Protein 6VGA (pdb70)

Structure (mmCIF, N/CA/C/O backbone):
data_6VGA
#
_entry.id   6VGA
#
_cell.length_a   1.000
_cell.length_b   1.000
_cell.length_c   1.000
_cell.angle_alpha   90.00
_cell.angle_beta   90.00
_cell.angle_gamma   90.00
#
_symmetry.space_group_name_H-M   'P 1'
#
loop_
_atom_site.group_PDB
_atom_site.id
_atom_site.type_symbol
_atom_site.label_atom_id
_atom_site.label_alt_id
_atom_site.label_comp_id
_atom_site.label_asym_id
_atom_site.label_entity_id
_atom_site.label_seq_id
_atom_site.pdbx_PDB_ins_code
_atom_site.Cartn_x
_atom_site.Cartn_y
_atom_site.Cartn_z
_atom_site.occupancy
_atom_site.B_iso_or_equiv
_atom_site.auth_seq_id
_atom_site.auth_comp_id
_atom_site.auth_asym_id
_atom_site.auth_atom_id
_atom_site.pdbx_PDB_model_num
ATOM 1 N N . MET A 1 21 ? 4.587 -17.026 0.306 1.00 1.82 21 MET A N 1
ATOM 2 C CA . MET A 1 21 ? 4.271 -15.794 1.062 1.00 1.48 21 MET A CA 1
ATOM 3 C C . MET A 1 21 ? 4.696 -14.566 0.268 1.00 1.22 21 MET A C 1
ATOM 4 O O . MET A 1 21 ? 5.845 -14.128 0.342 1.00 1.47 21 MET A O 1
ATOM 17 N N . ARG A 1 22 ? 3.772 -14.022 -0.504 1.00 0.88 22 ARG A N 1
ATOM 18 C CA . ARG A 1 22 ? 4.049 -12.841 -1.297 1.00 0.73 22 ARG A CA 1
ATOM 19 C C . ARG A 1 22 ? 3.498 -11.608 -0.593 1.00 0.55 22 ARG A C 1
ATOM 20 O O . ARG A 1 22 ? 2.349 -11.595 -0.153 1.00 0.56 22 ARG A O 1
ATOM 41 N N . LEU A 1 23 ? 4.322 -10.589 -0.462 1.00 0.51 23 LEU A N 1
ATOM 42 C CA . LEU A 1 23 ? 3.892 -9.350 0.156 1.00 0.43 23 LEU A CA 1
ATOM 43 C C . LEU A 1 23 ? 3.742 -8.267 -0.900 1.00 0.37 23 LEU A C 1
ATOM 44 O O . LEU A 1 23 ? 4.570 -8.148 -1.805 1.00 0.40 23 LEU A O 1
ATOM 60 N N . VAL A 1 24 ? 2.678 -7.494 -0.779 1.00 0.35 24 VAL A N 1
ATOM 61 C CA . VAL A 1 24 ? 2.333 -6.488 -1.767 1.00 0.37 24 VAL A CA 1
ATOM 62 C C . VAL A 1 24 ? 2.254 -5.112 -1.117 1.00 0.38 24 VAL A C 1
ATOM 63 O O . VAL A 1 24 ? 1.707 -4.965 -0.028 1.00 0.42 24 VAL A O 1
ATOM 76 N N . VAL A 1 25 ? 2.811 -4.114 -1.782 1.00 0.39 25 VAL A N 1
ATOM 77 C CA . VAL A 1 25 ? 2.745 -2.742 -1.312 1.00 0.41 25 VAL A CA 1
ATOM 78 C C . VAL A 1 25 ? 2.137 -1.859 -2.395 1.00 0.39 25 VAL A C 1
ATOM 79 O O . VAL A 1 25 ? 2.677 -1.742 -3.494 1.00 0.42 25 VAL A O 1
ATOM 92 N N . LEU A 1 26 ? 1.005 -1.261 -2.089 1.00 0.40 26 LEU A N 1
ATOM 93 C CA . LEU A 1 26 ? 0.313 -0.403 -3.034 1.00 0.38 26 LEU A CA 1
ATOM 94 C C . LEU A 1 26 ? 0.354 1.039 -2.554 1.00 0.37 26 LEU A C 1
ATOM 95 O O . LEU A 1 26 ? -0.192 1.373 -1.502 1.00 0.48 26 LEU A O 1
ATOM 111 N N . ILE A 1 27 ? 1.012 1.889 -3.325 1.00 0.33 27 ILE A N 1
ATOM 112 C CA . ILE A 1 27 ? 1.250 3.263 -2.907 1.00 0.36 27 ILE A CA 1
ATOM 113 C C . ILE A 1 27 ? 0.350 4.230 -3.668 1.00 0.39 27 ILE A C 1
ATOM 114 O O . ILE A 1 27 ? 0.304 4.218 -4.898 1.00 0.40 27 ILE A O 1
ATOM 130 N N . VAL A 1 28 ? -0.376 5.052 -2.925 1.00 0.48 28 VAL A N 1
ATOM 131 C CA . VAL A 1 28 ? -1.287 6.017 -3.516 1.00 0.56 28 VAL A CA 1
ATOM 132 C C . VAL A 1 28 ? -0.669 7.410 -3.493 1.00 0.86 28 VAL A C 1
ATOM 133 O O . VAL A 1 28 ? -0.736 8.115 -2.479 1.00 1.37 28 VAL A O 1
ATOM 146 N N . SER A 1 29 ? -0.055 7.788 -4.607 1.00 0.85 29 SER A N 1
ATOM 147 C CA . SER A 1 29 ? 0.533 9.111 -4.764 1.00 1.25 29 SER A CA 1
ATOM 148 C C . SER A 1 29 ? 1.034 9.301 -6.189 1.00 0.83 29 SER A C 1
ATOM 149 O O . SER A 1 29 ? 1.017 8.368 -6.993 1.00 1.53 29 SER A O 1
ATOM 157 N N . ASN A 1 30 ? 1.477 10.507 -6.499 1.00 1.19 30 ASN A N 1
ATOM 158 C CA . ASN A 1 30 ? 2.216 10.743 -7.727 1.00 1.67 30 ASN A CA 1
ATOM 159 C C . ASN A 1 30 ? 3.404 11.635 -7.401 1.00 1.19 30 ASN A C 1
ATOM 160 O O . ASN A 1 30 ? 3.351 12.859 -7.548 1.00 1.38 30 ASN A O 1
ATOM 171 N N . ASP A 1 31 ? 4.469 11.009 -6.929 1.00 1.45 31 ASP A N 1
ATOM 172 C CA . ASP A 1 31 ? 5.685 11.717 -6.563 1.00 1.18 31 ASP A CA 1
ATOM 173 C C . ASP A 1 31 ? 6.887 11.110 -7.277 1.00 0.94 31 ASP A C 1
ATOM 174 O O . ASP A 1 31 ? 6.779 10.038 -7.868 1.00 1.28 31 ASP A O 1
ATOM 183 N N . LYS A 1 32 ? 8.026 11.781 -7.230 1.00 0.79 32 LYS A N 1
ATOM 184 C CA . LYS A 1 32 ? 9.260 11.191 -7.732 1.00 0.82 32 LYS A CA 1
ATOM 185 C C . LYS A 1 32 ? 9.998 10.464 -6.611 1.00 0.66 32 LYS A C 1
ATOM 186 O O . LYS A 1 32 ? 10.050 9.232 -6.586 1.00 0.68 32 LYS A O 1
ATOM 205 N N . LYS A 1 33 ? 10.524 11.240 -5.668 1.00 0.71 33 LYS A N 1
ATOM 206 C CA . LYS A 1 33 ? 11.374 10.720 -4.599 1.00 0.75 33 LYS A CA 1
ATOM 207 C C . LYS A 1 33 ? 10.655 9.686 -3.738 1.00 0.68 33 LYS A C 1
ATOM 208 O O . LYS A 1 33 ? 11.226 8.645 -3.407 1.00 0.78 33 LYS A O 1
ATOM 227 N N . LEU A 1 34 ? 9.412 9.975 -3.369 1.00 0.61 34 LEU A N 1
ATOM 228 C CA . LEU A 1 34 ? 8.641 9.069 -2.526 1.00 0.64 34 LEU A CA 1
ATOM 229 C C . LEU A 1 34 ? 8.492 7.710 -3.192 1.00 0.53 34 LEU A C 1
ATOM 230 O O . LEU A 1 34 ? 8.755 6.676 -2.580 1.00 0.62 34 LEU A O 1
ATOM 246 N N . ILE A 1 35 ? 8.084 7.723 -4.454 1.00 0.43 35 ILE A N 1
ATOM 247 C CA . ILE A 1 35 ? 7.897 6.491 -5.204 1.00 0.43 35 ILE A CA 1
ATOM 248 C C . ILE A 1 35 ? 9.226 5.756 -5.368 1.00 0.46 35 ILE A C 1
ATOM 249 O O . ILE A 1 35 ? 9.266 4.523 -5.351 1.00 0.52 35 ILE A O 1
ATOM 265 N N . GLU A 1 36 ? 10.313 6.515 -5.499 1.00 0.51 36 GLU A N 1
ATOM 266 C CA . GLU A 1 36 ? 11.647 5.928 -5.526 1.00 0.62 36 GLU A CA 1
ATOM 267 C C . GLU A 1 36 ? 11.902 5.150 -4.245 1.00 0.63 36 GLU A C 1
ATOM 268 O O . GLU A 1 36 ? 12.074 3.934 -4.273 1.00 0.64 36 GLU A O 1
ATOM 280 N N . GLU A 1 37 ? 11.892 5.859 -3.119 1.00 0.68 37 GLU A N 1
ATOM 281 C CA . GLU A 1 37 ? 12.208 5.266 -1.822 1.00 0.77 37 GLU A CA 1
ATOM 282 C C . GLU A 1 37 ? 11.289 4.093 -1.505 1.00 0.71 37 GLU A C 1
ATOM 283 O O . GLU A 1 37 ? 11.717 3.107 -0.907 1.00 0.79 37 GLU A O 1
ATOM 295 N N . ALA A 1 38 ? 10.037 4.200 -1.920 1.00 0.61 38 ALA A N 1
ATOM 296 C CA . ALA A 1 38 ? 9.067 3.151 -1.672 1.00 0.60 38 ALA A CA 1
ATOM 297 C C . ALA A 1 38 ? 9.421 1.894 -2.459 1.00 0.54 38 ALA A C 1
ATOM 298 O O . ALA A 1 38 ? 9.488 0.796 -1.901 1.00 0.59 38 ALA A O 1
ATOM 305 N N . ARG A 1 39 ? 9.677 2.061 -3.750 1.00 0.49 39 ARG A N 1
ATOM 306 C CA . ARG A 1 39 ? 9.955 0.926 -4.616 1.00 0.53 39 ARG A CA 1
ATOM 307 C C . ARG A 1 39 ? 11.345 0.359 -4.352 1.00 0.56 39 ARG A C 1
ATOM 308 O O . ARG A 1 39 ? 11.537 -0.852 -4.396 1.00 0.59 39 ARG A O 1
ATOM 329 N N . LYS A 1 40 ? 12.307 1.232 -4.072 1.00 0.59 40 LYS A N 1
ATOM 330 C CA . LYS A 1 40 ? 13.669 0.802 -3.754 1.00 0.67 40 LYS A CA 1
ATOM 331 C C . LYS A 1 40 ? 13.665 -0.166 -2.580 1.00 0.65 40 LYS A C 1
ATOM 332 O O . LYS A 1 40 ? 14.451 -1.115 -2.536 1.00 0.71 40 LYS A O 1
ATOM 351 N N . MET A 1 41 ? 12.772 0.077 -1.633 1.00 0.64 41 MET A N 1
ATOM 352 C CA . MET A 1 41 ? 12.603 -0.821 -0.506 1.00 0.68 41 MET A CA 1
ATOM 353 C C . MET A 1 41 ? 12.038 -2.152 -0.976 1.00 0.63 41 MET A C 1
ATOM 354 O O . MET A 1 41 ? 12.536 -3.215 -0.614 1.00 0.67 41 MET A O 1
ATOM 368 N N . ALA A 1 42 ? 11.006 -2.078 -1.806 1.00 0.60 42 ALA A N 1
ATOM 369 C CA . ALA A 1 42 ? 10.327 -3.264 -2.305 1.00 0.64 42 ALA A CA 1
ATOM 370 C C . ALA A 1 42 ? 11.245 -4.122 -3.169 1.00 0.61 42 ALA A C 1
ATOM 371 O O . ALA A 1 42 ? 11.274 -5.342 -3.025 1.00 0.66 42 ALA A O 1
ATOM 378 N N . GLU A 1 43 ? 11.994 -3.482 -4.059 1.00 0.62 43 GLU A N 1
ATOM 379 C CA . GLU A 1 43 ? 12.896 -4.190 -4.964 1.00 0.75 43 GLU A CA 1
ATOM 380 C C . GLU A 1 43 ? 13.928 -5.003 -4.188 1.00 0.71 43 GLU A C 1
ATOM 381 O O . GLU A 1 43 ? 14.182 -6.165 -4.502 1.00 0.79 43 GLU A O 1
ATOM 393 N N . LYS A 1 44 ? 14.507 -4.392 -3.161 1.00 0.68 44 LYS A N 1
ATOM 394 C CA . LYS A 1 44 ? 15.566 -5.034 -2.385 1.00 0.77 44 LYS A CA 1
ATOM 395 C C . LYS A 1 44 ? 15.002 -5.994 -1.341 1.00 0.69 44 LYS A C 1
ATOM 396 O O . LYS A 1 44 ? 15.745 -6.771 -0.739 1.00 0.80 44 LYS A O 1
ATOM 415 N N . ALA A 1 45 ? 13.697 -5.944 -1.131 1.00 0.61 45 ALA A N 1
ATOM 416 C CA . ALA A 1 45 ? 13.047 -6.810 -0.158 1.00 0.64 45 ALA A CA 1
ATOM 417 C C . ALA A 1 45 ? 12.019 -7.709 -0.831 1.00 0.60 45 ALA A C 1
ATOM 418 O O . ALA A 1 45 ? 11.087 -8.179 -0.188 1.00 0.71 45 ALA A O 1
ATOM 425 N N . ASN A 1 46 ? 12.211 -7.906 -2.141 1.00 0.56 46 ASN A N 1
ATOM 426 C CA . ASN A 1 46 ? 11.341 -8.724 -3.013 1.00 0.65 46 ASN A CA 1
ATOM 427 C C . ASN A 1 46 ? 9.848 -8.576 -2.688 1.00 0.62 46 ASN A C 1
ATOM 428 O O . ASN A 1 46 ? 9.105 -9.552 -2.585 1.00 0.80 46 ASN A O 1
ATOM 439 N N . LEU A 1 47 ? 9.412 -7.332 -2.558 1.00 0.48 47 LEU A N 1
ATOM 440 C CA . LEU A 1 47 ? 8.010 -7.028 -2.311 1.00 0.48 47 LEU A CA 1
ATOM 441 C C . LEU A 1 47 ? 7.349 -6.576 -3.607 1.00 0.45 47 LEU A C 1
ATOM 442 O O . LEU A 1 47 ? 7.984 -5.922 -4.437 1.00 0.53 47 LEU A O 1
ATOM 458 N N . GLU A 1 48 ? 6.086 -6.930 -3.786 1.00 0.43 48 GLU A N 1
ATOM 459 C CA . GLU A 1 48 ? 5.343 -6.520 -4.966 1.00 0.47 48 GLU A CA 1
ATOM 460 C C . GLU A 1 48 ? 4.757 -5.134 -4.746 1.00 0.45 48 GLU A C 1
ATOM 461 O O . GLU A 1 48 ? 3.719 -4.989 -4.113 1.00 0.49 48 GLU A O 1
ATOM 473 N N . LEU A 1 49 ? 5.424 -4.118 -5.260 1.00 0.46 49 LEU A N 1
ATOM 474 C CA . LEU A 1 49 ? 4.961 -2.755 -5.076 1.00 0.50 49 LEU A CA 1
ATOM 475 C C . LEU A 1 49 ? 4.452 -2.185 -6.388 1.00 0.45 49 LEU A C 1
ATOM 476 O O . LEU A 1 49 ? 5.165 -2.170 -7.394 1.00 0.54 49 LEU A O 1
ATOM 492 N N . ILE A 1 50 ? 3.216 -1.719 -6.364 1.00 0.39 50 ILE A N 1
ATOM 493 C CA . ILE A 1 50 ? 2.587 -1.146 -7.540 1.00 0.43 50 ILE A CA 1
ATOM 494 C C . ILE A 1 50 ? 2.177 0.298 -7.269 1.00 0.40 50 ILE A C 1
ATOM 495 O O . ILE A 1 50 ? 1.627 0.613 -6.210 1.00 0.37 50 ILE A O 1
ATOM 511 N N . THR A 1 51 ? 2.472 1.171 -8.220 1.00 0.48 51 THR A N 1
ATOM 512 C CA . THR A 1 51 ? 2.149 2.578 -8.101 1.00 0.52 51 THR A CA 1
ATOM 513 C C . THR A 1 51 ? 0.691 2.847 -8.470 1.00 0.56 51 THR A C 1
ATOM 514 O O . THR A 1 51 ? 0.246 2.529 -9.575 1.00 0.66 51 THR A O 1
ATOM 525 N N . VAL A 1 52 ? -0.047 3.419 -7.534 1.00 0.68 52 VAL A N 1
ATOM 526 C CA . VAL A 1 52 ? -1.449 3.743 -7.743 1.00 0.78 52 VAL A CA 1
ATOM 527 C C . VAL A 1 52 ? -1.634 5.252 -7.848 1.00 0.85 52 VAL A C 1
ATOM 528 O O . VAL A 1 52 ? -0.944 6.011 -7.166 1.00 1.66 52 VAL A O 1
ATOM 541 N N . PRO A 1 53 ? -2.536 5.709 -8.737 1.00 0.73 53 PRO A N 1
ATOM 542 C CA . PRO A 1 53 ? -2.970 7.106 -8.778 1.00 0.90 53 PRO A CA 1
ATOM 543 C C . PRO A 1 53 ? -3.494 7.571 -7.419 1.00 0.88 53 PRO A C 1
ATOM 544 O O . PRO A 1 53 ? -3.856 6.760 -6.571 1.00 1.64 53 PRO A O 1
ATOM 555 N N . GLY A 1 54 ? -3.539 8.879 -7.244 1.00 1.49 54 GLY A N 1
ATOM 556 C CA . GLY A 1 54 ? -3.838 9.499 -5.956 1.00 2.14 54 GLY A CA 1
ATOM 557 C C . GLY A 1 54 ? -5.238 9.235 -5.408 1.00 1.80 54 GLY A C 1
ATOM 558 O O . GLY A 1 54 ? -5.670 9.915 -4.476 1.00 2.08 54 GLY A O 1
ATOM 562 N N . SER A 1 55 ? -5.953 8.276 -5.972 1.00 1.36 55 SER A N 1
ATOM 563 C CA . SER A 1 55 ? -7.256 7.900 -5.456 1.00 0.97 55 SER A CA 1
ATOM 564 C C . SER A 1 55 ? -7.159 6.632 -4.618 1.00 0.64 55 SER A C 1
ATOM 565 O O . SER A 1 55 ? -6.613 5.618 -5.061 1.00 0.50 55 SER A O 1
ATOM 573 N N . PRO A 1 56 ? -7.719 6.674 -3.406 1.00 0.66 56 PRO A N 1
ATOM 574 C CA . PRO A 1 56 ? -7.621 5.580 -2.434 1.00 0.58 56 PRO A CA 1
ATOM 575 C C . PRO A 1 56 ? -8.425 4.336 -2.817 1.00 0.53 56 PRO A C 1
ATOM 576 O O . PRO A 1 56 ? -8.004 3.212 -2.536 1.00 0.62 56 PRO A O 1
ATOM 587 N N . GLU A 1 57 ? -9.575 4.534 -3.456 1.00 0.62 57 GLU A N 1
ATOM 588 C CA . GLU A 1 57 ? -10.445 3.420 -3.823 1.00 0.80 57 GLU A CA 1
ATOM 589 C C . GLU A 1 57 ? -9.763 2.527 -4.858 1.00 0.67 57 GLU A C 1
ATOM 590 O O . GLU A 1 57 ? -9.864 1.299 -4.800 1.00 0.67 57 GLU A O 1
ATOM 602 N N . GLU A 1 58 ? -9.052 3.162 -5.786 1.00 0.61 58 GLU A N 1
ATOM 603 C CA . GLU A 1 58 ? -8.345 2.458 -6.852 1.00 0.56 58 GLU A CA 1
ATOM 604 C C . GLU A 1 58 ? -7.394 1.413 -6.271 1.00 0.50 58 GLU A C 1
ATOM 605 O O . GLU A 1 58 ? -7.355 0.266 -6.726 1.00 0.54 58 GLU A O 1
ATOM 617 N N . ALA A 1 59 ? -6.644 1.819 -5.250 1.00 0.52 59 ALA A N 1
ATOM 618 C CA . ALA A 1 59 ? -5.650 0.957 -4.626 1.00 0.59 59 ALA A CA 1
ATOM 619 C C . ALA A 1 59 ? -6.290 -0.251 -3.960 1.00 0.50 59 ALA A C 1
ATOM 620 O O . ALA A 1 59 ? -5.879 -1.384 -4.194 1.00 0.50 59 ALA A O 1
ATOM 627 N N . ILE A 1 60 ? -7.302 -0.007 -3.138 1.00 0.51 60 ILE A N 1
ATOM 628 C CA . ILE A 1 60 ? -7.923 -1.078 -2.369 1.00 0.52 60 ILE A CA 1
ATOM 629 C C . ILE A 1 60 ? -8.618 -2.079 -3.282 1.00 0.50 60 ILE A C 1
ATOM 630 O O . ILE A 1 60 ? -8.536 -3.288 -3.066 1.00 0.52 60 ILE A O 1
ATOM 646 N N . ARG A 1 61 ? -9.286 -1.580 -4.311 1.00 0.51 61 ARG A N 1
ATOM 647 C CA . ARG A 1 61 ? -9.977 -2.450 -5.250 1.00 0.57 61 ARG A CA 1
ATOM 648 C C . ARG A 1 61 ? -8.980 -3.299 -6.028 1.00 0.55 61 ARG A C 1
ATOM 649 O O . ARG A 1 61 ? -9.273 -4.437 -6.387 1.00 0.67 61 ARG A O 1
ATOM 670 N N . LEU A 1 62 ? -7.789 -2.753 -6.263 1.00 0.47 62 LEU A N 1
ATOM 671 C CA . LEU A 1 62 ? -6.726 -3.518 -6.897 1.00 0.50 62 LEU A CA 1
ATOM 672 C C . LEU A 1 62 ? -6.140 -4.511 -5.901 1.00 0.43 62 LEU A C 1
ATOM 673 O O . LEU A 1 62 ? -5.805 -5.638 -6.259 1.00 0.45 62 LEU A O 1
ATOM 689 N N . ALA A 1 63 ? -6.031 -4.085 -4.645 1.00 0.41 63 ALA A N 1
ATOM 690 C CA . ALA A 1 63 ? -5.556 -4.952 -3.571 1.00 0.42 63 ALA A CA 1
ATOM 691 C C . ALA A 1 63 ? -6.443 -6.182 -3.451 1.00 0.46 63 ALA A C 1
ATOM 692 O O . ALA A 1 63 ? -5.952 -7.297 -3.280 1.00 0.49 63 ALA A O 1
ATOM 699 N N . GLN A 1 64 ? -7.751 -5.964 -3.553 1.00 0.52 64 GLN A N 1
ATOM 700 C CA . GLN A 1 64 ? -8.719 -7.051 -3.530 1.00 0.64 64 GLN A CA 1
ATOM 701 C C . GLN A 1 64 ? -8.445 -8.034 -4.665 1.00 0.62 64 GLN A C 1
ATOM 702 O O . GLN A 1 64 ? -8.491 -9.245 -4.468 1.00 0.69 64 GLN A O 1
ATOM 716 N N . GLU A 1 65 ? -8.133 -7.503 -5.844 1.00 0.58 65 GLU A N 1
ATOM 717 C CA . GLU A 1 65 ? -7.801 -8.336 -6.995 1.00 0.63 65 GLU A CA 1
ATOM 718 C C . GLU A 1 65 ? -6.490 -9.080 -6.769 1.00 0.55 65 GLU A C 1
ATOM 719 O O . GLU A 1 65 ? -6.427 -10.295 -6.939 1.00 0.62 65 GLU A O 1
ATOM 731 N N . ILE A 1 66 ? -5.448 -8.350 -6.377 1.00 0.46 66 ILE A N 1
ATOM 732 C CA . ILE A 1 66 ? -4.136 -8.950 -6.156 1.00 0.46 66 ILE A CA 1
ATOM 733 C C . ILE A 1 66 ? -4.205 -10.058 -5.108 1.00 0.43 66 ILE A C 1
ATOM 734 O O . ILE A 1 66 ? -3.638 -11.135 -5.298 1.00 0.48 66 ILE A O 1
ATOM 750 N N . ALA A 1 67 ? -4.913 -9.799 -4.014 1.00 0.44 67 ALA A N 1
ATOM 751 C CA . ALA A 1 67 ? -5.071 -10.785 -2.952 1.00 0.51 67 ALA A CA 1
ATOM 752 C C . ALA A 1 67 ? -5.902 -11.971 -3.429 1.00 0.55 67 ALA A C 1
ATOM 753 O O . ALA A 1 67 ? -5.582 -13.125 -3.134 1.00 0.63 67 ALA A O 1
ATOM 760 N N . GLU A 1 68 ? -6.964 -11.672 -4.169 1.00 0.60 68 GLU A N 1
ATOM 761 C CA . GLU A 1 68 ? -7.848 -12.694 -4.718 1.00 0.73 68 GLU A CA 1
ATOM 762 C C . GLU A 1 68 ? -7.080 -13.667 -5.603 1.00 0.73 68 GLU A C 1
ATOM 763 O O . GLU A 1 68 ? -7.128 -14.880 -5.406 1.00 0.87 68 GLU A O 1
ATOM 775 N N . LYS A 1 69 ? -6.355 -13.117 -6.565 1.00 0.65 69 LYS A N 1
ATOM 776 C CA . LYS A 1 69 ? -5.720 -13.917 -7.604 1.00 0.71 69 LYS A CA 1
ATOM 777 C C . LYS A 1 69 ? -4.358 -14.427 -7.152 1.00 0.73 69 LYS A C 1
ATOM 778 O O . LYS A 1 69 ? -3.571 -14.923 -7.962 1.00 0.92 69 LYS A O 1
ATOM 797 N N . ALA A 1 70 ? -4.087 -14.309 -5.862 1.00 0.67 70 ALA A N 1
ATOM 798 C CA . ALA A 1 70 ? -2.816 -14.734 -5.307 1.00 0.71 70 ALA A CA 1
ATOM 799 C C . ALA A 1 70 ? -2.878 -16.179 -4.845 1.00 0.69 70 ALA A C 1
ATOM 800 O O . ALA A 1 70 ? -3.756 -16.547 -4.064 1.00 0.68 70 ALA A O 1
ATOM 807 N N . PRO A 1 71 ? -1.954 -17.019 -5.322 1.00 0.84 71 PRO A N 1
ATOM 808 C CA . PRO A 1 71 ? -1.850 -18.394 -4.858 1.00 0.90 71 PRO A CA 1
ATOM 809 C C . PRO A 1 71 ? -1.239 -18.456 -3.463 1.00 0.81 71 PRO A C 1
ATOM 810 O O . PRO A 1 71 ? -0.045 -18.199 -3.280 1.00 0.93 71 PRO A O 1
ATOM 821 N N . GLY A 1 72 ? -2.065 -18.769 -2.483 1.00 0.75 72 GLY A N 1
ATOM 822 C CA . GLY A 1 72 ? -1.588 -18.885 -1.124 1.00 0.77 72 GLY A CA 1
ATOM 823 C C . GLY A 1 72 ? -1.791 -17.608 -0.332 1.00 0.63 72 GLY A C 1
ATOM 824 O O . GLY A 1 72 ? -2.526 -16.718 -0.765 1.00 0.62 72 GLY A O 1
ATOM 828 N N . PRO A 1 73 ? -1.143 -17.488 0.834 1.00 0.61 73 PRO A N 1
ATOM 829 C CA . PRO A 1 73 ? -1.287 -16.331 1.711 1.00 0.58 73 PRO A CA 1
ATOM 830 C C . PRO A 1 73 ? -0.454 -15.141 1.247 1.00 0.48 73 PRO A C 1
ATOM 831 O O . PRO A 1 73 ? 0.706 -15.293 0.854 1.00 0.54 73 PRO A O 1
ATOM 842 N N . VAL A 1 74 ? -1.054 -13.961 1.281 1.00 0.48 74 VAL A N 1
ATOM 843 C CA . VAL A 1 74 ? -0.352 -12.734 0.936 1.00 0.46 74 VAL A CA 1
ATOM 844 C C . VAL A 1 74 ? -0.563 -11.674 2.003 1.00 0.44 74 VAL A C 1
ATOM 845 O O . VAL A 1 74 ? -1.462 -11.786 2.835 1.00 0.56 74 VAL A O 1
ATOM 858 N N . LYS A 1 75 ? 0.283 -10.662 1.981 1.00 0.44 75 LYS A N 1
ATOM 859 C CA . LYS A 1 75 ? 0.158 -9.532 2.886 1.00 0.52 75 LYS A CA 1
ATOM 860 C C . LYS A 1 75 ? 0.211 -8.247 2.081 1.00 0.42 75 LYS A C 1
ATOM 861 O O . LYS A 1 75 ? 1.205 -7.981 1.412 1.00 0.45 75 LYS A O 1
ATOM 880 N N . VAL A 1 76 ? -0.852 -7.459 2.121 1.00 0.42 76 VAL A N 1
ATOM 881 C CA . VAL A 1 76 ? -0.909 -6.249 1.319 1.00 0.39 76 VAL A CA 1
ATOM 882 C C . VAL A 1 76 ? -0.876 -4.998 2.197 1.00 0.38 76 VAL A C 1
ATOM 883 O O . VAL A 1 76 ? -1.644 -4.869 3.152 1.00 0.50 76 VAL A O 1
ATOM 896 N N . LEU A 1 77 ? 0.031 -4.093 1.870 1.00 0.35 77 LEU A N 1
ATOM 897 C CA . LEU A 1 77 ? 0.144 -2.815 2.554 1.00 0.41 77 LEU A CA 1
ATOM 898 C C . LEU A 1 77 ? -0.189 -1.683 1.593 1.00 0.39 77 LEU A C 1
ATOM 899 O O . LEU A 1 77 ? 0.371 -1.604 0.504 1.00 0.43 77 LEU A O 1
ATOM 915 N N . VAL A 1 78 ? -1.109 -0.822 1.988 1.00 0.37 78 VAL A N 1
ATOM 916 C CA . VAL A 1 78 ? -1.482 0.318 1.167 1.00 0.36 78 VAL A CA 1
ATOM 917 C C . VAL A 1 78 ? -1.042 1.610 1.839 1.00 0.36 78 VAL A C 1
ATOM 918 O O . VAL A 1 78 ? -1.303 1.820 3.023 1.00 0.38 78 VAL A O 1
ATOM 931 N N . LEU A 1 79 ? -0.360 2.464 1.091 1.00 0.38 79 LEU A N 1
ATOM 932 C CA . LEU A 1 79 ? 0.165 3.708 1.638 1.00 0.40 79 LEU A CA 1
ATOM 933 C C . LEU A 1 79 ? -0.458 4.916 0.951 1.00 0.37 79 LEU A C 1
ATOM 934 O O . LEU A 1 79 ? -0.199 5.174 -0.222 1.00 0.41 79 LEU A O 1
ATOM 950 N N . ILE A 1 80 ? -1.283 5.648 1.684 1.00 0.41 80 ILE A N 1
ATOM 951 C CA . ILE A 1 80 ? -1.896 6.864 1.162 1.00 0.43 80 ILE A CA 1
ATOM 952 C C . ILE A 1 80 ? -1.045 8.069 1.539 1.00 0.41 80 ILE A C 1
ATOM 953 O O . ILE A 1 80 ? -0.713 8.256 2.707 1.00 0.42 80 ILE A O 1
ATOM 969 N N . THR A 1 81 ? -0.682 8.874 0.552 1.00 0.60 81 THR A N 1
ATOM 970 C CA . THR A 1 81 ? 0.222 9.990 0.782 1.00 0.69 81 THR A CA 1
ATOM 971 C C . THR A 1 81 ? -0.527 11.307 0.964 1.00 0.79 81 THR A C 1
ATOM 972 O O . THR A 1 81 ? -1.430 11.634 0.192 1.00 1.20 81 THR A O 1
ATOM 983 N N . GLY A 1 82 ? -0.146 12.048 1.995 1.00 0.73 82 GLY A N 1
ATOM 984 C CA . GLY A 1 82 ? -0.661 13.388 2.185 1.00 1.09 82 GLY A CA 1
ATOM 985 C C . GLY A 1 82 ? -1.991 13.415 2.907 1.00 0.92 82 GLY A C 1
ATOM 986 O O . GLY A 1 82 ? -2.290 12.536 3.716 1.00 1.03 82 GLY A O 1
ATOM 990 N N . SER A 1 83 ? -2.781 14.431 2.611 1.00 1.03 83 SER A N 1
ATOM 991 C CA . SER A 1 83 ? -4.076 14.602 3.237 1.00 1.19 83 SER A CA 1
ATOM 992 C C . SER A 1 83 ? -5.170 14.033 2.338 1.00 1.10 83 SER A C 1
ATOM 993 O O . SER A 1 83 ? -5.131 14.194 1.116 1.00 1.22 83 SER A O 1
ATOM 1001 N N . ALA A 1 84 ? -6.123 13.346 2.942 1.00 1.02 84 ALA A N 1
ATOM 1002 C CA . ALA A 1 84 ? -7.238 12.773 2.207 1.00 0.95 84 ALA A CA 1
ATOM 1003 C C . ALA A 1 84 ? -8.474 13.648 2.353 1.00 0.97 84 ALA A C 1
ATOM 1004 O O . ALA A 1 84 ? -8.834 14.038 3.467 1.00 1.13 84 ALA A O 1
ATOM 1011 N N . ASP A 1 85 ? -9.113 13.966 1.233 1.00 0.89 85 ASP A N 1
ATOM 1012 C CA . ASP A 1 85 ? -10.356 14.732 1.255 1.00 0.93 85 ASP A CA 1
ATOM 1013 C C . ASP A 1 85 ? -11.454 13.921 1.930 1.00 0.81 85 ASP A C 1
ATOM 1014 O O . ASP A 1 85 ? -11.351 12.698 1.994 1.00 0.71 85 ASP A O 1
ATOM 1023 N N . PRO A 1 86 ? -12.511 14.575 2.444 1.00 0.92 86 PRO A N 1
ATOM 1024 C CA . PRO A 1 86 ? -13.620 13.893 3.115 1.00 0.95 86 PRO A CA 1
ATOM 1025 C C . PRO A 1 86 ? -14.096 12.671 2.335 1.00 0.85 86 PRO A C 1
ATOM 1026 O O . PRO A 1 86 ? -14.229 11.580 2.891 1.00 0.88 86 PRO A O 1
ATOM 1037 N N . ASP A 1 87 ? -14.313 12.859 1.039 1.00 0.82 87 ASP A N 1
ATOM 1038 C CA . ASP A 1 87 ? -14.755 11.783 0.159 1.00 0.86 87 ASP A CA 1
ATOM 1039 C C . ASP A 1 87 ? -13.726 10.662 0.109 1.00 0.74 87 ASP A C 1
ATOM 1040 O O . ASP A 1 87 ? -14.061 9.491 0.281 1.00 0.79 87 ASP A O 1
ATOM 1049 N N . GLU A 1 88 ? -12.469 11.037 -0.109 1.00 0.68 88 GLU A N 1
ATOM 1050 C CA . GLU A 1 88 ? -11.376 10.076 -0.208 1.00 0.67 88 GLU A CA 1
ATOM 1051 C C . GLU A 1 88 ? -11.220 9.311 1.099 1.00 0.55 88 GLU A C 1
ATOM 1052 O O . GLU A 1 88 ? -11.025 8.097 1.103 1.00 0.54 88 GLU A O 1
ATOM 1064 N N . LYS A 1 89 ? -11.319 10.036 2.203 1.00 0.57 89 LYS A N 1
ATOM 1065 C CA . LYS A 1 89 ? -11.196 9.451 3.529 1.00 0.62 89 LYS A CA 1
ATOM 1066 C C . LYS A 1 89 ? -12.358 8.501 3.803 1.00 0.59 89 LYS A C 1
ATOM 1067 O O . LYS A 1 89 ? -12.175 7.442 4.399 1.00 0.64 89 LYS A O 1
ATOM 1086 N N . THR A 1 90 ? -13.547 8.878 3.344 1.00 0.62 90 THR A N 1
ATOM 1087 C CA . THR A 1 90 ? -14.723 8.030 3.484 1.00 0.69 90 THR A CA 1
ATOM 1088 C C . THR A 1 90 ? -14.533 6.734 2.695 1.00 0.62 90 THR A C 1
ATOM 1089 O O . THR A 1 90 ? -14.849 5.645 3.182 1.00 0.69 90 THR A O 1
ATOM 1100 N N . LYS A 1 91 ? -13.996 6.858 1.485 1.00 0.57 91 LYS A N 1
ATOM 1101 C CA . LYS A 1 91 ? -13.698 5.695 0.660 1.00 0.64 91 LYS A CA 1
ATOM 1102 C C . LYS A 1 91 ? -12.652 4.816 1.330 1.00 0.63 91 LYS A C 1
ATOM 1103 O O . LYS A 1 91 ? -12.822 3.605 1.419 1.00 0.73 91 LYS A O 1
ATOM 1122 N N . ALA A 1 92 ? -11.590 5.438 1.828 1.00 0.58 92 ALA A N 1
ATOM 1123 C CA . ALA A 1 92 ? -10.491 4.708 2.442 1.00 0.67 92 ALA A CA 1
ATOM 1124 C C . ALA A 1 92 ? -10.949 4.024 3.719 1.00 0.68 92 ALA A C 1
ATOM 1125 O O . ALA A 1 92 ? -10.435 2.970 4.086 1.00 0.78 92 ALA A O 1
ATOM 1132 N N . LYS A 1 93 ? -11.917 4.632 4.389 1.00 0.64 93 LYS A N 1
ATOM 1133 C CA . LYS A 1 93 ? -12.464 4.074 5.612 1.00 0.71 93 LYS A CA 1
ATOM 1134 C C . LYS A 1 93 ? -13.220 2.781 5.322 1.00 0.70 93 LYS A C 1
ATOM 1135 O O . LYS A 1 93 ? -12.938 1.738 5.914 1.00 0.79 93 LYS A O 1
ATOM 1154 N N . LYS A 1 94 ? -14.167 2.852 4.393 1.00 0.66 94 LYS A N 1
ATOM 1155 C CA . LYS A 1 94 ? -14.977 1.689 4.040 1.00 0.71 94 LYS A CA 1
ATOM 1156 C C . LYS A 1 94 ? -14.131 0.632 3.345 1.00 0.67 94 LYS A C 1
ATOM 1157 O O . LYS A 1 94 ? -14.292 -0.568 3.587 1.00 0.74 94 LYS A O 1
ATOM 1176 N N . ALA A 1 95 ? -13.228 1.085 2.487 1.00 0.60 95 ALA A N 1
ATOM 1177 C CA . ALA A 1 95 ? -12.369 0.190 1.731 1.00 0.60 95 ALA A CA 1
ATOM 1178 C C . ALA A 1 95 ? -11.448 -0.602 2.651 1.00 0.57 95 ALA A C 1
ATOM 1179 O O . ALA A 1 95 ? -11.298 -1.808 2.492 1.00 0.57 95 ALA A O 1
ATOM 1186 N N . ALA A 1 96 ? -10.848 0.075 3.628 1.00 0.57 96 ALA A N 1
ATOM 1187 C CA . ALA A 1 96 ? -9.954 -0.584 4.579 1.00 0.58 96 ALA A CA 1
ATOM 1188 C C . ALA A 1 96 ? -10.719 -1.572 5.452 1.00 0.56 96 ALA A C 1
ATOM 1189 O O . ALA A 1 96 ? -10.196 -2.622 5.821 1.00 0.59 96 ALA A O 1
ATOM 1196 N N . GLU A 1 97 ? -11.963 -1.227 5.766 1.00 0.57 97 GLU A N 1
ATOM 1197 C CA . GLU A 1 97 ? -12.828 -2.091 6.558 1.00 0.63 97 GLU A CA 1
ATOM 1198 C C . GLU A 1 97 ? -13.005 -3.427 5.838 1.00 0.55 97 GLU A C 1
ATOM 1199 O O . GLU A 1 97 ? -12.889 -4.494 6.437 1.00 0.58 97 GLU A O 1
ATOM 1211 N N . GLU A 1 98 ? -13.249 -3.352 4.537 1.00 0.55 98 GLU A N 1
ATOM 1212 C CA . GLU A 1 98 ? -13.373 -4.540 3.703 1.00 0.57 98 GLU A CA 1
ATOM 1213 C C . GLU A 1 98 ? -12.012 -5.213 3.525 1.00 0.52 98 GLU A C 1
ATOM 1214 O O . GLU A 1 98 ? -11.875 -6.422 3.719 1.00 0.60 98 GLU A O 1
ATOM 1226 N N . ALA A 1 99 ? -11.008 -4.406 3.196 1.00 0.46 99 ALA A N 1
ATOM 1227 C CA . ALA A 1 99 ? -9.666 -4.897 2.894 1.00 0.49 99 ALA A CA 1
ATOM 1228 C C . ALA A 1 99 ? -9.044 -5.655 4.065 1.00 0.46 99 ALA A C 1
ATOM 1229 O O . ALA A 1 99 ? -8.158 -6.486 3.871 1.00 0.50 99 ALA A O 1
ATOM 1236 N N . ARG A 1 100 ? -9.510 -5.373 5.277 1.00 0.47 100 ARG A N 1
ATOM 1237 C CA . ARG A 1 100 ? -9.043 -6.082 6.465 1.00 0.53 100 ARG A CA 1
ATOM 1238 C C . ARG A 1 100 ? -9.235 -7.592 6.303 1.00 0.51 100 ARG A C 1
ATOM 1239 O O . ARG A 1 100 ? -8.403 -8.386 6.742 1.00 0.56 100 ARG A O 1
ATOM 1260 N N . LYS A 1 101 ? -10.319 -7.974 5.640 1.00 0.51 101 LYS A N 1
ATOM 1261 C CA . LYS A 1 101 ? -10.650 -9.383 5.446 1.00 0.58 101 LYS A CA 1
ATOM 1262 C C . LYS A 1 101 ? -9.838 -9.982 4.303 1.00 0.63 101 LYS A C 1
ATOM 1263 O O . LYS A 1 101 ? -9.811 -11.198 4.115 1.00 0.81 101 LYS A O 1
ATOM 1282 N N . TRP A 1 102 ? -9.176 -9.119 3.546 1.00 0.57 102 TRP A N 1
ATOM 1283 C CA . TRP A 1 102 ? -8.329 -9.550 2.443 1.00 0.71 102 TRP A CA 1
ATOM 1284 C C . TRP A 1 102 ? -6.866 -9.521 2.869 1.00 0.64 102 TRP A C 1
ATOM 1285 O O . TRP A 1 102 ? -5.961 -9.635 2.041 1.00 0.73 102 TRP A O 1
ATOM 1306 N N . ASN A 1 103 ? -6.658 -9.362 4.178 1.00 0.56 103 ASN A N 1
ATOM 1307 C CA . ASN A 1 103 ? -5.323 -9.295 4.776 1.00 0.64 103 ASN A CA 1
ATOM 1308 C C . ASN A 1 103 ? -4.567 -8.073 4.251 1.00 0.56 103 ASN A C 1
ATOM 1309 O O . ASN A 1 103 ? -3.381 -8.141 3.915 1.00 0.70 103 ASN A O 1
ATOM 1320 N N . VAL A 1 104 ? -5.276 -6.957 4.175 1.00 0.46 104 VAL A N 1
ATOM 1321 C CA . VAL A 1 104 ? -4.706 -5.704 3.706 1.00 0.45 104 VAL A CA 1
ATOM 1322 C C . VAL A 1 104 ? -4.762 -4.661 4.815 1.00 0.48 104 VAL A C 1
ATOM 1323 O O . VAL A 1 104 ? -5.773 -4.547 5.508 1.00 0.63 104 VAL A O 1
ATOM 1336 N N . ARG A 1 105 ? -3.683 -3.908 4.992 1.00 0.45 105 ARG A N 1
ATOM 1337 C CA . ARG A 1 105 ? -3.684 -2.821 5.960 1.00 0.48 105 ARG A CA 1
ATOM 1338 C C . ARG A 1 105 ? -3.279 -1.512 5.286 1.00 0.44 105 ARG A C 1
ATOM 1339 O O . ARG A 1 105 ? -2.345 -1.476 4.480 1.00 0.51 105 ARG A O 1
ATOM 1360 N N . VAL A 1 106 ? -3.997 -0.446 5.606 1.00 0.47 106 VAL A N 1
ATOM 1361 C CA . VAL A 1 106 ? -3.773 0.850 4.981 1.00 0.48 106 VAL A CA 1
ATOM 1362 C C . VAL A 1 106 ? -3.131 1.818 5.965 1.00 0.50 106 VAL A C 1
ATOM 1363 O O . VAL A 1 106 ? -3.616 1.989 7.085 1.00 0.64 106 VAL A O 1
ATOM 1376 N N . ARG A 1 107 ? -2.041 2.447 5.551 1.00 0.46 107 ARG A N 1
ATOM 1377 C CA . ARG A 1 107 ? -1.358 3.420 6.389 1.00 0.58 107 ARG A CA 1
ATOM 1378 C C . ARG A 1 107 ? -1.144 4.721 5.626 1.00 0.49 107 ARG A C 1
ATOM 1379 O O . ARG A 1 107 ? -1.038 4.721 4.399 1.00 0.48 107 ARG A O 1
ATOM 1400 N N . THR A 1 108 ? -1.098 5.823 6.356 1.00 0.56 108 THR A N 1
ATOM 1401 C CA . THR A 1 108 ? -0.905 7.131 5.757 1.00 0.51 108 THR A CA 1
ATOM 1402 C C . THR A 1 108 ? 0.564 7.548 5.833 1.00 0.52 108 THR A C 1
ATOM 1403 O O . THR A 1 108 ? 1.225 7.349 6.854 1.00 0.66 108 THR A O 1
ATOM 1414 N N . VAL A 1 109 ? 1.071 8.102 4.741 1.00 0.47 109 VAL A N 1
ATOM 1415 C CA . VAL A 1 109 ? 2.449 8.569 4.679 1.00 0.55 109 VAL A CA 1
ATOM 1416 C C . VAL A 1 109 ? 2.496 10.023 4.233 1.00 0.57 109 VAL A C 1
ATOM 1417 O O . VAL A 1 109 ? 1.636 10.482 3.482 1.00 0.62 109 VAL A O 1
ATOM 1430 N N . THR A 1 110 ? 3.484 10.750 4.719 1.00 0.70 110 THR A N 1
ATOM 1431 C CA . THR A 1 110 ? 3.666 12.138 4.333 1.00 0.84 110 THR A CA 1
ATOM 1432 C C . THR A 1 110 ? 5.032 12.345 3.690 1.00 0.84 110 THR A C 1
ATOM 1433 O O . THR A 1 110 ? 5.164 13.045 2.685 1.00 0.97 110 THR A O 1
ATOM 1444 N N . SER A 1 111 ? 6.039 11.707 4.262 1.00 0.79 111 SER A N 1
ATOM 1445 C CA . SER A 1 111 ? 7.384 11.762 3.725 1.00 0.85 111 SER A CA 1
ATOM 1446 C C . SER A 1 111 ? 7.860 10.353 3.379 1.00 0.76 111 SER A C 1
ATOM 1447 O O . SER A 1 111 ? 7.329 9.368 3.902 1.00 0.69 111 SER A O 1
ATOM 1455 N N . PRO A 1 112 ? 8.857 10.235 2.481 1.00 0.82 112 PRO A N 1
ATOM 1456 C CA . PRO A 1 112 ? 9.412 8.937 2.081 1.00 0.80 112 PRO A CA 1
ATOM 1457 C C . PRO A 1 112 ? 10.035 8.188 3.253 1.00 0.70 112 PRO A C 1
ATOM 1458 O O . PRO A 1 112 ? 10.207 6.972 3.198 1.00 0.74 112 PRO A O 1
ATOM 1469 N N . ASP A 1 113 ? 10.361 8.922 4.310 1.00 0.67 113 ASP A N 1
ATOM 1470 C CA . ASP A 1 113 ? 10.910 8.328 5.523 1.00 0.66 113 ASP A CA 1
ATOM 1471 C C . ASP A 1 113 ? 9.876 7.435 6.193 1.00 0.59 113 ASP A C 1
ATOM 1472 O O . ASP A 1 113 ? 10.188 6.325 6.629 1.00 0.63 113 ASP A O 1
ATOM 1481 N N . GLU A 1 114 ? 8.643 7.926 6.263 1.00 0.57 114 GLU A N 1
ATOM 1482 C CA . GLU A 1 114 ? 7.537 7.158 6.822 1.00 0.60 114 GLU A CA 1
ATOM 1483 C C . GLU A 1 114 ? 7.227 5.954 5.946 1.00 0.52 114 GLU A C 1
ATOM 1484 O O . GLU A 1 114 ? 7.090 4.838 6.441 1.00 0.52 114 GLU A O 1
ATOM 1496 N N . ALA A 1 115 ? 7.136 6.189 4.641 1.00 0.55 115 ALA A N 1
ATOM 1497 C CA . ALA A 1 115 ? 6.846 5.124 3.688 1.00 0.58 115 ALA A CA 1
ATOM 1498 C C . ALA A 1 115 ? 7.878 4.010 3.794 1.00 0.51 115 ALA A C 1
ATOM 1499 O O . ALA A 1 115 ? 7.528 2.839 3.935 1.00 0.51 115 ALA A O 1
ATOM 1506 N N . LYS A 1 116 ? 9.150 4.391 3.751 1.00 0.51 116 LYS A N 1
ATOM 1507 C CA . LYS A 1 116 ? 10.248 3.442 3.878 1.00 0.51 116 LYS A CA 1
ATOM 1508 C C . LYS A 1 116 ? 10.133 2.659 5.182 1.00 0.44 116 LYS A C 1
ATOM 1509 O O . LYS A 1 116 ? 10.361 1.452 5.218 1.00 0.49 116 LYS A O 1
ATOM 1528 N N . ARG A 1 117 ? 9.756 3.361 6.242 1.00 0.42 117 ARG A N 1
ATOM 1529 C CA . ARG A 1 117 ? 9.625 2.758 7.560 1.00 0.44 117 ARG A CA 1
ATOM 1530 C C . ARG A 1 117 ? 8.511 1.718 7.584 1.00 0.43 117 ARG A C 1
ATOM 1531 O O . ARG A 1 117 ? 8.714 0.590 8.042 1.00 0.50 117 ARG A O 1
ATOM 1552 N N . TRP A 1 118 ? 7.335 2.097 7.086 1.00 0.43 118 TRP A N 1
ATOM 1553 C CA . TRP A 1 118 ? 6.178 1.209 7.110 1.00 0.51 118 TRP A CA 1
ATOM 1554 C C . TRP A 1 118 ? 6.436 -0.028 6.258 1.00 0.51 118 TRP A C 1
ATOM 1555 O O . TRP A 1 118 ? 5.975 -1.122 6.580 1.00 0.60 118 TRP A O 1
ATOM 1576 N N . ILE A 1 119 ? 7.167 0.155 5.166 1.00 0.48 119 ILE A N 1
ATOM 1577 C CA . ILE A 1 119 ? 7.525 -0.954 4.294 1.00 0.54 119 ILE A CA 1
ATOM 1578 C C . ILE A 1 119 ? 8.573 -1.838 4.963 1.00 0.53 119 ILE A C 1
ATOM 1579 O O . ILE A 1 119 ? 8.554 -3.057 4.813 1.00 0.58 119 ILE A O 1
ATOM 1595 N N . LYS A 1 120 ? 9.468 -1.218 5.721 1.00 0.52 120 LYS A N 1
ATOM 1596 C CA . LYS A 1 120 ? 10.524 -1.945 6.416 1.00 0.57 120 LYS A CA 1
ATOM 1597 C C . LYS A 1 120 ? 9.932 -2.914 7.440 1.00 0.56 120 LYS A C 1
ATOM 1598 O O . LYS A 1 120 ? 10.232 -4.110 7.420 1.00 0.61 120 LYS A O 1
ATOM 1617 N N . GLU A 1 121 ? 9.070 -2.400 8.314 1.00 0.56 121 GLU A N 1
ATOM 1618 C CA . GLU A 1 121 ? 8.434 -3.231 9.336 1.00 0.63 121 GLU A CA 1
ATOM 1619 C C . GLU A 1 121 ? 7.534 -4.284 8.697 1.00 0.67 121 GLU A C 1
ATOM 1620 O O . GLU A 1 121 ? 7.436 -5.412 9.177 1.00 0.79 121 GLU A O 1
ATOM 1632 N N . PHE A 1 122 ? 6.895 -3.913 7.598 1.00 0.65 122 PHE A N 1
ATOM 1633 C CA . PHE A 1 122 ? 5.971 -4.798 6.909 1.00 0.76 122 PHE A CA 1
ATOM 1634 C C . PHE A 1 122 ? 6.721 -5.875 6.133 1.00 0.78 122 PHE A C 1
ATOM 1635 O O . PHE A 1 122 ? 6.190 -6.956 5.891 1.00 0.89 122 PHE A O 1
ATOM 1652 N N . SER A 1 123 ? 7.962 -5.577 5.767 1.00 0.72 123 SER A N 1
ATOM 1653 C CA . SER A 1 123 ? 8.754 -6.454 4.917 1.00 0.79 123 SER A CA 1
ATOM 1654 C C . SER A 1 123 ? 8.945 -7.835 5.546 1.00 0.81 123 SER A C 1
ATOM 1655 O O . SER A 1 123 ? 8.358 -8.815 5.084 1.00 1.02 123 SER A O 1
ATOM 1663 N N . GLU A 1 124 ? 9.756 -7.917 6.594 1.00 0.80 124 GLU A N 1
ATOM 1664 C CA . GLU A 1 124 ? 10.046 -9.202 7.228 1.00 1.00 124 GLU A CA 1
ATOM 1665 C C . GLU A 1 124 ? 10.292 -9.034 8.723 1.00 1.48 124 GLU A C 1
ATOM 1666 O O . GLU A 1 124 ? 10.772 -9.951 9.388 1.00 2.09 124 GLU A O 1
ATOM 1678 N N . GLU A 1 125 ? 9.954 -7.868 9.251 1.00 2.33 125 GLU A N 1
ATOM 1679 C CA . GLU A 1 125 ? 10.222 -7.572 10.649 1.00 3.47 125 GLU A CA 1
ATOM 1680 C C . GLU A 1 125 ? 8.915 -7.389 11.414 1.00 4.34 125 GLU A C 1
ATOM 1681 O O . GLU A 1 125 ? 8.596 -6.249 11.805 1.00 4.92 125 GLU A O 1
ATOM 1694 N N . MET A 1 21 ? 7.449 -15.458 1.122 1.00 1.82 21 MET A N 2
ATOM 1695 C CA . MET A 1 21 ? 6.436 -14.450 1.508 1.00 1.48 21 MET A CA 2
ATOM 1696 C C . MET A 1 21 ? 6.225 -13.453 0.381 1.00 1.22 21 MET A C 2
ATOM 1697 O O . MET A 1 21 ? 7.163 -12.778 -0.040 1.00 1.47 21 MET A O 2
ATOM 1710 N N . ARG A 1 22 ? 5.000 -13.364 -0.109 1.00 0.88 22 ARG A N 2
ATOM 1711 C CA . ARG A 1 22 ? 4.665 -12.386 -1.124 1.00 0.73 22 ARG A CA 2
ATOM 1712 C C . ARG A 1 22 ? 3.959 -11.197 -0.490 1.00 0.55 22 ARG A C 2
ATOM 1713 O O . ARG A 1 22 ? 2.815 -11.303 -0.038 1.00 0.56 22 ARG A O 2
ATOM 1734 N N . LEU A 1 23 ? 4.655 -10.076 -0.432 1.00 0.51 23 LEU A N 2
ATOM 1735 C CA . LEU A 1 23 ? 4.077 -8.852 0.085 1.00 0.43 23 LEU A CA 2
ATOM 1736 C C . LEU A 1 23 ? 3.766 -7.926 -1.079 1.00 0.37 23 LEU A C 2
ATOM 1737 O O . LEU A 1 23 ? 4.622 -7.663 -1.928 1.00 0.40 23 LEU A O 2
ATOM 1753 N N . VAL A 1 24 ? 2.537 -7.450 -1.120 1.00 0.35 24 VAL A N 2
ATOM 1754 C CA . VAL A 1 24 ? 2.083 -6.590 -2.193 1.00 0.37 24 VAL A CA 2
ATOM 1755 C C . VAL A 1 24 ? 1.954 -5.157 -1.698 1.00 0.38 24 VAL A C 2
ATOM 1756 O O . VAL A 1 24 ? 1.306 -4.902 -0.686 1.00 0.42 24 VAL A O 2
ATOM 1769 N N . VAL A 1 25 ? 2.578 -4.229 -2.398 1.00 0.39 25 VAL A N 2
ATOM 1770 C CA . VAL A 1 25 ? 2.545 -2.836 -2.003 1.00 0.41 25 VAL A CA 2
ATOM 1771 C C . VAL A 1 25 ? 1.810 -1.994 -3.041 1.00 0.39 25 VAL A C 2
ATOM 1772 O O . VAL A 1 25 ? 2.216 -1.927 -4.201 1.00 0.42 25 VAL A O 2
ATOM 1785 N N . LEU A 1 26 ? 0.727 -1.361 -2.619 1.00 0.40 26 LEU A N 2
ATOM 1786 C CA . LEU A 1 26 ? 0.009 -0.424 -3.468 1.00 0.38 26 LEU A CA 2
ATOM 1787 C C . LEU A 1 26 ? 0.294 0.993 -3.000 1.00 0.37 26 LEU A C 2
ATOM 1788 O O . LEU A 1 26 ? -0.149 1.405 -1.928 1.00 0.48 26 LEU A O 2
ATOM 1804 N N . ILE A 1 27 ? 1.042 1.728 -3.795 1.00 0.33 27 ILE A N 2
ATOM 1805 C CA . ILE A 1 27 ? 1.440 3.073 -3.422 1.00 0.36 27 ILE A CA 2
ATOM 1806 C C . ILE A 1 27 ? 0.713 4.088 -4.303 1.00 0.39 27 ILE A C 2
ATOM 1807 O O . ILE A 1 27 ? 0.555 3.881 -5.507 1.00 0.40 27 ILE A O 2
ATOM 1823 N N . VAL A 1 28 ? 0.251 5.168 -3.692 1.00 0.48 28 VAL A N 2
ATOM 1824 C CA . VAL A 1 28 ? -0.503 6.184 -4.407 1.00 0.56 28 VAL A CA 2
ATOM 1825 C C . VAL A 1 28 ? 0.447 7.207 -5.009 1.00 0.86 28 VAL A C 2
ATOM 1826 O O . VAL A 1 28 ? 1.321 7.738 -4.325 1.00 1.37 28 VAL A O 2
ATOM 1839 N N . SER A 1 29 ? 0.269 7.475 -6.292 1.00 0.85 29 SER A N 2
ATOM 1840 C CA . SER A 1 29 ? 1.184 8.324 -7.037 1.00 1.25 29 SER A CA 2
ATOM 1841 C C . SER A 1 29 ? 1.294 9.722 -6.437 1.00 0.83 29 SER A C 2
ATOM 1842 O O . SER A 1 29 ? 0.350 10.237 -5.832 1.00 1.53 29 SER A O 2
ATOM 1850 N N . ASN A 1 30 ? 2.460 10.325 -6.630 1.00 1.19 30 ASN A N 2
ATOM 1851 C CA . ASN A 1 30 ? 2.830 11.580 -5.992 1.00 1.67 30 ASN A CA 2
ATOM 1852 C C . ASN A 1 30 ? 4.225 11.959 -6.474 1.00 1.19 30 ASN A C 2
ATOM 1853 O O . ASN A 1 30 ? 4.723 11.345 -7.422 1.00 1.38 30 ASN A O 2
ATOM 1864 N N . ASP A 1 31 ? 4.828 12.977 -5.866 1.00 1.45 31 ASP A N 2
ATOM 1865 C CA . ASP A 1 31 ? 6.202 13.374 -6.189 1.00 1.18 31 ASP A CA 2
ATOM 1866 C C . ASP A 1 31 ? 7.117 12.151 -6.314 1.00 0.94 31 ASP A C 2
ATOM 1867 O O . ASP A 1 31 ? 7.098 11.244 -5.477 1.00 1.28 31 ASP A O 2
ATOM 1876 N N . LYS A 1 32 ? 7.906 12.152 -7.382 1.00 0.79 32 LYS A N 2
ATOM 1877 C CA . LYS A 1 32 ? 8.741 11.014 -7.770 1.00 0.82 32 LYS A CA 2
ATOM 1878 C C . LYS A 1 32 ? 9.653 10.511 -6.646 1.00 0.66 32 LYS A C 2
ATOM 1879 O O . LYS A 1 32 ? 10.000 9.330 -6.625 1.00 0.68 32 LYS A O 2
ATOM 1898 N N . LYS A 1 33 ? 10.030 11.384 -5.714 1.00 0.71 33 LYS A N 2
ATOM 1899 C CA . LYS A 1 33 ? 10.951 11.001 -4.644 1.00 0.75 33 LYS A CA 2
ATOM 1900 C C . LYS A 1 33 ? 10.360 9.891 -3.781 1.00 0.68 33 LYS A C 2
ATOM 1901 O O . LYS A 1 33 ? 11.028 8.900 -3.477 1.00 0.78 33 LYS A O 2
ATOM 1920 N N . LEU A 1 34 ? 9.101 10.061 -3.409 1.00 0.61 34 LEU A N 2
ATOM 1921 C CA . LEU A 1 34 ? 8.432 9.131 -2.512 1.00 0.64 34 LEU A CA 2
ATOM 1922 C C . LEU A 1 34 ? 8.224 7.787 -3.202 1.00 0.53 34 LEU A C 2
ATOM 1923 O O . LEU A 1 34 ? 8.445 6.731 -2.606 1.00 0.62 34 LEU A O 2
ATOM 1939 N N . ILE A 1 35 ? 7.821 7.836 -4.466 1.00 0.43 35 ILE A N 2
ATOM 1940 C CA . ILE A 1 35 ? 7.550 6.622 -5.227 1.00 0.43 35 ILE A CA 2
ATOM 1941 C C . ILE A 1 35 ? 8.808 5.774 -5.363 1.00 0.46 35 ILE A C 2
ATOM 1942 O O . ILE A 1 35 ? 8.788 4.574 -5.090 1.00 0.52 35 ILE A O 2
ATOM 1958 N N . GLU A 1 36 ? 9.903 6.409 -5.766 1.00 0.51 36 GLU A N 2
ATOM 1959 C CA . GLU A 1 36 ? 11.167 5.710 -5.958 1.00 0.62 36 GLU A CA 2
ATOM 1960 C C . GLU A 1 36 ? 11.668 5.103 -4.660 1.00 0.63 36 GLU A C 2
ATOM 1961 O O . GLU A 1 36 ? 12.116 3.963 -4.642 1.00 0.64 36 GLU A O 2
ATOM 1973 N N . GLU A 1 37 ? 11.579 5.859 -3.571 1.00 0.68 37 GLU A N 2
ATOM 1974 C CA . GLU A 1 37 ? 12.073 5.388 -2.284 1.00 0.77 37 GLU A CA 2
ATOM 1975 C C . GLU A 1 37 ? 11.295 4.150 -1.838 1.00 0.71 37 GLU A C 2
ATOM 1976 O O . GLU A 1 37 ? 11.878 3.170 -1.368 1.00 0.79 37 GLU A O 2
ATOM 1988 N N . ALA A 1 38 ? 9.977 4.194 -2.008 1.00 0.61 38 ALA A N 2
ATOM 1989 C CA . ALA A 1 38 ? 9.122 3.061 -1.676 1.00 0.60 38 ALA A CA 2
ATOM 1990 C C . ALA A 1 38 ? 9.411 1.887 -2.607 1.00 0.54 38 ALA A C 2
ATOM 1991 O O . ALA A 1 38 ? 9.472 0.735 -2.176 1.00 0.59 38 ALA A O 2
ATOM 1998 N N . ARG A 1 39 ? 9.597 2.200 -3.883 1.00 0.49 39 ARG A N 2
ATOM 1999 C CA . ARG A 1 39 ? 9.933 1.204 -4.893 1.00 0.53 39 ARG A CA 2
ATOM 2000 C C . ARG A 1 39 ? 11.259 0.522 -4.561 1.00 0.56 39 ARG A C 2
ATOM 2001 O O . ARG A 1 39 ? 11.394 -0.696 -4.700 1.00 0.59 39 ARG A O 2
ATOM 2022 N N . LYS A 1 40 ? 12.224 1.318 -4.112 1.00 0.59 40 LYS A N 2
ATOM 2023 C CA . LYS A 1 40 ? 13.523 0.807 -3.690 1.00 0.67 40 LYS A CA 2
ATOM 2024 C C . LYS A 1 40 ? 13.372 -0.175 -2.539 1.00 0.65 40 LYS A C 2
ATOM 2025 O O . LYS A 1 40 ? 13.951 -1.258 -2.557 1.00 0.71 40 LYS A O 2
ATOM 2044 N N . MET A 1 41 ? 12.584 0.206 -1.541 1.00 0.64 41 MET A N 2
ATOM 2045 C CA . MET A 1 41 ? 12.357 -0.646 -0.379 1.00 0.68 41 MET A CA 2
ATOM 2046 C C . MET A 1 41 ? 11.654 -1.934 -0.776 1.00 0.63 41 MET A C 2
ATOM 2047 O O . MET A 1 41 ? 11.948 -3.005 -0.242 1.00 0.67 41 MET A O 2
ATOM 2061 N N . ALA A 1 42 ? 10.733 -1.825 -1.722 1.00 0.60 42 ALA A N 2
ATOM 2062 C CA . ALA A 1 42 ? 10.004 -2.982 -2.210 1.00 0.64 42 ALA A CA 2
ATOM 2063 C C . ALA A 1 42 ? 10.953 -3.995 -2.841 1.00 0.61 42 ALA A C 2
ATOM 2064 O O . ALA A 1 42 ? 10.970 -5.157 -2.453 1.00 0.66 42 ALA A O 2
ATOM 2071 N N . GLU A 1 43 ? 11.765 -3.550 -3.792 1.00 0.62 43 GLU A N 2
ATOM 2072 C CA . GLU A 1 43 ? 12.685 -4.452 -4.480 1.00 0.75 43 GLU A CA 2
ATOM 2073 C C . GLU A 1 43 ? 13.841 -4.865 -3.569 1.00 0.71 43 GLU A C 2
ATOM 2074 O O . GLU A 1 43 ? 14.516 -5.863 -3.821 1.00 0.79 43 GLU A O 2
ATOM 2086 N N . LYS A 1 44 ? 14.062 -4.091 -2.513 1.00 0.68 44 LYS A N 2
ATOM 2087 C CA . LYS A 1 44 ? 15.078 -4.414 -1.518 1.00 0.77 44 LYS A CA 2
ATOM 2088 C C . LYS A 1 44 ? 14.696 -5.681 -0.762 1.00 0.69 44 LYS A C 2
ATOM 2089 O O . LYS A 1 44 ? 15.537 -6.537 -0.490 1.00 0.80 44 LYS A O 2
ATOM 2108 N N . ALA A 1 45 ? 13.419 -5.792 -0.428 1.00 0.61 45 ALA A N 2
ATOM 2109 C CA . ALA A 1 45 ? 12.922 -6.945 0.309 1.00 0.64 45 ALA A CA 2
ATOM 2110 C C . ALA A 1 45 ? 12.233 -7.938 -0.625 1.00 0.60 45 ALA A C 2
ATOM 2111 O O . ALA A 1 45 ? 11.613 -8.902 -0.175 1.00 0.71 45 ALA A O 2
ATOM 2118 N N . ASN A 1 46 ? 12.364 -7.685 -1.928 1.00 0.56 46 ASN A N 2
ATOM 2119 C CA . ASN A 1 46 ? 11.784 -8.537 -2.970 1.00 0.65 46 ASN A CA 2
ATOM 2120 C C . ASN A 1 46 ? 10.262 -8.589 -2.866 1.00 0.62 46 ASN A C 2
ATOM 2121 O O . ASN A 1 46 ? 9.656 -9.662 -2.883 1.00 0.80 46 ASN A O 2
ATOM 2132 N N . LEU A 1 47 ? 9.653 -7.416 -2.759 1.00 0.48 47 LEU A N 2
ATOM 2133 C CA . LEU A 1 47 ? 8.206 -7.294 -2.654 1.00 0.48 47 LEU A CA 2
ATOM 2134 C C . LEU A 1 47 ? 7.631 -6.790 -3.974 1.00 0.45 47 LEU A C 2
ATOM 2135 O O . LEU A 1 47 ? 8.346 -6.189 -4.779 1.00 0.53 47 LEU A O 2
ATOM 2151 N N . GLU A 1 48 ? 6.347 -7.025 -4.193 1.00 0.43 48 GLU A N 2
ATOM 2152 C CA . GLU A 1 48 ? 5.690 -6.608 -5.426 1.00 0.47 48 GLU A CA 2
ATOM 2153 C C . GLU A 1 48 ? 4.954 -5.289 -5.214 1.00 0.45 48 GLU A C 2
ATOM 2154 O O . GLU A 1 48 ? 3.981 -5.229 -4.466 1.00 0.49 48 GLU A O 2
ATOM 2166 N N . LEU A 1 49 ? 5.424 -4.237 -5.866 1.00 0.46 49 LEU A N 2
ATOM 2167 C CA . LEU A 1 49 ? 4.861 -2.910 -5.678 1.00 0.50 49 LEU A CA 2
ATOM 2168 C C . LEU A 1 49 ? 4.222 -2.398 -6.964 1.00 0.45 49 LEU A C 2
ATOM 2169 O O . LEU A 1 49 ? 4.738 -2.619 -8.063 1.00 0.54 49 LEU A O 2
ATOM 2185 N N . ILE A 1 50 ? 3.088 -1.729 -6.812 1.00 0.39 50 ILE A N 2
ATOM 2186 C CA . ILE A 1 50 ? 2.384 -1.113 -7.926 1.00 0.43 50 ILE A CA 2
ATOM 2187 C C . ILE A 1 50 ? 2.033 0.332 -7.581 1.00 0.40 50 ILE A C 2
ATOM 2188 O O . ILE A 1 50 ? 1.515 0.610 -6.497 1.00 0.37 50 ILE A O 2
ATOM 2204 N N . THR A 1 51 ? 2.328 1.245 -8.491 1.00 0.48 51 THR A N 2
ATOM 2205 C CA . THR A 1 51 ? 1.989 2.644 -8.301 1.00 0.52 51 THR A CA 2
ATOM 2206 C C . THR A 1 51 ? 0.631 2.943 -8.932 1.00 0.56 51 THR A C 2
ATOM 2207 O O . THR A 1 51 ? 0.487 2.947 -10.156 1.00 0.66 51 THR A O 2
ATOM 2218 N N . VAL A 1 52 ? -0.361 3.186 -8.089 1.00 0.68 52 VAL A N 2
ATOM 2219 C CA . VAL A 1 52 ? -1.736 3.360 -8.540 1.00 0.78 52 VAL A CA 2
ATOM 2220 C C . VAL A 1 52 ? -2.029 4.822 -8.876 1.00 0.85 52 VAL A C 2
ATOM 2221 O O . VAL A 1 52 ? -1.218 5.706 -8.581 1.00 1.66 52 VAL A O 2
ATOM 2234 N N . PRO A 1 53 ? -3.181 5.096 -9.517 1.00 0.73 53 PRO A N 2
ATOM 2235 C CA . PRO A 1 53 ? -3.699 6.457 -9.661 1.00 0.90 53 PRO A CA 2
ATOM 2236 C C . PRO A 1 53 ? -3.831 7.156 -8.307 1.00 0.88 53 PRO A C 2
ATOM 2237 O O . PRO A 1 53 ? -3.911 6.515 -7.264 1.00 1.64 53 PRO A O 2
ATOM 2248 N N . GLY A 1 54 ? -3.877 8.473 -8.343 1.00 1.49 54 GLY A N 2
ATOM 2249 C CA . GLY A 1 54 ? -3.859 9.277 -7.132 1.00 2.14 54 GLY A CA 2
ATOM 2250 C C . GLY A 1 54 ? -5.144 9.215 -6.321 1.00 1.80 54 GLY A C 2
ATOM 2251 O O . GLY A 1 54 ? -5.321 9.995 -5.382 1.00 2.08 54 GLY A O 2
ATOM 2255 N N . SER A 1 55 ? -6.039 8.305 -6.667 1.00 1.36 55 SER A N 2
ATOM 2256 C CA . SER A 1 55 ? -7.272 8.140 -5.919 1.00 0.97 55 SER A CA 2
ATOM 2257 C C . SER A 1 55 ? -7.168 6.959 -4.962 1.00 0.64 55 SER A C 2
ATOM 2258 O O . SER A 1 55 ? -6.664 5.893 -5.318 1.00 0.50 55 SER A O 2
ATOM 2266 N N . PRO A 1 56 ? -7.666 7.145 -3.733 1.00 0.66 56 PRO A N 2
ATOM 2267 C CA . PRO A 1 56 ? -7.600 6.130 -2.677 1.00 0.58 56 PRO A CA 2
ATOM 2268 C C . PRO A 1 56 ? -8.522 4.950 -2.949 1.00 0.53 56 PRO A C 2
ATOM 2269 O O . PRO A 1 56 ? -8.268 3.832 -2.505 1.00 0.62 56 PRO A O 2
ATOM 2280 N N . GLU A 1 57 ? -9.593 5.218 -3.688 1.00 0.62 57 GLU A N 2
ATOM 2281 C CA . GLU A 1 57 ? -10.559 4.195 -4.057 1.00 0.80 57 GLU A CA 2
ATOM 2282 C C . GLU A 1 57 ? -9.875 3.091 -4.858 1.00 0.67 57 GLU A C 2
ATOM 2283 O O . GLU A 1 57 ? -9.884 1.922 -4.471 1.00 0.67 57 GLU A O 2
ATOM 2295 N N . GLU A 1 58 ? -9.243 3.490 -5.953 1.00 0.61 58 GLU A N 2
ATOM 2296 C CA . GLU A 1 58 ? -8.591 2.556 -6.861 1.00 0.56 58 GLU A CA 2
ATOM 2297 C C . GLU A 1 58 ? -7.430 1.837 -6.184 1.00 0.50 58 GLU A C 2
ATOM 2298 O O . GLU A 1 58 ? -7.110 0.699 -6.529 1.00 0.54 58 GLU A O 2
ATOM 2310 N N . ALA A 1 59 ? -6.811 2.506 -5.221 1.00 0.52 59 ALA A N 2
ATOM 2311 C CA . ALA A 1 59 ? -5.691 1.938 -4.488 1.00 0.59 59 ALA A CA 2
ATOM 2312 C C . ALA A 1 59 ? -6.119 0.700 -3.710 1.00 0.50 59 ALA A C 2
ATOM 2313 O O . ALA A 1 59 ? -5.477 -0.348 -3.785 1.00 0.50 59 ALA A O 2
ATOM 2320 N N . ILE A 1 60 ? -7.219 0.819 -2.980 1.00 0.51 60 ILE A N 2
ATOM 2321 C CA . ILE A 1 60 ? -7.696 -0.285 -2.162 1.00 0.52 60 ILE A CA 2
ATOM 2322 C C . ILE A 1 60 ? -8.336 -1.362 -3.030 1.00 0.50 60 ILE A C 2
ATOM 2323 O O . ILE A 1 60 ? -8.221 -2.548 -2.736 1.00 0.52 60 ILE A O 2
ATOM 2339 N N . ARG A 1 61 ? -9.005 -0.946 -4.100 1.00 0.51 61 ARG A N 2
ATOM 2340 C CA . ARG A 1 61 ? -9.625 -1.891 -5.026 1.00 0.57 61 ARG A CA 2
ATOM 2341 C C . ARG A 1 61 ? -8.566 -2.778 -5.673 1.00 0.55 61 ARG A C 2
ATOM 2342 O O . ARG A 1 61 ? -8.776 -3.977 -5.860 1.00 0.67 61 ARG A O 2
ATOM 2363 N N . LEU A 1 62 ? -7.425 -2.177 -5.998 1.00 0.47 62 LEU A N 2
ATOM 2364 C CA . LEU A 1 62 ? -6.288 -2.914 -6.540 1.00 0.50 62 LEU A CA 2
ATOM 2365 C C . LEU A 1 62 ? -5.834 -3.959 -5.522 1.00 0.43 62 LEU A C 2
ATOM 2366 O O . LEU A 1 62 ? -5.718 -5.147 -5.831 1.00 0.45 62 LEU A O 2
ATOM 2382 N N . ALA A 1 63 ? -5.602 -3.495 -4.299 1.00 0.41 63 ALA A N 2
ATOM 2383 C CA . ALA A 1 63 ? -5.153 -4.350 -3.209 1.00 0.42 63 ALA A CA 2
ATOM 2384 C C . ALA A 1 63 ? -6.153 -5.465 -2.923 1.00 0.46 63 ALA A C 2
ATOM 2385 O O . ALA A 1 63 ? -5.774 -6.620 -2.733 1.00 0.49 63 ALA A O 2
ATOM 2392 N N . GLN A 1 64 ? -7.427 -5.099 -2.903 1.00 0.52 64 GLN A N 2
ATOM 2393 C CA . GLN A 1 64 ? -8.508 -6.033 -2.614 1.00 0.64 64 GLN A CA 2
ATOM 2394 C C . GLN A 1 64 ? -8.548 -7.151 -3.655 1.00 0.62 64 GLN A C 2
ATOM 2395 O O . GLN A 1 64 ? -8.820 -8.311 -3.332 1.00 0.69 64 GLN A O 2
ATOM 2409 N N . GLU A 1 65 ? -8.267 -6.790 -4.901 1.00 0.58 65 GLU A N 2
ATOM 2410 C CA . GLU A 1 65 ? -8.218 -7.752 -5.992 1.00 0.63 65 GLU A CA 2
ATOM 2411 C C . GLU A 1 65 ? -7.021 -8.681 -5.834 1.00 0.55 65 GLU A C 2
ATOM 2412 O O . GLU A 1 65 ? -7.170 -9.903 -5.856 1.00 0.62 65 GLU A O 2
ATOM 2424 N N . ILE A 1 66 ? -5.839 -8.099 -5.649 1.00 0.46 66 ILE A N 2
ATOM 2425 C CA . ILE A 1 66 ? -4.615 -8.882 -5.538 1.00 0.46 66 ILE A CA 2
ATOM 2426 C C . ILE A 1 66 ? -4.663 -9.825 -4.339 1.00 0.43 66 ILE A C 2
ATOM 2427 O O . ILE A 1 66 ? -4.262 -10.985 -4.442 1.00 0.48 66 ILE A O 2
ATOM 2443 N N . ALA A 1 67 ? -5.166 -9.326 -3.215 1.00 0.44 67 ALA A N 2
ATOM 2444 C CA . ALA A 1 67 ? -5.253 -10.115 -1.991 1.00 0.51 67 ALA A CA 2
ATOM 2445 C C . ALA A 1 67 ? -6.125 -11.350 -2.192 1.00 0.55 67 ALA A C 2
ATOM 2446 O O . ALA A 1 67 ? -5.761 -12.456 -1.788 1.00 0.63 67 ALA A O 2
ATOM 2453 N N . GLU A 1 68 ? -7.271 -11.154 -2.832 1.00 0.60 68 GLU A N 2
ATOM 2454 C CA . GLU A 1 68 ? -8.195 -12.246 -3.101 1.00 0.73 68 GLU A CA 2
ATOM 2455 C C . GLU A 1 68 ? -7.594 -13.223 -4.106 1.00 0.73 68 GLU A C 2
ATOM 2456 O O . GLU A 1 68 ? -7.640 -14.441 -3.920 1.00 0.87 68 GLU A O 2
ATOM 2468 N N . LYS A 1 69 ? -7.015 -12.675 -5.164 1.00 0.65 69 LYS A N 2
ATOM 2469 C CA . LYS A 1 69 ? -6.502 -13.476 -6.267 1.00 0.71 69 LYS A CA 2
ATOM 2470 C C . LYS A 1 69 ? -5.078 -13.956 -5.997 1.00 0.73 69 LYS A C 2
ATOM 2471 O O . LYS A 1 69 ? -4.357 -14.335 -6.919 1.00 0.92 69 LYS A O 2
ATOM 2490 N N . ALA A 1 70 ? -4.674 -13.937 -4.735 1.00 0.67 70 ALA A N 2
ATOM 2491 C CA . ALA A 1 70 ? -3.359 -14.421 -4.348 1.00 0.71 70 ALA A CA 2
ATOM 2492 C C . ALA A 1 70 ? -3.437 -15.865 -3.883 1.00 0.69 70 ALA A C 2
ATOM 2493 O O . ALA A 1 70 ? -4.110 -16.162 -2.894 1.00 0.68 70 ALA A O 2
ATOM 2500 N N . PRO A 1 71 ? -2.774 -16.784 -4.592 1.00 0.84 71 PRO A N 2
ATOM 2501 C CA . PRO A 1 71 ? -2.715 -18.186 -4.187 1.00 0.90 71 PRO A CA 2
ATOM 2502 C C . PRO A 1 71 ? -1.897 -18.372 -2.915 1.00 0.81 71 PRO A C 2
ATOM 2503 O O . PRO A 1 71 ? -0.670 -18.249 -2.925 1.00 0.93 71 PRO A O 2
ATOM 2514 N N . GLY A 1 72 ? -2.584 -18.657 -1.825 1.00 0.75 72 GLY A N 2
ATOM 2515 C CA . GLY A 1 72 ? -1.913 -18.939 -0.572 1.00 0.77 72 GLY A CA 2
ATOM 2516 C C . GLY A 1 72 ? -1.910 -17.746 0.362 1.00 0.63 72 GLY A C 2
ATOM 2517 O O . GLY A 1 72 ? -2.846 -16.944 0.349 1.00 0.62 72 GLY A O 2
ATOM 2521 N N . PRO A 1 73 ? -0.874 -17.611 1.204 1.00 0.61 73 PRO A N 2
ATOM 2522 C CA . PRO A 1 73 ? -0.742 -16.476 2.117 1.00 0.58 73 PRO A CA 2
ATOM 2523 C C . PRO A 1 73 ? -0.263 -15.218 1.398 1.00 0.48 73 PRO A C 2
ATOM 2524 O O . PRO A 1 73 ? 0.567 -15.288 0.488 1.00 0.54 73 PRO A O 2
ATOM 2535 N N . VAL A 1 74 ? -0.786 -14.072 1.806 1.00 0.48 74 VAL A N 2
ATOM 2536 C CA . VAL A 1 74 ? -0.438 -12.811 1.173 1.00 0.46 74 VAL A CA 2
ATOM 2537 C C . VAL A 1 74 ? -0.613 -11.653 2.153 1.00 0.44 74 VAL A C 2
ATOM 2538 O O . VAL A 1 74 ? -1.508 -11.673 3.001 1.00 0.56 74 VAL A O 2
ATOM 2551 N N . LYS A 1 75 ? 0.265 -10.667 2.052 1.00 0.44 75 LYS A N 2
ATOM 2552 C CA . LYS A 1 75 ? 0.168 -9.461 2.858 1.00 0.52 75 LYS A CA 2
ATOM 2553 C C . LYS A 1 75 ? 0.241 -8.241 1.956 1.00 0.42 75 LYS A C 2
ATOM 2554 O O . LYS A 1 75 ? 1.187 -8.096 1.182 1.00 0.45 75 LYS A O 2
ATOM 2573 N N . VAL A 1 76 ? -0.763 -7.383 2.032 1.00 0.42 76 VAL A N 2
ATOM 2574 C CA . VAL A 1 76 ? -0.815 -6.208 1.179 1.00 0.39 76 VAL A CA 2
ATOM 2575 C C . VAL A 1 76 ? -0.728 -4.928 2.006 1.00 0.38 76 VAL A C 2
ATOM 2576 O O . VAL A 1 76 ? -1.402 -4.789 3.027 1.00 0.50 76 VAL A O 2
ATOM 2589 N N . LEU A 1 77 ? 0.110 -4.007 1.559 1.00 0.35 77 LEU A N 2
ATOM 2590 C CA . LEU A 1 77 ? 0.268 -2.715 2.207 1.00 0.41 77 LEU A CA 2
ATOM 2591 C C . LEU A 1 77 ? -0.100 -1.602 1.232 1.00 0.39 77 LEU A C 2
ATOM 2592 O O . LEU A 1 77 ? 0.364 -1.594 0.091 1.00 0.43 77 LEU A O 2
ATOM 2608 N N . VAL A 1 78 ? -0.945 -0.680 1.669 1.00 0.37 78 VAL A N 2
ATOM 2609 C CA . VAL A 1 78 ? -1.357 0.435 0.824 1.00 0.36 78 VAL A CA 2
ATOM 2610 C C . VAL A 1 78 ? -0.879 1.755 1.417 1.00 0.36 78 VAL A C 2
ATOM 2611 O O . VAL A 1 78 ? -1.128 2.045 2.590 1.00 0.38 78 VAL A O 2
ATOM 2624 N N . LEU A 1 79 ? -0.194 2.547 0.604 1.00 0.38 79 LEU A N 2
ATOM 2625 C CA . LEU A 1 79 ? 0.378 3.808 1.055 1.00 0.40 79 LEU A CA 2
ATOM 2626 C C . LEU A 1 79 ? -0.321 4.990 0.394 1.00 0.37 79 LEU A C 2
ATOM 2627 O O . LEU A 1 79 ? -0.035 5.328 -0.757 1.00 0.41 79 LEU A O 2
ATOM 2643 N N . ILE A 1 80 ? -1.240 5.612 1.123 1.00 0.41 80 ILE A N 2
ATOM 2644 C CA . ILE A 1 80 ? -1.912 6.814 0.643 1.00 0.43 80 ILE A CA 2
ATOM 2645 C C . ILE A 1 80 ? -1.013 8.019 0.873 1.00 0.41 80 ILE A C 2
ATOM 2646 O O . ILE A 1 80 ? -0.583 8.261 1.993 1.00 0.42 80 ILE A O 2
ATOM 2662 N N . THR A 1 81 ? -0.726 8.766 -0.175 1.00 0.60 81 THR A N 2
ATOM 2663 C CA . THR A 1 81 ? 0.236 9.850 -0.084 1.00 0.69 81 THR A CA 2
ATOM 2664 C C . THR A 1 81 ? -0.405 11.160 0.362 1.00 0.79 81 THR A C 2
ATOM 2665 O O . THR A 1 81 ? -1.550 11.464 0.013 1.00 1.20 81 THR A O 2
ATOM 2676 N N . GLY A 1 82 ? 0.339 11.921 1.155 1.00 0.73 82 GLY A N 2
ATOM 2677 C CA . GLY A 1 82 ? -0.125 13.213 1.609 1.00 1.09 82 GLY A CA 2
ATOM 2678 C C . GLY A 1 82 ? -1.018 13.099 2.822 1.00 0.92 82 GLY A C 2
ATOM 2679 O O . GLY A 1 82 ? -0.708 12.365 3.760 1.00 1.03 82 GLY A O 2
ATOM 2683 N N . SER A 1 83 ? -2.105 13.849 2.817 1.00 1.03 83 SER A N 2
ATOM 2684 C CA . SER A 1 83 ? -3.114 13.742 3.854 1.00 1.19 83 SER A CA 2
ATOM 2685 C C . SER A 1 83 ? -4.392 13.159 3.264 1.00 1.10 83 SER A C 2
ATOM 2686 O O . SER A 1 83 ? -4.751 13.473 2.128 1.00 1.22 83 SER A O 2
ATOM 2694 N N . ALA A 1 84 ? -5.068 12.306 4.014 1.00 1.02 84 ALA A N 2
ATOM 2695 C CA . ALA A 1 84 ? -6.319 11.729 3.552 1.00 0.95 84 ALA A CA 2
ATOM 2696 C C . ALA A 1 84 ? -7.500 12.566 4.025 1.00 0.97 84 ALA A C 2
ATOM 2697 O O . ALA A 1 84 ? -7.814 12.602 5.217 1.00 1.13 84 ALA A O 2
ATOM 2704 N N . ASP A 1 85 ? -8.140 13.246 3.082 1.00 0.89 85 ASP A N 2
ATOM 2705 C CA . ASP A 1 85 ? -9.293 14.089 3.379 1.00 0.93 85 ASP A CA 2
ATOM 2706 C C . ASP A 1 85 ? -10.508 13.226 3.707 1.00 0.81 85 ASP A C 2
ATOM 2707 O O . ASP A 1 85 ? -10.514 12.042 3.386 1.00 0.71 85 ASP A O 2
ATOM 2716 N N . PRO A 1 86 ? -11.540 13.800 4.362 1.00 0.92 86 PRO A N 2
ATOM 2717 C CA . PRO A 1 86 ? -12.733 13.060 4.806 1.00 0.95 86 PRO A CA 2
ATOM 2718 C C . PRO A 1 86 ? -13.271 12.057 3.782 1.00 0.85 86 PRO A C 2
ATOM 2719 O O . PRO A 1 86 ? -13.479 10.891 4.111 1.00 0.88 86 PRO A O 2
ATOM 2730 N N . ASP A 1 87 ? -13.476 12.495 2.543 1.00 0.82 87 ASP A N 2
ATOM 2731 C CA . ASP A 1 87 ? -14.027 11.610 1.515 1.00 0.86 87 ASP A CA 2
ATOM 2732 C C . ASP A 1 87 ? -13.019 10.546 1.122 1.00 0.74 87 ASP A C 2
ATOM 2733 O O . ASP A 1 87 ? -13.343 9.362 1.062 1.00 0.79 87 ASP A O 2
ATOM 2742 N N . GLU A 1 88 ? -11.795 10.980 0.862 1.00 0.68 88 GLU A N 2
ATOM 2743 C CA . GLU A 1 88 ? -10.710 10.078 0.494 1.00 0.67 88 GLU A CA 2
ATOM 2744 C C . GLU A 1 88 ? -10.508 9.013 1.567 1.00 0.55 88 GLU A C 2
ATOM 2745 O O . GLU A 1 88 ? -10.343 7.830 1.267 1.00 0.54 88 GLU A O 2
ATOM 2757 N N . LYS A 1 89 ? -10.543 9.449 2.818 1.00 0.57 89 LYS A N 2
ATOM 2758 C CA . LYS A 1 89 ? -10.380 8.563 3.961 1.00 0.62 89 LYS A CA 2
ATOM 2759 C C . LYS A 1 89 ? -11.548 7.585 4.055 1.00 0.59 89 LYS A C 2
ATOM 2760 O O . LYS A 1 89 ? -11.357 6.409 4.345 1.00 0.64 89 LYS A O 2
ATOM 2779 N N . THR A 1 90 ? -12.752 8.078 3.794 1.00 0.62 90 THR A N 2
ATOM 2780 C CA . THR A 1 90 ? -13.947 7.249 3.863 1.00 0.69 90 THR A CA 2
ATOM 2781 C C . THR A 1 90 ? -13.969 6.225 2.728 1.00 0.62 90 THR A C 2
ATOM 2782 O O . THR A 1 90 ? -14.295 5.055 2.945 1.00 0.69 90 THR A O 2
ATOM 2793 N N . LYS A 1 91 ? -13.602 6.663 1.526 1.00 0.57 91 LYS A N 2
ATOM 2794 C CA . LYS A 1 91 ? -13.538 5.769 0.375 1.00 0.64 91 LYS A CA 2
ATOM 2795 C C . LYS A 1 91 ? -12.510 4.673 0.602 1.00 0.63 91 LYS A C 2
ATOM 2796 O O . LYS A 1 91 ? -12.743 3.509 0.268 1.00 0.73 91 LYS A O 2
ATOM 2815 N N . ALA A 1 92 ? -11.382 5.049 1.185 1.00 0.58 92 ALA A N 2
ATOM 2816 C CA . ALA A 1 92 ? -10.338 4.096 1.495 1.00 0.67 92 ALA A CA 2
ATOM 2817 C C . ALA A 1 92 ? -10.795 3.172 2.607 1.00 0.68 92 ALA A C 2
ATOM 2818 O O . ALA A 1 92 ? -10.585 1.966 2.544 1.00 0.78 92 ALA A O 2
ATOM 2825 N N . LYS A 1 93 ? -11.452 3.746 3.609 1.00 0.64 93 LYS A N 2
ATOM 2826 C CA . LYS A 1 93 ? -11.901 2.990 4.768 1.00 0.71 93 LYS A CA 2
ATOM 2827 C C . LYS A 1 93 ? -12.888 1.900 4.371 1.00 0.70 93 LYS A C 2
ATOM 2828 O O . LYS A 1 93 ? -12.677 0.733 4.681 1.00 0.79 93 LYS A O 2
ATOM 2847 N N . LYS A 1 94 ? -13.950 2.280 3.661 1.00 0.66 94 LYS A N 2
ATOM 2848 C CA . LYS A 1 94 ? -15.014 1.339 3.311 1.00 0.71 94 LYS A CA 2
ATOM 2849 C C . LYS A 1 94 ? -14.465 0.152 2.522 1.00 0.67 94 LYS A C 2
ATOM 2850 O O . LYS A 1 94 ? -14.910 -0.984 2.696 1.00 0.74 94 LYS A O 2
ATOM 2869 N N . ALA A 1 95 ? -13.485 0.417 1.673 1.00 0.60 95 ALA A N 2
ATOM 2870 C CA . ALA A 1 95 ? -12.885 -0.623 0.860 1.00 0.60 95 ALA A CA 2
ATOM 2871 C C . ALA A 1 95 ? -11.850 -1.408 1.663 1.00 0.57 95 ALA A C 2
ATOM 2872 O O . ALA A 1 95 ? -11.694 -2.615 1.484 1.00 0.57 95 ALA A O 2
ATOM 2879 N N . ALA A 1 96 ? -11.153 -0.716 2.558 1.00 0.57 96 ALA A N 2
ATOM 2880 C CA . ALA A 1 96 ? -10.142 -1.342 3.400 1.00 0.58 96 ALA A CA 2
ATOM 2881 C C . ALA A 1 96 ? -10.779 -2.297 4.395 1.00 0.56 96 ALA A C 2
ATOM 2882 O O . ALA A 1 96 ? -10.227 -3.347 4.696 1.00 0.59 96 ALA A O 2
ATOM 2889 N N . GLU A 1 97 ? -11.945 -1.924 4.900 1.00 0.57 97 GLU A N 2
ATOM 2890 C CA . GLU A 1 97 ? -12.677 -2.767 5.834 1.00 0.63 97 GLU A CA 2
ATOM 2891 C C . GLU A 1 97 ? -13.145 -4.044 5.143 1.00 0.55 97 GLU A C 2
ATOM 2892 O O . GLU A 1 97 ? -13.264 -5.097 5.769 1.00 0.58 97 GLU A O 2
ATOM 2904 N N . GLU A 1 98 ? -13.393 -3.943 3.844 1.00 0.55 98 GLU A N 2
ATOM 2905 C CA . GLU A 1 98 ? -13.749 -5.099 3.036 1.00 0.57 98 GLU A CA 2
ATOM 2906 C C . GLU A 1 98 ? -12.499 -5.930 2.743 1.00 0.52 98 GLU A C 2
ATOM 2907 O O . GLU A 1 98 ? -12.520 -7.162 2.792 1.00 0.60 98 GLU A O 2
ATOM 2919 N N . ALA A 1 99 ? -11.401 -5.240 2.466 1.00 0.46 99 ALA A N 2
ATOM 2920 C CA . ALA A 1 99 ? -10.135 -5.890 2.153 1.00 0.49 99 ALA A CA 2
ATOM 2921 C C . ALA A 1 99 ? -9.457 -6.431 3.410 1.00 0.46 99 ALA A C 2
ATOM 2922 O O . ALA A 1 99 ? -8.530 -7.237 3.328 1.00 0.50 99 ALA A O 2
ATOM 2929 N N . ARG A 1 100 ? -9.934 -5.992 4.571 1.00 0.47 100 ARG A N 2
ATOM 2930 C CA . ARG A 1 100 ? -9.398 -6.436 5.857 1.00 0.53 100 ARG A CA 2
ATOM 2931 C C . ARG A 1 100 ? -9.526 -7.948 6.002 1.00 0.51 100 ARG A C 2
ATOM 2932 O O . ARG A 1 100 ? -8.771 -8.581 6.740 1.00 0.56 100 ARG A O 2
ATOM 2953 N N . LYS A 1 101 ? -10.471 -8.523 5.268 1.00 0.51 101 LYS A N 2
ATOM 2954 C CA . LYS A 1 101 ? -10.705 -9.959 5.302 1.00 0.58 101 LYS A CA 2
ATOM 2955 C C . LYS A 1 101 ? -9.494 -10.731 4.775 1.00 0.63 101 LYS A C 2
ATOM 2956 O O . LYS A 1 101 ? -9.375 -11.932 5.002 1.00 0.81 101 LYS A O 2
ATOM 2975 N N . TRP A 1 102 ? -8.597 -10.039 4.075 1.00 0.57 102 TRP A N 2
ATOM 2976 C CA . TRP A 1 102 ? -7.365 -10.653 3.590 1.00 0.71 102 TRP A CA 2
ATOM 2977 C C . TRP A 1 102 ? -6.144 -9.953 4.178 1.00 0.64 102 TRP A C 2
ATOM 2978 O O . TRP A 1 102 ? -5.015 -10.171 3.741 1.00 0.73 102 TRP A O 2
ATOM 2999 N N . ASN A 1 103 ? -6.405 -9.119 5.183 1.00 0.56 103 ASN A N 2
ATOM 3000 C CA . ASN A 1 103 ? -5.374 -8.342 5.875 1.00 0.64 103 ASN A CA 2
ATOM 3001 C C . ASN A 1 103 ? -4.645 -7.406 4.912 1.00 0.56 103 ASN A C 2
ATOM 3002 O O . ASN A 1 103 ? -3.490 -7.631 4.538 1.00 0.70 103 ASN A O 2
ATOM 3013 N N . VAL A 1 104 ? -5.341 -6.356 4.504 1.00 0.46 104 VAL A N 2
ATOM 3014 C CA . VAL A 1 104 ? -4.754 -5.328 3.662 1.00 0.45 104 VAL A CA 2
ATOM 3015 C C . VAL A 1 104 ? -4.528 -4.063 4.481 1.00 0.48 104 VAL A C 2
ATOM 3016 O O . VAL A 1 104 ? -5.470 -3.336 4.800 1.00 0.63 104 VAL A O 2
ATOM 3029 N N . ARG A 1 105 ? -3.275 -3.805 4.810 1.00 0.45 105 ARG A N 2
ATOM 3030 C CA . ARG A 1 105 ? -2.925 -2.713 5.702 1.00 0.48 105 ARG A CA 2
ATOM 3031 C C . ARG A 1 105 ? -2.755 -1.413 4.927 1.00 0.44 105 ARG A C 2
ATOM 3032 O O . ARG A 1 105 ? -1.727 -1.174 4.302 1.00 0.51 105 ARG A O 2
ATOM 3053 N N . VAL A 1 106 ? -3.780 -0.583 4.960 1.00 0.47 106 VAL A N 2
ATOM 3054 C CA . VAL A 1 106 ? -3.710 0.734 4.352 1.00 0.48 106 VAL A CA 2
ATOM 3055 C C . VAL A 1 106 ? -3.316 1.774 5.394 1.00 0.50 106 VAL A C 2
ATOM 3056 O O . VAL A 1 106 ? -3.804 1.747 6.527 1.00 0.64 106 VAL A O 2
ATOM 3069 N N . ARG A 1 107 ? -2.403 2.657 5.028 1.00 0.46 107 ARG A N 2
ATOM 3070 C CA . ARG A 1 107 ? -2.011 3.747 5.904 1.00 0.58 107 ARG A CA 2
ATOM 3071 C C . ARG A 1 107 ? -1.581 4.955 5.084 1.00 0.49 107 ARG A C 2
ATOM 3072 O O . ARG A 1 107 ? -1.327 4.844 3.884 1.00 0.48 107 ARG A O 2
ATOM 3093 N N . THR A 1 108 ? -1.519 6.107 5.730 1.00 0.56 108 THR A N 2
ATOM 3094 C CA . THR A 1 108 ? -1.215 7.348 5.043 1.00 0.51 108 THR A CA 2
ATOM 3095 C C . THR A 1 108 ? 0.237 7.764 5.267 1.00 0.52 108 THR A C 2
ATOM 3096 O O . THR A 1 108 ? 0.734 7.754 6.394 1.00 0.66 108 THR A O 2
ATOM 3107 N N . VAL A 1 109 ? 0.905 8.112 4.178 1.00 0.47 109 VAL A N 2
ATOM 3108 C CA . VAL A 1 109 ? 2.292 8.540 4.209 1.00 0.55 109 VAL A CA 2
ATOM 3109 C C . VAL A 1 109 ? 2.402 10.005 3.805 1.00 0.57 109 VAL A C 2
ATOM 3110 O O . VAL A 1 109 ? 2.131 10.364 2.658 1.00 0.62 109 VAL A O 2
ATOM 3123 N N . THR A 1 110 ? 2.793 10.844 4.743 1.00 0.70 110 THR A N 2
ATOM 3124 C CA . THR A 1 110 ? 2.955 12.257 4.465 1.00 0.84 110 THR A CA 2
ATOM 3125 C C . THR A 1 110 ? 4.435 12.582 4.280 1.00 0.84 110 THR A C 2
ATOM 3126 O O . THR A 1 110 ? 4.802 13.529 3.582 1.00 0.97 110 THR A O 2
ATOM 3137 N N . SER A 1 111 ? 5.280 11.770 4.896 1.00 0.79 111 SER A N 2
ATOM 3138 C CA . SER A 1 111 ? 6.722 11.932 4.806 1.00 0.85 111 SER A CA 2
ATOM 3139 C C . SER A 1 111 ? 7.373 10.613 4.393 1.00 0.76 111 SER A C 2
ATOM 3140 O O . SER A 1 111 ? 6.989 9.547 4.871 1.00 0.69 111 SER A O 2
ATOM 3148 N N . PRO A 1 112 ? 8.363 10.682 3.476 1.00 0.82 112 PRO A N 2
ATOM 3149 C CA . PRO A 1 112 ? 9.057 9.500 2.933 1.00 0.80 112 PRO A CA 2
ATOM 3150 C C . PRO A 1 112 ? 9.618 8.571 4.005 1.00 0.70 112 PRO A C 2
ATOM 3151 O O . PRO A 1 112 ? 9.753 7.368 3.776 1.00 0.74 112 PRO A O 2
ATOM 3162 N N . ASP A 1 113 ? 9.944 9.129 5.166 1.00 0.67 113 ASP A N 2
ATOM 3163 C CA . ASP A 1 113 ? 10.463 8.342 6.277 1.00 0.66 113 ASP A CA 2
ATOM 3164 C C . ASP A 1 113 ? 9.445 7.296 6.723 1.00 0.59 113 ASP A C 2
ATOM 3165 O O . ASP A 1 113 ? 9.809 6.179 7.102 1.00 0.63 113 ASP A O 2
ATOM 3174 N N . GLU A 1 114 ? 8.170 7.664 6.657 1.00 0.57 114 GLU A N 2
ATOM 3175 C CA . GLU A 1 114 ? 7.091 6.770 7.046 1.00 0.60 114 GLU A CA 2
ATOM 3176 C C . GLU A 1 114 ? 7.039 5.562 6.124 1.00 0.52 114 GLU A C 2
ATOM 3177 O O . GLU A 1 114 ? 7.143 4.427 6.575 1.00 0.52 114 GLU A O 2
ATOM 3189 N N . ALA A 1 115 ? 6.899 5.813 4.827 1.00 0.55 115 ALA A N 2
ATOM 3190 C CA . ALA A 1 115 ? 6.804 4.738 3.845 1.00 0.58 115 ALA A CA 2
ATOM 3191 C C . ALA A 1 115 ? 7.971 3.772 3.980 1.00 0.51 115 ALA A C 2
ATOM 3192 O O . ALA A 1 115 ? 7.783 2.557 4.003 1.00 0.51 115 ALA A O 2
ATOM 3199 N N . LYS A 1 116 ? 9.169 4.325 4.107 1.00 0.51 116 LYS A N 2
ATOM 3200 C CA . LYS A 1 116 ? 10.379 3.522 4.166 1.00 0.51 116 LYS A CA 2
ATOM 3201 C C . LYS A 1 116 ? 10.399 2.631 5.410 1.00 0.44 116 LYS A C 2
ATOM 3202 O O . LYS A 1 116 ? 10.844 1.483 5.353 1.00 0.49 116 LYS A O 2
ATOM 3221 N N . ARG A 1 117 ? 9.891 3.142 6.528 1.00 0.42 117 ARG A N 2
ATOM 3222 C CA . ARG A 1 117 ? 9.885 2.366 7.761 1.00 0.44 117 ARG A CA 2
ATOM 3223 C C . ARG A 1 117 ? 8.718 1.378 7.785 1.00 0.43 117 ARG A C 2
ATOM 3224 O O . ARG A 1 117 ? 8.876 0.241 8.226 1.00 0.50 117 ARG A O 2
ATOM 3245 N N . TRP A 1 118 ? 7.554 1.801 7.289 1.00 0.43 118 TRP A N 2
ATOM 3246 C CA . TRP A 1 118 ? 6.351 0.977 7.361 1.00 0.51 118 TRP A CA 2
ATOM 3247 C C . TRP A 1 118 ? 6.434 -0.219 6.423 1.00 0.51 118 TRP A C 2
ATOM 3248 O O . TRP A 1 118 ? 5.971 -1.308 6.764 1.00 0.60 118 TRP A O 2
ATOM 3269 N N . ILE A 1 119 ? 7.019 -0.021 5.245 1.00 0.48 119 ILE A N 2
ATOM 3270 C CA . ILE A 1 119 ? 7.234 -1.126 4.318 1.00 0.54 119 ILE A CA 2
ATOM 3271 C C . ILE A 1 119 ? 8.156 -2.159 4.952 1.00 0.53 119 ILE A C 2
ATOM 3272 O O . ILE A 1 119 ? 7.936 -3.364 4.835 1.00 0.58 119 ILE A O 2
ATOM 3288 N N . LYS A 1 120 ? 9.166 -1.672 5.661 1.00 0.52 120 LYS A N 2
ATOM 3289 C CA . LYS A 1 120 ? 10.122 -2.542 6.326 1.00 0.57 120 LYS A CA 2
ATOM 3290 C C . LYS A 1 120 ? 9.468 -3.273 7.499 1.00 0.56 120 LYS A C 2
ATOM 3291 O O . LYS A 1 120 ? 9.693 -4.462 7.698 1.00 0.61 120 LYS A O 2
ATOM 3310 N N . GLU A 1 121 ? 8.638 -2.561 8.257 1.00 0.56 121 GLU A N 2
ATOM 3311 C CA . GLU A 1 121 ? 7.977 -3.141 9.424 1.00 0.63 121 GLU A CA 2
ATOM 3312 C C . GLU A 1 121 ? 6.958 -4.199 9.011 1.00 0.67 121 GLU A C 2
ATOM 3313 O O . GLU A 1 121 ? 6.860 -5.255 9.635 1.00 0.79 121 GLU A O 2
ATOM 3325 N N . PHE A 1 122 ? 6.213 -3.920 7.951 1.00 0.65 122 PHE A N 2
ATOM 3326 C CA . PHE A 1 122 ? 5.183 -4.839 7.483 1.00 0.76 122 PHE A CA 2
ATOM 3327 C C . PHE A 1 122 ? 5.821 -6.049 6.802 1.00 0.78 122 PHE A C 2
ATOM 3328 O O . PHE A 1 122 ? 5.211 -7.113 6.691 1.00 0.89 122 PHE A O 2
ATOM 3345 N N . SER A 1 123 ? 7.057 -5.878 6.353 1.00 0.72 123 SER A N 2
ATOM 3346 C CA . SER A 1 123 ? 7.799 -6.955 5.716 1.00 0.79 123 SER A CA 2
ATOM 3347 C C . SER A 1 123 ? 8.540 -7.796 6.751 1.00 0.81 123 SER A C 2
ATOM 3348 O O . SER A 1 123 ? 8.459 -9.027 6.734 1.00 1.02 123 SER A O 2
ATOM 3356 N N . GLU A 1 124 ? 9.234 -7.106 7.660 1.00 0.80 124 GLU A N 2
ATOM 3357 C CA . GLU A 1 124 ? 10.111 -7.731 8.649 1.00 1.00 124 GLU A CA 2
ATOM 3358 C C . GLU A 1 124 ? 11.324 -8.341 7.958 1.00 1.48 124 GLU A C 2
ATOM 3359 O O . GLU A 1 124 ? 12.419 -7.778 8.008 1.00 2.09 124 GLU A O 2
ATOM 3371 N N . GLU A 1 125 ? 11.113 -9.473 7.297 1.00 2.33 125 GLU A N 2
ATOM 3372 C CA . GLU A 1 125 ? 12.155 -10.142 6.532 1.00 3.47 125 GLU A CA 2
ATOM 3373 C C . GLU A 1 125 ? 11.571 -11.362 5.832 1.00 4.34 125 GLU A C 2
ATOM 3374 O O . GLU A 1 125 ? 11.445 -12.416 6.479 1.00 4.92 125 GLU A O 2
ATOM 3387 N N . MET A 1 21 ? 4.452 -17.451 0.455 1.00 1.82 21 MET A N 3
ATOM 3388 C CA . MET A 1 21 ? 3.887 -16.227 1.070 1.00 1.48 21 MET A CA 3
ATOM 3389 C C . MET A 1 21 ? 4.250 -15.010 0.232 1.00 1.22 21 MET A C 3
ATOM 3390 O O . MET A 1 21 ? 5.422 -14.776 -0.062 1.00 1.47 21 MET A O 3
ATOM 3403 N N . ARG A 1 22 ? 3.247 -14.242 -0.158 1.00 0.88 22 ARG A N 3
ATOM 3404 C CA . ARG A 1 22 ? 3.466 -13.101 -1.030 1.00 0.73 22 ARG A CA 3
ATOM 3405 C C . ARG A 1 22 ? 3.183 -11.795 -0.296 1.00 0.55 22 ARG A C 3
ATOM 3406 O O . ARG A 1 22 ? 2.107 -11.610 0.274 1.00 0.56 22 ARG A O 3
ATOM 3427 N N . LEU A 1 23 ? 4.162 -10.905 -0.296 1.00 0.51 23 LEU A N 3
ATOM 3428 C CA . LEU A 1 23 ? 3.993 -9.587 0.291 1.00 0.43 23 LEU A CA 3
ATOM 3429 C C . LEU A 1 23 ? 3.955 -8.539 -0.816 1.00 0.37 23 LEU A C 3
ATOM 3430 O O . LEU A 1 23 ? 4.872 -8.449 -1.638 1.00 0.40 23 LEU A O 3
ATOM 3446 N N . VAL A 1 24 ? 2.885 -7.762 -0.840 1.00 0.35 24 VAL A N 3
ATOM 3447 C CA . VAL A 1 24 ? 2.654 -6.803 -1.907 1.00 0.37 24 VAL A CA 3
ATOM 3448 C C . VAL A 1 24 ? 2.544 -5.388 -1.345 1.00 0.38 24 VAL A C 3
ATOM 3449 O O . VAL A 1 24 ? 2.079 -5.191 -0.223 1.00 0.42 24 VAL A O 3
ATOM 3462 N N . VAL A 1 25 ? 2.993 -4.409 -2.117 1.00 0.39 25 VAL A N 3
ATOM 3463 C CA . VAL A 1 25 ? 2.920 -3.017 -1.712 1.00 0.41 25 VAL A CA 3
ATOM 3464 C C . VAL A 1 25 ? 2.207 -2.201 -2.781 1.00 0.39 25 VAL A C 3
ATOM 3465 O O . VAL A 1 25 ? 2.571 -2.244 -3.952 1.00 0.42 25 VAL A O 3
ATOM 3478 N N . LEU A 1 26 ? 1.182 -1.474 -2.383 1.00 0.40 26 LEU A N 3
ATOM 3479 C CA . LEU A 1 26 ? 0.492 -0.581 -3.291 1.00 0.38 26 LEU A CA 3
ATOM 3480 C C . LEU A 1 26 ? 0.650 0.854 -2.822 1.00 0.37 26 LEU A C 3
ATOM 3481 O O . LEU A 1 26 ? 0.302 1.191 -1.692 1.00 0.48 26 LEU A O 3
ATOM 3497 N N . ILE A 1 27 ? 1.182 1.693 -3.688 1.00 0.33 27 ILE A N 3
ATOM 3498 C CA . ILE A 1 27 ? 1.454 3.072 -3.332 1.00 0.36 27 ILE A CA 3
ATOM 3499 C C . ILE A 1 27 ? 0.688 4.020 -4.250 1.00 0.39 27 ILE A C 3
ATOM 3500 O O . ILE A 1 27 ? 0.457 3.720 -5.427 1.00 0.40 27 ILE A O 3
ATOM 3516 N N . VAL A 1 28 ? 0.289 5.157 -3.704 1.00 0.48 28 VAL A N 3
ATOM 3517 C CA . VAL A 1 28 ? -0.385 6.180 -4.478 1.00 0.56 28 VAL A CA 3
ATOM 3518 C C . VAL A 1 28 ? 0.655 7.108 -5.099 1.00 0.86 28 VAL A C 3
ATOM 3519 O O . VAL A 1 28 ? 1.610 7.512 -4.435 1.00 1.37 28 VAL A O 3
ATOM 3532 N N . SER A 1 29 ? 0.484 7.406 -6.380 1.00 0.85 29 SER A N 3
ATOM 3533 C CA . SER A 1 29 ? 1.447 8.212 -7.117 1.00 1.25 29 SER A CA 3
ATOM 3534 C C . SER A 1 29 ? 1.610 9.602 -6.503 1.00 0.83 29 SER A C 3
ATOM 3535 O O . SER A 1 29 ? 0.673 10.403 -6.482 1.00 1.53 29 SER A O 3
ATOM 3543 N N . ASN A 1 30 ? 2.804 9.862 -5.997 1.00 1.19 30 ASN A N 3
ATOM 3544 C CA . ASN A 1 30 ? 3.142 11.142 -5.391 1.00 1.67 30 ASN A CA 3
ATOM 3545 C C . ASN A 1 30 ? 4.502 11.583 -5.916 1.00 1.19 30 ASN A C 3
ATOM 3546 O O . ASN A 1 30 ? 5.012 10.976 -6.858 1.00 1.38 30 ASN A O 3
ATOM 3557 N N . ASP A 1 31 ? 5.063 12.645 -5.344 1.00 1.45 31 ASP A N 3
ATOM 3558 C CA . ASP A 1 31 ? 6.343 13.195 -5.799 1.00 1.18 31 ASP A CA 3
ATOM 3559 C C . ASP A 1 31 ? 7.406 12.110 -6.010 1.00 0.94 31 ASP A C 3
ATOM 3560 O O . ASP A 1 31 ? 7.462 11.112 -5.288 1.00 1.28 31 ASP A O 3
ATOM 3569 N N . LYS A 1 32 ? 8.232 12.353 -7.023 1.00 0.79 32 LYS A N 3
ATOM 3570 C CA . LYS A 1 32 ? 9.261 11.433 -7.512 1.00 0.82 32 LYS A CA 3
ATOM 3571 C C . LYS A 1 32 ? 9.968 10.622 -6.417 1.00 0.66 32 LYS A C 3
ATOM 3572 O O . LYS A 1 32 ? 10.028 9.393 -6.505 1.00 0.68 32 LYS A O 3
ATOM 3591 N N . LYS A 1 33 ? 10.481 11.296 -5.390 1.00 0.71 33 LYS A N 3
ATOM 3592 C CA . LYS A 1 33 ? 11.344 10.645 -4.405 1.00 0.75 33 LYS A CA 3
ATOM 3593 C C . LYS A 1 33 ? 10.604 9.576 -3.605 1.00 0.68 33 LYS A C 3
ATOM 3594 O O . LYS A 1 33 ? 11.189 8.553 -3.245 1.00 0.78 33 LYS A O 3
ATOM 3613 N N . LEU A 1 34 ? 9.325 9.804 -3.337 1.00 0.61 34 LEU A N 3
ATOM 3614 C CA . LEU A 1 34 ? 8.524 8.838 -2.595 1.00 0.64 34 LEU A CA 3
ATOM 3615 C C . LEU A 1 34 ? 8.385 7.545 -3.385 1.00 0.53 34 LEU A C 3
ATOM 3616 O O . LEU A 1 34 ? 8.580 6.454 -2.849 1.00 0.62 34 LEU A O 3
ATOM 3632 N N . ILE A 1 35 ? 8.062 7.681 -4.665 1.00 0.43 35 ILE A N 3
ATOM 3633 C CA . ILE A 1 35 ? 7.905 6.529 -5.544 1.00 0.43 35 ILE A CA 3
ATOM 3634 C C . ILE A 1 35 ? 9.222 5.763 -5.658 1.00 0.46 35 ILE A C 3
ATOM 3635 O O . ILE A 1 35 ? 9.236 4.538 -5.796 1.00 0.52 35 ILE A O 3
ATOM 3651 N N . GLU A 1 36 ? 10.329 6.490 -5.579 1.00 0.51 36 GLU A N 3
ATOM 3652 C CA . GLU A 1 36 ? 11.645 5.877 -5.648 1.00 0.62 36 GLU A CA 3
ATOM 3653 C C . GLU A 1 36 ? 11.938 5.076 -4.387 1.00 0.63 36 GLU A C 3
ATOM 3654 O O . GLU A 1 36 ? 12.073 3.855 -4.446 1.00 0.64 36 GLU A O 3
ATOM 3666 N N . GLU A 1 37 ? 12.003 5.759 -3.246 1.00 0.68 37 GLU A N 3
ATOM 3667 C CA . GLU A 1 37 ? 12.372 5.120 -1.984 1.00 0.77 37 GLU A CA 3
ATOM 3668 C C . GLU A 1 37 ? 11.465 3.939 -1.655 1.00 0.71 37 GLU A C 3
ATOM 3669 O O . GLU A 1 37 ? 11.938 2.894 -1.206 1.00 0.79 37 GLU A O 3
ATOM 3681 N N . ALA A 1 38 ? 10.168 4.101 -1.890 1.00 0.61 38 ALA A N 3
ATOM 3682 C CA . ALA A 1 38 ? 9.209 3.042 -1.603 1.00 0.60 38 ALA A CA 3
ATOM 3683 C C . ALA A 1 38 ? 9.486 1.808 -2.456 1.00 0.54 38 ALA A C 3
ATOM 3684 O O . ALA A 1 38 ? 9.422 0.677 -1.971 1.00 0.59 38 ALA A O 3
ATOM 3691 N N . ARG A 1 39 ? 9.819 2.028 -3.722 1.00 0.49 39 ARG A N 3
ATOM 3692 C CA . ARG A 1 39 ? 10.055 0.926 -4.643 1.00 0.53 39 ARG A CA 3
ATOM 3693 C C . ARG A 1 39 ? 11.428 0.309 -4.404 1.00 0.56 39 ARG A C 3
ATOM 3694 O O . ARG A 1 39 ? 11.614 -0.893 -4.585 1.00 0.59 39 ARG A O 3
ATOM 3715 N N . LYS A 1 40 ? 12.384 1.129 -3.985 1.00 0.59 40 LYS A N 3
ATOM 3716 C CA . LYS A 1 40 ? 13.724 0.638 -3.684 1.00 0.67 40 LYS A CA 3
ATOM 3717 C C . LYS A 1 40 ? 13.687 -0.309 -2.494 1.00 0.65 40 LYS A C 3
ATOM 3718 O O . LYS A 1 40 ? 14.452 -1.271 -2.429 1.00 0.71 40 LYS A O 3
ATOM 3737 N N . MET A 1 41 ? 12.792 -0.031 -1.556 1.00 0.64 41 MET A N 3
ATOM 3738 C CA . MET A 1 41 ? 12.593 -0.911 -0.415 1.00 0.68 41 MET A CA 3
ATOM 3739 C C . MET A 1 41 ? 11.931 -2.205 -0.862 1.00 0.63 41 MET A C 3
ATOM 3740 O O . MET A 1 41 ? 12.275 -3.290 -0.389 1.00 0.67 41 MET A O 3
ATOM 3754 N N . ALA A 1 42 ? 10.992 -2.079 -1.795 1.00 0.60 42 ALA A N 3
ATOM 3755 C CA . ALA A 1 42 ? 10.311 -3.232 -2.361 1.00 0.64 42 ALA A CA 3
ATOM 3756 C C . ALA A 1 42 ? 11.295 -4.122 -3.109 1.00 0.61 42 ALA A C 3
ATOM 3757 O O . ALA A 1 42 ? 11.280 -5.344 -2.965 1.00 0.66 42 ALA A O 3
ATOM 3764 N N . GLU A 1 43 ? 12.159 -3.498 -3.893 1.00 0.62 43 GLU A N 3
ATOM 3765 C CA . GLU A 1 43 ? 13.191 -4.211 -4.631 1.00 0.75 43 GLU A CA 3
ATOM 3766 C C . GLU A 1 43 ? 14.191 -4.856 -3.669 1.00 0.71 43 GLU A C 3
ATOM 3767 O O . GLU A 1 43 ? 14.809 -5.876 -3.979 1.00 0.79 43 GLU A O 3
ATOM 3779 N N . LYS A 1 44 ? 14.329 -4.258 -2.492 1.00 0.68 44 LYS A N 3
ATOM 3780 C CA . LYS A 1 44 ? 15.299 -4.713 -1.508 1.00 0.77 44 LYS A CA 3
ATOM 3781 C C . LYS A 1 44 ? 14.824 -5.996 -0.827 1.00 0.69 44 LYS A C 3
ATOM 3782 O O . LYS A 1 44 ? 15.483 -7.031 -0.912 1.00 0.80 44 LYS A O 3
ATOM 3801 N N . ALA A 1 45 ? 13.673 -5.934 -0.169 1.00 0.61 45 ALA A N 3
ATOM 3802 C CA . ALA A 1 45 ? 13.208 -7.053 0.647 1.00 0.64 45 ALA A CA 3
ATOM 3803 C C . ALA A 1 45 ? 12.203 -7.934 -0.095 1.00 0.60 45 ALA A C 3
ATOM 3804 O O . ALA A 1 45 ? 11.440 -8.675 0.525 1.00 0.71 45 ALA A O 3
ATOM 3811 N N . ASN A 1 46 ? 12.215 -7.837 -1.422 1.00 0.56 46 ASN A N 3
ATOM 3812 C CA . ASN A 1 46 ? 11.384 -8.677 -2.289 1.00 0.65 46 ASN A CA 3
ATOM 3813 C C . ASN A 1 46 ? 9.895 -8.423 -2.050 1.00 0.62 46 ASN A C 3
ATOM 3814 O O . ASN A 1 46 ? 9.175 -9.274 -1.526 1.00 0.80 46 ASN A O 3
ATOM 3825 N N . LEU A 1 47 ? 9.443 -7.235 -2.417 1.00 0.48 47 LEU A N 3
ATOM 3826 C CA . LEU A 1 47 ? 8.031 -6.895 -2.344 1.00 0.48 47 LEU A CA 3
ATOM 3827 C C . LEU A 1 47 ? 7.509 -6.563 -3.733 1.00 0.45 47 LEU A C 3
ATOM 3828 O O . LEU A 1 47 ? 8.212 -5.946 -4.537 1.00 0.53 47 LEU A O 3
ATOM 3844 N N . GLU A 1 48 ? 6.285 -6.972 -4.012 1.00 0.43 48 GLU A N 3
ATOM 3845 C CA . GLU A 1 48 ? 5.646 -6.657 -5.274 1.00 0.47 48 GLU A CA 3
ATOM 3846 C C . GLU A 1 48 ? 4.921 -5.325 -5.147 1.00 0.45 48 GLU A C 3
ATOM 3847 O O . GLU A 1 48 ? 3.868 -5.247 -4.530 1.00 0.49 48 GLU A O 3
ATOM 3859 N N . LEU A 1 49 ? 5.496 -4.273 -5.699 1.00 0.46 49 LEU A N 3
ATOM 3860 C CA . LEU A 1 49 ? 4.935 -2.945 -5.534 1.00 0.50 49 LEU A CA 3
ATOM 3861 C C . LEU A 1 49 ? 4.257 -2.472 -6.815 1.00 0.45 49 LEU A C 3
ATOM 3862 O O . LEU A 1 49 ? 4.788 -2.651 -7.912 1.00 0.54 49 LEU A O 3
ATOM 3878 N N . ILE A 1 50 ? 3.071 -1.892 -6.658 1.00 0.39 50 ILE A N 3
ATOM 3879 C CA . ILE A 1 50 ? 2.305 -1.357 -7.777 1.00 0.43 50 ILE A CA 3
ATOM 3880 C C . ILE A 1 50 ? 1.952 0.111 -7.522 1.00 0.40 50 ILE A C 3
ATOM 3881 O O . ILE A 1 50 ? 1.523 0.473 -6.422 1.00 0.37 50 ILE A O 3
ATOM 3897 N N . THR A 1 51 ? 2.146 0.954 -8.532 1.00 0.48 51 THR A N 3
ATOM 3898 C CA . THR A 1 51 ? 1.786 2.363 -8.440 1.00 0.52 51 THR A CA 3
ATOM 3899 C C . THR A 1 51 ? 0.369 2.596 -8.963 1.00 0.56 51 THR A C 3
ATOM 3900 O O . THR A 1 51 ? 0.031 2.173 -10.072 1.00 0.66 51 THR A O 3
ATOM 3911 N N . VAL A 1 52 ? -0.459 3.258 -8.168 1.00 0.68 52 VAL A N 3
ATOM 3912 C CA . VAL A 1 52 ? -1.854 3.478 -8.532 1.00 0.78 52 VAL A CA 3
ATOM 3913 C C . VAL A 1 52 ? -2.134 4.955 -8.800 1.00 0.85 52 VAL A C 3
ATOM 3914 O O . VAL A 1 52 ? -1.301 5.815 -8.498 1.00 1.66 52 VAL A O 3
ATOM 3927 N N . PRO A 1 53 ? -3.303 5.263 -9.390 1.00 0.73 53 PRO A N 3
ATOM 3928 C CA . PRO A 1 53 ? -3.814 6.632 -9.481 1.00 0.90 53 PRO A CA 3
ATOM 3929 C C . PRO A 1 53 ? -3.915 7.305 -8.109 1.00 0.88 53 PRO A C 3
ATOM 3930 O O . PRO A 1 53 ? -3.953 6.647 -7.072 1.00 1.64 53 PRO A O 3
ATOM 3941 N N . GLY A 1 54 ? -3.974 8.623 -8.135 1.00 1.49 54 GLY A N 3
ATOM 3942 C CA . GLY A 1 54 ? -3.914 9.436 -6.929 1.00 2.14 54 GLY A CA 3
ATOM 3943 C C . GLY A 1 54 ? -5.087 9.255 -5.978 1.00 1.80 54 GLY A C 3
ATOM 3944 O O . GLY A 1 54 ? -5.064 9.790 -4.867 1.00 2.08 54 GLY A O 3
ATOM 3948 N N . SER A 1 55 ? -6.109 8.522 -6.395 1.00 1.36 55 SER A N 3
ATOM 3949 C CA . SER A 1 55 ? -7.249 8.270 -5.526 1.00 0.97 55 SER A CA 3
ATOM 3950 C C . SER A 1 55 ? -7.059 6.985 -4.732 1.00 0.64 55 SER A C 3
ATOM 3951 O O . SER A 1 55 ? -6.715 5.938 -5.284 1.00 0.50 55 SER A O 3
ATOM 3959 N N . PRO A 1 56 ? -7.307 7.058 -3.419 1.00 0.66 56 PRO A N 3
ATOM 3960 C CA . PRO A 1 56 ? -7.127 5.926 -2.508 1.00 0.58 56 PRO A CA 3
ATOM 3961 C C . PRO A 1 56 ? -8.150 4.815 -2.724 1.00 0.53 56 PRO A C 3
ATOM 3962 O O . PRO A 1 56 ? -7.888 3.657 -2.397 1.00 0.62 56 PRO A O 3
ATOM 3973 N N . GLU A 1 57 ? -9.308 5.164 -3.277 1.00 0.62 57 GLU A N 3
ATOM 3974 C CA . GLU A 1 57 ? -10.358 4.181 -3.525 1.00 0.80 57 GLU A CA 3
ATOM 3975 C C . GLU A 1 57 ? -9.879 3.119 -4.513 1.00 0.67 57 GLU A C 3
ATOM 3976 O O . GLU A 1 57 ? -10.188 1.934 -4.369 1.00 0.67 57 GLU A O 3
ATOM 3988 N N . GLU A 1 58 ? -9.103 3.552 -5.502 1.00 0.61 58 GLU A N 3
ATOM 3989 C CA . GLU A 1 58 ? -8.561 2.646 -6.502 1.00 0.56 58 GLU A CA 3
ATOM 3990 C C . GLU A 1 58 ? -7.505 1.752 -5.873 1.00 0.50 58 GLU A C 3
ATOM 3991 O O . GLU A 1 58 ? -7.434 0.559 -6.161 1.00 0.54 58 GLU A O 3
ATOM 4003 N N . ALA A 1 59 ? -6.706 2.343 -4.991 1.00 0.52 59 ALA A N 3
ATOM 4004 C CA . ALA A 1 59 ? -5.636 1.627 -4.312 1.00 0.59 59 ALA A CA 3
ATOM 4005 C C . ALA A 1 59 ? -6.182 0.453 -3.509 1.00 0.50 59 ALA A C 3
ATOM 4006 O O . ALA A 1 59 ? -5.658 -0.657 -3.582 1.00 0.50 59 ALA A O 3
ATOM 4013 N N . ILE A 1 60 ? -7.249 0.699 -2.760 1.00 0.51 60 ILE A N 3
ATOM 4014 C CA . ILE A 1 60 ? -7.830 -0.332 -1.911 1.00 0.52 60 ILE A CA 3
ATOM 4015 C C . ILE A 1 60 ? -8.411 -1.464 -2.750 1.00 0.50 60 ILE A C 3
ATOM 4016 O O . ILE A 1 60 ? -8.142 -2.636 -2.496 1.00 0.52 60 ILE A O 3
ATOM 4032 N N . ARG A 1 61 ? -9.199 -1.101 -3.758 1.00 0.51 61 ARG A N 3
ATOM 4033 C CA . ARG A 1 61 ? -9.836 -2.086 -4.624 1.00 0.57 61 ARG A CA 3
ATOM 4034 C C . ARG A 1 61 ? -8.800 -2.920 -5.364 1.00 0.55 61 ARG A C 3
ATOM 4035 O O . ARG A 1 61 ? -8.958 -4.133 -5.511 1.00 0.67 61 ARG A O 3
ATOM 4056 N N . LEU A 1 62 ? -7.744 -2.262 -5.825 1.00 0.47 62 LEU A N 3
ATOM 4057 C CA . LEU A 1 62 ? -6.656 -2.940 -6.513 1.00 0.50 62 LEU A CA 3
ATOM 4058 C C . LEU A 1 62 ? -5.998 -3.941 -5.564 1.00 0.43 62 LEU A C 3
ATOM 4059 O O . LEU A 1 62 ? -5.828 -5.109 -5.904 1.00 0.45 62 LEU A O 3
ATOM 4075 N N . ALA A 1 63 ? -5.656 -3.480 -4.364 1.00 0.41 63 ALA A N 3
ATOM 4076 C CA . ALA A 1 63 ? -4.992 -4.327 -3.379 1.00 0.42 63 ALA A CA 3
ATOM 4077 C C . ALA A 1 63 ? -5.890 -5.473 -2.927 1.00 0.46 63 ALA A C 3
ATOM 4078 O O . ALA A 1 63 ? -5.412 -6.565 -2.620 1.00 0.49 63 ALA A O 3
ATOM 4085 N N . GLN A 1 64 ? -7.190 -5.218 -2.888 1.00 0.52 64 GLN A N 3
ATOM 4086 C CA . GLN A 1 64 ? -8.161 -6.260 -2.589 1.00 0.64 64 GLN A CA 3
ATOM 4087 C C . GLN A 1 64 ? -8.098 -7.346 -3.660 1.00 0.62 64 GLN A C 3
ATOM 4088 O O . GLN A 1 64 ? -8.158 -8.538 -3.362 1.00 0.69 64 GLN A O 3
ATOM 4102 N N . GLU A 1 65 ? -7.945 -6.918 -4.910 1.00 0.58 65 GLU A N 3
ATOM 4103 C CA . GLU A 1 65 ? -7.785 -7.845 -6.020 1.00 0.63 65 GLU A CA 3
ATOM 4104 C C . GLU A 1 65 ? -6.419 -8.517 -5.973 1.00 0.55 65 GLU A C 3
ATOM 4105 O O . GLU A 1 65 ? -6.285 -9.675 -6.368 1.00 0.62 65 GLU A O 3
ATOM 4117 N N . ILE A 1 66 ? -5.409 -7.786 -5.501 1.00 0.46 66 ILE A N 3
ATOM 4118 C CA . ILE A 1 66 ? -4.080 -8.349 -5.293 1.00 0.46 66 ILE A CA 3
ATOM 4119 C C . ILE A 1 66 ? -4.169 -9.649 -4.507 1.00 0.43 66 ILE A C 3
ATOM 4120 O O . ILE A 1 66 ? -3.750 -10.704 -4.982 1.00 0.48 66 ILE A O 3
ATOM 4136 N N . ALA A 1 67 ? -4.741 -9.560 -3.316 1.00 0.44 67 ALA A N 3
ATOM 4137 C CA . ALA A 1 67 ? -4.862 -10.707 -2.433 1.00 0.51 67 ALA A CA 3
ATOM 4138 C C . ALA A 1 67 ? -5.809 -11.751 -3.013 1.00 0.55 67 ALA A C 3
ATOM 4139 O O . ALA A 1 67 ? -5.567 -12.954 -2.901 1.00 0.63 67 ALA A O 3
ATOM 4146 N N . GLU A 1 68 ? -6.873 -11.281 -3.650 1.00 0.60 68 GLU A N 3
ATOM 4147 C CA . GLU A 1 68 ? -7.883 -12.163 -4.218 1.00 0.73 68 GLU A CA 3
ATOM 4148 C C . GLU A 1 68 ? -7.296 -13.033 -5.332 1.00 0.73 68 GLU A C 3
ATOM 4149 O O . GLU A 1 68 ? -7.697 -14.186 -5.505 1.00 0.87 68 GLU A O 3
ATOM 4161 N N . LYS A 1 69 ? -6.342 -12.492 -6.081 1.00 0.65 69 LYS A N 3
ATOM 4162 C CA . LYS A 1 69 ? -5.733 -13.237 -7.177 1.00 0.71 69 LYS A CA 3
ATOM 4163 C C . LYS A 1 69 ? -4.376 -13.806 -6.770 1.00 0.73 69 LYS A C 3
ATOM 4164 O O . LYS A 1 69 ? -3.658 -14.372 -7.595 1.00 0.92 69 LYS A O 3
ATOM 4183 N N . ALA A 1 70 ? -4.026 -13.659 -5.500 1.00 0.67 70 ALA A N 3
ATOM 4184 C CA . ALA A 1 70 ? -2.739 -14.134 -5.007 1.00 0.71 70 ALA A CA 3
ATOM 4185 C C . ALA A 1 70 ? -2.823 -15.589 -4.575 1.00 0.69 70 ALA A C 3
ATOM 4186 O O . ALA A 1 70 ? -3.740 -15.975 -3.849 1.00 0.68 70 ALA A O 3
ATOM 4193 N N . PRO A 1 71 ? -1.879 -16.420 -5.025 1.00 0.84 71 PRO A N 3
ATOM 4194 C CA . PRO A 1 71 ? -1.819 -17.820 -4.631 1.00 0.90 71 PRO A CA 3
ATOM 4195 C C . PRO A 1 71 ? -1.115 -18.016 -3.288 1.00 0.81 71 PRO A C 3
ATOM 4196 O O . PRO A 1 71 ? 0.102 -17.850 -3.176 1.00 0.93 71 PRO A O 3
ATOM 4207 N N . GLY A 1 72 ? -1.890 -18.353 -2.269 1.00 0.75 72 GLY A N 3
ATOM 4208 C CA . GLY A 1 72 ? -1.318 -18.673 -0.976 1.00 0.77 72 GLY A CA 3
ATOM 4209 C C . GLY A 1 72 ? -1.447 -17.537 0.015 1.00 0.63 72 GLY A C 3
ATOM 4210 O O . GLY A 1 72 ? -2.251 -16.625 -0.192 1.00 0.62 72 GLY A O 3
ATOM 4214 N N . PRO A 1 73 ? -0.677 -17.577 1.113 1.00 0.61 73 PRO A N 3
ATOM 4215 C CA . PRO A 1 73 ? -0.689 -16.527 2.133 1.00 0.58 73 PRO A CA 3
ATOM 4216 C C . PRO A 1 73 ? -0.177 -15.203 1.583 1.00 0.48 73 PRO A C 3
ATOM 4217 O O . PRO A 1 73 ? 0.963 -15.108 1.122 1.00 0.54 73 PRO A O 3
ATOM 4228 N N . VAL A 1 74 ? -1.015 -14.184 1.639 1.00 0.48 74 VAL A N 3
ATOM 4229 C CA . VAL A 1 74 ? -0.698 -12.909 1.024 1.00 0.46 74 VAL A CA 3
ATOM 4230 C C . VAL A 1 74 ? -1.063 -11.745 1.938 1.00 0.44 74 VAL A C 3
ATOM 4231 O O . VAL A 1 74 ? -2.061 -11.794 2.661 1.00 0.56 74 VAL A O 3
ATOM 4244 N N . LYS A 1 75 ? -0.230 -10.716 1.918 1.00 0.44 75 LYS A N 3
ATOM 4245 C CA . LYS A 1 75 ? -0.504 -9.481 2.632 1.00 0.52 75 LYS A CA 3
ATOM 4246 C C . LYS A 1 75 ? -0.049 -8.297 1.791 1.00 0.42 75 LYS A C 3
ATOM 4247 O O . LYS A 1 75 ? 1.026 -8.331 1.185 1.00 0.45 75 LYS A O 3
ATOM 4266 N N . VAL A 1 76 ? -0.867 -7.260 1.740 1.00 0.42 76 VAL A N 3
ATOM 4267 C CA . VAL A 1 76 ? -0.566 -6.104 0.916 1.00 0.39 76 VAL A CA 3
ATOM 4268 C C . VAL A 1 76 ? -0.672 -4.812 1.721 1.00 0.38 76 VAL A C 3
ATOM 4269 O O . VAL A 1 76 ? -1.626 -4.605 2.476 1.00 0.50 76 VAL A O 3
ATOM 4282 N N . LEU A 1 77 ? 0.332 -3.963 1.574 1.00 0.35 77 LEU A N 3
ATOM 4283 C CA . LEU A 1 77 ? 0.369 -2.686 2.263 1.00 0.41 77 LEU A CA 3
ATOM 4284 C C . LEU A 1 77 ? 0.024 -1.555 1.301 1.00 0.39 77 LEU A C 3
ATOM 4285 O O . LEU A 1 77 ? 0.659 -1.403 0.260 1.00 0.43 77 LEU A O 3
ATOM 4301 N N . VAL A 1 78 ? -0.988 -0.779 1.650 1.00 0.37 78 VAL A N 3
ATOM 4302 C CA . VAL A 1 78 ? -1.396 0.361 0.849 1.00 0.36 78 VAL A CA 3
ATOM 4303 C C . VAL A 1 78 ? -0.922 1.655 1.495 1.00 0.36 78 VAL A C 3
ATOM 4304 O O . VAL A 1 78 ? -1.275 1.956 2.638 1.00 0.38 78 VAL A O 3
ATOM 4317 N N . LEU A 1 79 ? -0.115 2.406 0.768 1.00 0.38 79 LEU A N 3
ATOM 4318 C CA . LEU A 1 79 ? 0.411 3.667 1.262 1.00 0.40 79 LEU A CA 3
ATOM 4319 C C . LEU A 1 79 ? -0.389 4.829 0.693 1.00 0.37 79 LEU A C 3
ATOM 4320 O O . LEU A 1 79 ? -0.234 5.193 -0.475 1.00 0.41 79 LEU A O 3
ATOM 4336 N N . ILE A 1 80 ? -1.252 5.396 1.520 1.00 0.41 80 ILE A N 3
ATOM 4337 C CA . ILE A 1 80 ? -2.067 6.529 1.118 1.00 0.43 80 ILE A CA 3
ATOM 4338 C C . ILE A 1 80 ? -1.274 7.816 1.290 1.00 0.41 80 ILE A C 3
ATOM 4339 O O . ILE A 1 80 ? -0.866 8.163 2.398 1.00 0.42 80 ILE A O 3
ATOM 4355 N N . THR A 1 81 ? -1.044 8.507 0.191 1.00 0.60 81 THR A N 3
ATOM 4356 C CA . THR A 1 81 ? -0.209 9.690 0.198 1.00 0.69 81 THR A CA 3
ATOM 4357 C C . THR A 1 81 ? -0.991 10.928 0.617 1.00 0.79 81 THR A C 3
ATOM 4358 O O . THR A 1 81 ? -1.960 11.318 -0.039 1.00 1.20 81 THR A O 3
ATOM 4369 N N . GLY A 1 82 ? -0.564 11.540 1.707 1.00 0.73 82 GLY A N 3
ATOM 4370 C CA . GLY A 1 82 ? -1.208 12.742 2.183 1.00 1.09 82 GLY A CA 3
ATOM 4371 C C . GLY A 1 82 ? -2.378 12.442 3.094 1.00 0.92 82 GLY A C 3
ATOM 4372 O O . GLY A 1 82 ? -2.659 11.285 3.399 1.00 1.03 82 GLY A O 3
ATOM 4376 N N . SER A 1 83 ? -3.057 13.485 3.528 1.00 1.03 83 SER A N 3
ATOM 4377 C CA . SER A 1 83 ? -4.211 13.335 4.391 1.00 1.19 83 SER A CA 3
ATOM 4378 C C . SER A 1 83 ? -5.465 13.104 3.553 1.00 1.10 83 SER A C 3
ATOM 4379 O O . SER A 1 83 ? -5.727 13.837 2.598 1.00 1.22 83 SER A O 3
ATOM 4387 N N . ALA A 1 84 ? -6.225 12.077 3.903 1.00 1.02 84 ALA A N 3
ATOM 4388 C CA . ALA A 1 84 ? -7.446 11.753 3.182 1.00 0.95 84 ALA A CA 3
ATOM 4389 C C . ALA A 1 84 ? -8.577 12.690 3.585 1.00 0.97 84 ALA A C 3
ATOM 4390 O O . ALA A 1 84 ? -9.007 12.702 4.740 1.00 1.13 84 ALA A O 3
ATOM 4397 N N . ASP A 1 85 ? -9.044 13.483 2.628 1.00 0.89 85 ASP A N 3
ATOM 4398 C CA . ASP A 1 85 ? -10.156 14.400 2.860 1.00 0.93 85 ASP A CA 3
ATOM 4399 C C . ASP A 1 85 ? -11.455 13.625 3.075 1.00 0.81 85 ASP A C 3
ATOM 4400 O O . ASP A 1 85 ? -11.539 12.457 2.702 1.00 0.71 85 ASP A O 3
ATOM 4409 N N . PRO A 1 86 ? -12.477 14.267 3.687 1.00 0.92 86 PRO A N 3
ATOM 4410 C CA . PRO A 1 86 ? -13.741 13.622 4.078 1.00 0.95 86 PRO A CA 3
ATOM 4411 C C . PRO A 1 86 ? -14.271 12.571 3.096 1.00 0.85 86 PRO A C 3
ATOM 4412 O O . PRO A 1 86 ? -14.578 11.448 3.497 1.00 0.88 86 PRO A O 3
ATOM 4423 N N . ASP A 1 87 ? -14.365 12.921 1.817 1.00 0.82 87 ASP A N 3
ATOM 4424 C CA . ASP A 1 87 ? -14.930 12.004 0.825 1.00 0.86 87 ASP A CA 3
ATOM 4425 C C . ASP A 1 87 ? -14.010 10.809 0.607 1.00 0.74 87 ASP A C 3
ATOM 4426 O O . ASP A 1 87 ? -14.454 9.660 0.634 1.00 0.79 87 ASP A O 3
ATOM 4435 N N . GLU A 1 88 ? -12.723 11.090 0.419 1.00 0.68 88 GLU A N 3
ATOM 4436 C CA . GLU A 1 88 ? -11.721 10.043 0.234 1.00 0.67 88 GLU A CA 3
ATOM 4437 C C . GLU A 1 88 ? -11.695 9.131 1.454 1.00 0.55 88 GLU A C 3
ATOM 4438 O O . GLU A 1 88 ? -11.618 7.908 1.337 1.00 0.54 88 GLU A O 3
ATOM 4450 N N . LYS A 1 89 ? -11.766 9.754 2.624 1.00 0.57 89 LYS A N 3
ATOM 4451 C CA . LYS A 1 89 ? -11.761 9.044 3.892 1.00 0.62 89 LYS A CA 3
ATOM 4452 C C . LYS A 1 89 ? -12.975 8.125 3.980 1.00 0.59 89 LYS A C 3
ATOM 4453 O O . LYS A 1 89 ? -12.876 6.997 4.456 1.00 0.64 89 LYS A O 3
ATOM 4472 N N . THR A 1 90 ? -14.113 8.607 3.494 1.00 0.62 90 THR A N 3
ATOM 4473 C CA . THR A 1 90 ? -15.339 7.820 3.487 1.00 0.69 90 THR A CA 3
ATOM 4474 C C . THR A 1 90 ? -15.194 6.596 2.582 1.00 0.62 90 THR A C 3
ATOM 4475 O O . THR A 1 90 ? -15.653 5.501 2.918 1.00 0.69 90 THR A O 3
ATOM 4486 N N . LYS A 1 91 ? -14.540 6.784 1.443 1.00 0.57 91 LYS A N 3
ATOM 4487 C CA . LYS A 1 91 ? -14.291 5.686 0.519 1.00 0.64 91 LYS A CA 3
ATOM 4488 C C . LYS A 1 91 ? -13.303 4.696 1.122 1.00 0.63 91 LYS A C 3
ATOM 4489 O O . LYS A 1 91 ? -13.487 3.480 1.029 1.00 0.73 91 LYS A O 3
ATOM 4508 N N . ALA A 1 92 ? -12.274 5.228 1.765 1.00 0.58 92 ALA A N 3
ATOM 4509 C CA . ALA A 1 92 ? -11.192 4.419 2.290 1.00 0.67 92 ALA A CA 3
ATOM 4510 C C . ALA A 1 92 ? -11.631 3.629 3.513 1.00 0.68 92 ALA A C 3
ATOM 4511 O O . ALA A 1 92 ? -11.358 2.439 3.608 1.00 0.78 92 ALA A O 3
ATOM 4518 N N . LYS A 1 93 ? -12.336 4.283 4.431 1.00 0.64 93 LYS A N 3
ATOM 4519 C CA . LYS A 1 93 ? -12.687 3.657 5.701 1.00 0.71 93 LYS A CA 3
ATOM 4520 C C . LYS A 1 93 ? -13.573 2.427 5.496 1.00 0.70 93 LYS A C 3
ATOM 4521 O O . LYS A 1 93 ? -13.467 1.446 6.235 1.00 0.79 93 LYS A O 3
ATOM 4540 N N . LYS A 1 94 ? -14.432 2.481 4.484 1.00 0.66 94 LYS A N 3
ATOM 4541 C CA . LYS A 1 94 ? -15.320 1.369 4.174 1.00 0.71 94 LYS A CA 3
ATOM 4542 C C . LYS A 1 94 ? -14.573 0.288 3.399 1.00 0.67 94 LYS A C 3
ATOM 4543 O O . LYS A 1 94 ? -14.589 -0.883 3.775 1.00 0.74 94 LYS A O 3
ATOM 4562 N N . ALA A 1 95 ? -13.902 0.696 2.328 1.00 0.60 95 ALA A N 3
ATOM 4563 C CA . ALA A 1 95 ? -13.209 -0.243 1.457 1.00 0.60 95 ALA A CA 3
ATOM 4564 C C . ALA A 1 95 ? -12.084 -0.956 2.196 1.00 0.57 95 ALA A C 3
ATOM 4565 O O . ALA A 1 95 ? -11.914 -2.165 2.061 1.00 0.57 95 ALA A O 3
ATOM 4572 N N . ALA A 1 96 ? -11.329 -0.204 2.992 1.00 0.57 96 ALA A N 3
ATOM 4573 C CA . ALA A 1 96 ? -10.214 -0.769 3.742 1.00 0.58 96 ALA A CA 3
ATOM 4574 C C . ALA A 1 96 ? -10.707 -1.748 4.793 1.00 0.56 96 ALA A C 3
ATOM 4575 O O . ALA A 1 96 ? -10.008 -2.689 5.140 1.00 0.59 96 ALA A O 3
ATOM 4582 N N . GLU A 1 97 ? -11.915 -1.521 5.296 1.00 0.57 97 GLU A N 3
ATOM 4583 C CA . GLU A 1 97 ? -12.506 -2.418 6.275 1.00 0.63 97 GLU A CA 3
ATOM 4584 C C . GLU A 1 97 ? -12.868 -3.745 5.615 1.00 0.55 97 GLU A C 3
ATOM 4585 O O . GLU A 1 97 ? -12.585 -4.818 6.151 1.00 0.58 97 GLU A O 3
ATOM 4597 N N . GLU A 1 98 ? -13.481 -3.663 4.441 1.00 0.55 98 GLU A N 3
ATOM 4598 C CA . GLU A 1 98 ? -13.857 -4.854 3.693 1.00 0.57 98 GLU A CA 3
ATOM 4599 C C . GLU A 1 98 ? -12.613 -5.610 3.238 1.00 0.52 98 GLU A C 3
ATOM 4600 O O . GLU A 1 98 ? -12.489 -6.816 3.456 1.00 0.60 98 GLU A O 3
ATOM 4612 N N . ALA A 1 99 ? -11.680 -4.879 2.641 1.00 0.46 99 ALA A N 3
ATOM 4613 C CA . ALA A 1 99 ? -10.466 -5.468 2.092 1.00 0.49 99 ALA A CA 3
ATOM 4614 C C . ALA A 1 99 ? -9.506 -5.925 3.188 1.00 0.46 99 ALA A C 3
ATOM 4615 O O . ALA A 1 99 ? -8.600 -6.717 2.937 1.00 0.50 99 ALA A O 3
ATOM 4622 N N . ARG A 1 100 ? -9.714 -5.434 4.406 1.00 0.47 100 ARG A N 3
ATOM 4623 C CA . ARG A 1 100 ? -8.843 -5.764 5.535 1.00 0.53 100 ARG A CA 3
ATOM 4624 C C . ARG A 1 100 ? -8.813 -7.270 5.792 1.00 0.51 100 ARG A C 3
ATOM 4625 O O . ARG A 1 100 ? -7.820 -7.803 6.288 1.00 0.56 100 ARG A O 3
ATOM 4646 N N . LYS A 1 101 ? -9.892 -7.958 5.424 1.00 0.51 101 LYS A N 3
ATOM 4647 C CA . LYS A 1 101 ? -9.959 -9.410 5.567 1.00 0.58 101 LYS A CA 3
ATOM 4648 C C . LYS A 1 101 ? -8.883 -10.079 4.714 1.00 0.63 101 LYS A C 3
ATOM 4649 O O . LYS A 1 101 ? -8.370 -11.144 5.055 1.00 0.81 101 LYS A O 3
ATOM 4668 N N . TRP A 1 102 ? -8.529 -9.422 3.617 1.00 0.57 102 TRP A N 3
ATOM 4669 C CA . TRP A 1 102 ? -7.554 -9.953 2.675 1.00 0.71 102 TRP A CA 3
ATOM 4670 C C . TRP A 1 102 ? -6.145 -9.499 3.049 1.00 0.64 102 TRP A C 3
ATOM 4671 O O . TRP A 1 102 ? -5.235 -9.527 2.222 1.00 0.73 102 TRP A O 3
ATOM 4692 N N . ASN A 1 103 ? -5.986 -9.072 4.302 1.00 0.56 103 ASN A N 3
ATOM 4693 C CA . ASN A 1 103 ? -4.701 -8.606 4.828 1.00 0.64 103 ASN A CA 3
ATOM 4694 C C . ASN A 1 103 ? -4.261 -7.314 4.149 1.00 0.56 103 ASN A C 3
ATOM 4695 O O . ASN A 1 103 ? -3.066 -7.046 4.011 1.00 0.70 103 ASN A O 3
ATOM 4706 N N . VAL A 1 104 ? -5.234 -6.518 3.723 1.00 0.46 104 VAL A N 3
ATOM 4707 C CA . VAL A 1 104 ? -4.952 -5.211 3.152 1.00 0.45 104 VAL A CA 3
ATOM 4708 C C . VAL A 1 104 ? -4.764 -4.192 4.270 1.00 0.48 104 VAL A C 3
ATOM 4709 O O . VAL A 1 104 ? -5.701 -3.875 5.004 1.00 0.63 104 VAL A O 3
ATOM 4722 N N . ARG A 1 105 ? -3.540 -3.709 4.415 1.00 0.45 105 ARG A N 3
ATOM 4723 C CA . ARG A 1 105 ? -3.212 -2.764 5.471 1.00 0.48 105 ARG A CA 3
ATOM 4724 C C . ARG A 1 105 ? -3.067 -1.367 4.890 1.00 0.44 105 ARG A C 3
ATOM 4725 O O . ARG A 1 105 ? -2.375 -1.178 3.895 1.00 0.51 105 ARG A O 3
ATOM 4746 N N . VAL A 1 106 ? -3.719 -0.393 5.504 1.00 0.47 106 VAL A N 3
ATOM 4747 C CA . VAL A 1 106 ? -3.676 0.977 5.007 1.00 0.48 106 VAL A CA 3
ATOM 4748 C C . VAL A 1 106 ? -2.872 1.877 5.938 1.00 0.50 106 VAL A C 3
ATOM 4749 O O . VAL A 1 106 ? -3.122 1.929 7.142 1.00 0.64 106 VAL A O 3
ATOM 4762 N N . ARG A 1 107 ? -1.884 2.563 5.380 1.00 0.46 107 ARG A N 3
ATOM 4763 C CA . ARG A 1 107 ? -1.056 3.484 6.148 1.00 0.58 107 ARG A CA 3
ATOM 4764 C C . ARG A 1 107 ? -0.982 4.835 5.444 1.00 0.49 107 ARG A C 3
ATOM 4765 O O . ARG A 1 107 ? -0.935 4.897 4.216 1.00 0.48 107 ARG A O 3
ATOM 4786 N N . THR A 1 108 ? -0.985 5.908 6.222 1.00 0.56 108 THR A N 3
ATOM 4787 C CA . THR A 1 108 ? -0.883 7.250 5.671 1.00 0.51 108 THR A CA 3
ATOM 4788 C C . THR A 1 108 ? 0.578 7.678 5.579 1.00 0.52 108 THR A C 3
ATOM 4789 O O . THR A 1 108 ? 1.332 7.565 6.547 1.00 0.66 108 THR A O 3
ATOM 4800 N N . VAL A 1 109 ? 0.974 8.155 4.409 1.00 0.47 109 VAL A N 3
ATOM 4801 C CA . VAL A 1 109 ? 2.341 8.592 4.179 1.00 0.55 109 VAL A CA 3
ATOM 4802 C C . VAL A 1 109 ? 2.369 10.022 3.651 1.00 0.57 109 VAL A C 3
ATOM 4803 O O . VAL A 1 109 ? 1.703 10.342 2.669 1.00 0.62 109 VAL A O 3
ATOM 4816 N N . THR A 1 110 ? 3.132 10.877 4.310 1.00 0.70 110 THR A N 3
ATOM 4817 C CA . THR A 1 110 ? 3.306 12.245 3.850 1.00 0.84 110 THR A CA 3
ATOM 4818 C C . THR A 1 110 ? 4.746 12.486 3.406 1.00 0.84 110 THR A C 3
ATOM 4819 O O . THR A 1 110 ? 5.013 13.335 2.557 1.00 0.97 110 THR A O 3
ATOM 4830 N N . SER A 1 111 ? 5.672 11.725 3.980 1.00 0.79 111 SER A N 3
ATOM 4831 C CA . SER A 1 111 ? 7.079 11.840 3.639 1.00 0.85 111 SER A CA 3
ATOM 4832 C C . SER A 1 111 ? 7.670 10.461 3.335 1.00 0.76 111 SER A C 3
ATOM 4833 O O . SER A 1 111 ? 7.260 9.452 3.911 1.00 0.69 111 SER A O 3
ATOM 4841 N N . PRO A 1 112 ? 8.637 10.416 2.395 1.00 0.82 112 PRO A N 3
ATOM 4842 C CA . PRO A 1 112 ? 9.252 9.169 1.908 1.00 0.80 112 PRO A CA 3
ATOM 4843 C C . PRO A 1 112 ? 9.871 8.312 3.006 1.00 0.70 112 PRO A C 3
ATOM 4844 O O . PRO A 1 112 ? 9.968 7.091 2.860 1.00 0.74 112 PRO A O 3
ATOM 4855 N N . ASP A 1 113 ? 10.285 8.944 4.099 1.00 0.67 113 ASP A N 3
ATOM 4856 C CA . ASP A 1 113 ? 10.871 8.215 5.222 1.00 0.66 113 ASP A CA 3
ATOM 4857 C C . ASP A 1 113 ? 9.831 7.314 5.873 1.00 0.59 113 ASP A C 3
ATOM 4858 O O . ASP A 1 113 ? 10.148 6.217 6.330 1.00 0.63 113 ASP A O 3
ATOM 4867 N N . GLU A 1 114 ? 8.586 7.774 5.886 1.00 0.57 114 GLU A N 3
ATOM 4868 C CA . GLU A 1 114 ? 7.494 7.016 6.481 1.00 0.60 114 GLU A CA 3
ATOM 4869 C C . GLU A 1 114 ? 7.221 5.754 5.676 1.00 0.52 114 GLU A C 3
ATOM 4870 O O . GLU A 1 114 ? 7.118 4.666 6.235 1.00 0.52 114 GLU A O 3
ATOM 4882 N N . ALA A 1 115 ? 7.125 5.909 4.360 1.00 0.55 115 ALA A N 3
ATOM 4883 C CA . ALA A 1 115 ? 6.840 4.789 3.472 1.00 0.58 115 ALA A CA 3
ATOM 4884 C C . ALA A 1 115 ? 7.855 3.672 3.654 1.00 0.51 115 ALA A C 3
ATOM 4885 O O . ALA A 1 115 ? 7.490 2.521 3.884 1.00 0.51 115 ALA A O 3
ATOM 4892 N N . LYS A 1 116 ? 9.134 4.021 3.580 1.00 0.51 116 LYS A N 3
ATOM 4893 C CA . LYS A 1 116 ? 10.195 3.033 3.710 1.00 0.51 116 LYS A CA 3
ATOM 4894 C C . LYS A 1 116 ? 10.265 2.491 5.138 1.00 0.44 116 LYS A C 3
ATOM 4895 O O . LYS A 1 116 ? 10.774 1.396 5.366 1.00 0.49 116 LYS A O 3
ATOM 4914 N N . ARG A 1 117 ? 9.733 3.253 6.089 1.00 0.42 117 ARG A N 3
ATOM 4915 C CA . ARG A 1 117 ? 9.691 2.818 7.477 1.00 0.44 117 ARG A CA 3
ATOM 4916 C C . ARG A 1 117 ? 8.606 1.757 7.647 1.00 0.43 117 ARG A C 3
ATOM 4917 O O . ARG A 1 117 ? 8.857 0.687 8.203 1.00 0.50 117 ARG A O 3
ATOM 4938 N N . TRP A 1 118 ? 7.412 2.051 7.136 1.00 0.43 118 TRP A N 3
ATOM 4939 C CA . TRP A 1 118 ? 6.301 1.103 7.179 1.00 0.51 118 TRP A CA 3
ATOM 4940 C C . TRP A 1 118 ? 6.662 -0.185 6.446 1.00 0.51 118 TRP A C 3
ATOM 4941 O O . TRP A 1 118 ? 6.583 -1.275 7.013 1.00 0.60 118 TRP A O 3
ATOM 4962 N N . ILE A 1 119 ? 7.078 -0.044 5.189 1.00 0.48 119 ILE A N 3
ATOM 4963 C CA . ILE A 1 119 ? 7.405 -1.192 4.347 1.00 0.54 119 ILE A CA 3
ATOM 4964 C C . ILE A 1 119 ? 8.457 -2.081 5.008 1.00 0.53 119 ILE A C 3
ATOM 4965 O O . ILE A 1 119 ? 8.362 -3.306 4.956 1.00 0.58 119 ILE A O 3
ATOM 4981 N N . LYS A 1 120 ? 9.434 -1.459 5.659 1.00 0.52 120 LYS A N 3
ATOM 4982 C CA . LYS A 1 120 ? 10.517 -2.193 6.303 1.00 0.57 120 LYS A CA 3
ATOM 4983 C C . LYS A 1 120 ? 9.977 -3.151 7.367 1.00 0.56 120 LYS A C 3
ATOM 4984 O O . LYS A 1 120 ? 10.416 -4.300 7.460 1.00 0.61 120 LYS A O 3
ATOM 5003 N N . GLU A 1 121 ? 9.006 -2.686 8.146 1.00 0.56 121 GLU A N 3
ATOM 5004 C CA . GLU A 1 121 ? 8.439 -3.494 9.219 1.00 0.63 121 GLU A CA 3
ATOM 5005 C C . GLU A 1 121 ? 7.421 -4.496 8.688 1.00 0.67 121 GLU A C 3
ATOM 5006 O O . GLU A 1 121 ? 7.360 -5.629 9.159 1.00 0.79 121 GLU A O 3
ATOM 5018 N N . PHE A 1 122 ? 6.631 -4.084 7.704 1.00 0.65 122 PHE A N 3
ATOM 5019 C CA . PHE A 1 122 ? 5.629 -4.972 7.119 1.00 0.76 122 PHE A CA 3
ATOM 5020 C C . PHE A 1 122 ? 6.281 -6.093 6.315 1.00 0.78 122 PHE A C 3
ATOM 5021 O O . PHE A 1 122 ? 5.668 -7.134 6.081 1.00 0.89 122 PHE A O 3
ATOM 5038 N N . SER A 1 123 ? 7.521 -5.878 5.892 1.00 0.72 123 SER A N 3
ATOM 5039 C CA . SER A 1 123 ? 8.292 -6.926 5.238 1.00 0.79 123 SER A CA 3
ATOM 5040 C C . SER A 1 123 ? 8.910 -7.847 6.286 1.00 0.81 123 SER A C 3
ATOM 5041 O O . SER A 1 123 ? 9.006 -9.059 6.086 1.00 1.02 123 SER A O 3
ATOM 5049 N N . GLU A 1 124 ? 9.315 -7.258 7.408 1.00 0.80 124 GLU A N 3
ATOM 5050 C CA . GLU A 1 124 ? 9.881 -8.013 8.520 1.00 1.00 124 GLU A CA 3
ATOM 5051 C C . GLU A 1 124 ? 8.814 -8.917 9.128 1.00 1.48 124 GLU A C 3
ATOM 5052 O O . GLU A 1 124 ? 9.067 -10.077 9.455 1.00 2.09 124 GLU A O 3
ATOM 5064 N N . GLU A 1 125 ? 7.620 -8.364 9.267 1.00 2.33 125 GLU A N 3
ATOM 5065 C CA . GLU A 1 125 ? 6.482 -9.088 9.797 1.00 3.47 125 GLU A CA 3
ATOM 5066 C C . GLU A 1 125 ? 5.260 -8.808 8.933 1.00 4.34 125 GLU A C 3
ATOM 5067 O O . GLU A 1 125 ? 4.589 -7.781 9.164 1.00 4.92 125 GLU A O 3
ATOM 5080 N N . MET A 1 21 ? 4.406 -16.499 0.745 1.00 1.82 21 MET A N 4
ATOM 5081 C CA . MET A 1 21 ? 3.626 -15.328 1.197 1.00 1.48 21 MET A CA 4
ATOM 5082 C C . MET A 1 21 ? 4.024 -14.100 0.395 1.00 1.22 21 MET A C 4
ATOM 5083 O O . MET A 1 21 ? 5.198 -13.741 0.344 1.00 1.47 21 MET A O 4
ATOM 5096 N N . ARG A 1 22 ? 3.049 -13.464 -0.237 1.00 0.88 22 ARG A N 4
ATOM 5097 C CA . ARG A 1 22 ? 3.316 -12.282 -1.043 1.00 0.73 22 ARG A CA 4
ATOM 5098 C C . ARG A 1 22 ? 3.239 -11.019 -0.197 1.00 0.55 22 ARG A C 4
ATOM 5099 O O . ARG A 1 22 ? 2.335 -10.864 0.629 1.00 0.56 22 ARG A O 4
ATOM 5120 N N . LEU A 1 23 ? 4.206 -10.133 -0.395 1.00 0.51 23 LEU A N 4
ATOM 5121 C CA . LEU A 1 23 ? 4.222 -8.845 0.280 1.00 0.43 23 LEU A CA 4
ATOM 5122 C C . LEU A 1 23 ? 3.874 -7.752 -0.716 1.00 0.37 23 LEU A C 4
ATOM 5123 O O . LEU A 1 23 ? 4.723 -7.318 -1.499 1.00 0.40 23 LEU A O 4
ATOM 5139 N N . VAL A 1 24 ? 2.628 -7.316 -0.692 1.00 0.35 24 VAL A N 4
ATOM 5140 C CA . VAL A 1 24 ? 2.149 -6.341 -1.655 1.00 0.37 24 VAL A CA 4
ATOM 5141 C C . VAL A 1 24 ? 2.150 -4.941 -1.060 1.00 0.38 24 VAL A C 4
ATOM 5142 O O . VAL A 1 24 ? 1.434 -4.664 -0.094 1.00 0.42 24 VAL A O 4
ATOM 5155 N N . VAL A 1 25 ? 2.960 -4.063 -1.629 1.00 0.39 25 VAL A N 4
ATOM 5156 C CA . VAL A 1 25 ? 3.001 -2.680 -1.195 1.00 0.41 25 VAL A CA 4
ATOM 5157 C C . VAL A 1 25 ? 2.396 -1.791 -2.270 1.00 0.39 25 VAL A C 4
ATOM 5158 O O . VAL A 1 25 ? 2.913 -1.701 -3.382 1.00 0.42 25 VAL A O 4
ATOM 5171 N N . LEU A 1 26 ? 1.290 -1.157 -1.946 1.00 0.40 26 LEU A N 4
ATOM 5172 C CA . LEU A 1 26 ? 0.613 -0.284 -2.887 1.00 0.38 26 LEU A CA 4
ATOM 5173 C C . LEU A 1 26 ? 0.681 1.150 -2.397 1.00 0.37 26 LEU A C 4
ATOM 5174 O O . LEU A 1 26 ? 0.306 1.445 -1.267 1.00 0.48 26 LEU A O 4
ATOM 5190 N N . ILE A 1 27 ? 1.179 2.038 -3.236 1.00 0.33 27 ILE A N 4
ATOM 5191 C CA . ILE A 1 27 ? 1.402 3.414 -2.822 1.00 0.36 27 ILE A CA 4
ATOM 5192 C C . ILE A 1 27 ? 0.519 4.377 -3.609 1.00 0.39 27 ILE A C 4
ATOM 5193 O O . ILE A 1 27 ? 0.445 4.306 -4.835 1.00 0.40 27 ILE A O 4
ATOM 5209 N N . VAL A 1 28 ? -0.165 5.256 -2.891 1.00 0.48 28 VAL A N 4
ATOM 5210 C CA . VAL A 1 28 ? -1.007 6.264 -3.513 1.00 0.56 28 VAL A CA 4
ATOM 5211 C C . VAL A 1 28 ? -0.368 7.633 -3.358 1.00 0.86 28 VAL A C 4
ATOM 5212 O O . VAL A 1 28 ? -0.490 8.273 -2.308 1.00 1.37 28 VAL A O 4
ATOM 5225 N N . SER A 1 29 ? 0.325 8.066 -4.396 1.00 0.85 29 SER A N 4
ATOM 5226 C CA . SER A 1 29 ? 1.008 9.343 -4.381 1.00 1.25 29 SER A CA 4
ATOM 5227 C C . SER A 1 29 ? 1.547 9.649 -5.763 1.00 0.83 29 SER A C 4
ATOM 5228 O O . SER A 1 29 ? 1.889 8.733 -6.511 1.00 1.53 29 SER A O 4
ATOM 5236 N N . ASN A 1 30 ? 1.624 10.919 -6.114 1.00 1.19 30 ASN A N 4
ATOM 5237 C CA . ASN A 1 30 ? 2.388 11.293 -7.284 1.00 1.67 30 ASN A CA 4
ATOM 5238 C C . ASN A 1 30 ? 3.563 12.160 -6.856 1.00 1.19 30 ASN A C 4
ATOM 5239 O O . ASN A 1 30 ? 3.562 13.383 -6.993 1.00 1.38 30 ASN A O 4
ATOM 5250 N N . ASP A 1 31 ? 4.571 11.486 -6.328 1.00 1.45 31 ASP A N 4
ATOM 5251 C CA . ASP A 1 31 ? 5.859 12.084 -6.029 1.00 1.18 31 ASP A CA 4
ATOM 5252 C C . ASP A 1 31 ? 6.937 11.228 -6.665 1.00 0.94 31 ASP A C 4
ATOM 5253 O O . ASP A 1 31 ? 7.169 10.101 -6.226 1.00 1.28 31 ASP A O 4
ATOM 5262 N N . LYS A 1 32 ? 7.583 11.752 -7.696 1.00 0.79 32 LYS A N 4
ATOM 5263 C CA . LYS A 1 32 ? 8.507 10.962 -8.501 1.00 0.82 32 LYS A CA 4
ATOM 5264 C C . LYS A 1 32 ? 9.623 10.331 -7.675 1.00 0.66 32 LYS A C 4
ATOM 5265 O O . LYS A 1 32 ? 10.086 9.242 -8.003 1.00 0.68 32 LYS A O 4
ATOM 5284 N N . LYS A 1 33 ? 10.048 10.997 -6.609 1.00 0.71 33 LYS A N 4
ATOM 5285 C CA . LYS A 1 33 ? 11.111 10.460 -5.772 1.00 0.75 33 LYS A CA 4
ATOM 5286 C C . LYS A 1 33 ? 10.574 9.400 -4.820 1.00 0.68 33 LYS A C 4
ATOM 5287 O O . LYS A 1 33 ? 11.115 8.301 -4.748 1.00 0.78 33 LYS A O 4
ATOM 5306 N N . LEU A 1 34 ? 9.502 9.727 -4.104 1.00 0.61 34 LEU A N 4
ATOM 5307 C CA . LEU A 1 34 ? 8.894 8.792 -3.158 1.00 0.64 34 LEU A CA 4
ATOM 5308 C C . LEU A 1 34 ? 8.530 7.483 -3.848 1.00 0.53 34 LEU A C 4
ATOM 5309 O O . LEU A 1 34 ? 8.780 6.401 -3.316 1.00 0.62 34 LEU A O 4
ATOM 5325 N N . ILE A 1 35 ? 7.952 7.596 -5.038 1.00 0.43 35 ILE A N 4
ATOM 5326 C CA . ILE A 1 35 ? 7.525 6.433 -5.802 1.00 0.43 35 ILE A CA 4
ATOM 5327 C C . ILE A 1 35 ? 8.690 5.480 -6.061 1.00 0.46 35 ILE A C 4
ATOM 5328 O O . ILE A 1 35 ? 8.603 4.288 -5.757 1.00 0.52 35 ILE A O 4
ATOM 5344 N N . GLU A 1 36 ? 9.788 6.001 -6.600 1.00 0.51 36 GLU A N 4
ATOM 5345 C CA . GLU A 1 36 ? 10.926 5.150 -6.913 1.00 0.62 36 GLU A CA 4
ATOM 5346 C C . GLU A 1 36 ? 11.671 4.727 -5.659 1.00 0.63 36 GLU A C 4
ATOM 5347 O O . GLU A 1 36 ? 12.087 3.584 -5.561 1.00 0.64 36 GLU A O 4
ATOM 5359 N N . GLU A 1 37 ? 11.833 5.635 -4.701 1.00 0.68 37 GLU A N 4
ATOM 5360 C CA . GLU A 1 37 ? 12.559 5.318 -3.476 1.00 0.77 37 GLU A CA 4
ATOM 5361 C C . GLU A 1 37 ? 11.908 4.153 -2.744 1.00 0.71 37 GLU A C 4
ATOM 5362 O O . GLU A 1 37 ? 12.592 3.229 -2.298 1.00 0.79 37 GLU A O 4
ATOM 5374 N N . ALA A 1 38 ? 10.587 4.193 -2.639 1.00 0.61 38 ALA A N 4
ATOM 5375 C CA . ALA A 1 38 ? 9.846 3.133 -1.975 1.00 0.60 38 ALA A CA 4
ATOM 5376 C C . ALA A 1 38 ? 9.895 1.845 -2.788 1.00 0.54 38 ALA A C 4
ATOM 5377 O O . ALA A 1 38 ? 9.939 0.753 -2.223 1.00 0.59 38 ALA A O 4
ATOM 5384 N N . ARG A 1 39 ? 9.901 1.960 -4.111 1.00 0.49 39 ARG A N 4
ATOM 5385 C CA . ARG A 1 39 ? 10.029 0.778 -4.950 1.00 0.53 39 ARG A CA 4
ATOM 5386 C C . ARG A 1 39 ? 11.423 0.182 -4.813 1.00 0.56 39 ARG A C 4
ATOM 5387 O O . ARG A 1 39 ? 11.566 -1.025 -4.652 1.00 0.59 39 ARG A O 4
ATOM 5408 N N . LYS A 1 40 ? 12.441 1.037 -4.879 1.00 0.59 40 LYS A N 4
ATOM 5409 C CA . LYS A 1 40 ? 13.833 0.608 -4.729 1.00 0.67 40 LYS A CA 4
ATOM 5410 C C . LYS A 1 40 ? 14.008 -0.277 -3.504 1.00 0.65 40 LYS A C 4
ATOM 5411 O O . LYS A 1 40 ? 14.562 -1.368 -3.592 1.00 0.71 40 LYS A O 4
ATOM 5430 N N . MET A 1 41 ? 13.514 0.194 -2.370 1.00 0.64 41 MET A N 4
ATOM 5431 C CA . MET A 1 41 ? 13.661 -0.533 -1.117 1.00 0.68 41 MET A CA 4
ATOM 5432 C C . MET A 1 41 ? 12.788 -1.791 -1.084 1.00 0.63 41 MET A C 4
ATOM 5433 O O . MET A 1 41 ? 13.234 -2.849 -0.638 1.00 0.67 41 MET A O 4
ATOM 5447 N N . ALA A 1 42 ? 11.558 -1.685 -1.578 1.00 0.60 42 ALA A N 4
ATOM 5448 C CA . ALA A 1 42 ? 10.623 -2.805 -1.541 1.00 0.64 42 ALA A CA 4
ATOM 5449 C C . ALA A 1 42 ? 11.036 -3.907 -2.510 1.00 0.61 42 ALA A C 4
ATOM 5450 O O . ALA A 1 42 ? 11.091 -5.080 -2.146 1.00 0.66 42 ALA A O 4
ATOM 5457 N N . GLU A 1 43 ? 11.343 -3.521 -3.739 1.00 0.62 43 GLU A N 4
ATOM 5458 C CA . GLU A 1 43 ? 11.701 -4.474 -4.778 1.00 0.75 43 GLU A CA 4
ATOM 5459 C C . GLU A 1 43 ? 13.061 -5.101 -4.477 1.00 0.71 43 GLU A C 4
ATOM 5460 O O . GLU A 1 43 ? 13.345 -6.227 -4.888 1.00 0.79 43 GLU A O 4
ATOM 5472 N N . LYS A 1 44 ? 13.893 -4.373 -3.739 1.00 0.68 44 LYS A N 4
ATOM 5473 C CA . LYS A 1 44 ? 15.178 -4.898 -3.294 1.00 0.77 44 LYS A CA 4
ATOM 5474 C C . LYS A 1 44 ? 14.957 -5.987 -2.249 1.00 0.69 44 LYS A C 4
ATOM 5475 O O . LYS A 1 44 ? 15.697 -6.969 -2.193 1.00 0.80 44 LYS A O 4
ATOM 5494 N N . ALA A 1 45 ? 13.915 -5.817 -1.442 1.00 0.61 45 ALA A N 4
ATOM 5495 C CA . ALA A 1 45 ? 13.553 -6.798 -0.426 1.00 0.64 45 ALA A CA 4
ATOM 5496 C C . ALA A 1 45 ? 12.650 -7.882 -1.015 1.00 0.60 45 ALA A C 4
ATOM 5497 O O . ALA A 1 45 ? 12.087 -8.698 -0.286 1.00 0.71 45 ALA A O 4
ATOM 5504 N N . ASN A 1 46 ? 12.520 -7.864 -2.343 1.00 0.56 46 ASN A N 4
ATOM 5505 C CA . ASN A 1 46 ? 11.749 -8.865 -3.086 1.00 0.65 46 ASN A CA 4
ATOM 5506 C C . ASN A 1 46 ? 10.251 -8.745 -2.789 1.00 0.62 46 ASN A C 4
ATOM 5507 O O . ASN A 1 46 ? 9.517 -9.735 -2.777 1.00 0.80 46 ASN A O 4
ATOM 5518 N N . LEU A 1 47 ? 9.796 -7.526 -2.547 1.00 0.48 47 LEU A N 4
ATOM 5519 C CA . LEU A 1 47 ? 8.373 -7.269 -2.381 1.00 0.48 47 LEU A CA 4
ATOM 5520 C C . LEU A 1 47 ? 7.799 -6.804 -3.711 1.00 0.45 47 LEU A C 4
ATOM 5521 O O . LEU A 1 47 ? 8.552 -6.456 -4.625 1.00 0.53 47 LEU A O 4
ATOM 5537 N N . GLU A 1 48 ? 6.482 -6.793 -3.832 1.00 0.43 48 GLU A N 4
ATOM 5538 C CA . GLU A 1 48 ? 5.857 -6.275 -5.034 1.00 0.47 48 GLU A CA 4
ATOM 5539 C C . GLU A 1 48 ? 5.181 -4.945 -4.738 1.00 0.45 48 GLU A C 4
ATOM 5540 O O . GLU A 1 48 ? 4.126 -4.883 -4.104 1.00 0.49 48 GLU A O 4
ATOM 5552 N N . LEU A 1 49 ? 5.824 -3.870 -5.160 1.00 0.46 49 LEU A N 4
ATOM 5553 C CA . LEU A 1 49 ? 5.290 -2.543 -4.936 1.00 0.50 49 LEU A CA 4
ATOM 5554 C C . LEU A 1 49 ? 4.731 -1.986 -6.231 1.00 0.45 49 LEU A C 4
ATOM 5555 O O . LEU A 1 49 ? 5.437 -1.873 -7.232 1.00 0.54 49 LEU A O 4
ATOM 5571 N N . ILE A 1 50 ? 3.459 -1.652 -6.204 1.00 0.39 50 ILE A N 4
ATOM 5572 C CA . ILE A 1 50 ? 2.792 -1.094 -7.363 1.00 0.43 50 ILE A CA 4
ATOM 5573 C C . ILE A 1 50 ? 2.307 0.312 -7.051 1.00 0.40 50 ILE A C 4
ATOM 5574 O O . ILE A 1 50 ? 1.713 0.558 -5.998 1.00 0.37 50 ILE A O 4
ATOM 5590 N N . THR A 1 51 ? 2.586 1.235 -7.952 1.00 0.48 51 THR A N 4
ATOM 5591 C CA . THR A 1 51 ? 2.173 2.609 -7.775 1.00 0.52 51 THR A CA 4
ATOM 5592 C C . THR A 1 51 ? 0.740 2.803 -8.255 1.00 0.56 51 THR A C 4
ATOM 5593 O O . THR A 1 51 ? 0.406 2.487 -9.398 1.00 0.66 51 THR A O 4
ATOM 5604 N N . VAL A 1 52 ? -0.101 3.302 -7.370 1.00 0.68 52 VAL A N 4
ATOM 5605 C CA . VAL A 1 52 ? -1.497 3.536 -7.683 1.00 0.78 52 VAL A CA 4
ATOM 5606 C C . VAL A 1 52 ? -1.722 5.006 -8.007 1.00 0.85 52 VAL A C 4
ATOM 5607 O O . VAL A 1 52 ? -1.053 5.875 -7.443 1.00 1.66 52 VAL A O 4
ATOM 5620 N N . PRO A 1 53 ? -2.637 5.303 -8.950 1.00 0.73 53 PRO A N 4
ATOM 5621 C CA . PRO A 1 53 ? -3.144 6.655 -9.155 1.00 0.90 53 PRO A CA 4
ATOM 5622 C C . PRO A 1 53 ? -3.596 7.280 -7.835 1.00 0.88 53 PRO A C 4
ATOM 5623 O O . PRO A 1 53 ? -3.872 6.579 -6.862 1.00 1.64 53 PRO A O 4
ATOM 5634 N N . GLY A 1 54 ? -3.692 8.593 -7.826 1.00 1.49 54 GLY A N 4
ATOM 5635 C CA . GLY A 1 54 ? -3.898 9.338 -6.596 1.00 2.14 54 GLY A CA 4
ATOM 5636 C C . GLY A 1 54 ? -5.267 9.148 -5.965 1.00 1.80 54 GLY A C 4
ATOM 5637 O O . GLY A 1 54 ? -5.633 9.886 -5.052 1.00 2.08 54 GLY A O 4
ATOM 5641 N N . SER A 1 55 ? -6.029 8.177 -6.441 1.00 1.36 55 SER A N 4
ATOM 5642 C CA . SER A 1 55 ? -7.303 7.865 -5.828 1.00 0.97 55 SER A CA 4
ATOM 5643 C C . SER A 1 55 ? -7.128 6.708 -4.846 1.00 0.64 55 SER A C 4
ATOM 5644 O O . SER A 1 55 ? -6.823 5.581 -5.246 1.00 0.50 55 SER A O 4
ATOM 5652 N N . PRO A 1 56 ? -7.334 6.969 -3.545 1.00 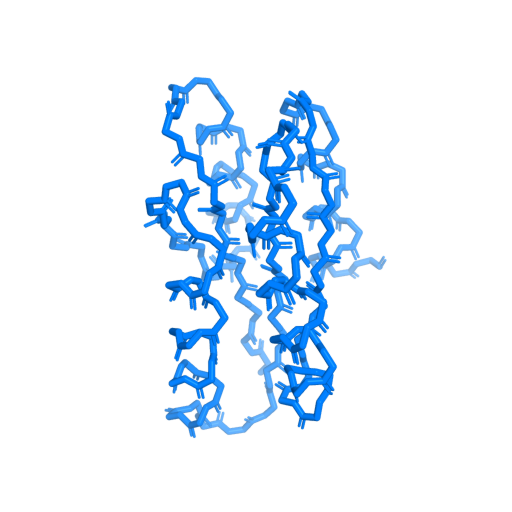0.66 56 PRO A N 4
ATOM 5653 C CA . PRO A 1 56 ? -7.242 5.942 -2.495 1.00 0.58 56 PRO A CA 4
ATOM 5654 C C . PRO A 1 56 ? -8.251 4.817 -2.684 1.00 0.53 56 PRO A C 4
ATOM 5655 O O . PRO A 1 56 ? -7.996 3.672 -2.312 1.00 0.62 56 PRO A O 4
ATOM 5666 N N . GLU A 1 57 ? -9.393 5.146 -3.273 1.00 0.62 57 GLU A N 4
ATOM 5667 C CA . GLU A 1 57 ? -10.435 4.158 -3.527 1.00 0.80 57 GLU A CA 4
ATOM 5668 C C . GLU A 1 57 ? -9.962 3.110 -4.533 1.00 0.67 57 GLU A C 4
ATOM 5669 O O . GLU A 1 57 ? -10.262 1.925 -4.394 1.00 0.67 57 GLU A O 4
ATOM 5681 N N . GLU A 1 58 ? -9.197 3.549 -5.526 1.00 0.61 58 GLU A N 4
ATOM 5682 C CA . GLU A 1 58 ? -8.687 2.651 -6.555 1.00 0.56 58 GLU A CA 4
ATOM 5683 C C . GLU A 1 58 ? -7.649 1.704 -5.956 1.00 0.50 58 GLU A C 4
ATOM 5684 O O . GLU A 1 58 ? -7.585 0.527 -6.308 1.00 0.54 58 GLU A O 4
ATOM 5696 N N . ALA A 1 59 ? -6.856 2.231 -5.029 1.00 0.52 59 ALA A N 4
ATOM 5697 C CA . ALA A 1 59 ? -5.794 1.468 -4.387 1.00 0.59 59 ALA A CA 4
ATOM 5698 C C . ALA A 1 59 ? -6.329 0.258 -3.634 1.00 0.50 59 ALA A C 4
ATOM 5699 O O . ALA A 1 59 ? -5.813 -0.850 -3.779 1.00 0.50 59 ALA A O 4
ATOM 5706 N N . ILE A 1 60 ? -7.361 0.472 -2.828 1.00 0.51 60 ILE A N 4
ATOM 5707 C CA . ILE A 1 60 ? -7.915 -0.601 -2.011 1.00 0.52 60 ILE A CA 4
ATOM 5708 C C . ILE A 1 60 ? -8.511 -1.683 -2.901 1.00 0.50 60 ILE A C 4
ATOM 5709 O O . ILE A 1 60 ? -8.385 -2.876 -2.626 1.00 0.52 60 ILE A O 4
ATOM 5725 N N . ARG A 1 61 ? -9.143 -1.251 -3.980 1.00 0.51 61 ARG A N 4
ATOM 5726 C CA . ARG A 1 61 ? -9.727 -2.169 -4.943 1.00 0.57 61 ARG A CA 4
ATOM 5727 C C . ARG A 1 61 ? -8.629 -2.922 -5.691 1.00 0.55 61 ARG A C 4
ATOM 5728 O O . ARG A 1 61 ? -8.797 -4.083 -6.055 1.00 0.67 61 ARG A O 4
ATOM 5749 N N . LEU A 1 62 ? -7.498 -2.254 -5.898 1.00 0.47 62 LEU A N 4
ATOM 5750 C CA . LEU A 1 62 ? -6.341 -2.866 -6.541 1.00 0.50 62 LEU A CA 4
ATOM 5751 C C . LEU A 1 62 ? -5.785 -3.963 -5.633 1.00 0.43 62 LEU A C 4
ATOM 5752 O O . LEU A 1 62 ? -5.430 -5.051 -6.087 1.00 0.45 62 LEU A O 4
ATOM 5768 N N . ALA A 1 63 ? -5.732 -3.663 -4.340 1.00 0.41 63 ALA A N 4
ATOM 5769 C CA . ALA A 1 63 ? -5.301 -4.629 -3.338 1.00 0.42 63 ALA A CA 4
ATOM 5770 C C . ALA A 1 63 ? -6.218 -5.842 -3.337 1.00 0.46 63 ALA A C 4
ATOM 5771 O O . ALA A 1 63 ? -5.761 -6.984 -3.256 1.00 0.49 63 ALA A O 4
ATOM 5778 N N . GLN A 1 64 ? -7.515 -5.577 -3.435 1.00 0.52 64 GLN A N 4
ATOM 5779 C CA . GLN A 1 64 ? -8.523 -6.627 -3.495 1.00 0.64 64 GLN A CA 4
ATOM 5780 C C . GLN A 1 64 ? -8.269 -7.551 -4.686 1.00 0.62 64 GLN A C 4
ATOM 5781 O O . GLN A 1 64 ? -8.432 -8.768 -4.590 1.00 0.69 64 GLN A O 4
ATOM 5795 N N . GLU A 1 65 ? -7.867 -6.962 -5.806 1.00 0.58 65 GLU A N 4
ATOM 5796 C CA . GLU A 1 65 ? -7.553 -7.727 -7.004 1.00 0.63 65 GLU A CA 4
ATOM 5797 C C . GLU A 1 65 ? -6.369 -8.656 -6.760 1.00 0.55 65 GLU A C 4
ATOM 5798 O O . GLU A 1 65 ? -6.483 -9.872 -6.907 1.00 0.62 65 GLU A O 4
ATOM 5810 N N . ILE A 1 66 ? -5.245 -8.078 -6.355 1.00 0.46 66 ILE A N 4
ATOM 5811 C CA . ILE A 1 66 ? -4.014 -8.836 -6.167 1.00 0.46 66 ILE A CA 4
ATOM 5812 C C . ILE A 1 66 ? -4.184 -9.944 -5.130 1.00 0.43 66 ILE A C 4
ATOM 5813 O O . ILE A 1 66 ? -3.815 -11.095 -5.370 1.00 0.48 66 ILE A O 4
ATOM 5829 N N . ALA A 1 67 ? -4.765 -9.599 -3.991 1.00 0.44 67 ALA A N 4
ATOM 5830 C CA . ALA A 1 67 ? -4.834 -10.515 -2.861 1.00 0.51 67 ALA A CA 4
ATOM 5831 C C . ALA A 1 67 ? -5.821 -11.660 -3.092 1.00 0.55 67 ALA A C 4
ATOM 5832 O O . ALA A 1 67 ? -5.549 -12.802 -2.710 1.00 0.63 67 ALA A O 4
ATOM 5839 N N . GLU A 1 68 ? -6.958 -11.371 -3.723 1.00 0.60 68 GLU A N 4
ATOM 5840 C CA . GLU A 1 68 ? -7.987 -12.391 -3.924 1.00 0.73 68 GLU A CA 4
ATOM 5841 C C . GLU A 1 68 ? -7.557 -13.400 -4.987 1.00 0.73 68 GLU A C 4
ATOM 5842 O O . GLU A 1 68 ? -7.891 -14.583 -4.904 1.00 0.87 68 GLU A O 4
ATOM 5854 N N . LYS A 1 69 ? -6.816 -12.937 -5.985 1.00 0.65 69 LYS A N 4
ATOM 5855 C CA . LYS A 1 69 ? -6.403 -13.811 -7.076 1.00 0.71 69 LYS A CA 4
ATOM 5856 C C . LYS A 1 69 ? -5.137 -14.573 -6.707 1.00 0.73 69 LYS A C 4
ATOM 5857 O O . LYS A 1 69 ? -4.770 -15.542 -7.370 1.00 0.92 69 LYS A O 4
ATOM 5876 N N . ALA A 1 70 ? -4.482 -14.143 -5.639 1.00 0.67 70 ALA A N 4
ATOM 5877 C CA . ALA A 1 70 ? -3.243 -14.764 -5.201 1.00 0.71 70 ALA A CA 4
ATOM 5878 C C . ALA A 1 70 ? -3.515 -16.032 -4.407 1.00 0.69 70 ALA A C 4
ATOM 5879 O O . ALA A 1 70 ? -4.202 -15.997 -3.386 1.00 0.68 70 ALA A O 4
ATOM 5886 N N . PRO A 1 71 ? -2.983 -17.169 -4.867 1.00 0.84 71 PRO A N 4
ATOM 5887 C CA . PRO A 1 71 ? -3.120 -18.434 -4.155 1.00 0.90 71 PRO A CA 4
ATOM 5888 C C . PRO A 1 71 ? -2.150 -18.533 -2.980 1.00 0.81 71 PRO A C 4
ATOM 5889 O O . PRO A 1 71 ? -0.938 -18.667 -3.161 1.00 0.93 71 PRO A O 4
ATOM 5900 N N . GLY A 1 72 ? -2.687 -18.439 -1.776 1.00 0.75 72 GLY A N 4
ATOM 5901 C CA . GLY A 1 72 ? -1.873 -18.589 -0.588 1.00 0.77 72 GLY A CA 4
ATOM 5902 C C . GLY A 1 72 ? -1.980 -17.391 0.333 1.00 0.63 72 GLY A C 4
ATOM 5903 O O . GLY A 1 72 ? -2.754 -16.470 0.063 1.00 0.62 72 GLY A O 4
ATOM 5907 N N . PRO A 1 73 ? -1.210 -17.377 1.433 1.00 0.61 73 PRO A N 4
ATOM 5908 C CA . PRO A 1 73 ? -1.227 -16.281 2.401 1.00 0.58 73 PRO A CA 4
ATOM 5909 C C . PRO A 1 73 ? -0.604 -15.014 1.833 1.00 0.48 73 PRO A C 4
ATOM 5910 O O . PRO A 1 73 ? 0.572 -14.993 1.460 1.00 0.54 73 PRO A O 4
ATOM 5921 N N . VAL A 1 74 ? -1.397 -13.960 1.768 1.00 0.48 74 VAL A N 4
ATOM 5922 C CA . VAL A 1 74 ? -0.940 -12.689 1.236 1.00 0.46 74 VAL A CA 4
ATOM 5923 C C . VAL A 1 74 ? -1.327 -11.565 2.184 1.00 0.44 74 VAL A C 4
ATOM 5924 O O . VAL A 1 74 ? -2.347 -11.648 2.866 1.00 0.56 74 VAL A O 4
ATOM 5937 N N . LYS A 1 75 ? -0.493 -10.543 2.255 1.00 0.44 75 LYS A N 4
ATOM 5938 C CA . LYS A 1 75 ? -0.806 -9.358 3.029 1.00 0.52 75 LYS A CA 4
ATOM 5939 C C . LYS A 1 75 ? -0.476 -8.121 2.210 1.00 0.42 75 LYS A C 4
ATOM 5940 O O . LYS A 1 75 ? 0.529 -8.089 1.495 1.00 0.45 75 LYS A O 4
ATOM 5959 N N . VAL A 1 76 ? -1.333 -7.119 2.289 1.00 0.42 76 VAL A N 4
ATOM 5960 C CA . VAL A 1 76 ? -1.167 -5.917 1.492 1.00 0.39 76 VAL A CA 4
ATOM 5961 C C . VAL A 1 76 ? -1.074 -4.690 2.386 1.00 0.38 76 VAL A C 4
ATOM 5962 O O . VAL A 1 76 ? -1.835 -4.550 3.343 1.00 0.50 76 VAL A O 4
ATOM 5975 N N . LEU A 1 77 ? -0.148 -3.805 2.060 1.00 0.35 77 LEU A N 4
ATOM 5976 C CA . LEU A 1 77 ? 0.034 -2.573 2.800 1.00 0.41 77 LEU A CA 4
ATOM 5977 C C . LEU A 1 77 ? -0.075 -1.415 1.838 1.00 0.39 77 LEU A C 4
ATOM 5978 O O . LEU A 1 77 ? 0.792 -1.220 0.983 1.00 0.43 77 LEU A O 4
ATOM 5994 N N . VAL A 1 78 ? -1.150 -0.670 1.946 1.00 0.37 78 VAL A N 4
ATOM 5995 C CA . VAL A 1 78 ? -1.362 0.437 1.052 1.00 0.36 78 VAL A CA 4
ATOM 5996 C C . VAL A 1 78 ? -1.063 1.756 1.761 1.00 0.36 78 VAL A C 4
ATOM 5997 O O . VAL A 1 78 ? -1.610 2.056 2.826 1.00 0.38 78 VAL A O 4
ATOM 6010 N N . LEU A 1 79 ? -0.152 2.515 1.177 1.00 0.38 79 LEU A N 4
ATOM 6011 C CA . LEU A 1 79 ? 0.314 3.755 1.770 1.00 0.40 79 LEU A CA 4
ATOM 6012 C C . LEU A 1 79 ? -0.239 4.950 1.012 1.00 0.37 79 LEU A C 4
ATOM 6013 O O . LEU A 1 79 ? 0.164 5.221 -0.121 1.00 0.41 79 LEU A O 4
ATOM 6029 N N . ILE A 1 80 ? -1.170 5.656 1.628 1.00 0.41 80 ILE A N 4
ATOM 6030 C CA . ILE A 1 80 ? -1.728 6.853 1.024 1.00 0.43 80 ILE A CA 4
ATOM 6031 C C . ILE A 1 80 ? -0.937 8.077 1.470 1.00 0.41 80 ILE A C 4
ATOM 6032 O O . ILE A 1 80 ? -0.769 8.319 2.665 1.00 0.42 80 ILE A O 4
ATOM 6048 N N . THR A 1 81 ? -0.420 8.825 0.509 1.00 0.60 81 THR A N 4
ATOM 6049 C CA . THR A 1 81 ? 0.399 9.984 0.818 1.00 0.69 81 THR A CA 4
ATOM 6050 C C . THR A 1 81 ? -0.410 11.270 0.719 1.00 0.79 81 THR A C 4
ATOM 6051 O O . THR A 1 81 ? -1.137 11.485 -0.253 1.00 1.20 81 THR A O 4
ATOM 6062 N N . GLY A 1 82 ? -0.293 12.106 1.739 1.00 0.73 82 GLY A N 4
ATOM 6063 C CA . GLY A 1 82 ? -0.951 13.393 1.723 1.00 1.09 82 GLY A CA 4
ATOM 6064 C C . GLY A 1 82 ? -2.159 13.436 2.630 1.00 0.92 82 GLY A C 4
ATOM 6065 O O . GLY A 1 82 ? -2.329 12.571 3.492 1.00 1.03 82 GLY A O 4
ATOM 6069 N N . SER A 1 83 ? -2.991 14.441 2.439 1.00 1.03 83 SER A N 4
ATOM 6070 C CA . SER A 1 83 ? -4.195 14.604 3.228 1.00 1.19 83 SER A CA 4
ATOM 6071 C C . SER A 1 83 ? -5.400 14.080 2.455 1.00 1.10 83 SER A C 4
ATOM 6072 O O . SER A 1 83 ? -5.733 14.590 1.384 1.00 1.22 83 SER A O 4
ATOM 6080 N N . ALA A 1 84 ? -6.032 13.047 2.989 1.00 1.02 84 ALA A N 4
ATOM 6081 C CA . ALA A 1 84 ? -7.214 12.471 2.370 1.00 0.95 84 ALA A CA 4
ATOM 6082 C C . ALA A 1 84 ? -8.424 13.361 2.621 1.00 0.97 84 ALA A C 4
ATOM 6083 O O . ALA A 1 84 ? -8.756 13.663 3.771 1.00 1.13 84 ALA A O 4
ATOM 6090 N N . ASP A 1 85 ? -9.066 13.799 1.547 1.00 0.89 85 ASP A N 4
ATOM 6091 C CA . ASP A 1 85 ? -10.286 14.590 1.665 1.00 0.93 85 ASP A CA 4
ATOM 6092 C C . ASP A 1 85 ? -11.439 13.690 2.098 1.00 0.81 85 ASP A C 4
ATOM 6093 O O . ASP A 1 85 ? -11.361 12.477 1.916 1.00 0.71 85 ASP A O 4
ATOM 6102 N N . PRO A 1 86 ? -12.503 14.268 2.697 1.00 0.92 86 PRO A N 4
ATOM 6103 C CA . PRO A 1 86 ? -13.651 13.526 3.231 1.00 0.95 86 PRO A CA 4
ATOM 6104 C C . PRO A 1 86 ? -14.057 12.308 2.397 1.00 0.85 86 PRO A C 4
ATOM 6105 O O . PRO A 1 86 ? -14.188 11.204 2.931 1.00 0.88 86 PRO A O 4
ATOM 6116 N N . ASP A 1 87 ? -14.237 12.503 1.094 1.00 0.82 87 ASP A N 4
ATOM 6117 C CA . ASP A 1 87 ? -14.625 11.406 0.207 1.00 0.86 87 ASP A CA 4
ATOM 6118 C C . ASP A 1 87 ? -13.569 10.315 0.203 1.00 0.74 87 ASP A C 4
ATOM 6119 O O . ASP A 1 87 ? -13.854 9.166 0.533 1.00 0.79 87 ASP A O 4
ATOM 6128 N N . GLU A 1 88 ? -12.347 10.694 -0.144 1.00 0.68 88 GLU A N 4
ATOM 6129 C CA . GLU A 1 88 ? -11.235 9.756 -0.232 1.00 0.67 88 GLU A CA 4
ATOM 6130 C C . GLU A 1 88 ? -11.020 9.037 1.097 1.00 0.55 88 GLU A C 4
ATOM 6131 O O . GLU A 1 88 ? -10.754 7.833 1.129 1.00 0.54 88 GLU A O 4
ATOM 6143 N N . LYS A 1 89 ? -11.148 9.789 2.183 1.00 0.57 89 LYS A N 4
ATOM 6144 C CA . LYS A 1 89 ? -10.994 9.250 3.525 1.00 0.62 89 LYS A CA 4
ATOM 6145 C C . LYS A 1 89 ? -12.037 8.169 3.792 1.00 0.59 89 LYS A C 4
ATOM 6146 O O . LYS A 1 89 ? -11.719 7.111 4.332 1.00 0.64 89 LYS A O 4
ATOM 6165 N N . THR A 1 90 ? -13.275 8.436 3.397 1.00 0.62 90 THR A N 4
ATOM 6166 C CA . THR A 1 90 ? -14.366 7.491 3.603 1.00 0.69 90 THR A CA 4
ATOM 6167 C C . THR A 1 90 ? -14.218 6.287 2.676 1.00 0.62 90 THR A C 4
ATOM 6168 O O . THR A 1 90 ? -14.439 5.144 3.085 1.00 0.69 90 THR A O 4
ATOM 6179 N N . LYS A 1 91 ? -13.824 6.552 1.433 1.00 0.57 91 LYS A N 4
ATOM 6180 C CA . LYS A 1 91 ? -13.603 5.497 0.453 1.00 0.64 91 LYS A CA 4
ATOM 6181 C C . LYS A 1 91 ? -12.589 4.485 0.966 1.00 0.63 91 LYS A C 4
ATOM 6182 O O . LYS A 1 91 ? -12.865 3.286 1.014 1.00 0.73 91 LYS A O 4
ATOM 6201 N N . ALA A 1 92 ? -11.425 4.982 1.371 1.00 0.58 92 ALA A N 4
ATOM 6202 C CA . ALA A 1 92 ? -10.343 4.129 1.844 1.00 0.67 92 ALA A CA 4
ATOM 6203 C C . ALA A 1 92 ? -10.673 3.526 3.203 1.00 0.68 92 ALA A C 4
ATOM 6204 O O . ALA A 1 92 ? -10.086 2.528 3.610 1.00 0.78 92 ALA A O 4
ATOM 6211 N N . LYS A 1 93 ? -11.619 4.139 3.898 1.00 0.64 93 LYS A N 4
ATOM 6212 C CA . LYS A 1 93 ? -12.031 3.675 5.213 1.00 0.71 93 LYS A CA 4
ATOM 6213 C C . LYS A 1 93 ? -12.938 2.458 5.096 1.00 0.70 93 LYS A C 4
ATOM 6214 O O . LYS A 1 93 ? -12.647 1.401 5.655 1.00 0.79 93 LYS A O 4
ATOM 6233 N N . LYS A 1 94 ? -14.022 2.607 4.349 1.00 0.66 94 LYS A N 4
ATOM 6234 C CA . LYS A 1 94 ? -15.018 1.553 4.231 1.00 0.71 94 LYS A CA 4
ATOM 6235 C C . LYS A 1 94 ? -14.459 0.378 3.432 1.00 0.67 94 LYS A C 4
ATOM 6236 O O . LYS A 1 94 ? -14.692 -0.781 3.772 1.00 0.74 94 LYS A O 4
ATOM 6255 N N . ALA A 1 95 ? -13.698 0.683 2.387 1.00 0.60 95 ALA A N 4
ATOM 6256 C CA . ALA A 1 95 ? -13.101 -0.351 1.552 1.00 0.60 95 ALA A CA 4
ATOM 6257 C C . ALA A 1 95 ? -12.080 -1.169 2.341 1.00 0.57 95 ALA A C 4
ATOM 6258 O O . ALA A 1 95 ? -11.922 -2.367 2.112 1.00 0.57 95 ALA A O 4
ATOM 6265 N N . ALA A 1 96 ? -11.407 -0.519 3.287 1.00 0.57 96 ALA A N 4
ATOM 6266 C CA . ALA A 1 96 ? -10.415 -1.188 4.124 1.00 0.58 96 ALA A CA 4
ATOM 6267 C C . ALA A 1 96 ? -11.064 -2.264 4.986 1.00 0.56 96 ALA A C 4
ATOM 6268 O O . ALA A 1 96 ? -10.480 -3.323 5.225 1.00 0.59 96 ALA A O 4
ATOM 6275 N N . GLU A 1 97 ? -12.278 -1.984 5.442 1.00 0.57 97 GLU A N 4
ATOM 6276 C CA . GLU A 1 97 ? -13.020 -2.910 6.288 1.00 0.63 97 GLU A CA 4
ATOM 6277 C C . GLU A 1 97 ? -13.400 -4.161 5.506 1.00 0.55 97 GLU A C 4
ATOM 6278 O O . GLU A 1 97 ? -13.580 -5.240 6.076 1.00 0.58 97 GLU A O 4
ATOM 6290 N N . GLU A 1 98 ? -13.526 -4.010 4.198 1.00 0.55 98 GLU A N 4
ATOM 6291 C CA . GLU A 1 98 ? -13.917 -5.111 3.334 1.00 0.57 98 GLU A CA 4
ATOM 6292 C C . GLU A 1 98 ? -12.687 -5.874 2.851 1.00 0.52 98 GLU A C 4
ATOM 6293 O O . GLU A 1 98 ? -12.664 -7.102 2.852 1.00 0.60 98 GLU A O 4
ATOM 6305 N N . ALA A 1 99 ? -11.656 -5.135 2.464 1.00 0.46 99 ALA A N 4
ATOM 6306 C CA . ALA A 1 99 ? -10.452 -5.730 1.895 1.00 0.49 99 ALA A CA 4
ATOM 6307 C C . ALA A 1 99 ? -9.606 -6.439 2.950 1.00 0.46 99 ALA A C 4
ATOM 6308 O O . ALA A 1 99 ? -8.718 -7.223 2.617 1.00 0.50 99 ALA A O 4
ATOM 6315 N N . ARG A 1 100 ? -9.890 -6.183 4.225 1.00 0.47 100 ARG A N 4
ATOM 6316 C CA . ARG A 1 100 ? -9.115 -6.780 5.313 1.00 0.53 100 ARG A CA 4
ATOM 6317 C C . ARG A 1 100 ? -9.276 -8.300 5.344 1.00 0.51 100 ARG A C 4
ATOM 6318 O O . ARG A 1 100 ? -8.542 -8.990 6.052 1.00 0.56 100 ARG A O 4
ATOM 6339 N N . LYS A 1 101 ? -10.227 -8.816 4.568 1.00 0.51 101 LYS A N 4
ATOM 6340 C CA . LYS A 1 101 ? -10.426 -10.258 4.440 1.00 0.58 101 LYS A CA 4
ATOM 6341 C C . LYS A 1 101 ? -9.162 -10.932 3.925 1.00 0.63 101 LYS A C 4
ATOM 6342 O O . LYS A 1 101 ? -8.888 -12.091 4.240 1.00 0.81 101 LYS A O 4
ATOM 6361 N N . TRP A 1 102 ? -8.400 -10.198 3.127 1.00 0.57 102 TRP A N 4
ATOM 6362 C CA . TRP A 1 102 ? -7.186 -10.726 2.531 1.00 0.71 102 TRP A CA 4
ATOM 6363 C C . TRP A 1 102 ? -5.962 -10.041 3.128 1.00 0.64 102 TRP A C 4
ATOM 6364 O O . TRP A 1 102 ? -4.955 -9.844 2.451 1.00 0.73 102 TRP A O 4
ATOM 6385 N N . ASN A 1 103 ? -6.081 -9.670 4.402 1.00 0.56 103 ASN A N 4
ATOM 6386 C CA . ASN A 1 103 ? -4.987 -9.047 5.154 1.00 0.64 103 ASN A CA 4
ATOM 6387 C C . ASN A 1 103 ? -4.521 -7.750 4.499 1.00 0.56 103 ASN A C 4
ATOM 6388 O O . ASN A 1 103 ? -3.327 -7.444 4.473 1.00 0.70 103 ASN A O 4
ATOM 6399 N N . VAL A 1 104 ? -5.469 -6.994 3.962 1.00 0.46 104 VAL A N 4
ATOM 6400 C CA . VAL A 1 104 ? -5.169 -5.690 3.393 1.00 0.45 104 VAL A CA 4
ATOM 6401 C C . VAL A 1 104 ? -5.296 -4.618 4.468 1.00 0.48 104 VAL A C 4
ATOM 6402 O O . VAL A 1 104 ? -6.310 -4.547 5.167 1.00 0.63 104 VAL A O 4
ATOM 6415 N N . ARG A 1 105 ? -4.261 -3.804 4.614 1.00 0.45 105 ARG A N 4
ATOM 6416 C CA . ARG A 1 105 ? -4.251 -2.759 5.623 1.00 0.48 105 ARG A CA 4
ATOM 6417 C C . ARG A 1 105 ? -3.907 -1.408 5.001 1.00 0.44 105 ARG A C 4
ATOM 6418 O O . ARG A 1 105 ? -3.107 -1.327 4.064 1.00 0.51 105 ARG A O 4
ATOM 6439 N N . VAL A 1 106 ? -4.525 -0.356 5.520 1.00 0.47 106 VAL A N 4
ATOM 6440 C CA . VAL A 1 106 ? -4.323 0.992 5.002 1.00 0.48 106 VAL A CA 4
ATOM 6441 C C . VAL A 1 106 ? -3.539 1.834 6.000 1.00 0.50 106 VAL A C 4
ATOM 6442 O O . VAL A 1 106 ? -3.897 1.908 7.178 1.00 0.64 106 VAL A O 4
ATOM 6455 N N . ARG A 1 107 ? -2.470 2.461 5.532 1.00 0.46 107 ARG A N 4
ATOM 6456 C CA . ARG A 1 107 ? -1.649 3.296 6.389 1.00 0.58 107 ARG A CA 4
ATOM 6457 C C . ARG A 1 107 ? -1.278 4.590 5.672 1.00 0.49 107 ARG A C 4
ATOM 6458 O O . ARG A 1 107 ? -0.895 4.578 4.502 1.00 0.48 107 ARG A O 4
ATOM 6479 N N . THR A 1 108 ? -1.424 5.703 6.370 1.00 0.56 108 THR A N 4
ATOM 6480 C CA . THR A 1 108 ? -1.164 7.011 5.789 1.00 0.51 108 THR A CA 4
ATOM 6481 C C . THR A 1 108 ? 0.299 7.412 5.956 1.00 0.52 108 THR A C 4
ATOM 6482 O O . THR A 1 108 ? 0.886 7.223 7.023 1.00 0.66 108 THR A O 4
ATOM 6493 N N . VAL A 1 109 ? 0.879 7.954 4.895 1.00 0.47 109 VAL A N 4
ATOM 6494 C CA . VAL A 1 109 ? 2.245 8.450 4.936 1.00 0.55 109 VAL A CA 4
ATOM 6495 C C . VAL A 1 109 ? 2.294 9.902 4.470 1.00 0.57 109 VAL A C 4
ATOM 6496 O O . VAL A 1 109 ? 1.581 10.298 3.549 1.00 0.62 109 VAL A O 4
ATOM 6509 N N . THR A 1 110 ? 3.108 10.703 5.134 1.00 0.70 110 THR A N 4
ATOM 6510 C CA . THR A 1 110 ? 3.267 12.101 4.770 1.00 0.84 110 THR A CA 4
ATOM 6511 C C . THR A 1 110 ? 4.718 12.412 4.410 1.00 0.84 110 THR A C 4
ATOM 6512 O O . THR A 1 110 ? 5.042 13.510 3.961 1.00 0.97 110 THR A O 4
ATOM 6523 N N . SER A 1 111 ? 5.593 11.435 4.611 1.00 0.79 111 SER A N 4
ATOM 6524 C CA . SER A 1 111 ? 7.006 11.594 4.307 1.00 0.85 111 SER A CA 4
ATOM 6525 C C . SER A 1 111 ? 7.611 10.247 3.917 1.00 0.76 111 SER A C 4
ATOM 6526 O O . SER A 1 111 ? 7.249 9.210 4.476 1.00 0.69 111 SER A O 4
ATOM 6534 N N . PRO A 1 112 ? 8.532 10.247 2.931 1.00 0.82 112 PRO A N 4
ATOM 6535 C CA . PRO A 1 112 ? 9.179 9.024 2.434 1.00 0.80 112 PRO A CA 4
ATOM 6536 C C . PRO A 1 112 ? 9.992 8.318 3.510 1.00 0.70 112 PRO A C 4
ATOM 6537 O O . PRO A 1 112 ? 10.094 7.093 3.515 1.00 0.74 112 PRO A O 4
ATOM 6548 N N . ASP A 1 113 ? 10.566 9.101 4.416 1.00 0.67 113 ASP A N 4
ATOM 6549 C CA . ASP A 1 113 ? 11.322 8.558 5.542 1.00 0.66 113 ASP A CA 4
ATOM 6550 C C . ASP A 1 113 ? 10.419 7.685 6.401 1.00 0.59 113 ASP A C 4
ATOM 6551 O O . ASP A 1 113 ? 10.826 6.634 6.898 1.00 0.63 113 ASP A O 4
ATOM 6560 N N . GLU A 1 114 ? 9.181 8.132 6.549 1.00 0.57 114 GLU A N 4
ATOM 6561 C CA . GLU A 1 114 ? 8.190 7.420 7.335 1.00 0.60 114 GLU A CA 4
ATOM 6562 C C . GLU A 1 114 ? 7.705 6.187 6.585 1.00 0.52 114 GLU A C 4
ATOM 6563 O O . GLU A 1 114 ? 7.610 5.102 7.154 1.00 0.52 114 GLU A O 4
ATOM 6575 N N . ALA A 1 115 ? 7.417 6.361 5.300 1.00 0.55 115 ALA A N 4
ATOM 6576 C CA . ALA A 1 115 ? 6.982 5.256 4.453 1.00 0.58 115 ALA A CA 4
ATOM 6577 C C . ALA A 1 115 ? 8.020 4.141 4.454 1.00 0.51 115 ALA A C 4
ATOM 6578 O O . ALA A 1 115 ? 7.680 2.957 4.481 1.00 0.51 115 ALA A O 4
ATOM 6585 N N . LYS A 1 116 ? 9.285 4.543 4.444 1.00 0.51 116 LYS A N 4
ATOM 6586 C CA . LYS A 1 116 ? 10.404 3.615 4.475 1.00 0.51 116 LYS A CA 4
ATOM 6587 C C . LYS A 1 116 ? 10.331 2.698 5.694 1.00 0.44 116 LYS A C 4
ATOM 6588 O O . LYS A 1 116 ? 10.483 1.479 5.575 1.00 0.49 116 LYS A O 4
ATOM 6607 N N . ARG A 1 117 ? 10.081 3.279 6.863 1.00 0.42 117 ARG A N 4
ATOM 6608 C CA . ARG A 1 117 ? 10.067 2.502 8.095 1.00 0.44 117 ARG A CA 4
ATOM 6609 C C . ARG A 1 117 ? 8.868 1.557 8.119 1.00 0.43 117 ARG A C 4
ATOM 6610 O O . ARG A 1 117 ? 8.929 0.480 8.718 1.00 0.50 117 ARG A O 4
ATOM 6631 N N . TRP A 1 118 ? 7.786 1.953 7.455 1.00 0.43 118 TRP A N 4
ATOM 6632 C CA . TRP A 1 118 ? 6.595 1.120 7.382 1.00 0.51 118 TRP A CA 4
ATOM 6633 C C . TRP A 1 118 ? 6.833 -0.079 6.476 1.00 0.51 118 TRP A C 4
ATOM 6634 O O . TRP A 1 118 ? 6.473 -1.204 6.821 1.00 0.60 118 TRP A O 4
ATOM 6655 N N . ILE A 1 119 ? 7.445 0.161 5.323 1.00 0.48 119 ILE A N 4
ATOM 6656 C CA . ILE A 1 119 ? 7.748 -0.917 4.390 1.00 0.54 119 ILE A CA 4
ATOM 6657 C C . ILE A 1 119 ? 8.721 -1.905 5.024 1.00 0.53 119 ILE A C 4
ATOM 6658 O O . ILE A 1 119 ? 8.569 -3.117 4.881 1.00 0.58 119 ILE A O 4
ATOM 6674 N N . LYS A 1 120 ? 9.705 -1.381 5.751 1.00 0.52 120 LYS A N 4
ATOM 6675 C CA . LYS A 1 120 ? 10.646 -2.220 6.487 1.00 0.57 120 LYS A CA 4
ATOM 6676 C C . LYS A 1 120 ? 9.901 -3.099 7.489 1.00 0.56 120 LYS A C 4
ATOM 6677 O O . LYS A 1 120 ? 10.140 -4.306 7.575 1.00 0.61 120 LYS A O 4
ATOM 6696 N N . GLU A 1 121 ? 8.981 -2.484 8.223 1.00 0.56 121 GLU A N 4
ATOM 6697 C CA . GLU A 1 121 ? 8.160 -3.189 9.202 1.00 0.63 121 GLU A CA 4
ATOM 6698 C C . GLU A 1 121 ? 7.300 -4.255 8.519 1.00 0.67 121 GLU A C 4
ATOM 6699 O O . GLU A 1 121 ? 6.997 -5.296 9.097 1.00 0.79 121 GLU A O 4
ATOM 6711 N N . PHE A 1 122 ? 6.925 -3.982 7.280 1.00 0.65 122 PHE A N 4
ATOM 6712 C CA . PHE A 1 122 ? 6.080 -4.879 6.507 1.00 0.76 122 PHE A CA 4
ATOM 6713 C C . PHE A 1 122 ? 6.900 -6.028 5.917 1.00 0.78 122 PHE A C 4
ATOM 6714 O O . PHE A 1 122 ? 6.384 -7.121 5.686 1.00 0.89 122 PHE A O 4
ATOM 6731 N N . SER A 1 123 ? 8.184 -5.777 5.693 1.00 0.72 123 SER A N 4
ATOM 6732 C CA . SER A 1 123 ? 9.063 -6.765 5.084 1.00 0.79 123 SER A CA 4
ATOM 6733 C C . SER A 1 123 ? 9.491 -7.821 6.098 1.00 0.81 123 SER A C 4
ATOM 6734 O O . SER A 1 123 ? 9.585 -9.006 5.774 1.00 1.02 123 SER A O 4
ATOM 6742 N N . GLU A 1 124 ? 9.748 -7.394 7.328 1.00 0.80 124 GLU A N 4
ATOM 6743 C CA . GLU A 1 124 ? 10.236 -8.304 8.350 1.00 1.00 124 GLU A CA 4
ATOM 6744 C C . GLU A 1 124 ? 9.279 -8.354 9.534 1.00 1.48 124 GLU A C 4
ATOM 6745 O O . GLU A 1 124 ? 8.937 -7.319 10.113 1.00 2.09 124 GLU A O 4
ATOM 6757 N N . GLU A 1 125 ? 8.856 -9.563 9.883 1.00 2.33 125 GLU A N 4
ATOM 6758 C CA . GLU A 1 125 ? 7.909 -9.764 10.968 1.00 3.47 125 GLU A CA 4
ATOM 6759 C C . GLU A 1 125 ? 8.599 -9.626 12.324 1.00 4.34 125 GLU A C 4
ATOM 6760 O O . GLU A 1 125 ? 9.492 -10.442 12.634 1.00 4.92 125 GLU A O 4
ATOM 6773 N N . MET A 1 21 ? 3.089 -17.394 -0.872 1.00 1.82 21 MET A N 5
ATOM 6774 C CA . MET A 1 21 ? 2.977 -16.181 -0.030 1.00 1.48 21 MET A CA 5
ATOM 6775 C C . MET A 1 21 ? 3.406 -14.950 -0.821 1.00 1.22 21 MET A C 5
ATOM 6776 O O . MET A 1 21 ? 4.403 -14.983 -1.539 1.00 1.47 21 MET A O 5
ATOM 6789 N N . ARG A 1 22 ? 2.651 -13.868 -0.697 1.00 0.88 22 ARG A N 5
ATOM 6790 C CA . ARG A 1 22 ? 2.946 -12.644 -1.436 1.00 0.73 22 ARG A CA 5
ATOM 6791 C C . ARG A 1 22 ? 2.966 -11.442 -0.506 1.00 0.55 22 ARG A C 5
ATOM 6792 O O . ARG A 1 22 ? 2.190 -11.376 0.445 1.00 0.56 22 ARG A O 5
ATOM 6813 N N . LEU A 1 23 ? 3.861 -10.506 -0.778 1.00 0.51 23 LEU A N 5
ATOM 6814 C CA . LEU A 1 23 ? 3.917 -9.257 -0.035 1.00 0.43 23 LEU A CA 5
ATOM 6815 C C . LEU A 1 23 ? 3.797 -8.091 -1.004 1.00 0.37 23 LEU A C 5
ATOM 6816 O O . LEU A 1 23 ? 4.666 -7.884 -1.851 1.00 0.40 23 LEU A O 5
ATOM 6832 N N . VAL A 1 24 ? 2.715 -7.341 -0.884 1.00 0.35 24 VAL A N 5
ATOM 6833 C CA . VAL A 1 24 ? 2.375 -6.328 -1.870 1.00 0.37 24 VAL A CA 5
ATOM 6834 C C . VAL A 1 24 ? 2.265 -4.944 -1.237 1.00 0.38 24 VAL A C 5
ATOM 6835 O O . VAL A 1 24 ? 1.685 -4.781 -0.161 1.00 0.42 24 VAL A O 5
ATOM 6848 N N . VAL A 1 25 ? 2.830 -3.958 -1.913 1.00 0.39 25 VAL A N 5
ATOM 6849 C CA . VAL A 1 25 ? 2.767 -2.577 -1.474 1.00 0.41 25 VAL A CA 5
ATOM 6850 C C . VAL A 1 25 ? 2.104 -1.721 -2.551 1.00 0.39 25 VAL A C 5
ATOM 6851 O O . VAL A 1 25 ? 2.622 -1.595 -3.659 1.00 0.42 25 VAL A O 5
ATOM 6864 N N . LEU A 1 26 ? 0.955 -1.148 -2.233 1.00 0.40 26 LEU A N 5
ATOM 6865 C CA . LEU A 1 26 ? 0.230 -0.315 -3.183 1.00 0.38 26 LEU A CA 5
ATOM 6866 C C . LEU A 1 26 ? 0.160 1.121 -2.692 1.00 0.37 26 LEU A C 5
ATOM 6867 O O . LEU A 1 26 ? -0.472 1.409 -1.679 1.00 0.48 26 LEU A O 5
ATOM 6883 N N . ILE A 1 27 ? 0.814 2.022 -3.411 1.00 0.33 27 ILE A N 5
ATOM 6884 C CA . ILE A 1 27 ? 0.899 3.416 -2.986 1.00 0.36 27 ILE A CA 5
ATOM 6885 C C . ILE A 1 27 ? -0.027 4.294 -3.821 1.00 0.39 27 ILE A C 5
ATOM 6886 O O . ILE A 1 27 ? -0.045 4.192 -5.049 1.00 0.40 27 ILE A O 5
ATOM 6902 N N . VAL A 1 28 ? -0.792 5.152 -3.155 1.00 0.48 28 VAL A N 5
ATOM 6903 C CA . VAL A 1 28 ? -1.686 6.069 -3.846 1.00 0.56 28 VAL A CA 5
ATOM 6904 C C . VAL A 1 28 ? -1.111 7.475 -3.818 1.00 0.86 28 VAL A C 5
ATOM 6905 O O . VAL A 1 28 ? -1.298 8.210 -2.847 1.00 1.37 28 VAL A O 5
ATOM 6918 N N . SER A 1 29 ? -0.400 7.837 -4.875 1.00 0.85 29 SER A N 5
ATOM 6919 C CA . SER A 1 29 ? 0.179 9.166 -4.992 1.00 1.25 29 SER A CA 5
ATOM 6920 C C . SER A 1 29 ? 0.851 9.329 -6.346 1.00 0.83 29 SER A C 5
ATOM 6921 O O . SER A 1 29 ? 0.842 8.409 -7.167 1.00 1.53 29 SER A O 5
ATOM 6929 N N . ASN A 1 30 ? 1.434 10.495 -6.572 1.00 1.19 30 ASN A N 5
ATOM 6930 C CA . ASN A 1 30 ? 2.397 10.654 -7.642 1.00 1.67 30 ASN A CA 5
ATOM 6931 C C . ASN A 1 30 ? 3.470 11.636 -7.196 1.00 1.19 30 ASN A C 5
ATOM 6932 O O . ASN A 1 30 ? 3.422 12.825 -7.508 1.00 1.38 30 ASN A O 5
ATOM 6943 N N . ASP A 1 31 ? 4.425 11.120 -6.440 1.00 1.45 31 ASP A N 5
ATOM 6944 C CA . ASP A 1 31 ? 5.605 11.874 -6.041 1.00 1.18 31 ASP A CA 5
ATOM 6945 C C . ASP A 1 31 ? 6.838 11.093 -6.449 1.00 0.94 31 ASP A C 5
ATOM 6946 O O . ASP A 1 31 ? 7.013 9.947 -6.037 1.00 1.28 31 ASP A O 5
ATOM 6955 N N . LYS A 1 32 ? 7.686 11.705 -7.255 1.00 0.79 32 LYS A N 5
ATOM 6956 C CA . LYS A 1 32 ? 8.799 10.990 -7.862 1.00 0.82 32 LYS A CA 5
ATOM 6957 C C . LYS A 1 32 ? 9.827 10.545 -6.829 1.00 0.66 32 LYS A C 5
ATOM 6958 O O . LYS A 1 32 ? 10.458 9.507 -6.996 1.00 0.68 32 LYS A O 5
ATOM 6977 N N . LYS A 1 33 ? 9.999 11.313 -5.766 1.00 0.71 33 LYS A N 5
ATOM 6978 C CA . LYS A 1 33 ? 10.957 10.945 -4.734 1.00 0.75 33 LYS A CA 5
ATOM 6979 C C . LYS A 1 33 ? 10.376 9.860 -3.835 1.00 0.68 33 LYS A C 5
ATOM 6980 O O . LYS A 1 33 ? 11.041 8.865 -3.542 1.00 0.78 33 LYS A O 5
ATOM 6999 N N . LEU A 1 34 ? 9.129 10.056 -3.417 1.00 0.61 34 LEU A N 5
ATOM 7000 C CA . LEU A 1 34 ? 8.435 9.097 -2.563 1.00 0.64 34 LEU A CA 5
ATOM 7001 C C . LEU A 1 34 ? 8.388 7.723 -3.222 1.00 0.53 34 LEU A C 5
ATOM 7002 O O . LEU A 1 34 ? 8.814 6.729 -2.639 1.00 0.62 34 LEU A O 5
ATOM 7018 N N . ILE A 1 35 ? 7.879 7.689 -4.449 1.00 0.43 35 ILE A N 5
ATOM 7019 C CA . ILE A 1 35 ? 7.664 6.439 -5.165 1.00 0.43 35 ILE A CA 5
ATOM 7020 C C . ILE A 1 35 ? 8.967 5.677 -5.392 1.00 0.46 35 ILE A C 5
ATOM 7021 O O . ILE A 1 35 ? 9.065 4.496 -5.054 1.00 0.52 35 ILE A O 5
ATOM 7037 N N . GLU A 1 36 ? 9.963 6.350 -5.956 1.00 0.51 36 GLU A N 5
ATOM 7038 C CA . GLU A 1 36 ? 11.212 5.692 -6.310 1.00 0.62 36 GLU A CA 5
ATOM 7039 C C . GLU A 1 36 ? 11.909 5.123 -5.086 1.00 0.63 36 GLU A C 5
ATOM 7040 O O . GLU A 1 36 ? 12.166 3.924 -5.023 1.00 0.64 36 GLU A O 5
ATOM 7052 N N . GLU A 1 37 ? 12.181 5.975 -4.104 1.00 0.68 37 GLU A N 5
ATOM 7053 C CA . GLU A 1 37 ? 12.943 5.562 -2.930 1.00 0.77 37 GLU A CA 5
ATOM 7054 C C . GLU A 1 37 ? 12.224 4.443 -2.177 1.00 0.71 37 GLU A C 5
ATOM 7055 O O . GLU A 1 37 ? 12.862 3.545 -1.620 1.00 0.79 37 GLU A O 5
ATOM 7067 N N . ALA A 1 38 ? 10.897 4.486 -2.178 1.00 0.61 38 ALA A N 5
ATOM 7068 C CA . ALA A 1 38 ? 10.106 3.440 -1.548 1.00 0.60 38 ALA A CA 5
ATOM 7069 C C . ALA A 1 38 ? 10.219 2.140 -2.335 1.00 0.54 38 ALA A C 5
ATOM 7070 O O . ALA A 1 38 ? 10.450 1.075 -1.764 1.00 0.59 38 ALA A O 5
ATOM 7077 N N . ARG A 1 39 ? 10.077 2.235 -3.651 1.00 0.49 39 ARG A N 5
ATOM 7078 C CA . ARG A 1 39 ? 10.137 1.058 -4.508 1.00 0.53 39 ARG A CA 5
ATOM 7079 C C . ARG A 1 39 ? 11.530 0.435 -4.493 1.00 0.56 39 ARG A C 5
ATOM 7080 O O . ARG A 1 39 ? 11.668 -0.788 -4.552 1.00 0.59 39 ARG A O 5
ATOM 7101 N N . LYS A 1 40 ? 12.556 1.275 -4.401 1.00 0.59 40 LYS A N 5
ATOM 7102 C CA . LYS A 1 40 ? 13.934 0.798 -4.355 1.00 0.67 40 LYS A CA 5
ATOM 7103 C C . LYS A 1 40 ? 14.146 -0.113 -3.154 1.00 0.65 40 LYS A C 5
ATOM 7104 O O . LYS A 1 40 ? 14.803 -1.146 -3.255 1.00 0.71 40 LYS A O 5
ATOM 7123 N N . MET A 1 41 ? 13.571 0.267 -2.021 1.00 0.64 41 MET A N 5
ATOM 7124 C CA . MET A 1 41 ? 13.696 -0.530 -0.809 1.00 0.68 41 MET A CA 5
ATOM 7125 C C . MET A 1 41 ? 12.745 -1.721 -0.851 1.00 0.63 41 MET A C 5
ATOM 7126 O O . MET A 1 41 ? 13.032 -2.781 -0.291 1.00 0.67 41 MET A O 5
ATOM 7140 N N . ALA A 1 42 ? 11.620 -1.541 -1.534 1.00 0.60 42 ALA A N 5
ATOM 7141 C CA . ALA A 1 42 ? 10.611 -2.584 -1.648 1.00 0.64 42 ALA A CA 5
ATOM 7142 C C . ALA A 1 42 ? 11.114 -3.758 -2.480 1.00 0.61 42 ALA A C 5
ATOM 7143 O O . ALA A 1 42 ? 11.086 -4.901 -2.029 1.00 0.66 42 ALA A O 5
ATOM 7150 N N . GLU A 1 43 ? 11.592 -3.477 -3.686 1.00 0.62 43 GLU A N 5
ATOM 7151 C CA . GLU A 1 43 ? 12.077 -4.529 -4.574 1.00 0.75 43 GLU A CA 5
ATOM 7152 C C . GLU A 1 43 ? 13.378 -5.121 -4.046 1.00 0.71 43 GLU A C 5
ATOM 7153 O O . GLU A 1 43 ? 13.759 -6.238 -4.401 1.00 0.79 43 GLU A O 5
ATOM 7165 N N . LYS A 1 44 ? 14.048 -4.366 -3.187 1.00 0.68 44 LYS A N 5
ATOM 7166 C CA . LYS A 1 44 ? 15.238 -4.849 -2.501 1.00 0.77 44 LYS A CA 5
ATOM 7167 C C . LYS A 1 44 ? 14.843 -5.870 -1.435 1.00 0.69 44 LYS A C 5
ATOM 7168 O O . LYS A 1 44 ? 15.638 -6.722 -1.040 1.00 0.80 44 LYS A O 5
ATOM 7187 N N . ALA A 1 45 ? 13.597 -5.781 -0.986 1.00 0.61 45 ALA A N 5
ATOM 7188 C CA . ALA A 1 45 ? 13.077 -6.674 0.040 1.00 0.64 45 ALA A CA 5
ATOM 7189 C C . ALA A 1 45 ? 12.145 -7.720 -0.562 1.00 0.60 45 ALA A C 5
ATOM 7190 O O . ALA A 1 45 ? 11.412 -8.395 0.160 1.00 0.71 45 ALA A O 5
ATOM 7197 N N . ASN A 1 46 ? 12.178 -7.839 -1.889 1.00 0.56 46 ASN A N 5
ATOM 7198 C CA . ASN A 1 46 ? 11.337 -8.797 -2.615 1.00 0.65 46 ASN A CA 5
ATOM 7199 C C . ASN A 1 46 ? 9.854 -8.493 -2.424 1.00 0.62 46 ASN A C 5
ATOM 7200 O O . ASN A 1 46 ? 9.022 -9.401 -2.378 1.00 0.80 46 ASN A O 5
ATOM 7211 N N . LEU A 1 47 ? 9.524 -7.216 -2.310 1.00 0.48 47 LEU A N 5
ATOM 7212 C CA . LEU A 1 47 ? 8.138 -6.803 -2.168 1.00 0.48 47 LEU A CA 5
ATOM 7213 C C . LEU A 1 47 ? 7.567 -6.420 -3.525 1.00 0.45 47 LEU A C 5
ATOM 7214 O O . LEU A 1 47 ? 8.272 -5.867 -4.375 1.00 0.53 47 LEU A O 5
ATOM 7230 N N . GLU A 1 48 ? 6.303 -6.734 -3.735 1.00 0.43 48 GLU A N 5
ATOM 7231 C CA . GLU A 1 48 ? 5.617 -6.363 -4.960 1.00 0.47 48 GLU A CA 5
ATOM 7232 C C . GLU A 1 48 ? 4.981 -4.993 -4.783 1.00 0.45 48 GLU A C 5
ATOM 7233 O O . GLU A 1 48 ? 3.908 -4.870 -4.199 1.00 0.49 48 GLU A O 5
ATOM 7245 N N . LEU A 1 49 ? 5.648 -3.960 -5.272 1.00 0.46 49 LEU A N 5
ATOM 7246 C CA . LEU A 1 49 ? 5.161 -2.603 -5.092 1.00 0.50 49 LEU A CA 5
ATOM 7247 C C . LEU A 1 49 ? 4.586 -2.059 -6.389 1.00 0.45 49 LEU A C 5
ATOM 7248 O O . LEU A 1 49 ? 5.241 -2.072 -7.430 1.00 0.54 49 LEU A O 5
ATOM 7264 N N . ILE A 1 50 ? 3.359 -1.586 -6.307 1.00 0.39 50 ILE A N 5
ATOM 7265 C CA . ILE A 1 50 ? 2.671 -1.015 -7.448 1.00 0.43 50 ILE A CA 5
ATOM 7266 C C . ILE A 1 50 ? 2.104 0.350 -7.080 1.00 0.40 50 ILE A C 5
ATOM 7267 O O . ILE A 1 50 ? 1.479 0.510 -6.029 1.00 0.37 50 ILE A O 5
ATOM 7283 N N . THR A 1 51 ? 2.342 1.337 -7.924 1.00 0.48 51 THR A N 5
ATOM 7284 C CA . THR A 1 51 ? 1.821 2.668 -7.686 1.00 0.52 51 THR A CA 5
ATOM 7285 C C . THR A 1 51 ? 0.501 2.883 -8.410 1.00 0.56 51 THR A C 5
ATOM 7286 O O . THR A 1 51 ? 0.383 2.640 -9.613 1.00 0.66 51 THR A O 5
ATOM 7297 N N . VAL A 1 52 ? -0.485 3.330 -7.658 1.00 0.68 52 VAL A N 5
ATOM 7298 C CA . VAL A 1 52 ? -1.816 3.567 -8.179 1.00 0.78 52 VAL A CA 5
ATOM 7299 C C . VAL A 1 52 ? -2.030 5.058 -8.411 1.00 0.85 52 VAL A C 5
ATOM 7300 O O . VAL A 1 52 ? -1.424 5.883 -7.724 1.00 1.66 52 VAL A O 5
ATOM 7313 N N . PRO A 1 53 ? -2.853 5.423 -9.415 1.00 0.73 53 PRO A N 5
ATOM 7314 C CA . PRO A 1 53 ? -3.376 6.779 -9.554 1.00 0.90 53 PRO A CA 5
ATOM 7315 C C . PRO A 1 53 ? -3.944 7.294 -8.232 1.00 0.88 53 PRO A C 5
ATOM 7316 O O . PRO A 1 53 ? -4.261 6.517 -7.332 1.00 1.64 53 PRO A O 5
ATOM 7327 N N . GLY A 1 54 ? -4.090 8.601 -8.144 1.00 1.49 54 GLY A N 5
ATOM 7328 C CA . GLY A 1 54 ? -4.390 9.273 -6.887 1.00 2.14 54 GLY A CA 5
ATOM 7329 C C . GLY A 1 54 ? -5.757 8.957 -6.291 1.00 1.80 54 GLY A C 5
ATOM 7330 O O . GLY A 1 54 ? -6.208 9.657 -5.385 1.00 2.08 54 GLY A O 5
ATOM 7334 N N . SER A 1 55 ? -6.423 7.929 -6.789 1.00 1.36 55 SER A N 5
ATOM 7335 C CA . SER A 1 55 ? -7.687 7.498 -6.222 1.00 0.97 55 SER A CA 5
ATOM 7336 C C . SER A 1 55 ? -7.464 6.463 -5.125 1.00 0.64 55 SER A C 5
ATOM 7337 O O . SER A 1 55 ? -6.841 5.423 -5.349 1.00 0.50 55 SER A O 5
ATOM 7345 N N . PRO A 1 56 ? -8.002 6.734 -3.934 1.00 0.66 56 PRO A N 5
ATOM 7346 C CA . PRO A 1 56 ? -7.783 5.903 -2.746 1.00 0.58 56 PRO A CA 5
ATOM 7347 C C . PRO A 1 56 ? -8.503 4.557 -2.791 1.00 0.53 56 PRO A C 5
ATOM 7348 O O . PRO A 1 56 ? -7.918 3.522 -2.473 1.00 0.62 56 PRO A O 5
ATOM 7359 N N . GLU A 1 57 ? -9.765 4.568 -3.193 1.00 0.62 57 GLU A N 5
ATOM 7360 C CA . GLU A 1 57 ? -10.572 3.357 -3.182 1.00 0.80 57 GLU A CA 5
ATOM 7361 C C . GLU A 1 57 ? -10.164 2.408 -4.298 1.00 0.67 57 GLU A C 5
ATOM 7362 O O . GLU A 1 57 ? -10.190 1.192 -4.125 1.00 0.67 57 GLU A O 5
ATOM 7374 N N . GLU A 1 58 ? -9.759 2.967 -5.431 1.00 0.61 58 GLU A N 5
ATOM 7375 C CA . GLU A 1 58 ? -9.338 2.167 -6.572 1.00 0.56 58 GLU A CA 5
ATOM 7376 C C . GLU A 1 58 ? -8.130 1.311 -6.205 1.00 0.50 58 GLU A C 5
ATOM 7377 O O . GLU A 1 58 ? -7.999 0.169 -6.650 1.00 0.54 58 GLU A O 5
ATOM 7389 N N . ALA A 1 59 ? -7.257 1.869 -5.376 1.00 0.52 59 ALA A N 5
ATOM 7390 C CA . ALA A 1 59 ? -6.068 1.163 -4.929 1.00 0.59 59 ALA A CA 5
ATOM 7391 C C . ALA A 1 59 ? -6.434 0.004 -4.019 1.00 0.50 59 ALA A C 5
ATOM 7392 O O . ALA A 1 59 ? -5.832 -1.064 -4.085 1.00 0.50 59 ALA A O 5
ATOM 7399 N N . ILE A 1 60 ? -7.432 0.216 -3.174 1.00 0.51 60 ILE A N 5
ATOM 7400 C CA . ILE A 1 60 ? -7.885 -0.822 -2.263 1.00 0.52 60 ILE A CA 5
ATOM 7401 C C . ILE A 1 60 ? -8.621 -1.914 -3.032 1.00 0.50 60 ILE A C 5
ATOM 7402 O O . ILE A 1 60 ? -8.550 -3.090 -2.682 1.00 0.52 60 ILE A O 5
ATOM 7418 N N . ARG A 1 61 ? -9.311 -1.520 -4.098 1.00 0.51 61 ARG A N 5
ATOM 7419 C CA . ARG A 1 61 ? -9.943 -2.485 -4.990 1.00 0.57 61 ARG A CA 5
ATOM 7420 C C . ARG A 1 61 ? -8.875 -3.301 -5.705 1.00 0.55 61 ARG A C 5
ATOM 7421 O O . ARG A 1 61 ? -9.035 -4.503 -5.923 1.00 0.67 61 ARG A O 5
ATOM 7442 N N . LEU A 1 62 ? -7.783 -2.631 -6.059 1.00 0.47 62 LEU A N 5
ATOM 7443 C CA . LEU A 1 62 ? -6.639 -3.283 -6.679 1.00 0.50 62 LEU A CA 5
ATOM 7444 C C . LEU A 1 62 ? -6.018 -4.251 -5.676 1.00 0.43 62 LEU A C 5
ATOM 7445 O O . LEU A 1 62 ? -5.681 -5.387 -6.011 1.00 0.45 62 LEU A O 5
ATOM 7461 N N . ALA A 1 63 ? -5.888 -3.787 -4.437 1.00 0.41 63 ALA A N 5
ATOM 7462 C CA . ALA A 1 63 ? -5.383 -4.609 -3.347 1.00 0.42 63 ALA A CA 5
ATOM 7463 C C . ALA A 1 63 ? -6.264 -5.831 -3.139 1.00 0.46 63 ALA A C 5
ATOM 7464 O O . ALA A 1 63 ? -5.767 -6.941 -2.973 1.00 0.49 63 ALA A O 5
ATOM 7471 N N . GLN A 1 64 ? -7.575 -5.611 -3.160 1.00 0.52 64 GLN A N 5
ATOM 7472 C CA . GLN A 1 64 ? -8.545 -6.689 -3.026 1.00 0.64 64 GLN A CA 5
ATOM 7473 C C . GLN A 1 64 ? -8.335 -7.738 -4.115 1.00 0.62 64 GLN A C 5
ATOM 7474 O O . GLN A 1 64 ? -8.394 -8.939 -3.849 1.00 0.69 64 GLN A O 5
ATOM 7488 N N . GLU A 1 65 ? -8.076 -7.271 -5.334 1.00 0.58 65 GLU A N 5
ATOM 7489 C CA . GLU A 1 65 ? -7.794 -8.160 -6.454 1.00 0.63 65 GLU A CA 5
ATOM 7490 C C . GLU A 1 65 ? -6.533 -8.971 -6.209 1.00 0.55 65 GLU A C 5
ATOM 7491 O O . GLU A 1 65 ? -6.565 -10.198 -6.237 1.00 0.62 65 GLU A O 5
ATOM 7503 N N . ILE A 1 66 ? -5.427 -8.282 -5.957 1.00 0.46 66 ILE A N 5
ATOM 7504 C CA . ILE A 1 66 ? -4.148 -8.947 -5.747 1.00 0.46 66 ILE A CA 5
ATOM 7505 C C . ILE A 1 66 ? -4.231 -9.917 -4.575 1.00 0.43 66 ILE A C 5
ATOM 7506 O O . ILE A 1 66 ? -3.661 -11.001 -4.618 1.00 0.48 66 ILE A O 5
ATOM 7522 N N . ALA A 1 67 ? -4.966 -9.528 -3.543 1.00 0.44 67 ALA A N 5
ATOM 7523 C CA . ALA A 1 67 ? -5.115 -10.354 -2.355 1.00 0.51 67 ALA A CA 5
ATOM 7524 C C . ALA A 1 67 ? -5.782 -11.688 -2.681 1.00 0.55 67 ALA A C 5
ATOM 7525 O O . ALA A 1 67 ? -5.242 -12.754 -2.373 1.00 0.63 67 ALA A O 5
ATOM 7532 N N . GLU A 1 68 ? -6.947 -11.632 -3.320 1.00 0.60 68 GLU A N 5
ATOM 7533 C CA . GLU A 1 68 ? -7.709 -12.843 -3.618 1.00 0.73 68 GLU A CA 5
ATOM 7534 C C . GLU A 1 68 ? -7.040 -13.670 -4.716 1.00 0.73 68 GLU A C 5
ATOM 7535 O O . GLU A 1 68 ? -7.193 -14.891 -4.763 1.00 0.87 68 GLU A O 5
ATOM 7547 N N . LYS A 1 69 ? -6.296 -13.005 -5.593 1.00 0.65 69 LYS A N 5
ATOM 7548 C CA . LYS A 1 69 ? -5.629 -13.682 -6.699 1.00 0.71 69 LYS A CA 5
ATOM 7549 C C . LYS A 1 69 ? -4.219 -14.118 -6.307 1.00 0.73 69 LYS A C 5
ATOM 7550 O O . LYS A 1 69 ? -3.469 -14.634 -7.138 1.00 0.92 69 LYS A O 5
ATOM 7569 N N . ALA A 1 70 ? -3.857 -13.906 -5.049 1.00 0.67 70 ALA A N 5
ATOM 7570 C CA . ALA A 1 70 ? -2.511 -14.213 -4.581 1.00 0.71 70 ALA A CA 5
ATOM 7571 C C . ALA A 1 70 ? -2.377 -15.672 -4.180 1.00 0.69 70 ALA A C 5
ATOM 7572 O O . ALA A 1 70 ? -3.233 -16.212 -3.478 1.00 0.68 70 ALA A O 5
ATOM 7579 N N . PRO A 1 71 ? -1.304 -16.333 -4.632 1.00 0.84 71 PRO A N 5
ATOM 7580 C CA . PRO A 1 71 ? -0.993 -17.693 -4.208 1.00 0.90 71 PRO A CA 5
ATOM 7581 C C . PRO A 1 71 ? -0.483 -17.740 -2.766 1.00 0.81 71 PRO A C 5
ATOM 7582 O O . PRO A 1 71 ? 0.626 -17.289 -2.460 1.00 0.93 71 PRO A O 5
ATOM 7593 N N . GLY A 1 72 ? -1.314 -18.263 -1.879 1.00 0.75 72 GLY A N 5
ATOM 7594 C CA . GLY A 1 72 ? -0.919 -18.433 -0.497 1.00 0.77 72 GLY A CA 5
ATOM 7595 C C . GLY A 1 72 ? -1.223 -17.208 0.337 1.00 0.63 72 GLY A C 5
ATOM 7596 O O . GLY A 1 72 ? -1.912 -16.298 -0.132 1.00 0.62 72 GLY A O 5
ATOM 7600 N N . PRO A 1 73 ? -0.723 -17.155 1.583 1.00 0.61 73 PRO A N 5
ATOM 7601 C CA . PRO A 1 73 ? -0.928 -16.009 2.470 1.00 0.58 73 PRO A CA 5
ATOM 7602 C C . PRO A 1 73 ? -0.378 -14.729 1.859 1.00 0.48 73 PRO A C 5
ATOM 7603 O O . PRO A 1 73 ? 0.796 -14.654 1.492 1.00 0.54 73 PRO A O 5
ATOM 7614 N N . VAL A 1 74 ? -1.230 -13.730 1.728 1.00 0.48 74 VAL A N 5
ATOM 7615 C CA . VAL A 1 74 ? -0.829 -12.480 1.119 1.00 0.46 74 VAL A CA 5
ATOM 7616 C C . VAL A 1 74 ? -0.798 -11.365 2.156 1.00 0.44 74 VAL A C 5
ATOM 7617 O O . VAL A 1 74 ? -1.661 -11.282 3.032 1.00 0.56 74 VAL A O 5
ATOM 7630 N N . LYS A 1 75 ? 0.231 -10.546 2.075 1.00 0.44 75 LYS A N 5
ATOM 7631 C CA . LYS A 1 75 ? 0.387 -9.398 2.945 1.00 0.52 75 LYS A CA 5
ATOM 7632 C C . LYS A 1 75 ? 0.431 -8.140 2.092 1.00 0.42 75 LYS A C 5
ATOM 7633 O O . LYS A 1 75 ? 1.451 -7.845 1.471 1.00 0.45 75 LYS A O 5
ATOM 7652 N N . VAL A 1 76 ? -0.675 -7.424 2.029 1.00 0.42 76 VAL A N 5
ATOM 7653 C CA . VAL A 1 76 ? -0.753 -6.231 1.203 1.00 0.39 76 VAL A CA 5
ATOM 7654 C C . VAL A 1 76 ? -1.272 -5.044 2.007 1.00 0.38 76 VAL A C 5
ATOM 7655 O O . VAL A 1 76 ? -2.198 -5.174 2.811 1.00 0.50 76 VAL A O 5
ATOM 7668 N N . LEU A 1 77 ? -0.654 -3.892 1.806 1.00 0.35 77 LEU A N 5
ATOM 7669 C CA . LEU A 1 77 ? -1.101 -2.676 2.456 1.00 0.41 77 LEU A CA 5
ATOM 7670 C C . LEU A 1 77 ? -1.178 -1.537 1.448 1.00 0.39 77 LEU A C 5
ATOM 7671 O O . LEU A 1 77 ? -0.377 -1.461 0.513 1.00 0.43 77 LEU A O 5
ATOM 7687 N N . VAL A 1 78 ? -2.161 -0.674 1.631 1.00 0.37 78 VAL A N 5
ATOM 7688 C CA . VAL A 1 78 ? -2.348 0.474 0.761 1.00 0.36 78 VAL A CA 5
ATOM 7689 C C . VAL A 1 78 ? -1.815 1.728 1.441 1.00 0.36 78 VAL A C 5
ATOM 7690 O O . VAL A 1 78 ? -2.110 1.982 2.609 1.00 0.38 78 VAL A O 5
ATOM 7703 N N . LEU A 1 79 ? -1.013 2.489 0.717 1.00 0.38 79 LEU A N 5
ATOM 7704 C CA . LEU A 1 79 ? -0.375 3.671 1.271 1.00 0.40 79 LEU A CA 5
ATOM 7705 C C . LEU A 1 79 ? -0.945 4.941 0.658 1.00 0.37 79 LEU A C 5
ATOM 7706 O O . LEU A 1 79 ? -0.577 5.325 -0.452 1.00 0.41 79 LEU A O 5
ATOM 7722 N N . ILE A 1 80 ? -1.846 5.581 1.378 1.00 0.41 80 ILE A N 5
ATOM 7723 C CA . ILE A 1 80 ? -2.366 6.876 0.973 1.00 0.43 80 ILE A CA 5
ATOM 7724 C C . ILE A 1 80 ? -1.565 7.969 1.668 1.00 0.41 80 ILE A C 5
ATOM 7725 O O . ILE A 1 80 ? -0.981 7.731 2.725 1.00 0.42 80 ILE A O 5
ATOM 7741 N N . THR A 1 81 ? -1.497 9.149 1.072 1.00 0.60 81 THR A N 5
ATOM 7742 C CA . THR A 1 81 ? -0.733 10.233 1.666 1.00 0.69 81 THR A CA 5
ATOM 7743 C C . THR A 1 81 ? -1.407 10.724 2.946 1.00 0.79 81 THR A C 5
ATOM 7744 O O . THR A 1 81 ? -2.623 10.590 3.099 1.00 1.20 81 THR A O 5
ATOM 7755 N N . GLY A 1 82 ? -0.601 11.281 3.849 1.00 0.73 82 GLY A N 5
ATOM 7756 C CA . GLY A 1 82 ? -1.066 11.670 5.174 1.00 1.09 82 GLY A CA 5
ATOM 7757 C C . GLY A 1 82 ? -2.373 12.434 5.176 1.00 0.92 82 GLY A C 5
ATOM 7758 O O . GLY A 1 82 ? -3.369 11.968 5.734 1.00 1.03 82 GLY A O 5
ATOM 7762 N N . SER A 1 83 ? -2.378 13.607 4.571 1.00 1.03 83 SER A N 5
ATOM 7763 C CA . SER A 1 83 ? -3.580 14.415 4.515 1.00 1.19 83 SER A CA 5
ATOM 7764 C C . SER A 1 83 ? -4.519 13.898 3.432 1.00 1.10 83 SER A C 5
ATOM 7765 O O . SER A 1 83 ? -4.345 14.185 2.245 1.00 1.22 83 SER A O 5
ATOM 7773 N N . ALA A 1 84 ? -5.501 13.118 3.854 1.00 1.02 84 ALA A N 5
ATOM 7774 C CA . ALA A 1 84 ? -6.508 12.596 2.950 1.00 0.95 84 ALA A CA 5
ATOM 7775 C C . ALA A 1 84 ? -7.754 13.461 3.013 1.00 0.97 84 ALA A C 5
ATOM 7776 O O . ALA A 1 84 ? -8.284 13.723 4.096 1.00 1.13 84 ALA A O 5
ATOM 7783 N N . ASP A 1 85 ? -8.206 13.913 1.855 1.00 0.89 85 ASP A N 5
ATOM 7784 C CA . ASP A 1 85 ? -9.382 14.766 1.768 1.00 0.93 85 ASP A CA 5
ATOM 7785 C C . ASP A 1 85 ? -10.619 13.995 2.213 1.00 0.81 85 ASP A C 5
ATOM 7786 O O . ASP A 1 85 ? -10.672 12.782 2.024 1.00 0.71 85 ASP A O 5
ATOM 7795 N N . PRO A 1 86 ? -11.591 14.664 2.861 1.00 0.92 86 PRO A N 5
ATOM 7796 C CA . PRO A 1 86 ? -12.840 14.042 3.308 1.00 0.95 86 PRO A CA 5
ATOM 7797 C C . PRO A 1 86 ? -13.380 12.974 2.350 1.00 0.85 86 PRO A C 5
ATOM 7798 O O . PRO A 1 86 ? -13.711 11.865 2.780 1.00 0.88 86 PRO A O 5
ATOM 7809 N N . ASP A 1 87 ? -13.429 13.297 1.055 1.00 0.82 87 ASP A N 5
ATOM 7810 C CA . ASP A 1 87 ? -13.990 12.389 0.051 1.00 0.86 87 ASP A CA 5
ATOM 7811 C C . ASP A 1 87 ? -13.086 11.176 -0.167 1.00 0.74 87 ASP A C 5
ATOM 7812 O O . ASP A 1 87 ? -13.554 10.087 -0.499 1.00 0.79 87 ASP A O 5
ATOM 7821 N N . GLU A 1 88 ? -11.790 11.368 0.027 1.00 0.68 88 GLU A N 5
ATOM 7822 C CA . GLU A 1 88 ? -10.834 10.277 -0.093 1.00 0.67 88 GLU A CA 5
ATOM 7823 C C . GLU A 1 88 ? -10.970 9.335 1.094 1.00 0.55 88 GLU A C 5
ATOM 7824 O O . GLU A 1 88 ? -10.981 8.114 0.940 1.00 0.54 88 GLU A O 5
ATOM 7836 N N . LYS A 1 89 ? -11.096 9.923 2.277 1.00 0.57 89 LYS A N 5
ATOM 7837 C CA . LYS A 1 89 ? -11.137 9.160 3.516 1.00 0.62 89 LYS A CA 5
ATOM 7838 C C . LYS A 1 89 ? -12.414 8.331 3.616 1.00 0.59 89 LYS A C 5
ATOM 7839 O O . LYS A 1 89 ? -12.383 7.190 4.079 1.00 0.64 89 LYS A O 5
ATOM 7858 N N . THR A 1 90 ? -13.531 8.897 3.170 1.00 0.62 90 THR A N 5
ATOM 7859 C CA . THR A 1 90 ? -14.799 8.180 3.183 1.00 0.69 90 THR A CA 5
ATOM 7860 C C . THR A 1 90 ? -14.721 6.934 2.317 1.00 0.62 90 THR A C 5
ATOM 7861 O O . THR A 1 90 ? -15.104 5.839 2.738 1.00 0.69 90 THR A O 5
ATOM 7872 N N . LYS A 1 91 ? -14.207 7.109 1.112 1.00 0.57 91 LYS A N 5
ATOM 7873 C CA . LYS A 1 91 ? -14.087 6.016 0.170 1.00 0.64 91 LYS A CA 5
ATOM 7874 C C . LYS A 1 91 ? -13.093 4.973 0.668 1.00 0.63 91 LYS A C 5
ATOM 7875 O O . LYS A 1 91 ? -13.283 3.771 0.471 1.00 0.73 91 LYS A O 5
ATOM 7894 N N . ALA A 1 92 ? -12.045 5.439 1.334 1.00 0.58 92 ALA A N 5
ATOM 7895 C CA . ALA A 1 92 ? -11.011 4.554 1.837 1.00 0.67 92 ALA A CA 5
ATOM 7896 C C . ALA A 1 92 ? -11.531 3.735 3.005 1.00 0.68 92 ALA A C 5
ATOM 7897 O O . ALA A 1 92 ? -11.285 2.537 3.082 1.00 0.78 92 ALA A O 5
ATOM 7904 N N . LYS A 1 93 ? -12.274 4.381 3.898 1.00 0.64 93 LYS A N 5
ATOM 7905 C CA . LYS A 1 93 ? -12.752 3.719 5.101 1.00 0.71 93 LYS A CA 5
ATOM 7906 C C . LYS A 1 93 ? -13.724 2.590 4.757 1.00 0.70 93 LYS A C 5
ATOM 7907 O O . LYS A 1 93 ? -13.738 1.549 5.415 1.00 0.79 93 LYS A O 5
ATOM 7926 N N . LYS A 1 94 ? -14.515 2.790 3.710 1.00 0.66 94 LYS A N 5
ATOM 7927 C CA . LYS A 1 94 ? -15.475 1.780 3.279 1.00 0.71 94 LYS A CA 5
ATOM 7928 C C . LYS A 1 94 ? -14.760 0.581 2.658 1.00 0.67 94 LYS A C 5
ATOM 7929 O O . LYS A 1 94 ? -15.039 -0.571 3.000 1.00 0.74 94 LYS A O 5
ATOM 7948 N N . ALA A 1 95 ? -13.829 0.863 1.755 1.00 0.60 95 ALA A N 5
ATOM 7949 C CA . ALA A 1 95 ? -13.135 -0.182 1.014 1.00 0.60 95 ALA A CA 5
ATOM 7950 C C . ALA A 1 95 ? -12.128 -0.921 1.888 1.00 0.57 95 ALA A C 5
ATOM 7951 O O . ALA A 1 95 ? -12.009 -2.144 1.804 1.00 0.57 95 ALA A O 5
ATOM 7958 N N . ALA A 1 96 ? -11.416 -0.181 2.734 1.00 0.57 96 ALA A N 5
ATOM 7959 C CA . ALA A 1 96 ? -10.395 -0.768 3.596 1.00 0.58 96 ALA A CA 5
ATOM 7960 C C . ALA A 1 96 ? -10.972 -1.885 4.451 1.00 0.56 96 ALA A C 5
ATOM 7961 O O . ALA A 1 96 ? -10.480 -3.009 4.427 1.00 0.59 96 ALA A O 5
ATOM 7968 N N . GLU A 1 97 ? -12.041 -1.575 5.175 1.00 0.57 97 GLU A N 5
ATOM 7969 C CA . GLU A 1 97 ? -12.655 -2.528 6.093 1.00 0.63 97 GLU A CA 5
ATOM 7970 C C . GLU A 1 97 ? -13.149 -3.766 5.347 1.00 0.55 97 GLU A C 5
ATOM 7971 O O . GLU A 1 97 ? -13.176 -4.867 5.900 1.00 0.58 97 GLU A O 5
ATOM 7983 N N . GLU A 1 98 ? -13.526 -3.584 4.091 1.00 0.55 98 GLU A N 5
ATOM 7984 C CA . GLU A 1 98 ? -13.975 -4.692 3.263 1.00 0.57 98 GLU A CA 5
ATOM 7985 C C . GLU A 1 98 ? -12.796 -5.580 2.879 1.00 0.52 98 GLU A C 5
ATOM 7986 O O . GLU A 1 98 ? -12.864 -6.805 2.983 1.00 0.60 98 GLU A O 5
ATOM 7998 N N . ALA A 1 99 ? -11.708 -4.950 2.465 1.00 0.46 99 ALA A N 5
ATOM 7999 C CA . ALA A 1 99 ? -10.533 -5.670 1.995 1.00 0.49 99 ALA A CA 5
ATOM 8000 C C . ALA A 1 99 ? -9.757 -6.311 3.145 1.00 0.46 99 ALA A C 5
ATOM 8001 O O . ALA A 1 99 ? -9.017 -7.273 2.937 1.00 0.50 99 ALA A O 5
ATOM 8008 N N . ARG A 1 100 ? -9.944 -5.796 4.362 1.00 0.47 100 ARG A N 5
ATOM 8009 C CA . ARG A 1 100 ? -9.239 -6.320 5.538 1.00 0.53 100 ARG A CA 5
ATOM 8010 C C . ARG A 1 100 ? -9.547 -7.799 5.769 1.00 0.51 100 ARG A C 5
ATOM 8011 O O . ARG A 1 100 ? -8.814 -8.489 6.478 1.00 0.56 100 ARG A O 5
ATOM 8032 N N . LYS A 1 101 ? -10.620 -8.284 5.151 1.00 0.51 101 LYS A N 5
ATOM 8033 C CA . LYS A 1 101 ? -10.999 -9.690 5.254 1.00 0.58 101 LYS A CA 5
ATOM 8034 C C . LYS A 1 101 ? -9.962 -10.596 4.595 1.00 0.63 101 LYS A C 5
ATOM 8035 O O . LYS A 1 101 ? -9.921 -11.795 4.863 1.00 0.81 101 LYS A O 5
ATOM 8054 N N . TRP A 1 102 ? -9.122 -10.024 3.743 1.00 0.57 102 TRP A N 5
ATOM 8055 C CA . TRP A 1 102 ? -8.087 -10.798 3.074 1.00 0.71 102 TRP A CA 5
ATOM 8056 C C . TRP A 1 102 ? -6.705 -10.251 3.426 1.00 0.64 102 TRP A C 5
ATOM 8057 O O . TRP A 1 102 ? -5.756 -10.384 2.653 1.00 0.73 102 TRP A O 5
ATOM 8078 N N . ASN A 1 103 ? -6.619 -9.638 4.608 1.00 0.56 103 ASN A N 5
ATOM 8079 C CA . ASN A 1 103 ? -5.368 -9.075 5.130 1.00 0.64 103 ASN A CA 5
ATOM 8080 C C . ASN A 1 103 ? -4.900 -7.887 4.289 1.00 0.56 103 ASN A C 5
ATOM 8081 O O . ASN A 1 103 ? -3.792 -7.881 3.748 1.00 0.70 103 ASN A O 5
ATOM 8092 N N . VAL A 1 104 ? -5.761 -6.886 4.175 1.00 0.46 104 VAL A N 5
ATOM 8093 C CA . VAL A 1 104 ? -5.414 -5.649 3.489 1.00 0.45 104 VAL A CA 5
ATOM 8094 C C . VAL A 1 104 ? -5.550 -4.472 4.449 1.00 0.48 104 VAL A C 5
ATOM 8095 O O . VAL A 1 104 ? -6.650 -4.147 4.891 1.00 0.63 104 VAL A O 5
ATOM 8108 N N . ARG A 1 105 ? -4.434 -3.843 4.779 1.00 0.45 105 ARG A N 5
ATOM 8109 C CA . ARG A 1 105 ? -4.438 -2.729 5.722 1.00 0.48 105 ARG A CA 5
ATOM 8110 C C . ARG A 1 105 ? -4.022 -1.436 5.024 1.00 0.44 105 ARG A C 5
ATOM 8111 O O . ARG A 1 105 ? -3.321 -1.468 4.017 1.00 0.51 105 ARG A O 5
ATOM 8132 N N . VAL A 1 106 ? -4.472 -0.303 5.544 1.00 0.47 106 VAL A N 5
ATOM 8133 C CA . VAL A 1 106 ? -4.175 0.984 4.927 1.00 0.48 106 VAL A CA 5
ATOM 8134 C C . VAL A 1 106 ? -3.355 1.865 5.865 1.00 0.50 106 VAL A C 5
ATOM 8135 O O . VAL A 1 106 ? -3.741 2.092 7.013 1.00 0.64 106 VAL A O 5
ATOM 8148 N N . ARG A 1 107 ? -2.220 2.346 5.373 1.00 0.46 107 ARG A N 5
ATOM 8149 C CA . ARG A 1 107 ? -1.371 3.252 6.134 1.00 0.58 107 ARG A CA 5
ATOM 8150 C C . ARG A 1 107 ? -1.204 4.576 5.400 1.00 0.49 107 ARG A C 5
ATOM 8151 O O . ARG A 1 107 ? -1.389 4.650 4.185 1.00 0.48 107 ARG A O 5
ATOM 8172 N N . THR A 1 108 ? -0.861 5.616 6.145 1.00 0.56 108 THR A N 5
ATOM 8173 C CA . THR A 1 108 ? -0.644 6.930 5.570 1.00 0.51 108 THR A CA 5
ATOM 8174 C C . THR A 1 108 ? 0.844 7.260 5.496 1.00 0.52 108 THR A C 5
ATOM 8175 O O . THR A 1 108 ? 1.604 6.949 6.416 1.00 0.66 108 THR A O 5
ATOM 8186 N N . VAL A 1 109 ? 1.255 7.874 4.394 1.00 0.47 109 VAL A N 5
ATOM 8187 C CA . VAL A 1 109 ? 2.645 8.260 4.205 1.00 0.55 109 VAL A CA 5
ATOM 8188 C C . VAL A 1 109 ? 2.782 9.779 4.106 1.00 0.57 109 VAL A C 5
ATOM 8189 O O . VAL A 1 109 ? 2.018 10.441 3.401 1.00 0.62 109 VAL A O 5
ATOM 8202 N N . THR A 1 110 ? 3.740 10.329 4.832 1.00 0.70 110 THR A N 5
ATOM 8203 C CA . THR A 1 110 ? 3.960 11.769 4.829 1.00 0.84 110 THR A CA 5
ATOM 8204 C C . THR A 1 110 ? 5.341 12.118 4.266 1.00 0.84 110 THR A C 5
ATOM 8205 O O . THR A 1 110 ? 5.586 13.249 3.846 1.00 0.97 110 THR A O 5
ATOM 8216 N N . SER A 1 111 ? 6.236 11.140 4.246 1.00 0.79 111 SER A N 5
ATOM 8217 C CA . SER A 1 111 ? 7.603 11.370 3.814 1.00 0.85 111 SER A CA 5
ATOM 8218 C C . SER A 1 111 ? 8.237 10.067 3.345 1.00 0.76 111 SER A C 5
ATOM 8219 O O . SER A 1 111 ? 7.789 8.982 3.729 1.00 0.69 111 SER A O 5
ATOM 8227 N N . PRO A 1 112 ? 9.279 10.151 2.497 1.00 0.82 112 PRO A N 5
ATOM 8228 C CA . PRO A 1 112 ? 10.062 8.980 2.090 1.00 0.80 112 PRO A CA 5
ATOM 8229 C C . PRO A 1 112 ? 10.779 8.353 3.285 1.00 0.70 112 PRO A C 5
ATOM 8230 O O . PRO A 1 112 ? 11.192 7.190 3.244 1.00 0.74 112 PRO A O 5
ATOM 8241 N N . ASP A 1 113 ? 10.924 9.139 4.348 1.00 0.67 113 ASP A N 5
ATOM 8242 C CA . ASP A 1 113 ? 11.459 8.644 5.607 1.00 0.66 113 ASP A CA 5
ATOM 8243 C C . ASP A 1 113 ? 10.510 7.619 6.202 1.00 0.59 113 ASP A C 5
ATOM 8244 O O . ASP A 1 113 ? 10.897 6.485 6.475 1.00 0.63 113 ASP A O 5
ATOM 8253 N N . GLU A 1 114 ? 9.256 8.018 6.376 1.00 0.57 114 GLU A N 5
ATOM 8254 C CA . GLU A 1 114 ? 8.237 7.112 6.880 1.00 0.60 114 GLU A CA 5
ATOM 8255 C C . GLU A 1 114 ? 7.974 5.989 5.885 1.00 0.52 114 GLU A C 5
ATOM 8256 O O . GLU A 1 114 ? 7.687 4.866 6.281 1.00 0.52 114 GLU A O 5
ATOM 8268 N N . ALA A 1 115 ? 8.079 6.297 4.596 1.00 0.55 115 ALA A N 5
ATOM 8269 C CA . ALA A 1 115 ? 7.897 5.298 3.550 1.00 0.58 115 ALA A CA 5
ATOM 8270 C C . ALA A 1 115 ? 8.811 4.092 3.763 1.00 0.51 115 ALA A C 5
ATOM 8271 O O . ALA A 1 115 ? 8.356 2.953 3.754 1.00 0.51 115 ALA A O 5
ATOM 8278 N N . LYS A 1 116 ? 10.096 4.342 3.988 1.00 0.51 116 LYS A N 5
ATOM 8279 C CA . LYS A 1 116 ? 11.051 3.251 4.160 1.00 0.51 116 LYS A CA 5
ATOM 8280 C C . LYS A 1 116 ? 10.896 2.597 5.534 1.00 0.44 116 LYS A C 5
ATOM 8281 O O . LYS A 1 116 ? 11.429 1.513 5.779 1.00 0.49 116 LYS A O 5
ATOM 8300 N N . ARG A 1 117 ? 10.161 3.261 6.420 1.00 0.42 117 ARG A N 5
ATOM 8301 C CA . ARG A 1 117 ? 9.916 2.747 7.760 1.00 0.44 117 ARG A CA 5
ATOM 8302 C C . ARG A 1 117 ? 9.098 1.463 7.711 1.00 0.43 117 ARG A C 5
ATOM 8303 O O . ARG A 1 117 ? 9.581 0.396 8.098 1.00 0.50 117 ARG A O 5
ATOM 8324 N N . TRP A 1 118 ? 7.864 1.563 7.223 1.00 0.43 118 TRP A N 5
ATOM 8325 C CA . TRP A 1 118 ? 6.969 0.419 7.220 1.00 0.51 118 TRP A CA 5
ATOM 8326 C C . TRP A 1 118 ? 7.460 -0.659 6.258 1.00 0.51 118 TRP A C 5
ATOM 8327 O O . TRP A 1 118 ? 7.176 -1.832 6.452 1.00 0.60 118 TRP A O 5
ATOM 8348 N N . ILE A 1 119 ? 8.198 -0.258 5.223 1.00 0.48 119 ILE A N 5
ATOM 8349 C CA . ILE A 1 119 ? 8.792 -1.215 4.288 1.00 0.54 119 ILE A CA 5
ATOM 8350 C C . ILE A 1 119 ? 9.760 -2.142 5.016 1.00 0.53 119 ILE A C 5
ATOM 8351 O O . ILE A 1 119 ? 9.683 -3.367 4.892 1.00 0.58 119 ILE A O 5
ATOM 8367 N N . LYS A 1 120 ? 10.659 -1.545 5.789 1.00 0.52 120 LYS A N 5
ATOM 8368 C CA . LYS A 1 120 ? 11.674 -2.296 6.517 1.00 0.57 120 LYS A CA 5
ATOM 8369 C C . LYS A 1 120 ? 11.019 -3.205 7.558 1.00 0.56 120 LYS A C 5
ATOM 8370 O O . LYS A 1 120 ? 11.496 -4.309 7.829 1.00 0.61 120 LYS A O 5
ATOM 8389 N N . GLU A 1 121 ? 9.914 -2.729 8.123 1.00 0.56 121 GLU A N 5
ATOM 8390 C CA . GLU A 1 121 ? 9.117 -3.518 9.058 1.00 0.63 121 GLU A CA 5
ATOM 8391 C C . GLU A 1 121 ? 8.412 -4.661 8.332 1.00 0.67 121 GLU A C 5
ATOM 8392 O O . GLU A 1 121 ? 8.472 -5.817 8.754 1.00 0.79 121 GLU A O 5
ATOM 8404 N N . PHE A 1 122 ? 7.764 -4.316 7.226 1.00 0.65 122 PHE A N 5
ATOM 8405 C CA . PHE A 1 122 ? 6.971 -5.254 6.435 1.00 0.76 122 PHE A CA 5
ATOM 8406 C C . PHE A 1 122 ? 7.833 -6.403 5.922 1.00 0.78 122 PHE A C 5
ATOM 8407 O O . PHE A 1 122 ? 7.346 -7.509 5.694 1.00 0.89 122 PHE A O 5
ATOM 8424 N N . SER A 1 123 ? 9.119 -6.131 5.754 1.00 0.72 123 SER A N 5
ATOM 8425 C CA . SER A 1 123 ? 10.062 -7.119 5.253 1.00 0.79 123 SER A CA 5
ATOM 8426 C C . SER A 1 123 ? 10.367 -8.181 6.315 1.00 0.81 123 SER A C 5
ATOM 8427 O O . SER A 1 123 ? 10.910 -9.244 6.007 1.00 1.02 123 SER A O 5
ATOM 8435 N N . GLU A 1 124 ? 10.010 -7.895 7.562 1.00 0.80 124 GLU A N 5
ATOM 8436 C CA . GLU A 1 124 ? 10.286 -8.811 8.658 1.00 1.00 124 GLU A CA 5
ATOM 8437 C C . GLU A 1 124 ? 9.022 -9.536 9.107 1.00 1.48 124 GLU A C 5
ATOM 8438 O O . GLU A 1 124 ? 9.055 -10.734 9.386 1.00 2.09 124 GLU A O 5
ATOM 8450 N N . GLU A 1 125 ? 7.915 -8.814 9.175 1.00 2.33 125 GLU A N 5
ATOM 8451 C CA . GLU A 1 125 ? 6.653 -9.407 9.596 1.00 3.47 125 GLU A CA 5
ATOM 8452 C C . GLU A 1 125 ? 5.829 -9.851 8.388 1.00 4.34 125 GLU A C 5
ATOM 8453 O O . GLU A 1 125 ? 6.228 -10.836 7.732 1.00 4.92 125 GLU A O 5
ATOM 8466 N N . MET A 1 21 ? 5.043 -15.337 3.560 1.00 1.82 21 MET A N 6
ATOM 8467 C CA . MET A 1 21 ? 3.881 -14.529 3.130 1.00 1.48 21 MET A CA 6
ATOM 8468 C C . MET A 1 21 ? 4.302 -13.501 2.089 1.00 1.22 21 MET A C 6
ATOM 8469 O O . MET A 1 21 ? 5.174 -12.669 2.342 1.00 1.47 21 MET A O 6
ATOM 8482 N N . ARG A 1 22 ? 3.687 -13.570 0.916 1.00 0.88 22 ARG A N 6
ATOM 8483 C CA . ARG A 1 22 ? 3.967 -12.618 -0.148 1.00 0.73 22 ARG A CA 6
ATOM 8484 C C . ARG A 1 22 ? 3.534 -11.224 0.285 1.00 0.55 22 ARG A C 6
ATOM 8485 O O . ARG A 1 22 ? 2.494 -11.062 0.926 1.00 0.56 22 ARG A O 6
ATOM 8506 N N . LEU A 1 23 ? 4.331 -10.226 -0.045 1.00 0.51 23 LEU A N 6
ATOM 8507 C CA . LEU A 1 23 ? 4.014 -8.858 0.324 1.00 0.43 23 LEU A CA 6
ATOM 8508 C C . LEU A 1 23 ? 3.824 -7.995 -0.913 1.00 0.37 23 LEU A C 6
ATOM 8509 O O . LEU A 1 23 ? 4.754 -7.787 -1.696 1.00 0.40 23 LEU A O 6
ATOM 8525 N N . VAL A 1 24 ? 2.609 -7.509 -1.085 1.00 0.35 24 VAL A N 6
ATOM 8526 C CA . VAL A 1 24 ? 2.285 -6.631 -2.194 1.00 0.37 24 VAL A CA 6
ATOM 8527 C C . VAL A 1 24 ? 2.082 -5.221 -1.671 1.00 0.38 24 VAL A C 6
ATOM 8528 O O . VAL A 1 24 ? 1.422 -5.026 -0.659 1.00 0.42 24 VAL A O 6
ATOM 8541 N N . VAL A 1 25 ? 2.661 -4.247 -2.344 1.00 0.39 25 VAL A N 6
ATOM 8542 C CA . VAL A 1 25 ? 2.623 -2.876 -1.876 1.00 0.41 25 VAL A CA 6
ATOM 8543 C C . VAL A 1 25 ? 2.076 -1.950 -2.960 1.00 0.39 25 VAL A C 6
ATOM 8544 O O . VAL A 1 25 ? 2.723 -1.725 -3.983 1.00 0.42 25 VAL A O 6
ATOM 8557 N N . LEU A 1 26 ? 0.877 -1.429 -2.738 1.00 0.40 26 LEU A N 6
ATOM 8558 C CA . LEU A 1 26 ? 0.267 -0.477 -3.657 1.00 0.38 26 LEU A CA 6
ATOM 8559 C C . LEU A 1 26 ? 0.301 0.914 -3.049 1.00 0.37 26 LEU A C 6
ATOM 8560 O O . LEU A 1 26 ? -0.176 1.132 -1.936 1.00 0.48 26 LEU A O 6
ATOM 8576 N N . ILE A 1 27 ? 0.878 1.852 -3.777 1.00 0.33 27 ILE A N 6
ATOM 8577 C CA . ILE A 1 27 ? 1.090 3.191 -3.251 1.00 0.36 27 ILE A CA 6
ATOM 8578 C C . ILE A 1 27 ? 0.333 4.236 -4.070 1.00 0.39 27 ILE A C 6
ATOM 8579 O O . ILE A 1 27 ? 0.254 4.145 -5.298 1.00 0.40 27 ILE A O 6
ATOM 8595 N N . VAL A 1 28 ? -0.245 5.207 -3.374 1.00 0.48 28 VAL A N 6
ATOM 8596 C CA . VAL A 1 28 ? -0.929 6.320 -4.015 1.00 0.56 28 VAL A CA 6
ATOM 8597 C C . VAL A 1 28 ? 0.075 7.445 -4.266 1.00 0.86 28 VAL A C 6
ATOM 8598 O O . VAL A 1 28 ? 1.065 7.568 -3.546 1.00 1.37 28 VAL A O 6
ATOM 8611 N N . SER A 1 29 ? -0.184 8.257 -5.285 1.00 0.85 29 SER A N 6
ATOM 8612 C CA . SER A 1 29 ? 0.773 9.252 -5.748 1.00 1.25 29 SER A CA 6
ATOM 8613 C C . SER A 1 29 ? 1.151 10.260 -4.662 1.00 0.83 29 SER A C 6
ATOM 8614 O O . SER A 1 29 ? 0.319 11.035 -4.181 1.00 1.53 29 SER A O 6
ATOM 8622 N N . ASN A 1 30 ? 2.415 10.210 -4.286 1.00 1.19 30 ASN A N 6
ATOM 8623 C CA . ASN A 1 30 ? 3.012 11.149 -3.351 1.00 1.67 30 ASN A CA 6
ATOM 8624 C C . ASN A 1 30 ? 4.319 11.632 -3.972 1.00 1.19 30 ASN A C 6
ATOM 8625 O O . ASN A 1 30 ? 4.543 11.370 -5.156 1.00 1.38 30 ASN A O 6
ATOM 8636 N N . ASP A 1 31 ? 5.143 12.359 -3.215 1.00 1.45 31 ASP A N 6
ATOM 8637 C CA . ASP A 1 31 ? 6.425 12.874 -3.719 1.00 1.18 31 ASP A CA 6
ATOM 8638 C C . ASP A 1 31 ? 7.127 11.832 -4.590 1.00 0.94 31 ASP A C 6
ATOM 8639 O O . ASP A 1 31 ? 7.267 10.669 -4.205 1.00 1.28 31 ASP A O 6
ATOM 8648 N N . LYS A 1 32 ? 7.548 12.270 -5.771 1.00 0.79 32 LYS A N 6
ATOM 8649 C CA . LYS A 1 32 ? 8.064 11.377 -6.804 1.00 0.82 32 LYS A CA 6
ATOM 8650 C C . LYS A 1 32 ? 9.272 10.572 -6.335 1.00 0.66 32 LYS A C 6
ATOM 8651 O O . LYS A 1 32 ? 9.487 9.454 -6.799 1.00 0.68 32 LYS A O 6
ATOM 8670 N N . LYS A 1 33 ? 10.050 11.124 -5.410 1.00 0.71 33 LYS A N 6
ATOM 8671 C CA . LYS A 1 33 ? 11.215 10.420 -4.897 1.00 0.75 33 LYS A CA 6
ATOM 8672 C C . LYS A 1 33 ? 10.772 9.325 -3.940 1.00 0.68 33 LYS A C 6
ATOM 8673 O O . LYS A 1 33 ? 11.392 8.271 -3.863 1.00 0.78 33 LYS A O 6
ATOM 8692 N N . LEU A 1 34 ? 9.679 9.579 -3.231 1.00 0.61 34 LEU A N 6
ATOM 8693 C CA . LEU A 1 34 ? 9.139 8.616 -2.282 1.00 0.64 34 LEU A CA 6
ATOM 8694 C C . LEU A 1 34 ? 8.668 7.360 -3.000 1.00 0.53 34 LEU A C 6
ATOM 8695 O O . LEU A 1 34 ? 8.891 6.245 -2.530 1.00 0.62 34 LEU A O 6
ATOM 8711 N N . ILE A 1 35 ? 8.014 7.548 -4.141 1.00 0.43 35 ILE A N 6
ATOM 8712 C CA . ILE A 1 35 ? 7.566 6.425 -4.957 1.00 0.43 35 ILE A CA 6
ATOM 8713 C C . ILE A 1 35 ? 8.767 5.587 -5.386 1.00 0.46 35 ILE A C 6
ATOM 8714 O O . ILE A 1 35 ? 8.714 4.355 -5.396 1.00 0.52 35 ILE A O 6
ATOM 8730 N N . GLU A 1 36 ? 9.858 6.268 -5.712 1.00 0.51 36 GLU A N 6
ATOM 8731 C CA . GLU A 1 36 ? 11.103 5.598 -6.052 1.00 0.62 36 GLU A CA 6
ATOM 8732 C C . GLU A 1 36 ? 11.677 4.890 -4.829 1.00 0.63 36 GLU A C 6
ATOM 8733 O O . GLU A 1 36 ? 12.072 3.729 -4.913 1.00 0.64 36 GLU A O 6
ATOM 8745 N N . GLU A 1 37 ? 11.703 5.590 -3.694 1.00 0.68 37 GLU A N 6
ATOM 8746 C CA . GLU A 1 37 ? 12.211 5.026 -2.446 1.00 0.77 37 GLU A CA 6
ATOM 8747 C C . GLU A 1 37 ? 11.445 3.765 -2.059 1.00 0.71 37 GLU A C 6
ATOM 8748 O O . GLU A 1 37 ? 12.043 2.771 -1.642 1.00 0.79 37 GLU A O 6
ATOM 8760 N N . ALA A 1 38 ? 10.123 3.819 -2.191 1.00 0.61 38 ALA A N 6
ATOM 8761 C CA . ALA A 1 38 ? 9.274 2.672 -1.900 1.00 0.60 38 ALA A CA 6
ATOM 8762 C C . ALA A 1 38 ? 9.649 1.482 -2.777 1.00 0.54 38 ALA A C 6
ATOM 8763 O O . ALA A 1 38 ? 9.744 0.353 -2.298 1.00 0.59 38 ALA A O 6
ATOM 8770 N N . ARG A 1 39 ? 9.876 1.747 -4.057 1.00 0.49 39 ARG A N 6
ATOM 8771 C CA . ARG A 1 39 ? 10.249 0.702 -5.001 1.00 0.53 39 ARG A CA 6
ATOM 8772 C C . ARG A 1 39 ? 11.656 0.183 -4.710 1.00 0.56 39 ARG A C 6
ATOM 8773 O O . ARG A 1 39 ? 11.932 -1.005 -4.874 1.00 0.59 39 ARG A O 6
ATOM 8794 N N . LYS A 1 40 ? 12.534 1.074 -4.258 1.00 0.59 40 LYS A N 6
ATOM 8795 C CA . LYS A 1 40 ? 13.885 0.688 -3.857 1.00 0.67 40 LYS A CA 6
ATOM 8796 C C . LYS A 1 40 ? 13.830 -0.320 -2.715 1.00 0.65 40 LYS A C 6
ATOM 8797 O O . LYS A 1 40 ? 14.580 -1.297 -2.690 1.00 0.71 40 LYS A O 6
ATOM 8816 N N . MET A 1 41 ? 12.931 -0.070 -1.769 1.00 0.64 41 MET A N 6
ATOM 8817 C CA . MET A 1 41 ? 12.732 -0.970 -0.642 1.00 0.68 41 MET A CA 6
ATOM 8818 C C . MET A 1 41 ? 12.065 -2.256 -1.110 1.00 0.63 41 MET A C 6
ATOM 8819 O O . MET A 1 41 ? 12.420 -3.351 -0.672 1.00 0.67 41 MET A O 6
ATOM 8833 N N . ALA A 1 42 ? 11.106 -2.106 -2.015 1.00 0.60 42 ALA A N 6
ATOM 8834 C CA . ALA A 1 42 ? 10.358 -3.235 -2.544 1.00 0.64 42 ALA A CA 6
ATOM 8835 C C . ALA A 1 42 ? 11.266 -4.207 -3.282 1.00 0.61 42 ALA A C 6
ATOM 8836 O O . ALA A 1 42 ? 11.286 -5.391 -2.977 1.00 0.66 42 ALA A O 6
ATOM 8843 N N . GLU A 1 43 ? 12.029 -3.704 -4.242 1.00 0.62 43 GLU A N 6
ATOM 8844 C CA . GLU A 1 43 ? 12.917 -4.551 -5.030 1.00 0.75 43 GLU A CA 6
ATOM 8845 C C . GLU A 1 43 ? 13.986 -5.194 -4.154 1.00 0.71 43 GLU A C 6
ATOM 8846 O O . GLU A 1 43 ? 14.489 -6.272 -4.468 1.00 0.79 43 GLU A O 6
ATOM 8858 N N . LYS A 1 44 ? 14.311 -4.536 -3.050 1.00 0.68 44 LYS A N 6
ATOM 8859 C CA . LYS A 1 44 ? 15.326 -5.031 -2.132 1.00 0.77 44 LYS A CA 6
ATOM 8860 C C . LYS A 1 44 ? 14.775 -6.161 -1.262 1.00 0.69 44 LYS A C 6
ATOM 8861 O O . LYS A 1 44 ? 15.445 -7.167 -1.040 1.00 0.80 44 LYS A O 6
ATOM 8880 N N . ALA A 1 45 ? 13.549 -5.995 -0.777 1.00 0.61 45 ALA A N 6
ATOM 8881 C CA . ALA A 1 45 ? 12.934 -6.991 0.096 1.00 0.64 45 ALA A CA 6
ATOM 8882 C C . ALA A 1 45 ? 12.008 -7.919 -0.688 1.00 0.60 45 ALA A C 6
ATOM 8883 O O . ALA A 1 45 ? 11.216 -8.660 -0.108 1.00 0.71 45 ALA A O 6
ATOM 8890 N N . ASN A 1 46 ? 12.122 -7.860 -2.011 1.00 0.56 46 ASN A N 6
ATOM 8891 C CA . ASN A 1 46 ? 11.340 -8.704 -2.919 1.00 0.65 46 ASN A CA 6
ATOM 8892 C C . ASN A 1 46 ? 9.837 -8.499 -2.734 1.00 0.62 46 ASN A C 6
ATOM 8893 O O . ASN A 1 46 ? 9.064 -9.457 -2.676 1.00 0.80 46 ASN A O 6
ATOM 8904 N N . LEU A 1 47 ? 9.433 -7.242 -2.652 1.00 0.48 47 LEU A N 6
ATOM 8905 C CA . LEU A 1 47 ? 8.027 -6.888 -2.518 1.00 0.48 47 LEU A CA 6
ATOM 8906 C C . LEU A 1 47 ? 7.468 -6.499 -3.880 1.00 0.45 47 LEU A C 6
ATOM 8907 O O . LEU A 1 47 ? 8.212 -6.053 -4.753 1.00 0.53 47 LEU A O 6
ATOM 8923 N N . GLU A 1 48 ? 6.167 -6.664 -4.058 1.00 0.43 48 GLU A N 6
ATOM 8924 C CA . GLU A 1 48 ? 5.511 -6.279 -5.302 1.00 0.47 48 GLU A CA 6
ATOM 8925 C C . GLU A 1 48 ? 5.036 -4.828 -5.210 1.00 0.45 48 GLU A C 6
ATOM 8926 O O . GLU A 1 48 ? 3.983 -4.554 -4.643 1.00 0.49 48 GLU A O 6
ATOM 8938 N N . LEU A 1 49 ? 5.809 -3.904 -5.767 1.00 0.46 49 LEU A N 6
ATOM 8939 C CA . LEU A 1 49 ? 5.483 -2.484 -5.679 1.00 0.50 49 LEU A CA 6
ATOM 8940 C C . LEU A 1 49 ? 4.666 -2.062 -6.889 1.00 0.45 49 LEU A C 6
ATOM 8941 O O . LEU A 1 49 ? 5.155 -2.083 -8.021 1.00 0.54 49 LEU A O 6
ATOM 8957 N N . ILE A 1 50 ? 3.427 -1.678 -6.647 1.00 0.39 50 ILE A N 6
ATOM 8958 C CA . ILE A 1 50 ? 2.544 -1.225 -7.705 1.00 0.43 50 ILE A CA 6
ATOM 8959 C C . ILE A 1 50 ? 1.997 0.159 -7.370 1.00 0.40 50 ILE A C 6
ATOM 8960 O O . ILE A 1 50 ? 1.619 0.429 -6.231 1.00 0.37 50 ILE A O 6
ATOM 8976 N N . THR A 1 51 ? 1.971 1.038 -8.355 1.00 0.48 51 THR A N 6
ATOM 8977 C CA . THR A 1 51 ? 1.471 2.384 -8.156 1.00 0.52 51 THR A CA 6
ATOM 8978 C C . THR A 1 51 ? 0.192 2.599 -8.958 1.00 0.56 51 THR A C 6
ATOM 8979 O O . THR A 1 51 ? 0.237 2.721 -10.182 1.00 0.66 51 THR A O 6
ATOM 8990 N N . VAL A 1 52 ? -0.948 2.621 -8.278 1.00 0.68 52 VAL A N 6
ATOM 8991 C CA . VAL A 1 52 ? -2.217 2.885 -8.946 1.00 0.78 52 VAL A CA 6
ATOM 8992 C C . VAL A 1 52 ? -2.901 4.094 -8.310 1.00 0.85 52 VAL A C 6
ATOM 8993 O O . VAL A 1 52 ? -3.756 3.954 -7.431 1.00 1.66 52 VAL A O 6
ATOM 9006 N N . PRO A 1 53 ? -2.502 5.305 -8.716 1.00 0.73 53 PRO A N 6
ATOM 9007 C CA . PRO A 1 53 ? -3.126 6.530 -8.256 1.00 0.90 53 PRO A CA 6
ATOM 9008 C C . PRO A 1 53 ? -4.281 7.013 -9.137 1.00 0.88 53 PRO A C 6
ATOM 9009 O O . PRO A 1 53 ? -4.052 7.544 -10.225 1.00 1.64 53 PRO A O 6
ATOM 9020 N N . GLY A 1 54 ? -5.512 6.821 -8.705 1.00 1.49 54 GLY A N 6
ATOM 9021 C CA . GLY A 1 54 ? -6.571 7.686 -9.185 1.00 2.14 54 GLY A CA 6
ATOM 9022 C C . GLY A 1 54 ? -7.341 8.257 -8.022 1.00 1.80 54 GLY A C 6
ATOM 9023 O O . GLY A 1 54 ? -7.515 9.467 -7.889 1.00 2.08 54 GLY A O 6
ATOM 9027 N N . SER A 1 55 ? -7.785 7.350 -7.175 1.00 1.36 55 SER A N 6
ATOM 9028 C CA . SER A 1 55 ? -8.239 7.646 -5.833 1.00 0.97 55 SER A CA 6
ATOM 9029 C C . SER A 1 55 ? -7.367 6.864 -4.855 1.00 0.64 55 SER A C 6
ATOM 9030 O O . SER A 1 55 ? -6.615 5.987 -5.291 1.00 0.50 55 SER A O 6
ATOM 9038 N N . PRO A 1 56 ? -7.428 7.134 -3.546 1.00 0.66 56 PRO A N 6
ATOM 9039 C CA . PRO A 1 56 ? -6.804 6.251 -2.561 1.00 0.58 56 PRO A CA 6
ATOM 9040 C C . PRO A 1 56 ? -7.381 4.826 -2.616 1.00 0.53 56 PRO A C 6
ATOM 9041 O O . PRO A 1 56 ? -6.642 3.840 -2.524 1.00 0.62 56 PRO A O 6
ATOM 9052 N N . GLU A 1 57 ? -8.699 4.718 -2.808 1.00 0.62 57 GLU A N 6
ATOM 9053 C CA . GLU A 1 57 ? -9.369 3.414 -2.791 1.00 0.80 57 GLU A CA 6
ATOM 9054 C C . GLU A 1 57 ? -8.986 2.564 -3.999 1.00 0.67 57 GLU A C 6
ATOM 9055 O O . GLU A 1 57 ? -9.153 1.346 -3.972 1.00 0.67 57 GLU A O 6
ATOM 9067 N N . GLU A 1 58 ? -8.481 3.193 -5.058 1.00 0.61 58 GLU A N 6
ATOM 9068 C CA . GLU A 1 58 ? -8.121 2.460 -6.271 1.00 0.56 58 GLU A CA 6
ATOM 9069 C C . GLU A 1 58 ? -7.045 1.432 -5.965 1.00 0.50 58 GLU A C 6
ATOM 9070 O O . GLU A 1 58 ? -7.085 0.302 -6.460 1.00 0.54 58 GLU A O 6
ATOM 9082 N N . ALA A 1 59 ? -6.095 1.829 -5.133 1.00 0.52 59 ALA A N 6
ATOM 9083 C CA . ALA A 1 59 ? -5.036 0.936 -4.705 1.00 0.59 59 ALA A CA 6
ATOM 9084 C C . ALA A 1 59 ? -5.605 -0.169 -3.824 1.00 0.50 59 ALA A C 6
ATOM 9085 O O . ALA A 1 59 ? -5.177 -1.316 -3.898 1.00 0.50 59 ALA A O 6
ATOM 9092 N N . ILE A 1 60 ? -6.595 0.184 -3.010 1.00 0.51 60 ILE A N 6
ATOM 9093 C CA . ILE A 1 60 ? -7.229 -0.775 -2.110 1.00 0.52 60 ILE A CA 6
ATOM 9094 C C . ILE A 1 60 ? -8.063 -1.800 -2.881 1.00 0.50 60 ILE A C 6
ATOM 9095 O O . ILE A 1 60 ? -8.076 -2.986 -2.548 1.00 0.52 60 ILE A O 6
ATOM 9111 N N . ARG A 1 61 ? -8.761 -1.343 -3.912 1.00 0.51 61 ARG A N 6
ATOM 9112 C CA . ARG A 1 61 ? -9.550 -2.242 -4.745 1.00 0.57 61 ARG A CA 6
ATOM 9113 C C . ARG A 1 61 ? -8.634 -3.176 -5.519 1.00 0.55 61 ARG A C 6
ATOM 9114 O O . ARG A 1 61 ? -8.903 -4.374 -5.633 1.00 0.67 61 ARG A O 6
ATOM 9135 N N . LEU A 1 62 ? -7.540 -2.624 -6.029 1.00 0.47 62 LEU A N 6
ATOM 9136 C CA . LEU A 1 62 ? -6.526 -3.412 -6.714 1.00 0.50 62 LEU A CA 6
ATOM 9137 C C . LEU A 1 62 ? -5.941 -4.427 -5.729 1.00 0.43 62 LEU A C 6
ATOM 9138 O O . LEU A 1 62 ? -5.682 -5.580 -6.078 1.00 0.45 62 LEU A O 6
ATOM 9154 N N . ALA A 1 63 ? -5.771 -3.979 -4.489 1.00 0.41 63 ALA A N 6
ATOM 9155 C CA . ALA A 1 63 ? -5.285 -4.822 -3.404 1.00 0.42 63 ALA A CA 6
ATOM 9156 C C . ALA A 1 63 ? -6.192 -6.029 -3.190 1.00 0.46 63 ALA A C 6
ATOM 9157 O O . ALA A 1 63 ? -5.724 -7.165 -3.117 1.00 0.49 63 ALA A O 6
ATOM 9164 N N . GLN A 1 64 ? -7.493 -5.772 -3.096 1.00 0.52 64 GLN A N 6
ATOM 9165 C CA . GLN A 1 64 ? -8.474 -6.834 -2.889 1.00 0.64 64 GLN A CA 6
ATOM 9166 C C . GLN A 1 64 ? -8.459 -7.823 -4.053 1.00 0.62 64 GLN A C 6
ATOM 9167 O O . GLN A 1 64 ? -8.606 -9.030 -3.858 1.00 0.69 64 GLN A O 6
ATOM 9181 N N . GLU A 1 65 ? -8.265 -7.305 -5.259 1.00 0.58 65 GLU A N 6
ATOM 9182 C CA . GLU A 1 65 ? -8.201 -8.141 -6.449 1.00 0.63 65 GLU A CA 6
ATOM 9183 C C . GLU A 1 65 ? -6.990 -9.062 -6.388 1.00 0.55 65 GLU A C 6
ATOM 9184 O O . GLU A 1 65 ? -7.103 -10.258 -6.645 1.00 0.62 65 GLU A O 6
ATOM 9196 N N . ILE A 1 66 ? -5.838 -8.513 -6.018 1.00 0.46 66 ILE A N 6
ATOM 9197 C CA . ILE A 1 66 ? -4.630 -9.316 -5.877 1.00 0.46 66 ILE A CA 6
ATOM 9198 C C . ILE A 1 66 ? -4.808 -10.363 -4.780 1.00 0.43 66 ILE A C 6
ATOM 9199 O O . ILE A 1 66 ? -4.395 -11.508 -4.932 1.00 0.48 66 ILE A O 6
ATOM 9215 N N . ALA A 1 67 ? -5.459 -9.969 -3.692 1.00 0.44 67 ALA A N 6
ATOM 9216 C CA . ALA A 1 67 ? -5.711 -10.876 -2.576 1.00 0.51 67 ALA A CA 6
ATOM 9217 C C . ALA A 1 67 ? -6.604 -12.040 -2.996 1.00 0.55 67 ALA A C 6
ATOM 9218 O O . ALA A 1 67 ? -6.570 -13.117 -2.395 1.00 0.63 67 ALA A O 6
ATOM 9225 N N . GLU A 1 68 ? -7.407 -11.820 -4.029 1.00 0.60 68 GLU A N 6
ATOM 9226 C CA . GLU A 1 68 ? -8.281 -12.859 -4.554 1.00 0.73 68 GLU A CA 6
ATOM 9227 C C . GLU A 1 68 ? -7.561 -13.681 -5.624 1.00 0.73 68 GLU A C 6
ATOM 9228 O O . GLU A 1 68 ? -7.834 -14.869 -5.810 1.00 0.87 68 GLU A O 6
ATOM 9240 N N . LYS A 1 69 ? -6.629 -13.045 -6.313 1.00 0.65 69 LYS A N 6
ATOM 9241 C CA . LYS A 1 69 ? -5.954 -13.659 -7.448 1.00 0.71 69 LYS A CA 6
ATOM 9242 C C . LYS A 1 69 ? -4.675 -14.389 -7.037 1.00 0.73 69 LYS A C 6
ATOM 9243 O O . LYS A 1 69 ? -4.218 -15.286 -7.743 1.00 0.92 69 LYS A O 6
ATOM 9262 N N . ALA A 1 70 ? -4.104 -14.011 -5.906 1.00 0.67 70 ALA A N 6
ATOM 9263 C CA . ALA A 1 70 ? -2.903 -14.667 -5.409 1.00 0.71 70 ALA A CA 6
ATOM 9264 C C . ALA A 1 70 ? -3.263 -15.845 -4.513 1.00 0.69 70 ALA A C 6
ATOM 9265 O O . ALA A 1 70 ? -3.924 -15.673 -3.487 1.00 0.68 70 ALA A O 6
ATOM 9272 N N . PRO A 1 71 ? -2.855 -17.061 -4.895 1.00 0.84 71 PRO A N 6
ATOM 9273 C CA . PRO A 1 71 ? -3.084 -18.247 -4.085 1.00 0.90 71 PRO A CA 6
ATOM 9274 C C . PRO A 1 71 ? -2.008 -18.427 -3.016 1.00 0.81 71 PRO A C 6
ATOM 9275 O O . PRO A 1 71 ? -0.861 -18.777 -3.309 1.00 0.93 71 PRO A O 6
ATOM 9286 N N . GLY A 1 72 ? -2.386 -18.188 -1.774 1.00 0.75 72 GLY A N 6
ATOM 9287 C CA . GLY A 1 72 ? -1.476 -18.377 -0.666 1.00 0.77 72 GLY A CA 6
ATOM 9288 C C . GLY A 1 72 ? -1.507 -17.206 0.290 1.00 0.63 72 GLY A C 6
ATOM 9289 O O . GLY A 1 72 ? -2.346 -16.315 0.143 1.00 0.62 72 GLY A O 6
ATOM 9293 N N . PRO A 1 73 ? -0.615 -17.179 1.287 1.00 0.61 73 PRO A N 6
ATOM 9294 C CA . PRO A 1 73 ? -0.535 -16.072 2.233 1.00 0.58 73 PRO A CA 6
ATOM 9295 C C . PRO A 1 73 ? 0.079 -14.837 1.587 1.00 0.48 73 PRO A C 6
ATOM 9296 O O . PRO A 1 73 ? 1.231 -14.860 1.149 1.00 0.54 73 PRO A O 6
ATOM 9307 N N . VAL A 1 74 ? -0.687 -13.763 1.533 1.00 0.48 74 VAL A N 6
ATOM 9308 C CA . VAL A 1 74 ? -0.236 -12.537 0.901 1.00 0.46 74 VAL A CA 6
ATOM 9309 C C . VAL A 1 74 ? -0.879 -11.324 1.564 1.00 0.44 74 VAL A C 6
ATOM 9310 O O . VAL A 1 74 ? -2.102 -11.229 1.661 1.00 0.56 74 VAL A O 6
ATOM 9323 N N . LYS A 1 75 ? -0.048 -10.416 2.047 1.00 0.44 75 LYS A N 6
ATOM 9324 C CA . LYS A 1 75 ? -0.536 -9.203 2.675 1.00 0.52 75 LYS A CA 6
ATOM 9325 C C . LYS A 1 75 ? -0.274 -8.021 1.761 1.00 0.42 75 LYS A C 6
ATOM 9326 O O . LYS A 1 75 ? 0.835 -7.860 1.244 1.00 0.45 75 LYS A O 6
ATOM 9345 N N . VAL A 1 76 ? -1.291 -7.209 1.544 1.00 0.42 76 VAL A N 6
ATOM 9346 C CA . VAL A 1 76 ? -1.151 -6.051 0.687 1.00 0.39 76 VAL A CA 6
ATOM 9347 C C . VAL A 1 76 ? -1.087 -4.778 1.519 1.00 0.38 76 VAL A C 6
ATOM 9348 O O . VAL A 1 76 ? -1.961 -4.516 2.345 1.00 0.50 76 VAL A O 6
ATOM 9361 N N . LEU A 1 77 ? -0.038 -4.006 1.305 1.00 0.35 77 LEU A N 6
ATOM 9362 C CA . LEU A 1 77 ? 0.159 -2.755 2.008 1.00 0.41 77 LEU A CA 6
ATOM 9363 C C . LEU A 1 77 ? -0.211 -1.599 1.086 1.00 0.39 77 LEU A C 6
ATOM 9364 O O . LEU A 1 77 ? 0.419 -1.400 0.049 1.00 0.43 77 LEU A O 6
ATOM 9380 N N . VAL A 1 78 ? -1.243 -0.862 1.454 1.00 0.37 78 VAL A N 6
ATOM 9381 C CA . VAL A 1 78 ? -1.681 0.277 0.666 1.00 0.36 78 VAL A CA 6
ATOM 9382 C C . VAL A 1 78 ? -1.249 1.580 1.326 1.00 0.36 78 VAL A C 6
ATOM 9383 O O . VAL A 1 78 ? -1.688 1.906 2.431 1.00 0.38 78 VAL A O 6
ATOM 9396 N N . LEU A 1 79 ? -0.382 2.316 0.648 1.00 0.38 79 LEU A N 6
ATOM 9397 C CA . LEU A 1 79 ? 0.114 3.579 1.171 1.00 0.40 79 LEU A CA 6
ATOM 9398 C C . LEU A 1 79 ? -0.780 4.722 0.724 1.00 0.37 79 LEU A C 6
ATOM 9399 O O . LEU A 1 79 ? -0.763 5.118 -0.444 1.00 0.41 79 LEU A O 6
ATOM 9415 N N . ILE A 1 80 ? -1.565 5.237 1.653 1.00 0.41 80 ILE A N 6
ATOM 9416 C CA . ILE A 1 80 ? -2.436 6.367 1.378 1.00 0.43 80 ILE A CA 6
ATOM 9417 C C . ILE A 1 80 ? -1.613 7.646 1.409 1.00 0.41 80 ILE A C 6
ATOM 9418 O O . ILE A 1 80 ? -0.901 7.903 2.377 1.00 0.42 80 ILE A O 6
ATOM 9434 N N . THR A 1 81 ? -1.688 8.427 0.342 1.00 0.60 81 THR A N 6
ATOM 9435 C CA . THR A 1 81 ? -0.893 9.639 0.232 1.00 0.69 81 THR A CA 6
ATOM 9436 C C . THR A 1 81 ? -1.338 10.680 1.260 1.00 0.79 81 THR A C 6
ATOM 9437 O O . THR A 1 81 ? -2.482 10.654 1.723 1.00 1.20 81 THR A O 6
ATOM 9448 N N . GLY A 1 82 ? -0.422 11.581 1.609 1.00 0.73 82 GLY A N 6
ATOM 9449 C CA . GLY A 1 82 ? -0.647 12.532 2.685 1.00 1.09 82 GLY A CA 6
ATOM 9450 C C . GLY A 1 82 ? -1.944 13.301 2.570 1.00 0.92 82 GLY A C 6
ATOM 9451 O O . GLY A 1 82 ? -2.786 13.238 3.470 1.00 1.03 82 GLY A O 6
ATOM 9455 N N . SER A 1 83 ? -2.114 14.023 1.474 1.00 1.03 83 SER A N 6
ATOM 9456 C CA . SER A 1 83 ? -3.293 14.847 1.289 1.00 1.19 83 SER A CA 6
ATOM 9457 C C . SER A 1 83 ? -4.463 14.036 0.737 1.00 1.10 83 SER A C 6
ATOM 9458 O O . SER A 1 83 ? -4.554 13.783 -0.467 1.00 1.22 83 SER A O 6
ATOM 9466 N N . ALA A 1 84 ? -5.340 13.611 1.632 1.00 1.02 84 ALA A N 6
ATOM 9467 C CA . ALA A 1 84 ? -6.575 12.946 1.254 1.00 0.95 84 ALA A CA 6
ATOM 9468 C C . ALA A 1 84 ? -7.744 13.915 1.374 1.00 0.97 84 ALA A C 6
ATOM 9469 O O . ALA A 1 84 ? -7.748 14.779 2.250 1.00 1.13 84 ALA A O 6
ATOM 9476 N N . ASP A 1 85 ? -8.730 13.771 0.502 1.00 0.89 85 ASP A N 6
ATOM 9477 C CA . ASP A 1 85 ? -9.906 14.635 0.532 1.00 0.93 85 ASP A CA 6
ATOM 9478 C C . ASP A 1 85 ? -10.917 14.103 1.545 1.00 0.81 85 ASP A C 6
ATOM 9479 O O . ASP A 1 85 ? -10.937 12.903 1.812 1.00 0.71 85 ASP A O 6
ATOM 9488 N N . PRO A 1 86 ? -11.761 14.985 2.122 1.00 0.92 86 PRO A N 6
ATOM 9489 C CA . PRO A 1 86 ? -12.706 14.631 3.196 1.00 0.95 86 PRO A CA 6
ATOM 9490 C C . PRO A 1 86 ? -13.470 13.330 2.944 1.00 0.85 86 PRO A C 6
ATOM 9491 O O . PRO A 1 86 ? -13.485 12.437 3.797 1.00 0.88 86 PRO A O 6
ATOM 9502 N N . ASP A 1 87 ? -14.082 13.207 1.772 1.00 0.82 87 ASP A N 6
ATOM 9503 C CA . ASP A 1 87 ? -14.844 12.006 1.447 1.00 0.86 87 ASP A CA 6
ATOM 9504 C C . ASP A 1 87 ? -13.917 10.834 1.203 1.00 0.74 87 ASP A C 6
ATOM 9505 O O . ASP A 1 87 ? -14.151 9.740 1.707 1.00 0.79 87 ASP A O 6
ATOM 9514 N N . GLU A 1 88 ? -12.854 11.083 0.448 1.00 0.68 88 GLU A N 6
ATOM 9515 C CA . GLU A 1 88 ? -11.887 10.047 0.104 1.00 0.67 88 GLU A CA 6
ATOM 9516 C C . GLU A 1 88 ? -11.282 9.412 1.357 1.00 0.55 88 GLU A C 6
ATOM 9517 O O . GLU A 1 88 ? -10.996 8.218 1.374 1.00 0.54 88 GLU A O 6
ATOM 9529 N N . LYS A 1 89 ? -11.107 10.217 2.404 1.00 0.57 89 LYS A N 6
ATOM 9530 C CA . LYS A 1 89 ? -10.632 9.715 3.694 1.00 0.62 89 LYS A CA 6
ATOM 9531 C C . LYS A 1 89 ? -11.542 8.602 4.206 1.00 0.59 89 LYS A C 6
ATOM 9532 O O . LYS A 1 89 ? -11.080 7.522 4.576 1.00 0.64 89 LYS A O 6
ATOM 9551 N N . THR A 1 90 ? -12.837 8.878 4.211 1.00 0.62 90 THR A N 6
ATOM 9552 C CA . THR A 1 90 ? -13.824 7.941 4.719 1.00 0.69 90 THR A CA 6
ATOM 9553 C C . THR A 1 90 ? -14.055 6.795 3.732 1.00 0.62 90 THR A C 6
ATOM 9554 O O . THR A 1 90 ? -14.258 5.649 4.131 1.00 0.69 90 THR A O 6
ATOM 9565 N N . LYS A 1 91 ? -13.998 7.108 2.443 1.00 0.57 91 LYS A N 6
ATOM 9566 C CA . LYS A 1 91 ? -14.187 6.109 1.398 1.00 0.64 91 LYS A CA 6
ATOM 9567 C C . LYS A 1 91 ? -13.063 5.076 1.424 1.00 0.63 91 LYS A C 6
ATOM 9568 O O . LYS A 1 91 ? -13.299 3.883 1.230 1.00 0.73 91 LYS A O 6
ATOM 9587 N N . ALA A 1 92 ? -11.843 5.536 1.691 1.00 0.58 92 ALA A N 6
ATOM 9588 C CA . ALA A 1 92 ? -10.703 4.640 1.812 1.00 0.67 92 ALA A CA 6
ATOM 9589 C C . ALA A 1 92 ? -10.836 3.794 3.069 1.00 0.68 92 ALA A C 6
ATOM 9590 O O . ALA A 1 92 ? -10.369 2.660 3.120 1.00 0.78 92 ALA A O 6
ATOM 9597 N N . LYS A 1 93 ? -11.492 4.355 4.078 1.00 0.64 93 LYS A N 6
ATOM 9598 C CA . LYS A 1 93 ? -11.734 3.641 5.322 1.00 0.71 93 LYS A CA 6
ATOM 9599 C C . LYS A 1 93 ? -12.677 2.465 5.087 1.00 0.70 93 LYS A C 6
ATOM 9600 O O . LYS A 1 93 ? -12.373 1.335 5.463 1.00 0.79 93 LYS A O 6
ATOM 9619 N N . LYS A 1 94 ? -13.811 2.737 4.442 1.00 0.66 94 LYS A N 6
ATOM 9620 C CA . LYS A 1 94 ? -14.788 1.695 4.130 1.00 0.71 94 LYS A CA 6
ATOM 9621 C C . LYS A 1 94 ? -14.167 0.611 3.256 1.00 0.67 94 LYS A C 6
ATOM 9622 O O . LYS A 1 94 ? -14.435 -0.579 3.437 1.00 0.74 94 LYS A O 6
ATOM 9641 N N . ALA A 1 95 ? -13.339 1.030 2.308 1.00 0.60 95 ALA A N 6
ATOM 9642 C CA . ALA A 1 95 ? -12.646 0.095 1.435 1.00 0.60 95 ALA A CA 6
ATOM 9643 C C . ALA A 1 95 ? -11.637 -0.737 2.223 1.00 0.57 95 ALA A C 6
ATOM 9644 O O . ALA A 1 95 ? -11.524 -1.946 2.024 1.00 0.57 95 ALA A O 6
ATOM 9651 N N . ALA A 1 96 ? -10.920 -0.079 3.129 1.00 0.57 96 ALA A N 6
ATOM 9652 C CA . ALA A 1 96 ? -9.917 -0.742 3.952 1.00 0.58 96 ALA A CA 6
ATOM 9653 C C . ALA A 1 96 ? -10.552 -1.778 4.869 1.00 0.56 96 ALA A C 6
ATOM 9654 O O . ALA A 1 96 ? -9.990 -2.850 5.086 1.00 0.59 96 ALA A O 6
ATOM 9661 N N . GLU A 1 97 ? -11.722 -1.448 5.404 1.00 0.57 97 GLU A N 6
ATOM 9662 C CA . GLU A 1 97 ? -12.443 -2.355 6.286 1.00 0.63 97 GLU A CA 6
ATOM 9663 C C . GLU A 1 97 ? -12.876 -3.610 5.542 1.00 0.55 97 GLU A C 6
ATOM 9664 O O . GLU A 1 97 ? -12.800 -4.714 6.079 1.00 0.58 97 GLU A O 6
ATOM 9676 N N . GLU A 1 98 ? -13.310 -3.442 4.299 1.00 0.55 98 GLU A N 6
ATOM 9677 C CA . GLU A 1 98 ? -13.714 -4.577 3.481 1.00 0.57 98 GLU A CA 6
ATOM 9678 C C . GLU A 1 98 ? -12.495 -5.408 3.093 1.00 0.52 98 GLU A C 6
ATOM 9679 O O . GLU A 1 98 ? -12.518 -6.635 3.155 1.00 0.60 98 GLU A O 6
ATOM 9691 N N . ALA A 1 99 ? -11.422 -4.723 2.726 1.00 0.46 99 ALA A N 6
ATOM 9692 C CA . ALA A 1 99 ? -10.196 -5.378 2.293 1.00 0.49 99 ALA A CA 6
ATOM 9693 C C . ALA A 1 99 ? -9.442 -6.006 3.466 1.00 0.46 99 ALA A C 6
ATOM 9694 O O . ALA A 1 99 ? -8.523 -6.798 3.271 1.00 0.50 99 ALA A O 6
ATOM 9701 N N . ARG A 1 100 ? -9.833 -5.648 4.683 1.00 0.47 100 ARG A N 6
ATOM 9702 C CA . ARG A 1 100 ? -9.168 -6.142 5.886 1.00 0.53 100 ARG A CA 6
ATOM 9703 C C . ARG A 1 100 ? -9.242 -7.668 5.972 1.00 0.51 100 ARG A C 6
ATOM 9704 O O . ARG A 1 100 ? -8.269 -8.324 6.342 1.00 0.56 100 ARG A O 6
ATOM 9725 N N . LYS A 1 101 ? -10.392 -8.230 5.603 1.00 0.51 101 LYS A N 6
ATOM 9726 C CA . LYS A 1 101 ? -10.580 -9.680 5.632 1.00 0.58 101 LYS A CA 6
ATOM 9727 C C . LYS A 1 101 ? -9.859 -10.343 4.460 1.00 0.63 101 LYS A C 6
ATOM 9728 O O . LYS A 1 101 ? -9.840 -11.568 4.334 1.00 0.81 101 LYS A O 6
ATOM 9747 N N . TRP A 1 102 ? -9.276 -9.519 3.602 1.00 0.57 102 TRP A N 6
ATOM 9748 C CA . TRP A 1 102 ? -8.486 -9.999 2.477 1.00 0.71 102 TRP A CA 6
ATOM 9749 C C . TRP A 1 102 ? -7.000 -9.844 2.783 1.00 0.64 102 TRP A C 6
ATOM 9750 O O . TRP A 1 102 ? -6.159 -9.952 1.892 1.00 0.73 102 TRP A O 6
ATOM 9771 N N . ASN A 1 103 ? -6.699 -9.580 4.054 1.00 0.56 103 ASN A N 6
ATOM 9772 C CA . ASN A 1 103 ? -5.325 -9.392 4.523 1.00 0.64 103 ASN A CA 6
ATOM 9773 C C . ASN A 1 103 ? -4.689 -8.176 3.846 1.00 0.56 103 ASN A C 6
ATOM 9774 O O . ASN A 1 103 ? -3.520 -8.184 3.461 1.00 0.70 103 ASN A O 6
ATOM 9785 N N . VAL A 1 104 ? -5.490 -7.130 3.694 1.00 0.46 104 VAL A N 6
ATOM 9786 C CA . VAL A 1 104 ? -5.021 -5.872 3.138 1.00 0.45 104 VAL A CA 6
ATOM 9787 C C . VAL A 1 104 ? -4.973 -4.811 4.232 1.00 0.48 104 VAL A C 6
ATOM 9788 O O . VAL A 1 104 ? -5.917 -4.672 5.013 1.00 0.63 104 VAL A O 6
ATOM 9801 N N . ARG A 1 105 ? -3.878 -4.070 4.287 1.00 0.45 105 ARG A N 6
ATOM 9802 C CA . ARG A 1 105 ? -3.684 -3.070 5.323 1.00 0.48 105 ARG A CA 6
ATOM 9803 C C . ARG A 1 105 ? -3.351 -1.717 4.709 1.00 0.44 105 ARG A C 6
ATOM 9804 O O . ARG A 1 105 ? -2.532 -1.625 3.794 1.00 0.51 105 ARG A O 6
ATOM 9825 N N . VAL A 1 106 ? -3.989 -0.669 5.210 1.00 0.47 106 VAL A N 6
ATOM 9826 C CA . VAL A 1 106 ? -3.729 0.675 4.721 1.00 0.48 106 VAL A CA 6
ATOM 9827 C C . VAL A 1 106 ? -2.833 1.437 5.692 1.00 0.50 106 VAL A C 6
ATOM 9828 O O . VAL A 1 106 ? -2.973 1.325 6.913 1.00 0.64 106 VAL A O 6
ATOM 9841 N N . ARG A 1 107 ? -1.896 2.184 5.137 1.00 0.46 107 ARG A N 6
ATOM 9842 C CA . ARG A 1 107 ? -0.968 2.981 5.919 1.00 0.58 107 ARG A CA 6
ATOM 9843 C C . ARG A 1 107 ? -0.805 4.345 5.267 1.00 0.49 107 ARG A C 6
ATOM 9844 O O . ARG A 1 107 ? -0.263 4.454 4.170 1.00 0.48 107 ARG A O 6
ATOM 9865 N N . THR A 1 108 ? -1.301 5.377 5.927 1.00 0.56 108 THR A N 6
ATOM 9866 C CA . THR A 1 108 ? -1.219 6.722 5.390 1.00 0.51 108 THR A CA 6
ATOM 9867 C C . THR A 1 108 ? 0.183 7.284 5.580 1.00 0.52 108 THR A C 6
ATOM 9868 O O . THR A 1 108 ? 0.788 7.126 6.643 1.00 0.66 108 THR A O 6
ATOM 9879 N N . VAL A 1 109 ? 0.696 7.910 4.535 1.00 0.47 109 VAL A N 6
ATOM 9880 C CA . VAL A 1 109 ? 2.034 8.474 4.543 1.00 0.55 109 VAL A CA 6
ATOM 9881 C C . VAL A 1 109 ? 1.984 9.955 4.203 1.00 0.57 109 VAL A C 6
ATOM 9882 O O . VAL A 1 109 ? 1.695 10.328 3.069 1.00 0.62 109 VAL A O 6
ATOM 9895 N N . THR A 1 110 ? 2.270 10.792 5.182 1.00 0.70 110 THR A N 6
ATOM 9896 C CA . THR A 1 110 ? 2.264 12.227 4.970 1.00 0.84 110 THR A CA 6
ATOM 9897 C C . THR A 1 110 ? 3.701 12.743 4.897 1.00 0.84 110 THR A C 6
ATOM 9898 O O . THR A 1 110 ? 3.958 13.862 4.451 1.00 0.97 110 THR A O 6
ATOM 9909 N N . SER A 1 111 ? 4.634 11.911 5.337 1.00 0.79 111 SER A N 6
ATOM 9910 C CA . SER A 1 111 ? 6.049 12.223 5.254 1.00 0.85 111 SER A CA 6
ATOM 9911 C C . SER A 1 111 ? 6.824 11.006 4.747 1.00 0.76 111 SER A C 6
ATOM 9912 O O . SER A 1 111 ? 6.640 9.893 5.236 1.00 0.69 111 SER A O 6
ATOM 9920 N N . PRO A 1 112 ? 7.686 11.219 3.729 1.00 0.82 112 PRO A N 6
ATOM 9921 C CA . PRO A 1 112 ? 8.446 10.150 3.055 1.00 0.80 112 PRO A CA 6
ATOM 9922 C C . PRO A 1 112 ? 9.173 9.196 4.003 1.00 0.70 112 PRO A C 6
ATOM 9923 O O . PRO A 1 112 ? 9.369 8.023 3.675 1.00 0.74 112 PRO A O 6
ATOM 9934 N N . ASP A 1 113 ? 9.568 9.697 5.169 1.00 0.67 113 ASP A N 6
ATOM 9935 C CA . ASP A 1 113 ? 10.299 8.886 6.141 1.00 0.66 113 ASP A CA 6
ATOM 9936 C C . ASP A 1 113 ? 9.413 7.791 6.720 1.00 0.59 113 ASP A C 6
ATOM 9937 O O . ASP A 1 113 ? 9.910 6.751 7.152 1.00 0.63 113 ASP A O 6
ATOM 9946 N N . GLU A 1 114 ? 8.103 8.017 6.712 1.00 0.57 114 GLU A N 6
ATOM 9947 C CA . GLU A 1 114 ? 7.159 7.048 7.249 1.00 0.60 114 GLU A CA 6
ATOM 9948 C C . GLU A 1 114 ? 7.145 5.786 6.403 1.00 0.52 114 GLU A C 6
ATOM 9949 O O . GLU A 1 114 ? 7.401 4.695 6.902 1.00 0.52 114 GLU A O 6
ATOM 9961 N N . ALA A 1 115 ? 6.859 5.949 5.114 1.00 0.55 115 ALA A N 6
ATOM 9962 C CA . ALA A 1 115 ? 6.726 4.816 4.202 1.00 0.58 115 ALA A CA 6
ATOM 9963 C C . ALA A 1 115 ? 7.976 3.950 4.200 1.00 0.51 115 ALA A C 6
ATOM 9964 O O . ALA A 1 115 ? 7.896 2.738 4.379 1.00 0.51 115 ALA A O 6
ATOM 9971 N N . LYS A 1 116 ? 9.128 4.585 4.023 1.00 0.51 116 LYS A N 6
ATOM 9972 C CA . LYS A 1 116 ? 10.397 3.869 3.954 1.00 0.51 116 LYS A CA 6
ATOM 9973 C C . LYS A 1 116 ? 10.659 3.103 5.254 1.00 0.44 116 LYS A C 6
ATOM 9974 O O . LYS A 1 116 ? 11.243 2.018 5.246 1.00 0.49 116 LYS A O 6
ATOM 9993 N N . ARG A 1 117 ? 10.193 3.667 6.357 1.00 0.42 117 ARG A N 6
ATOM 9994 C CA . ARG A 1 117 ? 10.347 3.051 7.667 1.00 0.44 117 ARG A CA 6
ATOM 9995 C C . ARG A 1 117 ? 9.363 1.896 7.843 1.00 0.43 117 ARG A C 6
ATOM 9996 O O . ARG A 1 117 ? 9.747 0.788 8.229 1.00 0.50 117 ARG A O 6
ATOM 10017 N N . TRP A 1 118 ? 8.094 2.160 7.550 1.00 0.43 118 TRP A N 6
ATOM 10018 C CA . TRP A 1 118 ? 7.039 1.170 7.732 1.00 0.51 118 TRP A CA 6
ATOM 10019 C C . TRP A 1 118 ? 7.235 -0.032 6.817 1.00 0.51 118 TRP A C 6
ATOM 10020 O O . TRP A 1 118 ? 7.146 -1.176 7.265 1.00 0.60 118 TRP A O 6
ATOM 10041 N N . ILE A 1 119 ? 7.519 0.227 5.541 1.00 0.48 119 ILE A N 6
ATOM 10042 C CA . ILE A 1 119 ? 7.705 -0.842 4.563 1.00 0.54 119 ILE A CA 6
ATOM 10043 C C . ILE A 1 119 ? 8.790 -1.811 5.022 1.00 0.53 119 ILE A C 6
ATOM 10044 O O . ILE A 1 119 ? 8.648 -3.028 4.884 1.00 0.58 119 ILE A O 6
ATOM 10060 N N . LYS A 1 120 ? 9.859 -1.274 5.598 1.00 0.52 120 LYS A N 6
ATOM 10061 C CA . LYS A 1 120 ? 10.939 -2.108 6.095 1.00 0.57 120 LYS A CA 6
ATOM 10062 C C . LYS A 1 120 ? 10.449 -2.987 7.239 1.00 0.56 120 LYS A C 6
ATOM 10063 O O . LYS A 1 120 ? 10.704 -4.187 7.252 1.00 0.61 120 LYS A O 6
ATOM 10082 N N . GLU A 1 121 ? 9.717 -2.393 8.179 1.00 0.56 121 GLU A N 6
ATOM 10083 C CA . GLU A 1 121 ? 9.253 -3.119 9.358 1.00 0.63 121 GLU A CA 6
ATOM 10084 C C . GLU A 1 121 ? 8.303 -4.247 8.963 1.00 0.67 121 GLU A C 6
ATOM 10085 O O . GLU A 1 121 ? 8.349 -5.335 9.537 1.00 0.79 121 GLU A O 6
ATOM 10097 N N . PHE A 1 122 ? 7.454 -3.996 7.972 1.00 0.65 122 PHE A N 6
ATOM 10098 C CA . PHE A 1 122 ? 6.535 -5.019 7.480 1.00 0.76 122 PHE A CA 6
ATOM 10099 C C . PHE A 1 122 ? 7.296 -6.124 6.755 1.00 0.78 122 PHE A C 6
ATOM 10100 O O . PHE A 1 122 ? 6.845 -7.268 6.697 1.00 0.89 122 PHE A O 6
ATOM 10117 N N . SER A 1 123 ? 8.460 -5.781 6.219 1.00 0.72 123 SER A N 6
ATOM 10118 C CA . SER A 1 123 ? 9.311 -6.754 5.542 1.00 0.79 123 SER A CA 6
ATOM 10119 C C . SER A 1 123 ? 10.162 -7.519 6.556 1.00 0.81 123 SER A C 6
ATOM 10120 O O . SER A 1 123 ? 10.803 -8.518 6.223 1.00 1.02 123 SER A O 6
ATOM 10128 N N . GLU A 1 124 ? 10.165 -7.039 7.794 1.00 0.80 124 GLU A N 6
ATOM 10129 C CA . GLU A 1 124 ? 10.886 -7.698 8.874 1.00 1.00 124 GLU A CA 6
ATOM 10130 C C . GLU A 1 124 ? 10.007 -8.763 9.523 1.00 1.48 124 GLU A C 6
ATOM 10131 O O . GLU A 1 124 ? 10.458 -9.519 10.384 1.00 2.09 124 GLU A O 6
ATOM 10143 N N . GLU A 1 125 ? 8.748 -8.800 9.111 1.00 2.33 125 GLU A N 6
ATOM 10144 C CA . GLU A 1 125 ? 7.787 -9.748 9.650 1.00 3.47 125 GLU A CA 6
ATOM 10145 C C . GLU A 1 125 ? 8.076 -11.153 9.138 1.00 4.34 125 GLU A C 6
ATOM 10146 O O . GLU A 1 125 ? 7.772 -11.435 7.963 1.00 4.92 125 GLU A O 6
ATOM 10159 N N . MET A 1 21 ? 6.331 -16.174 0.796 1.00 1.82 21 MET A N 7
ATOM 10160 C CA . MET A 1 21 ? 5.399 -15.168 1.355 1.00 1.48 21 MET A CA 7
ATOM 10161 C C . MET A 1 21 ? 5.135 -14.076 0.328 1.00 1.22 21 MET A C 7
ATOM 10162 O O . MET A 1 21 ? 6.070 -13.479 -0.203 1.00 1.47 21 MET A O 7
ATOM 10175 N N . ARG A 1 22 ? 3.867 -13.814 0.045 1.00 0.88 22 ARG A N 7
ATOM 10176 C CA . ARG A 1 22 ? 3.510 -12.810 -0.942 1.00 0.73 22 ARG A CA 7
ATOM 10177 C C . ARG A 1 22 ? 3.071 -11.518 -0.265 1.00 0.55 22 ARG A C 7
ATOM 10178 O O . ARG A 1 22 ? 1.924 -11.372 0.166 1.00 0.56 22 ARG A O 7
ATOM 10199 N N . LEU A 1 23 ? 4.005 -10.590 -0.161 1.00 0.51 23 LEU A N 7
ATOM 10200 C CA . LEU A 1 23 ? 3.726 -9.272 0.366 1.00 0.43 23 LEU A CA 7
ATOM 10201 C C . LEU A 1 23 ? 3.350 -8.345 -0.779 1.00 0.37 23 LEU A C 7
ATOM 10202 O O . LEU A 1 23 ? 4.128 -8.159 -1.715 1.00 0.40 23 LEU A O 7
ATOM 10218 N N . VAL A 1 24 ? 2.155 -7.793 -0.719 1.00 0.35 24 VAL A N 7
ATOM 10219 C CA . VAL A 1 24 ? 1.677 -6.902 -1.763 1.00 0.37 24 VAL A CA 7
ATOM 10220 C C . VAL A 1 24 ? 1.569 -5.485 -1.222 1.00 0.38 24 VAL A C 7
ATOM 10221 O O . VAL A 1 24 ? 0.853 -5.237 -0.255 1.00 0.42 24 VAL A O 7
ATOM 10234 N N . VAL A 1 25 ? 2.289 -4.561 -1.829 1.00 0.39 25 VAL A N 7
ATOM 10235 C CA . VAL A 1 25 ? 2.300 -3.188 -1.358 1.00 0.41 25 VAL A CA 7
ATOM 10236 C C . VAL A 1 25 ? 1.878 -2.233 -2.469 1.00 0.39 25 VAL A C 7
ATOM 10237 O O . VAL A 1 25 ? 2.564 -2.094 -3.475 1.00 0.42 25 VAL A O 7
ATOM 10250 N N . LEU A 1 26 ? 0.737 -1.593 -2.298 1.00 0.40 26 LEU A N 7
ATOM 10251 C CA . LEU A 1 26 ? 0.295 -0.578 -3.241 1.00 0.38 26 LEU A CA 7
ATOM 10252 C C . LEU A 1 26 ? 0.439 0.792 -2.608 1.00 0.37 26 LEU A C 7
ATOM 10253 O O . LEU A 1 26 ? -0.141 1.057 -1.559 1.00 0.48 26 LEU A O 7
ATOM 10269 N N . ILE A 1 27 ? 1.218 1.660 -3.226 1.00 0.33 27 ILE A N 7
ATOM 10270 C CA . ILE A 1 27 ? 1.431 2.979 -2.661 1.00 0.36 27 ILE A CA 7
ATOM 10271 C C . ILE A 1 27 ? 0.754 4.047 -3.509 1.00 0.39 27 ILE A C 7
ATOM 10272 O O . ILE A 1 27 ? 0.673 3.934 -4.733 1.00 0.40 27 ILE A O 7
ATOM 10288 N N . VAL A 1 28 ? 0.248 5.062 -2.833 1.00 0.48 28 VAL A N 7
ATOM 10289 C CA . VAL A 1 28 ? -0.423 6.178 -3.469 1.00 0.56 28 VAL A CA 7
ATOM 10290 C C . VAL A 1 28 ? 0.601 7.251 -3.821 1.00 0.86 28 VAL A C 7
ATOM 10291 O O . VAL A 1 28 ? 1.503 7.547 -3.034 1.00 1.37 28 VAL A O 7
ATOM 10304 N N . SER A 1 29 ? 0.460 7.808 -5.016 1.00 0.85 29 SER A N 7
ATOM 10305 C CA . SER A 1 29 ? 1.464 8.693 -5.589 1.00 1.25 29 SER A CA 7
ATOM 10306 C C . SER A 1 29 ? 1.665 9.990 -4.817 1.00 0.83 29 SER A C 7
ATOM 10307 O O . SER A 1 29 ? 0.852 10.387 -3.976 1.00 1.53 29 SER A O 7
ATOM 10315 N N . ASN A 1 30 ? 2.762 10.645 -5.171 1.00 1.19 30 ASN A N 7
ATOM 10316 C CA . ASN A 1 30 ? 3.221 11.875 -4.557 1.00 1.67 30 ASN A CA 7
ATOM 10317 C C . ASN A 1 30 ? 4.511 12.254 -5.263 1.00 1.19 30 ASN A C 7
ATOM 10318 O O . ASN A 1 30 ? 4.784 11.696 -6.328 1.00 1.38 30 ASN A O 7
ATOM 10329 N N . ASP A 1 31 ? 5.251 13.223 -4.734 1.00 1.45 31 ASP A N 7
ATOM 10330 C CA . ASP A 1 31 ? 6.570 13.576 -5.266 1.00 1.18 31 ASP A CA 7
ATOM 10331 C C . ASP A 1 31 ? 7.331 12.321 -5.706 1.00 0.94 31 ASP A C 7
ATOM 10332 O O . ASP A 1 31 ? 7.388 11.325 -4.976 1.00 1.28 31 ASP A O 7
ATOM 10341 N N . LYS A 1 32 ? 7.911 12.381 -6.899 1.00 0.79 32 LYS A N 7
ATOM 10342 C CA . LYS A 1 32 ? 8.493 11.207 -7.546 1.00 0.82 32 LYS A CA 7
ATOM 10343 C C . LYS A 1 32 ? 9.638 10.589 -6.745 1.00 0.66 32 LYS A C 7
ATOM 10344 O O . LYS A 1 32 ? 9.988 9.430 -6.968 1.00 0.68 32 LYS A O 7
ATOM 10363 N N . LYS A 1 33 ? 10.211 11.341 -5.808 1.00 0.71 33 LYS A N 7
ATOM 10364 C CA . LYS A 1 33 ? 11.256 10.795 -4.944 1.00 0.75 33 LYS A CA 7
ATOM 10365 C C . LYS A 1 33 ? 10.702 9.639 -4.125 1.00 0.68 33 LYS A C 7
ATOM 10366 O O . LYS A 1 33 ? 11.373 8.623 -3.922 1.00 0.78 33 LYS A O 7
ATOM 10385 N N . LEU A 1 34 ? 9.463 9.802 -3.675 1.00 0.61 34 LEU A N 7
ATOM 10386 C CA . LEU A 1 34 ? 8.778 8.785 -2.897 1.00 0.64 34 LEU A CA 7
ATOM 10387 C C . LEU A 1 34 ? 8.491 7.562 -3.760 1.00 0.53 34 LEU A C 7
ATOM 10388 O O . LEU A 1 34 ? 8.799 6.432 -3.380 1.00 0.62 34 LEU A O 7
ATOM 10404 N N . ILE A 1 35 ? 7.914 7.816 -4.933 1.00 0.43 35 ILE A N 7
ATOM 10405 C CA . ILE A 1 35 ? 7.509 6.758 -5.855 1.00 0.43 35 ILE A CA 7
ATOM 10406 C C . ILE A 1 35 ? 8.687 5.857 -6.215 1.00 0.46 35 ILE A C 7
ATOM 10407 O O . ILE A 1 35 ? 8.603 4.632 -6.107 1.00 0.52 35 ILE A O 7
ATOM 10423 N N . GLU A 1 36 ? 9.784 6.477 -6.627 1.00 0.51 36 GLU A N 7
ATOM 10424 C CA . GLU A 1 36 ? 10.984 5.747 -7.011 1.00 0.62 36 GLU A CA 7
ATOM 10425 C C . GLU A 1 36 ? 11.532 4.934 -5.846 1.00 0.63 36 GLU A C 7
ATOM 10426 O O . GLU A 1 36 ? 11.748 3.731 -5.974 1.00 0.64 36 GLU A O 7
ATOM 10438 N N . GLU A 1 37 ? 11.729 5.588 -4.706 1.00 0.68 37 GLU A N 7
ATOM 10439 C CA . GLU A 1 37 ? 12.400 4.961 -3.574 1.00 0.77 37 GLU A CA 7
ATOM 10440 C C . GLU A 1 37 ? 11.583 3.797 -3.017 1.00 0.71 37 GLU A C 7
ATOM 10441 O O . GLU A 1 37 ? 12.139 2.762 -2.655 1.00 0.79 37 GLU A O 7
ATOM 10453 N N . ALA A 1 38 ? 10.265 3.961 -2.970 1.00 0.61 38 ALA A N 7
ATOM 10454 C CA . ALA A 1 38 ? 9.385 2.909 -2.471 1.00 0.60 38 ALA A CA 7
ATOM 10455 C C . ALA A 1 38 ? 9.481 1.666 -3.348 1.00 0.54 38 ALA A C 7
ATOM 10456 O O . ALA A 1 38 ? 9.512 0.538 -2.853 1.00 0.59 38 ALA A O 7
ATOM 10463 N N . ARG A 1 39 ? 9.550 1.885 -4.655 1.00 0.49 39 ARG A N 7
ATOM 10464 C CA . ARG A 1 39 ? 9.638 0.797 -5.620 1.00 0.53 39 ARG A CA 7
ATOM 10465 C C . ARG A 1 39 ? 10.985 0.081 -5.501 1.00 0.56 39 ARG A C 7
ATOM 10466 O O . ARG A 1 39 ? 11.079 -1.132 -5.707 1.00 0.59 39 ARG A O 7
ATOM 10487 N N . LYS A 1 40 ? 12.022 0.840 -5.151 1.00 0.59 40 LYS A N 7
ATOM 10488 C CA . LYS A 1 40 ? 13.360 0.284 -4.962 1.00 0.67 40 LYS A CA 7
ATOM 10489 C C . LYS A 1 40 ? 13.368 -0.716 -3.808 1.00 0.65 40 LYS A C 7
ATOM 10490 O O . LYS A 1 40 ? 14.071 -1.728 -3.847 1.00 0.71 40 LYS A O 7
ATOM 10509 N N . MET A 1 41 ? 12.576 -0.424 -2.782 1.00 0.64 41 MET A N 7
ATOM 10510 C CA . MET A 1 41 ? 12.511 -1.268 -1.594 1.00 0.68 41 MET A CA 7
ATOM 10511 C C . MET A 1 41 ? 11.781 -2.565 -1.900 1.00 0.63 41 MET A C 7
ATOM 10512 O O . MET A 1 41 ? 12.056 -3.596 -1.294 1.00 0.67 41 MET A O 7
ATOM 10526 N N . ALA A 1 42 ? 10.862 -2.501 -2.852 1.00 0.60 42 ALA A N 7
ATOM 10527 C CA . ALA A 1 42 ? 10.064 -3.655 -3.238 1.00 0.64 42 ALA A CA 7
ATOM 10528 C C . ALA A 1 42 ? 10.945 -4.815 -3.681 1.00 0.61 42 ALA A C 7
ATOM 10529 O O . ALA A 1 42 ? 10.822 -5.929 -3.170 1.00 0.66 42 ALA A O 7
ATOM 10536 N N . GLU A 1 43 ? 11.850 -4.543 -4.613 1.00 0.62 43 GLU A N 7
ATOM 10537 C CA . GLU A 1 43 ? 12.736 -5.575 -5.138 1.00 0.75 43 GLU A CA 7
ATOM 10538 C C . GLU A 1 43 ? 13.771 -5.997 -4.094 1.00 0.71 43 GLU A C 7
ATOM 10539 O O . GLU A 1 43 ? 14.333 -7.088 -4.167 1.00 0.79 43 GLU A O 7
ATOM 10551 N N . LYS A 1 44 ? 14.006 -5.130 -3.117 1.00 0.68 44 LYS A N 7
ATOM 10552 C CA . LYS A 1 44 ? 14.960 -5.415 -2.052 1.00 0.77 44 LYS A CA 7
ATOM 10553 C C . LYS A 1 44 ? 14.342 -6.330 -0.996 1.00 0.69 44 LYS A C 7
ATOM 10554 O O . LYS A 1 44 ? 14.966 -7.293 -0.546 1.00 0.80 44 LYS A O 7
ATOM 10573 N N . ALA A 1 45 ? 13.109 -6.028 -0.617 1.00 0.61 45 ALA A N 7
ATOM 10574 C CA . ALA A 1 45 ? 12.421 -6.772 0.431 1.00 0.64 45 ALA A CA 7
ATOM 10575 C C . ALA A 1 45 ? 11.642 -7.951 -0.139 1.00 0.60 45 ALA A C 7
ATOM 10576 O O . ALA A 1 45 ? 10.916 -8.635 0.584 1.00 0.71 45 ALA A O 7
ATOM 10583 N N . ASN A 1 46 ? 11.798 -8.168 -1.444 1.00 0.56 46 ASN A N 7
ATOM 10584 C CA . ASN A 1 46 ? 11.153 -9.276 -2.150 1.00 0.65 46 ASN A CA 7
ATOM 10585 C C . ASN A 1 46 ? 9.635 -9.199 -2.054 1.00 0.62 46 ASN A C 7
ATOM 10586 O O . ASN A 1 46 ? 8.959 -10.221 -1.928 1.00 0.80 46 ASN A O 7
ATOM 10597 N N . LEU A 1 47 ? 9.102 -7.989 -2.126 1.00 0.48 47 LEU A N 7
ATOM 10598 C CA . LEU A 1 47 ? 7.664 -7.794 -2.077 1.00 0.48 47 LEU A CA 7
ATOM 10599 C C . LEU A 1 47 ? 7.171 -7.176 -3.373 1.00 0.45 47 LEU A C 7
ATOM 10600 O O . LEU A 1 47 ? 7.923 -6.494 -4.070 1.00 0.53 47 LEU A O 7
ATOM 10616 N N . GLU A 1 48 ? 5.915 -7.422 -3.693 1.00 0.43 48 GLU A N 7
ATOM 10617 C CA . GLU A 1 48 ? 5.336 -6.939 -4.930 1.00 0.47 48 GLU A CA 7
ATOM 10618 C C . GLU A 1 48 ? 4.669 -5.594 -4.695 1.00 0.45 48 GLU A C 7
ATOM 10619 O O . GLU A 1 48 ? 3.605 -5.516 -4.078 1.00 0.49 48 GLU A O 7
ATOM 10631 N N . LEU A 1 49 ? 5.304 -4.537 -5.166 1.00 0.46 49 LEU A N 7
ATOM 10632 C CA . LEU A 1 49 ? 4.800 -3.195 -4.940 1.00 0.50 49 LEU A CA 7
ATOM 10633 C C . LEU A 1 49 ? 4.268 -2.593 -6.233 1.00 0.45 49 LEU A C 7
ATOM 10634 O O . LEU A 1 49 ? 4.899 -2.688 -7.287 1.00 0.54 49 LEU A O 7
ATOM 10650 N N . ILE A 1 50 ? 3.094 -1.991 -6.141 1.00 0.39 50 ILE A N 7
ATOM 10651 C CA . ILE A 1 50 ? 2.463 -1.347 -7.278 1.00 0.43 50 ILE A CA 7
ATOM 10652 C C . ILE A 1 50 ? 2.332 0.147 -7.012 1.00 0.40 50 ILE A C 7
ATOM 10653 O O . ILE A 1 50 ? 1.809 0.559 -5.974 1.00 0.37 50 ILE A O 7
ATOM 10669 N N . THR A 1 51 ? 2.828 0.952 -7.935 1.00 0.48 51 THR A N 7
ATOM 10670 C CA . THR A 1 51 ? 2.753 2.395 -7.808 1.00 0.52 51 THR A CA 7
ATOM 10671 C C . THR A 1 51 ? 1.439 2.925 -8.381 1.00 0.56 51 THR A C 7
ATOM 10672 O O . THR A 1 51 ? 1.239 2.951 -9.597 1.00 0.66 51 THR A O 7
ATOM 10683 N N . VAL A 1 52 ? 0.543 3.335 -7.493 1.00 0.68 52 VAL A N 7
ATOM 10684 C CA . VAL A 1 52 ? -0.787 3.781 -7.881 1.00 0.78 52 VAL A CA 7
ATOM 10685 C C . VAL A 1 52 ? -0.905 5.299 -7.814 1.00 0.85 52 VAL A C 7
ATOM 10686 O O . VAL A 1 52 ? -0.268 5.933 -6.975 1.00 1.66 52 VAL A O 7
ATOM 10699 N N . PRO A 1 53 ? -1.687 5.892 -8.737 1.00 0.73 53 PRO A N 7
ATOM 10700 C CA . PRO A 1 53 ? -2.159 7.274 -8.661 1.00 0.90 53 PRO A CA 7
ATOM 10701 C C . PRO A 1 53 ? -2.517 7.766 -7.273 1.00 0.88 53 PRO A C 7
ATOM 10702 O O . PRO A 1 53 ? -2.731 7.006 -6.327 1.00 1.64 53 PRO A O 7
ATOM 10713 N N . GLY A 1 54 ? -2.591 9.069 -7.202 1.00 1.49 54 GLY A N 7
ATOM 10714 C CA . GLY A 1 54 ? -2.832 9.782 -5.976 1.00 2.14 54 GLY A CA 7
ATOM 10715 C C . GLY A 1 54 ? -4.232 9.599 -5.401 1.00 1.80 54 GLY A C 7
ATOM 10716 O O . GLY A 1 54 ? -4.632 10.329 -4.489 1.00 2.08 54 GLY A O 7
ATOM 10720 N N . SER A 1 55 ? -4.975 8.635 -5.923 1.00 1.36 55 SER A N 7
ATOM 10721 C CA . SER A 1 55 ? -6.313 8.353 -5.439 1.00 0.97 55 SER A CA 7
ATOM 10722 C C . SER A 1 55 ? -6.353 7.010 -4.702 1.00 0.64 55 SER A C 7
ATOM 10723 O O . SER A 1 55 ? -6.060 5.960 -5.279 1.00 0.50 55 SER A O 7
ATOM 10731 N N . PRO A 1 56 ? -6.707 7.037 -3.401 1.00 0.66 56 PRO A N 7
ATOM 10732 C CA . PRO A 1 56 ? -6.840 5.825 -2.583 1.00 0.58 56 PRO A CA 7
ATOM 10733 C C . PRO A 1 56 ? -7.918 4.891 -3.118 1.00 0.53 56 PRO A C 7
ATOM 10734 O O . PRO A 1 56 ? -7.858 3.679 -2.909 1.00 0.62 56 PRO A O 7
ATOM 10745 N N . GLU A 1 57 ? -8.904 5.475 -3.794 1.00 0.62 57 GLU A N 7
ATOM 10746 C CA . GLU A 1 57 ? -9.918 4.712 -4.516 1.00 0.80 57 GLU A CA 7
ATOM 10747 C C . GLU A 1 57 ? -9.264 3.662 -5.408 1.00 0.67 57 GLU A C 7
ATOM 10748 O O . GLU A 1 57 ? -9.563 2.476 -5.306 1.00 0.67 57 GLU A O 7
ATOM 10760 N N . GLU A 1 58 ? -8.350 4.107 -6.260 1.00 0.61 58 GLU A N 7
ATOM 10761 C CA . GLU A 1 58 ? -7.671 3.217 -7.191 1.00 0.56 58 GLU A CA 7
ATOM 10762 C C . GLU A 1 58 ? -6.789 2.226 -6.434 1.00 0.50 58 GLU A C 7
ATOM 10763 O O . GLU A 1 58 ? -6.798 1.026 -6.712 1.00 0.54 58 GLU A O 7
ATOM 10775 N N . ALA A 1 59 ? -6.059 2.740 -5.451 1.00 0.52 59 ALA A N 7
ATOM 10776 C CA . ALA A 1 59 ? -5.062 1.956 -4.728 1.00 0.59 59 ALA A CA 7
ATOM 10777 C C . ALA A 1 59 ? -5.677 0.827 -3.906 1.00 0.50 59 ALA A C 7
ATOM 10778 O O . ALA A 1 59 ? -5.392 -0.345 -4.143 1.00 0.50 59 ALA A O 7
ATOM 10785 N N . ILE A 1 60 ? -6.528 1.177 -2.951 1.00 0.51 60 ILE A N 7
ATOM 10786 C CA . ILE A 1 60 ? -7.029 0.204 -1.986 1.00 0.52 60 ILE A CA 7
ATOM 10787 C C . ILE A 1 60 ? -7.967 -0.801 -2.649 1.00 0.50 60 ILE A C 7
ATOM 10788 O O . ILE A 1 60 ? -8.027 -1.968 -2.258 1.00 0.52 60 ILE A O 7
ATOM 10804 N N . ARG A 1 61 ? -8.681 -0.348 -3.667 1.00 0.51 61 ARG A N 7
ATOM 10805 C CA . ARG A 1 61 ? -9.597 -1.211 -4.396 1.00 0.57 61 ARG A CA 7
ATOM 10806 C C . ARG A 1 61 ? -8.806 -2.264 -5.172 1.00 0.55 61 ARG A C 7
ATOM 10807 O O . ARG A 1 61 ? -9.177 -3.440 -5.207 1.00 0.67 61 ARG A O 7
ATOM 10828 N N . LEU A 1 62 ? -7.701 -1.836 -5.775 1.00 0.47 62 LEU A N 7
ATOM 10829 C CA . LEU A 1 62 ? -6.818 -2.741 -6.501 1.00 0.50 62 LEU A CA 7
ATOM 10830 C C . LEU A 1 62 ? -6.070 -3.640 -5.526 1.00 0.43 62 LEU A C 7
ATOM 10831 O O . LEU A 1 62 ? -5.747 -4.785 -5.842 1.00 0.45 62 LEU A O 7
ATOM 10847 N N . ALA A 1 63 ? -5.812 -3.116 -4.335 1.00 0.41 63 ALA A N 7
ATOM 10848 C CA . ALA A 1 63 ? -5.166 -3.880 -3.278 1.00 0.42 63 ALA A CA 7
ATOM 10849 C C . ALA A 1 63 ? -5.983 -5.119 -2.930 1.00 0.46 63 ALA A C 7
ATOM 10850 O O . ALA A 1 63 ? -5.439 -6.213 -2.791 1.00 0.49 63 ALA A O 7
ATOM 10857 N N . GLN A 1 64 ? -7.294 -4.938 -2.806 1.00 0.52 64 GLN A N 7
ATOM 10858 C CA . GLN A 1 64 ? -8.200 -6.045 -2.520 1.00 0.64 64 GLN A CA 7
ATOM 10859 C C . GLN A 1 64 ? -8.257 -7.015 -3.703 1.00 0.62 64 GLN A C 7
ATOM 10860 O O . GLN A 1 64 ? -8.325 -8.231 -3.522 1.00 0.69 64 GLN A O 7
ATOM 10874 N N . GLU A 1 65 ? -8.215 -6.458 -4.911 1.00 0.58 65 GLU A N 7
ATOM 10875 C CA . GLU A 1 65 ? -8.220 -7.252 -6.137 1.00 0.63 65 GLU A CA 7
ATOM 10876 C C . GLU A 1 65 ? -7.019 -8.191 -6.173 1.00 0.55 65 GLU A C 7
ATOM 10877 O O . GLU A 1 65 ? -7.171 -9.411 -6.263 1.00 0.62 65 GLU A O 7
ATOM 10889 N N . ILE A 1 66 ? -5.828 -7.612 -6.074 1.00 0.46 66 ILE A N 7
ATOM 10890 C CA . ILE A 1 66 ? -4.591 -8.380 -6.131 1.00 0.46 66 ILE A CA 7
ATOM 10891 C C . ILE A 1 66 ? -4.521 -9.381 -4.980 1.00 0.43 66 ILE A C 7
ATOM 10892 O O . ILE A 1 66 ? -4.011 -10.486 -5.139 1.00 0.48 66 ILE A O 7
ATOM 10908 N N . ALA A 1 67 ? -5.059 -8.991 -3.831 1.00 0.44 67 ALA A N 7
ATOM 10909 C CA . ALA A 1 67 ? -5.038 -9.836 -2.644 1.00 0.51 67 ALA A CA 7
ATOM 10910 C C . ALA A 1 67 ? -5.782 -11.149 -2.872 1.00 0.55 67 ALA A C 7
ATOM 10911 O O . ALA A 1 67 ? -5.309 -12.223 -2.492 1.00 0.63 67 ALA A O 7
ATOM 10918 N N . GLU A 1 68 ? -6.948 -11.054 -3.496 1.00 0.60 68 GLU A N 7
ATOM 10919 C CA . GLU A 1 68 ? -7.766 -12.226 -3.771 1.00 0.73 68 GLU A CA 7
ATOM 10920 C C . GLU A 1 68 ? -7.150 -13.066 -4.886 1.00 0.73 68 GLU A C 7
ATOM 10921 O O . GLU A 1 68 ? -7.163 -14.297 -4.836 1.00 0.87 68 GLU A O 7
ATOM 10933 N N . LYS A 1 69 ? -6.583 -12.389 -5.874 1.00 0.65 69 LYS A N 7
ATOM 10934 C CA . LYS A 1 69 ? -6.107 -13.045 -7.086 1.00 0.71 69 LYS A CA 7
ATOM 10935 C C . LYS A 1 69 ? -4.655 -13.512 -6.956 1.00 0.73 69 LYS A C 7
ATOM 10936 O O . LYS A 1 69 ? -4.088 -14.061 -7.900 1.00 0.92 69 LYS A O 7
ATOM 10955 N N . ALA A 1 70 ? -4.059 -13.298 -5.792 1.00 0.67 70 ALA A N 7
ATOM 10956 C CA . ALA A 1 70 ? -2.689 -13.731 -5.548 1.00 0.71 70 ALA A CA 7
ATOM 10957 C C . ALA A 1 70 ? -2.656 -15.153 -5.006 1.00 0.69 70 ALA A C 7
ATOM 10958 O O . ALA A 1 70 ? -3.277 -15.448 -3.984 1.00 0.68 70 ALA A O 7
ATOM 10965 N N . PRO A 1 71 ? -1.942 -16.056 -5.688 1.00 0.84 71 PRO A N 7
ATOM 10966 C CA . PRO A 1 71 ? -1.788 -17.431 -5.229 1.00 0.90 71 PRO A CA 7
ATOM 10967 C C . PRO A 1 71 ? -0.704 -17.568 -4.157 1.00 0.81 71 PRO A C 7
ATOM 10968 O O . PRO A 1 71 ? 0.493 -17.432 -4.437 1.00 0.93 71 PRO A O 7
ATOM 10979 N N . GLY A 1 72 ? -1.131 -17.815 -2.929 1.00 0.75 72 GLY A N 7
ATOM 10980 C CA . GLY A 1 72 ? -0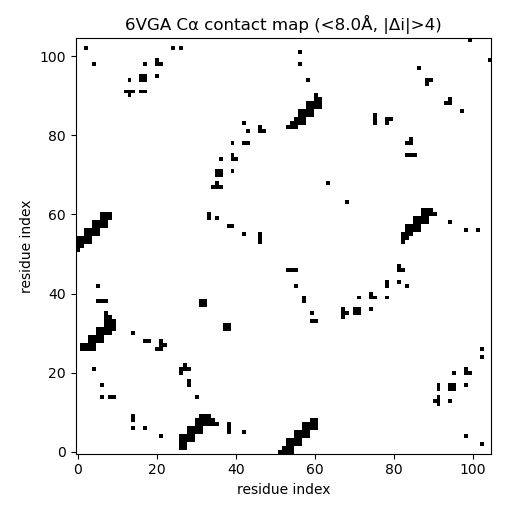.197 -18.055 -1.847 1.00 0.77 72 GLY A CA 7
ATOM 10981 C C . GLY A 1 72 ? -0.562 -17.273 -0.606 1.00 0.63 72 GLY A C 7
ATOM 10982 O O . GLY A 1 72 ? -1.645 -16.688 -0.547 1.00 0.62 72 GLY A O 7
ATOM 10986 N N . PRO A 1 73 ? 0.310 -17.248 0.413 1.00 0.61 73 PRO A N 7
ATOM 10987 C CA . PRO A 1 73 ? 0.081 -16.448 1.613 1.00 0.58 73 PRO A CA 7
ATOM 10988 C C . PRO A 1 73 ? 0.153 -14.966 1.283 1.00 0.48 73 PRO A C 7
ATOM 10989 O O . PRO A 1 73 ? 1.196 -14.468 0.858 1.00 0.54 73 PRO A O 7
ATOM 11000 N N . VAL A 1 74 ? -0.949 -14.263 1.487 1.00 0.48 74 VAL A N 7
ATOM 11001 C CA . VAL A 1 74 ? -1.060 -12.886 1.040 1.00 0.46 74 VAL A CA 7
ATOM 11002 C C . VAL A 1 74 ? -1.154 -11.919 2.211 1.00 0.44 74 VAL A C 7
ATOM 11003 O O . VAL A 1 74 ? -1.994 -12.073 3.100 1.00 0.56 74 VAL A O 7
ATOM 11016 N N . LYS A 1 75 ? -0.273 -10.935 2.199 1.00 0.44 75 LYS A N 7
ATOM 11017 C CA . LYS A 1 75 ? -0.314 -9.848 3.157 1.00 0.52 75 LYS A CA 7
ATOM 11018 C C . LYS A 1 75 ? -0.134 -8.536 2.403 1.00 0.42 75 LYS A C 7
ATOM 11019 O O . LYS A 1 75 ? 0.892 -8.322 1.755 1.00 0.45 75 LYS A O 7
ATOM 11038 N N . VAL A 1 76 ? -1.142 -7.679 2.456 1.00 0.42 76 VAL A N 7
ATOM 11039 C CA . VAL A 1 76 ? -1.150 -6.469 1.647 1.00 0.39 76 VAL A CA 7
ATOM 11040 C C . VAL A 1 76 ? -1.069 -5.217 2.513 1.00 0.38 76 VAL A C 7
ATOM 11041 O O . VAL A 1 76 ? -1.580 -5.184 3.636 1.00 0.50 76 VAL A O 7
ATOM 11054 N N . LEU A 1 77 ? -0.429 -4.193 1.978 1.00 0.35 77 LEU A N 7
ATOM 11055 C CA . LEU A 1 77 ? -0.310 -2.913 2.640 1.00 0.41 77 LEU A CA 7
ATOM 11056 C C . LEU A 1 77 ? -0.476 -1.817 1.610 1.00 0.39 77 LEU A C 7
ATOM 11057 O O . LEU A 1 77 ? 0.227 -1.793 0.599 1.00 0.43 77 LEU A O 7
ATOM 11073 N N . VAL A 1 78 ? -1.418 -0.931 1.843 1.00 0.37 78 VAL A N 7
ATOM 11074 C CA . VAL A 1 78 ? -1.658 0.153 0.922 1.00 0.36 78 VAL A CA 7
ATOM 11075 C C . VAL A 1 78 ? -1.328 1.491 1.585 1.00 0.36 78 VAL A C 7
ATOM 11076 O O . VAL A 1 78 ? -1.766 1.782 2.703 1.00 0.38 78 VAL A O 7
ATOM 11089 N N . LEU A 1 79 ? -0.516 2.278 0.898 1.00 0.38 79 LEU A N 7
ATOM 11090 C CA . LEU A 1 79 ? 0.035 3.505 1.455 1.00 0.40 79 LEU A CA 7
ATOM 11091 C C . LEU A 1 79 ? -0.616 4.725 0.824 1.00 0.37 79 LEU A C 7
ATOM 11092 O O . LEU A 1 79 ? -0.240 5.123 -0.271 1.00 0.41 79 LEU A O 7
ATOM 11108 N N . ILE A 1 80 ? -1.578 5.321 1.502 1.00 0.41 80 ILE A N 7
ATOM 11109 C CA . ILE A 1 80 ? -2.156 6.569 1.027 1.00 0.43 80 ILE A CA 7
ATOM 11110 C C . ILE A 1 80 ? -1.257 7.732 1.434 1.00 0.41 80 ILE A C 7
ATOM 11111 O O . ILE A 1 80 ? -0.943 7.911 2.610 1.00 0.42 80 ILE A O 7
ATOM 11127 N N . THR A 1 81 ? -0.843 8.513 0.457 1.00 0.60 81 THR A N 7
ATOM 11128 C CA . THR A 1 81 ? 0.164 9.531 0.665 1.00 0.69 81 THR A CA 7
ATOM 11129 C C . THR A 1 81 ? -0.449 10.926 0.613 1.00 0.79 81 THR A C 7
ATOM 11130 O O . THR A 1 81 ? -1.089 11.296 -0.370 1.00 1.20 81 THR A O 7
ATOM 11141 N N . GLY A 1 82 ? -0.246 11.693 1.673 1.00 0.73 82 GLY A N 7
ATOM 11142 C CA . GLY A 1 82 ? -0.798 13.027 1.743 1.00 1.09 82 GLY A CA 7
ATOM 11143 C C . GLY A 1 82 ? -1.966 13.106 2.700 1.00 0.92 82 GLY A C 7
ATOM 11144 O O . GLY A 1 82 ? -1.973 12.435 3.735 1.00 1.03 82 GLY A O 7
ATOM 11148 N N . SER A 1 83 ? -2.947 13.924 2.366 1.00 1.03 83 SER A N 7
ATOM 11149 C CA . SER A 1 83 ? -4.137 14.066 3.185 1.00 1.19 83 SER A CA 7
ATOM 11150 C C . SER A 1 83 ? -5.336 13.453 2.469 1.00 1.10 83 SER A C 7
ATOM 11151 O O . SER A 1 83 ? -5.520 13.655 1.264 1.00 1.22 83 SER A O 7
ATOM 11159 N N . ALA A 1 84 ? -6.139 12.698 3.208 1.00 1.02 84 ALA A N 7
ATOM 11160 C CA . ALA A 1 84 ? -7.292 12.020 2.636 1.00 0.95 84 ALA A CA 7
ATOM 11161 C C . ALA A 1 84 ? -8.481 12.962 2.520 1.00 0.97 84 ALA A C 7
ATOM 11162 O O . ALA A 1 84 ? -9.003 13.444 3.529 1.00 1.13 84 ALA A O 7
ATOM 11169 N N . ASP A 1 85 ? -8.894 13.227 1.289 1.00 0.89 85 ASP A N 7
ATOM 11170 C CA . ASP A 1 85 ? -10.063 14.058 1.027 1.00 0.93 85 ASP A CA 7
ATOM 11171 C C . ASP A 1 85 ? -11.329 13.318 1.444 1.00 0.81 85 ASP A C 7
ATOM 11172 O O . ASP A 1 85 ? -11.348 12.092 1.426 1.00 0.71 85 ASP A O 7
ATOM 11181 N N . PRO A 1 86 ? -12.396 14.053 1.822 1.00 0.92 86 PRO A N 7
ATOM 11182 C CA . PRO A 1 86 ? -13.649 13.471 2.336 1.00 0.95 86 PRO A CA 7
ATOM 11183 C C . PRO A 1 86 ? -14.118 12.222 1.585 1.00 0.85 86 PRO A C 7
ATOM 11184 O O . PRO A 1 86 ? -14.424 11.196 2.204 1.00 0.88 86 PRO A O 7
ATOM 11195 N N . ASP A 1 87 ? -14.166 12.304 0.259 1.00 0.82 87 ASP A N 7
ATOM 11196 C CA . ASP A 1 87 ? -14.596 11.173 -0.562 1.00 0.86 87 ASP A CA 7
ATOM 11197 C C . ASP A 1 87 ? -13.685 9.974 -0.347 1.00 0.74 87 ASP A C 7
ATOM 11198 O O . ASP A 1 87 ? -14.145 8.892 0.015 1.00 0.79 87 ASP A O 7
ATOM 11207 N N . GLU A 1 88 ? -12.391 10.183 -0.541 1.00 0.68 88 GLU A N 7
ATOM 11208 C CA . GLU A 1 88 ? -11.409 9.109 -0.452 1.00 0.67 88 GLU A CA 7
ATOM 11209 C C . GLU A 1 88 ? -11.237 8.629 0.988 1.00 0.55 88 GLU A C 7
ATOM 11210 O O . GLU A 1 88 ? -10.881 7.478 1.227 1.00 0.54 88 GLU A O 7
ATOM 11222 N N . LYS A 1 89 ? -11.504 9.514 1.938 1.00 0.57 89 LYS A N 7
ATOM 11223 C CA . LYS A 1 89 ? -11.495 9.160 3.353 1.00 0.62 89 LYS A CA 7
ATOM 11224 C C . LYS A 1 89 ? -12.588 8.131 3.620 1.00 0.59 89 LYS A C 7
ATOM 11225 O O . LYS A 1 89 ? -12.413 7.193 4.400 1.00 0.64 89 LYS A O 7
ATOM 11244 N N . THR A 1 90 ? -13.710 8.307 2.935 1.00 0.62 90 THR A N 7
ATOM 11245 C CA . THR A 1 90 ? -14.832 7.394 3.043 1.00 0.69 90 THR A CA 7
ATOM 11246 C C . THR A 1 90 ? -14.541 6.101 2.280 1.00 0.62 90 THR A C 7
ATOM 11247 O O . THR A 1 90 ? -14.957 5.015 2.692 1.00 0.69 90 THR A O 7
ATOM 11258 N N . LYS A 1 91 ? -13.803 6.227 1.177 1.00 0.57 91 LYS A N 7
ATOM 11259 C CA . LYS A 1 91 ? -13.372 5.066 0.404 1.00 0.64 91 LYS A CA 7
ATOM 11260 C C . LYS A 1 91 ? -12.465 4.187 1.250 1.00 0.63 91 LYS A C 7
ATOM 11261 O O . LYS A 1 91 ? -12.623 2.969 1.299 1.00 0.73 91 LYS A O 7
ATOM 11280 N N . ALA A 1 92 ? -11.533 4.836 1.938 1.00 0.58 92 ALA A N 7
ATOM 11281 C CA . ALA A 1 92 ? -10.475 4.150 2.649 1.00 0.67 92 ALA A CA 7
ATOM 11282 C C . ALA A 1 92 ? -11.033 3.352 3.805 1.00 0.68 92 ALA A C 7
ATOM 11283 O O . ALA A 1 92 ? -10.697 2.185 3.976 1.00 0.78 92 ALA A O 7
ATOM 11290 N N . LYS A 1 93 ? -11.909 3.973 4.581 1.00 0.64 93 LYS A N 7
ATOM 11291 C CA . LYS A 1 93 ? -12.466 3.314 5.749 1.00 0.71 93 LYS A CA 7
ATOM 11292 C C . LYS A 1 93 ? -13.326 2.119 5.352 1.00 0.70 93 LYS A C 7
ATOM 11293 O O . LYS A 1 93 ? -13.347 1.100 6.044 1.00 0.79 93 LYS A O 7
ATOM 11312 N N . LYS A 1 94 ? -14.018 2.248 4.228 1.00 0.66 94 LYS A N 7
ATOM 11313 C CA . LYS A 1 94 ? -14.894 1.193 3.743 1.00 0.71 94 LYS A CA 7
ATOM 11314 C C . LYS A 1 94 ? -14.079 0.056 3.138 1.00 0.67 94 LYS A C 7
ATOM 11315 O O . LYS A 1 94 ? -14.222 -1.102 3.534 1.00 0.74 94 LYS A O 7
ATOM 11334 N N . ALA A 1 95 ? -13.211 0.399 2.194 1.00 0.60 95 ALA A N 7
ATOM 11335 C CA . ALA A 1 95 ? -12.404 -0.591 1.497 1.00 0.60 95 ALA A CA 7
ATOM 11336 C C . ALA A 1 95 ? -11.492 -1.334 2.465 1.00 0.57 95 ALA A C 7
ATOM 11337 O O . ALA A 1 95 ? -11.310 -2.541 2.344 1.00 0.57 95 ALA A O 7
ATOM 11344 N N . ALA A 1 96 ? -10.937 -0.612 3.435 1.00 0.57 96 ALA A N 7
ATOM 11345 C CA . ALA A 1 96 ? -10.067 -1.216 4.440 1.00 0.58 96 ALA A CA 7
ATOM 11346 C C . ALA A 1 96 ? -10.808 -2.280 5.233 1.00 0.56 96 ALA A C 7
ATOM 11347 O O . ALA A 1 96 ? -10.254 -3.332 5.543 1.00 0.59 96 ALA A O 7
ATOM 11354 N N . GLU A 1 97 ? -12.065 -1.995 5.546 1.00 0.57 97 GLU A N 7
ATOM 11355 C CA . GLU A 1 97 ? -12.889 -2.898 6.337 1.00 0.63 97 GLU A CA 7
ATOM 11356 C C . GLU A 1 97 ? -13.185 -4.176 5.557 1.00 0.55 97 GLU A C 7
ATOM 11357 O O . GLU A 1 97 ? -13.135 -5.279 6.102 1.00 0.58 97 GLU A O 7
ATOM 11369 N N . GLU A 1 98 ? -13.466 -4.018 4.273 1.00 0.55 98 GLU A N 7
ATOM 11370 C CA . GLU A 1 98 ? -13.757 -5.150 3.404 1.00 0.57 98 GLU A CA 7
ATOM 11371 C C . GLU A 1 98 ? -12.484 -5.940 3.115 1.00 0.52 98 GLU A C 7
ATOM 11372 O O . GLU A 1 98 ? -12.487 -7.171 3.099 1.00 0.60 98 GLU A O 7
ATOM 11384 N N . ALA A 1 99 ? -11.393 -5.215 2.910 1.00 0.46 99 ALA A N 7
ATOM 11385 C CA . ALA A 1 99 ? -10.115 -5.814 2.552 1.00 0.49 99 ALA A CA 7
ATOM 11386 C C . ALA A 1 99 ? -9.454 -6.514 3.739 1.00 0.46 99 ALA A C 7
ATOM 11387 O O . ALA A 1 99 ? -8.478 -7.250 3.568 1.00 0.50 99 ALA A O 7
ATOM 11394 N N . ARG A 1 100 ? -9.976 -6.274 4.941 1.00 0.47 100 ARG A N 7
ATOM 11395 C CA . ARG A 1 100 ? -9.458 -6.906 6.158 1.00 0.53 100 ARG A CA 7
ATOM 11396 C C . ARG A 1 100 ? -9.450 -8.429 6.045 1.00 0.51 100 ARG A C 7
ATOM 11397 O O . ARG A 1 100 ? -8.637 -9.098 6.682 1.00 0.56 100 ARG A O 7
ATOM 11418 N N . LYS A 1 101 ? -10.345 -8.965 5.222 1.00 0.51 101 LYS A N 7
ATOM 11419 C CA . LYS A 1 101 ? -10.418 -10.404 4.989 1.00 0.58 101 LYS A CA 7
ATOM 11420 C C . LYS A 1 101 ? -9.104 -10.932 4.407 1.00 0.63 101 LYS A C 7
ATOM 11421 O O . LYS A 1 101 ? -8.688 -12.055 4.693 1.00 0.81 101 LYS A O 7
ATOM 11440 N N . TRP A 1 102 ? -8.441 -10.105 3.608 1.00 0.57 102 TRP A N 7
ATOM 11441 C CA . TRP A 1 10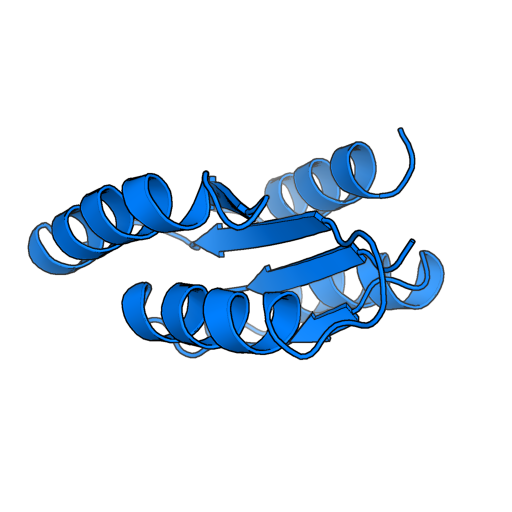2 ? -7.178 -10.486 2.989 1.00 0.71 102 TRP A CA 7
ATOM 11442 C C . TRP A 1 102 ? -6.005 -9.840 3.715 1.00 0.64 102 TRP A C 7
ATOM 11443 O O . TRP A 1 102 ? -4.867 -9.895 3.251 1.00 0.73 102 TRP A O 7
ATOM 11464 N N . ASN A 1 103 ? -6.305 -9.226 4.859 1.00 0.56 103 ASN A N 7
ATOM 11465 C CA . ASN A 1 103 ? -5.295 -8.586 5.702 1.00 0.64 103 ASN A CA 7
ATOM 11466 C C . ASN A 1 103 ? -4.647 -7.404 4.991 1.00 0.56 103 ASN A C 7
ATOM 11467 O O . ASN A 1 103 ? -3.448 -7.161 5.133 1.00 0.70 103 ASN A O 7
ATOM 11478 N N . VAL A 1 104 ? -5.444 -6.672 4.224 1.00 0.46 104 VAL A N 7
ATOM 11479 C CA . VAL A 1 104 ? -4.960 -5.476 3.549 1.00 0.45 104 VAL A CA 7
ATOM 11480 C C . VAL A 1 104 ? -4.974 -4.294 4.510 1.00 0.48 104 VAL A C 7
ATOM 11481 O O . VAL A 1 104 ? -6.039 -3.782 4.859 1.00 0.63 104 VAL A O 7
ATOM 11494 N N . ARG A 1 105 ? -3.799 -3.874 4.949 1.00 0.45 105 ARG A N 7
ATOM 11495 C CA . ARG A 1 105 ? -3.695 -2.770 5.893 1.00 0.48 105 ARG A CA 7
ATOM 11496 C C . ARG A 1 105 ? -3.518 -1.443 5.167 1.00 0.44 105 ARG A C 7
ATOM 11497 O O . ARG A 1 105 ? -2.848 -1.371 4.137 1.00 0.51 105 ARG A O 7
ATOM 11518 N N . VAL A 1 106 ? -4.120 -0.398 5.714 1.00 0.47 106 VAL A N 7
ATOM 11519 C CA . VAL A 1 106 ? -4.023 0.935 5.136 1.00 0.48 106 VAL A CA 7
ATOM 11520 C C . VAL A 1 106 ? -3.190 1.840 6.036 1.00 0.50 106 VAL A C 7
ATOM 11521 O O . VAL A 1 106 ? -3.494 2.002 7.218 1.00 0.64 106 VAL A O 7
ATOM 11534 N N . ARG A 1 107 ? -2.139 2.420 5.482 1.00 0.46 107 ARG A N 7
ATOM 11535 C CA . ARG A 1 107 ? -1.300 3.345 6.229 1.00 0.58 107 ARG A CA 7
ATOM 11536 C C . ARG A 1 107 ? -1.123 4.643 5.464 1.00 0.49 107 ARG A C 7
ATOM 11537 O O . ARG A 1 107 ? -1.082 4.650 4.236 1.00 0.48 107 ARG A O 7
ATOM 11558 N N . THR A 1 108 ? -1.038 5.742 6.196 1.00 0.56 108 THR A N 7
ATOM 11559 C CA . THR A 1 108 ? -0.916 7.055 5.592 1.00 0.51 108 THR A CA 7
ATOM 11560 C C . THR A 1 108 ? 0.532 7.538 5.620 1.00 0.52 108 THR A C 7
ATOM 11561 O O . THR A 1 108 ? 1.215 7.428 6.639 1.00 0.66 108 THR A O 7
ATOM 11572 N N . VAL A 1 109 ? 0.997 8.053 4.493 1.00 0.47 109 VAL A N 7
ATOM 11573 C CA . VAL A 1 109 ? 2.339 8.598 4.391 1.00 0.55 109 VAL A CA 7
ATOM 11574 C C . VAL A 1 109 ? 2.277 10.112 4.224 1.00 0.57 109 VAL A C 7
ATOM 11575 O O . VAL A 1 109 ? 1.834 10.613 3.193 1.00 0.62 109 VAL A O 7
ATOM 11588 N N . THR A 1 110 ? 2.698 10.838 5.245 1.00 0.70 110 THR A N 7
ATOM 11589 C CA . THR A 1 110 ? 2.703 12.289 5.189 1.00 0.84 110 THR A CA 7
ATOM 11590 C C . THR A 1 110 ? 4.109 12.794 4.873 1.00 0.84 110 THR A C 7
ATOM 11591 O O . THR A 1 110 ? 4.290 13.866 4.289 1.00 0.97 110 THR A O 7
ATOM 11602 N N . SER A 1 111 ? 5.104 12.010 5.257 1.00 0.79 111 SER A N 7
ATOM 11603 C CA . SER A 1 111 ? 6.487 12.306 4.926 1.00 0.85 111 SER A CA 7
ATOM 11604 C C . SER A 1 111 ? 7.181 11.024 4.465 1.00 0.76 111 SER A C 7
ATOM 11605 O O . SER A 1 111 ? 6.909 9.943 4.987 1.00 0.69 111 SER A O 7
ATOM 11613 N N . PRO A 1 112 ? 8.073 11.133 3.459 1.00 0.82 112 PRO A N 7
ATOM 11614 C CA . PRO A 1 112 ? 8.702 9.970 2.809 1.00 0.80 112 PRO A CA 7
ATOM 11615 C C . PRO A 1 112 ? 9.471 9.064 3.772 1.00 0.70 112 PRO A C 7
ATOM 11616 O O . PRO A 1 112 ? 9.736 7.903 3.452 1.00 0.74 112 PRO A O 7
ATOM 11627 N N . ASP A 1 113 ? 9.818 9.584 4.946 1.00 0.67 113 ASP A N 7
ATOM 11628 C CA . ASP A 1 113 ? 10.522 8.789 5.949 1.00 0.66 113 ASP A CA 7
ATOM 11629 C C . ASP A 1 113 ? 9.583 7.765 6.579 1.00 0.59 113 ASP A C 7
ATOM 11630 O O . ASP A 1 113 ? 10.027 6.766 7.141 1.00 0.63 113 ASP A O 7
ATOM 11639 N N . GLU A 1 114 ? 8.284 8.010 6.483 1.00 0.57 114 GLU A N 7
ATOM 11640 C CA . GLU A 1 114 ? 7.304 7.066 6.990 1.00 0.60 114 GLU A CA 7
ATOM 11641 C C . GLU A 1 114 ? 7.205 5.870 6.058 1.00 0.52 114 GLU A C 7
ATOM 11642 O O . GLU A 1 114 ? 7.067 4.736 6.503 1.00 0.52 114 GLU A O 7
ATOM 11654 N N . ALA A 1 115 ? 7.300 6.132 4.762 1.00 0.55 115 ALA A N 7
ATOM 11655 C CA . ALA A 1 115 ? 7.218 5.078 3.764 1.00 0.58 115 ALA A CA 7
ATOM 11656 C C . ALA A 1 115 ? 8.361 4.088 3.933 1.00 0.51 115 ALA A C 7
ATOM 11657 O O . ALA A 1 115 ? 8.136 2.882 4.028 1.00 0.51 115 ALA A O 7
ATOM 11664 N N . LYS A 1 116 ? 9.584 4.607 4.007 1.00 0.51 116 LYS A N 7
ATOM 11665 C CA . LYS A 1 116 ? 10.765 3.764 4.167 1.00 0.51 116 LYS A CA 7
ATOM 11666 C C . LYS A 1 116 ? 10.663 2.942 5.451 1.00 0.44 116 LYS A C 7
ATOM 11667 O O . LYS A 1 116 ? 11.131 1.806 5.515 1.00 0.49 116 LYS A O 7
ATOM 11686 N N . ARG A 1 117 ? 10.024 3.525 6.456 1.00 0.42 117 ARG A N 7
ATOM 11687 C CA . ARG A 1 117 ? 9.813 2.862 7.729 1.00 0.44 117 ARG A CA 7
ATOM 11688 C C . ARG A 1 117 ? 8.753 1.773 7.613 1.00 0.43 117 ARG A C 7
ATOM 11689 O O . ARG A 1 117 ? 9.024 0.598 7.866 1.00 0.50 117 ARG A O 7
ATOM 11710 N N . TRP A 1 118 ? 7.551 2.169 7.211 1.00 0.43 118 TRP A N 7
ATOM 11711 C CA . TRP A 1 118 ? 6.405 1.275 7.238 1.00 0.51 118 TRP A CA 7
ATOM 11712 C C . TRP A 1 118 ? 6.544 0.118 6.252 1.00 0.51 118 TRP A C 7
ATOM 11713 O O . TRP A 1 118 ? 6.065 -0.980 6.524 1.00 0.60 118 TRP A O 7
ATOM 11734 N N . ILE A 1 119 ? 7.192 0.357 5.116 1.00 0.48 119 ILE A N 7
ATOM 11735 C CA . ILE A 1 119 ? 7.386 -0.702 4.128 1.00 0.54 119 ILE A CA 7
ATOM 11736 C C . ILE A 1 119 ? 8.296 -1.793 4.686 1.00 0.53 119 ILE A C 7
ATOM 11737 O O . ILE A 1 119 ? 7.976 -2.978 4.599 1.00 0.58 119 ILE A O 7
ATOM 11753 N N . LYS A 1 120 ? 9.407 -1.389 5.295 1.00 0.52 120 LYS A N 7
ATOM 11754 C CA . LYS A 1 120 ? 10.346 -2.347 5.872 1.00 0.57 120 LYS A CA 7
ATOM 11755 C C . LYS A 1 120 ? 9.762 -3.001 7.119 1.00 0.56 120 LYS A C 7
ATOM 11756 O O . LYS A 1 120 ? 10.008 -4.174 7.387 1.00 0.61 120 LYS A O 7
ATOM 11775 N N . GLU A 1 121 ? 8.980 -2.235 7.871 1.00 0.56 121 GLU A N 7
ATOM 11776 C CA . GLU A 1 121 ? 8.309 -2.747 9.061 1.00 0.63 121 GLU A CA 7
ATOM 11777 C C . GLU A 1 121 ? 7.296 -3.817 8.663 1.00 0.67 121 GLU A C 7
ATOM 11778 O O . GLU A 1 121 ? 7.036 -4.770 9.403 1.00 0.79 121 GLU A O 7
ATOM 11790 N N . PHE A 1 122 ? 6.741 -3.647 7.475 1.00 0.65 122 PHE A N 7
ATOM 11791 C CA . PHE A 1 122 ? 5.757 -4.566 6.934 1.00 0.76 122 PHE A CA 7
ATOM 11792 C C . PHE A 1 122 ? 6.427 -5.815 6.373 1.00 0.78 122 PHE A C 7
ATOM 11793 O O . PHE A 1 122 ? 5.892 -6.920 6.482 1.00 0.89 122 PHE A O 7
ATOM 11810 N N . SER A 1 123 ? 7.599 -5.635 5.781 1.00 0.72 123 SER A N 7
ATOM 11811 C CA . SER A 1 123 ? 8.318 -6.735 5.161 1.00 0.79 123 SER A CA 7
ATOM 11812 C C . SER A 1 123 ? 9.088 -7.552 6.192 1.00 0.81 123 SER A C 7
ATOM 11813 O O . SER A 1 123 ? 8.910 -8.768 6.289 1.00 1.02 123 SER A O 7
ATOM 11821 N N . GLU A 1 124 ? 9.932 -6.889 6.970 1.00 0.80 124 GLU A N 7
ATOM 11822 C CA . GLU A 1 124 ? 10.751 -7.575 7.952 1.00 1.00 124 GLU A CA 7
ATOM 11823 C C . GLU A 1 124 ? 10.947 -6.705 9.193 1.00 1.48 124 GLU A C 7
ATOM 11824 O O . GLU A 1 124 ? 10.239 -6.872 10.188 1.00 2.09 124 GLU A O 7
ATOM 11836 N N . GLU A 1 125 ? 11.885 -5.763 9.124 1.00 2.33 125 GLU A N 7
ATOM 11837 C CA . GLU A 1 125 ? 12.172 -4.877 10.248 1.00 3.47 125 GLU A CA 7
ATOM 11838 C C . GLU A 1 125 ? 12.481 -3.467 9.760 1.00 4.34 125 GLU A C 7
ATOM 11839 O O . GLU A 1 125 ? 11.580 -2.610 9.802 1.00 4.92 125 GLU A O 7
ATOM 11852 N N . MET A 1 21 ? 4.288 -16.752 -0.483 1.00 1.82 21 MET A N 8
ATOM 11853 C CA . MET A 1 21 ? 3.848 -15.545 0.253 1.00 1.48 21 MET A CA 8
ATOM 11854 C C . MET A 1 21 ? 3.864 -14.338 -0.669 1.00 1.22 21 MET A C 8
ATOM 11855 O O . MET A 1 21 ? 4.814 -14.131 -1.424 1.00 1.47 21 MET A O 8
ATOM 11868 N N . ARG A 1 22 ? 2.811 -13.544 -0.617 1.00 0.88 22 ARG A N 8
ATOM 11869 C CA . ARG A 1 22 ? 2.715 -12.365 -1.458 1.00 0.73 22 ARG A CA 8
ATOM 11870 C C . ARG A 1 22 ? 2.676 -11.099 -0.620 1.00 0.55 22 ARG A C 8
ATOM 11871 O O . ARG A 1 22 ? 1.626 -10.722 -0.101 1.00 0.56 22 ARG A O 8
ATOM 11892 N N . LEU A 1 23 ? 3.825 -10.454 -0.485 1.00 0.51 23 LEU A N 8
ATOM 11893 C CA . LEU A 1 23 ? 3.914 -9.190 0.231 1.00 0.43 23 LEU A CA 8
ATOM 11894 C C . LEU A 1 23 ? 3.761 -8.036 -0.751 1.00 0.37 23 LEU A C 8
ATOM 11895 O O . LEU A 1 23 ? 4.706 -7.673 -1.458 1.00 0.40 23 LEU A O 8
ATOM 11911 N N . VAL A 1 24 ? 2.566 -7.472 -0.800 1.00 0.35 24 VAL A N 8
ATOM 11912 C CA . VAL A 1 24 ? 2.236 -6.462 -1.793 1.00 0.37 24 VAL A CA 8
ATOM 11913 C C . VAL A 1 24 ? 2.168 -5.071 -1.173 1.00 0.38 24 VAL A C 8
ATOM 11914 O O . VAL A 1 24 ? 1.552 -4.876 -0.125 1.00 0.42 24 VAL A O 8
ATOM 11927 N N . VAL A 1 25 ? 2.807 -4.110 -1.825 1.00 0.39 25 VAL A N 8
ATOM 11928 C CA . VAL A 1 25 ? 2.777 -2.727 -1.382 1.00 0.41 25 VAL A CA 8
ATOM 11929 C C . VAL A 1 25 ? 2.207 -1.841 -2.484 1.00 0.39 25 VAL A C 8
ATOM 11930 O O . VAL A 1 25 ? 2.831 -1.643 -3.528 1.00 0.42 25 VAL A O 8
ATOM 11943 N N . LEU A 1 26 ? 1.016 -1.324 -2.250 1.00 0.40 26 LEU A N 8
ATOM 11944 C CA . LEU A 1 26 ? 0.345 -0.472 -3.216 1.00 0.38 26 LEU A CA 8
ATOM 11945 C C . LEU A 1 26 ? 0.377 0.972 -2.745 1.00 0.37 26 LEU A C 8
ATOM 11946 O O . LEU A 1 26 ? -0.236 1.322 -1.739 1.00 0.48 26 LEU A O 8
ATOM 11962 N N . ILE A 1 27 ? 1.100 1.806 -3.471 1.00 0.33 27 ILE A N 8
ATOM 11963 C CA . ILE A 1 27 ? 1.358 3.162 -3.020 1.00 0.36 27 ILE A CA 8
ATOM 11964 C C . ILE A 1 27 ? 0.750 4.201 -3.957 1.00 0.39 27 ILE A C 8
ATOM 11965 O O . ILE A 1 27 ? 0.866 4.109 -5.181 1.00 0.40 27 ILE A O 8
ATOM 11981 N N . VAL A 1 28 ? 0.081 5.174 -3.362 1.00 0.48 28 VAL A N 8
ATOM 11982 C CA . VAL A 1 28 ? -0.416 6.330 -4.081 1.00 0.56 28 VAL A CA 8
ATOM 11983 C C . VAL A 1 28 ? 0.120 7.595 -3.420 1.00 0.86 28 VAL A C 8
ATOM 11984 O O . VAL A 1 28 ? -0.322 7.990 -2.338 1.00 1.37 28 VAL A O 8
ATOM 11997 N N . SER A 1 29 ? 1.115 8.211 -4.042 1.00 0.85 29 SER A N 8
ATOM 11998 C CA . SER A 1 29 ? 1.770 9.355 -3.437 1.00 1.25 29 SER A CA 8
ATOM 11999 C C . SER A 1 29 ? 2.216 10.380 -4.474 1.00 0.83 29 SER A C 8
ATOM 12000 O O . SER A 1 29 ? 1.992 10.209 -5.675 1.00 1.53 29 SER A O 8
ATOM 12008 N N . ASN A 1 30 ? 2.845 11.441 -3.986 1.00 1.19 30 ASN A N 8
ATOM 12009 C CA . ASN A 1 30 ? 3.319 12.533 -4.824 1.00 1.67 30 ASN A CA 8
ATOM 12010 C C . ASN A 1 30 ? 4.615 12.160 -5.534 1.00 1.19 30 ASN A C 8
ATOM 12011 O O . ASN A 1 30 ? 5.012 10.996 -5.522 1.00 1.38 30 ASN A O 8
ATOM 12022 N N . ASP A 1 31 ? 5.216 13.177 -6.171 1.00 1.45 31 ASP A N 8
ATOM 12023 C CA . ASP A 1 31 ? 6.483 13.100 -6.933 1.00 1.18 31 ASP A CA 8
ATOM 12024 C C . ASP A 1 31 ? 7.239 11.776 -6.795 1.00 0.94 31 ASP A C 8
ATOM 12025 O O . ASP A 1 31 ? 7.564 11.327 -5.688 1.00 1.28 31 ASP A O 8
ATOM 12034 N N . LYS A 1 32 ? 7.578 11.207 -7.946 1.00 0.79 32 LYS A N 8
ATOM 12035 C CA . LYS A 1 32 ? 8.145 9.866 -8.038 1.00 0.82 32 LYS A CA 8
ATOM 12036 C C . LYS A 1 32 ? 9.473 9.712 -7.294 1.00 0.66 32 LYS A C 8
ATOM 12037 O O . LYS A 1 32 ? 9.907 8.590 -7.064 1.00 0.68 32 LYS A O 8
ATOM 12056 N N . LYS A 1 33 ? 10.114 10.818 -6.918 1.00 0.71 33 LYS A N 8
ATOM 12057 C CA . LYS A 1 33 ? 11.373 10.750 -6.172 1.00 0.75 33 LYS A CA 8
ATOM 12058 C C . LYS A 1 33 ? 11.214 9.875 -4.932 1.00 0.68 33 LYS A C 8
ATOM 12059 O O . LYS A 1 33 ? 12.061 9.027 -4.638 1.00 0.78 33 LYS A O 8
ATOM 12078 N N . LEU A 1 34 ? 10.110 10.076 -4.227 1.00 0.61 34 LEU A N 8
ATOM 12079 C CA . LEU A 1 34 ? 9.800 9.294 -3.042 1.00 0.64 34 LEU A CA 8
ATOM 12080 C C . LEU A 1 34 ? 9.447 7.858 -3.419 1.00 0.53 34 LEU A C 8
ATOM 12081 O O . LEU A 1 34 ? 9.877 6.905 -2.764 1.00 0.62 34 LEU A O 8
ATOM 12097 N N . ILE A 1 35 ? 8.679 7.716 -4.492 1.00 0.43 35 ILE A N 8
ATOM 12098 C CA . ILE A 1 35 ? 8.197 6.414 -4.931 1.00 0.43 35 ILE A CA 8
ATOM 12099 C C . ILE A 1 35 ? 9.349 5.518 -5.374 1.00 0.46 35 ILE A C 8
ATOM 12100 O O . ILE A 1 35 ? 9.430 4.362 -4.969 1.00 0.52 35 ILE A O 8
ATOM 12116 N N . GLU A 1 36 ? 10.241 6.061 -6.194 1.00 0.51 36 GLU A N 8
ATOM 12117 C CA . GLU A 1 36 ? 11.403 5.318 -6.672 1.00 0.62 36 GLU A CA 8
ATOM 12118 C C . GLU A 1 36 ? 12.245 4.836 -5.504 1.00 0.63 36 GLU A C 8
ATOM 12119 O O . GLU A 1 36 ? 12.675 3.689 -5.477 1.00 0.64 36 GLU A O 8
ATOM 12131 N N . GLU A 1 37 ? 12.452 5.712 -4.529 1.00 0.68 37 GLU A N 8
ATOM 12132 C CA . GLU A 1 37 ? 13.210 5.361 -3.337 1.00 0.77 37 GLU A CA 8
ATOM 12133 C C . GLU A 1 37 ? 12.512 4.232 -2.578 1.00 0.71 37 GLU A C 8
ATOM 12134 O O . GLU A 1 37 ? 13.155 3.285 -2.121 1.00 0.79 37 GLU A O 8
ATOM 12146 N N . ALA A 1 38 ? 11.191 4.328 -2.463 1.00 0.61 38 ALA A N 8
ATOM 12147 C CA . ALA A 1 38 ? 10.398 3.269 -1.847 1.00 0.60 38 ALA A CA 8
ATOM 12148 C C . ALA A 1 38 ? 10.509 1.970 -2.648 1.00 0.54 38 ALA A C 8
ATOM 12149 O O . ALA A 1 38 ? 10.601 0.882 -2.077 1.00 0.59 38 ALA A O 8
ATOM 12156 N N . ARG A 1 39 ? 10.513 2.093 -3.972 1.00 0.49 39 ARG A N 8
ATOM 12157 C CA . ARG A 1 39 ? 10.666 0.940 -4.857 1.00 0.53 39 ARG A CA 8
ATOM 12158 C C . ARG A 1 39 ? 12.028 0.287 -4.662 1.00 0.56 39 ARG A C 8
ATOM 12159 O O . ARG A 1 39 ? 12.155 -0.933 -4.728 1.00 0.59 39 ARG A O 8
ATOM 12180 N N . LYS A 1 40 ? 13.040 1.110 -4.421 1.00 0.59 40 LYS A N 8
ATOM 12181 C CA . LYS A 1 40 ? 14.389 0.619 -4.164 1.00 0.67 40 LYS A CA 8
ATOM 12182 C C . LYS A 1 40 ? 14.417 -0.219 -2.892 1.00 0.65 40 LYS A C 8
ATOM 12183 O O . LYS A 1 40 ? 15.200 -1.162 -2.768 1.00 0.71 40 LYS A O 8
ATOM 12202 N N . MET A 1 41 ? 13.558 0.135 -1.946 1.00 0.64 41 MET A N 8
ATOM 12203 C CA . MET A 1 41 ? 13.425 -0.629 -0.714 1.00 0.68 41 MET A CA 8
ATOM 12204 C C . MET A 1 41 ? 12.639 -1.907 -0.985 1.00 0.63 41 MET A C 8
ATOM 12205 O O . MET A 1 41 ? 12.938 -2.969 -0.438 1.00 0.67 41 MET A O 8
ATOM 12219 N N . ALA A 1 42 ? 11.641 -1.789 -1.852 1.00 0.60 42 ALA A N 8
ATOM 12220 C CA . ALA A 1 42 ? 10.788 -2.911 -2.210 1.00 0.64 42 ALA A CA 8
ATOM 12221 C C . ALA A 1 42 ? 11.561 -3.975 -2.980 1.00 0.61 42 ALA A C 8
ATOM 12222 O O . ALA A 1 42 ? 11.469 -5.158 -2.671 1.00 0.66 42 ALA A O 8
ATOM 12229 N N . GLU A 1 43 ? 12.329 -3.549 -3.977 1.00 0.62 43 GLU A N 8
ATOM 12230 C CA . GLU A 1 43 ? 13.121 -4.473 -4.784 1.00 0.75 43 GLU A CA 8
ATOM 12231 C C . GLU A 1 43 ? 14.157 -5.197 -3.929 1.00 0.71 43 GLU A C 8
ATOM 12232 O O . GLU A 1 43 ? 14.559 -6.322 -4.240 1.00 0.79 43 GLU A O 8
ATOM 12244 N N . LYS A 1 44 ? 14.575 -4.555 -2.846 1.00 0.68 44 LYS A N 8
ATOM 12245 C CA . LYS A 1 44 ? 15.584 -5.121 -1.963 1.00 0.77 44 LYS A CA 8
ATOM 12246 C C . LYS A 1 44 ? 15.038 -6.328 -1.199 1.00 0.69 44 LYS A C 8
ATOM 12247 O O . LYS A 1 44 ? 15.542 -7.439 -1.342 1.00 0.80 44 LYS A O 8
ATOM 12266 N N . ALA A 1 45 ? 13.992 -6.112 -0.412 1.00 0.61 45 ALA A N 8
ATOM 12267 C CA . ALA A 1 45 ? 13.464 -7.165 0.451 1.00 0.64 45 ALA A CA 8
ATOM 12268 C C . ALA A 1 45 ? 12.308 -7.914 -0.213 1.00 0.60 45 ALA A C 8
ATOM 12269 O O . ALA A 1 45 ? 11.541 -8.614 0.449 1.00 0.71 45 ALA A O 8
ATOM 12276 N N . ASN A 1 46 ? 12.204 -7.747 -1.529 1.00 0.56 46 ASN A N 8
ATOM 12277 C CA . ASN A 1 46 ? 11.208 -8.432 -2.357 1.00 0.65 46 ASN A CA 8
ATOM 12278 C C . ASN A 1 46 ? 9.780 -8.093 -1.931 1.00 0.62 46 ASN A C 8
ATOM 12279 O O . ASN A 1 46 ? 8.989 -8.966 -1.570 1.00 0.80 46 ASN A O 8
ATOM 12290 N N . LEU A 1 47 ? 9.462 -6.813 -1.968 1.00 0.48 47 LEU A N 8
ATOM 12291 C CA . LEU A 1 47 ? 8.092 -6.362 -1.792 1.00 0.48 47 LEU A CA 8
ATOM 12292 C C . LEU A 1 47 ? 7.531 -6.002 -3.154 1.00 0.45 47 LEU A C 8
ATOM 12293 O O . LEU A 1 47 ? 8.226 -5.387 -3.968 1.00 0.53 47 LEU A O 8
ATOM 12309 N N . GLU A 1 48 ? 6.299 -6.394 -3.418 1.00 0.43 48 GLU A N 8
ATOM 12310 C CA . GLU A 1 48 ? 5.684 -6.099 -4.696 1.00 0.47 48 GLU A CA 8
ATOM 12311 C C . GLU A 1 48 ? 5.146 -4.678 -4.691 1.00 0.45 48 GLU A C 8
ATOM 12312 O O . GLU A 1 48 ? 4.058 -4.411 -4.187 1.00 0.49 48 GLU A O 8
ATOM 12324 N N . LEU A 1 49 ? 5.930 -3.775 -5.253 1.00 0.46 49 LEU A N 8
ATOM 12325 C CA . LEU A 1 49 ? 5.594 -2.364 -5.266 1.00 0.50 49 LEU A CA 8
ATOM 12326 C C . LEU A 1 49 ? 4.841 -2.027 -6.544 1.00 0.45 49 LEU A C 8
ATOM 12327 O O . LEU A 1 49 ? 5.376 -2.158 -7.649 1.00 0.54 49 LEU A O 8
ATOM 12343 N N . ILE A 1 50 ? 3.600 -1.606 -6.384 1.00 0.39 50 ILE A N 8
ATOM 12344 C CA . ILE A 1 50 ? 2.785 -1.171 -7.504 1.00 0.43 50 ILE A CA 8
ATOM 12345 C C . ILE A 1 50 ? 2.240 0.226 -7.231 1.00 0.40 50 ILE A C 8
ATOM 12346 O O . ILE A 1 50 ? 1.721 0.501 -6.147 1.00 0.37 50 ILE A O 8
ATOM 12362 N N . THR A 1 51 ? 2.385 1.110 -8.204 1.00 0.48 51 THR A N 8
ATOM 12363 C CA . THR A 1 51 ? 1.927 2.479 -8.062 1.00 0.52 51 THR A CA 8
ATOM 12364 C C . THR A 1 51 ? 0.453 2.611 -8.430 1.00 0.56 51 THR A C 8
ATOM 12365 O O . THR A 1 51 ? 0.016 2.134 -9.477 1.00 0.66 51 THR A O 8
ATOM 12376 N N . VAL A 1 52 ? -0.303 3.248 -7.553 1.00 0.68 52 VAL A N 8
ATOM 12377 C CA . VAL A 1 52 ? -1.734 3.427 -7.743 1.00 0.78 52 VAL A CA 8
ATOM 12378 C C . VAL A 1 52 ? -2.057 4.863 -8.151 1.00 0.85 52 VAL A C 8
ATOM 12379 O O . VAL A 1 52 ? -1.397 5.802 -7.702 1.00 1.66 52 VAL A O 8
ATOM 12392 N N . PRO A 1 53 ? -3.050 5.044 -9.043 1.00 0.73 53 PRO A N 8
ATOM 12393 C CA . PRO A 1 53 ? -3.632 6.356 -9.334 1.00 0.90 53 PRO A CA 8
ATOM 12394 C C . PRO A 1 53 ? -4.105 7.067 -8.063 1.00 0.88 53 PRO A C 8
ATOM 12395 O O . PRO A 1 53 ? -4.315 6.442 -7.027 1.00 1.64 53 PRO A O 8
ATOM 12406 N N . GLY A 1 54 ? -4.286 8.373 -8.174 1.00 1.49 54 GLY A N 8
ATOM 12407 C CA . GLY A 1 54 ? -4.535 9.238 -7.023 1.00 2.14 54 GLY A CA 8
ATOM 12408 C C . GLY A 1 54 ? -5.857 9.000 -6.302 1.00 1.80 54 GLY A C 8
ATOM 12409 O O . GLY A 1 54 ? -6.271 9.820 -5.479 1.00 2.08 54 GLY A O 8
ATOM 12413 N N . SER A 1 55 ? -6.525 7.896 -6.600 1.00 1.36 55 SER A N 8
ATOM 12414 C CA . SER A 1 55 ? -7.761 7.556 -5.925 1.00 0.97 55 SER A CA 8
ATOM 12415 C C . SER A 1 55 ? -7.548 6.362 -4.989 1.00 0.64 55 SER A C 8
ATOM 12416 O O . SER A 1 55 ? -7.185 5.270 -5.432 1.00 0.50 55 SER A O 8
ATOM 12424 N N . PRO A 1 56 ? -7.765 6.563 -3.673 1.00 0.66 56 PRO A N 8
ATOM 12425 C CA . PRO A 1 56 ? -7.632 5.498 -2.667 1.00 0.58 56 PRO A CA 8
ATOM 12426 C C . PRO A 1 56 ? -8.550 4.313 -2.951 1.00 0.53 56 PRO A C 8
ATOM 12427 O O . PRO A 1 56 ? -8.270 3.184 -2.547 1.00 0.62 56 PRO A O 8
ATOM 12438 N N . GLU A 1 57 ? -9.649 4.594 -3.642 1.00 0.62 57 GLU A N 8
ATOM 12439 C CA . GLU A 1 57 ? -10.577 3.563 -4.099 1.00 0.80 57 GLU A CA 8
ATOM 12440 C C . GLU A 1 57 ? -9.835 2.492 -4.899 1.00 0.67 57 GLU A C 8
ATOM 12441 O O . GLU A 1 57 ? -9.997 1.294 -4.660 1.00 0.67 57 GLU A O 8
ATOM 12453 N N . GLU A 1 58 ? -8.999 2.940 -5.829 1.00 0.61 58 GLU A N 8
ATOM 12454 C CA . GLU A 1 58 ? -8.269 2.032 -6.699 1.00 0.56 58 GLU A CA 8
ATOM 12455 C C . GLU A 1 58 ? -7.242 1.241 -5.901 1.00 0.50 58 GLU A C 8
ATOM 12456 O O . GLU A 1 58 ? -7.021 0.062 -6.158 1.00 0.54 58 GLU A O 8
ATOM 12468 N N . ALA A 1 59 ? -6.632 1.896 -4.917 1.00 0.52 59 ALA A N 8
ATOM 12469 C CA . ALA A 1 59 ? -5.603 1.267 -4.095 1.00 0.59 59 ALA A CA 8
ATOM 12470 C C . ALA A 1 59 ? -6.141 0.027 -3.392 1.00 0.50 59 ALA A C 8
ATOM 12471 O O . ALA A 1 59 ? -5.513 -1.032 -3.406 1.00 0.50 59 ALA A O 8
ATOM 12478 N N . ILE A 1 60 ? -7.316 0.160 -2.794 1.00 0.51 60 ILE A N 8
ATOM 12479 C CA . ILE A 1 60 ? -7.921 -0.939 -2.059 1.00 0.52 60 ILE A CA 8
ATOM 12480 C C . ILE A 1 60 ? -8.427 -2.020 -3.009 1.00 0.50 60 ILE A C 8
ATOM 12481 O O . ILE A 1 60 ? -8.278 -3.213 -2.747 1.00 0.52 60 ILE A O 8
ATOM 12497 N N . ARG A 1 61 ? -9.009 -1.601 -4.124 1.00 0.51 61 ARG A N 8
ATOM 12498 C CA . ARG A 1 61 ? -9.568 -2.543 -5.085 1.00 0.57 61 ARG A CA 8
ATOM 12499 C C . ARG A 1 61 ? -8.473 -3.270 -5.856 1.00 0.55 61 ARG A C 8
ATOM 12500 O O . ARG A 1 61 ? -8.668 -4.396 -6.314 1.00 0.67 61 ARG A O 8
ATOM 12521 N N . LEU A 1 62 ? -7.320 -2.629 -5.995 1.00 0.47 62 LEU A N 8
ATOM 12522 C CA . LEU A 1 62 ? -6.161 -3.279 -6.589 1.00 0.50 62 LEU A CA 8
ATOM 12523 C C . LEU A 1 62 ? -5.684 -4.382 -5.650 1.00 0.43 62 LEU A C 8
ATOM 12524 O O . LEU A 1 62 ? -5.334 -5.481 -6.080 1.00 0.45 62 LEU A O 8
ATOM 12540 N N . ALA A 1 63 ? -5.698 -4.077 -4.356 1.00 0.41 63 ALA A N 8
ATOM 12541 C CA . ALA A 1 63 ? -5.356 -5.048 -3.327 1.00 0.42 63 ALA A CA 8
ATOM 12542 C C . ALA A 1 63 ? -6.342 -6.208 -3.343 1.00 0.46 63 ALA A C 8
ATOM 12543 O O . ALA A 1 63 ? -5.947 -7.371 -3.291 1.00 0.49 63 ALA A O 8
ATOM 12550 N N . GLN A 1 64 ? -7.625 -5.871 -3.425 1.00 0.52 64 GLN A N 8
ATOM 12551 C CA . GLN A 1 64 ? -8.690 -6.865 -3.511 1.00 0.64 64 GLN A CA 8
ATOM 12552 C C . GLN A 1 64 ? -8.459 -7.797 -4.697 1.00 0.62 64 GLN A C 8
ATOM 12553 O O . GLN A 1 64 ? -8.607 -9.017 -4.582 1.00 0.69 64 GLN A O 8
ATOM 12567 N N . GLU A 1 65 ? -8.079 -7.209 -5.828 1.00 0.58 65 GLU A N 8
ATOM 12568 C CA . GLU A 1 65 ? -7.799 -7.964 -7.039 1.00 0.63 65 GLU A CA 8
ATOM 12569 C C . GLU A 1 65 ? -6.638 -8.929 -6.814 1.00 0.55 65 GLU A C 8
ATOM 12570 O O . GLU A 1 65 ? -6.771 -10.135 -7.013 1.00 0.62 65 GLU A O 8
ATOM 12582 N N . ILE A 1 66 ? -5.505 -8.393 -6.378 1.00 0.46 66 ILE A N 8
ATOM 12583 C CA . ILE A 1 66 ? -4.311 -9.204 -6.166 1.00 0.46 66 ILE A CA 8
ATOM 12584 C C . ILE A 1 66 ? -4.556 -10.288 -5.117 1.00 0.43 66 ILE A C 8
ATOM 12585 O O . ILE A 1 66 ? -4.064 -11.407 -5.244 1.00 0.48 66 ILE A O 8
ATOM 12601 N N . ALA A 1 67 ? -5.348 -9.961 -4.101 1.00 0.44 67 ALA A N 8
ATOM 12602 C CA . ALA A 1 67 ? -5.634 -10.893 -3.015 1.00 0.51 67 ALA A CA 8
ATOM 12603 C C . ALA A 1 67 ? -6.318 -12.161 -3.520 1.00 0.55 67 ALA A C 8
ATOM 12604 O O . ALA A 1 67 ? -6.069 -13.251 -3.009 1.00 0.63 67 ALA A O 8
ATOM 12611 N N . GLU A 1 68 ? -7.178 -12.021 -4.520 1.00 0.60 68 GLU A N 8
ATOM 12612 C CA . GLU A 1 68 ? -7.889 -13.172 -5.060 1.00 0.73 68 GLU A CA 8
ATOM 12613 C C . GLU A 1 68 ? -7.128 -13.814 -6.220 1.00 0.73 68 GLU A C 8
ATOM 12614 O O . GLU A 1 68 ? -7.329 -14.989 -6.524 1.00 0.87 68 GLU A O 8
ATOM 12626 N N . LYS A 1 69 ? -6.255 -13.047 -6.863 1.00 0.65 69 LYS A N 8
ATOM 12627 C CA . LYS A 1 69 ? -5.488 -13.554 -8.000 1.00 0.71 69 LYS A CA 8
ATOM 12628 C C . LYS A 1 69 ? -4.252 -14.321 -7.539 1.00 0.73 69 LYS A C 8
ATOM 12629 O O . LYS A 1 69 ? -3.782 -15.229 -8.227 1.00 0.92 69 LYS A O 8
ATOM 12648 N N . ALA A 1 70 ? -3.722 -13.949 -6.384 1.00 0.67 70 ALA A N 8
ATOM 12649 C CA . ALA A 1 70 ? -2.528 -14.588 -5.851 1.00 0.71 70 ALA A CA 8
ATOM 12650 C C . ALA A 1 70 ? -2.865 -15.902 -5.163 1.00 0.69 70 ALA A C 8
ATOM 12651 O O . ALA A 1 70 ? -3.664 -15.932 -4.229 1.00 0.68 70 ALA A O 8
ATOM 12658 N N . PRO A 1 71 ? -2.259 -17.006 -5.615 1.00 0.84 71 PRO A N 8
ATOM 12659 C CA . PRO A 1 71 ? -2.449 -18.305 -4.994 1.00 0.90 71 PRO A CA 8
ATOM 12660 C C . PRO A 1 71 ? -1.559 -18.489 -3.766 1.00 0.81 71 PRO A C 8
ATOM 12661 O O . PRO A 1 71 ? -0.336 -18.614 -3.877 1.00 0.93 71 PRO A O 8
ATOM 12672 N N . GLY A 1 72 ? -2.172 -18.480 -2.597 1.00 0.75 72 GLY A N 8
ATOM 12673 C CA . GLY A 1 72 ? -1.441 -18.733 -1.374 1.00 0.77 72 GLY A CA 8
ATOM 12674 C C . GLY A 1 72 ? -1.616 -17.623 -0.363 1.00 0.63 72 GLY A C 8
ATOM 12675 O O . GLY A 1 72 ? -2.611 -16.901 -0.404 1.00 0.62 72 GLY A O 8
ATOM 12679 N N . PRO A 1 73 ? -0.661 -1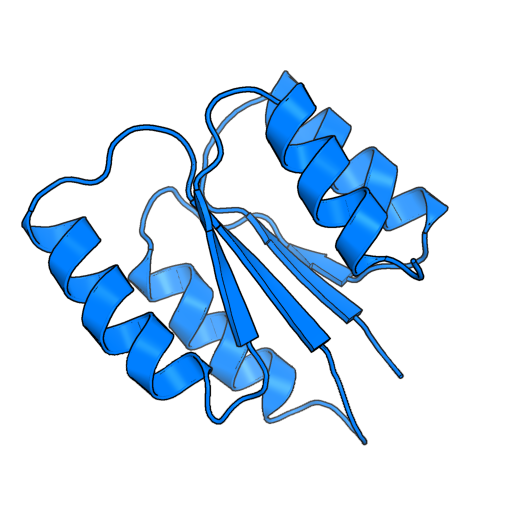7.465 0.567 1.00 0.61 73 PRO A N 8
ATOM 12680 C CA . PRO A 1 73 ? -0.705 -16.407 1.578 1.00 0.58 73 PRO A CA 8
ATOM 12681 C C . PRO A 1 73 ? -0.488 -15.031 0.962 1.00 0.48 73 PRO A C 8
ATOM 12682 O O . PRO A 1 73 ? 0.550 -14.776 0.347 1.00 0.54 73 PRO A O 8
ATOM 12693 N N . VAL A 1 74 ? -1.468 -14.152 1.110 1.00 0.48 74 VAL A N 8
ATOM 12694 C CA . VAL A 1 74 ? -1.365 -12.809 0.566 1.00 0.46 74 VAL A CA 8
ATOM 12695 C C . VAL A 1 74 ? -1.435 -11.777 1.683 1.00 0.44 74 VAL A C 8
ATOM 12696 O O . VAL A 1 74 ? -2.243 -11.899 2.606 1.00 0.56 74 VAL A O 8
ATOM 12709 N N . LYS A 1 75 ? -0.578 -10.775 1.600 1.00 0.44 75 LYS A N 8
ATOM 12710 C CA . LYS A 1 75 ? -0.529 -9.714 2.589 1.00 0.52 75 LYS A CA 8
ATOM 12711 C C . LYS A 1 75 ? -0.262 -8.391 1.881 1.00 0.42 75 LYS A C 8
ATOM 12712 O O . LYS A 1 75 ? 0.779 -8.224 1.248 1.00 0.45 75 LYS A O 8
ATOM 12731 N N . VAL A 1 76 ? -1.204 -7.460 1.965 1.00 0.42 76 VAL A N 8
ATOM 12732 C CA . VAL A 1 76 ? -1.095 -6.215 1.217 1.00 0.39 76 VAL A CA 8
ATOM 12733 C C . VAL A 1 76 ? -1.055 -5.002 2.144 1.00 0.38 76 VAL A C 8
ATOM 12734 O O . VAL A 1 76 ? -1.755 -4.947 3.157 1.00 0.50 76 VAL A O 8
ATOM 12747 N N . LEU A 1 77 ? -0.215 -4.043 1.791 1.00 0.35 77 LEU A N 8
ATOM 12748 C CA . LEU A 1 77 ? -0.140 -2.773 2.490 1.00 0.41 77 LEU A CA 8
ATOM 12749 C C . LEU A 1 77 ? -0.373 -1.637 1.502 1.00 0.39 77 LEU A C 8
ATOM 12750 O O . LEU A 1 77 ? 0.309 -1.552 0.480 1.00 0.43 77 LEU A O 8
ATOM 12766 N N . VAL A 1 78 ? -1.342 -0.782 1.787 1.00 0.37 78 VAL A N 8
ATOM 12767 C CA . VAL A 1 78 ? -1.622 0.346 0.915 1.00 0.36 78 VAL A CA 8
ATOM 12768 C C . VAL A 1 78 ? -1.128 1.643 1.544 1.00 0.36 78 VAL A C 8
ATOM 12769 O O . VAL A 1 78 ? -1.412 1.938 2.708 1.00 0.38 78 VAL A O 8
ATOM 12782 N N . LEU A 1 79 ? -0.367 2.400 0.775 1.00 0.38 79 LEU A N 8
ATOM 12783 C CA . LEU A 1 79 ? 0.210 3.644 1.255 1.00 0.40 79 LEU A CA 8
ATOM 12784 C C . LEU A 1 79 ? -0.470 4.834 0.590 1.00 0.37 79 LEU A C 8
ATOM 12785 O O . LEU A 1 79 ? -0.165 5.175 -0.555 1.00 0.41 79 LEU A O 8
ATOM 12801 N N . ILE A 1 80 ? -1.398 5.454 1.302 1.00 0.41 80 ILE A N 8
ATOM 12802 C CA . ILE A 1 80 ? -2.081 6.631 0.791 1.00 0.43 80 ILE A CA 8
ATOM 12803 C C . ILE A 1 80 ? -1.378 7.892 1.284 1.00 0.41 80 ILE A C 8
ATOM 12804 O O . ILE A 1 80 ? -1.016 7.998 2.458 1.00 0.42 80 ILE A O 8
ATOM 12820 N N . THR A 1 81 ? -1.143 8.829 0.383 1.00 0.60 81 THR A N 8
ATOM 12821 C CA . THR A 1 81 ? -0.403 10.029 0.731 1.00 0.69 81 THR A CA 8
ATOM 12822 C C . THR A 1 81 ? -1.334 11.157 1.173 1.00 0.79 81 THR A C 8
ATOM 12823 O O . THR A 1 81 ? -2.498 11.218 0.766 1.00 1.20 81 THR A O 8
ATOM 12834 N N . GLY A 1 82 ? -0.806 12.035 2.020 1.00 0.73 82 GLY A N 8
ATOM 12835 C CA . GLY A 1 82 ? -1.550 13.196 2.463 1.00 1.09 82 GLY A CA 8
ATOM 12836 C C . GLY A 1 82 ? -2.787 12.833 3.252 1.00 0.92 82 GLY A C 8
ATOM 12837 O O . GLY A 1 82 ? -2.806 11.837 3.979 1.00 1.03 82 GLY A O 8
ATOM 12841 N N . SER A 1 83 ? -3.818 13.642 3.114 1.00 1.03 83 SER A N 8
ATOM 12842 C CA . SER A 1 83 ? -5.077 13.388 3.779 1.00 1.19 83 SER A CA 8
ATOM 12843 C C . SER A 1 83 ? -6.122 12.991 2.753 1.00 1.10 83 SER A C 8
ATOM 12844 O O . SER A 1 83 ? -6.120 13.493 1.625 1.00 1.22 83 SER A O 8
ATOM 12852 N N . ALA A 1 84 ? -6.989 12.070 3.130 1.00 1.02 84 ALA A N 8
ATOM 12853 C CA . ALA A 1 84 ? -8.073 11.654 2.264 1.00 0.95 84 ALA A CA 8
ATOM 12854 C C . ALA A 1 84 ? -9.158 12.719 2.260 1.00 0.97 84 ALA A C 8
ATOM 12855 O O . ALA A 1 84 ? -9.640 13.127 3.320 1.00 1.13 84 ALA A O 8
ATOM 12862 N N . ASP A 1 85 ? -9.510 13.187 1.065 1.00 0.89 85 ASP A N 8
ATOM 12863 C CA . ASP A 1 85 ? -10.545 14.209 0.899 1.00 0.93 85 ASP A CA 8
ATOM 12864 C C . ASP A 1 85 ? -11.849 13.746 1.541 1.00 0.81 85 ASP A C 8
ATOM 12865 O O . ASP A 1 85 ? -12.051 12.552 1.703 1.00 0.71 85 ASP A O 8
ATOM 12874 N N . PRO A 1 86 ? -12.742 14.682 1.919 1.00 0.92 86 PRO A N 8
ATOM 12875 C CA . PRO A 1 86 ? -13.997 14.375 2.625 1.00 0.95 86 PRO A CA 8
ATOM 12876 C C . PRO A 1 86 ? -14.677 13.081 2.164 1.00 0.85 86 PRO A C 8
ATOM 12877 O O . PRO A 1 86 ? -15.001 12.217 2.983 1.00 0.88 86 PRO A O 8
ATOM 12888 N N . ASP A 1 87 ? -14.862 12.940 0.857 1.00 0.82 87 ASP A N 8
ATOM 12889 C CA . ASP A 1 87 ? -15.488 11.746 0.297 1.00 0.86 87 ASP A CA 8
ATOM 12890 C C . ASP A 1 87 ? -14.553 10.553 0.390 1.00 0.74 87 ASP A C 8
ATOM 12891 O O . ASP A 1 87 ? -14.952 9.467 0.805 1.00 0.79 87 ASP A O 8
ATOM 12900 N N . GLU A 1 88 ? -13.303 10.772 0.020 1.00 0.68 88 GLU A N 8
ATOM 12901 C CA . GLU A 1 88 ? -12.299 9.717 0.007 1.00 0.67 88 GLU A CA 8
ATOM 12902 C C . GLU A 1 88 ? -12.053 9.178 1.414 1.00 0.55 88 GLU A C 8
ATOM 12903 O O . GLU A 1 88 ? -11.727 8.010 1.590 1.00 0.54 88 GLU A O 8
ATOM 12915 N N . LYS A 1 89 ? -12.220 10.040 2.406 1.00 0.57 89 LYS A N 8
ATOM 12916 C CA . LYS A 1 89 ? -11.986 9.681 3.797 1.00 0.62 89 LYS A CA 8
ATOM 12917 C C . LYS A 1 89 ? -12.955 8.596 4.259 1.00 0.59 89 LYS A C 8
ATOM 12918 O O . LYS A 1 89 ? -12.537 7.560 4.778 1.00 0.64 89 LYS A O 8
ATOM 12937 N N . THR A 1 90 ? -14.244 8.827 4.055 1.00 0.62 90 THR A N 8
ATOM 12938 C CA . THR A 1 90 ? -15.254 7.856 4.448 1.00 0.69 90 THR A CA 8
ATOM 12939 C C . THR A 1 90 ? -15.241 6.664 3.488 1.00 0.62 90 THR A C 8
ATOM 12940 O O . THR A 1 90 ? -15.602 5.545 3.859 1.00 0.69 90 THR A O 8
ATOM 12951 N N . LYS A 1 91 ? -14.792 6.913 2.265 1.00 0.57 91 LYS A N 8
ATOM 12952 C CA . LYS A 1 91 ? -14.676 5.872 1.257 1.00 0.64 91 LYS A CA 8
ATOM 12953 C C . LYS A 1 91 ? -13.565 4.895 1.626 1.00 0.63 91 LYS A C 8
ATOM 12954 O O . LYS A 1 91 ? -13.772 3.681 1.647 1.00 0.73 91 LYS A O 8
ATOM 12973 N N . ALA A 1 92 ? -12.391 5.433 1.941 1.00 0.58 92 ALA A N 8
ATOM 12974 C CA . ALA A 1 92 ? -11.243 4.616 2.304 1.00 0.67 92 ALA A CA 8
ATOM 12975 C C . ALA A 1 92 ? -11.473 3.943 3.646 1.00 0.68 92 ALA A C 8
ATOM 12976 O O . ALA A 1 92 ? -10.835 2.946 3.963 1.00 0.78 92 ALA A O 8
ATOM 12983 N N . LYS A 1 93 ? -12.387 4.497 4.429 1.00 0.64 93 LYS A N 8
ATOM 12984 C CA . LYS A 1 93 ? -12.753 3.905 5.703 1.00 0.71 93 LYS A CA 8
ATOM 12985 C C . LYS A 1 93 ? -13.561 2.632 5.469 1.00 0.70 93 LYS A C 8
ATOM 12986 O O . LYS A 1 93 ? -13.271 1.580 6.043 1.00 0.79 93 LYS A O 8
ATOM 13005 N N . LYS A 1 94 ? -14.560 2.733 4.597 1.00 0.66 94 LYS A N 8
ATOM 13006 C CA . LYS A 1 94 ? -15.391 1.593 4.237 1.00 0.71 94 LYS A CA 8
ATOM 13007 C C . LYS A 1 94 ? -14.567 0.553 3.480 1.00 0.67 94 LYS A C 8
ATOM 13008 O O . LYS A 1 94 ? -14.711 -0.650 3.690 1.00 0.74 94 LYS A O 8
ATOM 13027 N N . ALA A 1 95 ? -13.695 1.034 2.606 1.00 0.60 95 ALA A N 8
ATOM 13028 C CA . ALA A 1 95 ? -12.810 0.165 1.844 1.00 0.60 95 ALA A CA 8
ATOM 13029 C C . ALA A 1 95 ? -11.801 -0.531 2.760 1.00 0.57 95 ALA A C 8
ATOM 13030 O O . ALA A 1 95 ? -11.437 -1.686 2.537 1.00 0.57 95 ALA A O 8
ATOM 13037 N N . ALA A 1 96 ? -11.371 0.176 3.804 1.00 0.57 96 ALA A N 8
ATOM 13038 C CA . ALA A 1 96 ? -10.390 -0.353 4.748 1.00 0.58 96 ALA A CA 8
ATOM 13039 C C . ALA A 1 96 ? -10.920 -1.575 5.480 1.00 0.56 96 ALA A C 8
ATOM 13040 O O . ALA A 1 96 ? -10.220 -2.577 5.606 1.00 0.59 96 ALA A O 8
ATOM 13047 N N . GLU A 1 97 ? -12.156 -1.495 5.962 1.00 0.57 97 GLU A N 8
ATOM 13048 C CA . GLU A 1 97 ? -12.748 -2.598 6.706 1.00 0.63 97 GLU A CA 8
ATOM 13049 C C . GLU A 1 97 ? -13.106 -3.751 5.778 1.00 0.55 97 GLU A C 8
ATOM 13050 O O . GLU A 1 97 ? -13.193 -4.899 6.208 1.00 0.58 97 GLU A O 8
ATOM 13062 N N . GLU A 1 98 ? -13.296 -3.444 4.503 1.00 0.55 98 GLU A N 8
ATOM 13063 C CA . GLU A 1 98 ? -13.535 -4.473 3.504 1.00 0.57 98 GLU A CA 8
ATOM 13064 C C . GLU A 1 98 ? -12.248 -5.255 3.256 1.00 0.52 98 GLU A C 8
ATOM 13065 O O . GLU A 1 98 ? -12.207 -6.473 3.403 1.00 0.60 98 GLU A O 8
ATOM 13077 N N . ALA A 1 99 ? -11.189 -4.539 2.918 1.00 0.46 99 ALA A N 8
ATOM 13078 C CA . ALA A 1 99 ? -9.902 -5.158 2.637 1.00 0.49 99 ALA A CA 8
ATOM 13079 C C . ALA A 1 99 ? -9.270 -5.724 3.908 1.00 0.46 99 ALA A C 8
ATOM 13080 O O . ALA A 1 99 ? -8.326 -6.512 3.854 1.00 0.50 99 ALA A O 8
ATOM 13087 N N . ARG A 1 100 ? -9.812 -5.324 5.054 1.00 0.47 100 ARG A N 8
ATOM 13088 C CA . ARG A 1 100 ? -9.338 -5.799 6.348 1.00 0.53 100 ARG A CA 8
ATOM 13089 C C . ARG A 1 100 ? -9.470 -7.321 6.449 1.00 0.51 100 ARG A C 8
ATOM 13090 O O . ARG A 1 100 ? -8.719 -7.970 7.174 1.00 0.56 100 ARG A O 8
ATOM 13111 N N . LYS A 1 101 ? -10.413 -7.887 5.695 1.00 0.51 101 LYS A N 8
ATOM 13112 C CA . LYS A 1 101 ? -10.624 -9.335 5.690 1.00 0.58 101 LYS A CA 8
ATOM 13113 C C . LYS A 1 101 ? -9.442 -10.074 5.061 1.00 0.63 101 LYS A C 8
ATOM 13114 O O . LYS A 1 101 ? -9.219 -11.250 5.346 1.00 0.81 101 LYS A O 8
ATOM 13133 N N . TRP A 1 102 ? -8.680 -9.381 4.222 1.00 0.57 102 TRP A N 8
ATOM 13134 C CA . TRP A 1 102 ? -7.569 -10.005 3.510 1.00 0.71 102 TRP A CA 8
ATOM 13135 C C . TRP A 1 102 ? -6.228 -9.452 3.984 1.00 0.64 102 TRP A C 8
ATOM 13136 O O . TRP A 1 102 ? -5.240 -9.487 3.254 1.00 0.73 102 TRP A O 8
ATOM 13157 N N . ASN A 1 103 ? -6.210 -8.942 5.216 1.00 0.56 103 ASN A N 8
ATOM 13158 C CA . ASN A 1 103 ? -4.990 -8.416 5.834 1.00 0.64 103 ASN A CA 8
ATOM 13159 C C . ASN A 1 103 ? -4.404 -7.255 5.038 1.00 0.56 103 ASN A C 8
ATOM 13160 O O . ASN A 1 103 ? -3.184 -7.123 4.919 1.00 0.70 103 ASN A O 8
ATOM 13171 N N . VAL A 1 104 ? -5.268 -6.420 4.489 1.00 0.46 104 VAL A N 8
ATOM 13172 C CA . VAL A 1 104 ? -4.817 -5.223 3.803 1.00 0.45 104 VAL A CA 8
ATOM 13173 C C . VAL A 1 104 ? -4.823 -4.047 4.769 1.00 0.48 104 VAL A C 8
ATOM 13174 O O . VAL A 1 104 ? -5.884 -3.576 5.188 1.00 0.63 104 VAL A O 8
ATOM 13187 N N . ARG A 1 105 ? -3.638 -3.588 5.138 1.00 0.45 105 ARG A N 8
ATOM 13188 C CA . ARG A 1 105 ? -3.511 -2.507 6.104 1.00 0.48 105 ARG A CA 8
ATOM 13189 C C . ARG A 1 105 ? -3.443 -1.161 5.402 1.00 0.44 105 ARG A C 8
ATOM 13190 O O . ARG A 1 105 ? -2.724 -0.999 4.415 1.00 0.51 105 ARG A O 8
ATOM 13211 N N . VAL A 1 106 ? -4.195 -0.200 5.915 1.00 0.47 106 VAL A N 8
ATOM 13212 C CA . VAL A 1 106 ? -4.165 1.154 5.386 1.00 0.48 106 VAL A CA 8
ATOM 13213 C C . VAL A 1 106 ? -3.133 1.989 6.137 1.00 0.50 106 VAL A C 8
ATOM 13214 O O . VAL A 1 106 ? -3.108 2.007 7.368 1.00 0.64 106 VAL A O 8
ATOM 13227 N N . ARG A 1 107 ? -2.266 2.655 5.396 1.00 0.46 107 ARG A N 8
ATOM 13228 C CA . ARG A 1 107 ? -1.203 3.440 5.997 1.00 0.58 107 ARG A CA 8
ATOM 13229 C C . ARG A 1 107 ? -1.071 4.774 5.272 1.00 0.49 107 ARG A C 8
ATOM 13230 O O . ARG A 1 107 ? -1.460 4.893 4.111 1.00 0.48 107 ARG A O 8
ATOM 13251 N N . THR A 1 108 ? -0.532 5.772 5.956 1.00 0.56 108 THR A N 8
ATOM 13252 C CA . THR A 1 108 ? -0.404 7.105 5.392 1.00 0.51 108 THR A CA 8
ATOM 13253 C C . THR A 1 108 ? 1.064 7.505 5.252 1.00 0.52 108 THR A C 8
ATOM 13254 O O . THR A 1 108 ? 1.872 7.273 6.155 1.00 0.66 108 THR A O 8
ATOM 13265 N N . VAL A 1 109 ? 1.403 8.083 4.106 1.00 0.47 109 VAL A N 8
ATOM 13266 C CA . VAL A 1 109 ? 2.760 8.546 3.851 1.00 0.55 109 VAL A CA 8
ATOM 13267 C C . VAL A 1 109 ? 2.760 10.013 3.433 1.00 0.57 109 VAL A C 8
ATOM 13268 O O . VAL A 1 109 ? 2.163 10.381 2.420 1.00 0.62 109 VAL A O 8
ATOM 13281 N N . THR A 1 110 ? 3.413 10.851 4.222 1.00 0.70 110 THR A N 8
ATOM 13282 C CA . THR A 1 110 ? 3.555 12.260 3.888 1.00 0.84 110 THR A CA 8
ATOM 13283 C C . THR A 1 110 ? 5.026 12.636 3.730 1.00 0.84 110 THR A C 8
ATOM 13284 O O . THR A 1 110 ? 5.352 13.746 3.312 1.00 0.97 110 THR A O 8
ATOM 13295 N N . SER A 1 111 ? 5.907 11.703 4.065 1.00 0.79 111 SER A N 8
ATOM 13296 C CA . SER A 1 111 ? 7.339 11.933 3.982 1.00 0.85 111 SER A CA 8
ATOM 13297 C C . SER A 1 111 ? 8.089 10.616 3.766 1.00 0.76 111 SER A C 8
ATOM 13298 O O . SER A 1 111 ? 7.619 9.569 4.217 1.00 0.69 111 SER A O 8
ATOM 13306 N N . PRO A 1 112 ? 9.232 10.643 3.055 1.00 0.82 112 PRO A N 8
ATOM 13307 C CA . PRO A 1 112 ? 10.013 9.432 2.738 1.00 0.80 112 PRO A CA 8
ATOM 13308 C C . PRO A 1 112 ? 10.207 8.498 3.935 1.00 0.70 112 PRO A C 8
ATOM 13309 O O . PRO A 1 112 ? 10.005 7.283 3.823 1.00 0.74 112 PRO A O 8
ATOM 13320 N N . ASP A 1 113 ? 10.566 9.084 5.079 1.00 0.67 113 ASP A N 8
ATOM 13321 C CA . ASP A 1 113 ? 10.847 8.328 6.304 1.00 0.66 113 ASP A CA 8
ATOM 13322 C C . ASP A 1 113 ? 9.736 7.339 6.635 1.00 0.59 113 ASP A C 8
ATOM 13323 O O . ASP A 1 113 ? 10.003 6.198 7.025 1.00 0.63 113 ASP A O 8
ATOM 13332 N N . GLU A 1 114 ? 8.498 7.779 6.477 1.00 0.57 114 GLU A N 8
ATOM 13333 C CA . GLU A 1 114 ? 7.346 6.950 6.785 1.00 0.60 114 GLU A CA 8
ATOM 13334 C C . GLU A 1 114 ? 7.323 5.715 5.896 1.00 0.52 114 GLU A C 8
ATOM 13335 O O . GLU A 1 114 ? 7.316 4.592 6.392 1.00 0.52 114 GLU A O 8
ATOM 13347 N N . ALA A 1 115 ? 7.355 5.931 4.587 1.00 0.55 115 ALA A N 8
ATOM 13348 C CA . ALA A 1 115 ? 7.314 4.833 3.624 1.00 0.58 115 ALA A CA 8
ATOM 13349 C C . ALA A 1 115 ? 8.427 3.828 3.899 1.00 0.51 115 ALA A C 8
ATOM 13350 O O . ALA A 1 115 ? 8.215 2.618 3.835 1.00 0.51 115 ALA A O 8
ATOM 13357 N N . LYS A 1 116 ? 9.601 4.347 4.230 1.00 0.51 116 LYS A N 8
ATOM 13358 C CA . LYS A 1 116 ? 10.760 3.521 4.541 1.00 0.51 116 LYS A CA 8
ATOM 13359 C C . LYS A 1 116 ? 10.473 2.566 5.702 1.00 0.44 116 LYS A C 8
ATOM 13360 O O . LYS A 1 116 ? 10.746 1.368 5.610 1.00 0.49 116 LYS A O 8
ATOM 13379 N N . ARG A 1 117 ? 9.900 3.089 6.780 1.00 0.42 117 ARG A N 8
ATOM 13380 C CA . ARG A 1 117 ? 9.675 2.283 7.973 1.00 0.44 117 ARG A CA 8
ATOM 13381 C C . ARG A 1 117 ? 8.448 1.383 7.818 1.00 0.43 117 ARG A C 8
ATOM 13382 O O . ARG A 1 117 ? 8.382 0.313 8.425 1.00 0.50 117 ARG A O 8
ATOM 13403 N N . TRP A 1 118 ? 7.484 1.808 7.004 1.00 0.43 118 TRP A N 8
ATOM 13404 C CA . TRP A 1 118 ? 6.288 1.003 6.772 1.00 0.51 118 TRP A CA 8
ATOM 13405 C C . TRP A 1 118 ? 6.638 -0.242 5.968 1.00 0.51 118 TRP A C 8
ATOM 13406 O O . TRP A 1 118 ? 6.133 -1.331 6.241 1.00 0.60 118 TRP A O 8
ATOM 13427 N N . ILE A 1 119 ? 7.512 -0.077 4.984 1.00 0.48 119 ILE A N 8
ATOM 13428 C CA . ILE A 1 119 ? 7.979 -1.200 4.183 1.00 0.54 119 ILE A CA 8
ATOM 13429 C C . ILE A 1 119 ? 8.858 -2.120 5.029 1.00 0.53 119 ILE A C 8
ATOM 13430 O O . ILE A 1 119 ? 8.812 -3.344 4.888 1.00 0.58 119 ILE A O 8
ATOM 13446 N N . LYS A 1 120 ? 9.634 -1.517 5.924 1.00 0.52 120 LYS A N 8
ATOM 13447 C CA . LYS A 1 120 ? 10.518 -2.259 6.816 1.00 0.57 120 LYS A CA 8
ATOM 13448 C C . LYS A 1 120 ? 9.736 -3.260 7.667 1.00 0.56 120 LYS A C 8
ATOM 13449 O O . LYS A 1 120 ? 10.024 -4.458 7.648 1.00 0.61 120 LYS A O 8
ATOM 13468 N N . GLU A 1 121 ? 8.736 -2.770 8.394 1.00 0.56 121 GLU A N 8
ATOM 13469 C CA . GLU A 1 121 ? 7.940 -3.626 9.270 1.00 0.63 121 GLU A CA 8
ATOM 13470 C C . GLU A 1 121 ? 7.096 -4.607 8.461 1.00 0.67 121 GLU A C 8
ATOM 13471 O O . GLU A 1 121 ? 6.856 -5.735 8.893 1.00 0.79 121 GLU A O 8
ATOM 13483 N N . PHE A 1 122 ? 6.650 -4.169 7.289 1.00 0.65 122 PHE A N 8
ATOM 13484 C CA . PHE A 1 122 ? 5.820 -4.996 6.428 1.00 0.76 122 PHE A CA 8
ATOM 13485 C C . PHE A 1 122 ? 6.610 -6.191 5.911 1.00 0.78 122 PHE A C 8
ATOM 13486 O O . PHE A 1 122 ? 6.086 -7.300 5.808 1.00 0.89 122 PHE A O 8
ATOM 13503 N N . SER A 1 123 ? 7.872 -5.952 5.591 1.00 0.72 123 SER A N 8
ATOM 13504 C CA . SER A 1 123 ? 8.757 -7.006 5.135 1.00 0.79 123 SER A CA 8
ATOM 13505 C C . SER A 1 123 ? 9.187 -7.882 6.307 1.00 0.81 123 SER A C 8
ATOM 13506 O O . SER A 1 123 ? 9.013 -9.104 6.268 1.00 1.02 123 SER A O 8
ATOM 13514 N N . GLU A 1 124 ? 9.730 -7.249 7.349 1.00 0.80 124 GLU A N 8
ATOM 13515 C CA . GLU A 1 124 ? 10.234 -7.963 8.517 1.00 1.00 124 GLU A CA 8
ATOM 13516 C C . GLU A 1 124 ? 11.224 -9.042 8.074 1.00 1.48 124 GLU A C 8
ATOM 13517 O O . GLU A 1 124 ? 11.028 -10.235 8.313 1.00 2.09 124 GLU A O 8
ATOM 13529 N N . GLU A 1 125 ? 12.274 -8.606 7.390 1.00 2.33 125 GLU A N 8
ATOM 13530 C CA . GLU A 1 125 ? 13.271 -9.509 6.842 1.00 3.47 125 GLU A CA 8
ATOM 13531 C C . GLU A 1 125 ? 14.654 -8.881 6.944 1.00 4.34 125 GLU A C 8
ATOM 13532 O O . GLU A 1 125 ? 14.957 -7.981 6.132 1.00 4.92 125 GLU A O 8
ATOM 13545 N N . MET A 1 21 ? 5.760 -16.393 0.601 1.00 1.82 21 MET A N 9
ATOM 13546 C CA . MET A 1 21 ? 4.919 -15.329 1.193 1.00 1.48 21 MET A CA 9
ATOM 13547 C C . MET A 1 21 ? 4.738 -14.189 0.196 1.00 1.22 21 MET A C 9
ATOM 13548 O O . MET A 1 21 ? 5.707 -13.717 -0.398 1.00 1.47 21 MET A O 9
ATOM 13561 N N . ARG A 1 22 ? 3.501 -13.761 -0.005 1.00 0.88 22 ARG A N 9
ATOM 13562 C CA . ARG A 1 22 ? 3.221 -12.675 -0.932 1.00 0.73 22 ARG A CA 9
ATOM 13563 C C . ARG A 1 22 ? 3.012 -11.365 -0.194 1.00 0.55 22 ARG A C 9
ATOM 13564 O O . ARG A 1 22 ? 1.958 -11.136 0.392 1.00 0.56 22 ARG A O 9
ATOM 13585 N N . LEU A 1 23 ? 4.023 -10.513 -0.215 1.00 0.51 23 LEU A N 9
ATOM 13586 C CA . LEU A 1 23 ? 3.901 -9.187 0.366 1.00 0.43 23 LEU A CA 9
ATOM 13587 C C . LEU A 1 23 ? 3.657 -8.171 -0.735 1.00 0.37 23 LEU A C 9
ATOM 13588 O O . LEU A 1 23 ? 4.525 -7.931 -1.577 1.00 0.40 23 LEU A O 9
ATOM 13604 N N . VAL A 1 24 ? 2.472 -7.592 -0.728 1.00 0.35 24 VAL A N 9
ATOM 13605 C CA . VAL A 1 24 ? 2.062 -6.662 -1.762 1.00 0.37 24 VAL A CA 9
ATOM 13606 C C . VAL A 1 24 ? 1.831 -5.284 -1.166 1.00 0.38 24 VAL A C 9
ATOM 13607 O O . VAL A 1 24 ? 1.237 -5.158 -0.101 1.00 0.42 24 VAL A O 9
ATOM 13620 N N . VAL A 1 25 ? 2.320 -4.257 -1.834 1.00 0.39 25 VAL A N 9
ATOM 13621 C CA . VAL A 1 25 ? 2.095 -2.891 -1.394 1.00 0.41 25 VAL A CA 9
ATOM 13622 C C . VAL A 1 25 ? 1.635 -2.037 -2.565 1.00 0.39 25 VAL A C 9
ATOM 13623 O O . VAL A 1 25 ? 2.349 -1.907 -3.552 1.00 0.42 25 VAL A O 9
ATOM 13636 N N . LEU A 1 26 ? 0.446 -1.467 -2.467 1.00 0.40 26 LEU A N 9
ATOM 13637 C CA . LEU A 1 26 ? -0.008 -0.522 -3.476 1.00 0.38 26 LEU A CA 9
ATOM 13638 C C . LEU A 1 26 ? 0.069 0.880 -2.903 1.00 0.37 26 LEU A C 9
ATOM 13639 O O . LEU A 1 26 ? -0.610 1.208 -1.928 1.00 0.48 26 LEU A O 9
ATOM 13655 N N . ILE A 1 27 ? 0.916 1.696 -3.497 1.00 0.33 27 ILE A N 9
ATOM 13656 C CA . ILE A 1 27 ? 1.194 3.012 -2.960 1.00 0.36 27 ILE A CA 9
ATOM 13657 C C . ILE A 1 27 ? 0.437 4.075 -3.768 1.00 0.39 27 ILE A C 9
ATOM 13658 O O . ILE A 1 27 ? 0.481 4.094 -5.004 1.00 0.40 27 ILE A O 9
ATOM 13674 N N . VAL A 1 28 ? -0.325 4.902 -3.069 1.00 0.48 28 VAL A N 9
ATOM 13675 C CA . VAL A 1 28 ? -0.938 6.069 -3.679 1.00 0.56 28 VAL A CA 9
ATOM 13676 C C . VAL A 1 28 ? -0.023 7.251 -3.422 1.00 0.86 28 VAL A C 9
ATOM 13677 O O . VAL A 1 28 ? -0.054 7.856 -2.350 1.00 1.37 28 VAL A O 9
ATOM 13690 N N . SER A 1 29 ? 0.796 7.575 -4.403 1.00 0.85 29 SER A N 9
ATOM 13691 C CA . SER A 1 29 ? 1.917 8.457 -4.167 1.00 1.25 29 SER A CA 9
ATOM 13692 C C . SER A 1 29 ? 1.811 9.759 -4.936 1.00 0.83 29 SER A C 9
ATOM 13693 O O . SER A 1 29 ? 1.358 9.800 -6.081 1.00 1.53 29 SER A O 9
ATOM 13701 N N . ASN A 1 30 ? 2.232 10.816 -4.266 1.00 1.19 30 ASN A N 9
ATOM 13702 C CA . ASN A 1 30 ? 2.517 12.090 -4.898 1.00 1.67 30 ASN A CA 9
ATOM 13703 C C . ASN A 1 30 ? 3.883 11.994 -5.572 1.00 1.19 30 ASN A C 9
ATOM 13704 O O . ASN A 1 30 ? 4.403 10.885 -5.696 1.00 1.38 30 ASN A O 9
ATOM 13715 N N . ASP A 1 31 ? 4.401 13.142 -6.032 1.00 1.45 31 ASP A N 9
ATOM 13716 C CA . ASP A 1 31 ? 5.727 13.279 -6.690 1.00 1.18 31 ASP A CA 9
ATOM 13717 C C . ASP A 1 31 ? 6.588 12.008 -6.646 1.00 0.94 31 ASP A C 9
ATOM 13718 O O . ASP A 1 31 ? 6.889 11.474 -5.573 1.00 1.28 31 ASP A O 9
ATOM 13727 N N . LYS A 1 32 ? 7.039 11.584 -7.828 1.00 0.79 32 LYS A N 9
ATOM 13728 C CA . LYS A 1 32 ? 7.710 10.295 -8.016 1.00 0.82 32 LYS A CA 9
ATOM 13729 C C . LYS A 1 32 ? 8.969 10.129 -7.156 1.00 0.66 32 LYS A C 9
ATOM 13730 O O . LYS A 1 32 ? 9.478 9.015 -7.022 1.00 0.68 32 LYS A O 9
ATOM 13749 N N . LYS A 1 33 ? 9.467 11.219 -6.575 1.00 0.71 33 LYS A N 9
ATOM 13750 C CA . LYS A 1 33 ? 10.596 11.145 -5.646 1.00 0.75 33 LYS A CA 9
ATOM 13751 C C . LYS A 1 33 ? 10.277 10.194 -4.497 1.00 0.68 33 LYS A C 9
ATOM 13752 O O . LYS A 1 33 ? 11.163 9.523 -3.961 1.00 0.78 33 LYS A O 9
ATOM 13771 N N . LEU A 1 34 ? 9.004 10.140 -4.130 1.00 0.61 34 LEU A N 9
ATOM 13772 C CA . LEU A 1 34 ? 8.552 9.267 -3.060 1.00 0.64 34 LEU A CA 9
ATOM 13773 C C . LEU A 1 34 ? 8.471 7.825 -3.549 1.00 0.53 34 LEU A C 9
ATOM 13774 O O . LEU A 1 34 ? 8.927 6.901 -2.868 1.00 0.62 34 LEU A O 9
ATOM 13790 N N . ILE A 1 35 ? 7.898 7.651 -4.739 1.00 0.43 35 ILE A N 9
ATOM 13791 C CA . ILE A 1 35 ? 7.734 6.331 -5.345 1.00 0.43 35 ILE A CA 9
ATOM 13792 C C . ILE A 1 35 ? 9.077 5.620 -5.447 1.00 0.46 35 ILE A C 9
ATOM 13793 O O . ILE A 1 35 ? 9.197 4.450 -5.085 1.00 0.52 35 ILE A O 9
ATOM 13809 N N . GLU A 1 36 ? 10.081 6.345 -5.937 1.00 0.51 36 GLU A N 9
ATOM 13810 C CA . GLU A 1 36 ? 11.422 5.800 -6.108 1.00 0.62 36 GLU A CA 9
ATOM 13811 C C . GLU A 1 36 ? 11.931 5.162 -4.823 1.00 0.63 36 GLU A C 9
ATOM 13812 O O . GLU A 1 36 ? 12.164 3.957 -4.776 1.00 0.64 36 GLU A O 9
ATOM 13824 N N . GLU A 1 37 ? 12.069 5.977 -3.782 1.00 0.68 37 GLU A N 9
ATOM 13825 C CA . GLU A 1 37 ? 12.639 5.532 -2.511 1.00 0.77 37 GLU A CA 9
ATOM 13826 C C . GLU A 1 37 ? 11.876 4.334 -1.947 1.00 0.71 37 GLU A C 9
ATOM 13827 O O . GLU A 1 37 ? 12.477 3.371 -1.465 1.00 0.79 37 GLU A O 9
ATOM 13839 N N . ALA A 1 38 ? 10.553 4.394 -2.029 1.00 0.61 38 ALA A N 9
ATOM 13840 C CA . ALA A 1 38 ? 9.706 3.335 -1.504 1.00 0.60 38 ALA A CA 9
ATOM 13841 C C . ALA A 1 38 ? 9.866 2.049 -2.313 1.00 0.54 38 ALA A C 9
ATOM 13842 O O . ALA A 1 38 ? 10.004 0.960 -1.751 1.00 0.59 38 ALA A O 9
ATOM 13849 N N . ARG A 1 39 ? 9.871 2.184 -3.633 1.00 0.49 39 ARG A N 9
ATOM 13850 C CA . ARG A 1 39 ? 9.935 1.032 -4.524 1.00 0.53 39 ARG A CA 9
ATOM 13851 C C . ARG A 1 39 ? 11.324 0.394 -4.491 1.00 0.56 39 ARG A C 9
ATOM 13852 O O . ARG A 1 39 ? 11.460 -0.822 -4.640 1.00 0.59 39 ARG A O 9
ATOM 13873 N N . LYS A 1 40 ? 12.344 1.224 -4.283 1.00 0.59 40 LYS A N 9
ATOM 13874 C CA . LYS A 1 40 ? 13.724 0.753 -4.186 1.00 0.67 40 LYS A CA 9
ATOM 13875 C C . LYS A 1 40 ? 13.868 -0.296 -3.091 1.00 0.65 40 LYS A C 9
ATOM 13876 O O . LYS A 1 40 ? 14.409 -1.378 -3.321 1.00 0.71 40 LYS A O 9
ATOM 13895 N N . MET A 1 41 ? 13.371 0.025 -1.905 1.00 0.64 41 MET A N 9
ATOM 13896 C CA . MET A 1 41 ? 13.484 -0.879 -0.771 1.00 0.68 41 MET A CA 9
ATOM 13897 C C . MET A 1 41 ? 12.521 -2.049 -0.900 1.00 0.63 41 MET A C 9
ATOM 13898 O O . MET A 1 41 ? 12.825 -3.160 -0.468 1.00 0.67 41 MET A O 9
ATOM 13912 N N . ALA A 1 42 ? 11.369 -1.800 -1.508 1.00 0.60 42 ALA A N 9
ATOM 13913 C CA . ALA A 1 42 ? 10.378 -2.846 -1.717 1.00 0.64 42 ALA A CA 9
ATOM 13914 C C . ALA A 1 42 ? 10.937 -3.956 -2.601 1.00 0.61 42 ALA A C 9
ATOM 13915 O O . ALA A 1 42 ? 10.852 -5.134 -2.260 1.00 0.66 42 ALA A O 9
ATOM 13922 N N . GLU A 1 43 ? 11.522 -3.576 -3.729 1.00 0.62 43 GLU A N 9
ATOM 13923 C CA . GLU A 1 43 ? 12.105 -4.546 -4.644 1.00 0.75 43 GLU A CA 9
ATOM 13924 C C . GLU A 1 43 ? 13.316 -5.218 -4.003 1.00 0.71 43 GLU A C 9
ATOM 13925 O O . GLU A 1 43 ? 13.539 -6.418 -4.172 1.00 0.79 43 GLU A O 9
ATOM 13937 N N . LYS A 1 44 ? 14.079 -4.438 -3.245 1.00 0.68 44 LYS A N 9
ATOM 13938 C CA . LYS A 1 44 ? 15.294 -4.928 -2.607 1.00 0.77 44 LYS A CA 9
ATOM 13939 C C . LYS A 1 44 ? 14.978 -5.983 -1.544 1.00 0.69 44 LYS A C 9
ATOM 13940 O O . LYS A 1 44 ? 15.770 -6.894 -1.308 1.00 0.80 44 LYS A O 9
ATOM 13959 N N . ALA A 1 45 ? 13.815 -5.863 -0.915 1.00 0.61 45 ALA A N 9
ATOM 13960 C CA . ALA A 1 45 ? 13.414 -6.798 0.130 1.00 0.64 45 ALA A CA 9
ATOM 13961 C C . ALA A 1 45 ? 12.512 -7.900 -0.423 1.00 0.60 45 ALA A C 9
ATOM 13962 O O . ALA A 1 45 ? 11.907 -8.663 0.332 1.00 0.71 45 ALA A O 9
ATOM 13969 N N . ASN A 1 46 ? 12.440 -7.970 -1.753 1.00 0.56 46 ASN A N 9
ATOM 13970 C CA . ASN A 1 46 ? 11.634 -8.970 -2.456 1.00 0.65 46 ASN A CA 9
ATOM 13971 C C . ASN A 1 46 ? 10.152 -8.811 -2.107 1.00 0.62 46 ASN A C 9
ATOM 13972 O O . ASN A 1 46 ? 9.480 -9.754 -1.690 1.00 0.80 46 ASN A O 9
ATOM 13983 N N . LEU A 1 47 ? 9.657 -7.591 -2.256 1.00 0.48 47 LEU A N 9
ATOM 13984 C CA . LEU A 1 47 ? 8.243 -7.305 -2.060 1.00 0.48 47 LEU A CA 9
ATOM 13985 C C . LEU A 1 47 ? 7.636 -6.856 -3.380 1.00 0.45 47 LEU A C 9
ATOM 13986 O O . LEU A 1 47 ? 8.350 -6.366 -4.260 1.00 0.53 47 LEU A O 9
ATOM 14002 N N . GLU A 1 48 ? 6.333 -7.017 -3.525 1.00 0.43 48 GLU A N 9
ATOM 14003 C CA . GLU A 1 48 ? 5.654 -6.582 -4.731 1.00 0.47 48 GLU A CA 9
ATOM 14004 C C . GLU A 1 48 ? 4.952 -5.254 -4.484 1.00 0.45 48 GLU A C 9
ATOM 14005 O O . GLU A 1 48 ? 3.871 -5.211 -3.897 1.00 0.49 48 GLU A O 9
ATOM 14017 N N . LEU A 1 49 ? 5.572 -4.168 -4.918 1.00 0.46 49 LEU A N 9
ATOM 14018 C CA . LEU A 1 49 ? 4.998 -2.850 -4.727 1.00 0.50 49 LEU A CA 9
ATOM 14019 C C . LEU A 1 49 ? 4.505 -2.291 -6.051 1.00 0.45 49 LEU A C 9
ATOM 14020 O O . LEU A 1 49 ? 5.238 -2.254 -7.042 1.00 0.54 49 LEU A O 9
ATOM 14036 N N . ILE A 1 50 ? 3.257 -1.867 -6.055 1.00 0.39 50 ILE A N 9
ATOM 14037 C CA . ILE A 1 50 ? 2.634 -1.302 -7.232 1.00 0.43 50 ILE A CA 9
ATOM 14038 C C . ILE A 1 50 ? 2.137 0.107 -6.929 1.00 0.40 50 ILE A C 9
ATOM 14039 O O . ILE A 1 50 ? 1.592 0.364 -5.858 1.00 0.37 50 ILE A O 9
ATOM 14055 N N . THR A 1 51 ? 2.343 1.022 -7.855 1.00 0.48 51 THR A N 9
ATOM 14056 C CA . THR A 1 51 ? 1.914 2.395 -7.673 1.00 0.52 51 THR A CA 9
ATOM 14057 C C . THR A 1 51 ? 0.746 2.722 -8.598 1.00 0.56 51 THR A C 9
ATOM 14058 O O . THR A 1 51 ? 0.939 2.960 -9.791 1.00 0.66 51 THR A O 9
ATOM 14069 N N . VAL A 1 52 ? -0.469 2.715 -8.056 1.00 0.68 52 VAL A N 9
ATOM 14070 C CA . VAL A 1 52 ? -1.645 3.061 -8.846 1.00 0.78 52 VAL A CA 9
ATOM 14071 C C . VAL A 1 52 ? -2.452 4.162 -8.156 1.00 0.85 52 VAL A C 9
ATOM 14072 O O . VAL A 1 52 ? -3.417 3.889 -7.441 1.00 1.66 52 VAL A O 9
ATOM 14085 N N . PRO A 1 53 ? -2.044 5.427 -8.327 1.00 0.73 53 PRO A N 9
ATOM 14086 C CA . PRO A 1 53 ? -2.827 6.564 -7.885 1.00 0.90 53 PRO A CA 9
ATOM 14087 C C . PRO A 1 53 ? -3.798 7.084 -8.950 1.00 0.88 53 PRO A C 9
ATOM 14088 O O . PRO A 1 53 ? -3.381 7.750 -9.900 1.00 1.64 53 PRO A O 9
ATOM 14099 N N . GLY A 1 54 ? -5.079 6.793 -8.810 1.00 1.49 54 GLY A N 9
ATOM 14100 C CA . GLY A 1 54 ? -6.068 7.580 -9.523 1.00 2.14 54 GLY A CA 9
ATOM 14101 C C . GLY A 1 54 ? -7.067 8.145 -8.548 1.00 1.80 54 GLY A C 9
ATOM 14102 O O . GLY A 1 54 ? -7.352 9.342 -8.536 1.00 2.08 54 GLY A O 9
ATOM 14106 N N . SER A 1 55 ? -7.595 7.258 -7.727 1.00 1.36 55 SER A N 9
ATOM 14107 C CA . SER A 1 55 ? -8.179 7.606 -6.452 1.00 0.97 55 SER A CA 9
ATOM 14108 C C . SER A 1 55 ? -7.397 6.886 -5.368 1.00 0.64 55 SER A C 9
ATOM 14109 O O . SER A 1 55 ? -6.744 5.884 -5.661 1.00 0.50 55 SER A O 9
ATOM 14117 N N . PRO A 1 56 ? -7.430 7.349 -4.118 1.00 0.66 56 PRO A N 9
ATOM 14118 C CA . PRO A 1 56 ? -6.904 6.561 -3.004 1.00 0.58 56 PRO A CA 9
ATOM 14119 C C . PRO A 1 56 ? -7.593 5.199 -2.938 1.00 0.53 56 PRO A C 9
ATOM 14120 O O . PRO A 1 56 ? -6.951 4.169 -2.742 1.00 0.62 56 PRO A O 9
ATOM 14131 N N . GLU A 1 57 ? -8.905 5.217 -3.163 1.00 0.62 57 GLU A N 9
ATOM 14132 C CA . GLU A 1 57 ? -9.733 4.012 -3.137 1.00 0.80 57 GLU A CA 9
ATOM 14133 C C . GLU A 1 57 ? -9.338 3.026 -4.243 1.00 0.67 57 GLU A C 9
ATOM 14134 O O . GLU A 1 57 ? -9.472 1.812 -4.074 1.00 0.67 57 GLU A O 9
ATOM 14146 N N . GLU A 1 58 ? -8.840 3.552 -5.358 1.00 0.61 58 GLU A N 9
ATOM 14147 C CA . GLU A 1 58 ? -8.530 2.732 -6.528 1.00 0.56 58 GLU A CA 9
ATOM 14148 C C . GLU A 1 58 ? -7.492 1.668 -6.188 1.00 0.50 58 GLU A C 9
ATOM 14149 O O . GLU A 1 58 ? -7.640 0.497 -6.552 1.00 0.54 58 GLU A O 9
ATOM 14161 N N . ALA A 1 59 ? -6.454 2.076 -5.470 1.00 0.52 59 ALA A N 9
ATOM 14162 C CA . ALA A 1 59 ? -5.406 1.157 -5.056 1.00 0.59 59 ALA A CA 9
ATOM 14163 C C . ALA A 1 59 ? -5.928 0.185 -4.004 1.00 0.50 59 ALA A C 9
ATOM 14164 O O . ALA A 1 59 ? -5.551 -0.987 -3.987 1.00 0.50 59 ALA A O 9
ATOM 14171 N N . ILE A 1 60 ? -6.819 0.672 -3.143 1.00 0.51 60 ILE A N 9
ATOM 14172 C CA . ILE A 1 60 ? -7.384 -0.153 -2.078 1.00 0.52 60 ILE A CA 9
ATOM 14173 C C . ILE A 1 60 ? -8.212 -1.288 -2.671 1.00 0.50 60 ILE A C 9
ATOM 14174 O O . ILE A 1 60 ? -8.155 -2.427 -2.207 1.00 0.52 60 ILE A O 9
ATOM 14190 N N . ARG A 1 61 ? -8.980 -0.971 -3.705 1.00 0.51 61 ARG A N 9
ATOM 14191 C CA . ARG A 1 61 ? -9.843 -1.957 -4.334 1.00 0.57 61 ARG A CA 9
ATOM 14192 C C . ARG A 1 61 ? -9.022 -2.928 -5.180 1.00 0.55 61 ARG A C 9
ATOM 14193 O O . ARG A 1 61 ? -9.378 -4.099 -5.316 1.00 0.67 61 ARG A O 9
ATOM 14214 N N . LEU A 1 62 ? -7.913 -2.444 -5.730 1.00 0.47 62 LEU A N 9
ATOM 14215 C CA . LEU A 1 62 ? -7.029 -3.290 -6.524 1.00 0.50 62 LEU A CA 9
ATOM 14216 C C . LEU A 1 62 ? -6.261 -4.247 -5.617 1.00 0.43 62 LEU A C 9
ATOM 14217 O O . LEU A 1 62 ? -5.926 -5.364 -6.016 1.00 0.45 62 LEU A O 9
ATOM 14233 N N . ALA A 1 63 ? -6.002 -3.805 -4.389 1.00 0.41 63 ALA A N 9
ATOM 14234 C CA . ALA A 1 63 ? -5.375 -4.651 -3.381 1.00 0.42 63 ALA A CA 9
ATOM 14235 C C . ALA A 1 63 ? -6.200 -5.911 -3.151 1.00 0.46 63 ALA A C 9
ATOM 14236 O O . ALA A 1 63 ? -5.658 -7.004 -2.981 1.00 0.49 63 ALA A O 9
ATOM 14243 N N . GLN A 1 64 ? -7.517 -5.741 -3.172 1.00 0.52 64 GLN A N 9
ATOM 14244 C CA . GLN A 1 64 ? -8.451 -6.841 -2.969 1.00 0.64 64 GLN A CA 9
ATOM 14245 C C . GLN A 1 64 ? -8.310 -7.880 -4.074 1.00 0.62 64 GLN A C 9
ATOM 14246 O O . GLN A 1 64 ? -8.380 -9.085 -3.827 1.00 0.69 64 GLN A O 9
ATOM 14260 N N . GLU A 1 65 ? -8.108 -7.400 -5.294 1.00 0.58 65 GLU A N 9
ATOM 14261 C CA . GLU A 1 65 ? -7.953 -8.275 -6.445 1.00 0.63 65 GLU A CA 9
ATOM 14262 C C . GLU A 1 65 ? -6.634 -9.027 -6.375 1.00 0.55 65 GLU A C 9
ATOM 14263 O O . GLU A 1 65 ? -6.603 -10.245 -6.516 1.00 0.62 65 GLU A O 9
ATOM 14275 N N . ILE A 1 66 ? -5.550 -8.302 -6.124 1.00 0.46 66 ILE A N 9
ATOM 14276 C CA . ILE A 1 66 ? -4.228 -8.912 -6.077 1.00 0.46 66 ILE A CA 9
ATOM 14277 C C . ILE A 1 66 ? -4.148 -9.967 -4.975 1.00 0.43 66 ILE A C 9
ATOM 14278 O O . ILE A 1 66 ? -3.552 -11.027 -5.168 1.00 0.48 66 ILE A O 9
ATOM 14294 N N . ALA A 1 67 ? -4.773 -9.684 -3.837 1.00 0.44 67 ALA A N 9
ATOM 14295 C CA . ALA A 1 67 ? -4.782 -10.618 -2.713 1.00 0.51 67 ALA A CA 9
ATOM 14296 C C . ALA A 1 67 ? -5.577 -11.878 -3.046 1.00 0.55 67 ALA A C 9
ATOM 14297 O O . ALA A 1 67 ? -5.218 -12.981 -2.629 1.00 0.63 67 ALA A O 9
ATOM 14304 N N . GLU A 1 68 ? -6.655 -11.706 -3.799 1.00 0.60 68 GLU A N 9
ATOM 14305 C CA . GLU A 1 68 ? -7.488 -12.824 -4.221 1.00 0.73 68 GLU A CA 9
ATOM 14306 C C . GLU A 1 68 ? -6.776 -13.656 -5.283 1.00 0.73 68 GLU A C 9
ATOM 14307 O O . GLU A 1 68 ? -6.737 -14.884 -5.211 1.00 0.87 68 GLU A O 9
ATOM 14319 N N . LYS A 1 69 ? -6.204 -12.974 -6.262 1.00 0.65 69 LYS A N 9
ATOM 14320 C CA . LYS A 1 69 ? -5.631 -13.632 -7.424 1.00 0.71 69 LYS A CA 9
ATOM 14321 C C . LYS A 1 69 ? -4.275 -14.261 -7.113 1.00 0.73 69 LYS A C 9
ATOM 14322 O O . LYS A 1 69 ? -3.796 -15.109 -7.863 1.00 0.92 69 LYS A O 9
ATOM 14341 N N . ALA A 1 70 ? -3.656 -13.844 -6.018 1.00 0.67 70 ALA A N 9
ATOM 14342 C CA . ALA A 1 70 ? -2.393 -14.434 -5.597 1.00 0.71 70 ALA A CA 9
ATOM 14343 C C . ALA A 1 70 ? -2.645 -15.722 -4.829 1.00 0.69 70 ALA A C 9
ATOM 14344 O O . ALA A 1 70 ? -3.331 -15.712 -3.808 1.00 0.68 70 ALA A O 9
ATOM 14351 N N . PRO A 1 71 ? -2.114 -16.849 -5.314 1.00 0.84 71 PRO A N 9
ATOM 14352 C CA . PRO A 1 71 ? -2.268 -18.132 -4.639 1.00 0.90 71 PRO A CA 9
ATOM 14353 C C . PRO A 1 71 ? -1.284 -18.298 -3.480 1.00 0.81 71 PRO A C 9
ATOM 14354 O O . PRO A 1 71 ? -0.081 -18.471 -3.687 1.00 0.93 71 PRO A O 9
ATOM 14365 N N . GLY A 1 72 ? -1.802 -18.234 -2.267 1.00 0.75 72 GLY A N 9
ATOM 14366 C CA . GLY A 1 72 ? -0.981 -18.459 -1.095 1.00 0.77 72 GLY A CA 9
ATOM 14367 C C . GLY A 1 72 ? -1.232 -17.423 -0.022 1.00 0.63 72 GLY A C 9
ATOM 14368 O O . GLY A 1 72 ? -2.220 -16.686 -0.096 1.00 0.62 72 GLY A O 9
ATOM 14372 N N . PRO A 1 73 ? -0.368 -17.351 1.001 1.00 0.61 73 PRO A N 9
ATOM 14373 C CA . PRO A 1 73 ? -0.481 -16.345 2.055 1.00 0.58 73 PRO A CA 9
ATOM 14374 C C . PRO A 1 73 ? -0.090 -14.960 1.547 1.00 0.48 73 PRO A C 9
ATOM 14375 O O . PRO A 1 73 ? 1.041 -14.743 1.102 1.00 0.54 73 PRO A O 9
ATOM 14386 N N . VAL A 1 74 ? -1.028 -14.030 1.603 1.00 0.48 74 VAL A N 9
ATOM 14387 C CA . VAL A 1 74 ? -0.795 -12.696 1.083 1.00 0.46 74 VAL A CA 9
ATOM 14388 C C . VAL A 1 74 ? -0.914 -11.652 2.187 1.00 0.44 74 VAL A C 9
ATOM 14389 O O . VAL A 1 74 ? -1.795 -11.736 3.046 1.00 0.56 74 VAL A O 9
ATOM 14402 N N . LYS A 1 75 ? -0.001 -10.698 2.175 1.00 0.44 75 LYS A N 9
ATOM 14403 C CA . LYS A 1 75 ? -0.034 -9.568 3.087 1.00 0.52 75 LYS A CA 9
ATOM 14404 C C . LYS A 1 75 ? 0.071 -8.288 2.273 1.00 0.42 75 LYS A C 9
ATOM 14405 O O . LYS A 1 75 ? 1.093 -8.043 1.633 1.00 0.45 75 LYS A O 9
ATOM 14424 N N . VAL A 1 76 ? -0.980 -7.487 2.266 1.00 0.42 76 VAL A N 9
ATOM 14425 C CA . VAL A 1 76 ? -0.995 -6.294 1.442 1.00 0.39 76 VAL A CA 9
ATOM 14426 C C . VAL A 1 76 ? -1.031 -5.028 2.292 1.00 0.38 76 VAL A C 9
ATOM 14427 O O . VAL A 1 76 ? -1.771 -4.938 3.271 1.00 0.50 76 VAL A O 9
ATOM 14440 N N . LEU A 1 77 ? -0.211 -4.060 1.923 1.00 0.35 77 LEU A N 9
ATOM 14441 C CA . LEU A 1 77 ? -0.276 -2.735 2.512 1.00 0.41 77 LEU A CA 9
ATOM 14442 C C . LEU A 1 77 ? -0.664 -1.723 1.453 1.00 0.39 77 LEU A C 9
ATOM 14443 O O . LEU A 1 77 ? -0.254 -1.829 0.297 1.00 0.43 77 LEU A O 9
ATOM 14459 N N . VAL A 1 78 ? -1.464 -0.757 1.847 1.00 0.37 78 VAL A N 9
ATOM 14460 C CA . VAL A 1 78 ? -1.825 0.336 0.970 1.00 0.36 78 VAL A CA 9
ATOM 14461 C C . VAL A 1 78 ? -1.559 1.659 1.667 1.00 0.36 78 VAL A C 9
ATOM 14462 O O . VAL A 1 78 ? -2.117 1.946 2.731 1.00 0.38 78 VAL A O 9
ATOM 14475 N N . LEU A 1 79 ? -0.676 2.443 1.083 1.00 0.38 79 LEU A N 9
ATOM 14476 C CA . LEU A 1 79 ? -0.254 3.689 1.689 1.00 0.40 79 LEU A CA 9
ATOM 14477 C C . LEU A 1 79 ? -0.803 4.870 0.911 1.00 0.37 79 LEU A C 9
ATOM 14478 O O . LEU A 1 79 ? -0.596 4.979 -0.298 1.00 0.41 79 LEU A O 9
ATOM 14494 N N . ILE A 1 80 ? -1.515 5.742 1.602 1.00 0.41 80 ILE A N 9
ATOM 14495 C CA . ILE A 1 80 ? -2.008 6.965 0.995 1.00 0.43 80 ILE A CA 9
ATOM 14496 C C . ILE A 1 80 ? -1.160 8.139 1.462 1.00 0.41 80 ILE A C 9
ATOM 14497 O O . ILE A 1 80 ? -0.681 8.153 2.600 1.00 0.42 80 ILE A O 9
ATOM 14513 N N . THR A 1 81 ? -0.956 9.107 0.587 1.00 0.60 81 THR A N 9
ATOM 14514 C CA . THR A 1 81 ? -0.055 10.208 0.882 1.00 0.69 81 THR A CA 9
ATOM 14515 C C . THR A 1 81 ? -0.791 11.536 0.983 1.00 0.79 81 THR A C 9
ATOM 14516 O O . THR A 1 81 ? -1.836 11.732 0.360 1.00 1.20 81 THR A O 9
ATOM 14527 N N . GLY A 1 82 ? -0.238 12.441 1.781 1.00 0.73 82 GLY A N 9
ATOM 14528 C CA . GLY A 1 82 ? -0.822 13.757 1.935 1.00 1.09 82 GLY A CA 9
ATOM 14529 C C . GLY A 1 82 ? -2.076 13.723 2.780 1.00 0.92 82 GLY A C 9
ATOM 14530 O O . GLY A 1 82 ? -2.259 12.812 3.591 1.00 1.03 82 GLY A O 9
ATOM 14534 N N . SER A 1 83 ? -2.933 14.713 2.606 1.00 1.03 83 SER A N 9
ATOM 14535 C CA . SER A 1 83 ? -4.188 14.757 3.326 1.00 1.19 83 SER A CA 9
ATOM 14536 C C . SER A 1 83 ? -5.331 14.282 2.438 1.00 1.10 83 SER A C 9
ATOM 14537 O O . SER A 1 83 ? -5.755 14.987 1.520 1.00 1.22 83 SER A O 9
ATOM 14545 N N . ALA A 1 84 ? -5.804 13.071 2.697 1.00 1.02 84 ALA A N 9
ATOM 14546 C CA . ALA A 1 84 ? -6.940 12.527 1.973 1.00 0.95 84 ALA A CA 9
ATOM 14547 C C . ALA A 1 84 ? -8.206 13.264 2.377 1.00 0.97 84 ALA A C 9
ATOM 14548 O O . ALA A 1 84 ? -8.572 13.281 3.554 1.00 1.13 84 ALA A O 9
ATOM 14555 N N . ASP A 1 85 ? -8.862 13.879 1.402 1.00 0.89 85 ASP A N 9
ATOM 14556 C CA . ASP A 1 85 ? -10.049 14.690 1.662 1.00 0.93 85 ASP A CA 9
ATOM 14557 C C . ASP A 1 85 ? -11.168 13.829 2.228 1.00 0.81 85 ASP A C 9
ATOM 14558 O O . ASP A 1 85 ? -11.143 12.614 2.057 1.00 0.71 85 ASP A O 9
ATOM 14567 N N . PRO A 1 86 ? -12.151 14.427 2.925 1.00 0.92 86 PRO A N 9
ATOM 14568 C CA . PRO A 1 86 ? -13.275 13.687 3.512 1.00 0.95 86 PRO A CA 9
ATOM 14569 C C . PRO A 1 86 ? -13.862 12.647 2.560 1.00 0.85 86 PRO A C 9
ATOM 14570 O O . PRO A 1 86 ? -14.078 11.494 2.943 1.00 0.88 86 PRO A O 9
ATOM 14581 N N . ASP A 1 87 ? -14.082 13.056 1.313 1.00 0.82 87 ASP A N 9
ATOM 14582 C CA . ASP A 1 87 ? -14.635 12.176 0.283 1.00 0.86 87 ASP A CA 9
ATOM 14583 C C . ASP A 1 87 ? -13.728 10.977 0.036 1.00 0.74 87 ASP A C 9
ATOM 14584 O O . ASP A 1 87 ? -14.199 9.874 -0.221 1.00 0.79 87 ASP A O 9
ATOM 14593 N N . GLU A 1 88 ? -12.429 11.205 0.116 1.00 0.68 88 GLU A N 9
ATOM 14594 C CA . GLU A 1 88 ? -11.449 10.162 -0.143 1.00 0.67 88 GLU A CA 9
ATOM 14595 C C . GLU A 1 88 ? -11.273 9.278 1.085 1.00 0.55 88 GLU A C 9
ATOM 14596 O O . GLU A 1 88 ? -11.213 8.052 0.980 1.00 0.54 88 GLU A O 9
ATOM 14608 N N . LYS A 1 89 ? -11.193 9.919 2.243 1.00 0.57 89 LYS A N 9
ATOM 14609 C CA . LYS A 1 89 ? -10.966 9.231 3.505 1.00 0.62 89 LYS A CA 9
ATOM 14610 C C . LYS A 1 89 ? -12.092 8.247 3.807 1.00 0.59 89 LYS A C 9
ATOM 14611 O O . LYS A 1 89 ? -11.843 7.135 4.269 1.00 0.64 89 LYS A O 9
ATOM 14630 N N . THR A 1 90 ? -13.324 8.656 3.529 1.00 0.62 90 THR A N 9
ATOM 14631 C CA . THR A 1 90 ? -14.476 7.788 3.735 1.00 0.69 90 THR A CA 9
ATOM 14632 C C . THR A 1 90 ? -14.385 6.548 2.861 1.00 0.62 90 THR A C 9
ATOM 14633 O O . THR A 1 90 ? -14.548 5.423 3.338 1.00 0.69 90 THR A O 9
ATOM 14644 N N . LYS A 1 91 ? -14.101 6.761 1.581 1.00 0.57 91 LYS A N 9
ATOM 14645 C CA . LYS A 1 91 ? -13.992 5.664 0.635 1.00 0.64 91 LYS A CA 9
ATOM 14646 C C . LYS A 1 91 ? -12.895 4.697 1.057 1.00 0.63 91 LYS A C 9
ATOM 14647 O O . LYS A 1 91 ? -13.066 3.482 0.982 1.00 0.73 91 LYS A O 9
ATOM 14666 N N . ALA A 1 92 ? -11.778 5.250 1.514 1.00 0.58 92 ALA A N 9
ATOM 14667 C CA . ALA A 1 92 ? -10.621 4.455 1.882 1.00 0.67 92 ALA A CA 9
ATOM 14668 C C . ALA A 1 92 ? -10.884 3.685 3.165 1.00 0.68 92 ALA A C 9
ATOM 14669 O O . ALA A 1 92 ? -10.510 2.521 3.285 1.00 0.78 92 ALA A O 9
ATOM 14676 N N . LYS A 1 93 ? -11.547 4.335 4.113 1.00 0.64 93 LYS A N 9
ATOM 14677 C CA . LYS A 1 93 ? -11.833 3.716 5.398 1.00 0.71 93 LYS A CA 9
ATOM 14678 C C . LYS A 1 93 ? -12.846 2.587 5.236 1.00 0.70 93 LYS A C 9
ATOM 14679 O O . LYS A 1 93 ? -12.713 1.524 5.848 1.00 0.79 93 LYS A O 9
ATOM 14698 N N . LYS A 1 94 ? -13.857 2.825 4.411 1.00 0.66 94 LYS A N 9
ATOM 14699 C CA . LYS A 1 94 ? -14.864 1.814 4.135 1.00 0.71 94 LYS A CA 9
ATOM 14700 C C . LYS A 1 94 ? -14.258 0.665 3.338 1.00 0.67 94 LYS A C 9
ATOM 14701 O O . LYS A 1 94 ? -14.480 -0.506 3.650 1.00 0.74 94 LYS A O 9
ATOM 14720 N N . ALA A 1 95 ? -13.472 1.008 2.322 1.00 0.60 95 ALA A N 9
ATOM 14721 C CA . ALA A 1 95 ? -12.797 0.004 1.507 1.00 0.60 95 ALA A CA 9
ATOM 14722 C C . ALA A 1 95 ? -11.883 -0.850 2.370 1.00 0.57 95 ALA A C 9
ATOM 14723 O O . ALA A 1 95 ? -11.788 -2.055 2.175 1.00 0.57 95 ALA A O 9
ATOM 14730 N N . ALA A 1 96 ? -11.232 -0.212 3.337 1.00 0.57 96 ALA A N 9
ATOM 14731 C CA . ALA A 1 96 ? -10.350 -0.906 4.267 1.00 0.58 96 ALA A CA 9
ATOM 14732 C C . ALA A 1 96 ? -11.109 -1.948 5.073 1.00 0.56 96 ALA A C 9
ATOM 14733 O O . ALA A 1 96 ? -10.552 -2.971 5.457 1.00 0.59 96 ALA A O 9
ATOM 14740 N N . GLU A 1 97 ? -12.385 -1.685 5.319 1.00 0.57 97 GLU A N 9
ATOM 14741 C CA . GLU A 1 97 ? -13.201 -2.578 6.122 1.00 0.63 97 GLU A CA 9
ATOM 14742 C C . GLU A 1 97 ? -13.550 -3.834 5.331 1.00 0.55 97 GLU A C 9
ATOM 14743 O O . GLU A 1 97 ? -13.384 -4.954 5.819 1.00 0.58 97 GLU A O 9
ATOM 14755 N N . GLU A 1 98 ? -14.021 -3.646 4.104 1.00 0.55 98 GLU A N 9
ATOM 14756 C CA . GLU A 1 98 ? -14.332 -4.770 3.229 1.00 0.57 98 GLU A CA 9
ATOM 14757 C C . GLU A 1 98 ? -13.058 -5.508 2.825 1.00 0.52 98 GLU A C 9
ATOM 14758 O O . GLU A 1 98 ? -13.028 -6.738 2.765 1.00 0.60 98 GLU A O 9
ATOM 14770 N N . ALA A 1 99 ? -12.004 -4.750 2.568 1.00 0.46 99 ALA A N 9
ATOM 14771 C CA . ALA A 1 99 ? -10.749 -5.313 2.093 1.00 0.49 99 ALA A CA 9
ATOM 14772 C C . ALA A 1 99 ? -9.933 -5.923 3.225 1.00 0.46 99 ALA A C 9
ATOM 14773 O O . ALA A 1 99 ? -8.979 -6.656 2.977 1.00 0.50 99 ALA A O 9
ATOM 14780 N N . ARG A 1 100 ? -10.310 -5.623 4.465 1.00 0.47 100 ARG A N 9
ATOM 14781 C CA . ARG A 1 100 ? -9.592 -6.128 5.635 1.00 0.53 100 ARG A CA 9
ATOM 14782 C C . ARG A 1 100 ? -9.517 -7.653 5.601 1.00 0.51 100 ARG A C 9
ATOM 14783 O O . ARG A 1 100 ? -8.564 -8.256 6.101 1.00 0.56 100 ARG A O 9
ATOM 14804 N N . LYS A 1 101 ? -10.515 -8.265 4.971 1.00 0.51 101 LYS A N 9
ATOM 14805 C CA . LYS A 1 101 ? -10.597 -9.716 4.862 1.00 0.58 101 LYS A CA 9
ATOM 14806 C C . LYS A 1 101 ? -9.482 -10.265 3.973 1.00 0.63 101 LYS A C 9
ATOM 14807 O O . LYS A 1 101 ? -9.164 -11.451 4.021 1.00 0.81 101 LYS A O 9
ATOM 14826 N N . TRP A 1 102 ? -8.888 -9.393 3.169 1.00 0.57 102 TRP A N 9
ATOM 14827 C CA . TRP A 1 102 ? -7.820 -9.790 2.263 1.00 0.71 102 TRP A CA 9
ATOM 14828 C C . TRP A 1 102 ? -6.455 -9.500 2.871 1.00 0.64 102 TRP A C 9
ATOM 14829 O O . TRP A 1 102 ? -5.428 -9.625 2.202 1.00 0.73 102 TRP A O 9
ATOM 14850 N N . ASN A 1 103 ? -6.465 -9.113 4.145 1.00 0.56 103 ASN A N 9
ATOM 14851 C CA . ASN A 1 103 ? -5.242 -8.861 4.908 1.00 0.64 103 ASN A CA 9
ATOM 14852 C C . ASN A 1 103 ? -4.495 -7.646 4.360 1.00 0.56 103 ASN A C 9
ATOM 14853 O O . ASN A 1 103 ? -3.264 -7.601 4.348 1.00 0.70 103 ASN A O 9
ATOM 14864 N N . VAL A 1 104 ? -5.251 -6.660 3.896 1.00 0.46 104 VAL A N 9
ATOM 14865 C CA . VAL A 1 104 ? -4.668 -5.404 3.453 1.00 0.45 104 VAL A CA 9
ATOM 14866 C C . VAL A 1 104 ? -4.933 -4.317 4.492 1.00 0.48 104 VAL A C 9
ATOM 14867 O O . VAL A 1 104 ? -6.017 -4.253 5.077 1.00 0.63 104 VAL A O 9
ATOM 14880 N N . ARG A 1 105 ? -3.932 -3.484 4.740 1.00 0.45 105 ARG A N 9
ATOM 14881 C CA . ARG A 1 105 ? -4.010 -2.490 5.801 1.00 0.48 105 ARG A CA 9
ATOM 14882 C C . ARG A 1 105 ? -3.672 -1.105 5.266 1.00 0.44 105 ARG A C 9
ATOM 14883 O O . ARG A 1 105 ? -2.672 -0.928 4.566 1.00 0.51 105 ARG A O 9
ATOM 14904 N N . VAL A 1 106 ? -4.513 -0.130 5.590 1.00 0.47 106 VAL A N 9
ATOM 14905 C CA . VAL A 1 106 ? -4.344 1.229 5.093 1.00 0.48 106 VAL A CA 9
ATOM 14906 C C . VAL A 1 106 ? -3.606 2.090 6.109 1.00 0.50 106 VAL A C 9
ATOM 14907 O O . VAL A 1 106 ? -4.027 2.205 7.262 1.00 0.64 106 VAL A O 9
ATOM 14920 N N . ARG A 1 107 ? -2.506 2.686 5.676 1.00 0.46 107 ARG A N 9
ATOM 14921 C CA . ARG A 1 107 ? -1.742 3.596 6.517 1.00 0.58 107 ARG A CA 9
ATOM 14922 C C . ARG A 1 107 ? -1.461 4.884 5.752 1.00 0.49 107 ARG A C 9
ATOM 14923 O O . ARG A 1 107 ? -1.236 4.857 4.540 1.00 0.48 107 ARG A O 9
ATOM 14944 N N . THR A 1 108 ? -1.493 6.006 6.451 1.00 0.56 108 THR A N 9
ATOM 14945 C CA . THR A 1 108 ? -1.265 7.297 5.823 1.00 0.51 108 THR A CA 9
ATOM 14946 C C . THR A 1 108 ? 0.171 7.757 6.053 1.00 0.52 108 THR A C 9
ATOM 14947 O O . THR A 1 108 ? 0.639 7.818 7.191 1.00 0.66 108 THR A O 9
ATOM 14958 N N . VAL A 1 109 ? 0.868 8.070 4.972 1.00 0.47 109 VAL A N 9
ATOM 14959 C CA . VAL A 1 109 ? 2.242 8.537 5.057 1.00 0.55 109 VAL A CA 9
ATOM 14960 C C . VAL A 1 109 ? 2.384 9.890 4.370 1.00 0.57 109 VAL A C 9
ATOM 14961 O O . VAL A 1 109 ? 1.702 10.175 3.385 1.00 0.62 109 VAL A O 9
ATOM 14974 N N . THR A 1 110 ? 3.250 10.730 4.908 1.00 0.70 110 THR A N 9
ATOM 14975 C CA . THR A 1 110 ? 3.451 12.062 4.367 1.00 0.84 110 THR A CA 9
ATOM 14976 C C . THR A 1 110 ? 4.886 12.248 3.884 1.00 0.84 110 THR A C 9
ATOM 14977 O O . THR A 1 110 ? 5.136 12.901 2.868 1.00 0.97 110 THR A O 9
ATOM 14988 N N . SER A 1 111 ? 5.824 11.656 4.606 1.00 0.79 111 SER A N 9
ATOM 14989 C CA . SER A 1 111 ? 7.232 11.776 4.276 1.00 0.85 111 SER A CA 9
ATOM 14990 C C . SER A 1 111 ? 7.812 10.410 3.900 1.00 0.76 111 SER A C 9
ATOM 14991 O O . SER A 1 111 ? 7.338 9.375 4.373 1.00 0.69 111 SER A O 9
ATOM 14999 N N . PRO A 1 112 ? 8.844 10.396 3.029 1.00 0.82 112 PRO A N 9
ATOM 15000 C CA . PRO A 1 112 ? 9.488 9.159 2.561 1.00 0.80 112 PRO A CA 9
ATOM 15001 C C . PRO A 1 112 ? 10.014 8.291 3.698 1.00 0.70 112 PRO A C 9
ATOM 15002 O O . PRO A 1 112 ? 10.017 7.065 3.597 1.00 0.74 112 PRO A O 9
ATOM 15013 N N . ASP A 1 113 ? 10.450 8.934 4.778 1.00 0.67 113 ASP A N 9
ATOM 15014 C CA . ASP A 1 113 ? 10.999 8.221 5.930 1.00 0.66 113 ASP A CA 9
ATOM 15015 C C . ASP A 1 113 ? 9.962 7.281 6.535 1.00 0.59 113 ASP A C 9
ATOM 15016 O O . ASP A 1 113 ? 10.293 6.183 6.980 1.00 0.63 113 ASP A O 9
ATOM 15025 N N . GLU A 1 114 ? 8.705 7.713 6.522 1.00 0.57 114 GLU A N 9
ATOM 15026 C CA . GLU A 1 114 ? 7.609 6.916 7.063 1.00 0.60 114 GLU A CA 9
ATOM 15027 C C . GLU A 1 114 ? 7.370 5.683 6.201 1.00 0.52 114 GLU A C 9
ATOM 15028 O O . GLU A 1 114 ? 7.360 4.556 6.697 1.00 0.52 114 GLU A O 9
ATOM 15040 N N . ALA A 1 115 ? 7.184 5.912 4.904 1.00 0.55 115 ALA A N 9
ATOM 15041 C CA . ALA A 1 115 ? 6.913 4.834 3.961 1.00 0.58 115 ALA A CA 9
ATOM 15042 C C . ALA A 1 115 ? 8.043 3.812 3.967 1.00 0.51 115 ALA A C 9
ATOM 15043 O O . ALA A 1 115 ? 7.803 2.607 4.032 1.00 0.51 115 ALA A O 9
ATOM 15050 N N . LYS A 1 116 ? 9.273 4.308 3.926 1.00 0.51 116 LYS A N 9
ATOM 15051 C CA . LYS A 1 116 ? 10.454 3.455 3.934 1.00 0.51 116 LYS A CA 9
ATOM 15052 C C . LYS A 1 116 ? 10.510 2.631 5.219 1.00 0.44 116 LYS A C 9
ATOM 15053 O O . LYS A 1 116 ? 10.916 1.467 5.210 1.00 0.49 116 LYS A O 9
ATOM 15072 N N . ARG A 1 117 ? 10.076 3.241 6.315 1.00 0.42 117 ARG A N 9
ATOM 15073 C CA . ARG A 1 117 ? 10.035 2.573 7.607 1.00 0.44 117 ARG A CA 9
ATOM 15074 C C . ARG A 1 117 ? 9.026 1.430 7.591 1.00 0.43 117 ARG A C 9
ATOM 15075 O O . ARG A 1 117 ? 9.345 0.304 7.977 1.00 0.50 117 ARG A O 9
ATOM 15096 N N . TRP A 1 118 ? 7.812 1.725 7.135 1.00 0.43 118 TRP A N 9
ATOM 15097 C CA . TRP A 1 118 ? 6.748 0.730 7.102 1.00 0.51 118 TRP A CA 9
ATOM 15098 C C . TRP A 1 118 ? 7.120 -0.444 6.209 1.00 0.51 118 TRP A C 9
ATOM 15099 O O . TRP A 1 118 ? 6.928 -1.596 6.584 1.00 0.60 118 TRP A O 9
ATOM 15120 N N . ILE A 1 119 ? 7.663 -0.146 5.035 1.00 0.48 119 ILE A N 9
ATOM 15121 C CA . ILE A 1 119 ? 8.017 -1.180 4.069 1.00 0.54 119 ILE A CA 9
ATOM 15122 C C . ILE A 1 119 ? 9.067 -2.130 4.630 1.00 0.53 119 ILE A C 9
ATOM 15123 O O . ILE A 1 119 ? 8.869 -3.345 4.626 1.00 0.58 119 ILE A O 9
ATOM 15139 N N . LYS A 1 120 ? 10.168 -1.581 5.132 1.00 0.52 120 LYS A N 9
ATOM 15140 C CA . LYS A 1 120 ? 11.251 -2.404 5.655 1.00 0.57 120 LYS A CA 9
ATOM 15141 C C . LYS A 1 120 ? 10.777 -3.225 6.852 1.00 0.56 120 LYS A C 9
ATOM 15142 O O . LYS A 1 120 ? 11.132 -4.394 6.997 1.00 0.61 120 LYS A O 9
ATOM 15161 N N . GLU A 1 121 ? 9.964 -2.611 7.702 1.00 0.56 121 GLU A N 9
ATOM 15162 C CA . GLU A 1 121 ? 9.396 -3.302 8.852 1.00 0.63 121 GLU A CA 9
ATOM 15163 C C . GLU A 1 121 ? 8.474 -4.431 8.391 1.00 0.67 121 GLU A C 9
ATOM 15164 O O . GLU A 1 121 ? 8.572 -5.565 8.861 1.00 0.79 121 GLU A O 9
ATOM 15176 N N . PHE A 1 122 ? 7.607 -4.109 7.444 1.00 0.65 122 PHE A N 9
ATOM 15177 C CA . PHE A 1 122 ? 6.631 -5.053 6.911 1.00 0.76 122 PHE A CA 9
ATOM 15178 C C . PHE A 1 122 ? 7.312 -6.212 6.181 1.00 0.78 122 PHE A C 9
ATOM 15179 O O . PHE A 1 122 ? 6.751 -7.301 6.079 1.00 0.89 122 PHE A O 9
ATOM 15196 N N . SER A 1 123 ? 8.525 -5.967 5.694 1.00 0.72 123 SER A N 9
ATOM 15197 C CA . SER A 1 123 ? 9.272 -6.959 4.926 1.00 0.79 123 SER A CA 9
ATOM 15198 C C . SER A 1 123 ? 9.524 -8.236 5.735 1.00 0.81 123 SER A C 9
ATOM 15199 O O . SER A 1 123 ? 9.481 -9.342 5.187 1.00 1.02 123 SER A O 9
ATOM 15207 N N . GLU A 1 124 ? 9.767 -8.067 7.041 1.00 0.80 124 GLU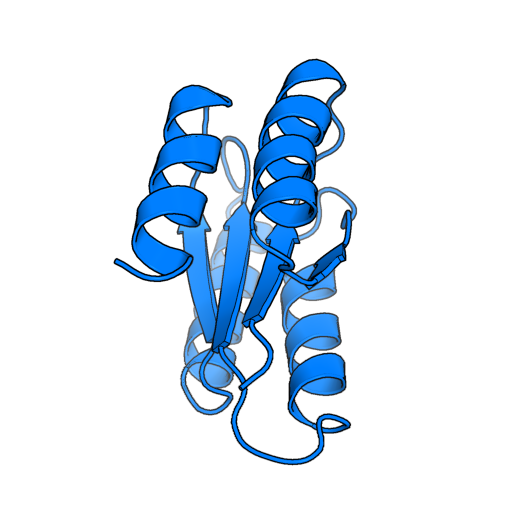 A N 9
ATOM 15208 C CA . GLU A 1 124 ? 10.068 -9.176 7.961 1.00 1.00 124 GLU A CA 9
ATOM 15209 C C . GLU A 1 124 ? 11.446 -9.779 7.692 1.00 1.48 124 GLU A C 9
ATOM 15210 O O . GLU A 1 124 ? 12.309 -9.788 8.574 1.00 2.09 124 GLU A O 9
ATOM 15222 N N . GLU A 1 125 ? 11.648 -10.280 6.481 1.00 2.33 125 GLU A N 9
ATOM 15223 C CA . GLU A 1 125 ? 12.897 -10.928 6.113 1.00 3.47 125 GLU A CA 9
ATOM 15224 C C . GLU A 1 125 ? 13.927 -9.896 5.668 1.00 4.34 125 GLU A C 9
ATOM 15225 O O . GLU A 1 125 ? 14.041 -9.641 4.451 1.00 4.92 125 GLU A O 9
ATOM 15238 N N . MET A 1 21 ? 5.657 -16.393 -0.886 1.00 1.82 21 MET A N 10
ATOM 15239 C CA . MET A 1 21 ? 5.838 -15.079 -0.226 1.00 1.48 21 MET A CA 10
ATOM 15240 C C . MET A 1 21 ? 5.327 -13.963 -1.125 1.00 1.22 21 MET A C 10
ATOM 15241 O O . MET A 1 21 ? 6.058 -13.452 -1.975 1.00 1.47 21 MET A O 10
ATOM 15254 N N . ARG A 1 22 ? 4.071 -13.589 -0.948 1.00 0.88 22 ARG A N 10
ATOM 15255 C CA . ARG A 1 22 ? 3.479 -12.542 -1.761 1.00 0.73 22 ARG A CA 10
ATOM 15256 C C . ARG A 1 22 ? 3.160 -11.316 -0.922 1.00 0.55 22 ARG A C 10
ATOM 15257 O O . ARG A 1 22 ? 2.124 -11.245 -0.256 1.00 0.56 22 ARG A O 10
ATOM 15278 N N . LEU A 1 23 ? 4.072 -10.361 -0.942 1.00 0.51 23 LEU A N 10
ATOM 15279 C CA . LEU A 1 23 ? 3.863 -9.087 -0.283 1.00 0.43 23 LEU A CA 10
ATOM 15280 C C . LEU A 1 23 ? 3.665 -8.009 -1.337 1.00 0.37 23 LEU A C 10
ATOM 15281 O O . LEU A 1 23 ? 4.566 -7.726 -2.131 1.00 0.40 23 LEU A O 10
ATOM 15297 N N . VAL A 1 24 ? 2.476 -7.435 -1.355 1.00 0.35 24 VAL A N 10
ATOM 15298 C CA . VAL A 1 24 ? 2.103 -6.478 -2.383 1.00 0.37 24 VAL A CA 10
ATOM 15299 C C . VAL A 1 24 ? 2.059 -5.070 -1.807 1.00 0.38 24 VAL A C 10
ATOM 15300 O O . VAL A 1 24 ? 1.507 -4.860 -0.730 1.00 0.42 24 VAL A O 10
ATOM 15313 N N . VAL A 1 25 ? 2.650 -4.113 -2.511 1.00 0.39 25 VAL A N 10
ATOM 15314 C CA . VAL A 1 25 ? 2.633 -2.728 -2.060 1.00 0.41 25 VAL A CA 10
ATOM 15315 C C . VAL A 1 25 ? 2.059 -1.820 -3.142 1.00 0.39 25 VAL A C 10
ATOM 15316 O O . VAL A 1 25 ? 2.682 -1.605 -4.182 1.00 0.42 25 VAL A O 10
ATOM 15329 N N . LEU A 1 26 ? 0.870 -1.302 -2.895 1.00 0.40 26 LEU A N 10
ATOM 15330 C CA . LEU A 1 26 ? 0.224 -0.385 -3.824 1.00 0.38 26 LEU A CA 10
ATOM 15331 C C . LEU A 1 26 ? 0.214 1.017 -3.239 1.00 0.37 26 LEU A C 10
ATOM 15332 O O . LEU A 1 26 ? -0.313 1.243 -2.153 1.00 0.48 26 LEU A O 10
ATOM 15348 N N . ILE A 1 27 ? 0.810 1.948 -3.957 1.00 0.33 27 ILE A N 10
ATOM 15349 C CA . ILE A 1 27 ? 0.990 3.301 -3.453 1.00 0.36 27 ILE A CA 10
ATOM 15350 C C . ILE A 1 27 ? 0.409 4.329 -4.427 1.00 0.39 27 ILE A C 10
ATOM 15351 O O . ILE A 1 27 ? 0.430 4.132 -5.645 1.00 0.40 27 ILE A O 10
ATOM 15367 N N . VAL A 1 28 ? -0.130 5.410 -3.875 1.00 0.48 28 VAL A N 10
ATOM 15368 C CA . VAL A 1 28 ? -0.750 6.467 -4.665 1.00 0.56 28 VAL A CA 10
ATOM 15369 C C . VAL A 1 28 ? 0.303 7.509 -5.058 1.00 0.86 28 VAL A C 10
ATOM 15370 O O . VAL A 1 28 ? 1.296 7.691 -4.354 1.00 1.37 28 VAL A O 10
ATOM 15383 N N . SER A 1 29 ? 0.082 8.173 -6.189 1.00 0.85 29 SER A N 10
ATOM 15384 C CA . SER A 1 29 ? 1.048 9.110 -6.750 1.00 1.25 29 SER A CA 10
ATOM 15385 C C . SER A 1 29 ? 1.313 10.296 -5.827 1.00 0.83 29 SER A C 10
ATOM 15386 O O . SER A 1 29 ? 0.394 10.858 -5.231 1.00 1.53 29 SER A O 10
ATOM 15394 N N . ASN A 1 30 ? 2.580 10.667 -5.741 1.00 1.19 30 ASN A N 10
ATOM 15395 C CA . ASN A 1 30 ? 3.033 11.766 -4.903 1.00 1.67 30 ASN A CA 10
ATOM 15396 C C . ASN A 1 30 ? 4.352 12.260 -5.479 1.00 1.19 30 ASN A C 10
ATOM 15397 O O . ASN A 1 30 ? 4.731 11.829 -6.572 1.00 1.38 30 ASN A O 10
ATOM 15408 N N . ASP A 1 31 ? 5.030 13.169 -4.788 1.00 1.45 31 ASP A N 10
ATOM 15409 C CA . ASP A 1 31 ? 6.369 13.584 -5.192 1.00 1.18 31 ASP A CA 10
ATOM 15410 C C . ASP A 1 31 ? 7.230 12.348 -5.438 1.00 0.94 31 ASP A C 10
ATOM 15411 O O . ASP A 1 31 ? 7.163 11.369 -4.690 1.00 1.28 31 ASP A O 10
ATOM 15420 N N . LYS A 1 32 ? 8.030 12.402 -6.493 1.00 0.79 32 LYS A N 10
ATOM 15421 C CA . LYS A 1 32 ? 8.773 11.242 -6.969 1.00 0.82 32 LYS A CA 10
ATOM 15422 C C . LYS A 1 32 ? 9.768 10.730 -5.932 1.00 0.66 32 LYS A C 10
ATOM 15423 O O . LYS A 1 32 ? 10.202 9.581 -6.005 1.00 0.68 32 LYS A O 10
ATOM 15442 N N . LYS A 1 33 ? 10.112 11.573 -4.963 1.00 0.71 33 LYS A N 10
ATOM 15443 C CA . LYS A 1 33 ? 10.986 11.161 -3.867 1.00 0.75 33 LYS A CA 10
ATOM 15444 C C . LYS A 1 33 ? 10.347 10.019 -3.082 1.00 0.68 33 LYS A C 10
ATOM 15445 O O . LYS A 1 33 ? 11.026 9.078 -2.665 1.00 0.78 33 LYS A O 10
ATOM 15464 N N . LEU A 1 34 ? 9.030 10.099 -2.914 1.00 0.61 34 LEU A N 10
ATOM 15465 C CA . LEU A 1 34 ? 8.284 9.100 -2.160 1.00 0.64 34 LEU A CA 10
ATOM 15466 C C . LEU A 1 34 ? 8.332 7.750 -2.865 1.00 0.53 34 LEU A C 10
ATOM 15467 O O . LEU A 1 34 ? 8.641 6.727 -2.254 1.00 0.62 34 LEU A O 10
ATOM 15483 N N . ILE A 1 35 ? 8.037 7.762 -4.160 1.00 0.43 35 ILE A N 10
ATOM 15484 C CA . ILE A 1 35 ? 7.962 6.535 -4.943 1.00 0.43 35 ILE A CA 10
ATOM 15485 C C . ILE A 1 35 ? 9.327 5.848 -5.023 1.00 0.46 35 ILE A C 10
ATOM 15486 O O . ILE A 1 35 ? 9.418 4.626 -4.896 1.00 0.52 35 ILE A O 10
ATOM 15502 N N . GLU A 1 36 ? 10.386 6.633 -5.208 1.00 0.51 36 GLU A N 10
ATOM 15503 C CA . GLU A 1 36 ? 11.730 6.073 -5.322 1.00 0.62 36 GLU A CA 10
ATOM 15504 C C . GLU A 1 36 ? 12.119 5.318 -4.059 1.00 0.63 36 GLU A C 10
ATOM 15505 O O . GLU A 1 36 ? 12.468 4.142 -4.122 1.00 0.64 36 GLU A O 10
ATOM 15517 N N . GLU A 1 37 ? 12.042 5.989 -2.915 1.00 0.68 37 GLU A N 10
ATOM 15518 C CA . GLU A 1 37 ? 12.442 5.377 -1.655 1.00 0.77 37 GLU A CA 10
ATOM 15519 C C . GLU A 1 37 ? 11.530 4.208 -1.294 1.00 0.71 37 GLU A C 10
ATOM 15520 O O . GLU A 1 37 ? 11.962 3.244 -0.658 1.00 0.79 37 GLU A O 10
ATOM 15532 N N . ALA A 1 38 ? 10.271 4.287 -1.710 1.00 0.61 38 ALA A N 10
ATOM 15533 C CA . ALA A 1 38 ? 9.342 3.184 -1.523 1.00 0.60 38 ALA A CA 10
ATOM 15534 C C . ALA A 1 38 ? 9.783 1.977 -2.344 1.00 0.54 38 ALA A C 10
ATOM 15535 O O . ALA A 1 38 ? 9.785 0.847 -1.854 1.00 0.59 38 ALA A O 10
ATOM 15542 N N . ARG A 1 39 ? 10.175 2.227 -3.591 1.00 0.49 39 ARG A N 10
ATOM 15543 C CA . ARG A 1 39 ? 10.662 1.169 -4.469 1.00 0.53 39 ARG A CA 10
ATOM 15544 C C . ARG A 1 39 ? 11.955 0.565 -3.948 1.00 0.56 39 ARG A C 10
ATOM 15545 O O . ARG A 1 39 ? 12.127 -0.650 -3.978 1.00 0.59 39 ARG A O 10
ATOM 15566 N N . LYS A 1 40 ? 12.859 1.414 -3.474 1.00 0.59 40 LYS A N 10
ATOM 15567 C CA . LYS A 1 40 ? 14.143 0.950 -2.954 1.00 0.67 40 LYS A CA 10
ATOM 15568 C C . LYS A 1 40 ? 13.930 -0.037 -1.814 1.00 0.65 40 LYS A C 10
ATOM 15569 O O . LYS A 1 40 ? 14.610 -1.058 -1.729 1.00 0.71 40 LYS A O 10
ATOM 15588 N N . MET A 1 41 ? 12.964 0.267 -0.957 1.00 0.64 41 MET A N 10
ATOM 15589 C CA . MET A 1 41 ? 12.625 -0.603 0.162 1.00 0.68 41 MET A CA 10
ATOM 15590 C C . MET A 1 41 ? 11.904 -1.856 -0.317 1.00 0.63 41 MET A C 10
ATOM 15591 O O . MET A 1 41 ? 12.134 -2.951 0.196 1.00 0.67 41 MET A O 10
ATOM 15605 N N . ALA A 1 42 ? 11.035 -1.688 -1.303 1.00 0.60 42 ALA A N 10
ATOM 15606 C CA . ALA A 1 42 ? 10.286 -2.803 -1.857 1.00 0.64 42 ALA A CA 10
ATOM 15607 C C . ALA A 1 42 ? 11.215 -3.787 -2.557 1.00 0.61 42 ALA A C 10
ATOM 15608 O O . ALA A 1 42 ? 11.294 -4.953 -2.177 1.00 0.66 42 ALA A O 10
ATOM 15615 N N . GLU A 1 43 ? 11.944 -3.302 -3.554 1.00 0.62 43 GLU A N 10
ATOM 15616 C CA . GLU A 1 43 ? 12.841 -4.144 -4.341 1.00 0.75 43 GLU A CA 10
ATOM 15617 C C . GLU A 1 43 ? 13.943 -4.737 -3.465 1.00 0.71 43 GLU A C 10
ATOM 15618 O O . GLU A 1 43 ? 14.515 -5.777 -3.792 1.00 0.79 43 GLU A O 10
ATOM 15630 N N . LYS A 1 44 ? 14.221 -4.075 -2.344 1.00 0.68 44 LYS A N 10
ATOM 15631 C CA . LYS A 1 44 ? 15.195 -4.563 -1.372 1.00 0.77 44 LYS A CA 10
ATOM 15632 C C . LYS A 1 44 ? 14.807 -5.951 -0.871 1.00 0.69 44 LYS A C 10
ATOM 15633 O O . LYS A 1 44 ? 15.644 -6.848 -0.769 1.00 0.80 44 LYS A O 10
ATOM 15652 N N . ALA A 1 45 ? 13.528 -6.125 -0.575 1.00 0.61 45 ALA A N 10
ATOM 15653 C CA . ALA A 1 45 ? 13.026 -7.395 -0.079 1.00 0.64 45 ALA A CA 10
ATOM 15654 C C . ALA A 1 45 ? 12.247 -8.132 -1.162 1.00 0.60 45 ALA A C 10
ATOM 15655 O O . ALA A 1 45 ? 11.543 -9.108 -0.885 1.00 0.71 45 ALA A O 10
ATOM 15662 N N . ASN A 1 46 ? 12.387 -7.650 -2.398 1.00 0.56 46 ASN A N 10
ATOM 15663 C CA . ASN A 1 46 ? 11.698 -8.228 -3.556 1.00 0.65 46 ASN A CA 10
ATOM 15664 C C . ASN A 1 46 ? 10.185 -8.122 -3.397 1.00 0.62 46 ASN A C 10
ATOM 15665 O O . ASN A 1 46 ? 9.446 -9.064 -3.684 1.00 0.80 46 ASN A O 10
ATOM 15676 N N . LEU A 1 47 ? 9.735 -6.970 -2.926 1.00 0.48 47 LEU A N 10
ATOM 15677 C CA . LEU A 1 47 ? 8.313 -6.700 -2.784 1.00 0.48 47 LEU A CA 10
ATOM 15678 C C . LEU A 1 47 ? 7.817 -6.021 -4.050 1.00 0.45 47 LEU A C 10
ATOM 15679 O O . LEU A 1 47 ? 8.553 -5.249 -4.671 1.00 0.53 47 LEU A O 10
ATOM 15695 N N . GLU A 1 48 ? 6.585 -6.299 -4.436 1.00 0.43 48 GLU A N 10
ATOM 15696 C CA . GLU A 1 48 ? 6.045 -5.719 -5.651 1.00 0.47 48 GLU A CA 10
ATOM 15697 C C . GLU A 1 48 ? 5.435 -4.347 -5.374 1.00 0.45 48 GLU A C 10
ATOM 15698 O O . GLU A 1 48 ? 4.318 -4.224 -4.867 1.00 0.49 48 GLU A O 10
ATOM 15710 N N . LEU A 1 49 ? 6.212 -3.321 -5.691 1.00 0.46 49 LEU A N 10
ATOM 15711 C CA . LEU A 1 49 ? 5.794 -1.939 -5.532 1.00 0.50 49 LEU A CA 10
ATOM 15712 C C . LEU A 1 49 ? 5.072 -1.496 -6.798 1.00 0.45 49 LEU A C 10
ATOM 15713 O O . LEU A 1 49 ? 5.664 -1.473 -7.879 1.00 0.54 49 LEU A O 10
ATOM 15729 N N . ILE A 1 50 ? 3.798 -1.162 -6.668 1.00 0.39 50 ILE A N 10
ATOM 15730 C CA . ILE A 1 50 ? 2.999 -0.737 -7.809 1.00 0.43 50 ILE A CA 10
ATOM 15731 C C . ILE A 1 50 ? 2.275 0.576 -7.505 1.00 0.40 50 ILE A C 10
ATOM 15732 O O . ILE A 1 50 ? 1.704 0.749 -6.427 1.00 0.37 50 ILE A O 10
ATOM 15748 N N . THR A 1 51 ? 2.312 1.497 -8.456 1.00 0.48 51 THR A N 10
ATOM 15749 C CA . THR A 1 51 ? 1.658 2.788 -8.306 1.00 0.52 51 THR A CA 10
ATOM 15750 C C . THR A 1 51 ? 0.357 2.836 -9.114 1.00 0.56 51 THR A C 10
ATOM 15751 O O . THR A 1 51 ? 0.392 3.020 -10.331 1.00 0.66 51 THR A O 10
ATOM 15762 N N . VAL A 1 52 ? -0.789 2.662 -8.457 1.00 0.68 52 VAL A N 10
ATOM 15763 C CA . VAL A 1 52 ? -2.071 2.754 -9.161 1.00 0.78 52 VAL A CA 10
ATOM 15764 C C . VAL A 1 52 ? -2.956 3.836 -8.543 1.00 0.85 52 VAL A C 10
ATOM 15765 O O . VAL A 1 52 ? -3.816 3.549 -7.709 1.00 1.66 52 VAL A O 10
ATOM 15778 N N . PRO A 1 53 ? -2.741 5.103 -8.921 1.00 0.73 53 PRO A N 10
ATOM 15779 C CA . PRO A 1 53 ? -3.611 6.200 -8.532 1.00 0.90 53 PRO A CA 10
ATOM 15780 C C . PRO A 1 53 ? -4.746 6.471 -9.521 1.00 0.88 53 PRO A C 10
ATOM 15781 O O . PRO A 1 53 ? -4.509 7.031 -10.597 1.00 1.64 53 PRO A O 10
ATOM 15792 N N . GLY A 1 54 ? -5.969 6.085 -9.196 1.00 1.49 54 GLY A N 10
ATOM 15793 C CA . GLY A 1 54 ? -7.094 6.687 -9.882 1.00 2.14 54 GLY A CA 10
ATOM 15794 C C . GLY A 1 54 ? -8.096 7.251 -8.905 1.00 1.80 54 GLY A C 10
ATOM 15795 O O . GLY A 1 54 ? -8.496 8.412 -8.992 1.00 2.08 54 GLY A O 10
ATOM 15799 N N . SER A 1 55 ? -8.504 6.404 -7.977 1.00 1.36 55 SER A N 10
ATOM 15800 C CA . SER A 1 55 ? -9.200 6.814 -6.776 1.00 0.97 55 SER A CA 10
ATOM 15801 C C . SER A 1 55 ? -8.402 6.354 -5.559 1.00 0.64 55 SER A C 10
ATOM 15802 O O . SER A 1 55 ? -7.451 5.586 -5.715 1.00 0.50 55 SER A O 10
ATOM 15810 N N . PRO A 1 56 ? -8.758 6.783 -4.342 1.00 0.66 56 PRO A N 10
ATOM 15811 C CA . PRO A 1 56 ? -8.221 6.163 -3.133 1.00 0.58 56 PRO A CA 10
ATOM 15812 C C . PRO A 1 56 ? -8.652 4.700 -3.050 1.00 0.53 56 PRO A C 10
ATOM 15813 O O . PRO A 1 56 ? -7.828 3.806 -2.852 1.00 0.62 56 PRO A O 10
ATOM 15824 N N . GLU A 1 57 ? -9.951 4.464 -3.253 1.00 0.62 57 GLU A N 10
ATOM 15825 C CA . GLU A 1 57 ? -10.513 3.114 -3.229 1.00 0.80 57 GLU A CA 10
ATOM 15826 C C . GLU A 1 57 ? -9.949 2.250 -4.352 1.00 0.67 57 GLU A C 10
ATOM 15827 O O . GLU A 1 57 ? -9.934 1.026 -4.245 1.00 0.67 57 GLU A O 10
ATOM 15839 N N . GLU A 1 58 ? -9.488 2.890 -5.422 1.00 0.61 58 GLU A N 10
ATOM 15840 C CA . GLU A 1 58 ? -8.974 2.174 -6.586 1.00 0.56 58 GLU A CA 10
ATOM 15841 C C . GLU A 1 58 ? -7.841 1.239 -6.182 1.00 0.50 58 GLU A C 10
ATOM 15842 O O . GLU A 1 58 ? -7.859 0.048 -6.497 1.00 0.54 58 GLU A O 10
ATOM 15854 N N . ALA A 1 59 ? -6.870 1.788 -5.464 1.00 0.52 59 ALA A N 10
ATOM 15855 C CA . ALA A 1 59 ? -5.730 1.014 -4.998 1.00 0.59 59 ALA A CA 10
ATOM 15856 C C . ALA A 1 59 ? -6.164 -0.040 -3.983 1.00 0.50 59 ALA A C 10
ATOM 15857 O O . ALA A 1 59 ? -5.588 -1.124 -3.919 1.00 0.50 59 ALA A O 10
ATOM 15864 N N . ILE A 1 60 ? -7.196 0.275 -3.207 1.00 0.51 60 ILE A N 10
ATOM 15865 C CA . ILE A 1 60 ? -7.678 -0.638 -2.176 1.00 0.52 60 ILE A CA 10
ATOM 15866 C C . ILE A 1 60 ? -8.350 -1.847 -2.815 1.00 0.50 60 ILE A C 10
ATOM 15867 O O . ILE A 1 60 ? -8.117 -2.988 -2.420 1.00 0.52 60 ILE A O 10
ATOM 15883 N N . ARG A 1 61 ? -9.183 -1.581 -3.810 1.00 0.51 61 ARG A N 10
ATOM 15884 C CA . ARG A 1 61 ? -9.892 -2.636 -4.519 1.00 0.57 61 ARG A CA 10
ATOM 15885 C C . ARG A 1 61 ? -8.917 -3.456 -5.354 1.00 0.55 61 ARG A C 10
ATOM 15886 O O . ARG A 1 61 ? -9.113 -4.652 -5.560 1.00 0.67 61 ARG A O 10
ATOM 15907 N N . LEU A 1 62 ? -7.856 -2.802 -5.820 1.00 0.47 62 LEU A N 10
ATOM 15908 C CA . LEU A 1 62 ? -6.793 -3.480 -6.550 1.00 0.50 62 LEU A CA 10
ATOM 15909 C C . LEU A 1 62 ? -6.081 -4.441 -5.602 1.00 0.43 62 LEU A C 10
ATOM 15910 O O . LEU A 1 62 ? -5.791 -5.585 -5.952 1.00 0.45 62 LEU A O 10
ATOM 15926 N N . ALA A 1 63 ? -5.822 -3.958 -4.392 1.00 0.41 63 ALA A N 10
ATOM 15927 C CA . ALA A 1 63 ? -5.210 -4.763 -3.343 1.00 0.42 63 ALA A CA 10
ATOM 15928 C C . ALA A 1 63 ? -6.066 -5.980 -3.026 1.00 0.46 63 ALA A C 10
ATOM 15929 O O . ALA A 1 63 ? -5.568 -7.104 -2.969 1.00 0.49 63 ALA A O 10
ATOM 15936 N N . GLN A 1 64 ? -7.356 -5.735 -2.820 1.00 0.52 64 GLN A N 10
ATOM 15937 C CA . GLN A 1 64 ? -8.320 -6.796 -2.554 1.00 0.64 64 GLN A CA 10
ATOM 15938 C C . GLN A 1 64 ? -8.295 -7.821 -3.686 1.00 0.62 64 GLN A C 10
ATOM 15939 O O . GLN A 1 64 ? -8.212 -9.023 -3.442 1.00 0.69 64 GLN A O 10
ATOM 15953 N N . GLU A 1 65 ? -8.338 -7.325 -4.919 1.00 0.58 65 GLU A N 10
ATOM 15954 C CA . GLU A 1 65 ? -8.297 -8.175 -6.102 1.00 0.63 65 GLU A CA 10
ATOM 15955 C C . GLU A 1 65 ? -7.066 -9.075 -6.091 1.00 0.55 65 GLU A C 10
ATOM 15956 O O . GLU A 1 65 ? -7.178 -10.291 -6.231 1.00 0.62 65 GLU A O 10
ATOM 15968 N N . ILE A 1 66 ? -5.895 -8.476 -5.913 1.00 0.46 66 ILE A N 10
ATOM 15969 C CA . ILE A 1 66 ? -4.650 -9.233 -5.902 1.00 0.46 66 ILE A CA 10
ATOM 15970 C C . ILE A 1 66 ? -4.639 -10.250 -4.765 1.00 0.43 66 ILE A C 10
ATOM 15971 O O . ILE A 1 66 ? -4.283 -11.406 -4.968 1.00 0.48 66 ILE A O 10
ATOM 15987 N N . ALA A 1 67 ? -5.062 -9.821 -3.584 1.00 0.44 67 ALA A N 10
ATOM 15988 C CA . ALA A 1 67 ? -5.063 -10.686 -2.409 1.00 0.51 67 ALA A CA 10
ATOM 15989 C C . ALA A 1 67 ? -6.019 -11.864 -2.583 1.00 0.55 67 ALA A C 10
ATOM 15990 O O . ALA A 1 67 ? -5.719 -12.986 -2.170 1.00 0.63 67 ALA A O 10
ATOM 15997 N N . GLU A 1 68 ? -7.167 -11.600 -3.193 1.00 0.60 68 GLU A N 10
ATOM 15998 C CA . GLU A 1 68 ? -8.162 -12.634 -3.455 1.00 0.73 68 GLU A CA 10
ATOM 15999 C C . GLU A 1 68 ? -7.647 -13.634 -4.484 1.00 0.73 68 GLU A C 10
ATOM 16000 O O . GLU A 1 68 ? -7.734 -14.846 -4.293 1.00 0.87 68 GLU A O 10
ATOM 16012 N N . LYS A 1 69 ? -7.103 -13.115 -5.574 1.00 0.65 69 LYS A N 10
ATOM 16013 C CA . LYS A 1 69 ? -6.683 -13.949 -6.689 1.00 0.71 69 LYS A CA 10
ATOM 16014 C C . LYS A 1 69 ? -5.341 -14.621 -6.409 1.00 0.73 69 LYS A C 10
ATOM 16015 O O . LYS A 1 69 ? -4.922 -15.519 -7.140 1.00 0.92 69 LYS A O 10
ATOM 16034 N N . ALA A 1 70 ? -4.678 -14.189 -5.345 1.00 0.67 70 ALA A N 10
ATOM 16035 C CA . ALA A 1 70 ? -3.396 -14.758 -4.962 1.00 0.71 70 ALA A CA 10
ATOM 16036 C C . ALA A 1 70 ? -3.579 -16.096 -4.261 1.00 0.69 70 ALA A C 10
ATOM 16037 O O . ALA A 1 70 ? -4.369 -16.207 -3.320 1.00 0.68 70 ALA A O 10
ATOM 16044 N N . PRO A 1 71 ? -2.871 -17.135 -4.719 1.00 0.84 71 PRO A N 10
ATOM 16045 C CA . PRO A 1 71 ? -2.889 -18.446 -4.079 1.00 0.90 71 PRO A CA 10
ATOM 16046 C C . PRO A 1 71 ? -2.072 -18.471 -2.796 1.00 0.81 71 PRO A C 10
ATOM 16047 O O . PRO A 1 71 ? -0.840 -18.399 -2.821 1.00 0.93 71 PRO A O 10
ATOM 16058 N N . GLY A 1 72 ? -2.765 -18.551 -1.681 1.00 0.75 72 GLY A N 10
ATOM 16059 C CA . GLY A 1 72 ? -2.104 -18.759 -0.410 1.00 0.77 72 GLY A CA 10
ATOM 16060 C C . GLY A 1 72 ? -2.055 -17.516 0.453 1.00 0.63 72 GLY A C 10
ATOM 16061 O O . GLY A 1 72 ? -2.730 -16.524 0.159 1.00 0.62 72 GLY A O 10
ATOM 16065 N N . PRO A 1 73 ? -1.258 -17.549 1.534 1.00 0.61 73 PRO A N 10
ATOM 16066 C CA . PRO A 1 73 ? -1.137 -16.439 2.482 1.00 0.58 73 PRO A CA 10
ATOM 16067 C C . PRO A 1 73 ? -0.472 -15.215 1.865 1.00 0.48 73 PRO A C 10
ATOM 16068 O O . PRO A 1 73 ? 0.677 -15.273 1.422 1.00 0.54 73 PRO A O 10
ATOM 16079 N N . VAL A 1 74 ? -1.197 -14.111 1.843 1.00 0.48 74 VAL A N 10
ATOM 16080 C CA . VAL A 1 74 ? -0.677 -12.866 1.305 1.00 0.46 74 VAL A CA 10
ATOM 16081 C C . VAL A 1 74 ? -0.870 -11.732 2.293 1.00 0.44 74 VAL A C 10
ATOM 16082 O O . VAL A 1 74 ? -1.639 -11.850 3.247 1.00 0.56 74 VAL A O 10
ATOM 16095 N N . LYS A 1 75 ? -0.154 -10.648 2.067 1.00 0.44 75 LYS A N 10
ATOM 16096 C CA . LYS A 1 75 ? -0.267 -9.465 2.896 1.00 0.52 75 LYS A CA 10
ATOM 16097 C C . LYS A 1 75 ? -0.024 -8.234 2.038 1.00 0.42 75 LYS A C 10
ATOM 16098 O O . LYS A 1 75 ? 1.098 -7.982 1.599 1.00 0.45 75 LYS A O 10
ATOM 16117 N N . VAL A 1 76 ? -1.084 -7.495 1.766 1.00 0.42 76 VAL A N 10
ATOM 16118 C CA . VAL A 1 76 ? -0.987 -6.337 0.903 1.00 0.39 76 VAL A CA 10
ATOM 16119 C C . VAL A 1 76 ? -0.929 -5.053 1.723 1.00 0.38 76 VAL A C 10
ATOM 16120 O O . VAL A 1 76 ? -1.777 -4.809 2.586 1.00 0.50 76 VAL A O 10
ATOM 16133 N N . LEU A 1 77 ? 0.077 -4.244 1.447 1.00 0.35 77 LEU A N 10
ATOM 16134 C CA . LEU A 1 77 ? 0.241 -2.959 2.096 1.00 0.41 77 LEU A CA 10
ATOM 16135 C C . LEU A 1 77 ? -0.058 -1.842 1.106 1.00 0.39 77 LEU A C 10
ATOM 16136 O O . LEU A 1 77 ? 0.618 -1.707 0.086 1.00 0.43 77 LEU A O 10
ATOM 16152 N N . VAL A 1 78 ? -1.083 -1.058 1.390 1.00 0.37 78 VAL A N 10
ATOM 16153 C CA . VAL A 1 78 ? -1.444 0.052 0.524 1.00 0.36 78 VAL A CA 10
ATOM 16154 C C . VAL A 1 78 ? -1.037 1.368 1.166 1.00 0.36 78 VAL A C 10
ATOM 16155 O O . VAL A 1 78 ? -1.316 1.606 2.342 1.00 0.38 78 VAL A O 10
ATOM 16168 N N . LEU A 1 79 ? -0.375 2.215 0.395 1.00 0.38 79 LEU A N 10
ATOM 16169 C CA . LEU A 1 79 ? 0.126 3.479 0.902 1.00 0.40 79 LEU A CA 10
ATOM 16170 C C . LEU A 1 79 ? -0.587 4.650 0.233 1.00 0.37 79 LEU A C 10
ATOM 16171 O O . LEU A 1 79 ? -0.325 4.972 -0.928 1.00 0.41 79 LEU A O 10
ATOM 16187 N N . ILE A 1 80 ? -1.499 5.271 0.964 1.00 0.41 80 ILE A N 10
ATOM 16188 C CA . ILE A 1 80 ? -2.184 6.461 0.480 1.00 0.43 80 ILE A CA 10
ATOM 16189 C C . ILE A 1 80 ? -1.394 7.694 0.894 1.00 0.41 80 ILE A C 10
ATOM 16190 O O . ILE A 1 80 ? -0.799 7.719 1.968 1.00 0.42 80 ILE A O 10
ATOM 16206 N N . THR A 1 81 ? -1.376 8.699 0.033 1.00 0.60 81 THR A N 10
ATOM 16207 C CA . THR A 1 81 ? -0.564 9.880 0.255 1.00 0.69 81 THR A CA 10
ATOM 16208 C C . THR A 1 81 ? -1.113 10.744 1.388 1.00 0.79 81 THR A C 10
ATOM 16209 O O . THR A 1 81 ? -2.297 10.654 1.724 1.00 1.20 81 THR A O 10
ATOM 16220 N N . GLY A 1 82 ? -0.245 11.563 1.975 1.00 0.73 82 GLY A N 10
ATOM 16221 C CA . GLY A 1 82 ? -0.607 12.342 3.145 1.00 1.09 82 GLY A CA 10
ATOM 16222 C C . GLY A 1 82 ? -1.864 13.168 2.963 1.00 0.92 82 GLY A C 10
ATOM 16223 O O . GLY A 1 82 ? -2.794 13.079 3.769 1.00 1.03 82 GLY A O 10
ATOM 16227 N N . SER A 1 83 ? -1.910 13.966 1.907 1.00 1.03 83 SER A N 10
ATOM 16228 C CA . SER A 1 83 ? -3.045 14.844 1.699 1.00 1.19 83 SER A CA 10
ATOM 16229 C C . SER A 1 83 ? -4.086 14.200 0.792 1.00 1.10 83 SER A C 10
ATOM 16230 O O . SER A 1 83 ? -3.995 14.266 -0.434 1.00 1.22 83 SER A O 10
ATOM 16238 N N . ALA A 1 84 ? -5.068 13.573 1.413 1.00 1.02 84 ALA A N 10
ATOM 16239 C CA . ALA A 1 84 ? -6.259 13.115 0.720 1.00 0.95 84 ALA A CA 10
ATOM 16240 C C . ALA A 1 84 ? -7.405 14.063 1.036 1.00 0.97 84 ALA A C 10
ATOM 16241 O O . ALA A 1 84 ? -7.378 14.750 2.061 1.00 1.13 84 ALA A O 10
ATOM 16248 N N . ASP A 1 85 ? -8.403 14.113 0.175 1.00 0.89 85 ASP A N 10
ATOM 16249 C CA . ASP A 1 85 ? -9.586 14.916 0.451 1.00 0.93 85 ASP A CA 10
ATOM 16250 C C . ASP A 1 85 ? -10.393 14.255 1.566 1.00 0.81 85 ASP A C 10
ATOM 16251 O O . ASP A 1 85 ? -10.421 13.028 1.639 1.00 0.71 85 ASP A O 10
ATOM 16260 N N . PRO A 1 86 ? -10.999 15.038 2.478 1.00 0.92 86 PRO A N 10
ATOM 16261 C CA . PRO A 1 86 ? -11.800 14.510 3.590 1.00 0.95 86 PRO A CA 10
ATOM 16262 C C . PRO A 1 86 ? -12.653 13.294 3.213 1.00 0.85 86 PRO A C 10
ATOM 16263 O O . PRO A 1 86 ? -12.643 12.276 3.916 1.00 0.88 86 PRO A O 10
ATOM 16274 N N . ASP A 1 87 ? -13.358 13.389 2.086 1.00 0.82 87 ASP A N 10
ATOM 16275 C CA . ASP A 1 87 ? -14.255 12.319 1.653 1.00 0.86 87 ASP A CA 10
ATOM 16276 C C . ASP A 1 87 ? -13.469 11.116 1.153 1.00 0.74 87 ASP A C 10
ATOM 16277 O O . ASP A 1 87 ? -13.911 9.975 1.288 1.00 0.79 87 ASP A O 10
ATOM 16286 N N . GLU A 1 88 ? -12.296 11.373 0.588 1.00 0.68 88 GLU A N 10
ATOM 16287 C CA . GLU A 1 88 ? -11.420 10.304 0.130 1.00 0.67 88 GLU A CA 10
ATOM 16288 C C . GLU A 1 88 ? -10.928 9.490 1.317 1.00 0.55 88 GLU A C 10
ATOM 16289 O O . GLU A 1 88 ? -10.811 8.268 1.237 1.00 0.54 88 GLU A O 10
ATOM 16301 N N . LYS A 1 89 ? -10.654 10.177 2.422 1.00 0.57 89 LYS A N 10
ATOM 16302 C CA . LYS A 1 89 ? -10.267 9.512 3.660 1.00 0.62 89 LYS A CA 10
ATOM 16303 C C . LYS A 1 89 ? -11.402 8.627 4.162 1.00 0.59 89 LYS A C 10
ATOM 16304 O O . LYS A 1 89 ? -11.172 7.503 4.600 1.00 0.64 89 LYS A O 10
ATOM 16323 N N . THR A 1 90 ? -12.626 9.138 4.081 1.00 0.62 90 THR A N 10
ATOM 16324 C CA . THR A 1 90 ? -13.803 8.389 4.500 1.00 0.69 90 THR A CA 10
ATOM 16325 C C . THR A 1 90 ? -13.946 7.099 3.690 1.00 0.62 90 THR A C 10
ATOM 16326 O O . THR A 1 90 ? -14.131 6.014 4.248 1.00 0.69 90 THR A O 10
ATOM 16337 N N . LYS A 1 91 ? -13.837 7.229 2.374 1.00 0.57 91 LYS A N 10
ATOM 16338 C CA . LYS A 1 91 ? -14.007 6.098 1.471 1.00 0.64 91 LYS A CA 10
ATOM 16339 C C . LYS A 1 91 ? -12.886 5.077 1.639 1.00 0.63 91 LYS A C 10
ATOM 16340 O O . LYS A 1 91 ? -13.131 3.869 1.645 1.00 0.73 91 LYS A O 10
ATOM 16359 N N . ALA A 1 92 ? -11.663 5.565 1.793 1.00 0.58 92 ALA A N 10
ATOM 16360 C CA . ALA A 1 92 ? -10.507 4.692 1.928 1.00 0.67 92 ALA A CA 10
ATOM 16361 C C . ALA A 1 92 ? -10.529 3.972 3.266 1.00 0.68 92 ALA A C 10
ATOM 16362 O O . ALA A 1 92 ? -10.157 2.804 3.357 1.00 0.78 92 ALA A O 10
ATOM 16369 N N . LYS A 1 93 ? -10.973 4.678 4.299 1.00 0.64 93 LYS A N 10
ATOM 16370 C CA . LYS A 1 93 ? -11.041 4.123 5.642 1.00 0.71 93 LYS A CA 10
ATOM 16371 C C . LYS A 1 93 ? -11.932 2.885 5.672 1.00 0.70 93 LYS A C 10
ATOM 16372 O O . LYS A 1 93 ? -11.556 1.849 6.226 1.00 0.79 93 LYS A O 10
ATOM 16391 N N . LYS A 1 94 ? -13.107 3.001 5.063 1.00 0.66 94 LYS A N 10
ATOM 16392 C CA . LYS A 1 94 ? -14.052 1.891 4.996 1.00 0.71 94 LYS A CA 10
ATOM 16393 C C . LYS A 1 94 ? -13.461 0.738 4.197 1.00 0.67 94 LYS A C 10
ATOM 16394 O O . LYS A 1 94 ? -13.484 -0.413 4.633 1.00 0.74 94 LYS A O 10
ATOM 16413 N N . ALA A 1 95 ? -12.910 1.069 3.036 1.00 0.60 95 ALA A N 10
ATOM 16414 C CA . ALA A 1 95 ? -12.353 0.071 2.134 1.00 0.60 95 ALA A CA 10
ATOM 16415 C C . ALA A 1 95 ? -11.190 -0.673 2.781 1.00 0.57 95 ALA A C 10
ATOM 16416 O O . ALA A 1 95 ? -10.986 -1.861 2.530 1.00 0.57 95 ALA A O 10
ATOM 16423 N N . ALA A 1 96 ? -10.439 0.032 3.619 1.00 0.57 96 ALA A N 10
ATOM 16424 C CA . ALA A 1 96 ? -9.294 -0.548 4.310 1.00 0.58 96 ALA A CA 10
ATOM 16425 C C . ALA A 1 96 ? -9.723 -1.661 5.259 1.00 0.56 96 ALA A C 10
ATOM 16426 O O . ALA A 1 96 ? -9.026 -2.664 5.408 1.00 0.59 96 ALA A O 10
ATOM 16433 N N . GLU A 1 97 ? -10.875 -1.485 5.891 1.00 0.57 97 GLU A N 10
ATOM 16434 C CA . GLU A 1 97 ? -11.372 -2.471 6.840 1.00 0.63 97 GLU A CA 10
ATOM 16435 C C . GLU A 1 97 ? -12.115 -3.588 6.117 1.00 0.55 97 GLU A C 10
ATOM 16436 O O . GLU A 1 97 ? -12.185 -4.717 6.601 1.00 0.58 97 GLU A O 10
ATOM 16448 N N . GLU A 1 98 ? -12.665 -3.272 4.955 1.00 0.55 98 GLU A N 10
ATOM 16449 C CA . GLU A 1 98 ? -13.311 -4.278 4.130 1.00 0.57 98 GLU A CA 10
ATOM 16450 C C . GLU A 1 98 ? -12.271 -5.213 3.530 1.00 0.52 98 GLU A C 10
ATOM 16451 O O . GLU A 1 98 ? -12.366 -6.433 3.669 1.00 0.60 98 GLU A O 10
ATOM 16463 N N . ALA A 1 99 ? -11.257 -4.625 2.902 1.00 0.46 99 ALA A N 10
ATOM 16464 C CA . ALA A 1 99 ? -10.188 -5.386 2.267 1.00 0.49 99 ALA A CA 10
ATOM 16465 C C . ALA A 1 99 ? -9.341 -6.112 3.307 1.00 0.46 99 ALA A C 10
ATOM 16466 O O . ALA A 1 99 ? -8.556 -7.002 2.975 1.00 0.50 99 ALA A O 10
ATOM 16473 N N . ARG A 1 100 ? -9.512 -5.732 4.568 1.00 0.47 100 ARG A N 10
ATOM 16474 C CA . ARG A 1 100 ? -8.772 -6.334 5.671 1.00 0.53 100 ARG A CA 10
ATOM 16475 C C . ARG A 1 100 ? -9.009 -7.846 5.736 1.00 0.51 100 ARG A C 10
ATOM 16476 O O . ARG A 1 100 ? -8.145 -8.596 6.189 1.00 0.56 100 ARG A O 10
ATOM 16497 N N . LYS A 1 101 ? -10.170 -8.287 5.254 1.00 0.51 101 LYS A N 10
ATOM 16498 C CA . LYS A 1 101 ? -10.507 -9.713 5.237 1.00 0.58 101 LYS A CA 10
ATOM 16499 C C . LYS A 1 101 ? -9.526 -10.496 4.372 1.00 0.63 101 LYS A C 10
ATOM 16500 O O . LYS A 1 101 ? -9.334 -11.697 4.560 1.00 0.81 101 LYS A O 10
ATOM 16519 N N . TRP A 1 102 ? -8.908 -9.806 3.427 1.00 0.57 102 TRP A N 10
ATOM 16520 C CA . TRP A 1 102 ? -7.954 -10.423 2.522 1.00 0.71 102 TRP A CA 10
ATOM 16521 C C . TRP A 1 102 ? -6.528 -10.134 2.974 1.00 0.64 102 TRP A C 10
ATOM 16522 O O . TRP A 1 102 ? -5.588 -10.196 2.179 1.00 0.73 102 TRP A O 10
ATOM 16543 N N . ASN A 1 103 ? -6.385 -9.818 4.263 1.00 0.56 103 ASN A N 10
ATOM 16544 C CA . ASN A 1 103 ? -5.085 -9.527 4.875 1.00 0.64 103 ASN A CA 10
ATOM 16545 C C . ASN A 1 103 ? -4.480 -8.252 4.299 1.00 0.56 103 ASN A C 10
ATOM 16546 O O . ASN A 1 103 ? -3.261 -8.079 4.282 1.00 0.70 103 ASN A O 10
ATOM 16557 N N . VAL A 1 104 ? -5.338 -7.360 3.831 1.00 0.46 104 VAL A N 10
ATOM 16558 C CA . VAL A 1 104 ? -4.894 -6.082 3.299 1.00 0.45 104 VAL A CA 10
ATOM 16559 C C . VAL A 1 104 ? -4.934 -5.019 4.390 1.00 0.48 104 VAL A C 10
ATOM 16560 O O . VAL A 1 104 ? -5.901 -4.934 5.147 1.00 0.63 104 VAL A O 10
ATOM 16573 N N . ARG A 1 105 ? -3.876 -4.230 4.489 1.00 0.45 105 ARG A N 10
ATOM 16574 C CA . ARG A 1 105 ? -3.834 -3.134 5.441 1.00 0.48 105 ARG A CA 10
ATOM 16575 C C . ARG A 1 105 ? -3.387 -1.852 4.753 1.00 0.44 105 ARG A C 10
ATOM 16576 O O . ARG A 1 105 ? -2.249 -1.730 4.300 1.00 0.51 105 ARG A O 10
ATOM 16597 N N . VAL A 1 106 ? -4.309 -0.911 4.664 1.00 0.47 106 VAL A N 10
ATOM 16598 C CA . VAL A 1 106 ? -4.041 0.381 4.060 1.00 0.48 106 VAL A CA 10
ATOM 16599 C C . VAL A 1 106 ? -3.508 1.348 5.107 1.00 0.50 106 VAL A C 10
ATOM 16600 O O . VAL A 1 106 ? -4.026 1.404 6.222 1.00 0.64 106 VAL A O 10
ATOM 16613 N N . ARG A 1 107 ? -2.466 2.084 4.759 1.00 0.46 107 ARG A N 10
ATOM 16614 C CA . ARG A 1 107 ? -1.889 3.062 5.664 1.00 0.58 107 ARG A CA 10
ATOM 16615 C C . ARG A 1 107 ? -1.707 4.393 4.949 1.00 0.49 107 ARG A C 10
ATOM 16616 O O . ARG A 1 107 ? -1.561 4.434 3.726 1.00 0.48 107 ARG A O 10
ATOM 16637 N N . THR A 1 108 ? -1.735 5.472 5.709 1.00 0.56 108 THR A N 10
ATOM 16638 C CA . THR A 1 108 ? -1.536 6.799 5.159 1.00 0.51 108 THR A CA 10
ATOM 16639 C C . THR A 1 108 ? -0.090 7.237 5.370 1.00 0.52 108 THR A C 10
ATOM 16640 O O . THR A 1 108 ? 0.398 7.273 6.499 1.00 0.66 108 THR A O 10
ATOM 16651 N N . VAL A 1 109 ? 0.590 7.554 4.282 1.00 0.47 109 VAL A N 10
ATOM 16652 C CA . VAL A 1 109 ? 1.993 7.927 4.333 1.00 0.55 109 VAL A CA 10
ATOM 16653 C C . VAL A 1 109 ? 2.173 9.410 4.049 1.00 0.57 109 VAL A C 10
ATOM 16654 O O . VAL A 1 109 ? 1.830 9.893 2.970 1.00 0.62 109 VAL A O 10
ATOM 16667 N N . THR A 1 110 ? 2.718 10.127 5.018 1.00 0.70 110 THR A N 10
ATOM 16668 C CA . THR A 1 110 ? 2.897 11.564 4.894 1.00 0.84 110 THR A CA 10
ATOM 16669 C C . THR A 1 110 ? 4.286 11.932 4.365 1.00 0.84 110 THR A C 10
ATOM 16670 O O . THR A 1 110 ? 4.476 13.013 3.803 1.00 0.97 110 THR A O 10
ATOM 16681 N N . SER A 1 111 ? 5.259 11.044 4.540 1.00 0.79 111 SER A N 10
ATOM 16682 C CA . SER A 1 111 ? 6.632 11.334 4.131 1.00 0.85 111 SER A CA 10
ATOM 16683 C C . SER A 1 111 ? 7.387 10.049 3.780 1.00 0.76 111 SER A C 10
ATOM 16684 O O . SER A 1 111 ? 7.058 8.982 4.297 1.00 0.69 111 SER A O 10
ATOM 16692 N N . PRO A 1 112 ? 8.400 10.133 2.894 1.00 0.82 112 PRO A N 10
ATOM 16693 C CA . PRO A 1 112 ? 9.203 8.970 2.485 1.00 0.80 112 PRO A CA 10
ATOM 16694 C C . PRO A 1 112 ? 9.823 8.220 3.668 1.00 0.70 112 PRO A C 10
ATOM 16695 O O . PRO A 1 112 ? 9.903 6.991 3.651 1.00 0.74 112 PRO A O 10
ATOM 16706 N N . ASP A 1 113 ? 10.250 8.955 4.695 1.00 0.67 113 ASP A N 10
ATOM 16707 C CA . ASP A 1 113 ? 10.765 8.330 5.918 1.00 0.66 113 ASP A CA 10
ATOM 16708 C C . ASP A 1 113 ? 9.716 7.424 6.539 1.00 0.59 113 ASP A C 10
ATOM 16709 O O . ASP A 1 113 ? 9.999 6.285 6.906 1.00 0.63 113 ASP A O 10
ATOM 16718 N N . GLU A 1 114 ? 8.503 7.940 6.638 1.00 0.57 114 GLU A N 10
ATOM 16719 C CA . GLU A 1 114 ? 7.388 7.189 7.186 1.00 0.60 114 GLU A CA 10
ATOM 16720 C C . GLU A 1 114 ? 7.059 6.005 6.277 1.00 0.52 114 GLU A C 10
ATOM 16721 O O . GLU A 1 114 ? 6.750 4.912 6.749 1.00 0.52 114 GLU A O 10
ATOM 16733 N N . ALA A 1 115 ? 7.165 6.231 4.970 1.00 0.55 115 ALA A N 10
ATOM 16734 C CA . ALA A 1 115 ? 6.933 5.185 3.979 1.00 0.58 115 ALA A CA 10
ATOM 16735 C C . ALA A 1 115 ? 7.867 4.004 4.191 1.00 0.51 115 ALA A C 10
ATOM 16736 O O . ALA A 1 115 ? 7.420 2.877 4.413 1.00 0.51 115 ALA A O 10
ATOM 16743 N N . LYS A 1 116 ? 9.168 4.271 4.140 1.00 0.51 116 LYS A N 10
ATOM 16744 C CA . LYS A 1 116 ? 10.166 3.216 4.243 1.00 0.51 116 LYS A CA 10
ATOM 16745 C C . LYS A 1 116 ? 10.150 2.565 5.619 1.00 0.44 116 LYS A C 10
ATOM 16746 O O . LYS A 1 116 ? 10.587 1.425 5.776 1.00 0.49 116 LYS A O 10
ATOM 16765 N N . ARG A 1 117 ? 9.633 3.280 6.610 1.00 0.42 117 ARG A N 10
ATOM 16766 C CA . ARG A 1 117 ? 9.490 2.722 7.943 1.00 0.44 117 ARG A CA 10
ATOM 16767 C C . ARG A 1 117 ? 8.459 1.602 7.932 1.00 0.43 117 ARG A C 10
ATOM 16768 O O . ARG A 1 117 ? 8.751 0.478 8.330 1.00 0.50 117 ARG A O 10
ATOM 16789 N N . TRP A 1 118 ? 7.261 1.908 7.444 1.00 0.43 118 TRP A N 10
ATOM 16790 C CA . TRP A 1 118 ? 6.177 0.936 7.441 1.00 0.51 118 TRP A CA 10
ATOM 16791 C C . TRP A 1 118 ? 6.457 -0.209 6.475 1.00 0.51 118 TRP A C 10
ATOM 16792 O O . TRP A 1 118 ? 6.057 -1.346 6.727 1.00 0.60 118 TRP A O 10
ATOM 16813 N N . ILE A 1 119 ? 7.151 0.078 5.377 1.00 0.48 119 ILE A N 10
ATOM 16814 C CA . ILE A 1 119 ? 7.561 -0.980 4.459 1.00 0.54 119 ILE A CA 10
ATOM 16815 C C . ILE A 1 119 ? 8.489 -1.953 5.175 1.00 0.53 119 ILE A C 10
ATOM 16816 O O . ILE A 1 119 ? 8.347 -3.163 5.045 1.00 0.58 119 ILE A O 10
ATOM 16832 N N . LYS A 1 120 ? 9.417 -1.410 5.958 1.00 0.52 120 LYS A N 10
ATOM 16833 C CA . LYS A 1 120 ? 10.330 -2.226 6.754 1.00 0.57 120 LYS A CA 10
ATOM 16834 C C . LYS A 1 120 ? 9.549 -3.116 7.719 1.00 0.56 120 LYS A C 10
ATOM 16835 O O . LYS A 1 120 ? 9.850 -4.304 7.871 1.00 0.61 120 LYS A O 10
ATOM 16854 N N . GLU A 1 121 ? 8.529 -2.533 8.345 1.00 0.56 121 GLU A N 10
ATOM 16855 C CA . GLU A 1 121 ? 7.715 -3.241 9.327 1.00 0.63 121 GLU A CA 10
ATOM 16856 C C . GLU A 1 121 ? 6.985 -4.425 8.699 1.00 0.67 121 GLU A C 10
ATOM 16857 O O . GLU A 1 121 ? 6.886 -5.489 9.303 1.00 0.79 121 GLU A O 10
ATOM 16869 N N . PHE A 1 122 ? 6.467 -4.238 7.493 1.00 0.65 122 PHE A N 10
ATOM 16870 C CA . PHE A 1 122 ? 5.734 -5.301 6.809 1.00 0.76 122 PHE A CA 10
ATOM 16871 C C . PHE A 1 122 ? 6.679 -6.238 6.061 1.00 0.78 122 PHE A C 10
ATOM 16872 O O . PHE A 1 122 ? 6.338 -7.388 5.786 1.00 0.89 122 PHE A O 10
ATOM 16889 N N . SER A 1 123 ? 7.863 -5.741 5.738 1.00 0.72 123 SER A N 10
ATOM 16890 C CA . SER A 1 123 ? 8.860 -6.526 5.029 1.00 0.79 123 SER A CA 10
ATOM 16891 C C . SER A 1 123 ? 9.460 -7.594 5.939 1.00 0.81 123 SER A C 10
ATOM 16892 O O . SER A 1 123 ? 9.315 -8.795 5.684 1.00 1.02 123 SER A O 10
ATOM 16900 N N . GLU A 1 124 ? 10.125 -7.156 6.997 1.00 0.80 124 GLU A N 10
ATOM 16901 C CA . GLU A 1 124 ? 10.779 -8.072 7.914 1.00 1.00 124 GLU A CA 10
ATOM 16902 C C . GLU A 1 124 ? 9.786 -8.588 8.943 1.00 1.48 124 GLU A C 10
ATOM 16903 O O . GLU A 1 124 ? 9.640 -9.798 9.116 1.00 2.09 124 GLU A O 10
ATOM 16915 N N . GLU A 1 125 ? 9.108 -7.654 9.606 1.00 2.33 125 GLU A N 10
ATOM 16916 C CA . GLU A 1 125 ? 8.102 -7.973 10.618 1.00 3.47 125 GLU A CA 10
ATOM 16917 C C . GLU A 1 125 ? 8.699 -8.816 11.742 1.00 4.34 125 GLU A C 10
ATOM 16918 O O . GLU A 1 125 ? 9.251 -8.224 12.694 1.00 4.92 125 GLU A O 10
ATOM 16931 N N . MET A 1 21 ? 4.719 -17.364 0.487 1.00 1.82 21 MET A N 11
ATOM 16932 C CA . MET A 1 21 ? 3.877 -16.217 0.892 1.00 1.48 21 MET A CA 11
ATOM 16933 C C . MET A 1 21 ? 4.089 -15.041 -0.053 1.00 1.22 21 MET A C 11
ATOM 16934 O O . MET A 1 21 ? 5.197 -14.811 -0.535 1.00 1.47 21 MET A O 11
ATOM 16947 N N . ARG A 1 22 ? 3.022 -14.309 -0.329 1.00 0.88 22 ARG A N 11
ATOM 16948 C CA . ARG A 1 22 ? 3.101 -13.141 -1.190 1.00 0.73 22 ARG A CA 11
ATOM 16949 C C . ARG A 1 22 ? 3.009 -11.864 -0.354 1.00 0.55 22 ARG A C 11
ATOM 16950 O O . ARG A 1 22 ? 2.104 -11.715 0.465 1.00 0.56 22 ARG A O 11
ATOM 16971 N N . LEU A 1 23 ? 3.964 -10.965 -0.544 1.00 0.51 23 LEU A N 11
ATOM 16972 C CA . LEU A 1 23 ? 3.975 -9.688 0.163 1.00 0.43 23 LEU A CA 11
ATOM 16973 C C . LEU A 1 23 ? 3.711 -8.552 -0.819 1.00 0.37 23 LEU A C 11
ATOM 16974 O O . LEU A 1 23 ? 4.436 -8.394 -1.806 1.00 0.40 23 LEU A O 11
ATOM 16990 N N . VAL A 1 24 ? 2.673 -7.770 -0.555 1.00 0.35 24 VAL A N 11
ATOM 16991 C CA . VAL A 1 24 ? 2.222 -6.757 -1.502 1.00 0.37 24 VAL A CA 11
ATOM 16992 C C . VAL A 1 24 ? 2.127 -5.379 -0.850 1.00 0.38 24 VAL A C 11
ATOM 16993 O O . VAL A 1 24 ? 1.652 -5.251 0.277 1.00 0.42 24 VAL A O 11
ATOM 17006 N N . VAL A 1 25 ? 2.583 -4.357 -1.566 1.00 0.39 25 VAL A N 11
ATOM 17007 C CA . VAL A 1 25 ? 2.491 -2.980 -1.105 1.00 0.41 25 VAL A CA 11
ATOM 17008 C C . VAL A 1 25 ? 1.935 -2.088 -2.216 1.00 0.39 25 VAL A C 11
ATOM 17009 O O . VAL A 1 25 ? 2.566 -1.909 -3.253 1.00 0.42 25 VAL A O 11
ATOM 17022 N N . LEU A 1 26 ? 0.757 -1.534 -2.002 1.00 0.40 26 LEU A N 11
ATOM 17023 C CA . LEU A 1 26 ? 0.171 -0.612 -2.966 1.00 0.38 26 LEU A CA 11
ATOM 17024 C C . LEU A 1 26 ? 0.268 0.796 -2.405 1.00 0.37 26 LEU A C 11
ATOM 17025 O O . LEU A 1 26 ? -0.377 1.114 -1.410 1.00 0.48 26 LEU A O 11
ATOM 17041 N N . ILE A 1 27 ? 1.079 1.635 -3.021 1.00 0.33 27 ILE A N 11
ATOM 17042 C CA . ILE A 1 27 ? 1.308 2.969 -2.490 1.00 0.36 27 ILE A CA 11
ATOM 17043 C C . ILE A 1 27 ? 0.694 4.024 -3.392 1.00 0.39 27 ILE A C 11
ATOM 17044 O O . ILE A 1 27 ? 0.645 3.867 -4.610 1.00 0.40 27 ILE A O 11
ATOM 17060 N N . VAL A 1 28 ? 0.224 5.095 -2.785 1.00 0.48 28 VAL A N 11
ATOM 17061 C CA . VAL A 1 28 ? -0.321 6.217 -3.523 1.00 0.56 28 VAL A CA 11
ATOM 17062 C C . VAL A 1 28 ? 0.810 7.184 -3.861 1.00 0.86 28 VAL A C 11
ATOM 17063 O O . VAL A 1 28 ? 1.758 7.331 -3.091 1.00 1.37 28 VAL A O 11
ATOM 17076 N N . SER A 1 29 ? 0.708 7.818 -5.024 1.00 0.85 29 SER A N 11
ATOM 17077 C CA . SER A 1 29 ? 1.790 8.631 -5.567 1.00 1.25 29 SER A CA 11
ATOM 17078 C C . SER A 1 29 ? 2.193 9.773 -4.634 1.00 0.83 29 SER A C 11
ATOM 17079 O O . SER A 1 29 ? 1.422 10.702 -4.380 1.00 1.53 29 SER A O 11
ATOM 17087 N N . ASN A 1 30 ? 3.409 9.666 -4.121 1.00 1.19 30 ASN A N 11
ATOM 17088 C CA . ASN A 1 30 ? 4.023 10.700 -3.297 1.00 1.67 30 ASN A CA 11
ATOM 17089 C C . ASN A 1 30 ? 5.199 11.296 -4.073 1.00 1.19 30 ASN A C 11
ATOM 17090 O O . ASN A 1 30 ? 5.327 11.035 -5.273 1.00 1.38 30 ASN A O 11
ATOM 17101 N N . ASP A 1 31 ? 6.016 12.115 -3.417 1.00 1.45 31 ASP A N 11
ATOM 17102 C CA . ASP A 1 31 ? 7.165 12.768 -4.052 1.00 1.18 31 ASP A CA 11
ATOM 17103 C C . ASP A 1 31 ? 7.966 11.775 -4.897 1.00 0.94 31 ASP A C 11
ATOM 17104 O O . ASP A 1 31 ? 8.158 10.619 -4.511 1.00 1.28 31 ASP A O 11
ATOM 17113 N N . LYS A 1 32 ? 8.425 12.252 -6.057 1.00 0.79 32 LYS A N 11
ATOM 17114 C CA . LYS A 1 32 ? 9.050 11.401 -7.071 1.00 0.82 32 LYS A CA 11
ATOM 17115 C C . LYS A 1 32 ? 10.261 10.652 -6.531 1.00 0.66 32 LYS A C 11
ATOM 17116 O O . LYS A 1 32 ? 10.600 9.578 -7.031 1.00 0.68 32 LYS A O 11
ATOM 17135 N N . LYS A 1 33 ? 10.918 11.223 -5.526 1.00 0.71 33 LYS A N 11
ATOM 17136 C CA . LYS A 1 33 ? 12.050 10.562 -4.890 1.00 0.75 33 LYS A CA 11
ATOM 17137 C C . LYS A 1 33 ? 11.604 9.271 -4.222 1.00 0.68 33 LYS A C 11
ATOM 17138 O O . LYS A 1 33 ? 12.250 8.230 -4.367 1.00 0.78 33 LYS A O 11
ATOM 17157 N N . LEU A 1 34 ? 10.485 9.346 -3.509 1.00 0.61 34 LEU A N 11
ATOM 17158 C CA . LEU A 1 34 ? 9.946 8.195 -2.800 1.00 0.64 34 LEU A CA 11
ATOM 17159 C C . LEU A 1 34 ? 9.550 7.104 -3.776 1.00 0.53 34 LEU A C 11
ATOM 17160 O O . LEU A 1 34 ? 9.809 5.927 -3.537 1.00 0.62 34 LEU A O 11
ATOM 17176 N N . ILE A 1 35 ? 8.925 7.512 -4.876 1.00 0.43 35 ILE A N 11
ATOM 17177 C CA . ILE A 1 35 ? 8.453 6.579 -5.893 1.00 0.43 35 ILE A CA 11
ATOM 17178 C C . ILE A 1 35 ? 9.575 5.638 -6.320 1.00 0.46 35 ILE A C 11
ATOM 17179 O O . ILE A 1 35 ? 9.384 4.427 -6.431 1.00 0.52 35 ILE A O 11
ATOM 17195 N N . GLU A 1 36 ? 10.753 6.206 -6.520 1.00 0.51 36 GLU A N 11
ATOM 17196 C CA . GLU A 1 36 ? 11.906 5.436 -6.943 1.00 0.62 36 GLU A CA 11
ATOM 17197 C C . GLU A 1 36 ? 12.476 4.613 -5.790 1.00 0.63 36 GLU A C 11
ATOM 17198 O O . GLU A 1 36 ? 12.694 3.411 -5.935 1.00 0.64 36 GLU A O 11
ATOM 17210 N N . GLU A 1 37 ? 12.690 5.252 -4.642 1.00 0.68 37 GLU A N 11
ATOM 17211 C CA . GLU A 1 37 ? 13.331 4.586 -3.507 1.00 0.77 37 GLU A CA 11
ATOM 17212 C C . GLU A 1 37 ? 12.465 3.455 -2.953 1.00 0.71 37 GLU A C 11
ATOM 17213 O O . GLU A 1 37 ? 12.973 2.382 -2.625 1.00 0.79 37 GLU A O 11
ATOM 17225 N N . ALA A 1 38 ? 11.162 3.693 -2.861 1.00 0.61 38 ALA A N 11
ATOM 17226 C CA . ALA A 1 38 ? 10.237 2.693 -2.337 1.00 0.60 38 ALA A CA 11
ATOM 17227 C C . ALA A 1 38 ? 10.216 1.460 -3.229 1.00 0.54 38 ALA A C 11
ATOM 17228 O O . ALA A 1 38 ? 10.168 0.331 -2.741 1.00 0.59 38 ALA A O 11
ATOM 17235 N N . ARG A 1 39 ? 10.272 1.679 -4.537 1.00 0.49 39 ARG A N 11
ATOM 17236 C CA . ARG A 1 39 ? 10.278 0.580 -5.489 1.00 0.53 39 ARG A CA 11
ATOM 17237 C C . ARG A 1 39 ? 11.594 -0.188 -5.398 1.00 0.56 39 ARG A C 11
ATOM 17238 O O . ARG A 1 39 ? 11.619 -1.409 -5.520 1.00 0.59 39 ARG A O 11
ATOM 17259 N N . LYS A 1 40 ? 12.682 0.539 -5.161 1.00 0.59 40 LYS A N 11
ATOM 17260 C CA . LYS A 1 40 ? 13.992 -0.081 -4.982 1.00 0.67 40 LYS A CA 11
ATOM 17261 C C . LYS A 1 40 ? 13.994 -0.982 -3.754 1.00 0.65 40 LYS A C 11
ATOM 17262 O O . LYS A 1 40 ? 14.483 -2.112 -3.798 1.00 0.71 40 LYS A O 11
ATOM 17281 N N . MET A 1 41 ? 13.436 -0.476 -2.658 1.00 0.64 41 MET A N 11
ATOM 17282 C CA . MET A 1 41 ? 13.322 -1.253 -1.429 1.00 0.68 41 MET A CA 11
ATOM 17283 C C . MET A 1 41 ? 12.425 -2.462 -1.657 1.00 0.63 41 MET A C 11
ATOM 17284 O O . MET A 1 41 ? 12.677 -3.547 -1.131 1.00 0.67 41 MET A O 11
ATOM 17298 N N . ALA A 1 42 ? 11.386 -2.268 -2.461 1.00 0.60 42 ALA A N 11
ATOM 17299 C CA . ALA A 1 42 ? 10.460 -3.340 -2.794 1.00 0.64 42 ALA A CA 11
ATOM 17300 C C . ALA A 1 42 ? 11.154 -4.441 -3.585 1.00 0.61 42 ALA A C 11
ATOM 17301 O O . ALA A 1 42 ? 10.948 -5.619 -3.323 1.00 0.66 42 ALA A O 11
ATOM 17308 N N . GLU A 1 43 ? 11.982 -4.054 -4.547 1.00 0.62 43 GLU A N 11
ATOM 17309 C CA . GLU A 1 43 ? 12.699 -5.025 -5.366 1.00 0.75 43 GLU A CA 11
ATOM 17310 C C . GLU A 1 43 ? 13.707 -5.806 -4.531 1.00 0.71 43 GLU A C 11
ATOM 17311 O O . GLU A 1 43 ? 13.951 -6.988 -4.780 1.00 0.79 43 GLU A O 11
ATOM 17323 N N . LYS A 1 44 ? 14.280 -5.144 -3.535 1.00 0.68 44 LYS A N 11
ATOM 17324 C CA . LYS A 1 44 ? 15.263 -5.774 -2.663 1.00 0.77 44 LYS A CA 11
ATOM 17325 C C . LYS A 1 44 ? 14.599 -6.768 -1.710 1.00 0.69 44 LYS A C 11
ATOM 17326 O O . LYS A 1 44 ? 15.180 -7.797 -1.371 1.00 0.80 44 LYS A O 11
ATOM 17345 N N . ALA A 1 45 ? 13.381 -6.461 -1.285 1.00 0.61 45 ALA A N 11
ATOM 17346 C CA . ALA A 1 45 ? 12.680 -7.308 -0.330 1.00 0.64 45 ALA A CA 11
ATOM 17347 C C . ALA A 1 45 ? 11.658 -8.212 -1.020 1.00 0.60 45 ALA A C 11
ATOM 17348 O O . ALA A 1 45 ? 10.908 -8.938 -0.363 1.00 0.71 45 ALA A O 11
ATOM 17355 N N . ASN A 1 46 ? 11.653 -8.155 -2.352 1.00 0.56 46 ASN A N 11
ATOM 17356 C CA . ASN A 1 46 ? 10.733 -8.935 -3.186 1.00 0.65 46 ASN A CA 11
ATOM 17357 C C . ASN A 1 46 ? 9.281 -8.618 -2.826 1.00 0.62 46 ASN A C 11
ATOM 17358 O O . ASN A 1 46 ? 8.496 -9.505 -2.493 1.00 0.80 46 ASN A O 11
ATOM 17369 N N . LEU A 1 47 ? 8.939 -7.340 -2.876 1.00 0.48 47 LEU A N 11
ATOM 17370 C CA . LEU A 1 47 ? 7.587 -6.889 -2.573 1.00 0.48 47 LEU A CA 11
ATOM 17371 C C . LEU A 1 47 ? 6.887 -6.450 -3.851 1.00 0.45 47 LEU A C 11
ATOM 17372 O O . LEU A 1 47 ? 7.506 -5.835 -4.720 1.00 0.53 47 LEU A O 11
ATOM 17388 N N . GLU A 1 48 ? 5.603 -6.762 -3.969 1.00 0.43 48 GLU A N 11
ATOM 17389 C CA . GLU A 1 48 ? 4.814 -6.265 -5.087 1.00 0.47 48 GLU A CA 11
ATOM 17390 C C . GLU A 1 48 ? 4.373 -4.852 -4.790 1.00 0.45 48 GLU A C 11
ATOM 17391 O O . GLU A 1 48 ? 3.394 -4.645 -4.082 1.00 0.49 48 GLU A O 11
ATOM 17403 N N . LEU A 1 49 ? 5.078 -3.882 -5.324 1.00 0.46 49 LEU A N 11
ATOM 17404 C CA . LEU A 1 49 ? 4.770 -2.503 -5.019 1.00 0.50 49 LEU A CA 11
ATOM 17405 C C . LEU A 1 49 ? 4.302 -1.769 -6.264 1.00 0.45 49 LEU A C 11
ATOM 17406 O O . LEU A 1 49 ? 5.018 -1.680 -7.259 1.00 0.54 49 LEU A O 11
ATOM 17422 N N . ILE A 1 50 ? 3.088 -1.252 -6.193 1.00 0.39 50 ILE A N 11
ATOM 17423 C CA . ILE A 1 50 ? 2.473 -0.562 -7.316 1.00 0.43 50 ILE A CA 11
ATOM 17424 C C . ILE A 1 50 ? 2.213 0.898 -6.961 1.00 0.40 50 ILE A C 11
ATOM 17425 O O . ILE A 1 50 ? 1.790 1.206 -5.845 1.00 0.37 50 ILE A O 11
ATOM 17441 N N . THR A 1 51 ? 2.480 1.789 -7.905 1.00 0.48 51 THR A N 11
ATOM 17442 C CA . THR A 1 51 ? 2.236 3.206 -7.705 1.00 0.52 51 THR A CA 11
ATOM 17443 C C . THR A 1 51 ? 0.826 3.579 -8.155 1.00 0.56 51 THR A C 11
ATOM 17444 O O . THR A 1 51 ? 0.511 3.569 -9.346 1.00 0.66 51 THR A O 11
ATOM 17455 N N . VAL A 1 52 ? -0.018 3.885 -7.188 1.00 0.68 52 VAL A N 11
ATOM 17456 C CA . VAL A 1 52 ? -1.409 4.214 -7.444 1.00 0.78 52 VAL A CA 11
ATOM 17457 C C . VAL A 1 52 ? -1.595 5.719 -7.617 1.00 0.85 52 VAL A C 11
ATOM 17458 O O . VAL A 1 52 ? -0.890 6.512 -6.985 1.00 1.66 52 VAL A O 11
ATOM 17471 N N . PRO A 1 53 ? -2.521 6.127 -8.507 1.00 0.73 53 PRO A N 11
ATOM 17472 C CA . PRO A 1 53 ? -3.008 7.505 -8.589 1.00 0.90 53 PRO A CA 11
ATOM 17473 C C . PRO A 1 53 ? -3.395 8.055 -7.217 1.00 0.88 53 PRO A C 11
ATOM 17474 O O . PRO A 1 53 ? -3.618 7.305 -6.269 1.00 1.64 53 PRO A O 11
ATOM 17485 N N . GLY A 1 54 ? -3.490 9.370 -7.132 1.00 1.49 54 GLY A N 11
ATOM 17486 C CA . GLY A 1 54 ? -3.677 10.053 -5.859 1.00 2.14 54 GLY A CA 11
ATOM 17487 C C . GLY A 1 54 ? -5.036 9.825 -5.211 1.00 1.80 54 GLY A C 11
ATOM 17488 O O . GLY A 1 54 ? -5.390 10.520 -4.260 1.00 2.08 54 GLY A O 11
ATOM 17492 N N . SER A 1 55 ? -5.792 8.861 -5.713 1.00 1.36 55 SER A N 11
ATOM 17493 C CA . SER A 1 55 ? -7.075 8.521 -5.127 1.00 0.97 55 SER A CA 11
ATOM 17494 C C . SER A 1 55 ? -6.922 7.308 -4.209 1.00 0.64 55 SER A C 11
ATOM 17495 O O . SER A 1 55 ? -6.567 6.219 -4.665 1.00 0.50 55 SER A O 11
ATOM 17503 N N . PRO A 1 56 ? -7.196 7.481 -2.903 1.00 0.66 56 PRO A N 11
ATOM 17504 C CA . PRO A 1 56 ? -7.153 6.384 -1.929 1.00 0.58 56 PRO A CA 11
ATOM 17505 C C . PRO A 1 56 ? -8.105 5.251 -2.301 1.00 0.53 56 PRO A C 11
ATOM 17506 O O . PRO A 1 56 ? -7.812 4.083 -2.064 1.00 0.62 56 PRO A O 11
ATOM 17517 N N . GLU A 1 57 ? -9.235 5.614 -2.900 1.00 0.62 57 GLU A N 11
ATOM 17518 C CA . GLU A 1 57 ? -10.223 4.642 -3.367 1.00 0.80 57 GLU A CA 11
ATOM 17519 C C . GLU A 1 57 ? -9.579 3.616 -4.305 1.00 0.67 57 GLU A C 11
ATOM 17520 O O . GLU A 1 57 ? -9.765 2.409 -4.151 1.00 0.67 57 GLU A O 11
ATOM 17532 N N . GLU A 1 58 ? -8.784 4.108 -5.246 1.00 0.61 58 GLU A N 11
ATOM 17533 C CA . GLU A 1 58 ? -8.188 3.261 -6.270 1.00 0.56 58 GLU A CA 11
ATOM 17534 C C . GLU A 1 58 ? -7.093 2.365 -5.697 1.00 0.50 58 GLU A C 11
ATOM 17535 O O . GLU A 1 58 ? -6.830 1.283 -6.226 1.00 0.54 58 GLU A O 11
ATOM 17547 N N . ALA A 1 59 ? -6.465 2.814 -4.616 1.00 0.52 59 ALA A N 11
ATOM 17548 C CA . ALA A 1 59 ? -5.345 2.095 -4.024 1.00 0.59 59 ALA A CA 11
ATOM 17549 C C . ALA A 1 59 ? -5.776 0.747 -3.458 1.00 0.50 59 ALA A C 11
ATOM 17550 O O . ALA A 1 59 ? -5.200 -0.290 -3.794 1.00 0.50 59 ALA A O 11
ATOM 17557 N N . ILE A 1 60 ? -6.802 0.757 -2.617 1.00 0.51 60 ILE A N 11
ATOM 17558 C CA . ILE A 1 60 ? -7.256 -0.466 -1.969 1.00 0.52 60 ILE A CA 11
ATOM 17559 C C . ILE A 1 60 ? -7.890 -1.417 -2.984 1.00 0.50 60 ILE A C 11
ATOM 17560 O O . ILE A 1 60 ? -7.791 -2.636 -2.852 1.00 0.52 60 ILE A O 11
ATOM 17576 N N . ARG A 1 61 ? -8.514 -0.860 -4.016 1.00 0.51 61 ARG A N 11
ATOM 17577 C CA . ARG A 1 61 ? -9.139 -1.680 -5.051 1.00 0.57 61 ARG A CA 11
ATOM 17578 C C . ARG A 1 61 ? -8.089 -2.449 -5.850 1.00 0.55 61 ARG A C 11
ATOM 17579 O O . ARG A 1 61 ? -8.369 -3.522 -6.381 1.00 0.67 61 ARG A O 11
ATOM 17600 N N . LEU A 1 62 ? -6.873 -1.910 -5.913 1.00 0.47 62 LEU A N 11
ATOM 17601 C CA . LEU A 1 62 ? -5.785 -2.580 -6.609 1.00 0.50 62 LEU A CA 11
ATOM 17602 C C . LEU A 1 62 ? -5.231 -3.669 -5.695 1.00 0.43 62 LEU A C 11
ATOM 17603 O O . LEU A 1 62 ? -4.866 -4.757 -6.139 1.00 0.45 62 LEU A O 11
ATOM 17619 N N . ALA A 1 63 ? -5.208 -3.361 -4.404 1.00 0.41 63 ALA A N 11
ATOM 17620 C CA . ALA A 1 63 ? -4.800 -4.316 -3.385 1.00 0.42 63 ALA A CA 11
ATOM 17621 C C . ALA A 1 63 ? -5.728 -5.518 -3.374 1.00 0.46 63 ALA A C 11
ATOM 17622 O O . ALA A 1 63 ? -5.282 -6.661 -3.305 1.00 0.49 63 ALA A O 11
ATOM 17629 N N . GLN A 1 64 ? -7.023 -5.235 -3.444 1.00 0.52 64 GLN A N 11
ATOM 17630 C CA . GLN A 1 64 ? -8.055 -6.261 -3.467 1.00 0.64 64 GLN A CA 11
ATOM 17631 C C . GLN A 1 64 ? -7.813 -7.244 -4.608 1.00 0.62 64 GLN A C 11
ATOM 17632 O O . GLN A 1 64 ? -7.967 -8.454 -4.441 1.00 0.69 64 GLN A O 11
ATOM 17646 N N . GLU A 1 65 ? -7.418 -6.711 -5.758 1.00 0.58 65 GLU A N 11
ATOM 17647 C CA . GLU A 1 65 ? -7.118 -7.529 -6.924 1.00 0.63 65 GLU A CA 11
ATOM 17648 C C . GLU A 1 65 ? -5.995 -8.512 -6.619 1.00 0.55 65 GLU A C 11
ATOM 17649 O O . GLU A 1 65 ? -6.164 -9.721 -6.775 1.00 0.62 65 GLU A O 11
ATOM 17661 N N . ILE A 1 66 ? -4.859 -7.996 -6.163 1.00 0.46 66 ILE A N 11
ATOM 17662 C CA . ILE A 1 66 ? -3.707 -8.843 -5.890 1.00 0.46 66 ILE A CA 11
ATOM 17663 C C . ILE A 1 66 ? -3.991 -9.797 -4.731 1.00 0.43 66 ILE A C 11
ATOM 17664 O O . ILE A 1 66 ? -3.572 -10.949 -4.757 1.00 0.48 66 ILE A O 11
ATOM 17680 N N . ALA A 1 67 ? -4.723 -9.318 -3.731 1.00 0.44 67 ALA A N 11
ATOM 17681 C CA . ALA A 1 67 ? -5.060 -10.131 -2.565 1.00 0.51 67 ALA A CA 11
ATOM 17682 C C . ALA A 1 67 ? -5.938 -11.315 -2.955 1.00 0.55 67 ALA A C 11
ATOM 17683 O O . ALA A 1 67 ? -5.775 -12.420 -2.437 1.00 0.63 67 ALA A O 11
ATOM 17690 N N . GLU A 1 68 ? -6.872 -11.075 -3.866 1.00 0.60 68 GLU A N 11
ATOM 17691 C CA . GLU A 1 68 ? -7.760 -12.123 -4.349 1.00 0.73 68 GLU A CA 11
ATOM 17692 C C . GLU A 1 68 ? -7.003 -13.106 -5.235 1.00 0.73 68 GLU A C 11
ATOM 17693 O O . GLU A 1 68 ? -7.153 -14.324 -5.106 1.00 0.87 68 GLU A O 11
ATOM 17705 N N . LYS A 1 69 ? -6.166 -12.570 -6.111 1.00 0.65 69 LYS A N 11
ATOM 17706 C CA . LYS A 1 69 ? -5.477 -13.376 -7.110 1.00 0.71 69 LYS A CA 11
ATOM 17707 C C . LYS A 1 69 ? -4.117 -13.851 -6.604 1.00 0.73 69 LYS A C 11
ATOM 17708 O O . LYS A 1 69 ? -3.251 -14.237 -7.391 1.00 0.92 69 LYS A O 11
ATOM 17727 N N . ALA A 1 70 ? -3.934 -13.817 -5.293 1.00 0.67 70 ALA A N 11
ATOM 17728 C CA . ALA A 1 70 ? -2.693 -14.266 -4.684 1.00 0.71 70 ALA A CA 11
ATOM 17729 C C . ALA A 1 70 ? -2.746 -15.754 -4.376 1.00 0.69 70 ALA A C 11
ATOM 17730 O O . ALA A 1 70 ? -3.718 -16.239 -3.789 1.00 0.68 70 ALA A O 11
ATOM 17737 N N . PRO A 1 71 ? -1.708 -16.498 -4.772 1.00 0.84 71 PRO A N 11
ATOM 17738 C CA . PRO A 1 71 ? -1.609 -17.917 -4.470 1.00 0.90 71 PRO A CA 11
ATOM 17739 C C . PRO A 1 71 ? -1.059 -18.160 -3.068 1.00 0.81 71 PRO A C 11
ATOM 17740 O O . PRO A 1 71 ? 0.122 -17.929 -2.796 1.00 0.93 71 PRO A O 11
ATOM 17751 N N . GLY A 1 72 ? -1.927 -18.608 -2.177 1.00 0.75 72 GLY A N 11
ATOM 17752 C CA . GLY A 1 72 ? -1.509 -18.932 -0.830 1.00 0.77 72 GLY A CA 11
ATOM 17753 C C . GLY A 1 72 ? -1.636 -17.749 0.106 1.00 0.63 72 GLY A C 11
ATOM 17754 O O . GLY A 1 72 ? -2.448 -16.854 -0.136 1.00 0.62 72 GLY A O 11
ATOM 17758 N N . PRO A 1 73 ? -0.846 -17.715 1.189 1.00 0.61 73 PRO A N 11
ATOM 17759 C CA . PRO A 1 73 ? -0.880 -16.614 2.153 1.00 0.58 73 PRO A CA 11
ATOM 17760 C C . PRO A 1 73 ? -0.330 -15.323 1.559 1.00 0.48 73 PRO A C 11
ATOM 17761 O O . PRO A 1 73 ? 0.756 -15.306 0.970 1.00 0.54 73 PRO A O 11
ATOM 17772 N N . VAL A 1 74 ? -1.078 -14.245 1.710 1.00 0.48 74 VAL A N 11
ATOM 17773 C CA . VAL A 1 74 ? -0.673 -12.960 1.171 1.00 0.46 74 VAL A CA 11
ATOM 17774 C C . VAL A 1 74 ? -0.859 -11.851 2.202 1.00 0.44 74 VAL A C 11
ATOM 17775 O O . VAL A 1 74 ? -1.922 -11.717 2.806 1.00 0.56 74 VAL A O 11
ATOM 17788 N N . LYS A 1 75 ? 0.195 -11.080 2.419 1.00 0.44 75 LYS A N 11
ATOM 17789 C CA . LYS A 1 75 ? 0.143 -9.940 3.317 1.00 0.52 75 LYS A CA 11
ATOM 17790 C C . LYS A 1 75 ? 0.212 -8.661 2.498 1.00 0.42 75 LYS A C 11
ATOM 17791 O O . LYS A 1 75 ? 1.222 -8.383 1.850 1.00 0.45 75 LYS A O 11
ATOM 17810 N N . VAL A 1 76 ? -0.867 -7.900 2.508 1.00 0.42 76 VAL A N 11
ATOM 17811 C CA . VAL A 1 76 ? -0.955 -6.708 1.683 1.00 0.39 76 VAL A CA 11
ATOM 17812 C C . VAL A 1 76 ? -0.961 -5.443 2.537 1.00 0.38 76 VAL A C 11
ATOM 17813 O O . VAL A 1 76 ? -1.656 -5.369 3.554 1.00 0.50 76 VAL A O 11
ATOM 17826 N N . LEU A 1 77 ? -0.173 -4.464 2.120 1.00 0.35 77 LEU A N 11
ATOM 17827 C CA . LEU A 1 77 ? -0.115 -3.167 2.776 1.00 0.41 77 LEU A CA 11
ATOM 17828 C C . LEU A 1 77 ? -0.372 -2.056 1.762 1.00 0.39 77 LEU A C 11
ATOM 17829 O O . LEU A 1 77 ? 0.219 -2.040 0.685 1.00 0.43 77 LEU A O 11
ATOM 17845 N N . VAL A 1 78 ? -1.270 -1.147 2.100 1.00 0.37 78 VAL A N 11
ATOM 17846 C CA . VAL A 1 78 ? -1.575 -0.012 1.239 1.00 0.36 78 VAL A CA 11
ATOM 17847 C C . VAL A 1 78 ? -1.133 1.288 1.899 1.00 0.36 78 VAL A C 11
ATOM 17848 O O . VAL A 1 78 ? -1.509 1.570 3.039 1.00 0.38 78 VAL A O 11
ATOM 17861 N N . LEU A 1 79 ? -0.334 2.073 1.190 1.00 0.38 79 LEU A N 11
ATOM 17862 C CA . LEU A 1 79 ? 0.132 3.347 1.714 1.00 0.40 79 LEU A CA 11
ATOM 17863 C C . LEU A 1 79 ? -0.619 4.490 1.051 1.00 0.37 79 LEU A C 11
ATOM 17864 O O . LEU A 1 79 ? -0.293 4.895 -0.066 1.00 0.41 79 LEU A O 11
ATOM 17880 N N . ILE A 1 80 ? -1.623 5.008 1.736 1.00 0.41 80 ILE A N 11
ATOM 17881 C CA . ILE A 1 80 ? -2.367 6.151 1.235 1.00 0.43 80 ILE A CA 11
ATOM 17882 C C . ILE A 1 80 ? -1.673 7.434 1.665 1.00 0.41 80 ILE A C 11
ATOM 17883 O O . ILE A 1 80 ? -1.296 7.583 2.824 1.00 0.42 80 ILE A O 11
ATOM 17899 N N . THR A 1 81 ? -1.477 8.348 0.736 1.00 0.60 81 THR A N 11
ATOM 17900 C CA . THR A 1 81 ? -0.721 9.549 1.028 1.00 0.69 81 THR A CA 11
ATOM 17901 C C . THR A 1 81 ? -1.451 10.791 0.535 1.00 0.79 81 THR A C 11
ATOM 17902 O O . THR A 1 81 ? -2.237 10.731 -0.415 1.00 1.20 81 THR A O 11
ATOM 17913 N N . GLY A 1 82 ? -1.192 11.908 1.196 1.00 0.73 82 GLY A N 11
ATOM 17914 C CA . GLY A 1 82 ? -1.768 13.165 0.787 1.00 1.09 82 GLY A CA 11
ATOM 17915 C C . GLY A 1 82 ? -3.009 13.515 1.574 1.00 0.92 82 GLY A C 11
ATOM 17916 O O . GLY A 1 82 ? -3.350 12.840 2.549 1.00 1.03 82 GLY A O 11
ATOM 17920 N N . SER A 1 83 ? -3.674 14.579 1.166 1.00 1.03 83 SER A N 11
ATOM 17921 C CA . SER A 1 83 ? -4.888 15.019 1.824 1.00 1.19 83 SER A CA 11
ATOM 17922 C C . SER A 1 83 ? -6.092 14.337 1.189 1.00 1.10 83 SER A C 11
ATOM 17923 O O . SER A 1 83 ? -6.561 14.749 0.127 1.00 1.22 83 SER A O 11
ATOM 17931 N N . ALA A 1 84 ? -6.576 13.284 1.831 1.00 1.02 84 ALA A N 11
ATOM 17932 C CA . ALA A 1 84 ? -7.721 12.550 1.324 1.00 0.95 84 ALA A CA 11
ATOM 17933 C C . ALA A 1 84 ? -8.993 13.364 1.514 1.00 0.97 84 ALA A C 11
ATOM 17934 O O . ALA A 1 84 ? -9.321 13.771 2.630 1.00 1.13 84 ALA A O 11
ATOM 17941 N N . ASP A 1 85 ? -9.681 13.621 0.411 1.00 0.89 85 ASP A N 11
ATOM 17942 C CA . ASP A 1 85 ? -10.927 14.379 0.432 1.00 0.93 85 ASP A CA 11
ATOM 17943 C C . ASP A 1 85 ? -11.989 13.644 1.242 1.00 0.81 85 ASP A C 11
ATOM 17944 O O . ASP A 1 85 ? -11.897 12.429 1.392 1.00 0.71 85 ASP A O 11
ATOM 17953 N N . PRO A 1 86 ? -12.985 14.358 1.795 1.00 0.92 86 PRO A N 11
ATOM 17954 C CA . PRO A 1 86 ? -14.095 13.738 2.535 1.00 0.95 86 PRO A CA 11
ATOM 17955 C C . PRO A 1 86 ? -14.632 12.485 1.844 1.00 0.85 86 PRO A C 11
ATOM 17956 O O . PRO A 1 86 ? -14.846 11.451 2.484 1.00 0.88 86 PRO A O 11
ATOM 17967 N N . ASP A 1 87 ? -14.822 12.583 0.529 1.00 0.82 87 ASP A N 11
ATOM 17968 C CA . ASP A 1 87 ? -15.245 11.442 -0.281 1.00 0.86 87 ASP A CA 11
ATOM 17969 C C . ASP A 1 87 ? -14.309 10.257 -0.073 1.00 0.74 87 ASP A C 11
ATOM 17970 O O . ASP A 1 87 ? -14.745 9.153 0.251 1.00 0.79 87 ASP A O 11
ATOM 17979 N N . GLU A 1 88 ? -13.020 10.513 -0.228 1.00 0.68 88 GLU A N 11
ATOM 17980 C CA . GLU A 1 88 ? -12.009 9.468 -0.149 1.00 0.67 88 GLU A CA 11
ATOM 17981 C C . GLU A 1 88 ? -11.845 8.967 1.283 1.00 0.55 88 GLU A C 11
ATOM 17982 O O . GLU A 1 88 ? -11.510 7.807 1.501 1.00 0.54 88 GLU A O 11
ATOM 17994 N N . LYS A 1 89 ? -12.080 9.846 2.255 1.00 0.57 89 LYS A N 11
ATOM 17995 C CA . LYS A 1 89 ? -12.056 9.459 3.663 1.00 0.62 89 LYS A CA 11
ATOM 17996 C C . LYS A 1 89 ? -13.089 8.369 3.919 1.00 0.59 89 LYS A C 11
ATOM 17997 O O . LYS A 1 89 ? -12.823 7.390 4.619 1.00 0.64 89 LYS A O 11
ATOM 18016 N N . THR A 1 90 ? -14.266 8.554 3.342 1.00 0.62 90 THR A N 11
ATOM 18017 C CA . THR A 1 90 ? -15.331 7.575 3.443 1.00 0.69 90 THR A CA 11
ATOM 18018 C C . THR A 1 90 ? -14.954 6.298 2.698 1.00 0.62 90 THR A C 11
ATOM 18019 O O . THR A 1 90 ? -15.185 5.187 3.182 1.00 0.69 90 THR A O 11
ATOM 18030 N N . LYS A 1 91 ? -14.347 6.470 1.530 1.00 0.57 91 LYS A N 11
ATOM 18031 C CA . LYS A 1 91 ? -13.960 5.347 0.689 1.00 0.64 91 LYS A CA 11
ATOM 18032 C C . LYS A 1 91 ? -12.883 4.496 1.350 1.00 0.63 91 LYS A C 11
ATOM 18033 O O . LYS A 1 91 ? -12.971 3.274 1.343 1.00 0.73 91 LYS A O 11
ATOM 18052 N N . ALA A 1 92 ? -11.887 5.142 1.945 1.00 0.58 92 ALA A N 11
ATOM 18053 C CA . ALA A 1 92 ? -10.746 4.434 2.498 1.00 0.67 92 ALA A CA 11
ATOM 18054 C C . ALA A 1 92 ? -11.155 3.614 3.706 1.00 0.68 92 ALA A C 11
ATOM 18055 O O . ALA A 1 92 ? -10.733 2.471 3.858 1.00 0.78 92 ALA A O 11
ATOM 18062 N N . LYS A 1 93 ? -12.000 4.191 4.552 1.00 0.64 93 LYS A N 11
ATOM 18063 C CA . LYS A 1 93 ? -12.433 3.508 5.759 1.00 0.71 93 LYS A CA 11
ATOM 18064 C C . LYS A 1 93 ? -13.337 2.327 5.412 1.00 0.70 93 LYS A C 11
ATOM 18065 O O . LYS A 1 93 ? -13.345 1.308 6.104 1.00 0.79 93 LYS A O 11
ATOM 18084 N N . LYS A 1 94 ? -14.090 2.473 4.331 1.00 0.66 94 LYS A N 11
ATOM 18085 C CA . LYS A 1 94 ? -14.966 1.412 3.857 1.00 0.71 94 LYS A CA 11
ATOM 18086 C C . LYS A 1 94 ? -14.157 0.331 3.151 1.00 0.67 94 LYS A C 11
ATOM 18087 O O . LYS A 1 94 ? -14.339 -0.863 3.395 1.00 0.74 94 LYS A O 11
ATOM 18106 N N . ALA A 1 95 ? -13.256 0.763 2.280 1.00 0.60 95 ALA A N 11
ATOM 18107 C CA . ALA A 1 95 ? -12.419 -0.153 1.524 1.00 0.60 95 ALA A CA 11
ATOM 18108 C C . ALA A 1 95 ? -11.517 -0.957 2.450 1.00 0.57 95 ALA A C 11
ATOM 18109 O O . ALA A 1 95 ? -11.391 -2.168 2.297 1.00 0.57 95 ALA A O 11
ATOM 18116 N N . ALA A 1 96 ? -10.908 -0.282 3.422 1.00 0.57 96 ALA A N 11
ATOM 18117 C CA . ALA A 1 96 ? -10.033 -0.943 4.388 1.00 0.58 96 ALA A CA 11
ATOM 18118 C C . ALA A 1 96 ? -10.809 -1.945 5.234 1.00 0.56 96 ALA A C 11
ATOM 18119 O O . ALA A 1 96 ? -10.258 -2.944 5.694 1.00 0.59 96 ALA A O 11
ATOM 18126 N N . GLU A 1 97 ? -12.090 -1.668 5.432 1.00 0.57 97 GLU A N 11
ATOM 18127 C CA . GLU A 1 97 ? -12.960 -2.548 6.195 1.00 0.63 97 GLU A CA 11
ATOM 18128 C C . GLU A 1 97 ? -13.148 -3.871 5.460 1.00 0.55 97 GLU A C 11
ATOM 18129 O O . GLU A 1 97 ? -13.010 -4.948 6.044 1.00 0.58 97 GLU A O 11
ATOM 18141 N N . GLU A 1 98 ? -13.442 -3.779 4.170 1.00 0.55 98 GLU A N 11
ATOM 18142 C CA . GLU A 1 98 ? -13.628 -4.960 3.339 1.00 0.57 98 GLU A CA 11
ATOM 18143 C C . GLU A 1 98 ? -12.286 -5.638 3.072 1.00 0.52 98 GLU A C 11
ATOM 18144 O O . GLU A 1 98 ? -12.173 -6.864 3.125 1.00 0.60 98 GLU A O 11
ATOM 18156 N N . ALA A 1 99 ? -11.268 -4.824 2.804 1.00 0.46 99 ALA A N 11
ATOM 18157 C CA . ALA A 1 99 ? -9.927 -5.322 2.516 1.00 0.49 99 ALA A CA 11
ATOM 18158 C C . ALA A 1 99 ? -9.325 -6.031 3.723 1.00 0.46 99 ALA A C 11
ATOM 18159 O O . ALA A 1 99 ? -8.452 -6.885 3.579 1.00 0.50 99 ALA A O 11
ATOM 18166 N N . ARG A 1 100 ? -9.803 -5.682 4.910 1.00 0.47 100 ARG A N 11
ATOM 18167 C CA . ARG A 1 100 ? -9.354 -6.325 6.140 1.00 0.53 100 ARG A CA 11
ATOM 18168 C C . ARG A 1 100 ? -9.667 -7.816 6.103 1.00 0.51 100 ARG A C 11
ATOM 18169 O O . ARG A 1 100 ? -8.942 -8.630 6.674 1.00 0.56 100 ARG A O 11
ATOM 18190 N N . LYS A 1 101 ? -10.738 -8.168 5.401 1.00 0.51 101 LYS A N 11
ATOM 18191 C CA . LYS A 1 101 ? -11.147 -9.560 5.267 1.00 0.58 101 LYS A CA 11
ATOM 18192 C C . LYS A 1 101 ? -10.349 -10.248 4.162 1.00 0.63 101 LYS A C 11
ATOM 18193 O O . LYS A 1 101 ? -10.458 -11.458 3.958 1.00 0.81 101 LYS A O 11
ATOM 18212 N N . TRP A 1 102 ? -9.557 -9.463 3.444 1.00 0.57 102 TRP A N 11
ATOM 18213 C CA . TRP A 1 102 ? -8.666 -9.995 2.421 1.00 0.71 102 TRP A CA 11
ATOM 18214 C C . TRP A 1 102 ? -7.233 -10.010 2.944 1.00 0.64 102 TRP A C 11
ATOM 18215 O O . TRP A 1 102 ? -6.291 -10.282 2.197 1.00 0.73 102 TRP A O 11
ATOM 18236 N N . ASN A 1 103 ? -7.094 -9.710 4.239 1.00 0.56 103 ASN A N 11
ATOM 18237 C CA . ASN A 1 103 ? -5.795 -9.655 4.916 1.00 0.64 103 ASN A CA 11
ATOM 18238 C C . ASN A 1 103 ? -4.962 -8.486 4.382 1.00 0.56 103 ASN A C 11
ATOM 18239 O O . ASN A 1 103 ? -3.745 -8.580 4.203 1.00 0.70 103 ASN A O 11
ATOM 18250 N N . VAL A 1 104 ? -5.645 -7.374 4.132 1.00 0.46 104 VAL A N 11
ATOM 18251 C CA . VAL A 1 104 ? -5.005 -6.152 3.662 1.00 0.45 104 VAL A CA 11
ATOM 18252 C C . VAL A 1 104 ? -5.022 -5.092 4.763 1.00 0.48 104 VAL A C 11
ATOM 18253 O O . VAL A 1 104 ? -6.026 -4.928 5.456 1.00 0.63 104 VAL A O 11
ATOM 18266 N N . ARG A 1 105 ? -3.914 -4.381 4.924 1.00 0.45 105 ARG A N 11
ATOM 18267 C CA . ARG A 1 105 ? -3.825 -3.315 5.915 1.00 0.48 105 ARG A CA 11
ATOM 18268 C C . ARG A 1 105 ? -3.494 -1.985 5.238 1.00 0.44 105 ARG A C 11
ATOM 18269 O O . ARG A 1 105 ? -2.823 -1.956 4.207 1.00 0.51 105 ARG A O 11
ATOM 18290 N N . VAL A 1 106 ? -3.965 -0.888 5.822 1.00 0.47 106 VAL A N 11
ATOM 18291 C CA . VAL A 1 106 ? -3.777 0.439 5.240 1.00 0.48 106 VAL A CA 11
ATOM 18292 C C . VAL A 1 106 ? -3.059 1.373 6.216 1.00 0.50 106 VAL A C 11
ATOM 18293 O O . VAL A 1 106 ? -3.295 1.325 7.427 1.00 0.64 106 VAL A O 11
ATOM 18306 N N . ARG A 1 107 ? -2.174 2.208 5.689 1.00 0.46 107 ARG A N 11
ATOM 18307 C CA . ARG A 1 107 ? -1.450 3.188 6.493 1.00 0.58 107 ARG A CA 11
ATOM 18308 C C . ARG A 1 107 ? -1.314 4.499 5.729 1.00 0.49 107 ARG A C 11
ATOM 18309 O O . ARG A 1 107 ? -1.221 4.499 4.502 1.00 0.48 107 ARG A O 11
ATOM 18330 N N . THR A 1 108 ? -1.319 5.613 6.451 1.00 0.56 108 THR A N 11
ATOM 18331 C CA . THR A 1 108 ? -1.240 6.924 5.825 1.00 0.51 108 THR A CA 11
ATOM 18332 C C . THR A 1 108 ? 0.189 7.456 5.833 1.00 0.52 108 THR A C 11
ATOM 18333 O O . THR A 1 108 ? 0.865 7.457 6.864 1.00 0.66 108 THR A O 11
ATOM 18344 N N . VAL A 1 109 ? 0.637 7.897 4.671 1.00 0.47 109 VAL A N 11
ATOM 18345 C CA . VAL A 1 109 ? 1.957 8.476 4.516 1.00 0.55 109 VAL A CA 11
ATOM 18346 C C . VAL A 1 109 ? 1.848 9.986 4.364 1.00 0.57 109 VAL A C 11
ATOM 18347 O O . VAL A 1 109 ? 1.113 10.479 3.510 1.00 0.62 109 VAL A O 11
ATOM 18360 N N . THR A 1 110 ? 2.560 10.717 5.203 1.00 0.70 110 THR A N 11
ATOM 18361 C CA . THR A 1 110 ? 2.560 12.167 5.128 1.00 0.84 110 THR A CA 11
ATOM 18362 C C . THR A 1 110 ? 3.833 12.669 4.445 1.00 0.84 110 THR A C 11
ATOM 18363 O O . THR A 1 110 ? 3.847 13.734 3.823 1.00 0.97 110 THR A O 11
ATOM 18374 N N . SER A 1 111 ? 4.894 11.879 4.547 1.00 0.79 111 SER A N 11
ATOM 18375 C CA . SER A 1 111 ? 6.193 12.262 4.016 1.00 0.85 111 SER A CA 11
ATOM 18376 C C . SER A 1 111 ? 6.961 11.017 3.561 1.00 0.76 111 SER A C 11
ATOM 18377 O O . SER A 1 111 ? 6.780 9.947 4.140 1.00 0.69 111 SER A O 11
ATOM 18385 N N . PRO A 1 112 ? 7.790 11.131 2.503 1.00 0.82 112 PRO A N 11
ATOM 18386 C CA . PRO A 1 112 ? 8.560 10.009 1.940 1.00 0.80 112 PRO A CA 11
ATOM 18387 C C . PRO A 1 112 ? 9.153 9.064 2.989 1.00 0.70 112 PRO A C 11
ATOM 18388 O O . PRO A 1 112 ? 8.958 7.847 2.920 1.00 0.74 112 PRO A O 11
ATOM 18399 N N . ASP A 1 113 ? 9.851 9.629 3.969 1.00 0.67 113 ASP A N 11
ATOM 18400 C CA . ASP A 1 113 ? 10.560 8.834 4.974 1.00 0.66 113 ASP A CA 11
ATOM 18401 C C . ASP A 1 113 ? 9.606 7.946 5.766 1.00 0.59 113 ASP A C 11
ATOM 18402 O O . ASP A 1 113 ? 9.981 6.854 6.201 1.00 0.63 113 ASP A O 11
ATOM 18411 N N . GLU A 1 114 ? 8.373 8.410 5.934 1.00 0.57 114 GLU A N 11
ATOM 18412 C CA . GLU A 1 114 ? 7.366 7.659 6.671 1.00 0.60 114 GLU A CA 11
ATOM 18413 C C . GLU A 1 114 ? 7.012 6.382 5.913 1.00 0.52 114 GLU A C 11
ATOM 18414 O O . GLU A 1 114 ? 6.835 5.320 6.507 1.00 0.52 114 GLU A O 11
ATOM 18426 N N . ALA A 1 115 ? 6.941 6.494 4.590 1.00 0.55 115 ALA A N 11
ATOM 18427 C CA . ALA A 1 115 ? 6.551 5.378 3.736 1.00 0.58 115 ALA A CA 11
ATOM 18428 C C . ALA A 1 115 ? 7.600 4.278 3.746 1.00 0.51 115 ALA A C 11
ATOM 18429 O O . ALA A 1 115 ? 7.277 3.107 3.938 1.00 0.51 115 ALA A O 11
ATOM 18436 N N . LYS A 1 116 ? 8.860 4.659 3.548 1.00 0.51 116 LYS A N 11
ATOM 18437 C CA . LYS A 1 116 ? 9.951 3.689 3.534 1.00 0.51 116 LYS A CA 11
ATOM 18438 C C . LYS A 1 116 ? 10.056 2.985 4.878 1.00 0.44 116 LYS A C 11
ATOM 18439 O O . LYS A 1 116 ? 10.443 1.816 4.953 1.00 0.49 116 LYS A O 11
ATOM 18458 N N . ARG A 1 117 ? 9.705 3.708 5.934 1.00 0.42 117 ARG A N 11
ATOM 18459 C CA . ARG A 1 117 ? 9.647 3.134 7.267 1.00 0.44 117 ARG A CA 11
ATOM 18460 C C . ARG A 1 117 ? 8.647 1.991 7.297 1.00 0.43 117 ARG A C 11
ATOM 18461 O O . ARG A 1 117 ? 8.955 0.900 7.766 1.00 0.50 117 ARG A O 11
ATOM 18482 N N . TRP A 1 118 ? 7.451 2.246 6.773 1.00 0.43 118 TRP A N 11
ATOM 18483 C CA . TRP A 1 118 ? 6.404 1.237 6.755 1.00 0.51 118 TRP A CA 11
ATOM 18484 C C . TRP A 1 118 ? 6.795 0.055 5.874 1.00 0.51 118 TRP A C 11
ATOM 18485 O O . TRP A 1 118 ? 6.407 -1.078 6.149 1.00 0.60 118 TRP A O 11
ATOM 18506 N N . ILE A 1 119 ? 7.557 0.325 4.817 1.00 0.48 119 ILE A N 11
ATOM 18507 C CA . ILE A 1 119 ? 8.077 -0.736 3.958 1.00 0.54 119 ILE A CA 11
ATOM 18508 C C . ILE A 1 119 ? 8.964 -1.674 4.769 1.00 0.53 119 ILE A C 11
ATOM 18509 O O . ILE A 1 119 ? 8.781 -2.889 4.758 1.00 0.58 119 ILE A O 11
ATOM 18525 N N . LYS A 1 120 ? 9.904 -1.088 5.495 1.00 0.52 120 LYS A N 11
ATOM 18526 C CA . LYS A 1 120 ? 10.850 -1.845 6.304 1.00 0.57 120 LYS A CA 11
ATOM 18527 C C . LYS A 1 120 ? 10.130 -2.530 7.465 1.00 0.56 120 LYS A C 11
ATOM 18528 O O . LYS A 1 120 ? 10.393 -3.692 7.778 1.00 0.61 120 LYS A O 11
ATOM 18547 N N . GLU A 1 121 ? 9.202 -1.800 8.070 1.00 0.56 121 GLU A N 11
ATOM 18548 C CA . GLU A 1 121 ? 8.407 -2.294 9.188 1.00 0.63 121 GLU A CA 11
ATOM 18549 C C . GLU A 1 121 ? 7.571 -3.509 8.772 1.00 0.67 121 GLU A C 11
ATOM 18550 O O . GLU A 1 121 ? 7.403 -4.458 9.541 1.00 0.79 121 GLU A O 11
ATOM 18562 N N . PHE A 1 122 ? 7.065 -3.474 7.546 1.00 0.65 122 PHE A N 11
ATOM 18563 C CA . PHE A 1 122 ? 6.189 -4.523 7.038 1.00 0.76 122 PHE A CA 11
ATOM 18564 C C . PHE A 1 122 ? 6.990 -5.677 6.439 1.00 0.78 122 PHE A C 11
ATOM 18565 O O . PHE A 1 122 ? 6.608 -6.842 6.571 1.00 0.89 122 PHE A O 11
ATOM 18582 N N . SER A 1 123 ? 8.095 -5.350 5.785 1.00 0.72 123 SER A N 11
ATOM 18583 C CA . SER A 1 123 ? 8.929 -6.350 5.130 1.00 0.79 123 SER A CA 11
ATOM 18584 C C . SER A 1 123 ? 9.536 -7.318 6.138 1.00 0.81 123 SER A C 11
ATOM 18585 O O . SER A 1 123 ? 9.445 -8.538 5.978 1.00 1.02 123 SER A O 11
ATOM 18593 N N . GLU A 1 124 ? 10.143 -6.779 7.182 1.00 0.80 124 GLU A N 11
ATOM 18594 C CA . GLU A 1 124 ? 10.898 -7.596 8.112 1.00 1.00 124 GLU A CA 11
ATOM 18595 C C . GLU A 1 124 ? 10.084 -7.955 9.345 1.00 1.48 124 GLU A C 11
ATOM 18596 O O . GLU A 1 124 ? 8.988 -7.431 9.563 1.00 2.09 124 GLU A O 11
ATOM 18608 N N . GLU A 1 125 ? 10.632 -8.859 10.140 1.00 2.33 125 GLU A N 11
ATOM 18609 C CA . GLU A 1 125 ? 9.971 -9.341 11.337 1.00 3.47 125 GLU A CA 11
ATOM 18610 C C . GLU A 1 125 ? 10.651 -8.776 12.576 1.00 4.34 125 GLU A C 11
ATOM 18611 O O . GLU A 1 125 ? 11.802 -9.172 12.860 1.00 4.92 125 GLU A O 11
ATOM 18624 N N . MET A 1 21 ? 4.236 -17.118 0.719 1.00 1.82 21 MET A N 12
ATOM 18625 C CA . MET A 1 21 ? 3.299 -15.997 0.966 1.00 1.48 21 MET A CA 12
ATOM 18626 C C . MET A 1 21 ? 3.741 -14.772 0.180 1.00 1.22 21 MET A C 12
ATOM 18627 O O . MET A 1 21 ? 4.926 -14.612 -0.105 1.00 1.47 21 MET A O 12
ATOM 18640 N N . ARG A 1 22 ? 2.799 -13.910 -0.166 1.00 0.88 22 ARG A N 12
ATOM 18641 C CA . ARG A 1 22 ? 3.123 -12.718 -0.935 1.00 0.73 22 ARG A CA 12
ATOM 18642 C C . ARG A 1 22 ? 2.778 -11.456 -0.165 1.00 0.55 22 ARG A C 12
ATOM 18643 O O . ARG A 1 22 ? 1.725 -11.366 0.469 1.00 0.56 22 ARG A O 12
ATOM 18664 N N . LEU A 1 23 ? 3.680 -10.492 -0.219 1.00 0.51 23 LEU A N 12
ATOM 18665 C CA . LEU A 1 23 ? 3.481 -9.214 0.436 1.00 0.43 23 LEU A CA 12
ATOM 18666 C C . LEU A 1 23 ? 3.383 -8.108 -0.611 1.00 0.37 23 LEU A C 12
ATOM 18667 O O . LEU A 1 23 ? 4.279 -7.940 -1.443 1.00 0.40 23 LEU A O 12
ATOM 18683 N N . VAL A 1 24 ? 2.289 -7.371 -0.563 1.00 0.35 24 VAL A N 12
ATOM 18684 C CA . VAL A 1 24 ? 1.981 -6.370 -1.570 1.00 0.37 24 VAL A CA 12
ATOM 18685 C C . VAL A 1 24 ? 2.024 -4.965 -0.981 1.00 0.38 24 VAL A C 12
ATOM 18686 O O . VAL A 1 24 ? 1.394 -4.689 0.040 1.00 0.42 24 VAL A O 12
ATOM 18699 N N . VAL A 1 25 ? 2.769 -4.086 -1.629 1.00 0.39 25 VAL A N 12
ATOM 18700 C CA . VAL A 1 25 ? 2.849 -2.695 -1.225 1.00 0.41 25 VAL A CA 12
ATOM 18701 C C . VAL A 1 25 ? 2.202 -1.816 -2.288 1.00 0.39 25 VAL A C 12
ATOM 18702 O O . VAL A 1 25 ? 2.704 -1.702 -3.406 1.00 0.42 25 VAL A O 12
ATOM 18715 N N . LEU A 1 26 ? 1.079 -1.214 -1.948 1.00 0.40 26 LEU A N 12
ATOM 18716 C CA . LEU A 1 26 ? 0.369 -0.354 -2.876 1.00 0.38 26 LEU A CA 12
ATOM 18717 C C . LEU A 1 26 ? 0.458 1.092 -2.415 1.00 0.37 26 LEU A C 12
ATOM 18718 O O . LEU A 1 26 ? -0.096 1.462 -1.381 1.00 0.48 26 LEU A O 12
ATOM 18734 N N . ILE A 1 27 ? 1.173 1.901 -3.179 1.00 0.33 27 ILE A N 12
ATOM 18735 C CA . ILE A 1 27 ? 1.453 3.272 -2.777 1.00 0.36 27 ILE A CA 12
ATOM 18736 C C . ILE A 1 27 ? 0.568 4.244 -3.561 1.00 0.39 27 ILE A C 12
ATOM 18737 O O . ILE A 1 27 ? 0.457 4.151 -4.785 1.00 0.40 27 ILE A O 12
ATOM 18753 N N . VAL A 1 28 ? -0.079 5.160 -2.845 1.00 0.48 28 VAL A N 12
ATOM 18754 C CA . VAL A 1 28 ? -0.989 6.111 -3.468 1.00 0.56 28 VAL A CA 12
ATOM 18755 C C . VAL A 1 28 ? -0.384 7.511 -3.489 1.00 0.86 28 VAL A C 12
ATOM 18756 O O . VAL A 1 28 ? -0.462 8.248 -2.501 1.00 1.37 28 VAL A O 12
ATOM 18769 N N . SER A 1 29 ? 0.234 7.856 -4.613 1.00 0.85 29 SER A N 12
ATOM 18770 C CA . SER A 1 29 ? 0.766 9.191 -4.839 1.00 1.25 29 SER A CA 12
ATOM 18771 C C . SER A 1 29 ? 1.301 9.280 -6.264 1.00 0.83 29 SER A C 12
ATOM 18772 O O . SER A 1 29 ? 1.302 8.285 -6.991 1.00 1.53 29 SER A O 12
ATOM 18780 N N . ASN A 1 30 ? 1.758 10.455 -6.663 1.00 1.19 30 ASN A N 12
ATOM 18781 C CA . ASN A 1 30 ? 2.531 10.578 -7.887 1.00 1.67 30 ASN A CA 12
ATOM 18782 C C . ASN A 1 30 ? 3.659 11.580 -7.684 1.00 1.19 30 ASN A C 12
ATOM 18783 O O . ASN A 1 30 ? 3.532 12.763 -8.006 1.00 1.38 30 ASN A O 12
ATOM 18794 N N . ASP A 1 31 ? 4.751 11.090 -7.119 1.00 1.45 31 ASP A N 12
ATOM 18795 C CA . ASP A 1 31 ? 5.980 11.862 -6.982 1.00 1.18 31 ASP A CA 12
ATOM 18796 C C . ASP A 1 31 ? 7.131 11.073 -7.602 1.00 0.94 31 ASP A C 12
ATOM 18797 O O . ASP A 1 31 ? 6.953 9.908 -7.957 1.00 1.28 31 ASP A O 12
ATOM 18806 N N . LYS A 1 32 ? 8.299 11.670 -7.739 1.00 0.79 32 LYS A N 12
ATOM 18807 C CA . LYS A 1 32 ? 9.442 10.930 -8.244 1.00 0.82 32 LYS A CA 12
ATOM 18808 C C . LYS A 1 32 ? 10.192 10.246 -7.104 1.00 0.66 32 LYS A C 12
ATOM 18809 O O . LYS A 1 32 ? 10.134 9.027 -6.964 1.00 0.68 32 LYS A O 12
ATOM 18828 N N . LYS A 1 33 ? 10.846 11.043 -6.267 1.00 0.71 33 LYS A N 12
ATOM 18829 C CA . LYS A 1 33 ? 11.716 10.525 -5.206 1.00 0.75 33 LYS A CA 12
ATOM 18830 C C . LYS A 1 33 ? 10.957 9.616 -4.236 1.00 0.68 33 LYS A C 12
ATOM 18831 O O . LYS A 1 33 ? 11.481 8.589 -3.802 1.00 0.78 33 LYS A O 12
ATOM 18850 N N . LEU A 1 34 ? 9.725 9.997 -3.907 1.00 0.61 34 LEU A N 12
ATOM 18851 C CA . LEU A 1 34 ? 8.895 9.223 -2.989 1.00 0.64 34 LEU A CA 12
ATOM 18852 C C . LEU A 1 34 ? 8.688 7.814 -3.535 1.00 0.53 34 LEU A C 12
ATOM 18853 O O . LEU A 1 34 ? 8.825 6.824 -2.814 1.00 0.62 34 LEU A O 12
ATOM 18869 N N . ILE A 1 35 ? 8.392 7.738 -4.822 1.00 0.43 35 ILE A N 12
ATOM 18870 C CA . ILE A 1 35 ? 8.087 6.474 -5.467 1.00 0.43 35 ILE A CA 12
ATOM 18871 C C . ILE A 1 35 ? 9.357 5.687 -5.782 1.00 0.46 35 ILE A C 12
ATOM 18872 O O . ILE A 1 35 ? 9.429 4.497 -5.491 1.00 0.52 35 ILE A O 12
ATOM 18888 N N . GLU A 1 36 ? 10.357 6.359 -6.350 1.00 0.51 36 GLU A N 12
ATOM 18889 C CA . GLU A 1 36 ? 11.609 5.706 -6.737 1.00 0.62 36 GLU A CA 12
ATOM 18890 C C . GLU A 1 36 ? 12.216 4.927 -5.578 1.00 0.63 36 GLU A C 12
ATOM 18891 O O . GLU A 1 36 ? 12.444 3.722 -5.680 1.00 0.64 36 GLU A O 12
ATOM 18903 N N . GLU A 1 37 ? 12.468 5.618 -4.475 1.00 0.68 37 GLU A N 12
ATOM 18904 C CA . GLU A 1 37 ? 13.099 5.003 -3.315 1.00 0.77 37 GLU A CA 12
ATOM 18905 C C . GLU A 1 37 ? 12.237 3.874 -2.755 1.00 0.71 37 GLU A C 12
ATOM 18906 O O . GLU A 1 37 ? 12.730 2.774 -2.517 1.00 0.79 37 GLU A O 12
ATOM 18918 N N . ALA A 1 38 ? 10.947 4.147 -2.574 1.00 0.61 38 ALA A N 12
ATOM 18919 C CA . ALA A 1 38 ? 10.025 3.163 -2.013 1.00 0.60 38 ALA A CA 12
ATOM 18920 C C . ALA A 1 38 ? 9.944 1.922 -2.896 1.00 0.54 38 ALA A C 12
ATOM 18921 O O . ALA A 1 38 ? 9.975 0.793 -2.405 1.00 0.59 38 ALA A O 12
ATOM 18928 N N . ARG A 1 39 ? 9.855 2.146 -4.203 1.00 0.49 39 ARG A N 12
ATOM 18929 C CA . ARG A 1 39 ? 9.777 1.063 -5.173 1.00 0.53 39 ARG A CA 12
ATOM 18930 C C . ARG A 1 39 ? 11.034 0.205 -5.114 1.00 0.56 39 ARG A C 12
ATOM 18931 O O . ARG A 1 39 ? 10.961 -1.023 -5.086 1.00 0.59 39 ARG A O 12
ATOM 18952 N N . LYS A 1 40 ? 12.183 0.868 -5.071 1.00 0.59 40 LYS A N 12
ATOM 18953 C CA . LYS A 1 40 ? 13.467 0.184 -4.993 1.00 0.67 40 LYS A CA 12
ATOM 18954 C C . LYS A 1 40 ? 13.586 -0.626 -3.707 1.00 0.65 40 LYS A C 12
ATOM 18955 O O . LYS A 1 40 ? 14.022 -1.775 -3.732 1.00 0.71 40 LYS A O 12
ATOM 18974 N N . MET A 1 41 ? 13.191 -0.027 -2.589 1.00 0.64 41 MET A N 12
ATOM 18975 C CA . MET A 1 41 ? 13.279 -0.694 -1.293 1.00 0.68 41 MET A CA 12
ATOM 18976 C C . MET A 1 41 ? 12.401 -1.938 -1.266 1.00 0.63 41 MET A C 12
ATOM 18977 O O . MET A 1 41 ? 12.782 -2.971 -0.710 1.00 0.67 41 MET A O 12
ATOM 18991 N N . ALA A 1 42 ? 11.234 -1.832 -1.884 1.00 0.60 42 ALA A N 12
ATOM 18992 C CA . ALA A 1 42 ? 10.295 -2.938 -1.944 1.00 0.64 42 ALA A CA 12
ATOM 18993 C C . ALA A 1 42 ? 10.809 -4.041 -2.860 1.00 0.61 42 ALA A C 12
ATOM 18994 O O . ALA A 1 42 ? 10.881 -5.203 -2.464 1.00 0.66 42 ALA A O 12
ATOM 19001 N N . GLU A 1 43 ? 11.187 -3.669 -4.077 1.00 0.62 43 GLU A N 12
ATOM 19002 C CA . GLU A 1 43 ? 11.658 -4.632 -5.066 1.00 0.75 43 GLU A CA 12
ATOM 19003 C C . GLU A 1 43 ? 12.903 -5.355 -4.559 1.00 0.71 43 GLU A C 12
ATOM 19004 O O . GLU A 1 43 ? 13.059 -6.564 -4.750 1.00 0.79 43 GLU A O 12
ATOM 19016 N N . LYS A 1 44 ? 13.773 -4.604 -3.892 1.00 0.68 44 LYS A N 12
ATOM 19017 C CA . LYS A 1 44 ? 15.018 -5.143 -3.355 1.00 0.77 44 LYS A CA 12
ATOM 19018 C C . LYS A 1 44 ? 14.741 -6.246 -2.340 1.00 0.69 44 LYS A C 12
ATOM 19019 O O . LYS A 1 44 ? 15.460 -7.242 -2.278 1.00 0.80 44 LYS A O 12
ATOM 19038 N N . ALA A 1 45 ? 13.684 -6.072 -1.558 1.00 0.61 45 ALA A N 12
ATOM 19039 C CA . ALA A 1 45 ? 13.362 -7.015 -0.498 1.00 0.64 45 ALA A CA 12
ATOM 19040 C C . ALA A 1 45 ? 12.247 -7.969 -0.920 1.00 0.60 45 ALA A C 12
ATOM 19041 O O . ALA A 1 45 ? 11.609 -8.601 -0.079 1.00 0.71 45 ALA A O 12
ATOM 19048 N N . ASN A 1 46 ? 12.014 -8.047 -2.229 1.00 0.56 46 ASN A N 12
ATOM 19049 C CA . ASN A 1 46 ? 11.048 -8.988 -2.807 1.00 0.65 46 ASN A CA 12
ATOM 19050 C C . ASN A 1 46 ? 9.613 -8.671 -2.392 1.00 0.62 46 ASN A C 12
ATOM 19051 O O . ASN A 1 46 ? 8.849 -9.566 -2.035 1.00 0.80 46 ASN A O 12
ATOM 19062 N N . LEU A 1 47 ? 9.250 -7.398 -2.429 1.00 0.48 47 LEU A N 12
ATOM 19063 C CA . LEU A 1 47 ? 7.869 -6.994 -2.186 1.00 0.48 47 LEU A CA 12
ATOM 19064 C C . LEU A 1 47 ? 7.189 -6.653 -3.504 1.00 0.45 47 LEU A C 12
ATOM 19065 O O . LEU A 1 47 ? 7.815 -6.088 -4.403 1.00 0.53 47 LEU A O 12
ATOM 19081 N N . GLU A 1 48 ? 5.919 -7.005 -3.621 1.00 0.43 48 GLU A N 12
ATOM 19082 C CA . GLU A 1 48 ? 5.136 -6.642 -4.790 1.00 0.47 48 GLU A CA 12
ATOM 19083 C C . GLU A 1 48 ? 4.624 -5.217 -4.629 1.00 0.45 48 GLU A C 12
ATOM 19084 O O . GLU A 1 48 ? 3.619 -4.989 -3.963 1.00 0.49 48 GLU A O 12
ATOM 19096 N N . LEU A 1 49 ? 5.310 -4.257 -5.226 1.00 0.46 49 LEU A N 12
ATOM 19097 C CA . LEU A 1 49 ? 4.893 -2.871 -5.106 1.00 0.50 49 LEU A CA 12
ATOM 19098 C C . LEU A 1 49 ? 4.337 -2.370 -6.425 1.00 0.45 49 LEU A C 12
ATOM 19099 O O . LEU A 1 49 ? 4.975 -2.486 -7.472 1.00 0.54 49 LEU A O 12
ATOM 19115 N N . ILE A 1 50 ? 3.140 -1.824 -6.366 1.00 0.39 50 ILE A N 12
ATOM 19116 C CA . ILE A 1 50 ? 2.503 -1.238 -7.526 1.00 0.43 50 ILE A CA 12
ATOM 19117 C C . ILE A 1 50 ? 2.160 0.218 -7.246 1.00 0.40 50 ILE A C 12
ATOM 19118 O O . ILE A 1 50 ? 1.627 0.548 -6.183 1.00 0.37 50 ILE A O 12
ATOM 19134 N N . THR A 1 51 ? 2.490 1.087 -8.188 1.00 0.48 51 THR A N 12
ATOM 19135 C CA . THR A 1 51 ? 2.203 2.499 -8.043 1.00 0.52 51 THR A CA 12
ATOM 19136 C C . THR A 1 51 ? 0.752 2.781 -8.412 1.00 0.56 51 THR A C 12
ATOM 19137 O O . THR A 1 51 ? 0.339 2.582 -9.557 1.00 0.66 51 THR A O 12
ATOM 19148 N N . VAL A 1 52 ? -0.017 3.226 -7.437 1.00 0.68 52 VAL A N 12
ATOM 19149 C CA . VAL A 1 52 ? -1.426 3.506 -7.638 1.00 0.78 52 VAL A CA 12
ATOM 19150 C C . VAL A 1 52 ? -1.636 4.977 -7.971 1.00 0.85 52 VAL A C 12
ATOM 19151 O O . VAL A 1 52 ? -0.866 5.830 -7.526 1.00 1.66 52 VAL A O 12
ATOM 19164 N N . PRO A 1 53 ? -2.649 5.287 -8.803 1.00 0.73 53 PRO A N 12
ATOM 19165 C CA . PRO A 1 53 ? -3.154 6.648 -8.974 1.00 0.90 53 PRO A CA 12
ATOM 19166 C C . PRO A 1 53 ? -3.404 7.326 -7.626 1.00 0.88 53 PRO A C 12
ATOM 19167 O O . PRO A 1 53 ? -3.541 6.667 -6.597 1.00 1.64 53 PRO A O 12
ATOM 19178 N N . GLY A 1 54 ? -3.485 8.643 -7.651 1.00 1.49 54 GLY A N 12
ATOM 19179 C CA . GLY A 1 54 ? -3.504 9.435 -6.429 1.00 2.14 54 GLY A CA 12
ATOM 19180 C C . GLY A 1 54 ? -4.782 9.312 -5.611 1.00 1.80 54 GLY A C 12
ATOM 19181 O O . GLY A 1 54 ? -5.010 10.108 -4.698 1.00 2.08 54 GLY A O 12
ATOM 19185 N N . SER A 1 55 ? -5.617 8.335 -5.927 1.00 1.36 55 SER A N 12
ATOM 19186 C CA . SER A 1 55 ? -6.819 8.083 -5.153 1.00 0.97 55 SER A CA 12
ATOM 19187 C C . SER A 1 55 ? -6.702 6.773 -4.379 1.00 0.64 55 SER A C 12
ATOM 19188 O O . SER A 1 55 ? -6.289 5.745 -4.919 1.00 0.50 55 SER A O 12
ATOM 19196 N N . PRO A 1 56 ? -7.081 6.802 -3.095 1.00 0.66 56 PRO A N 12
ATOM 19197 C CA . PRO A 1 56 ? -6.902 5.670 -2.179 1.00 0.58 56 PRO A CA 12
ATOM 19198 C C . PRO A 1 56 ? -7.835 4.496 -2.465 1.00 0.53 56 PRO A C 12
ATOM 19199 O O . PRO A 1 56 ? -7.523 3.349 -2.143 1.00 0.62 56 PRO A O 12
ATOM 19210 N N . GLU A 1 57 ? -8.977 4.789 -3.074 1.00 0.62 57 GLU A N 12
ATOM 19211 C CA . GLU A 1 57 ? -9.990 3.777 -3.337 1.00 0.80 57 GLU A CA 12
ATOM 19212 C C . GLU A 1 57 ? -9.498 2.777 -4.381 1.00 0.67 57 GLU A C 12
ATOM 19213 O O . GLU A 1 57 ? -9.657 1.566 -4.220 1.00 0.67 57 GLU A O 12
ATOM 19225 N N . GLU A 1 58 ? -8.884 3.297 -5.439 1.00 0.61 58 GLU A N 12
ATOM 19226 C CA . GLU A 1 58 ? -8.340 2.464 -6.510 1.00 0.56 58 GLU A CA 12
ATOM 19227 C C . GLU A 1 58 ? -7.307 1.480 -5.971 1.00 0.50 58 GLU A C 12
ATOM 19228 O O . GLU A 1 58 ? -7.236 0.335 -6.422 1.00 0.54 58 GLU A O 12
ATOM 19240 N N . ALA A 1 59 ? -6.518 1.928 -5.000 1.00 0.52 59 ALA A N 12
ATOM 19241 C CA . ALA A 1 59 ? -5.480 1.095 -4.401 1.00 0.59 59 ALA A CA 12
ATOM 19242 C C . ALA A 1 59 ? -6.074 -0.122 -3.716 1.00 0.50 59 ALA A C 12
ATOM 19243 O O . ALA A 1 59 ? -5.684 -1.255 -3.989 1.00 0.50 59 ALA A O 12
ATOM 19250 N N . ILE A 1 60 ? -7.025 0.120 -2.833 1.00 0.51 60 ILE A N 12
ATOM 19251 C CA . ILE A 1 60 ? -7.594 -0.942 -2.021 1.00 0.52 60 ILE A CA 12
ATOM 19252 C C . ILE A 1 60 ? -8.417 -1.905 -2.871 1.00 0.50 60 ILE A C 12
ATOM 19253 O O . ILE A 1 60 ? -8.478 -3.103 -2.591 1.00 0.52 60 ILE A O 12
ATOM 19269 N N . ARG A 1 61 ? -9.035 -1.388 -3.923 1.00 0.51 61 ARG A N 12
ATOM 19270 C CA . ARG A 1 61 ? -9.778 -2.236 -4.840 1.00 0.57 61 ARG A CA 12
ATOM 19271 C C . ARG A 1 61 ? -8.821 -3.064 -5.691 1.00 0.55 61 ARG A C 12
ATOM 19272 O O . ARG A 1 61 ? -9.137 -4.187 -6.084 1.00 0.67 61 ARG A O 12
ATOM 19293 N N . LEU A 1 62 ? -7.636 -2.520 -5.950 1.00 0.47 62 LEU A N 12
ATOM 19294 C CA . LEU A 1 62 ? -6.593 -3.271 -6.633 1.00 0.50 62 LEU A CA 12
ATOM 19295 C C . LEU A 1 62 ? -6.029 -4.324 -5.687 1.00 0.43 62 LEU A C 12
ATOM 19296 O O . LEU A 1 62 ? -5.625 -5.406 -6.108 1.00 0.45 62 LEU A O 12
ATOM 19312 N N . ALA A 1 63 ? -6.018 -3.996 -4.399 1.00 0.41 63 ALA A N 12
ATOM 19313 C CA . ALA A 1 63 ? -5.618 -4.938 -3.364 1.00 0.42 63 ALA A CA 12
ATOM 19314 C C . ALA A 1 63 ? -6.518 -6.166 -3.388 1.00 0.46 63 ALA A C 12
ATOM 19315 O O . ALA A 1 63 ? -6.047 -7.293 -3.257 1.00 0.49 63 ALA A O 12
ATOM 19322 N N . GLN A 1 64 ? -7.814 -5.935 -3.576 1.00 0.52 64 GLN A N 12
ATOM 19323 C CA . GLN A 1 64 ? -8.785 -7.022 -3.671 1.00 0.64 64 GLN A CA 12
ATOM 19324 C C . GLN A 1 64 ? -8.508 -7.890 -4.891 1.00 0.62 64 GLN A C 12
ATOM 19325 O O . GLN A 1 64 ? -8.750 -9.096 -4.879 1.00 0.69 64 GLN A O 12
ATOM 19339 N N . GLU A 1 65 ? -7.996 -7.265 -5.940 1.00 0.58 65 GLU A N 12
ATOM 19340 C CA . GLU A 1 65 ? -7.625 -7.976 -7.152 1.00 0.63 65 GLU A CA 12
ATOM 19341 C C . GLU A 1 65 ? -6.378 -8.816 -6.899 1.00 0.55 65 GLU A C 12
ATOM 19342 O O . GLU A 1 65 ? -6.392 -10.034 -7.061 1.00 0.62 65 GLU A O 12
ATOM 19354 N N . ILE A 1 66 ? -5.312 -8.153 -6.464 1.00 0.46 66 ILE A N 12
ATOM 19355 C CA . ILE A 1 66 ? -4.021 -8.799 -6.271 1.00 0.46 66 ILE A CA 12
ATOM 19356 C C . ILE A 1 66 ? -4.099 -9.925 -5.238 1.00 0.43 66 ILE A C 12
ATOM 19357 O O . ILE A 1 66 ? -3.531 -10.997 -5.441 1.00 0.48 66 ILE A O 12
ATOM 19373 N N . ALA A 1 67 ? -4.817 -9.688 -4.145 1.00 0.44 67 ALA A N 12
ATOM 19374 C CA . ALA A 1 67 ? -4.914 -10.666 -3.065 1.00 0.51 67 ALA A CA 12
ATOM 19375 C C . ALA A 1 67 ? -5.741 -11.881 -3.477 1.00 0.55 67 ALA A C 12
ATOM 19376 O O . ALA A 1 67 ? -5.541 -12.982 -2.963 1.00 0.63 67 ALA A O 12
ATOM 19383 N N . GLU A 1 68 ? -6.670 -11.680 -4.402 1.00 0.60 68 GLU A N 12
ATOM 19384 C CA . GLU A 1 68 ? -7.496 -12.773 -4.898 1.00 0.73 68 GLU A CA 12
ATOM 19385 C C . GLU A 1 68 ? -6.741 -13.555 -5.967 1.00 0.73 68 GLU A C 12
ATOM 19386 O O . GLU A 1 68 ? -7.022 -14.725 -6.226 1.00 0.87 68 GLU A O 12
ATOM 19398 N N . LYS A 1 69 ? -5.770 -12.897 -6.576 1.00 0.65 69 LYS A N 12
ATOM 19399 C CA . LYS A 1 69 ? -4.983 -13.498 -7.640 1.00 0.71 69 LYS A CA 12
ATOM 19400 C C . LYS A 1 69 ? -3.621 -13.947 -7.121 1.00 0.73 69 LYS A C 12
ATOM 19401 O O . LYS A 1 69 ? -2.735 -14.297 -7.897 1.00 0.92 69 LYS A O 12
ATOM 19420 N N . ALA A 1 70 ? -3.458 -13.923 -5.804 1.00 0.67 70 ALA A N 12
ATOM 19421 C CA . ALA A 1 70 ? -2.212 -14.343 -5.178 1.00 0.71 70 ALA A CA 12
ATOM 19422 C C . ALA A 1 70 ? -2.335 -15.751 -4.617 1.00 0.69 70 ALA A C 12
ATOM 19423 O O . ALA A 1 70 ? -3.349 -16.092 -4.005 1.00 0.68 70 ALA A O 12
ATOM 19430 N N . PRO A 1 71 ? -1.313 -16.591 -4.821 1.00 0.84 71 PRO A N 12
ATOM 19431 C CA . PRO A 1 71 ? -1.304 -17.948 -4.299 1.00 0.90 71 PRO A CA 12
ATOM 19432 C C . PRO A 1 71 ? -0.770 -18.019 -2.871 1.00 0.81 71 PRO A C 12
ATOM 19433 O O . PRO A 1 71 ? 0.423 -17.820 -2.625 1.00 0.93 71 PRO A O 12
ATOM 19444 N N . GLY A 1 72 ? -1.664 -18.277 -1.933 1.00 0.75 72 GLY A N 12
ATOM 19445 C CA . GLY A 1 72 ? -1.257 -18.489 -0.559 1.00 0.77 72 GLY A CA 12
ATOM 19446 C C . GLY A 1 72 ? -1.574 -17.305 0.329 1.00 0.63 72 GLY A C 12
ATOM 19447 O O . GLY A 1 72 ? -2.386 -16.455 -0.040 1.00 0.62 72 GLY A O 12
ATOM 19451 N N . PRO A 1 73 ? -0.948 -17.230 1.516 1.00 0.61 73 PRO A N 12
ATOM 19452 C CA . PRO A 1 73 ? -1.145 -16.119 2.455 1.00 0.58 73 PRO A CA 12
ATOM 19453 C C . PRO A 1 73 ? -0.668 -14.796 1.872 1.00 0.48 73 PRO A C 12
ATOM 19454 O O . PRO A 1 73 ? 0.424 -14.711 1.304 1.00 0.54 73 PRO A O 12
ATOM 19465 N N . VAL A 1 74 ? -1.489 -13.766 2.007 1.00 0.48 74 VAL A N 12
ATOM 19466 C CA . VAL A 1 74 ? -1.178 -12.469 1.428 1.00 0.46 74 VAL A CA 12
ATOM 19467 C C . VAL A 1 74 ? -1.202 -11.378 2.492 1.00 0.44 74 VAL A C 12
ATOM 19468 O O . VAL A 1 74 ? -2.022 -11.411 3.406 1.00 0.56 74 VAL A O 12
ATOM 19481 N N . LYS A 1 75 ? -0.274 -10.444 2.381 1.00 0.44 75 LYS A N 12
ATOM 19482 C CA . LYS A 1 75 ? -0.293 -9.231 3.181 1.00 0.52 75 LYS A CA 12
ATOM 19483 C C . LYS A 1 75 ? -0.280 -8.041 2.240 1.00 0.42 75 LYS A C 12
ATOM 19484 O O . LYS A 1 75 ? 0.555 -7.983 1.346 1.00 0.45 75 LYS A O 12
ATOM 19503 N N . VAL A 1 76 ? -1.200 -7.110 2.411 1.00 0.42 76 VAL A N 12
ATOM 19504 C CA . VAL A 1 76 ? -1.236 -5.930 1.560 1.00 0.39 76 VAL A CA 12
ATOM 19505 C C . VAL A 1 76 ? -1.175 -4.664 2.400 1.00 0.38 76 VAL A C 12
ATOM 19506 O O . VAL A 1 76 ? -1.937 -4.502 3.352 1.00 0.50 76 VAL A O 12
ATOM 19519 N N . LEU A 1 77 ? -0.261 -3.776 2.051 1.00 0.35 77 LEU A N 12
ATOM 19520 C CA . LEU A 1 77 ? -0.137 -2.502 2.734 1.00 0.41 77 LEU A CA 12
ATOM 19521 C C . LEU A 1 77 ? -0.343 -1.355 1.754 1.00 0.39 77 LEU A C 12
ATOM 19522 O O . LEU A 1 77 ? 0.374 -1.236 0.760 1.00 0.43 77 LEU A O 12
ATOM 19538 N N . VAL A 1 78 ? -1.339 -0.531 2.032 1.00 0.37 78 VAL A N 12
ATOM 19539 C CA . VAL A 1 78 ? -1.631 0.628 1.206 1.00 0.36 78 VAL A CA 12
ATOM 19540 C C . VAL A 1 78 ? -1.066 1.889 1.849 1.00 0.36 78 VAL A C 12
ATOM 19541 O O . VAL A 1 78 ? -1.457 2.263 2.957 1.00 0.38 78 VAL A O 12
ATOM 19554 N N . LEU A 1 79 ? -0.138 2.530 1.156 1.00 0.38 79 LEU A N 12
ATOM 19555 C CA . LEU A 1 79 ? 0.501 3.735 1.661 1.00 0.40 79 LEU A CA 12
ATOM 19556 C C . LEU A 1 79 ? -0.130 4.972 1.042 1.00 0.37 79 LEU A C 12
ATOM 19557 O O . LEU A 1 79 ? 0.184 5.347 -0.088 1.00 0.41 79 LEU A O 12
ATOM 19573 N N . ILE A 1 80 ? -1.019 5.599 1.787 1.00 0.41 80 ILE A N 12
ATOM 19574 C CA . ILE A 1 80 ? -1.670 6.814 1.337 1.00 0.43 80 ILE A CA 12
ATOM 19575 C C . ILE A 1 80 ? -0.777 8.010 1.637 1.00 0.41 80 ILE A C 12
ATOM 19576 O O . ILE A 1 80 ? -0.560 8.353 2.799 1.00 0.42 80 ILE A O 12
ATOM 19592 N N . THR A 1 81 ? -0.234 8.620 0.596 1.00 0.60 81 THR A N 12
ATOM 19593 C CA . THR A 1 81 ? 0.651 9.756 0.774 1.00 0.69 81 THR A CA 12
ATOM 19594 C C . THR A 1 81 ? -0.147 11.053 0.807 1.00 0.79 81 THR A C 12
ATOM 19595 O O . THR A 1 81 ? -0.921 11.343 -0.110 1.00 1.20 81 THR A O 12
ATOM 19606 N N . GLY A 1 82 ? 0.032 11.814 1.871 1.00 0.73 82 GLY A N 12
ATOM 19607 C CA . GLY A 1 82 ? -0.693 13.051 2.033 1.00 1.09 82 GLY A CA 12
ATOM 19608 C C . GLY A 1 82 ? -1.943 12.855 2.859 1.00 0.92 82 GLY A C 12
ATOM 19609 O O . GLY A 1 82 ? -2.419 11.730 3.016 1.00 1.03 82 GLY A O 12
ATOM 19613 N N . SER A 1 83 ? -2.472 13.939 3.397 1.00 1.03 83 SER A N 12
ATOM 19614 C CA . SER A 1 83 ? -3.678 13.873 4.199 1.00 1.19 83 SER A CA 12
ATOM 19615 C C . SER A 1 83 ? -4.884 13.563 3.317 1.00 1.10 83 SER A C 12
ATOM 19616 O O . SER A 1 83 ? -5.159 14.273 2.345 1.00 1.22 83 SER A O 12
ATOM 19624 N N . ALA A 1 84 ? -5.581 12.482 3.638 1.00 1.02 84 ALA A N 12
ATOM 19625 C CA . ALA A 1 84 ? -6.729 12.058 2.858 1.00 0.95 84 ALA A CA 12
ATOM 19626 C C . ALA A 1 84 ? -7.951 12.897 3.201 1.00 0.97 84 ALA A C 12
ATOM 19627 O O . ALA A 1 84 ? -8.353 12.984 4.366 1.00 1.13 84 ALA A O 12
ATOM 19634 N N . ASP A 1 85 ? -8.520 13.527 2.180 1.00 0.89 85 ASP A N 12
ATOM 19635 C CA . ASP A 1 85 ? -9.726 14.328 2.343 1.00 0.93 85 ASP A CA 12
ATOM 19636 C C . ASP A 1 85 ? -10.876 13.458 2.825 1.00 0.81 85 ASP A C 12
ATOM 19637 O O . ASP A 1 85 ? -10.997 12.312 2.396 1.00 0.71 85 ASP A O 12
ATOM 19646 N N . PRO A 1 86 ? -11.717 13.986 3.731 1.00 0.92 86 PRO A N 12
ATOM 19647 C CA . PRO A 1 86 ? -12.825 13.245 4.349 1.00 0.95 86 PRO A CA 12
ATOM 19648 C C . PRO A 1 86 ? -13.573 12.321 3.387 1.00 0.85 86 PRO A C 12
ATOM 19649 O O . PRO A 1 86 ? -13.765 11.139 3.683 1.00 0.88 86 PRO A O 12
ATOM 19660 N N . ASP A 1 87 ? -13.970 12.849 2.233 1.00 0.82 87 ASP A N 12
ATOM 19661 C CA . ASP A 1 87 ? -14.767 12.078 1.280 1.00 0.86 87 ASP A CA 12
ATOM 19662 C C . ASP A 1 87 ? -13.973 10.891 0.730 1.00 0.74 87 ASP A C 12
ATOM 19663 O O . ASP A 1 87 ? -14.505 9.789 0.601 1.00 0.79 87 ASP A O 12
ATOM 19672 N N . GLU A 1 88 ? -12.696 11.108 0.443 1.00 0.68 88 GLU A N 12
ATOM 19673 C CA . GLU A 1 88 ? -11.845 10.048 -0.081 1.00 0.67 88 GLU A CA 12
ATOM 19674 C C . GLU A 1 88 ? -11.448 9.083 1.024 1.00 0.55 88 GLU A C 12
ATOM 19675 O O . GLU A 1 88 ? -11.331 7.879 0.799 1.00 0.54 88 GLU A O 12
ATOM 19687 N N . LYS A 1 89 ? -11.252 9.622 2.218 1.00 0.57 89 LYS A N 12
ATOM 19688 C CA . LYS A 1 89 ? -10.886 8.818 3.370 1.00 0.62 89 LYS A CA 12
ATOM 19689 C C . LYS A 1 89 ? -12.035 7.880 3.726 1.00 0.59 89 LYS A C 12
ATOM 19690 O O . LYS A 1 89 ? -11.813 6.736 4.107 1.00 0.64 89 LYS A O 12
ATOM 19709 N N . THR A 1 90 ? -13.260 8.364 3.574 1.00 0.62 90 THR A N 12
ATOM 19710 C CA . THR A 1 90 ? -14.437 7.552 3.839 1.00 0.69 90 THR A CA 12
ATOM 19711 C C . THR A 1 90 ? -14.549 6.406 2.832 1.00 0.62 90 THR A C 12
ATOM 19712 O O . THR A 1 90 ? -14.833 5.267 3.206 1.00 0.69 90 THR A O 12
ATOM 19723 N N . LYS A 1 91 ? -14.301 6.703 1.556 1.00 0.57 91 LYS A N 12
ATOM 19724 C CA . LYS A 1 91 ? -14.330 5.672 0.521 1.00 0.64 91 LYS A CA 12
ATOM 19725 C C . LYS A 1 91 ? -13.231 4.648 0.772 1.00 0.63 91 LYS A C 12
ATOM 19726 O O . LYS A 1 91 ? -13.427 3.447 0.590 1.00 0.73 91 LYS A O 12
ATOM 19745 N N . ALA A 1 92 ? -12.079 5.136 1.215 1.00 0.58 92 ALA A N 12
ATOM 19746 C CA . ALA A 1 92 ? -10.952 4.274 1.518 1.00 0.67 92 ALA A CA 12
ATOM 19747 C C . ALA A 1 92 ? -11.253 3.442 2.753 1.00 0.68 92 ALA A C 12
ATOM 19748 O O . ALA A 1 92 ? -10.911 2.266 2.819 1.00 0.78 92 ALA A O 12
ATOM 19755 N N . LYS A 1 93 ? -11.913 4.063 3.718 1.00 0.64 93 LYS A N 12
ATOM 19756 C CA . LYS A 1 93 ? -12.310 3.387 4.942 1.00 0.71 93 LYS A CA 12
ATOM 19757 C C . LYS A 1 93 ? -13.243 2.225 4.622 1.00 0.70 93 LYS A C 12
ATOM 19758 O O . LYS A 1 93 ? -13.085 1.121 5.147 1.00 0.79 93 LYS A O 12
ATOM 19777 N N . LYS A 1 94 ? -14.205 2.485 3.745 1.00 0.66 94 LYS A N 12
ATOM 19778 C CA . LYS A 1 94 ? -15.150 1.466 3.310 1.00 0.71 94 LYS A CA 12
ATOM 19779 C C . LYS A 1 94 ? -14.434 0.312 2.622 1.00 0.67 94 LYS A C 12
ATOM 19780 O O . LYS A 1 94 ? -14.648 -0.854 2.963 1.00 0.74 94 LYS A O 12
ATOM 19799 N N . ALA A 1 95 ? -13.584 0.644 1.658 1.00 0.60 95 ALA A N 12
ATOM 19800 C CA . ALA A 1 95 ? -12.852 -0.361 0.903 1.00 0.60 95 ALA A CA 12
ATOM 19801 C C . ALA A 1 95 ? -11.904 -1.151 1.804 1.00 0.57 95 ALA A C 12
ATOM 19802 O O . ALA A 1 95 ? -11.829 -2.374 1.711 1.00 0.57 95 ALA A O 12
ATOM 19809 N N . ALA A 1 96 ? -11.198 -0.447 2.685 1.00 0.57 96 ALA A N 12
ATOM 19810 C CA . ALA A 1 96 ? -10.244 -1.080 3.591 1.00 0.58 96 ALA A CA 12
ATOM 19811 C C . ALA A 1 96 ? -10.932 -2.067 4.521 1.00 0.56 96 ALA A C 12
ATOM 19812 O O . ALA A 1 96 ? -10.393 -3.130 4.819 1.00 0.59 96 ALA A O 12
ATOM 19819 N N . GLU A 1 97 ? -12.131 -1.714 4.966 1.00 0.57 97 GLU A N 12
ATOM 19820 C CA . GLU A 1 97 ? -12.887 -2.566 5.870 1.00 0.63 97 GLU A CA 12
ATOM 19821 C C . GLU A 1 97 ? -13.264 -3.877 5.183 1.00 0.55 97 GLU A C 12
ATOM 19822 O O . GLU A 1 97 ? -13.244 -4.942 5.800 1.00 0.58 97 GLU A O 12
ATOM 19834 N N . GLU A 1 98 ? -13.580 -3.796 3.897 1.00 0.55 98 GLU A N 12
ATOM 19835 C CA . GLU A 1 98 ? -13.911 -4.983 3.116 1.00 0.57 98 GLU A CA 12
ATOM 19836 C C . GLU A 1 98 ? -12.646 -5.736 2.728 1.00 0.52 98 GLU A C 12
ATOM 19837 O O . GLU A 1 98 ? -12.686 -6.922 2.414 1.00 0.60 98 GLU A O 12
ATOM 19849 N N . ALA A 1 99 ? -11.524 -5.039 2.762 1.00 0.46 99 ALA A N 12
ATOM 19850 C CA . ALA A 1 99 ? -10.254 -5.604 2.343 1.00 0.49 99 ALA A CA 12
ATOM 19851 C C . ALA A 1 99 ? -9.531 -6.281 3.499 1.00 0.46 99 ALA A C 12
ATOM 19852 O O . ALA A 1 99 ? -8.613 -7.074 3.290 1.00 0.50 99 ALA A O 12
ATOM 19859 N N . ARG A 1 100 ? -9.965 -5.978 4.717 1.00 0.47 100 ARG A N 12
ATOM 19860 C CA . ARG A 1 100 ? -9.321 -6.489 5.924 1.00 0.53 100 ARG A CA 12
ATOM 19861 C C . ARG A 1 100 ? -9.303 -8.020 5.949 1.00 0.51 100 ARG A C 12
ATOM 19862 O O . ARG A 1 100 ? -8.426 -8.629 6.566 1.00 0.56 100 ARG A O 12
ATOM 19883 N N . LYS A 1 101 ? -10.260 -8.631 5.256 1.00 0.51 101 LYS A N 12
ATOM 19884 C CA . LYS A 1 101 ? -10.367 -10.087 5.190 1.00 0.58 101 LYS A CA 12
ATOM 19885 C C . LYS A 1 101 ? -9.132 -10.716 4.546 1.00 0.63 101 LYS A C 12
ATOM 19886 O O . LYS A 1 101 ? -8.813 -11.872 4.807 1.00 0.81 101 LYS A O 12
ATOM 19905 N N . TRP A 1 102 ? -8.433 -9.952 3.712 1.00 0.57 102 TRP A N 12
ATOM 19906 C CA . TRP A 1 102 ? -7.248 -10.463 3.032 1.00 0.71 102 TRP A CA 12
ATOM 19907 C C . TRP A 1 102 ? -5.992 -9.747 3.507 1.00 0.64 102 TRP A C 12
ATOM 19908 O O . TRP A 1 102 ? -5.038 -9.578 2.748 1.00 0.73 102 TRP A O 12
ATOM 19929 N N . ASN A 1 103 ? -6.008 -9.327 4.771 1.00 0.56 103 ASN A N 12
ATOM 19930 C CA . ASN A 1 103 ? -4.845 -8.708 5.411 1.00 0.64 103 ASN A CA 12
ATOM 19931 C C . ASN A 1 103 ? -4.408 -7.440 4.681 1.00 0.56 103 ASN A C 12
ATOM 19932 O O . ASN A 1 103 ? -3.213 -7.194 4.503 1.00 0.70 103 ASN A O 12
ATOM 19943 N N . VAL A 1 104 ? -5.376 -6.640 4.258 1.00 0.46 104 VAL A N 12
ATOM 19944 C CA . VAL A 1 104 ? -5.082 -5.366 3.621 1.00 0.45 104 VAL A CA 12
ATOM 19945 C C . VAL A 1 104 ? -5.158 -4.241 4.647 1.00 0.48 104 VAL A C 12
ATOM 19946 O O . VAL A 1 104 ? -6.222 -3.966 5.200 1.00 0.63 104 VAL A O 12
ATOM 19959 N N . ARG A 1 105 ? -4.021 -3.614 4.913 1.00 0.45 105 ARG A N 12
ATOM 19960 C CA . ARG A 1 105 ? -3.954 -2.531 5.885 1.00 0.48 105 ARG A CA 12
ATOM 19961 C C . ARG A 1 105 ? -3.669 -1.208 5.189 1.00 0.44 105 ARG A C 12
ATOM 19962 O O . ARG A 1 105 ? -2.940 -1.164 4.198 1.00 0.51 105 ARG A O 12
ATOM 19983 N N . VAL A 1 106 ? -4.243 -0.137 5.710 1.00 0.47 106 VAL A N 12
ATOM 19984 C CA . VAL A 1 106 ? -4.032 1.190 5.153 1.00 0.48 106 VAL A CA 12
ATOM 19985 C C . VAL A 1 106 ? -3.265 2.067 6.134 1.00 0.50 106 VAL A C 12
ATOM 19986 O O . VAL A 1 106 ? -3.549 2.070 7.335 1.00 0.64 106 VAL A O 12
ATOM 19999 N N . ARG A 1 107 ? -2.274 2.784 5.629 1.00 0.46 107 ARG A N 12
ATOM 20000 C CA . ARG A 1 107 ? -1.493 3.699 6.449 1.00 0.58 107 ARG A CA 12
ATOM 20001 C C . ARG A 1 107 ? -1.259 5.000 5.698 1.00 0.49 107 ARG A C 12
ATOM 20002 O O . ARG A 1 107 ? -1.244 5.020 4.467 1.00 0.48 107 ARG A O 12
ATOM 20023 N N . THR A 1 108 ? -1.085 6.079 6.437 1.00 0.56 108 THR A N 12
ATOM 20024 C CA . THR A 1 108 ? -0.940 7.393 5.845 1.00 0.51 108 THR A CA 12
ATOM 20025 C C . THR A 1 108 ? 0.458 7.948 6.093 1.00 0.52 108 THR A C 12
ATOM 20026 O O . THR A 1 108 ? 0.946 7.958 7.225 1.00 0.66 108 THR A O 12
ATOM 20037 N N . VAL A 1 109 ? 1.104 8.390 5.027 1.00 0.47 109 VAL A N 12
ATOM 20038 C CA . VAL A 1 109 ? 2.442 8.946 5.119 1.00 0.55 109 VAL A CA 12
ATOM 20039 C C . VAL A 1 109 ? 2.456 10.370 4.586 1.00 0.57 109 VAL A C 12
ATOM 20040 O O . VAL A 1 109 ? 1.726 10.700 3.655 1.00 0.62 109 VAL A O 12
ATOM 20053 N N . THR A 1 110 ? 3.265 11.216 5.192 1.00 0.70 110 THR A N 12
ATOM 20054 C CA . THR A 1 110 ? 3.367 12.602 4.770 1.00 0.84 110 THR A CA 12
ATOM 20055 C C . THR A 1 110 ? 4.736 12.880 4.158 1.00 0.84 110 THR A C 12
ATOM 20056 O O . THR A 1 110 ? 4.955 13.910 3.520 1.00 0.97 110 THR A O 12
ATOM 20067 N N . SER A 1 111 ? 5.657 11.953 4.371 1.00 0.79 111 SER A N 12
ATOM 20068 C CA . SER A 1 111 ? 6.999 12.048 3.829 1.00 0.85 111 SER A CA 12
ATOM 20069 C C . SER A 1 111 ? 7.549 10.642 3.584 1.00 0.76 111 SER A C 12
ATOM 20070 O O . SER A 1 111 ? 7.046 9.669 4.152 1.00 0.69 111 SER A O 12
ATOM 20078 N N . PRO A 1 112 ? 8.567 10.512 2.712 1.00 0.82 112 PRO A N 12
ATOM 20079 C CA . PRO A 1 112 ? 9.175 9.215 2.378 1.00 0.80 112 PRO A CA 12
ATOM 20080 C C . PRO A 1 112 ? 9.724 8.474 3.596 1.00 0.70 112 PRO A C 12
ATOM 20081 O O . PRO A 1 112 ? 9.860 7.251 3.572 1.00 0.74 112 PRO A O 12
ATOM 20092 N N . ASP A 1 113 ? 10.027 9.213 4.657 1.00 0.67 113 ASP A N 12
ATOM 20093 C CA . ASP A 1 113 ? 10.584 8.621 5.870 1.00 0.66 113 ASP A CA 12
ATOM 20094 C C . ASP A 1 113 ? 9.610 7.631 6.509 1.00 0.59 113 ASP A C 12
ATOM 20095 O O . ASP A 1 113 ? 9.977 6.487 6.790 1.00 0.63 113 ASP A O 12
ATOM 20104 N N . GLU A 1 114 ? 8.369 8.063 6.731 1.00 0.57 114 GLU A N 12
ATOM 20105 C CA . GLU A 1 114 ? 7.358 7.185 7.317 1.00 0.60 114 GLU A CA 12
ATOM 20106 C C . GLU A 1 114 ? 7.139 5.967 6.431 1.00 0.52 114 GLU A C 12
ATOM 20107 O O . GLU A 1 114 ? 7.096 4.836 6.915 1.00 0.52 114 GLU A O 12
ATOM 20119 N N . ALA A 1 115 ? 7.013 6.212 5.130 1.00 0.55 115 ALA A N 12
ATOM 20120 C CA . ALA A 1 115 ? 6.792 5.144 4.161 1.00 0.58 115 ALA A CA 12
ATOM 20121 C C . ALA A 1 115 ? 7.904 4.108 4.236 1.00 0.51 115 ALA A C 12
ATOM 20122 O O . ALA A 1 115 ? 7.641 2.908 4.285 1.00 0.51 115 ALA A O 12
ATOM 20129 N N . LYS A 1 116 ? 9.139 4.588 4.273 1.00 0.51 116 LYS A N 12
ATOM 20130 C CA . LYS A 1 116 ? 10.308 3.723 4.342 1.00 0.51 116 LYS A CA 12
ATOM 20131 C C . LYS A 1 116 ? 10.266 2.851 5.597 1.00 0.44 116 LYS A C 12
ATOM 20132 O O . LYS A 1 116 ? 10.633 1.676 5.562 1.00 0.49 116 LYS A O 12
ATOM 20151 N N . ARG A 1 117 ? 9.795 3.425 6.699 1.00 0.42 117 ARG A N 12
ATOM 20152 C CA . ARG A 1 117 ? 9.674 2.685 7.949 1.00 0.44 117 ARG A CA 12
ATOM 20153 C C . ARG A 1 117 ? 8.561 1.645 7.861 1.00 0.43 117 ARG A C 12
ATOM 20154 O O . ARG A 1 117 ? 8.749 0.490 8.249 1.00 0.50 117 ARG A O 12
ATOM 20175 N N . TRP A 1 118 ? 7.406 2.051 7.341 1.00 0.43 118 TRP A N 12
ATOM 20176 C CA . TRP A 1 118 ? 6.263 1.150 7.249 1.00 0.51 118 TRP A CA 12
ATOM 20177 C C . TRP A 1 118 ? 6.567 -0.026 6.329 1.00 0.51 118 TRP A C 12
ATOM 20178 O O . TRP A 1 118 ? 6.183 -1.156 6.622 1.00 0.60 118 TRP A O 12
ATOM 20199 N N . ILE A 1 119 ? 7.259 0.241 5.225 1.00 0.48 119 ILE A N 12
ATOM 20200 C CA . ILE A 1 119 ? 7.641 -0.817 4.294 1.00 0.54 119 ILE A CA 12
ATOM 20201 C C . ILE A 1 119 ? 8.601 -1.795 4.964 1.00 0.53 119 ILE A C 12
ATOM 20202 O O . ILE A 1 119 ? 8.476 -3.007 4.801 1.00 0.58 119 ILE A O 12
ATOM 20218 N N . LYS A 1 120 ? 9.537 -1.262 5.744 1.00 0.52 120 LYS A N 12
ATOM 20219 C CA . LYS A 1 120 ? 10.517 -2.090 6.439 1.00 0.57 120 LYS A CA 12
ATOM 20220 C C . LYS A 1 120 ? 9.838 -2.978 7.482 1.00 0.56 120 LYS A C 12
ATOM 20221 O O . LYS A 1 120 ? 10.186 -4.150 7.640 1.00 0.61 120 LYS A O 12
ATOM 20240 N N . GLU A 1 121 ? 8.876 -2.411 8.197 1.00 0.56 121 GLU A N 12
ATOM 20241 C CA . GLU A 1 121 ? 8.102 -3.170 9.173 1.00 0.63 121 GLU A CA 12
ATOM 20242 C C . GLU A 1 121 ? 7.266 -4.231 8.464 1.00 0.67 121 GLU A C 12
ATOM 20243 O O . GLU A 1 121 ? 7.149 -5.367 8.928 1.00 0.79 121 GLU A O 12
ATOM 20255 N N . PHE A 1 122 ? 6.701 -3.837 7.332 1.00 0.65 122 PHE A N 12
ATOM 20256 C CA . PHE A 1 122 ? 5.835 -4.698 6.543 1.00 0.76 122 PHE A CA 12
ATOM 20257 C C . PHE A 1 122 ? 6.594 -5.907 6.006 1.00 0.78 122 PHE A C 12
ATOM 20258 O O . PHE A 1 122 ? 6.127 -7.040 6.123 1.00 0.89 122 PHE A O 12
ATOM 20275 N N . SER A 1 123 ? 7.764 -5.657 5.429 1.00 0.72 123 SER A N 12
ATOM 20276 C CA . SER A 1 123 ? 8.574 -6.712 4.835 1.00 0.79 123 SER A CA 12
ATOM 20277 C C . SER A 1 123 ? 9.054 -7.702 5.892 1.00 0.81 123 SER A C 12
ATOM 20278 O O . SER A 1 123 ? 9.214 -8.892 5.599 1.00 1.02 123 SER A O 12
ATOM 20286 N N . GLU A 1 124 ? 9.265 -7.209 7.115 1.00 0.80 124 GLU A N 12
ATOM 20287 C CA . GLU A 1 124 ? 9.729 -8.042 8.221 1.00 1.00 124 GLU A CA 12
ATOM 20288 C C . GLU A 1 124 ? 11.081 -8.660 7.859 1.00 1.48 124 GLU A C 12
ATOM 20289 O O . GLU A 1 124 ? 11.168 -9.787 7.361 1.00 2.09 124 GLU A O 12
ATOM 20301 N N . GLU A 1 125 ? 12.133 -7.887 8.086 1.00 2.33 125 GLU A N 12
ATOM 20302 C CA . GLU A 1 125 ? 13.476 -8.283 7.706 1.00 3.47 125 GLU A CA 12
ATOM 20303 C C . GLU A 1 125 ? 14.403 -8.231 8.912 1.00 4.34 125 GLU A C 12
ATOM 20304 O O . GLU A 1 125 ? 15.153 -7.239 9.051 1.00 4.92 125 GLU A O 12
ATOM 20317 N N . MET A 1 21 ? 3.385 -17.211 -0.935 1.00 1.82 21 MET A N 13
ATOM 20318 C CA . MET A 1 21 ? 3.393 -16.065 -0.001 1.00 1.48 21 MET A CA 13
ATOM 20319 C C . MET A 1 21 ? 3.593 -14.766 -0.773 1.00 1.22 21 MET A C 13
ATOM 20320 O O . MET A 1 21 ? 4.708 -14.438 -1.178 1.00 1.47 21 MET A O 13
ATOM 20333 N N . ARG A 1 22 ? 2.508 -14.036 -0.980 1.00 0.88 22 ARG A N 13
ATOM 20334 C CA . ARG A 1 22 ? 2.550 -12.810 -1.765 1.00 0.73 22 ARG A CA 13
ATOM 20335 C C . ARG A 1 22 ? 2.560 -11.579 -0.865 1.00 0.55 22 ARG A C 13
ATOM 20336 O O . ARG A 1 22 ? 1.585 -11.301 -0.164 1.00 0.56 22 ARG A O 13
ATOM 20357 N N . LEU A 1 23 ? 3.672 -10.861 -0.874 1.00 0.51 23 LEU A N 13
ATOM 20358 C CA . LEU A 1 23 ? 3.783 -9.603 -0.148 1.00 0.43 23 LEU A CA 13
ATOM 20359 C C . LEU A 1 23 ? 3.751 -8.441 -1.135 1.00 0.37 23 LEU A C 13
ATOM 20360 O O . LEU A 1 23 ? 4.737 -8.161 -1.822 1.00 0.40 23 LEU A O 13
ATOM 20376 N N . VAL A 1 24 ? 2.611 -7.775 -1.200 1.00 0.35 24 VAL A N 13
ATOM 20377 C CA . VAL A 1 24 ? 2.362 -6.770 -2.224 1.00 0.37 24 VAL A CA 13
ATOM 20378 C C . VAL A 1 24 ? 2.189 -5.386 -1.599 1.00 0.38 24 VAL A C 13
ATOM 20379 O O . VAL A 1 24 ? 1.741 -5.265 -0.459 1.00 0.42 24 VAL A O 13
ATOM 20392 N N . VAL A 1 25 ? 2.568 -4.349 -2.335 1.00 0.39 25 VAL A N 13
ATOM 20393 C CA . VAL A 1 25 ? 2.395 -2.979 -1.878 1.00 0.41 25 VAL A CA 13
ATOM 20394 C C . VAL A 1 25 ? 1.836 -2.107 -3.001 1.00 0.39 25 VAL A C 13
ATOM 20395 O O . VAL A 1 25 ? 2.482 -1.934 -4.028 1.00 0.42 25 VAL A O 13
ATOM 20408 N N . LEU A 1 26 ? 0.639 -1.568 -2.819 1.00 0.40 26 LEU A N 13
ATOM 20409 C CA . LEU A 1 26 ? 0.110 -0.587 -3.759 1.00 0.38 26 LEU A CA 13
ATOM 20410 C C . LEU A 1 26 ? 0.162 0.786 -3.118 1.00 0.37 26 LEU A C 13
ATOM 20411 O O . LEU A 1 26 ? -0.433 1.019 -2.068 1.00 0.48 26 LEU A O 13
ATOM 20427 N N . ILE A 1 27 ? 0.889 1.687 -3.743 1.00 0.33 27 ILE A N 13
ATOM 20428 C CA . ILE A 1 27 ? 1.152 2.984 -3.152 1.00 0.36 27 ILE A CA 13
ATOM 20429 C C . ILE A 1 27 ? 0.488 4.106 -3.953 1.00 0.39 27 ILE A C 13
ATOM 20430 O O . ILE A 1 27 ? 0.721 4.260 -5.155 1.00 0.40 27 ILE A O 13
ATOM 20446 N N . VAL A 1 28 ? -0.357 4.876 -3.281 1.00 0.48 28 VAL A N 13
ATOM 20447 C CA . VAL A 1 28 ? -0.956 6.060 -3.873 1.00 0.56 28 VAL A CA 13
ATOM 20448 C C . VAL A 1 28 ? -0.016 7.222 -3.621 1.00 0.86 28 VAL A C 13
ATOM 20449 O O . VAL A 1 28 ? 0.005 7.796 -2.533 1.00 1.37 28 VAL A O 13
ATOM 20462 N N . SER A 1 29 ? 0.773 7.547 -4.628 1.00 0.85 29 SER A N 13
ATOM 20463 C CA . SER A 1 29 ? 1.945 8.375 -4.430 1.00 1.25 29 SER A CA 13
ATOM 20464 C C . SER A 1 29 ? 1.772 9.798 -4.940 1.00 0.83 29 SER A C 13
ATOM 20465 O O . SER A 1 29 ? 1.143 10.045 -5.970 1.00 1.53 29 SER A O 13
ATOM 20473 N N . ASN A 1 30 ? 2.342 10.721 -4.183 1.00 1.19 30 ASN A N 13
ATOM 20474 C CA . ASN A 1 30 ? 2.558 12.089 -4.623 1.00 1.67 30 ASN A CA 13
ATOM 20475 C C . ASN A 1 30 ? 3.791 12.126 -5.524 1.00 1.19 30 ASN A C 13
ATOM 20476 O O . ASN A 1 30 ? 4.248 11.071 -5.963 1.00 1.38 30 ASN A O 13
ATOM 20487 N N . ASP A 1 31 ? 4.259 13.338 -5.847 1.00 1.45 31 ASP A N 13
ATOM 20488 C CA . ASP A 1 31 ? 5.477 13.563 -6.655 1.00 1.18 31 ASP A CA 13
ATOM 20489 C C . ASP A 1 31 ? 6.460 12.382 -6.629 1.00 0.94 31 ASP A C 13
ATOM 20490 O O . ASP A 1 31 ? 6.801 11.854 -5.566 1.00 1.28 31 ASP A O 13
ATOM 20499 N N . LYS A 1 32 ? 6.951 12.033 -7.817 1.00 0.79 32 LYS A N 13
ATOM 20500 C CA . LYS A 1 32 ? 7.673 10.780 -8.060 1.00 0.82 32 LYS A CA 13
ATOM 20501 C C . LYS A 1 32 ? 8.931 10.602 -7.205 1.00 0.66 32 LYS A C 13
ATOM 20502 O O . LYS A 1 32 ? 9.423 9.483 -7.071 1.00 0.68 32 LYS A O 13
ATOM 20521 N N . LYS A 1 33 ? 9.449 11.681 -6.630 1.00 0.71 33 LYS A N 13
ATOM 20522 C CA . LYS A 1 33 ? 10.650 11.593 -5.796 1.00 0.75 33 LYS A CA 13
ATOM 20523 C C . LYS A 1 33 ? 10.417 10.658 -4.611 1.00 0.68 33 LYS A C 13
ATOM 20524 O O . LYS A 1 33 ? 11.316 9.921 -4.204 1.00 0.78 33 LYS A O 13
ATOM 20543 N N . LEU A 1 34 ? 9.205 10.679 -4.072 1.00 0.61 34 LEU A N 13
ATOM 20544 C CA . LEU A 1 34 ? 8.841 9.771 -2.995 1.00 0.64 34 LEU A CA 13
ATOM 20545 C C . LEU A 1 34 ? 8.764 8.341 -3.514 1.00 0.53 34 LEU A C 13
ATOM 20546 O O . LEU A 1 34 ? 9.244 7.408 -2.868 1.00 0.62 34 LEU A O 13
ATOM 20562 N N . ILE A 1 35 ? 8.164 8.187 -4.691 1.00 0.43 35 ILE A N 13
ATOM 20563 C CA . ILE A 1 35 ? 7.978 6.877 -5.302 1.00 0.43 35 ILE A CA 13
ATOM 20564 C C . ILE A 1 35 ? 9.314 6.169 -5.460 1.00 0.46 35 ILE A C 13
ATOM 20565 O O . ILE A 1 35 ? 9.437 4.985 -5.156 1.00 0.52 35 ILE A O 13
ATOM 20581 N N . GLU A 1 36 ? 10.308 6.915 -5.929 1.00 0.51 36 GLU A N 13
ATOM 20582 C CA . GLU A 1 36 ? 11.630 6.367 -6.184 1.00 0.62 36 GLU A CA 13
ATOM 20583 C C . GLU A 1 36 ? 12.201 5.694 -4.945 1.00 0.63 36 GLU A C 13
ATOM 20584 O O . GLU A 1 36 ? 12.403 4.481 -4.929 1.00 0.64 36 GLU A O 13
ATOM 20596 N N . GLU A 1 37 ? 12.438 6.477 -3.901 1.00 0.68 37 GLU A N 13
ATOM 20597 C CA . GLU A 1 37 ? 13.084 5.955 -2.703 1.00 0.77 37 GLU A CA 13
ATOM 20598 C C . GLU A 1 37 ? 12.213 4.913 -1.997 1.00 0.71 37 GLU A C 13
ATOM 20599 O O . GLU A 1 37 ? 12.734 3.973 -1.395 1.00 0.79 37 GLU A O 13
ATOM 20611 N N . ALA A 1 38 ? 10.894 5.068 -2.072 1.00 0.61 38 ALA A N 13
ATOM 20612 C CA . ALA A 1 38 ? 9.987 4.090 -1.483 1.00 0.60 38 ALA A CA 13
ATOM 20613 C C . ALA A 1 38 ? 10.062 2.758 -2.225 1.00 0.54 38 ALA A C 13
ATOM 20614 O O . ALA A 1 38 ? 10.221 1.701 -1.613 1.00 0.59 38 ALA A O 13
ATOM 20621 N N . ARG A 1 39 ? 9.973 2.820 -3.548 1.00 0.49 39 ARG A N 13
ATOM 20622 C CA . ARG A 1 39 ? 9.955 1.618 -4.372 1.00 0.53 39 ARG A CA 13
ATOM 20623 C C . ARG A 1 39 ? 11.295 0.894 -4.308 1.00 0.56 39 ARG A C 13
ATOM 20624 O O . ARG A 1 39 ? 11.342 -0.335 -4.325 1.00 0.59 39 ARG A O 13
ATOM 20645 N N . LYS A 1 40 ? 12.381 1.657 -4.219 1.00 0.59 40 LYS A N 13
ATOM 20646 C CA . LYS A 1 40 ? 13.713 1.076 -4.076 1.00 0.67 40 LYS A CA 13
ATOM 20647 C C . LYS A 1 40 ? 13.801 0.232 -2.810 1.00 0.65 40 LYS A C 13
ATOM 20648 O O . LYS A 1 40 ? 14.425 -0.832 -2.803 1.00 0.71 40 LYS A O 13
ATOM 20667 N N . MET A 1 41 ? 13.155 0.699 -1.749 1.00 0.64 41 MET A N 13
ATOM 20668 C CA . MET A 1 41 ? 13.169 -0.010 -0.478 1.00 0.68 41 MET A CA 13
ATOM 20669 C C . MET A 1 41 ? 12.283 -1.247 -0.538 1.00 0.63 41 MET A C 13
ATOM 20670 O O . MET A 1 41 ? 12.598 -2.272 0.059 1.00 0.67 41 MET A O 13
ATOM 20684 N N . ALA A 1 42 ? 11.181 -1.151 -1.270 1.00 0.60 42 ALA A N 13
ATOM 20685 C CA . ALA A 1 42 ? 10.298 -2.294 -1.467 1.00 0.64 42 ALA A CA 13
ATOM 20686 C C . ALA A 1 42 ? 10.991 -3.356 -2.308 1.00 0.61 42 ALA A C 13
ATOM 20687 O O . ALA A 1 42 ? 10.858 -4.555 -2.062 1.00 0.66 42 ALA A O 13
ATOM 20694 N N . GLU A 1 43 ? 11.737 -2.897 -3.300 1.00 0.62 43 GLU A N 13
ATOM 20695 C CA . GLU A 1 43 ? 12.545 -3.771 -4.133 1.00 0.75 43 GLU A CA 13
ATOM 20696 C C . GLU A 1 43 ? 13.633 -4.433 -3.291 1.00 0.71 43 GLU A C 13
ATOM 20697 O O . GLU A 1 43 ? 13.943 -5.614 -3.461 1.00 0.79 43 GLU A O 13
ATOM 20709 N N . LYS A 1 44 ? 14.187 -3.663 -2.359 1.00 0.68 44 LYS A N 13
ATOM 20710 C CA . LYS A 1 44 ? 15.233 -4.150 -1.466 1.00 0.77 44 LYS A CA 13
ATOM 20711 C C . LYS A 1 44 ? 14.654 -5.135 -0.451 1.00 0.69 44 LYS A C 13
ATOM 20712 O O . LYS A 1 44 ? 15.370 -5.965 0.110 1.00 0.80 44 LYS A O 13
ATOM 20731 N N . ALA A 1 45 ? 13.354 -5.029 -0.220 1.00 0.61 45 ALA A N 13
ATOM 20732 C CA . ALA A 1 45 ? 12.672 -5.885 0.740 1.00 0.64 45 ALA A CA 13
ATOM 20733 C C . ALA A 1 45 ? 12.043 -7.094 0.056 1.00 0.60 45 ALA A C 13
ATOM 20734 O O . ALA A 1 45 ? 11.289 -7.845 0.674 1.00 0.71 45 ALA A O 13
ATOM 20741 N N . ASN A 1 46 ? 12.363 -7.266 -1.227 1.00 0.56 46 ASN A N 13
ATOM 20742 C CA . ASN A 1 46 ? 11.869 -8.395 -2.020 1.00 0.65 46 ASN A CA 13
ATOM 20743 C C . ASN A 1 46 ? 10.339 -8.399 -2.064 1.00 0.62 46 ASN A C 13
ATOM 20744 O O . ASN A 1 46 ? 9.695 -9.448 -1.995 1.00 0.80 46 ASN A O 13
ATOM 20755 N N . LEU A 1 47 ? 9.763 -7.212 -2.170 1.00 0.48 47 LEU A N 13
ATOM 20756 C CA . LEU A 1 47 ? 8.318 -7.064 -2.233 1.00 0.48 47 LEU A CA 13
ATOM 20757 C C . LEU A 1 47 ? 7.875 -6.804 -3.664 1.00 0.45 47 LEU A C 13
ATOM 20758 O O . LEU A 1 47 ? 8.700 -6.540 -4.545 1.00 0.53 47 LEU A O 13
ATOM 20774 N N . GLU A 1 48 ? 6.577 -6.895 -3.894 1.00 0.43 48 G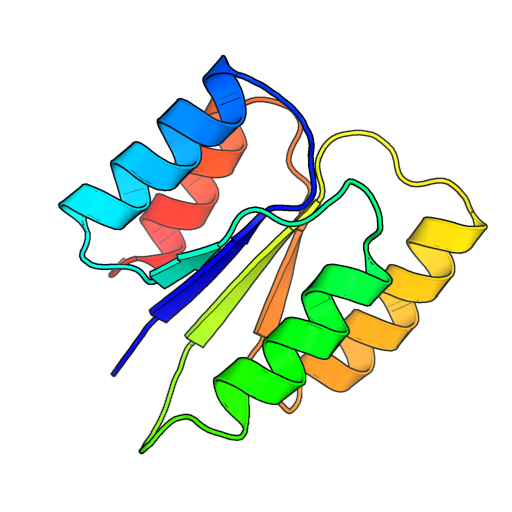LU A N 13
ATOM 20775 C CA . GLU A 1 48 ? 6.001 -6.540 -5.177 1.00 0.47 48 GLU A CA 13
ATOM 20776 C C . GLU A 1 48 ? 5.211 -5.246 -5.027 1.00 0.45 48 GLU A C 13
ATOM 20777 O O . GLU A 1 48 ? 4.094 -5.249 -4.509 1.00 0.49 48 GLU A O 13
ATOM 20789 N N . LEU A 1 49 ? 5.800 -4.143 -5.452 1.00 0.46 49 LEU A N 13
ATOM 20790 C CA . LEU A 1 49 ? 5.170 -2.848 -5.279 1.00 0.50 49 LEU A CA 13
ATOM 20791 C C . LEU A 1 49 ? 4.602 -2.345 -6.598 1.00 0.45 49 LEU A C 13
ATOM 20792 O O . LEU A 1 49 ? 5.289 -2.307 -7.619 1.00 0.54 49 LEU A O 13
ATOM 20808 N N . ILE A 1 50 ? 3.339 -1.964 -6.555 1.00 0.39 50 ILE A N 13
ATOM 20809 C CA . ILE A 1 50 ? 2.628 -1.475 -7.719 1.00 0.43 50 ILE A CA 13
ATOM 20810 C C . ILE A 1 50 ? 2.202 -0.027 -7.502 1.00 0.40 50 ILE A C 13
ATOM 20811 O O . ILE A 1 50 ? 1.619 0.316 -6.472 1.00 0.37 50 ILE A O 13
ATOM 20827 N N . THR A 1 51 ? 2.503 0.820 -8.470 1.00 0.48 51 THR A N 13
ATOM 20828 C CA . THR A 1 51 ? 2.209 2.235 -8.359 1.00 0.52 51 THR A CA 13
ATOM 20829 C C . THR A 1 51 ? 0.964 2.609 -9.159 1.00 0.56 51 THR A C 13
ATOM 20830 O O . THR A 1 51 ? 1.034 2.786 -10.376 1.00 0.66 51 THR A O 13
ATOM 20841 N N . VAL A 1 52 ? -0.175 2.723 -8.483 1.00 0.68 52 VAL A N 13
ATOM 20842 C CA . VAL A 1 52 ? -1.397 3.182 -9.135 1.00 0.78 52 VAL A CA 13
ATOM 20843 C C . VAL A 1 52 ? -2.105 4.222 -8.265 1.00 0.85 52 VAL A C 13
ATOM 20844 O O . VAL A 1 52 ? -3.006 3.894 -7.493 1.00 1.66 52 VAL A O 13
ATOM 20857 N N . PRO A 1 53 ? -1.671 5.489 -8.331 1.00 0.73 53 PRO A N 13
ATOM 20858 C CA . PRO A 1 53 ? -2.396 6.586 -7.718 1.00 0.90 53 PRO A CA 13
ATOM 20859 C C . PRO A 1 53 ? -3.411 7.247 -8.652 1.00 0.88 53 PRO A C 13
ATOM 20860 O O . PRO A 1 53 ? -3.028 8.029 -9.525 1.00 1.64 53 PRO A O 13
ATOM 20871 N N . GLY A 1 54 ? -4.689 6.950 -8.497 1.00 1.49 54 GLY A N 13
ATOM 20872 C CA . GLY A 1 54 ? -5.692 7.858 -9.013 1.00 2.14 54 GLY A CA 13
ATOM 20873 C C . GLY A 1 54 ? -6.703 8.216 -7.950 1.00 1.80 54 GLY A C 13
ATOM 20874 O O . GLY A 1 54 ? -6.967 9.388 -7.683 1.00 2.08 54 GLY A O 13
ATOM 20878 N N . SER A 1 55 ? -7.253 7.187 -7.329 1.00 1.36 55 SER A N 13
ATOM 20879 C CA . SER A 1 55 ? -8.059 7.330 -6.132 1.00 0.97 55 SER A CA 13
ATOM 20880 C C . SER A 1 55 ? -7.417 6.551 -4.987 1.00 0.64 55 SER A C 13
ATOM 20881 O O . SER A 1 55 ? -6.575 5.685 -5.235 1.00 0.50 55 SER A O 13
ATOM 20889 N N . PRO A 1 56 ? -7.795 6.818 -3.732 1.00 0.66 56 PRO A N 13
ATOM 20890 C CA . PRO A 1 56 ? -7.397 5.958 -2.617 1.00 0.58 56 PRO A CA 13
ATOM 20891 C C . PRO A 1 56 ? -8.035 4.577 -2.746 1.00 0.53 56 PRO A C 13
ATOM 20892 O O . PRO A 1 56 ? -7.361 3.551 -2.651 1.00 0.62 56 PRO A O 13
ATOM 20903 N N . GLU A 1 57 ? -9.342 4.575 -3.010 1.00 0.62 57 GLU A N 13
ATOM 20904 C CA . GLU A 1 57 ? -10.116 3.349 -3.181 1.00 0.80 57 GLU A CA 13
ATOM 20905 C C . GLU A 1 57 ? -9.563 2.502 -4.324 1.00 0.67 57 GLU A C 13
ATOM 20906 O O . GLU A 1 57 ? -9.549 1.277 -4.249 1.00 0.67 57 GLU A O 13
ATOM 20918 N N . GLU A 1 58 ? -9.098 3.174 -5.369 1.00 0.61 58 GLU A N 13
ATOM 20919 C CA . GLU A 1 58 ? -8.630 2.515 -6.584 1.00 0.56 58 GLU A CA 13
ATOM 20920 C C . GLU A 1 58 ? -7.520 1.507 -6.285 1.00 0.50 58 GLU A C 13
ATOM 20921 O O . GLU A 1 58 ? -7.646 0.323 -6.604 1.00 0.54 58 GLU A O 13
ATOM 20933 N N . ALA A 1 59 ? -6.446 1.979 -5.662 1.00 0.52 59 ALA A N 13
ATOM 20934 C CA . ALA A 1 59 ? -5.328 1.119 -5.299 1.00 0.59 59 ALA A CA 13
ATOM 20935 C C . ALA A 1 59 ? -5.770 -0.003 -4.362 1.00 0.50 59 ALA A C 13
ATOM 20936 O O . ALA A 1 59 ? -5.321 -1.140 -4.490 1.00 0.50 59 ALA A O 13
ATOM 20943 N N . ILE A 1 60 ? -6.663 0.314 -3.430 1.00 0.51 60 ILE A N 13
ATOM 20944 C CA . ILE A 1 60 ? -7.141 -0.673 -2.466 1.00 0.52 60 ILE A CA 13
ATOM 20945 C C . ILE A 1 60 ? -7.980 -1.746 -3.154 1.00 0.50 60 ILE A C 13
ATOM 20946 O O . ILE A 1 60 ? -7.943 -2.916 -2.777 1.00 0.52 60 ILE A O 13
ATOM 20962 N N . ARG A 1 61 ? -8.732 -1.343 -4.169 1.00 0.51 61 ARG A N 13
ATOM 20963 C CA . ARG A 1 61 ? -9.533 -2.280 -4.943 1.00 0.57 61 ARG A CA 13
ATOM 20964 C C . ARG A 1 61 ? -8.650 -3.313 -5.620 1.00 0.55 61 ARG A C 13
ATOM 20965 O O . ARG A 1 61 ? -8.907 -4.515 -5.530 1.00 0.67 61 ARG A O 13
ATOM 20986 N N . LEU A 1 62 ? -7.599 -2.846 -6.282 1.00 0.47 62 LEU A N 13
ATOM 20987 C CA . LEU A 1 62 ? -6.661 -3.746 -6.934 1.00 0.50 62 LEU A CA 13
ATOM 20988 C C . LEU A 1 62 ? -5.908 -4.560 -5.887 1.00 0.43 62 LEU A C 13
ATOM 20989 O O . LEU A 1 62 ? -5.568 -5.719 -6.115 1.00 0.45 62 LEU A O 13
ATOM 21005 N N . ALA A 1 63 ? -5.664 -3.947 -4.733 1.00 0.41 63 ALA A N 13
ATOM 21006 C CA . ALA A 1 63 ? -5.049 -4.641 -3.608 1.00 0.42 63 ALA A CA 13
ATOM 21007 C C . ALA A 1 63 ? -5.898 -5.838 -3.193 1.00 0.46 63 ALA A C 13
ATOM 21008 O O . ALA A 1 63 ? -5.380 -6.934 -2.968 1.00 0.49 63 ALA A O 13
ATOM 21015 N N . GLN A 1 64 ? -7.206 -5.616 -3.108 1.00 0.52 64 GLN A N 13
ATOM 21016 C CA . GLN A 1 64 ? -8.149 -6.676 -2.781 1.00 0.64 64 GLN A CA 13
ATOM 21017 C C . GLN A 1 64 ? -8.136 -7.754 -3.861 1.00 0.62 64 GLN A C 13
ATOM 21018 O O . GLN A 1 64 ? -8.152 -8.944 -3.559 1.00 0.69 64 GLN A O 13
ATOM 21032 N N . GLU A 1 65 ? -8.098 -7.323 -5.116 1.00 0.58 65 GLU A N 13
ATOM 21033 C CA . GLU A 1 65 ? -8.042 -8.242 -6.248 1.00 0.63 65 GLU A CA 13
ATOM 21034 C C . GLU A 1 65 ? -6.795 -9.107 -6.189 1.00 0.55 65 GLU A C 13
ATOM 21035 O O . GLU A 1 65 ? -6.881 -10.322 -6.314 1.00 0.62 65 GLU A O 13
ATOM 21047 N N . ILE A 1 66 ? -5.639 -8.493 -5.967 1.00 0.46 66 ILE A N 13
ATOM 21048 C CA . ILE A 1 66 ? -4.394 -9.244 -5.899 1.00 0.46 66 ILE A CA 13
ATOM 21049 C C . ILE A 1 66 ? -4.438 -10.268 -4.764 1.00 0.43 66 ILE A C 13
ATOM 21050 O O . ILE A 1 66 ? -3.918 -11.376 -4.899 1.00 0.48 66 ILE A O 13
ATOM 21066 N N . ALA A 1 67 ? -5.089 -9.905 -3.665 1.00 0.44 67 ALA A N 13
ATOM 21067 C CA . ALA A 1 67 ? -5.232 -10.807 -2.527 1.00 0.51 67 ALA A CA 13
ATOM 21068 C C . ALA A 1 67 ? -6.257 -11.903 -2.817 1.00 0.55 67 ALA A C 13
ATOM 21069 O O . ALA A 1 67 ? -6.063 -13.064 -2.452 1.00 0.63 67 ALA A O 13
ATOM 21076 N N . GLU A 1 68 ? -7.346 -11.525 -3.477 1.00 0.60 68 GLU A N 13
ATOM 21077 C CA . GLU A 1 68 ? -8.389 -12.469 -3.874 1.00 0.73 68 GLU A CA 13
ATOM 21078 C C . GLU A 1 68 ? -7.835 -13.505 -4.854 1.00 0.73 68 GLU A C 13
ATOM 21079 O O . GLU A 1 68 ? -8.223 -14.676 -4.830 1.00 0.87 68 GLU A O 13
ATOM 21091 N N . LYS A 1 69 ? -6.918 -13.072 -5.708 1.00 0.65 69 LYS A N 13
ATOM 21092 C CA . LYS A 1 69 ? -6.339 -13.954 -6.716 1.00 0.71 69 LYS A CA 13
ATOM 21093 C C . LYS A 1 69 ? -5.086 -14.648 -6.184 1.00 0.73 69 LYS A C 13
ATOM 21094 O O . LYS A 1 69 ? -4.445 -15.424 -6.898 1.00 0.92 69 LYS A O 13
ATOM 21113 N N . ALA A 1 70 ? -4.738 -14.367 -4.937 1.00 0.67 70 ALA A N 13
ATOM 21114 C CA . ALA A 1 70 ? -3.565 -14.967 -4.319 1.00 0.71 70 ALA A CA 13
ATOM 21115 C C . ALA A 1 70 ? -3.935 -16.247 -3.587 1.00 0.69 70 ALA A C 13
ATOM 21116 O O . ALA A 1 70 ? -4.778 -16.233 -2.688 1.00 0.68 70 ALA A O 13
ATOM 21123 N N . PRO A 1 71 ? -3.334 -17.372 -3.980 1.00 0.84 71 PRO A N 13
ATOM 21124 C CA . PRO A 1 71 ? -3.547 -18.641 -3.305 1.00 0.90 71 PRO A CA 13
ATOM 21125 C C . PRO A 1 71 ? -2.652 -18.796 -2.079 1.00 0.81 71 PRO A C 13
ATOM 21126 O O . PRO A 1 71 ? -1.434 -18.961 -2.193 1.00 0.93 71 PRO A O 13
ATOM 21137 N N . GLY A 1 72 ? -3.254 -18.721 -0.907 1.00 0.75 72 GLY A N 13
ATOM 21138 C CA . GLY A 1 72 ? -2.520 -18.956 0.318 1.00 0.77 72 GLY A CA 13
ATOM 21139 C C . GLY A 1 72 ? -2.171 -17.673 1.045 1.00 0.63 72 GLY A C 13
ATOM 21140 O O . GLY A 1 72 ? -2.967 -16.730 1.056 1.00 0.62 72 GLY A O 13
ATOM 21144 N N . PRO A 1 73 ? -0.986 -17.615 1.672 1.00 0.61 73 PRO A N 13
ATOM 21145 C CA . PRO A 1 73 ? -0.544 -16.447 2.443 1.00 0.58 73 PRO A CA 13
ATOM 21146 C C . PRO A 1 73 ? -0.326 -15.212 1.575 1.00 0.48 73 PRO A C 13
ATOM 21147 O O . PRO A 1 73 ? 0.500 -15.216 0.658 1.00 0.54 73 PRO A O 13
ATOM 21158 N N . VAL A 1 74 ? -1.068 -14.158 1.873 1.00 0.48 74 VAL A N 13
ATOM 21159 C CA . VAL A 1 74 ? -0.936 -12.902 1.158 1.00 0.46 74 VAL A CA 13
ATOM 21160 C C . VAL A 1 74 ? -1.054 -11.728 2.126 1.00 0.44 74 VAL A C 13
ATOM 21161 O O . VAL A 1 74 ? -1.857 -11.759 3.062 1.00 0.56 74 VAL A O 13
ATOM 21174 N N . LYS A 1 75 ? -0.227 -10.718 1.917 1.00 0.44 75 LYS A N 13
ATOM 21175 C CA . LYS A 1 75 ? -0.244 -9.524 2.740 1.00 0.52 75 LYS A CA 13
ATOM 21176 C C . LYS A 1 75 ? 0.110 -8.312 1.896 1.00 0.42 75 LYS A C 13
ATOM 21177 O O . LYS A 1 75 ? 1.249 -8.159 1.451 1.00 0.45 75 LYS A O 13
ATOM 21196 N N . VAL A 1 76 ? -0.879 -7.467 1.654 1.00 0.42 76 VAL A N 13
ATOM 21197 C CA . VAL A 1 76 ? -0.690 -6.288 0.832 1.00 0.39 76 VAL A CA 13
ATOM 21198 C C . VAL A 1 76 ? -0.938 -5.010 1.631 1.00 0.38 76 VAL A C 13
ATOM 21199 O O . VAL A 1 76 ? -1.931 -4.888 2.355 1.00 0.50 76 VAL A O 13
ATOM 21212 N N . LEU A 1 77 ? -0.009 -4.075 1.512 1.00 0.35 77 LEU A N 13
ATOM 21213 C CA . LEU A 1 77 ? -0.108 -2.790 2.186 1.00 0.41 77 LEU A CA 13
ATOM 21214 C C . LEU A 1 77 ? -0.374 -1.687 1.169 1.00 0.39 77 LEU A C 13
ATOM 21215 O O . LEU A 1 77 ? 0.297 -1.603 0.141 1.00 0.43 77 LEU A O 13
ATOM 21231 N N . VAL A 1 78 ? -1.373 -0.867 1.446 1.00 0.37 78 VAL A N 13
ATOM 21232 C CA . VAL A 1 78 ? -1.687 0.271 0.598 1.00 0.36 78 VAL A CA 13
ATOM 21233 C C . VAL A 1 78 ? -1.270 1.558 1.293 1.00 0.36 78 VAL A C 13
ATOM 21234 O O . VAL A 1 78 ? -1.607 1.781 2.457 1.00 0.38 78 VAL A O 13
ATOM 21247 N N . LEU A 1 79 ? -0.524 2.391 0.589 1.00 0.38 79 LEU A N 13
ATOM 21248 C CA . LEU A 1 79 ? -0.023 3.630 1.163 1.00 0.40 79 LEU A CA 13
ATOM 21249 C C . LEU A 1 79 ? -0.729 4.833 0.565 1.00 0.37 79 LEU A C 13
ATOM 21250 O O . LEU A 1 79 ? -0.814 4.970 -0.652 1.00 0.41 79 LEU A O 13
ATOM 21266 N N . ILE A 1 80 ? -1.243 5.692 1.425 1.00 0.41 80 ILE A N 13
ATOM 21267 C CA . ILE A 1 80 ? -1.790 6.969 0.995 1.00 0.43 80 ILE A CA 13
ATOM 21268 C C . ILE A 1 80 ? -0.821 8.074 1.383 1.00 0.41 80 ILE A C 13
ATOM 21269 O O . ILE A 1 80 ? -0.633 8.350 2.566 1.00 0.42 80 ILE A O 13
ATOM 21285 N N . THR A 1 81 ? -0.181 8.677 0.395 1.00 0.60 81 THR A N 13
ATOM 21286 C CA . THR A 1 81 ? 0.843 9.674 0.662 1.00 0.69 81 THR A CA 13
ATOM 21287 C C . THR A 1 81 ? 0.237 11.054 0.884 1.00 0.79 81 THR A C 13
ATOM 21288 O O . THR A 1 81 ? -0.581 11.529 0.091 1.00 1.20 81 THR A O 13
ATOM 21299 N N . GLY A 1 82 ? 0.637 11.685 1.977 1.00 0.73 82 GLY A N 13
ATOM 21300 C CA . GLY A 1 82 ? 0.139 13.001 2.302 1.00 1.09 82 GLY A CA 13
ATOM 21301 C C . GLY A 1 82 ? -0.972 12.943 3.327 1.00 0.92 82 GLY A C 13
ATOM 21302 O O . GLY A 1 82 ? -0.979 12.066 4.192 1.00 1.03 82 GLY A O 13
ATOM 21306 N N . SER A 1 83 ? -1.897 13.883 3.243 1.00 1.03 83 SER A N 13
ATOM 21307 C CA . SER A 1 83 ? -3.050 13.902 4.126 1.00 1.19 83 SER A CA 13
ATOM 21308 C C . SER A 1 83 ? -4.316 13.591 3.333 1.00 1.10 83 SER A C 13
ATOM 21309 O O . SER A 1 83 ? -4.602 14.247 2.330 1.00 1.22 83 SER A O 13
ATOM 21317 N N . ALA A 1 84 ? -5.061 12.589 3.773 1.00 1.02 84 ALA A N 13
ATOM 21318 C CA . ALA A 1 84 ? -6.260 12.168 3.065 1.00 0.95 84 ALA A CA 13
ATOM 21319 C C . ALA A 1 84 ? -7.435 13.078 3.393 1.00 0.97 84 ALA A C 13
ATOM 21320 O O . ALA A 1 84 ? -7.921 13.096 4.525 1.00 1.13 84 ALA A O 13
ATOM 21327 N N . ASP A 1 85 ? -7.872 13.840 2.399 1.00 0.89 85 ASP A N 13
ATOM 21328 C CA . ASP A 1 85 ? -9.028 14.719 2.543 1.00 0.93 85 ASP A CA 13
ATOM 21329 C C . ASP A 1 85 ? -10.254 13.899 2.945 1.00 0.81 85 ASP A C 13
ATOM 21330 O O . ASP A 1 85 ? -10.365 12.748 2.539 1.00 0.71 85 ASP A O 13
ATOM 21339 N N . PRO A 1 86 ? -11.162 14.464 3.775 1.00 0.92 86 PRO A N 13
ATOM 21340 C CA . PRO A 1 86 ? -12.372 13.788 4.268 1.00 0.95 86 PRO A CA 13
ATOM 21341 C C . PRO A 1 86 ? -12.998 12.778 3.297 1.00 0.85 86 PRO A C 13
ATOM 21342 O O . PRO A 1 86 ? -13.313 11.655 3.689 1.00 0.88 86 PRO A O 13
ATOM 21353 N N . ASP A 1 87 ? -13.171 13.169 2.037 1.00 0.82 87 ASP A N 13
ATOM 21354 C CA . ASP A 1 87 ? -13.766 12.277 1.042 1.00 0.86 87 ASP A CA 13
ATOM 21355 C C . ASP A 1 87 ? -12.877 11.068 0.780 1.00 0.74 87 ASP A C 13
ATOM 21356 O O . ASP A 1 87 ? -13.341 9.926 0.797 1.00 0.79 87 ASP A O 13
ATOM 21365 N N . GLU A 1 88 ? -11.599 11.325 0.551 1.00 0.68 88 GLU A N 13
ATOM 21366 C CA . GLU A 1 88 ? -10.614 10.264 0.371 1.00 0.67 88 GLU A CA 13
ATOM 21367 C C . GLU A 1 88 ? -10.511 9.415 1.634 1.00 0.55 88 GLU A C 13
ATOM 21368 O O . GLU A 1 88 ? -10.340 8.199 1.565 1.00 0.54 88 GLU A O 13
ATOM 21380 N N . LYS A 1 89 ? -10.639 10.071 2.781 1.00 0.57 89 LYS A N 13
ATOM 21381 C CA . LYS A 1 89 ? -10.605 9.401 4.077 1.00 0.62 89 LYS A CA 13
ATOM 21382 C C . LYS A 1 89 ? -11.771 8.420 4.202 1.00 0.59 89 LYS A C 13
ATOM 21383 O O . LYS A 1 89 ? -11.632 7.350 4.795 1.00 0.64 89 LYS A O 13
ATOM 21402 N N . THR A 1 90 ? -12.912 8.788 3.627 1.00 0.62 90 THR A N 13
ATOM 21403 C CA . THR A 1 90 ? -14.088 7.931 3.634 1.00 0.69 90 THR A CA 13
ATOM 21404 C C . THR A 1 90 ? -13.783 6.596 2.958 1.00 0.62 90 THR A C 13
ATOM 21405 O O . THR A 1 90 ? -14.061 5.527 3.508 1.00 0.69 90 THR A O 13
ATOM 21416 N N . LYS A 1 91 ? -13.186 6.662 1.774 1.00 0.57 91 LYS A N 13
ATOM 21417 C CA . LYS A 1 91 ? -12.849 5.459 1.026 1.00 0.64 91 LYS A CA 13
ATOM 21418 C C . LYS A 1 91 ? -11.640 4.757 1.624 1.00 0.63 91 LYS A C 13
ATOM 21419 O O . LYS A 1 91 ? -11.473 3.550 1.458 1.00 0.73 91 LYS A O 13
ATOM 21438 N N . ALA A 1 92 ? -10.813 5.509 2.334 1.00 0.58 92 ALA A N 13
ATOM 21439 C CA . ALA A 1 92 ? -9.651 4.944 2.994 1.00 0.67 92 ALA A CA 13
ATOM 21440 C C . ALA A 1 92 ? -10.102 4.012 4.102 1.00 0.68 92 ALA A C 13
ATOM 21441 O O . ALA A 1 92 ? -9.480 2.987 4.363 1.00 0.78 92 ALA A O 13
ATOM 21448 N N . LYS A 1 93 ? -11.199 4.382 4.745 1.00 0.64 93 LYS A N 13
ATOM 21449 C CA . LYS A 1 93 ? -11.804 3.552 5.769 1.00 0.71 93 LYS A CA 13
ATOM 21450 C C . LYS A 1 93 ? -12.636 2.435 5.144 1.00 0.70 93 LYS A C 13
ATOM 21451 O O . LYS A 1 93 ? -12.436 1.257 5.447 1.00 0.79 93 LYS A O 13
ATOM 21470 N N . LYS A 1 94 ? -13.553 2.819 4.262 1.00 0.66 94 LYS A N 13
ATOM 21471 C CA . LYS A 1 94 ? -14.504 1.884 3.669 1.00 0.71 94 LYS A CA 13
ATOM 21472 C C . LYS A 1 94 ? -13.792 0.716 2.995 1.00 0.67 94 LYS A C 13
ATOM 21473 O O . LYS A 1 94 ? -14.085 -0.446 3.279 1.00 0.74 94 LYS A O 13
ATOM 21492 N N . ALA A 1 95 ? -12.850 1.025 2.118 1.00 0.60 95 ALA A N 13
ATOM 21493 C CA . ALA A 1 95 ? -12.166 -0.002 1.351 1.00 0.60 95 ALA A CA 13
ATOM 21494 C C . ALA A 1 95 ? -11.222 -0.817 2.232 1.00 0.57 95 ALA A C 13
ATOM 21495 O O . ALA A 1 95 ? -11.076 -2.022 2.040 1.00 0.57 95 ALA A O 13
ATOM 21502 N N . ALA A 1 96 ? -10.598 -0.165 3.209 1.00 0.57 96 ALA A N 13
ATOM 21503 C CA . ALA A 1 96 ? -9.660 -0.848 4.094 1.00 0.58 96 ALA A CA 13
ATOM 21504 C C . ALA A 1 96 ? -10.368 -1.884 4.956 1.00 0.56 96 ALA A C 13
ATOM 21505 O O . ALA A 1 96 ? -9.954 -3.041 5.012 1.00 0.59 96 ALA A O 13
ATOM 21512 N N . GLU A 1 97 ? -11.448 -1.472 5.612 1.00 0.57 97 GLU A N 13
ATOM 21513 C CA . GLU A 1 97 ? -12.175 -2.366 6.504 1.00 0.63 97 GLU A CA 13
ATOM 21514 C C . GLU A 1 97 ? -12.874 -3.476 5.725 1.00 0.55 97 GLU A C 13
ATOM 21515 O O . GLU A 1 97 ? -13.219 -4.515 6.284 1.00 0.58 97 GLU A O 13
ATOM 21527 N N . GLU A 1 98 ? -13.071 -3.258 4.436 1.00 0.55 98 GLU A N 13
ATOM 21528 C CA . GLU A 1 98 ? -13.668 -4.269 3.577 1.00 0.57 98 GLU A CA 13
ATOM 21529 C C . GLU A 1 98 ? -12.607 -5.270 3.119 1.00 0.52 98 GLU A C 13
ATOM 21530 O O . GLU A 1 98 ? -12.772 -6.484 3.258 1.00 0.60 98 GLU A O 13
ATOM 21542 N N . ALA A 1 99 ? -11.504 -4.751 2.600 1.00 0.46 99 ALA A N 13
ATOM 21543 C CA . ALA A 1 99 ? -10.458 -5.589 2.031 1.00 0.49 99 ALA A CA 13
ATOM 21544 C C . ALA A 1 99 ? -9.596 -6.249 3.108 1.00 0.46 99 ALA A C 13
ATOM 21545 O O . ALA A 1 99 ? -8.848 -7.184 2.821 1.00 0.50 99 ALA A O 13
ATOM 21552 N N . ARG A 1 100 ? -9.709 -5.777 4.350 1.00 0.47 100 ARG A N 13
ATOM 21553 C CA . ARG A 1 100 ? -8.901 -6.305 5.455 1.00 0.53 100 ARG A CA 13
ATOM 21554 C C . ARG A 1 100 ? -9.139 -7.802 5.658 1.00 0.51 100 ARG A C 13
ATOM 21555 O O . ARG A 1 100 ? -8.308 -8.497 6.243 1.00 0.56 100 ARG A O 13
ATOM 21576 N N . LYS A 1 101 ? -10.268 -8.295 5.160 1.00 0.51 101 LYS A N 13
ATOM 21577 C CA . LYS A 1 101 ? -10.597 -9.714 5.249 1.00 0.58 101 LYS A CA 13
ATOM 21578 C C . LYS A 1 101 ? -9.590 -10.548 4.457 1.00 0.63 101 LYS A C 13
ATOM 21579 O O . LYS A 1 101 ? -9.380 -11.727 4.738 1.00 0.81 101 LYS A O 13
ATOM 21598 N N . TRP A 1 102 ? -8.963 -9.915 3.474 1.00 0.57 102 TRP A N 13
ATOM 21599 C CA . TRP A 1 102 ? -7.973 -10.578 2.639 1.00 0.71 102 TRP A CA 13
ATOM 21600 C C . TRP A 1 102 ? -6.572 -10.186 3.090 1.00 0.64 102 TRP A C 13
ATOM 21601 O O . TRP A 1 102 ? -5.603 -10.319 2.344 1.00 0.73 102 TRP A O 13
ATOM 21622 N N . ASN A 1 103 ? -6.498 -9.687 4.323 1.00 0.56 103 ASN A N 13
ATOM 21623 C CA . ASN A 1 103 ? -5.248 -9.238 4.936 1.00 0.64 103 ASN A CA 13
ATOM 21624 C C . ASN A 1 103 ? -4.705 -8.004 4.214 1.00 0.56 103 ASN A C 13
ATOM 21625 O O . ASN A 1 103 ? -3.493 -7.766 4.160 1.00 0.70 103 ASN A O 13
ATOM 21636 N N . VAL A 1 104 ? -5.617 -7.220 3.655 1.00 0.46 104 VAL A N 13
ATOM 21637 C CA . VAL A 1 104 ? -5.264 -5.949 3.045 1.00 0.45 104 VAL A CA 13
ATOM 21638 C C . VAL A 1 104 ? -5.256 -4.865 4.113 1.00 0.48 104 VAL A C 13
ATOM 21639 O O . VAL A 1 104 ? -6.161 -4.798 4.947 1.00 0.63 104 VAL A O 13
ATOM 21652 N N . ARG A 1 105 ? -4.230 -4.036 4.107 1.00 0.45 105 ARG A N 13
ATOM 21653 C CA . ARG A 1 105 ? -4.095 -2.994 5.109 1.00 0.48 105 ARG A CA 13
ATOM 21654 C C . ARG A 1 105 ? -3.695 -1.676 4.466 1.00 0.44 105 ARG A C 13
ATOM 21655 O O . ARG A 1 105 ? -2.840 -1.640 3.584 1.00 0.51 105 ARG A O 13
ATOM 21676 N N . VAL A 1 106 ? -4.328 -0.599 4.902 1.00 0.47 106 VAL A N 13
ATOM 21677 C CA . VAL A 1 106 ? -4.112 0.712 4.308 1.00 0.48 106 VAL A CA 13
ATOM 21678 C C . VAL A 1 106 ? -3.558 1.681 5.343 1.00 0.50 106 VAL A C 13
ATOM 21679 O O . VAL A 1 106 ? -4.144 1.863 6.411 1.00 0.64 106 VAL A O 13
ATOM 21692 N N . ARG A 1 107 ? -2.437 2.303 5.021 1.00 0.46 107 ARG A N 13
ATOM 21693 C CA . ARG A 1 107 ? -1.773 3.206 5.944 1.00 0.58 107 ARG A CA 13
ATOM 21694 C C . ARG A 1 107 ? -1.513 4.556 5.280 1.00 0.49 107 ARG A C 13
ATOM 21695 O O . ARG A 1 107 ? -1.118 4.621 4.116 1.00 0.48 107 ARG A O 13
ATOM 21716 N N . THR A 1 108 ? -1.757 5.629 6.017 1.00 0.56 108 THR A N 13
ATOM 21717 C CA . THR A 1 108 ? -1.544 6.971 5.501 1.00 0.51 108 THR A CA 13
ATOM 21718 C C . THR A 1 108 ? -0.160 7.470 5.884 1.00 0.52 108 THR A C 13
ATOM 21719 O O . THR A 1 108 ? 0.150 7.618 7.065 1.00 0.66 108 THR A O 13
ATOM 21730 N N . VAL A 1 109 ? 0.670 7.720 4.887 1.00 0.47 109 VAL A N 13
ATOM 21731 C CA . VAL A 1 109 ? 2.022 8.186 5.123 1.00 0.55 109 VAL A CA 13
ATOM 21732 C C . VAL A 1 109 ? 2.181 9.625 4.657 1.00 0.57 109 VAL A C 13
ATOM 21733 O O . VAL A 1 109 ? 2.168 9.919 3.463 1.00 0.62 109 VAL A O 13
ATOM 21746 N N . THR A 1 110 ? 2.320 10.521 5.615 1.00 0.70 110 THR A N 13
ATOM 21747 C CA . THR A 1 110 ? 2.393 11.940 5.331 1.00 0.84 110 THR A CA 13
ATOM 21748 C C . THR A 1 110 ? 3.786 12.329 4.830 1.00 0.84 110 THR A C 13
ATOM 21749 O O . THR A 1 110 ? 3.978 13.407 4.264 1.00 0.97 110 THR A O 13
ATOM 21760 N N . SER A 1 111 ? 4.749 11.436 5.021 1.00 0.79 111 SER A N 13
ATOM 21761 C CA . SER A 1 111 ? 6.118 11.692 4.602 1.00 0.85 111 SER A CA 13
ATOM 21762 C C . SER A 1 111 ? 6.720 10.453 3.935 1.00 0.76 111 SER A C 13
ATOM 21763 O O . SER A 1 111 ? 6.265 9.330 4.175 1.00 0.69 111 SER A O 13
ATOM 21771 N N . PRO A 1 112 ? 7.747 10.641 3.084 1.00 0.82 112 PRO A N 13
ATOM 21772 C CA . PRO A 1 112 ? 8.441 9.530 2.422 1.00 0.80 112 PRO A CA 13
ATOM 21773 C C . PRO A 1 112 ? 9.108 8.592 3.421 1.00 0.70 112 PRO A C 13
ATOM 21774 O O . PRO A 1 112 ? 9.158 7.378 3.213 1.00 0.74 112 PRO A O 13
ATOM 21785 N N . ASP A 1 113 ? 9.605 9.161 4.516 1.00 0.67 113 ASP A N 13
ATOM 21786 C CA . ASP A 1 113 ? 10.320 8.390 5.527 1.00 0.66 113 ASP A CA 13
ATOM 21787 C C . ASP A 1 113 ? 9.408 7.350 6.167 1.00 0.59 113 ASP A C 13
ATOM 21788 O O . ASP A 1 113 ? 9.814 6.208 6.379 1.00 0.63 113 ASP A O 13
ATOM 21797 N N . GLU A 1 114 ? 8.172 7.744 6.455 1.00 0.57 114 GLU A N 13
ATOM 21798 C CA . GLU A 1 114 ? 7.198 6.824 7.031 1.00 0.60 114 GLU A CA 13
ATOM 21799 C C . GLU A 1 114 ? 6.858 5.710 6.046 1.00 0.52 114 GLU A C 13
ATOM 21800 O O . GLU A 1 114 ? 6.699 4.556 6.436 1.00 0.52 114 GLU A O 13
ATOM 21812 N N . ALA A 1 115 ? 6.764 6.059 4.766 1.00 0.55 115 ALA A N 13
ATOM 21813 C CA . ALA A 1 115 ? 6.494 5.074 3.727 1.00 0.58 115 ALA A CA 13
ATOM 21814 C C . ALA A 1 115 ? 7.567 3.992 3.728 1.00 0.51 115 ALA A C 13
ATOM 21815 O O . ALA A 1 115 ? 7.265 2.801 3.805 1.00 0.51 115 ALA A O 13
ATOM 21822 N N . LYS A 1 116 ? 8.820 4.422 3.680 1.00 0.51 116 LYS A N 13
ATOM 21823 C CA . LYS A 1 116 ? 9.956 3.506 3.693 1.00 0.51 116 LYS A CA 13
ATOM 21824 C C . LYS A 1 116 ? 10.002 2.729 5.005 1.00 0.44 116 LYS A C 13
ATOM 21825 O O . LYS A 1 116 ? 10.405 1.564 5.039 1.00 0.49 116 LYS A O 13
ATOM 21844 N N . ARG A 1 117 ? 9.580 3.392 6.076 1.00 0.42 117 ARG A N 13
ATOM 21845 C CA . ARG A 1 117 ? 9.500 2.782 7.397 1.00 0.44 117 ARG A CA 13
ATOM 21846 C C . ARG A 1 117 ? 8.599 1.554 7.374 1.00 0.43 117 ARG A C 13
ATOM 21847 O O . ARG A 1 117 ? 9.021 0.451 7.726 1.00 0.50 117 ARG A O 13
ATOM 21868 N N . TRP A 1 118 ? 7.358 1.752 6.945 1.00 0.43 118 TRP A N 13
ATOM 21869 C CA . TRP A 1 118 ? 6.369 0.688 6.970 1.00 0.51 118 TRP A CA 13
ATOM 21870 C C . TRP A 1 118 ? 6.739 -0.426 6.001 1.00 0.51 118 TRP A C 13
ATOM 21871 O O . TRP A 1 118 ? 6.526 -1.601 6.288 1.00 0.60 118 TRP A O 13
ATOM 21892 N N . ILE A 1 119 ? 7.309 -0.054 4.862 1.00 0.48 119 ILE A N 13
ATOM 21893 C CA . ILE A 1 119 ? 7.769 -1.032 3.883 1.00 0.54 119 ILE A CA 13
ATOM 21894 C C . ILE A 1 119 ? 8.757 -2.006 4.525 1.00 0.53 119 ILE A C 13
ATOM 21895 O O . ILE A 1 119 ? 8.726 -3.205 4.257 1.00 0.58 119 ILE A O 13
ATOM 21911 N N . LYS A 1 120 ? 9.609 -1.485 5.397 1.00 0.52 120 LYS A N 13
ATOM 21912 C CA . LYS A 1 120 ? 10.570 -2.312 6.112 1.00 0.57 120 LYS A CA 13
ATOM 21913 C C . LYS A 1 120 ? 9.879 -3.100 7.227 1.00 0.56 120 LYS A C 13
ATOM 21914 O O . LYS A 1 120 ? 10.106 -4.298 7.388 1.00 0.61 120 LYS A O 13
ATOM 21933 N N . GLU A 1 121 ? 9.016 -2.421 7.972 1.00 0.56 121 GLU A N 13
ATOM 21934 C CA . GLU A 1 121 ? 8.325 -3.024 9.110 1.00 0.63 121 GLU A CA 13
ATOM 21935 C C . GLU A 1 121 ? 7.443 -4.199 8.676 1.00 0.67 121 GLU A C 13
ATOM 21936 O O . GLU A 1 121 ? 7.399 -5.236 9.339 1.00 0.79 121 GLU A O 13
ATOM 21948 N N . PHE A 1 122 ? 6.747 -4.037 7.561 1.00 0.65 122 PHE A N 13
ATOM 21949 C CA . PHE A 1 122 ? 5.807 -5.049 7.091 1.00 0.76 122 PHE A CA 13
ATOM 21950 C C . PHE A 1 122 ? 6.498 -6.172 6.321 1.00 0.78 122 PHE A C 13
ATOM 21951 O O . PHE A 1 122 ? 5.908 -7.232 6.105 1.00 0.89 122 PHE A O 13
ATOM 21968 N N . SER A 1 123 ? 7.732 -5.944 5.893 1.00 0.72 123 SER A N 13
ATOM 21969 C CA . SER A 1 123 ? 8.493 -6.986 5.215 1.00 0.79 123 SER A CA 13
ATOM 21970 C C . SER A 1 123 ? 9.293 -7.807 6.224 1.00 0.81 123 SER A C 13
ATOM 21971 O O . SER A 1 123 ? 9.469 -9.016 6.058 1.00 1.02 123 SER A O 13
ATOM 21979 N N . GLU A 1 124 ? 9.772 -7.141 7.271 1.00 0.80 124 GLU A N 13
ATOM 21980 C CA . GLU A 1 124 ? 10.500 -7.813 8.339 1.00 1.00 124 GLU A CA 13
ATOM 21981 C C . GLU A 1 124 ? 9.530 -8.587 9.227 1.00 1.48 124 GLU A C 13
ATOM 21982 O O . GLU A 1 124 ? 9.841 -9.688 9.688 1.00 2.09 124 GLU A O 13
ATOM 21994 N N . GLU A 1 125 ? 8.356 -7.995 9.450 1.00 2.33 125 GLU A N 13
ATOM 21995 C CA . GLU A 1 125 ? 7.264 -8.642 10.177 1.00 3.47 125 GLU A CA 13
ATOM 21996 C C . GLU A 1 125 ? 7.651 -8.909 11.629 1.00 4.34 125 GLU A C 13
ATOM 21997 O O . GLU A 1 125 ? 7.542 -7.976 12.451 1.00 4.92 125 GLU A O 13
ATOM 22010 N N . MET A 1 21 ? 3.495 -16.700 0.910 1.00 1.82 21 MET A N 14
ATOM 22011 C CA . MET A 1 21 ? 3.562 -15.390 1.598 1.00 1.48 21 MET A CA 14
ATOM 22012 C C . MET A 1 21 ? 3.868 -14.281 0.597 1.00 1.22 21 MET A C 14
ATOM 22013 O O . MET A 1 21 ? 5.030 -13.991 0.313 1.00 1.47 21 MET A O 14
ATOM 22026 N N . ARG A 1 22 ? 2.827 -13.672 0.053 1.00 0.88 22 ARG A N 14
ATOM 22027 C CA . ARG A 1 22 ? 3.000 -12.589 -0.904 1.00 0.73 22 ARG A CA 14
ATOM 22028 C C . ARG A 1 22 ? 2.936 -11.242 -0.206 1.00 0.55 22 ARG A C 14
ATOM 22029 O O . ARG A 1 22 ? 1.986 -10.956 0.523 1.00 0.56 22 ARG A O 14
ATOM 22050 N N . LEU A 1 23 ? 3.958 -10.431 -0.421 1.00 0.51 23 LEU A N 14
ATOM 22051 C CA . LEU A 1 23 ? 4.008 -9.094 0.144 1.00 0.43 23 LEU A CA 14
ATOM 22052 C C . LEU A 1 23 ? 3.857 -8.063 -0.965 1.00 0.37 23 LEU A C 14
ATOM 22053 O O . LEU A 1 23 ? 4.778 -7.838 -1.756 1.00 0.40 23 LEU A O 14
ATOM 22069 N N . VAL A 1 24 ? 2.687 -7.454 -1.027 1.00 0.35 24 VAL A N 14
ATOM 22070 C CA . VAL A 1 24 ? 2.372 -6.506 -2.081 1.00 0.37 24 VAL A CA 14
ATOM 22071 C C . VAL A 1 24 ? 2.170 -5.119 -1.489 1.00 0.38 24 VAL A C 14
ATOM 22072 O O . VAL A 1 24 ? 1.662 -4.986 -0.378 1.00 0.42 24 VAL A O 14
ATOM 22085 N N . VAL A 1 25 ? 2.587 -4.094 -2.214 1.00 0.39 25 VAL A N 14
ATOM 22086 C CA . VAL A 1 25 ? 2.407 -2.722 -1.761 1.00 0.41 25 VAL A CA 14
ATOM 22087 C C . VAL A 1 25 ? 1.847 -1.860 -2.886 1.00 0.39 25 VAL A C 14
ATOM 22088 O O . VAL A 1 25 ? 2.474 -1.714 -3.935 1.00 0.42 25 VAL A O 14
ATOM 22101 N N . LEU A 1 26 ? 0.664 -1.302 -2.670 1.00 0.40 26 LEU A N 14
ATOM 22102 C CA . LEU A 1 26 ? 0.092 -0.350 -3.612 1.00 0.38 26 LEU A CA 14
ATOM 22103 C C . LEU A 1 26 ? 0.179 1.050 -3.030 1.00 0.37 26 LEU A C 14
ATOM 22104 O O . LEU A 1 26 ? -0.344 1.316 -1.950 1.00 0.48 26 LEU A O 14
ATOM 22120 N N . ILE A 1 27 ? 0.857 1.935 -3.738 1.00 0.33 27 ILE A N 14
ATOM 22121 C CA . ILE A 1 27 ? 1.062 3.297 -3.263 1.00 0.36 27 ILE A CA 14
ATOM 22122 C C . ILE A 1 27 ? 0.190 4.285 -4.035 1.00 0.39 27 ILE A C 14
ATOM 22123 O O . ILE A 1 27 ? 0.273 4.386 -5.262 1.00 0.40 27 ILE A O 14
ATOM 22139 N N . VAL A 1 28 ? -0.661 4.996 -3.306 1.00 0.48 28 VAL A N 14
ATOM 22140 C CA . VAL A 1 28 ? -1.480 6.040 -3.895 1.00 0.56 28 VAL A CA 14
ATOM 22141 C C . VAL A 1 28 ? -0.851 7.395 -3.618 1.00 0.86 28 VAL A C 14
ATOM 22142 O O . VAL A 1 28 ? -1.046 7.977 -2.547 1.00 1.37 28 VAL A O 14
ATOM 22155 N N . SER A 1 29 ? -0.077 7.877 -4.576 1.00 0.85 29 SER A N 14
ATOM 22156 C CA . SER A 1 29 ? 0.517 9.196 -4.491 1.00 1.25 29 SER A CA 14
ATOM 22157 C C . SER A 1 29 ? 1.221 9.520 -5.798 1.00 0.83 29 SER A C 14
ATOM 22158 O O . SER A 1 29 ? 1.670 8.614 -6.500 1.00 1.53 29 SER A O 14
ATOM 22166 N N . ASN A 1 30 ? 1.308 10.795 -6.136 1.00 1.19 30 ASN A N 14
ATOM 22167 C CA . ASN A 1 30 ? 2.143 11.205 -7.248 1.00 1.67 30 ASN A CA 14
ATOM 22168 C C . ASN A 1 30 ? 3.306 12.030 -6.723 1.00 1.19 30 ASN A C 14
ATOM 22169 O O . ASN A 1 30 ? 3.264 13.262 -6.707 1.00 1.38 30 ASN A O 14
ATOM 22180 N N . ASP A 1 31 ? 4.332 11.328 -6.275 1.00 1.45 31 ASP A N 14
ATOM 22181 C CA . ASP A 1 31 ? 5.561 11.947 -5.809 1.00 1.18 31 ASP A CA 14
ATOM 22182 C C . ASP A 1 31 ? 6.733 11.350 -6.571 1.00 0.94 31 ASP A C 14
ATOM 22183 O O . ASP A 1 31 ? 6.610 10.264 -7.131 1.00 1.28 31 ASP A O 14
ATOM 22192 N N . LYS A 1 32 ? 7.855 12.038 -6.612 1.00 0.79 32 LYS A N 14
ATOM 22193 C CA . LYS A 1 32 ? 9.042 11.469 -7.225 1.00 0.82 32 LYS A CA 14
ATOM 22194 C C . LYS A 1 32 ? 9.872 10.734 -6.182 1.00 0.66 32 LYS A C 14
ATOM 22195 O O . LYS A 1 32 ? 9.977 9.509 -6.216 1.00 0.68 32 LYS A O 14
ATOM 22214 N N . LYS A 1 33 ? 10.390 11.484 -5.219 1.00 0.71 33 LYS A N 14
ATOM 22215 C CA . LYS A 1 33 ? 11.354 10.961 -4.254 1.00 0.75 33 LYS A CA 14
ATOM 22216 C C . LYS A 1 33 ? 10.751 9.856 -3.391 1.00 0.68 33 LYS A C 14
ATOM 22217 O O . LYS A 1 33 ? 11.435 8.896 -3.026 1.00 0.78 33 LYS A O 14
ATOM 22236 N N . LEU A 1 34 ? 9.476 9.996 -3.057 1.00 0.61 34 LEU A N 14
ATOM 22237 C CA . LEU A 1 34 ? 8.795 9.016 -2.224 1.00 0.64 34 LEU A CA 14
ATOM 22238 C C . LEU A 1 34 ? 8.646 7.702 -2.984 1.00 0.53 34 LEU A C 14
ATOM 22239 O O . LEU A 1 34 ? 9.010 6.636 -2.483 1.00 0.62 34 LEU A O 14
ATOM 22255 N N . ILE A 1 35 ? 8.136 7.792 -4.205 1.00 0.43 35 ILE A N 14
ATOM 22256 C CA . ILE A 1 35 ? 7.886 6.612 -5.016 1.00 0.43 35 ILE A CA 14
ATOM 22257 C C . ILE A 1 35 ? 9.189 5.909 -5.388 1.00 0.46 35 ILE A C 14
ATOM 22258 O O . ILE A 1 35 ? 9.264 4.681 -5.352 1.00 0.52 35 ILE A O 14
ATOM 22274 N N . GLU A 1 36 ? 10.217 6.689 -5.718 1.00 0.51 36 GLU A N 14
ATOM 22275 C CA . GLU A 1 36 ? 11.514 6.130 -6.087 1.00 0.62 36 GLU A CA 14
ATOM 22276 C C . GLU A 1 36 ? 12.052 5.225 -4.985 1.00 0.63 36 GLU A C 14
ATOM 22277 O O . GLU A 1 36 ? 12.363 4.058 -5.223 1.00 0.64 36 GLU A O 14
ATOM 22289 N N . GLU A 1 37 ? 12.139 5.763 -3.775 1.00 0.68 37 GLU A N 14
ATOM 22290 C CA . GLU A 1 37 ? 12.725 5.032 -2.659 1.00 0.77 37 GLU A CA 14
ATOM 22291 C C . GLU A 1 37 ? 11.858 3.840 -2.263 1.00 0.71 37 GLU A C 14
ATOM 22292 O O . GLU A 1 37 ? 12.375 2.750 -2.015 1.00 0.79 37 GLU A O 14
ATOM 22304 N N . ALA A 1 38 ? 10.543 4.039 -2.233 1.00 0.61 38 ALA A N 14
ATOM 22305 C CA . ALA A 1 38 ? 9.618 2.961 -1.896 1.00 0.60 38 ALA A CA 14
ATOM 22306 C C . ALA A 1 38 ? 9.729 1.823 -2.907 1.00 0.54 38 ALA A C 14
ATOM 22307 O O . ALA A 1 38 ? 9.670 0.645 -2.548 1.00 0.59 38 ALA A O 14
ATOM 22314 N N . ARG A 1 39 ? 9.907 2.188 -4.169 1.00 0.49 39 ARG A N 14
ATOM 22315 C CA . ARG A 1 39 ? 10.072 1.215 -5.237 1.00 0.53 39 ARG A CA 14
ATOM 22316 C C . ARG A 1 39 ? 11.388 0.461 -5.077 1.00 0.56 39 ARG A C 14
ATOM 22317 O O . ARG A 1 39 ? 11.441 -0.756 -5.247 1.00 0.59 39 ARG A O 14
ATOM 22338 N N . LYS A 1 40 ? 12.442 1.193 -4.733 1.00 0.59 40 LYS A N 14
ATOM 22339 C CA . LYS A 1 40 ? 13.755 0.591 -4.530 1.00 0.67 40 LYS A CA 14
ATOM 22340 C C . LYS A 1 40 ? 13.733 -0.366 -3.348 1.00 0.65 40 LYS A C 14
ATOM 22341 O O . LYS A 1 40 ? 14.360 -1.423 -3.389 1.00 0.71 40 LYS A O 14
ATOM 22360 N N . MET A 1 41 ? 13.008 0.005 -2.297 1.00 0.64 41 MET A N 14
ATOM 22361 C CA . MET A 1 41 ? 12.851 -0.866 -1.137 1.00 0.68 41 MET A CA 14
ATOM 22362 C C . MET A 1 41 ? 12.228 -2.189 -1.549 1.00 0.63 41 MET A C 14
ATOM 22363 O O . MET A 1 41 ? 12.736 -3.260 -1.214 1.00 0.67 41 MET A O 14
ATOM 22377 N N . ALA A 1 42 ? 11.128 -2.101 -2.288 1.00 0.60 42 ALA A N 14
ATOM 22378 C CA . ALA A 1 42 ? 10.436 -3.282 -2.774 1.00 0.64 42 ALA A CA 14
ATOM 22379 C C . ALA A 1 42 ? 11.342 -4.098 -3.687 1.00 0.61 42 ALA A C 14
ATOM 22380 O O . ALA A 1 42 ? 11.331 -5.321 -3.650 1.00 0.66 42 ALA A O 14
ATOM 22387 N N . GLU A 1 43 ? 12.136 -3.408 -4.489 1.00 0.62 43 GLU A N 14
ATOM 22388 C CA . GLU A 1 43 ? 13.073 -4.060 -5.392 1.00 0.75 43 GLU A CA 14
ATOM 22389 C C . GLU A 1 43 ? 14.139 -4.830 -4.611 1.00 0.71 43 GLU A C 14
ATOM 22390 O O . GLU A 1 43 ? 14.473 -5.967 -4.950 1.00 0.79 43 GLU A O 14
ATOM 22402 N N . LYS A 1 44 ? 14.659 -4.206 -3.562 1.00 0.68 44 LYS A N 14
ATOM 22403 C CA . LYS A 1 44 ? 15.675 -4.827 -2.720 1.00 0.77 44 LYS A CA 14
ATOM 22404 C C . LYS A 1 44 ? 15.101 -6.004 -1.938 1.00 0.69 44 LYS A C 14
ATOM 22405 O O . LYS A 1 44 ? 15.701 -7.077 -1.881 1.00 0.80 44 LYS A O 14
ATOM 22424 N N . ALA A 1 45 ? 13.933 -5.798 -1.344 1.00 0.61 45 ALA A N 14
ATOM 22425 C CA . ALA A 1 45 ? 13.308 -6.814 -0.506 1.00 0.64 45 ALA A CA 14
ATOM 22426 C C . ALA A 1 45 ? 12.518 -7.821 -1.336 1.00 0.60 45 ALA A C 14
ATOM 22427 O O . ALA A 1 45 ? 11.938 -8.765 -0.797 1.00 0.71 45 ALA A O 14
ATOM 22434 N N . ASN A 1 46 ? 12.510 -7.609 -2.652 1.00 0.56 46 ASN A N 14
ATOM 22435 C CA . ASN A 1 46 ? 11.830 -8.495 -3.599 1.00 0.65 46 ASN A CA 14
ATOM 22436 C C . ASN A 1 46 ? 10.321 -8.516 -3.357 1.00 0.62 46 ASN A C 14
ATOM 22437 O O . ASN A 1 46 ? 9.667 -9.545 -3.522 1.00 0.80 46 ASN A O 14
ATOM 22448 N N . LEU A 1 47 ? 9.778 -7.366 -2.980 1.00 0.48 47 LEU A N 14
ATOM 22449 C CA . LEU A 1 47 ? 8.346 -7.223 -2.768 1.00 0.48 47 LEU A CA 14
ATOM 22450 C C . LEU A 1 47 ? 7.698 -6.721 -4.051 1.00 0.45 47 LEU A C 14
ATOM 22451 O O . LEU A 1 47 ? 8.387 -6.229 -4.948 1.00 0.53 47 LEU A O 14
ATOM 22467 N N . GLU A 1 48 ? 6.384 -6.831 -4.141 1.00 0.43 48 GLU A N 14
ATOM 22468 C CA . GLU A 1 48 ? 5.678 -6.402 -5.333 1.00 0.47 48 GLU A CA 14
ATOM 22469 C C . GLU A 1 48 ? 5.108 -4.999 -5.142 1.00 0.45 48 GLU A C 14
ATOM 22470 O O . GLU A 1 48 ? 4.073 -4.813 -4.499 1.00 0.49 48 GLU A O 14
ATOM 22482 N N . LEU A 1 49 ? 5.810 -4.014 -5.685 1.00 0.46 49 LEU A N 14
ATOM 22483 C CA . LEU A 1 49 ? 5.384 -2.625 -5.605 1.00 0.50 49 LEU A CA 14
ATOM 22484 C C . LEU A 1 49 ? 4.518 -2.293 -6.815 1.00 0.45 49 LEU A C 14
ATOM 22485 O O . LEU A 1 49 ? 4.958 -2.429 -7.959 1.00 0.54 49 LEU A O 14
ATOM 22501 N N . ILE A 1 50 ? 3.292 -1.865 -6.555 1.00 0.39 50 ILE A N 14
ATOM 22502 C CA . ILE A 1 50 ? 2.363 -1.505 -7.611 1.00 0.43 50 ILE A CA 14
ATOM 22503 C C . ILE A 1 50 ? 1.929 -0.047 -7.462 1.00 0.40 50 ILE A C 14
ATOM 22504 O O . ILE A 1 50 ? 1.332 0.338 -6.454 1.00 0.37 50 ILE A O 14
ATOM 22520 N N . THR A 1 51 ? 2.248 0.763 -8.459 1.00 0.48 51 THR A N 14
ATOM 22521 C CA . THR A 1 51 ? 1.890 2.172 -8.440 1.00 0.52 51 THR A CA 14
ATOM 22522 C C . THR A 1 51 ? 0.587 2.425 -9.191 1.00 0.56 51 THR A C 14
ATOM 22523 O O . THR A 1 51 ? 0.581 2.510 -10.421 1.00 0.66 51 THR A O 14
ATOM 22534 N N . VAL A 1 52 ? -0.518 2.539 -8.459 1.00 0.68 52 VAL A N 14
ATOM 22535 C CA . VAL A 1 52 ? -1.793 2.900 -9.069 1.00 0.78 52 VAL A CA 14
ATOM 22536 C C . VAL A 1 52 ? -2.521 3.935 -8.210 1.00 0.85 52 VAL A C 14
ATOM 22537 O O . VAL A 1 52 ? -3.378 3.589 -7.394 1.00 1.66 52 VAL A O 14
ATOM 22550 N N . PRO A 1 53 ? -2.157 5.220 -8.337 1.00 0.73 53 PRO A N 14
ATOM 22551 C CA . PRO A 1 53 ? -2.934 6.305 -7.765 1.00 0.90 53 PRO A CA 14
ATOM 22552 C C . PRO A 1 53 ? -3.996 6.858 -8.719 1.00 0.88 53 PRO A C 14
ATOM 22553 O O . PRO A 1 53 ? -3.671 7.620 -9.634 1.00 1.64 53 PRO A O 14
ATOM 22564 N N . GLY A 1 54 ? -5.251 6.492 -8.529 1.00 1.49 54 GLY A N 14
ATOM 22565 C CA . GLY A 1 54 ? -6.316 7.280 -9.116 1.00 2.14 54 GLY A CA 14
ATOM 22566 C C . GLY A 1 54 ? -7.336 7.677 -8.077 1.00 1.80 54 GLY A C 14
ATOM 22567 O O . GLY A 1 54 ? -7.693 8.846 -7.942 1.00 2.08 54 GLY A O 14
ATOM 22571 N N . SER A 1 55 ? -7.803 6.685 -7.340 1.00 1.36 55 SER A N 14
ATOM 22572 C CA . SER A 1 55 ? -8.566 6.901 -6.128 1.00 0.97 55 SER A CA 14
ATOM 22573 C C . SER A 1 55 ? -7.827 6.263 -4.957 1.00 0.64 55 SER A C 14
ATOM 22574 O O . SER A 1 55 ? -6.992 5.382 -5.177 1.00 0.50 55 SER A O 14
ATOM 22582 N N . PRO A 1 56 ? -8.110 6.657 -3.709 1.00 0.66 56 PRO A N 14
ATOM 22583 C CA . PRO A 1 56 ? -7.583 5.943 -2.546 1.00 0.58 56 PRO A CA 14
ATOM 22584 C C . PRO A 1 56 ? -8.114 4.507 -2.493 1.00 0.53 56 PRO A C 14
ATOM 22585 O O . PRO A 1 56 ? -7.364 3.558 -2.270 1.00 0.62 56 PRO A O 14
ATOM 22596 N N . GLU A 1 57 ? -9.414 4.362 -2.745 1.00 0.62 57 GLU A N 14
ATOM 22597 C CA . GLU A 1 57 ? -10.070 3.059 -2.718 1.00 0.80 57 GLU A CA 14
ATOM 22598 C C . GLU A 1 57 ? -9.701 2.225 -3.950 1.00 0.67 57 GLU A C 14
ATOM 22599 O O . GLU A 1 57 ? -9.852 1.004 -3.948 1.00 0.67 57 GLU A O 14
ATOM 22611 N N . GLU A 1 58 ? -9.202 2.881 -4.989 1.00 0.61 58 GLU A N 14
ATOM 22612 C CA . GLU A 1 58 ? -8.837 2.193 -6.223 1.00 0.56 58 GLU A CA 14
ATOM 22613 C C . GLU A 1 58 ? -7.737 1.174 -5.954 1.00 0.50 58 GLU A C 14
ATOM 22614 O O . GLU A 1 58 ? -7.873 -0.004 -6.289 1.00 0.54 58 GLU A O 14
ATOM 22626 N N . ALA A 1 59 ? -6.661 1.630 -5.325 1.00 0.52 59 ALA A N 14
ATOM 22627 C CA . ALA A 1 59 ? -5.581 0.743 -4.924 1.00 0.59 59 ALA A CA 14
ATOM 22628 C C . ALA A 1 59 ? -6.085 -0.319 -3.954 1.00 0.50 59 ALA A C 14
ATOM 22629 O O . ALA A 1 59 ? -5.606 -1.448 -3.962 1.00 0.50 59 ALA A O 14
ATOM 22636 N N . ILE A 1 60 ? -7.061 0.048 -3.125 1.00 0.51 60 ILE A N 14
ATOM 22637 C CA . ILE A 1 60 ? -7.672 -0.901 -2.198 1.00 0.52 60 ILE A CA 14
ATOM 22638 C C . ILE A 1 60 ? -8.346 -2.034 -2.969 1.00 0.50 60 ILE A C 14
ATOM 22639 O O . ILE A 1 60 ? -8.184 -3.209 -2.642 1.00 0.52 60 ILE A O 14
ATOM 22655 N N . ARG A 1 61 ? -9.100 -1.665 -3.996 1.00 0.51 61 ARG A N 14
ATOM 22656 C CA . ARG A 1 61 ? -9.820 -2.635 -4.809 1.00 0.57 61 ARG A CA 14
ATOM 22657 C C . ARG A 1 61 ? -8.856 -3.513 -5.595 1.00 0.55 61 ARG A C 14
ATOM 22658 O O . ARG A 1 61 ? -9.068 -4.720 -5.717 1.00 0.67 61 ARG A O 14
ATOM 22679 N N . LEU A 1 62 ? -7.790 -2.915 -6.112 1.00 0.47 62 LEU A N 14
ATOM 22680 C CA . LEU A 1 62 ? -6.773 -3.673 -6.828 1.00 0.50 62 LEU A CA 14
ATOM 22681 C C . LEU A 1 62 ? -5.996 -4.564 -5.860 1.00 0.43 62 LEU A C 14
ATOM 22682 O O . LEU A 1 62 ? -5.555 -5.654 -6.223 1.00 0.45 62 LEU A O 14
ATOM 22698 N N . ALA A 1 63 ? -5.838 -4.097 -4.626 1.00 0.41 63 ALA A N 14
ATOM 22699 C CA . ALA A 1 63 ? -5.228 -4.902 -3.576 1.00 0.42 63 ALA A CA 14
ATOM 22700 C C . ALA A 1 63 ? -6.058 -6.154 -3.329 1.00 0.46 63 ALA A C 14
ATOM 22701 O O . ALA A 1 63 ? -5.520 -7.248 -3.172 1.00 0.49 63 ALA A O 14
ATOM 22708 N N . GLN A 1 64 ? -7.378 -5.976 -3.312 1.00 0.52 64 GLN A N 14
ATOM 22709 C CA . GLN A 1 64 ? -8.310 -7.090 -3.186 1.00 0.64 64 GLN A CA 14
ATOM 22710 C C . GLN A 1 64 ? -8.118 -8.067 -4.339 1.00 0.62 64 GLN A C 14
ATOM 22711 O O . GLN A 1 64 ? -8.122 -9.283 -4.144 1.00 0.69 64 GLN A O 14
ATOM 22725 N N . GLU A 1 65 ? -7.932 -7.515 -5.537 1.00 0.58 65 GLU A N 14
ATOM 22726 C CA . GLU A 1 65 ? -7.682 -8.312 -6.732 1.00 0.63 65 GLU A CA 14
ATOM 22727 C C . GLU A 1 65 ? -6.434 -9.168 -6.561 1.00 0.55 65 GLU A C 14
ATOM 22728 O O . GLU A 1 65 ? -6.485 -10.389 -6.691 1.00 0.62 65 GLU A O 14
ATOM 22740 N N . ILE A 1 66 ? -5.315 -8.522 -6.249 1.00 0.46 66 ILE A N 14
ATOM 22741 C CA . ILE A 1 66 ? -4.046 -9.221 -6.121 1.00 0.46 66 ILE A CA 14
ATOM 22742 C C . ILE A 1 66 ? -4.111 -10.272 -5.013 1.00 0.43 66 ILE A C 14
ATOM 22743 O O . ILE A 1 66 ? -3.616 -11.388 -5.174 1.00 0.48 66 ILE A O 14
ATOM 22759 N N . ALA A 1 67 ? -4.759 -9.923 -3.910 1.00 0.44 67 ALA A N 14
ATOM 22760 C CA . ALA A 1 67 ? -4.833 -10.804 -2.751 1.00 0.51 67 ALA A CA 14
ATOM 22761 C C . ALA A 1 67 ? -5.599 -12.089 -3.051 1.00 0.55 67 ALA A C 14
ATOM 22762 O O . ALA A 1 67 ? -5.210 -13.168 -2.601 1.00 0.63 67 ALA A O 14
ATOM 22769 N N . GLU A 1 68 ? -6.682 -11.984 -3.812 1.00 0.60 68 GLU A N 14
ATOM 22770 C CA . GLU A 1 68 ? -7.506 -13.152 -4.102 1.00 0.73 68 GLU A CA 14
ATOM 22771 C C . GLU A 1 68 ? -6.923 -13.977 -5.247 1.00 0.73 68 GLU A C 14
ATOM 22772 O O . GLU A 1 68 ? -7.136 -15.186 -5.318 1.00 0.87 68 GLU A O 14
ATOM 22784 N N . LYS A 1 69 ? -6.188 -13.325 -6.141 1.00 0.65 69 LYS A N 14
ATOM 22785 C CA . LYS A 1 69 ? -5.651 -14.004 -7.316 1.00 0.71 69 LYS A CA 14
ATOM 22786 C C . LYS A 1 69 ? -4.315 -14.675 -7.015 1.00 0.73 69 LYS A C 14
ATOM 22787 O O . LYS A 1 69 ? -3.935 -15.636 -7.685 1.00 0.92 69 LYS A O 14
ATOM 22806 N N . ALA A 1 70 ? -3.605 -14.170 -6.016 1.00 0.67 70 ALA A N 14
ATOM 22807 C CA . ALA A 1 70 ? -2.329 -14.752 -5.621 1.00 0.71 70 ALA A CA 14
ATOM 22808 C C . ALA A 1 70 ? -2.536 -16.054 -4.860 1.00 0.69 70 ALA A C 14
ATOM 22809 O O . ALA A 1 70 ? -3.245 -16.083 -3.852 1.00 0.68 70 ALA A O 14
ATOM 22816 N N . PRO A 1 71 ? -1.952 -17.157 -5.347 1.00 0.84 71 PRO A N 14
ATOM 22817 C CA . PRO A 1 71 ? -1.977 -18.438 -4.640 1.00 0.90 71 PRO A CA 14
ATOM 22818 C C . PRO A 1 71 ? -1.179 -18.390 -3.341 1.00 0.81 71 PRO A C 14
ATOM 22819 O O . PRO A 1 71 ? 0.054 -18.320 -3.354 1.00 0.93 71 PRO A O 14
ATOM 22830 N N . GLY A 1 72 ? -1.890 -18.403 -2.227 1.00 0.75 72 GLY A N 14
ATOM 22831 C CA . GLY A 1 72 ? -1.250 -18.475 -0.931 1.00 0.77 72 GLY A CA 14
ATOM 22832 C C . GLY A 1 72 ? -1.594 -17.286 -0.061 1.00 0.63 72 GLY A C 14
ATOM 22833 O O . GLY A 1 72 ? -2.366 -16.421 -0.478 1.00 0.62 72 GLY A O 14
ATOM 22837 N N . PRO A 1 73 ? -1.046 -17.221 1.164 1.00 0.61 73 PRO A N 14
ATOM 22838 C CA . PRO A 1 73 ? -1.278 -16.102 2.082 1.00 0.58 73 PRO A CA 14
ATOM 22839 C C . PRO A 1 73 ? -0.715 -14.797 1.536 1.00 0.48 73 PRO A C 14
ATOM 22840 O O . PRO A 1 73 ? 0.470 -14.707 1.196 1.00 0.54 73 PRO A O 14
ATOM 22851 N N . VAL A 1 74 ? -1.569 -13.789 1.441 1.00 0.48 74 VAL A N 14
ATOM 22852 C CA . VAL A 1 74 ? -1.169 -12.501 0.906 1.00 0.46 74 VAL A CA 14
ATOM 22853 C C . VAL A 1 74 ? -1.325 -11.414 1.956 1.00 0.44 74 VAL A C 14
ATOM 22854 O O . VAL A 1 74 ? -2.348 -11.338 2.638 1.00 0.56 74 VAL A O 14
ATOM 22867 N N . LYS A 1 75 ? -0.300 -10.595 2.094 1.00 0.44 75 LYS A N 14
ATOM 22868 C CA . LYS A 1 75 ? -0.356 -9.435 2.958 1.00 0.52 75 LYS A CA 14
ATOM 22869 C C . LYS A 1 75 ? 0.022 -8.200 2.156 1.00 0.42 75 LYS A C 14
ATOM 22870 O O . LYS A 1 75 ? 1.195 -7.973 1.850 1.00 0.45 75 LYS A O 14
ATOM 22889 N N . VAL A 1 76 ? -0.980 -7.425 1.790 1.00 0.42 76 VAL A N 14
ATOM 22890 C CA . VAL A 1 76 ? -0.770 -6.266 0.949 1.00 0.39 76 VAL A CA 14
ATOM 22891 C C . VAL A 1 76 ? -0.952 -4.972 1.738 1.00 0.38 76 VAL A C 14
ATOM 22892 O O . VAL A 1 76 ? -1.942 -4.783 2.448 1.00 0.50 76 VAL A O 14
ATOM 22905 N N . LEU A 1 77 ? 0.032 -4.099 1.620 1.00 0.35 77 LEU A N 14
ATOM 22906 C CA . LEU A 1 77 ? 0.017 -2.822 2.301 1.00 0.41 77 LEU A CA 14
ATOM 22907 C C . LEU A 1 77 ? -0.356 -1.729 1.308 1.00 0.39 77 LEU A C 14
ATOM 22908 O O . LEU A 1 77 ? 0.263 -1.602 0.251 1.00 0.43 77 LEU A O 14
ATOM 22924 N N . VAL A 1 78 ? -1.377 -0.962 1.634 1.00 0.37 78 VAL A N 14
ATOM 22925 C CA . VAL A 1 78 ? -1.772 0.156 0.801 1.00 0.36 78 VAL A CA 14
ATOM 22926 C C . VAL A 1 78 ? -1.249 1.451 1.400 1.00 0.36 78 VAL A C 14
ATOM 22927 O O . VAL A 1 78 ? -1.633 1.853 2.502 1.00 0.38 78 VAL A O 14
ATOM 22940 N N . LEU A 1 79 ? -0.358 2.083 0.666 1.00 0.38 79 LEU A N 14
ATOM 22941 C CA . LEU A 1 79 ? 0.350 3.254 1.136 1.00 0.40 79 LEU A CA 14
ATOM 22942 C C . LEU A 1 79 ? -0.267 4.505 0.522 1.00 0.37 79 LEU A C 14
ATOM 22943 O O . LEU A 1 79 ? -0.278 4.659 -0.694 1.00 0.41 79 LEU A O 14
ATOM 22959 N N . ILE A 1 80 ? -0.807 5.381 1.353 1.00 0.41 80 ILE A N 14
ATOM 22960 C CA . ILE A 1 80 ? -1.438 6.599 0.859 1.00 0.43 80 ILE A CA 14
ATOM 22961 C C . ILE A 1 80 ? -0.680 7.824 1.354 1.00 0.41 80 ILE A C 14
ATOM 22962 O O . ILE A 1 80 ? -0.692 8.135 2.542 1.00 0.42 80 ILE A O 14
ATOM 22978 N N . THR A 1 81 ? -0.013 8.512 0.442 1.00 0.60 81 THR A N 14
ATOM 22979 C CA . THR A 1 81 ? 0.817 9.652 0.807 1.00 0.69 81 THR A CA 14
ATOM 22980 C C . THR A 1 81 ? 0.169 10.968 0.379 1.00 0.79 81 THR A C 14
ATOM 22981 O O . THR A 1 81 ? -0.286 11.105 -0.758 1.00 1.20 81 THR A O 14
ATOM 22992 N N . GLY A 1 82 ? 0.109 11.921 1.301 1.00 0.73 82 GLY A N 14
ATOM 22993 C CA . GLY A 1 82 ? -0.402 13.238 0.976 1.00 1.09 82 GLY A CA 14
ATOM 22994 C C . GLY A 1 82 ? -1.584 13.644 1.833 1.00 0.92 82 GLY A C 14
ATOM 22995 O O . GLY A 1 82 ? -1.995 12.909 2.735 1.00 1.03 82 GLY A O 14
ATOM 22999 N N . SER A 1 83 ? -2.124 14.822 1.555 1.00 1.03 83 SER A N 14
ATOM 23000 C CA . SER A 1 83 ? -3.269 15.336 2.285 1.00 1.19 83 SER A CA 14
ATOM 23001 C C . SER A 1 83 ? -4.553 14.724 1.735 1.00 1.10 83 SER A C 14
ATOM 23002 O O . SER A 1 83 ? -5.063 15.145 0.694 1.00 1.22 83 SER A O 14
ATOM 23010 N N . ALA A 1 84 ? -5.058 13.715 2.428 1.00 1.02 84 ALA A N 14
ATOM 23011 C CA . ALA A 1 84 ? -6.277 13.040 2.018 1.00 0.95 84 ALA A CA 14
ATOM 23012 C C . ALA A 1 84 ? -7.476 13.969 2.148 1.00 0.97 84 ALA A C 14
ATOM 23013 O O . ALA A 1 84 ? -7.663 14.617 3.180 1.00 1.13 84 ALA A O 14
ATOM 23020 N N . ASP A 1 85 ? -8.270 14.044 1.090 1.00 0.89 85 ASP A N 14
ATOM 23021 C CA . ASP A 1 85 ? -9.478 14.863 1.095 1.00 0.93 85 ASP A CA 14
ATOM 23022 C C . ASP A 1 85 ? -10.572 14.173 1.905 1.00 0.81 85 ASP A C 14
ATOM 23023 O O . ASP A 1 85 ? -10.497 12.965 2.130 1.00 0.71 85 ASP A O 14
ATOM 23032 N N . PRO A 1 86 ? -11.591 14.926 2.366 1.00 0.92 86 PRO A N 14
ATOM 23033 C CA . PRO A 1 86 ? -12.677 14.383 3.196 1.00 0.95 86 PRO A CA 14
ATOM 23034 C C . PRO A 1 86 ? -13.237 13.064 2.668 1.00 0.85 86 PRO A C 14
ATOM 23035 O O . PRO A 1 86 ? -13.348 12.082 3.408 1.00 0.88 86 PRO A O 14
ATOM 23046 N N . ASP A 1 87 ? -13.567 13.040 1.380 1.00 0.82 87 ASP A N 14
ATOM 23047 C CA . ASP A 1 87 ? -14.156 11.855 0.771 1.00 0.86 87 ASP A CA 14
ATOM 23048 C C . ASP A 1 87 ? -13.140 10.729 0.689 1.00 0.74 87 ASP A C 14
ATOM 23049 O O . ASP A 1 87 ? -13.485 9.563 0.868 1.00 0.79 87 ASP A O 14
ATOM 23058 N N . GLU A 1 88 ? -11.883 11.083 0.439 1.00 0.68 88 GLU A N 14
ATOM 23059 C CA . GLU A 1 88 ? -10.815 10.094 0.344 1.00 0.67 88 GLU A CA 14
ATOM 23060 C C . GLU A 1 88 ? -10.658 9.354 1.663 1.00 0.55 88 GLU A C 14
ATOM 23061 O O . GLU A 1 88 ? -10.462 8.139 1.682 1.00 0.54 88 GLU A O 14
ATOM 23073 N N . LYS A 1 89 ? -10.756 10.095 2.760 1.00 0.57 89 LYS A N 14
ATOM 23074 C CA . LYS A 1 89 ? -10.670 9.511 4.092 1.00 0.62 89 LYS A CA 14
ATOM 23075 C C . LYS A 1 89 ? -11.800 8.516 4.311 1.00 0.59 89 LYS A C 14
ATOM 23076 O O . LYS A 1 89 ? -11.577 7.404 4.785 1.00 0.64 89 LYS A O 14
ATOM 23095 N N . THR A 1 90 ? -13.012 8.918 3.948 1.00 0.62 90 THR A N 14
ATOM 23096 C CA . THR A 1 90 ? -14.178 8.061 4.091 1.00 0.69 90 THR A CA 14
ATOM 23097 C C . THR A 1 90 ? -14.042 6.807 3.226 1.00 0.62 90 THR A C 14
ATOM 23098 O O . THR A 1 90 ? -14.307 5.693 3.686 1.00 0.69 90 THR A O 14
ATOM 23109 N N . LYS A 1 91 ? -13.611 6.997 1.982 1.00 0.57 91 LYS A N 14
ATOM 23110 C CA . LYS A 1 91 ? -13.410 5.889 1.055 1.00 0.64 91 LYS A CA 14
ATOM 23111 C C . LYS A 1 91 ? -12.364 4.917 1.587 1.00 0.63 91 LYS A C 14
ATOM 23112 O O . LYS A 1 91 ? -12.574 3.707 1.587 1.00 0.73 91 LYS A O 14
ATOM 23131 N N . ALA A 1 92 ? -11.250 5.459 2.067 1.00 0.58 92 ALA A N 14
ATOM 23132 C CA . ALA A 1 92 ? -10.147 4.641 2.541 1.00 0.67 92 ALA A CA 14
ATOM 23133 C C . ALA A 1 92 ? -10.524 3.938 3.833 1.00 0.68 92 ALA A C 14
ATOM 23134 O O . ALA A 1 92 ? -10.231 2.761 4.011 1.00 0.78 92 ALA A O 14
ATOM 23141 N N . LYS A 1 93 ? -11.188 4.667 4.720 1.00 0.64 93 LYS A N 14
ATOM 23142 C CA . LYS A 1 93 ? -11.626 4.118 5.994 1.00 0.71 93 LYS A CA 14
ATOM 23143 C C . LYS A 1 93 ? -12.565 2.937 5.777 1.00 0.70 93 LYS A C 14
ATOM 23144 O O . LYS A 1 93 ? -12.396 1.875 6.378 1.00 0.79 93 LYS A O 14
ATOM 23163 N N . LYS A 1 94 ? -13.541 3.134 4.901 1.00 0.66 94 LYS A N 14
ATOM 23164 C CA . LYS A 1 94 ? -14.519 2.101 4.592 1.00 0.71 94 LYS A CA 14
ATOM 23165 C C . LYS A 1 94 ? -13.849 0.913 3.913 1.00 0.67 94 LYS A C 14
ATOM 23166 O O . LYS A 1 94 ? -13.937 -0.220 4.388 1.00 0.74 94 LYS A O 14
ATOM 23185 N N . ALA A 1 95 ? -13.155 1.193 2.816 1.00 0.60 95 ALA A N 14
ATOM 23186 C CA . ALA A 1 95 ? -12.555 0.153 1.994 1.00 0.60 95 ALA A CA 14
ATOM 23187 C C . ALA A 1 95 ? -11.511 -0.650 2.763 1.00 0.57 95 ALA A C 14
ATOM 23188 O O . ALA A 1 95 ? -11.331 -1.841 2.510 1.00 0.57 95 ALA A O 14
ATOM 23195 N N . ALA A 1 96 ? -10.832 0.005 3.701 1.00 0.57 96 ALA A N 14
ATOM 23196 C CA . ALA A 1 96 ? -9.814 -0.651 4.512 1.00 0.58 96 ALA A CA 14
ATOM 23197 C C . ALA A 1 96 ? -10.392 -1.848 5.251 1.00 0.56 96 ALA A C 14
ATOM 23198 O O . ALA A 1 96 ? -9.855 -2.945 5.168 1.00 0.59 96 ALA A O 14
ATOM 23205 N N . GLU A 1 97 ? -11.499 -1.634 5.952 1.00 0.57 97 GLU A N 14
ATOM 23206 C CA . GLU A 1 97 ? -12.130 -2.698 6.724 1.00 0.63 97 GLU A CA 14
ATOM 23207 C C . GLU A 1 97 ? -12.650 -3.795 5.801 1.00 0.55 97 GLU A C 14
ATOM 23208 O O . GLU A 1 97 ? -12.502 -4.986 6.084 1.00 0.58 97 GLU A O 14
ATOM 23220 N N . GLU A 1 98 ? -13.241 -3.378 4.688 1.00 0.55 98 GLU A N 14
ATOM 23221 C CA . GLU A 1 98 ? -13.821 -4.307 3.726 1.00 0.57 98 GLU A CA 14
ATOM 23222 C C . GLU A 1 98 ? -12.751 -5.214 3.130 1.00 0.52 98 GLU A C 14
ATOM 23223 O O . GLU A 1 98 ? -12.963 -6.415 2.957 1.00 0.60 98 GLU A O 14
ATOM 23235 N N . ALA A 1 99 ? -11.598 -4.635 2.830 1.00 0.46 99 ALA A N 14
ATOM 23236 C CA . ALA A 1 99 ? -10.519 -5.362 2.182 1.00 0.49 99 ALA A CA 14
ATOM 23237 C C . ALA A 1 99 ? -9.581 -6.008 3.195 1.00 0.46 99 ALA A C 14
ATOM 23238 O O . ALA A 1 99 ? -8.783 -6.876 2.845 1.00 0.50 99 ALA A O 14
ATOM 23245 N N . ARG A 1 100 ? -9.692 -5.597 4.452 1.00 0.47 100 ARG A N 14
ATOM 23246 C CA . ARG A 1 100 ? -8.797 -6.073 5.506 1.00 0.53 100 ARG A CA 14
ATOM 23247 C C . ARG A 1 100 ? -8.953 -7.577 5.724 1.00 0.51 100 ARG A C 14
ATOM 23248 O O . ARG A 1 100 ? -8.133 -8.208 6.388 1.00 0.56 100 ARG A O 14
ATOM 23269 N N . LYS A 1 101 ? -9.998 -8.147 5.133 1.00 0.51 101 LYS A N 14
ATOM 23270 C CA . LYS A 1 101 ? -10.233 -9.584 5.196 1.00 0.58 101 LYS A CA 14
ATOM 23271 C C . LYS A 1 101 ? -9.134 -10.328 4.436 1.00 0.63 101 LYS A C 14
ATOM 23272 O O . LYS A 1 101 ? -8.893 -11.515 4.662 1.00 0.81 101 LYS A O 14
ATOM 23291 N N . TRP A 1 102 ? -8.476 -9.610 3.531 1.00 0.57 102 TRP A N 14
ATOM 23292 C CA . TRP A 1 102 ? -7.396 -10.168 2.729 1.00 0.71 102 TRP A CA 14
ATOM 23293 C C . TRP A 1 102 ? -6.051 -9.636 3.217 1.00 0.64 102 TRP A C 14
ATOM 23294 O O . TRP A 1 102 ? -5.072 -9.620 2.473 1.00 0.73 102 TRP A O 14
ATOM 23315 N N . ASN A 1 103 ? -6.026 -9.190 4.474 1.00 0.56 103 ASN A N 14
ATOM 23316 C CA . ASN A 1 103 ? -4.840 -8.571 5.076 1.00 0.64 103 ASN A CA 14
ATOM 23317 C C . ASN A 1 103 ? -4.444 -7.288 4.354 1.00 0.56 103 ASN A C 14
ATOM 23318 O O . ASN A 1 103 ? -3.267 -6.923 4.323 1.00 0.70 103 ASN A O 14
ATOM 23329 N N . VAL A 1 104 ? -5.425 -6.606 3.775 1.00 0.46 104 VAL A N 14
ATOM 23330 C CA . VAL A 1 104 ? -5.183 -5.310 3.162 1.00 0.45 104 VAL A CA 14
ATOM 23331 C C . VAL A 1 104 ? -5.116 -4.243 4.244 1.00 0.48 104 VAL A C 14
ATOM 23332 O O . VAL A 1 104 ? -6.126 -3.904 4.861 1.00 0.63 104 VAL A O 14
ATOM 23345 N N . ARG A 1 105 ? -3.919 -3.742 4.490 1.00 0.45 105 ARG A N 14
ATOM 23346 C CA . ARG A 1 105 ? -3.705 -2.776 5.555 1.00 0.48 105 ARG A CA 14
ATOM 23347 C C . ARG A 1 105 ? -3.348 -1.418 4.970 1.00 0.44 105 ARG A C 14
ATOM 23348 O O . ARG A 1 105 ? -2.518 -1.326 4.066 1.00 0.51 105 ARG A O 14
ATOM 23369 N N . VAL A 1 106 ? -3.974 -0.371 5.482 1.00 0.47 106 VAL A N 14
ATOM 23370 C CA . VAL A 1 106 ? -3.762 0.970 4.961 1.00 0.48 106 VAL A CA 14
ATOM 23371 C C . VAL A 1 106 ? -2.858 1.780 5.881 1.00 0.50 106 VAL A C 14
ATOM 23372 O O . VAL A 1 106 ? -2.969 1.705 7.107 1.00 0.64 106 VAL A O 14
ATOM 23385 N N . ARG A 1 107 ? -1.945 2.532 5.286 1.00 0.46 107 ARG A N 14
ATOM 23386 C CA . ARG A 1 107 ? -1.051 3.399 6.040 1.00 0.58 107 ARG A CA 14
ATOM 23387 C C . ARG A 1 107 ? -0.895 4.739 5.338 1.00 0.49 107 ARG A C 14
ATOM 23388 O O . ARG A 1 107 ? -0.506 4.799 4.170 1.00 0.48 107 ARG A O 14
ATOM 23409 N N . THR A 1 108 ? -1.219 5.807 6.048 1.00 0.56 108 THR A N 14
ATOM 23410 C CA . THR A 1 108 ? -1.090 7.147 5.507 1.00 0.51 108 THR A CA 14
ATOM 23411 C C . THR A 1 108 ? 0.324 7.675 5.736 1.00 0.52 108 THR A C 14
ATOM 23412 O O . THR A 1 108 ? 0.919 7.461 6.797 1.00 0.66 108 THR A O 14
ATOM 23423 N N . VAL A 1 109 ? 0.861 8.342 4.729 1.00 0.47 109 VAL A N 14
ATOM 23424 C CA . VAL A 1 109 ? 2.205 8.882 4.790 1.00 0.55 109 VAL A CA 14
ATOM 23425 C C . VAL A 1 109 ? 2.179 10.400 4.653 1.00 0.57 109 VAL A C 14
ATOM 23426 O O . VAL A 1 109 ? 1.595 10.940 3.711 1.00 0.62 109 VAL A O 14
ATOM 23439 N N . THR A 1 110 ? 2.788 11.079 5.607 1.00 0.70 110 THR A N 14
ATOM 23440 C CA . THR A 1 110 ? 2.901 12.526 5.559 1.00 0.84 110 THR A CA 14
ATOM 23441 C C . THR A 1 110 ? 4.362 12.946 5.410 1.00 0.84 110 THR A C 14
ATOM 23442 O O . THR A 1 110 ? 4.664 14.009 4.867 1.00 0.97 110 THR A O 14
ATOM 23453 N N . SER A 1 111 ? 5.259 12.099 5.896 1.00 0.79 111 SER A N 14
ATOM 23454 C CA . SER A 1 111 ? 6.689 12.321 5.770 1.00 0.85 111 SER A CA 14
ATOM 23455 C C . SER A 1 111 ? 7.343 11.068 5.179 1.00 0.76 111 SER A C 14
ATOM 23456 O O . SER A 1 111 ? 6.966 9.946 5.517 1.00 0.69 111 SER A O 14
ATOM 23464 N N . PRO A 1 112 ? 8.325 11.257 4.272 1.00 0.82 112 PRO A N 14
ATOM 23465 C CA . PRO A 1 112 ? 8.950 10.164 3.502 1.00 0.80 112 PRO A CA 14
ATOM 23466 C C . PRO A 1 112 ? 9.524 9.041 4.361 1.00 0.70 112 PRO A C 14
ATOM 23467 O O . PRO A 1 112 ? 9.653 7.905 3.898 1.00 0.74 112 PRO A O 14
ATOM 23478 N N . ASP A 1 113 ? 9.874 9.354 5.601 1.00 0.67 113 ASP A N 14
ATOM 23479 C CA . ASP A 1 113 ? 10.450 8.361 6.501 1.00 0.66 113 ASP A CA 14
ATOM 23480 C C . ASP A 1 113 ? 9.393 7.361 6.954 1.00 0.59 113 ASP A C 14
ATOM 23481 O O . ASP A 1 113 ? 9.709 6.216 7.269 1.00 0.63 113 ASP A O 14
ATOM 23490 N N . GLU A 1 114 ? 8.135 7.790 6.958 1.00 0.57 114 GLU A N 14
ATOM 23491 C CA . GLU A 1 114 ? 7.039 6.930 7.380 1.00 0.60 114 GLU A CA 14
ATOM 23492 C C . GLU A 1 114 ? 6.825 5.806 6.377 1.00 0.52 114 GLU A C 14
ATOM 23493 O O . GLU A 1 114 ? 6.664 4.654 6.761 1.00 0.52 114 GLU A O 14
ATOM 23505 N N . ALA A 1 115 ? 6.839 6.154 5.094 1.00 0.55 115 ALA A N 14
ATOM 23506 C CA . ALA A 1 115 ? 6.651 5.175 4.024 1.00 0.58 115 ALA A CA 14
ATOM 23507 C C . ALA A 1 115 ? 7.692 4.068 4.120 1.00 0.51 115 ALA A C 14
ATOM 23508 O O . ALA A 1 115 ? 7.362 2.881 4.105 1.00 0.51 115 ALA A O 14
ATOM 23515 N N . LYS A 1 116 ? 8.945 4.480 4.242 1.00 0.51 116 LYS A N 14
ATOM 23516 C CA . LYS A 1 116 ? 10.062 3.554 4.356 1.00 0.51 116 LYS A CA 14
ATOM 23517 C C . LYS A 1 116 ? 9.951 2.731 5.639 1.00 0.44 116 LYS A C 14
ATOM 23518 O O . LYS A 1 116 ? 10.375 1.574 5.699 1.00 0.49 116 LYS A O 14
ATOM 23537 N N . ARG A 1 117 ? 9.361 3.331 6.656 1.00 0.42 117 ARG A N 14
ATOM 23538 C CA . ARG A 1 117 ? 9.170 2.670 7.935 1.00 0.44 117 ARG A CA 14
ATOM 23539 C C . ARG A 1 117 ? 8.059 1.627 7.851 1.00 0.43 117 ARG A C 14
ATOM 23540 O O . ARG A 1 117 ? 8.239 0.487 8.282 1.00 0.50 117 ARG A O 14
ATOM 23561 N N . TRP A 1 118 ? 6.918 2.019 7.286 1.00 0.43 118 TRP A N 14
ATOM 23562 C CA . TRP A 1 118 ? 5.763 1.133 7.197 1.00 0.51 118 TRP A CA 14
ATOM 23563 C C . TRP A 1 118 ? 6.116 -0.155 6.466 1.00 0.51 118 TRP A C 14
ATOM 23564 O O . TRP A 1 118 ? 5.858 -1.250 6.964 1.00 0.60 118 TRP A O 14
ATOM 23585 N N . ILE A 1 119 ? 6.715 -0.013 5.287 1.00 0.48 119 ILE A N 14
ATOM 23586 C CA . ILE A 1 119 ? 7.054 -1.162 4.455 1.00 0.54 119 ILE A CA 14
ATOM 23587 C C . ILE A 1 119 ? 7.913 -2.163 5.225 1.00 0.53 119 ILE A C 14
ATOM 23588 O O . ILE A 1 119 ? 7.624 -3.360 5.237 1.00 0.58 119 ILE A O 14
ATOM 23604 N N . LYS A 1 120 ? 8.942 -1.664 5.898 1.00 0.52 120 LYS A N 14
ATOM 23605 C CA . LYS A 1 120 ? 9.868 -2.526 6.620 1.00 0.57 120 LYS A CA 14
ATOM 23606 C C . LYS A 1 120 ? 9.198 -3.164 7.837 1.00 0.56 120 LYS A C 14
ATOM 23607 O O . LYS A 1 120 ? 9.365 -4.359 8.090 1.00 0.61 120 LYS A O 14
ATOM 23626 N N . GLU A 1 121 ? 8.426 -2.371 8.574 1.00 0.56 121 GLU A N 14
ATOM 23627 C CA . GLU A 1 121 ? 7.805 -2.841 9.811 1.00 0.63 121 GLU A CA 14
ATOM 23628 C C . GLU A 1 121 ? 6.749 -3.912 9.531 1.00 0.67 121 GLU A C 14
ATOM 23629 O O . GLU A 1 121 ? 6.629 -4.889 10.277 1.00 0.79 121 GLU A O 14
ATOM 23641 N N . PHE A 1 122 ? 5.992 -3.739 8.455 1.00 0.65 122 PHE A N 14
ATOM 23642 C CA . PHE A 1 122 ? 4.953 -4.700 8.098 1.00 0.76 122 PHE A CA 14
ATOM 23643 C C . PHE A 1 122 ? 5.547 -5.944 7.445 1.00 0.78 122 PHE A C 14
ATOM 23644 O O . PHE A 1 122 ? 4.973 -7.032 7.540 1.00 0.89 122 PHE A O 14
ATOM 23661 N N . SER A 1 123 ? 6.688 -5.787 6.784 1.00 0.72 123 SER A N 14
ATOM 23662 C CA . SER A 1 123 ? 7.410 -6.930 6.242 1.00 0.79 123 SER A CA 14
ATOM 23663 C C . SER A 1 123 ? 7.998 -7.748 7.385 1.00 0.81 123 SER A C 14
ATOM 23664 O O . SER A 1 123 ? 7.835 -8.971 7.429 1.00 1.02 123 SER A O 14
ATOM 23672 N N . GLU A 1 124 ? 8.657 -7.058 8.317 1.00 0.80 124 GLU A N 14
ATOM 23673 C CA . GLU A 1 124 ? 9.160 -7.669 9.543 1.00 1.00 124 GLU A CA 14
ATOM 23674 C C . GLU A 1 124 ? 10.177 -8.769 9.237 1.00 1.48 124 GLU A C 14
ATOM 23675 O O . GLU A 1 124 ? 9.860 -9.962 9.259 1.00 2.09 124 GLU A O 14
ATOM 23687 N N . GLU A 1 125 ? 11.396 -8.350 8.942 1.00 2.33 125 GLU A N 14
ATOM 23688 C CA . GLU A 1 125 ? 12.483 -9.271 8.660 1.00 3.47 125 GLU A CA 14
ATOM 23689 C C . GLU A 1 125 ? 13.763 -8.775 9.321 1.00 4.34 125 GLU A C 14
ATOM 23690 O O . GLU A 1 125 ? 14.405 -7.852 8.773 1.00 4.92 125 GLU A O 14
ATOM 23703 N N . MET A 1 21 ? 5.278 -16.715 -1.561 1.00 1.82 21 MET A N 15
ATOM 23704 C CA . MET A 1 21 ? 5.226 -15.522 -0.686 1.00 1.48 21 MET A CA 15
ATOM 23705 C C . MET A 1 21 ? 4.602 -14.355 -1.432 1.00 1.22 21 MET A C 15
ATOM 23706 O O . MET A 1 21 ? 5.169 -13.858 -2.403 1.00 1.47 21 MET A O 15
ATOM 23719 N N . ARG A 1 22 ? 3.435 -13.918 -0.986 1.00 0.88 22 ARG A N 15
ATOM 23720 C CA . ARG A 1 22 ? 2.756 -12.812 -1.634 1.00 0.73 22 ARG A CA 15
ATOM 23721 C C . ARG A 1 22 ? 2.626 -11.630 -0.682 1.00 0.55 22 ARG A C 15
ATOM 23722 O O . ARG A 1 22 ? 1.643 -11.499 0.046 1.00 0.56 22 ARG A O 15
ATOM 23743 N N . LEU A 1 23 ? 3.636 -10.779 -0.687 1.00 0.51 23 LEU A N 15
ATOM 23744 C CA . LEU A 1 23 ? 3.607 -9.545 0.080 1.00 0.43 23 LEU A CA 15
ATOM 23745 C C . LEU A 1 23 ? 3.581 -8.369 -0.879 1.00 0.37 23 LEU A C 15
ATOM 23746 O O . LEU A 1 23 ? 4.539 -8.138 -1.622 1.00 0.40 23 LEU A O 15
ATOM 23762 N N . VAL A 1 24 ? 2.478 -7.645 -0.870 1.00 0.35 24 VAL A N 15
ATOM 23763 C CA . VAL A 1 24 ? 2.212 -6.643 -1.887 1.00 0.37 24 VAL A CA 15
ATOM 23764 C C . VAL A 1 24 ? 2.095 -5.250 -1.280 1.00 0.38 24 VAL A C 15
ATOM 23765 O O . VAL A 1 24 ? 1.621 -5.091 -0.158 1.00 0.42 24 VAL A O 15
ATOM 23778 N N . VAL A 1 25 ? 2.543 -4.248 -2.026 1.00 0.39 25 VAL A N 15
ATOM 23779 C CA . VAL A 1 25 ? 2.444 -2.864 -1.594 1.00 0.41 25 VAL A CA 15
ATOM 23780 C C . VAL A 1 25 ? 1.749 -2.024 -2.664 1.00 0.39 25 VAL A C 15
ATOM 23781 O O . VAL A 1 25 ? 2.193 -1.972 -3.813 1.00 0.42 25 VAL A O 15
ATOM 23794 N N . LEU A 1 26 ? 0.660 -1.380 -2.276 1.00 0.40 26 LEU A N 15
ATOM 23795 C CA . LEU A 1 26 ? -0.074 -0.491 -3.163 1.00 0.38 26 LEU A CA 15
ATOM 23796 C C . LEU A 1 26 ? 0.183 0.956 -2.767 1.00 0.37 26 LEU A C 15
ATOM 23797 O O . LEU A 1 26 ? -0.250 1.401 -1.708 1.00 0.48 26 LEU A O 15
ATOM 23813 N N . ILE A 1 27 ? 0.896 1.681 -3.609 1.00 0.33 27 ILE A N 15
ATOM 23814 C CA . ILE A 1 27 ? 1.251 3.063 -3.317 1.00 0.36 27 ILE A CA 15
ATOM 23815 C C . ILE A 1 27 ? 0.583 4.006 -4.314 1.00 0.39 27 ILE A C 15
ATOM 23816 O O . ILE A 1 27 ? 0.534 3.733 -5.516 1.00 0.40 27 ILE A O 15
ATOM 23832 N N . VAL A 1 28 ? 0.044 5.102 -3.797 1.00 0.48 28 VAL A N 15
ATOM 23833 C CA . VAL A 1 28 ? -0.625 6.093 -4.622 1.00 0.56 28 VAL A CA 15
ATOM 23834 C C . VAL A 1 28 ? 0.385 7.123 -5.122 1.00 0.86 28 VAL A C 15
ATOM 23835 O O . VAL A 1 28 ? 1.410 7.357 -4.486 1.00 1.37 28 VAL A O 15
ATOM 23848 N N . SER A 1 29 ? 0.095 7.718 -6.268 1.00 0.85 29 SER A N 15
ATOM 23849 C CA . SER A 1 29 ? 1.034 8.616 -6.925 1.00 1.25 29 SER A CA 15
ATOM 23850 C C . SER A 1 29 ? 1.226 9.931 -6.173 1.00 0.83 29 SER A C 15
ATOM 23851 O O . SER A 1 29 ? 0.296 10.467 -5.566 1.00 1.53 29 SER A O 15
ATOM 23859 N N . ASN A 1 30 ? 2.449 10.439 -6.261 1.00 1.19 30 ASN A N 15
ATOM 23860 C CA . ASN A 1 30 ? 2.861 11.687 -5.631 1.00 1.67 30 ASN A CA 15
ATOM 23861 C C . ASN A 1 30 ? 4.288 11.973 -6.067 1.00 1.19 30 ASN A C 15
ATOM 23862 O O . ASN A 1 30 ? 4.761 11.323 -7.002 1.00 1.38 30 ASN A O 15
ATOM 23873 N N . ASP A 1 31 ? 4.934 12.975 -5.462 1.00 1.45 31 ASP A N 15
ATOM 23874 C CA . ASP A 1 31 ? 6.353 13.262 -5.720 1.00 1.18 31 ASP A CA 15
ATOM 23875 C C . ASP A 1 31 ? 7.139 11.971 -5.962 1.00 0.94 31 ASP A C 15
ATOM 23876 O O . ASP A 1 31 ? 7.226 11.104 -5.088 1.00 1.28 31 ASP A O 15
ATOM 23885 N N . LYS A 1 32 ? 7.703 11.860 -7.162 1.00 0.79 32 LYS A N 15
ATOM 23886 C CA . LYS A 1 32 ? 8.275 10.606 -7.647 1.00 0.82 32 LYS A CA 15
ATOM 23887 C C . LYS A 1 32 ? 9.424 10.114 -6.775 1.00 0.66 32 LYS A C 15
ATOM 23888 O O . LYS A 1 32 ? 9.716 8.919 -6.749 1.00 0.68 32 LYS A O 15
ATOM 23907 N N . LYS A 1 33 ? 10.069 11.030 -6.061 1.00 0.71 33 LYS A N 15
ATOM 23908 C CA . LYS A 1 33 ? 11.155 10.668 -5.159 1.00 0.75 33 LYS A CA 15
ATOM 23909 C C . LYS A 1 33 ? 10.674 9.645 -4.134 1.00 0.68 33 LYS A C 15
ATOM 23910 O O . LYS A 1 33 ? 11.313 8.614 -3.926 1.00 0.78 33 LYS A O 15
ATOM 23929 N N . LEU A 1 34 ? 9.528 9.925 -3.520 1.00 0.61 34 LEU A N 15
ATOM 23930 C CA . LEU A 1 34 ? 8.951 9.027 -2.526 1.00 0.64 34 LEU A CA 15
ATOM 23931 C C . LEU A 1 34 ? 8.594 7.691 -3.161 1.00 0.53 34 LEU A C 15
ATOM 23932 O O . LEU A 1 34 ? 8.860 6.636 -2.585 1.00 0.62 34 LEU A O 15
ATOM 23948 N N . ILE A 1 35 ? 8.002 7.747 -4.354 1.00 0.43 35 ILE A N 15
ATOM 23949 C CA . ILE A 1 35 ? 7.621 6.539 -5.079 1.00 0.43 35 ILE A CA 15
ATOM 23950 C C . ILE A 1 35 ? 8.834 5.630 -5.259 1.00 0.46 35 ILE A C 15
ATOM 23951 O O . ILE A 1 35 ? 8.769 4.429 -4.999 1.00 0.52 35 ILE A O 15
ATOM 23967 N N . GLU A 1 36 ? 9.950 6.222 -5.677 1.00 0.51 36 GLU A N 15
ATOM 23968 C CA . GLU A 1 36 ? 11.182 5.475 -5.890 1.00 0.62 36 GLU A CA 15
ATOM 23969 C C . GLU A 1 36 ? 11.729 4.913 -4.586 1.00 0.63 36 GLU A C 15
ATOM 23970 O O . GLU A 1 36 ? 12.042 3.731 -4.503 1.00 0.64 36 GLU A O 15
ATOM 23982 N N . GLU A 1 37 ? 11.852 5.764 -3.574 1.00 0.68 37 GLU A N 15
ATOM 23983 C CA . GLU A 1 37 ? 12.452 5.357 -2.307 1.00 0.77 37 GLU A CA 15
ATOM 23984 C C . GLU A 1 37 ? 11.627 4.267 -1.633 1.00 0.71 37 GLU A C 15
ATOM 23985 O O . GLU A 1 37 ? 12.176 3.319 -1.068 1.00 0.79 37 GLU A O 15
ATOM 23997 N N . ALA A 1 38 ? 10.309 4.397 -1.703 1.00 0.61 38 ALA A N 15
ATOM 23998 C CA . ALA A 1 38 ? 9.419 3.363 -1.197 1.00 0.60 38 ALA A CA 15
ATOM 23999 C C . ALA A 1 38 ? 9.597 2.075 -1.996 1.00 0.54 38 ALA A C 15
ATOM 24000 O O . ALA A 1 38 ? 9.674 0.982 -1.432 1.00 0.59 38 ALA A O 15
ATOM 24007 N N . ARG A 1 39 ? 9.693 2.221 -3.311 1.00 0.49 39 ARG A N 15
ATOM 24008 C CA . ARG A 1 39 ? 9.847 1.083 -4.207 1.00 0.53 39 ARG A CA 15
ATOM 24009 C C . ARG A 1 39 ? 11.176 0.369 -3.965 1.00 0.56 39 ARG A C 15
ATOM 24010 O O . ARG A 1 39 ? 11.247 -0.859 -4.031 1.00 0.59 39 ARG A O 15
ATOM 24031 N N . LYS A 1 40 ? 12.217 1.145 -3.674 1.00 0.59 40 LYS A N 15
ATOM 24032 C CA . LYS A 1 40 ? 13.538 0.592 -3.389 1.00 0.67 40 LYS A CA 15
ATOM 24033 C C . LYS A 1 40 ? 13.484 -0.380 -2.220 1.00 0.65 40 LYS A C 15
ATOM 24034 O O . LYS A 1 40 ? 14.009 -1.489 -2.303 1.00 0.71 40 LYS A O 15
ATOM 24053 N N . MET A 1 41 ? 12.840 0.033 -1.137 1.00 0.64 41 MET A N 15
ATOM 24054 C CA . MET A 1 41 ? 12.770 -0.788 0.066 1.00 0.68 41 MET A CA 15
ATOM 24055 C C . MET A 1 41 ? 11.833 -1.970 -0.130 1.00 0.63 41 MET A C 15
ATOM 24056 O O . MET A 1 41 ? 12.026 -3.033 0.464 1.00 0.67 41 MET A O 15
ATOM 24070 N N . ALA A 1 42 ? 10.826 -1.789 -0.974 1.00 0.60 42 ALA A N 15
ATOM 24071 C CA . ALA A 1 42 ? 9.909 -2.867 -1.308 1.00 0.64 42 ALA A CA 15
ATOM 24072 C C . ALA A 1 42 ? 10.635 -3.956 -2.090 1.00 0.61 42 ALA A C 15
ATOM 24073 O O . ALA A 1 42 ? 10.587 -5.132 -1.730 1.00 0.66 42 ALA A O 15
ATOM 24080 N N . GLU A 1 43 ? 11.332 -3.552 -3.143 1.00 0.62 43 GLU A N 15
ATOM 24081 C CA . GLU A 1 43 ? 12.080 -4.488 -3.972 1.00 0.75 43 GLU A CA 15
ATOM 24082 C C . GLU A 1 43 ? 13.225 -5.107 -3.170 1.00 0.71 43 GLU A C 15
ATOM 24083 O O . GLU A 1 43 ? 13.640 -6.239 -3.423 1.00 0.79 43 GLU A O 15
ATOM 24095 N N . LYS A 1 44 ? 13.709 -4.356 -2.185 1.00 0.68 44 LYS A N 15
ATOM 24096 C CA . LYS A 1 44 ? 14.809 -4.795 -1.332 1.00 0.77 44 LYS A CA 15
ATOM 24097 C C . LYS A 1 44 ? 14.412 -6.027 -0.513 1.00 0.69 44 LYS A C 15
ATOM 24098 O O . LYS A 1 44 ? 15.262 -6.829 -0.125 1.00 0.80 44 LYS A O 15
ATOM 24117 N N . ALA A 1 45 ? 13.118 -6.176 -0.257 1.00 0.61 45 ALA A N 15
ATOM 24118 C CA . ALA A 1 45 ? 12.617 -7.319 0.495 1.00 0.64 45 ALA A CA 15
ATOM 24119 C C . ALA A 1 45 ? 11.754 -8.212 -0.388 1.00 0.60 45 ALA A C 15
ATOM 24120 O O . ALA A 1 45 ? 10.996 -9.054 0.103 1.00 0.71 45 ALA A O 15
ATOM 24127 N N . ASN A 1 46 ? 11.888 -8.010 -1.698 1.00 0.56 46 ASN A N 15
ATOM 24128 C CA . ASN A 1 46 ? 11.139 -8.763 -2.706 1.00 0.65 46 ASN A CA 15
ATOM 24129 C C . ASN A 1 46 ? 9.631 -8.634 -2.483 1.00 0.62 46 ASN A C 15
ATOM 24130 O O . ASN A 1 46 ? 8.901 -9.627 -2.436 1.00 0.80 46 ASN A O 15
ATOM 24141 N N . LEU A 1 47 ? 9.171 -7.404 -2.327 1.00 0.48 47 LEU A N 15
ATOM 24142 C CA . LEU A 1 47 ? 7.750 -7.132 -2.196 1.00 0.48 47 LEU A CA 15
ATOM 24143 C C . LEU A 1 47 ? 7.194 -6.685 -3.539 1.00 0.45 47 LEU A C 15
ATOM 24144 O O . LEU A 1 47 ? 7.907 -6.078 -4.338 1.00 0.53 47 LEU A O 15
ATOM 24160 N N . GLU A 1 48 ? 5.930 -6.986 -3.786 1.00 0.43 48 GLU A N 15
ATOM 24161 C CA . GLU A 1 48 ? 5.295 -6.618 -5.038 1.00 0.47 48 GLU A CA 15
ATOM 24162 C C . GLU A 1 48 ? 4.853 -5.160 -4.972 1.00 0.45 48 GLU A C 15
ATOM 24163 O O . GLU A 1 48 ? 3.813 -4.843 -4.394 1.00 0.49 48 GLU A O 15
ATOM 24175 N N . LEU A 1 49 ? 5.655 -4.276 -5.544 1.00 0.46 49 LEU A N 15
ATOM 24176 C CA . LEU A 1 49 ? 5.357 -2.852 -5.519 1.00 0.50 49 LEU A CA 15
ATOM 24177 C C . LEU A 1 49 ? 4.503 -2.483 -6.727 1.00 0.45 49 LEU A C 15
ATOM 24178 O O . LEU A 1 49 ? 4.908 -2.692 -7.874 1.00 0.54 49 LEU A O 15
ATOM 24194 N N . ILE A 1 50 ? 3.319 -1.953 -6.464 1.00 0.39 50 ILE A N 15
ATOM 24195 C CA . ILE A 1 50 ? 2.430 -1.507 -7.521 1.00 0.43 50 ILE A CA 15
ATOM 24196 C C . ILE A 1 50 ? 2.011 -0.060 -7.282 1.00 0.40 50 ILE A C 15
ATOM 24197 O O . ILE A 1 50 ? 1.470 0.274 -6.226 1.00 0.37 50 ILE A O 15
ATOM 24213 N N . THR A 1 51 ? 2.283 0.792 -8.257 1.00 0.48 51 THR A N 15
ATOM 24214 C CA . THR A 1 51 ? 1.952 2.203 -8.157 1.00 0.52 51 THR A CA 15
ATOM 24215 C C . THR A 1 51 ? 0.644 2.494 -8.889 1.00 0.56 51 THR A C 15
ATOM 24216 O O . THR A 1 51 ? 0.474 2.118 -10.050 1.00 0.66 51 THR A O 15
ATOM 24227 N N . VAL A 1 52 ? -0.275 3.154 -8.206 1.00 0.68 52 VAL A N 15
ATOM 24228 C CA . VAL A 1 52 ? -1.561 3.505 -8.796 1.00 0.78 52 VAL A CA 15
ATOM 24229 C C . VAL A 1 52 ? -1.706 5.018 -8.864 1.00 0.85 52 VAL A C 15
ATOM 24230 O O . VAL A 1 52 ? -0.846 5.741 -8.356 1.00 1.66 52 VAL A O 15
ATOM 24243 N N . PRO A 1 53 ? -2.771 5.525 -9.510 1.00 0.73 53 PRO A N 15
ATOM 24244 C CA . PRO A 1 53 ? -3.176 6.924 -9.390 1.00 0.90 53 PRO A CA 15
ATOM 24245 C C . PRO A 1 53 ? -3.206 7.387 -7.929 1.00 0.88 53 PRO A C 15
ATOM 24246 O O . PRO A 1 53 ? -3.295 6.587 -7.003 1.00 1.64 53 PRO A O 15
ATOM 24257 N N . GLY A 1 54 ? -3.147 8.687 -7.737 1.00 1.49 54 GLY A N 15
ATOM 24258 C CA . GLY A 1 54 ? -2.988 9.258 -6.410 1.00 2.14 54 GLY A CA 15
ATOM 24259 C C . GLY A 1 54 ? -4.222 9.149 -5.528 1.00 1.80 54 GLY A C 15
ATOM 24260 O O . GLY A 1 54 ? -4.250 9.713 -4.432 1.00 2.08 54 GLY A O 15
ATOM 24264 N N . SER A 1 55 ? -5.239 8.441 -5.990 1.00 1.36 55 SER A N 15
ATOM 24265 C CA . SER A 1 55 ? -6.452 8.264 -5.212 1.00 0.97 55 SER A CA 15
ATOM 24266 C C . SER A 1 55 ? -6.428 6.943 -4.447 1.00 0.64 55 SER A C 15
ATOM 24267 O O . SER A 1 55 ? -6.024 5.907 -4.976 1.00 0.50 55 SER A O 15
ATOM 24275 N N . PRO A 1 56 ? -6.886 6.974 -3.187 1.00 0.66 56 PRO A N 15
ATOM 24276 C CA . PRO A 1 56 ? -6.838 5.818 -2.288 1.00 0.58 56 PRO A CA 15
ATOM 24277 C C . PRO A 1 56 ? -7.812 4.715 -2.687 1.00 0.53 56 PRO A C 15
ATOM 24278 O O . PRO A 1 56 ? -7.626 3.549 -2.329 1.00 0.62 56 PRO A O 15
ATOM 24289 N N . GLU A 1 57 ? -8.849 5.090 -3.429 1.00 0.62 57 GLU A N 15
ATOM 24290 C CA . GLU A 1 57 ? -9.852 4.135 -3.879 1.00 0.80 57 GLU A CA 15
ATOM 24291 C C . GLU A 1 57 ? -9.236 3.116 -4.825 1.00 0.67 57 GLU A C 15
ATOM 24292 O O . GLU A 1 57 ? -9.377 1.910 -4.631 1.00 0.67 57 GLU A O 15
ATOM 24304 N N . GLU A 1 58 ? -8.529 3.613 -5.832 1.00 0.61 58 GLU A N 15
ATOM 24305 C CA . GLU A 1 58 ? -7.915 2.757 -6.835 1.00 0.56 58 GLU A CA 15
ATOM 24306 C C . GLU A 1 58 ? -6.876 1.834 -6.213 1.00 0.50 58 GLU A C 15
ATOM 24307 O O . GLU A 1 58 ? -6.718 0.691 -6.641 1.00 0.54 58 GLU A O 15
ATOM 24319 N N . ALA A 1 59 ? -6.183 2.334 -5.199 1.00 0.52 59 ALA A N 15
ATOM 24320 C CA . ALA A 1 59 ? -5.158 1.557 -4.517 1.00 0.59 59 ALA A CA 15
ATOM 24321 C C . ALA A 1 59 ? -5.751 0.311 -3.870 1.00 0.50 59 ALA A C 15
ATOM 24322 O O . ALA A 1 59 ? -5.315 -0.808 -4.138 1.00 0.50 59 ALA A O 15
ATOM 24329 N N . ILE A 1 60 ? -6.766 0.504 -3.037 1.00 0.51 60 ILE A N 15
ATOM 24330 C CA . ILE A 1 60 ? -7.363 -0.604 -2.306 1.00 0.52 60 ILE A CA 15
ATOM 24331 C C . ILE A 1 60 ? -8.192 -1.492 -3.230 1.00 0.50 60 ILE A C 15
ATOM 24332 O O . ILE A 1 60 ? -8.202 -2.711 -3.080 1.00 0.52 60 ILE A O 15
ATOM 24348 N N . ARG A 1 61 ? -8.874 -0.884 -4.194 1.00 0.51 61 ARG A N 15
ATOM 24349 C CA . ARG A 1 61 ? -9.668 -1.650 -5.150 1.00 0.57 61 ARG A CA 15
ATOM 24350 C C . ARG A 1 61 ? -8.777 -2.557 -5.992 1.00 0.55 61 ARG A C 15
ATOM 24351 O O . ARG A 1 61 ? -9.194 -3.641 -6.402 1.00 0.67 61 ARG A O 15
ATOM 24372 N N . LEU A 1 62 ? -7.547 -2.119 -6.239 1.00 0.47 62 LEU A N 15
ATOM 24373 C CA . LEU A 1 62 ? -6.583 -2.950 -6.942 1.00 0.50 62 LEU A CA 15
ATOM 24374 C C . LEU A 1 62 ? -6.031 -4.011 -5.996 1.00 0.43 62 LEU A C 15
ATOM 24375 O O . LEU A 1 62 ? -5.750 -5.133 -6.408 1.00 0.45 62 LEU A O 15
ATOM 24391 N N . ALA A 1 63 ? -5.907 -3.656 -4.722 1.00 0.41 63 ALA A N 15
ATOM 24392 C CA . ALA A 1 63 ? -5.462 -4.600 -3.703 1.00 0.42 63 ALA A CA 15
ATOM 24393 C C . ALA A 1 63 ? -6.481 -5.722 -3.518 1.00 0.46 63 ALA A C 15
ATOM 24394 O O . ALA A 1 63 ? -6.125 -6.848 -3.164 1.00 0.49 63 ALA A O 15
ATOM 24401 N N . GLN A 1 64 ? -7.747 -5.405 -3.765 1.00 0.52 64 GLN A N 15
ATOM 24402 C CA . GLN A 1 64 ? -8.803 -6.411 -3.781 1.00 0.64 64 GLN A CA 15
ATOM 24403 C C . GLN A 1 64 ? -8.515 -7.444 -4.862 1.00 0.62 64 GLN A C 15
ATOM 24404 O O . GLN A 1 64 ? -8.653 -8.648 -4.639 1.00 0.69 64 GLN A O 15
ATOM 24418 N N . GLU A 1 65 ? -8.086 -6.957 -6.024 1.00 0.58 65 GLU A N 15
ATOM 24419 C CA . GLU A 1 65 ? -7.694 -7.821 -7.128 1.00 0.63 65 GLU A CA 15
ATOM 24420 C C . GLU A 1 65 ? -6.443 -8.603 -6.750 1.00 0.55 65 GLU A C 15
ATOM 24421 O O . GLU A 1 65 ? -6.315 -9.777 -7.082 1.00 0.62 65 GLU A O 15
ATOM 24433 N N . ILE A 1 66 ? -5.534 -7.944 -6.040 1.00 0.46 66 ILE A N 15
ATOM 24434 C CA . ILE A 1 66 ? -4.325 -8.591 -5.549 1.00 0.46 66 ILE A CA 15
ATOM 24435 C C . ILE A 1 66 ? -4.670 -9.840 -4.748 1.00 0.43 66 ILE A C 15
ATOM 24436 O O . ILE A 1 66 ? -4.248 -10.939 -5.089 1.00 0.48 66 ILE A O 15
ATOM 24452 N N . ALA A 1 67 ? -5.459 -9.659 -3.696 1.00 0.44 67 ALA A N 15
ATOM 24453 C CA . ALA A 1 67 ? -5.836 -10.759 -2.817 1.00 0.51 67 ALA A CA 15
ATOM 24454 C C . ALA A 1 67 ? -6.675 -11.796 -3.560 1.00 0.55 67 ALA A C 15
ATOM 24455 O O . ALA A 1 67 ? -6.642 -12.988 -3.243 1.00 0.63 67 ALA A O 15
ATOM 24462 N N . GLU A 1 68 ? -7.414 -11.330 -4.558 1.00 0.60 68 GLU A N 15
ATOM 24463 C CA . GLU A 1 68 ? -8.245 -12.197 -5.381 1.00 0.73 68 GLU A CA 15
ATOM 24464 C C . GLU A 1 68 ? -7.377 -13.080 -6.276 1.00 0.73 68 GLU A C 15
ATOM 24465 O O . GLU A 1 68 ? -7.728 -14.219 -6.586 1.00 0.87 68 GLU A O 15
ATOM 24477 N N . LYS A 1 69 ? -6.239 -12.543 -6.681 1.00 0.65 69 LYS A N 15
ATOM 24478 C CA . LYS A 1 69 ? -5.350 -13.222 -7.610 1.00 0.71 69 LYS A CA 15
ATOM 24479 C C . LYS A 1 69 ? -4.074 -13.669 -6.903 1.00 0.73 69 LYS A C 15
ATOM 24480 O O . LYS A 1 69 ? -3.044 -13.895 -7.540 1.00 0.92 69 LYS A O 15
ATOM 24499 N N . ALA A 1 70 ? -4.145 -13.785 -5.586 1.00 0.67 70 ALA A N 15
ATOM 24500 C CA . ALA A 1 70 ? -2.982 -14.138 -4.786 1.00 0.71 70 ALA A CA 15
ATOM 24501 C C . ALA A 1 70 ? -2.986 -15.608 -4.403 1.00 0.69 70 ALA A C 15
ATOM 24502 O O . ALA A 1 70 ? -3.848 -16.055 -3.642 1.00 0.68 70 ALA A O 15
ATOM 24509 N N . PRO A 1 71 ? -2.034 -16.383 -4.934 1.00 0.84 71 PRO A N 15
ATOM 24510 C CA . PRO A 1 71 ? -1.850 -17.782 -4.559 1.00 0.90 71 PRO A CA 15
ATOM 24511 C C . PRO A 1 71 ? -1.172 -17.919 -3.201 1.00 0.81 71 PRO A C 15
ATOM 24512 O O . PRO A 1 71 ? 0.010 -17.605 -3.045 1.00 0.93 71 PRO A O 15
ATOM 24523 N N . GLY A 1 72 ? -1.942 -18.354 -2.221 1.00 0.75 72 GLY A N 15
ATOM 24524 C CA . GLY A 1 72 ? -1.389 -18.648 -0.914 1.00 0.77 72 GLY A CA 15
ATOM 24525 C C . GLY A 1 72 ? -1.507 -17.484 0.050 1.00 0.63 72 GLY A C 15
ATOM 24526 O O . GLY A 1 72 ? -2.397 -16.644 -0.096 1.00 0.62 72 GLY A O 15
ATOM 24530 N N . PRO A 1 73 ? -0.623 -17.419 1.060 1.00 0.61 73 PRO A N 15
ATOM 24531 C CA . PRO A 1 73 ? -0.627 -16.347 2.059 1.00 0.58 73 PRO A CA 15
ATOM 24532 C C . PRO A 1 73 ? -0.253 -15.002 1.450 1.00 0.48 73 PRO A C 15
ATOM 24533 O O . PRO A 1 73 ? 0.845 -14.836 0.908 1.00 0.54 73 PRO A O 15
ATOM 24544 N N . VAL A 1 74 ? -1.165 -14.048 1.544 1.00 0.48 74 VAL A N 15
ATOM 24545 C CA . VAL A 1 74 ? -0.961 -12.736 0.958 1.00 0.46 74 VAL A CA 15
ATOM 24546 C C . VAL A 1 74 ? -1.283 -11.627 1.954 1.00 0.44 74 VAL A C 15
ATOM 24547 O O . VAL A 1 74 ? -2.252 -11.714 2.711 1.00 0.56 74 VAL A O 15
ATOM 24560 N N . LYS A 1 75 ? -0.441 -10.606 1.970 1.00 0.44 75 LYS A N 15
ATOM 24561 C CA . LYS A 1 75 ? -0.707 -9.396 2.728 1.00 0.52 75 LYS A CA 15
ATOM 24562 C C . LYS A 1 75 ? -0.432 -8.193 1.837 1.00 0.42 75 LYS A C 15
ATOM 24563 O O . LYS A 1 75 ? 0.551 -8.182 1.093 1.00 0.45 75 LYS A O 15
ATOM 24582 N N . VAL A 1 76 ? -1.298 -7.194 1.892 1.00 0.42 76 VAL A N 15
ATOM 24583 C CA . VAL A 1 76 ? -1.137 -6.010 1.065 1.00 0.39 76 VAL A CA 15
ATOM 24584 C C . VAL A 1 76 ? -1.048 -4.752 1.921 1.00 0.38 76 VAL A C 15
ATOM 24585 O O . VAL A 1 76 ? -1.923 -4.481 2.745 1.00 0.50 76 VAL A O 15
ATOM 24598 N N . LEU A 1 77 ? 0.012 -3.991 1.725 1.00 0.35 77 LEU A N 15
ATOM 24599 C CA . LEU A 1 77 ? 0.179 -2.721 2.406 1.00 0.41 77 LEU A CA 15
ATOM 24600 C C . LEU A 1 77 ? -0.182 -1.579 1.468 1.00 0.39 77 LEU A C 15
ATOM 24601 O O . LEU A 1 77 ? 0.402 -1.443 0.396 1.00 0.43 77 LEU A O 15
ATOM 24617 N N . VAL A 1 78 ? -1.148 -0.768 1.864 1.00 0.37 78 VAL A N 15
ATOM 24618 C CA . VAL A 1 78 ? -1.575 0.355 1.047 1.00 0.36 78 VAL A CA 15
ATOM 24619 C C . VAL A 1 78 ? -1.020 1.663 1.600 1.00 0.36 78 VAL A C 15
ATOM 24620 O O . VAL A 1 78 ? -1.318 2.048 2.732 1.00 0.38 78 VAL A O 15
ATOM 24633 N N . LEU A 1 79 ? -0.205 2.332 0.801 1.00 0.38 79 LEU A N 15
ATOM 24634 C CA . LEU A 1 79 ? 0.385 3.599 1.193 1.00 0.40 79 LEU A CA 15
ATOM 24635 C C . LEU A 1 79 ? -0.401 4.753 0.591 1.00 0.37 79 LEU A C 15
ATOM 24636 O O . LEU A 1 79 ? -0.436 4.922 -0.628 1.00 0.41 79 LEU A O 15
ATOM 24652 N N . ILE A 1 80 ? -1.033 5.537 1.443 1.00 0.41 80 ILE A N 15
ATOM 24653 C CA . ILE A 1 80 ? -1.755 6.712 0.995 1.00 0.43 80 ILE A CA 15
ATOM 24654 C C . ILE A 1 80 ? -1.062 7.967 1.505 1.00 0.41 80 ILE A C 15
ATOM 24655 O O . ILE A 1 80 ? -0.776 8.093 2.695 1.00 0.42 80 ILE A O 15
ATOM 24671 N N . THR A 1 81 ? -0.759 8.880 0.600 1.00 0.60 81 THR A N 15
ATOM 24672 C CA . THR A 1 81 ? 0.051 10.030 0.946 1.00 0.69 81 THR A CA 15
ATOM 24673 C C . THR A 1 81 ? -0.803 11.281 1.138 1.00 0.79 81 THR A C 15
ATOM 24674 O O . THR A 1 81 ? -1.807 11.479 0.448 1.00 1.20 81 THR A O 15
ATOM 24685 N N . GLY A 1 82 ? -0.412 12.106 2.103 1.00 0.73 82 GLY A N 15
ATOM 24686 C CA . GLY A 1 82 ? -1.137 13.328 2.385 1.00 1.09 82 GLY A CA 15
ATOM 24687 C C . GLY A 1 82 ? -2.418 13.066 3.150 1.00 0.92 82 GLY A C 15
ATOM 24688 O O . GLY A 1 82 ? -2.622 11.969 3.668 1.00 1.03 82 GLY A O 15
ATOM 24692 N N . SER A 1 83 ? -3.278 14.066 3.222 1.00 1.03 83 SER A N 15
ATOM 24693 C CA . SER A 1 83 ? -4.553 13.922 3.902 1.00 1.19 83 SER A CA 15
ATOM 24694 C C . SER A 1 83 ? -5.675 13.747 2.885 1.00 1.10 83 SER A C 15
ATOM 24695 O O . SER A 1 83 ? -6.008 14.676 2.144 1.00 1.22 83 SER A O 15
ATOM 24703 N N . ALA A 1 84 ? -6.235 12.546 2.839 1.00 1.02 84 ALA A N 15
ATOM 24704 C CA . ALA A 1 84 ? -7.327 12.241 1.927 1.00 0.95 84 ALA A CA 15
ATOM 24705 C C . ALA A 1 84 ? -8.585 13.005 2.319 1.00 0.97 84 ALA A C 15
ATOM 24706 O O . ALA A 1 84 ? -8.922 13.098 3.502 1.00 1.13 84 ALA A O 15
ATOM 24713 N N . ASP A 1 85 ? -9.260 13.558 1.320 1.00 0.89 85 ASP A N 15
ATOM 24714 C CA . ASP A 1 85 ? -10.497 14.305 1.533 1.00 0.93 85 ASP A CA 15
ATOM 24715 C C . ASP A 1 85 ? -11.553 13.403 2.164 1.00 0.81 85 ASP A C 15
ATOM 24716 O O . ASP A 1 85 ? -11.612 12.217 1.851 1.00 0.71 85 ASP A O 15
ATOM 24725 N N . PRO A 1 86 ? -12.393 13.967 3.057 1.00 0.92 86 PRO A N 15
ATOM 24726 C CA . PRO A 1 86 ? -13.404 13.229 3.838 1.00 0.95 86 PRO A CA 15
ATOM 24727 C C . PRO A 1 86 ? -14.100 12.093 3.080 1.00 0.85 86 PRO A C 15
ATOM 24728 O O . PRO A 1 86 ? -14.202 10.972 3.587 1.00 0.88 86 PRO A O 15
ATOM 24739 N N . ASP A 1 87 ? -14.578 12.378 1.876 1.00 0.82 87 ASP A N 15
ATOM 24740 C CA . ASP A 1 87 ? -15.281 11.377 1.074 1.00 0.86 87 ASP A CA 15
ATOM 24741 C C . ASP A 1 87 ? -14.367 10.207 0.729 1.00 0.74 87 ASP A C 15
ATOM 24742 O O . ASP A 1 87 ? -14.716 9.048 0.949 1.00 0.79 87 ASP A O 15
ATOM 24751 N N . GLU A 1 88 ? -13.189 10.519 0.203 1.00 0.68 88 GLU A N 15
ATOM 24752 C CA . GLU A 1 88 ? -12.227 9.495 -0.183 1.00 0.67 88 GLU A CA 15
ATOM 24753 C C . GLU A 1 88 ? -11.656 8.805 1.053 1.00 0.55 88 GLU A C 15
ATOM 24754 O O . GLU A 1 88 ? -11.316 7.624 1.014 1.00 0.54 88 GLU A O 15
ATOM 24766 N N . LYS A 1 89 ? -11.564 9.558 2.143 1.00 0.57 89 LYS A N 15
ATOM 24767 C CA . LYS A 1 89 ? -11.171 9.016 3.439 1.00 0.62 89 LYS A CA 15
ATOM 24768 C C . LYS A 1 89 ? -12.150 7.924 3.862 1.00 0.59 89 LYS A C 15
ATOM 24769 O O . LYS A 1 89 ? -11.749 6.848 4.299 1.00 0.64 89 LYS A O 15
ATOM 24788 N N . THR A 1 90 ? -13.437 8.210 3.704 1.00 0.62 90 THR A N 15
ATOM 24789 C CA . THR A 1 90 ? -14.489 7.264 4.042 1.00 0.69 90 THR A CA 15
ATOM 24790 C C . THR A 1 90 ? -14.526 6.108 3.043 1.00 0.62 90 THR A C 15
ATOM 24791 O O . THR A 1 90 ? -14.702 4.948 3.421 1.00 0.69 90 THR A O 15
ATOM 24802 N N . LYS A 1 91 ? -14.352 6.439 1.770 1.00 0.57 91 LYS A N 15
ATOM 24803 C CA . LYS A 1 91 ? -14.320 5.443 0.706 1.00 0.64 91 LYS A CA 15
ATOM 24804 C C . LYS A 1 91 ? -13.234 4.404 0.973 1.00 0.63 91 LYS A C 15
ATOM 24805 O O . LYS A 1 91 ? -13.475 3.195 0.893 1.00 0.73 91 LYS A O 15
ATOM 24824 N N . ALA A 1 92 ? -12.043 4.889 1.308 1.00 0.58 92 ALA A N 15
ATOM 24825 C CA . ALA A 1 92 ? -10.914 4.021 1.603 1.00 0.67 92 ALA A CA 15
ATOM 24826 C C . ALA A 1 92 ? -11.115 3.312 2.933 1.00 0.68 92 ALA A C 15
ATOM 24827 O O . ALA A 1 92 ? -10.702 2.169 3.104 1.00 0.78 92 ALA A O 15
ATOM 24834 N N . LYS A 1 93 ? -11.763 3.999 3.867 1.00 0.64 93 LYS A N 15
ATOM 24835 C CA . LYS A 1 93 ? -12.032 3.443 5.185 1.00 0.71 93 LYS A CA 15
ATOM 24836 C C . LYS A 1 93 ? -12.865 2.171 5.074 1.00 0.70 93 LYS A C 15
ATOM 24837 O O . LYS A 1 93 ? -12.504 1.131 5.630 1.00 0.79 93 LYS A O 15
ATOM 24856 N N . LYS A 1 94 ? -13.970 2.254 4.340 1.00 0.66 94 LYS A N 15
ATOM 24857 C CA . LYS A 1 94 ? -14.840 1.102 4.146 1.00 0.71 94 LYS A CA 15
ATOM 24858 C C . LYS A 1 94 ? -14.096 -0.017 3.429 1.00 0.67 94 LYS A C 15
ATOM 24859 O O . LYS A 1 94 ? -14.221 -1.190 3.790 1.00 0.74 94 LYS A O 15
ATOM 24878 N N . ALA A 1 95 ? -13.321 0.359 2.419 1.00 0.60 95 ALA A N 15
ATOM 24879 C CA . ALA A 1 95 ? -12.552 -0.600 1.638 1.00 0.60 95 ALA A CA 15
ATOM 24880 C C . ALA A 1 95 ? -11.545 -1.334 2.514 1.00 0.57 95 ALA A C 15
ATOM 24881 O O . ALA A 1 95 ? -11.512 -2.563 2.539 1.00 0.57 95 ALA A O 15
ATOM 24888 N N . ALA A 1 96 ? -10.753 -0.569 3.258 1.00 0.57 96 ALA A N 15
ATOM 24889 C CA . ALA A 1 96 ? -9.689 -1.124 4.086 1.00 0.58 96 ALA A CA 15
ATOM 24890 C C . ALA A 1 96 ? -10.231 -2.039 5.180 1.00 0.56 96 ALA A C 15
ATOM 24891 O O . ALA A 1 96 ? -9.599 -3.031 5.530 1.00 0.59 96 ALA A O 15
ATOM 24898 N N . GLU A 1 97 ? -11.398 -1.709 5.719 1.00 0.57 97 GLU A N 15
ATOM 24899 C CA . GLU A 1 97 ? -11.976 -2.508 6.793 1.00 0.63 97 GLU A CA 15
ATOM 24900 C C . GLU A 1 97 ? -12.385 -3.888 6.283 1.00 0.55 97 GLU A C 15
ATOM 24901 O O . GLU A 1 97 ? -12.201 -4.892 6.972 1.00 0.58 97 GLU A O 15
ATOM 24913 N N . GLU A 1 98 ? -12.921 -3.940 5.069 1.00 0.55 98 GLU A N 15
ATOM 24914 C CA . GLU A 1 98 ? -13.296 -5.212 4.464 1.00 0.57 98 GLU A CA 15
ATOM 24915 C C . GLU A 1 98 ? -12.057 -5.946 3.964 1.00 0.52 98 GLU A C 15
ATOM 24916 O O . GLU A 1 98 ? -11.926 -7.156 4.131 1.00 0.60 98 GLU A O 15
ATOM 24928 N N . ALA A 1 99 ? -11.138 -5.195 3.377 1.00 0.46 99 ALA A N 15
ATOM 24929 C CA . ALA A 1 99 ? -9.923 -5.760 2.804 1.00 0.49 99 ALA A CA 15
ATOM 24930 C C . ALA A 1 99 ? -8.969 -6.259 3.886 1.00 0.46 99 ALA A C 15
ATOM 24931 O O . ALA A 1 99 ? -8.048 -7.033 3.614 1.00 0.50 99 ALA A O 15
ATOM 24938 N N . ARG A 1 100 ? -9.206 -5.828 5.121 1.00 0.47 100 ARG A N 15
ATOM 24939 C CA . ARG A 1 100 ? -8.358 -6.199 6.249 1.00 0.53 100 ARG A CA 15
ATOM 24940 C C . ARG A 1 100 ? -8.390 -7.710 6.488 1.00 0.51 100 ARG A C 15
ATOM 24941 O O . ARG A 1 100 ? -7.508 -8.261 7.149 1.00 0.56 100 ARG A O 15
ATOM 24962 N N . LYS A 1 101 ? -9.395 -8.376 5.926 1.00 0.51 101 LYS A N 15
ATOM 24963 C CA . LYS A 1 101 ? -9.494 -9.832 6.002 1.00 0.58 101 LYS A CA 15
ATOM 24964 C C . LYS A 1 101 ? -8.264 -10.483 5.374 1.00 0.63 101 LYS A C 15
ATOM 24965 O O . LYS A 1 101 ? -7.770 -11.504 5.853 1.00 0.81 101 LYS A O 15
ATOM 24984 N N . TRP A 1 102 ? -7.764 -9.871 4.307 1.00 0.57 102 TRP A N 15
ATOM 24985 C CA . TRP A 1 102 ? -6.574 -10.357 3.626 1.00 0.71 102 TRP A CA 15
ATOM 24986 C C . TRP A 1 102 ? -5.367 -9.534 4.051 1.00 0.64 102 TRP A C 15
ATOM 24987 O O . TRP A 1 102 ? -4.339 -9.514 3.377 1.00 0.73 102 TRP A O 15
ATOM 25008 N N . ASN A 1 103 ? -5.528 -8.841 5.175 1.00 0.56 103 ASN A N 15
ATOM 25009 C CA . ASN A 1 103 ? -4.469 -8.024 5.768 1.00 0.64 103 ASN A CA 15
ATOM 25010 C C . ASN A 1 103 ? -4.099 -6.849 4.877 1.00 0.56 103 ASN A C 15
ATOM 25011 O O . ASN A 1 103 ? -2.962 -6.379 4.898 1.00 0.70 103 ASN A O 15
ATOM 25022 N N . VAL A 1 104 ? -5.062 -6.379 4.097 1.00 0.46 104 VAL A N 15
ATOM 25023 C CA . VAL A 1 104 ? -4.874 -5.172 3.313 1.00 0.45 104 VAL A CA 15
ATOM 25024 C C . VAL A 1 104 ? -5.062 -3.963 4.218 1.00 0.48 104 VAL A C 15
ATOM 25025 O O . VAL A 1 104 ? -6.187 -3.572 4.528 1.00 0.63 104 VAL A O 15
ATOM 25038 N N . ARG A 1 105 ? -3.954 -3.396 4.664 1.00 0.45 105 ARG A N 15
ATOM 25039 C CA . ARG A 1 105 ? -3.991 -2.318 5.639 1.00 0.48 105 ARG A CA 15
ATOM 25040 C C . ARG A 1 105 ? -3.439 -1.027 5.051 1.00 0.44 105 ARG A C 15
ATOM 25041 O O . ARG A 1 105 ? -2.447 -1.037 4.320 1.00 0.51 105 ARG A O 15
ATOM 25062 N N . VAL A 1 106 ? -4.089 0.083 5.373 1.00 0.47 106 VAL A N 15
ATOM 25063 C CA . VAL A 1 106 ? -3.683 1.384 4.864 1.00 0.48 106 VAL A CA 15
ATOM 25064 C C . VAL A 1 106 ? -2.804 2.115 5.871 1.00 0.50 106 VAL A C 15
ATOM 25065 O O . VAL A 1 106 ? -2.984 1.981 7.085 1.00 0.64 106 VAL A O 15
ATOM 25078 N N . ARG A 1 107 ? -1.835 2.857 5.361 1.00 0.46 107 ARG A N 15
ATOM 25079 C CA . ARG A 1 107 ? -0.981 3.693 6.189 1.00 0.58 107 ARG A CA 15
ATOM 25080 C C . ARG A 1 107 ? -0.742 5.027 5.497 1.00 0.49 107 ARG A C 15
ATOM 25081 O O . ARG A 1 107 ? -0.476 5.073 4.294 1.00 0.48 107 ARG A O 15
ATOM 25102 N N . THR A 1 108 ? -0.855 6.107 6.252 1.00 0.56 108 THR A N 15
ATOM 25103 C CA . THR A 1 108 ? -0.715 7.442 5.701 1.00 0.51 108 THR A CA 15
ATOM 25104 C C . THR A 1 108 ? 0.740 7.898 5.743 1.00 0.52 108 THR A C 15
ATOM 25105 O O . THR A 1 108 ? 1.379 7.884 6.797 1.00 0.66 108 THR A O 15
ATOM 25116 N N . VAL A 1 109 ? 1.259 8.288 4.591 1.00 0.47 109 VAL A N 15
ATOM 25117 C CA . VAL A 1 109 ? 2.632 8.753 4.490 1.00 0.55 109 VAL A CA 15
ATOM 25118 C C . VAL A 1 109 ? 2.678 10.201 4.005 1.00 0.57 109 VAL A C 15
ATOM 25119 O O . VAL A 1 109 ? 2.010 10.569 3.041 1.00 0.62 109 VAL A O 15
ATOM 25132 N N . THR A 1 110 ? 3.440 11.029 4.693 1.00 0.70 110 THR A N 15
ATOM 25133 C CA . THR A 1 110 ? 3.611 12.414 4.286 1.00 0.84 110 THR A CA 15
ATOM 25134 C C . THR A 1 110 ? 5.049 12.685 3.859 1.00 0.84 110 THR A C 15
ATOM 25135 O O . THR A 1 110 ? 5.331 13.664 3.172 1.00 0.97 110 THR A O 15
ATOM 25146 N N . SER A 1 111 ? 5.953 11.804 4.263 1.00 0.79 111 SER A N 15
ATOM 25147 C CA . SER A 1 111 ? 7.354 11.932 3.914 1.00 0.85 111 SER A CA 15
ATOM 25148 C C . SER A 1 111 ? 7.923 10.581 3.476 1.00 0.76 111 SER A C 15
ATOM 25149 O O . SER A 1 111 ? 7.408 9.538 3.886 1.00 0.69 111 SER A O 15
ATOM 25157 N N . PRO A 1 112 ? 8.964 10.572 2.623 1.00 0.82 112 PRO A N 15
ATOM 25158 C CA . PRO A 1 112 ? 9.582 9.329 2.135 1.00 0.80 112 PRO A CA 15
ATOM 25159 C C . PRO A 1 112 ? 9.953 8.365 3.264 1.00 0.70 112 PRO A C 15
ATOM 25160 O O . PRO A 1 112 ? 9.717 7.158 3.160 1.00 0.74 112 PRO A O 15
ATOM 25171 N N . ASP A 1 113 ? 10.503 8.915 4.347 1.00 0.67 113 ASP A N 15
ATOM 25172 C CA . ASP A 1 113 ? 10.952 8.115 5.489 1.00 0.66 113 ASP A CA 15
ATOM 25173 C C . ASP A 1 113 ? 9.850 7.204 6.009 1.00 0.59 113 ASP A C 15
ATOM 25174 O O . ASP A 1 113 ? 10.086 6.028 6.278 1.00 0.63 113 ASP A O 15
ATOM 25183 N N . GLU A 1 114 ? 8.649 7.752 6.135 1.00 0.57 114 GLU A N 15
ATOM 25184 C CA . GLU A 1 114 ? 7.511 6.999 6.645 1.00 0.60 114 GLU A CA 15
ATOM 25185 C C . GLU A 1 114 ? 7.208 5.805 5.750 1.00 0.52 114 GLU A C 15
ATOM 25186 O O . GLU A 1 114 ? 7.038 4.687 6.233 1.00 0.52 114 GLU A O 15
ATOM 25198 N N . ALA A 1 115 ? 7.162 6.047 4.446 1.00 0.55 115 ALA A N 15
ATOM 25199 C CA . ALA A 1 115 ? 6.890 4.991 3.479 1.00 0.58 115 ALA A CA 15
ATOM 25200 C C . ALA A 1 115 ? 7.933 3.884 3.584 1.00 0.51 115 ALA A C 15
ATOM 25201 O O . ALA A 1 115 ? 7.596 2.702 3.655 1.00 0.51 115 ALA A O 15
ATOM 25208 N N . LYS A 1 116 ? 9.198 4.288 3.620 1.00 0.51 116 LYS A N 15
ATOM 25209 C CA . LYS A 1 116 ? 10.310 3.354 3.760 1.00 0.51 116 LYS A CA 15
ATOM 25210 C C . LYS A 1 116 ? 10.185 2.568 5.059 1.00 0.44 116 LYS A C 15
ATOM 25211 O O . LYS A 1 116 ? 10.357 1.349 5.082 1.00 0.49 116 LYS A O 15
ATOM 25230 N N . ARG A 1 117 ? 9.866 3.280 6.131 1.00 0.42 117 ARG A N 15
ATOM 25231 C CA . ARG A 1 117 ? 9.713 2.681 7.448 1.00 0.44 117 ARG A CA 15
ATOM 25232 C C . ARG A 1 117 ? 8.590 1.648 7.454 1.00 0.43 117 ARG A C 15
ATOM 25233 O O . ARG A 1 117 ? 8.774 0.517 7.910 1.00 0.50 117 ARG A O 15
ATOM 25254 N N . TRP A 1 118 ? 7.432 2.042 6.936 1.00 0.43 118 TRP A N 15
ATOM 25255 C CA . TRP A 1 118 ? 6.264 1.175 6.935 1.00 0.51 118 TRP A CA 15
ATOM 25256 C C . TRP A 1 118 ? 6.480 -0.057 6.065 1.00 0.51 118 TRP A C 15
ATOM 25257 O O . TRP A 1 118 ? 6.101 -1.164 6.448 1.00 0.60 118 TRP A O 15
ATOM 25278 N N . ILE A 1 119 ? 7.083 0.133 4.899 1.00 0.48 119 ILE A N 15
ATOM 25279 C CA . ILE A 1 119 ? 7.337 -0.978 3.992 1.00 0.54 119 ILE A CA 15
ATOM 25280 C C . ILE A 1 119 ? 8.336 -1.955 4.597 1.00 0.53 119 ILE A C 15
ATOM 25281 O O . ILE A 1 119 ? 8.146 -3.169 4.530 1.00 0.58 119 ILE A O 15
ATOM 25297 N N . LYS A 1 120 ? 9.386 -1.426 5.212 1.00 0.52 120 LYS A N 15
ATOM 25298 C CA . LYS A 1 120 ? 10.408 -2.270 5.811 1.00 0.57 120 LYS A CA 15
ATOM 25299 C C . LYS A 1 120 ? 9.843 -3.002 7.026 1.00 0.56 120 LYS A C 15
ATOM 25300 O O . LYS A 1 120 ? 10.268 -4.110 7.347 1.00 0.61 120 LYS A O 15
ATOM 25319 N N . GLU A 1 121 ? 8.871 -2.376 7.683 1.00 0.56 121 GLU A N 15
ATOM 25320 C CA . GLU A 1 121 ? 8.152 -2.999 8.791 1.00 0.63 121 GLU A CA 15
ATOM 25321 C C . GLU A 1 121 ? 7.310 -4.155 8.257 1.00 0.67 121 GLU A C 15
ATOM 25322 O O . GLU A 1 121 ? 7.277 -5.244 8.832 1.00 0.79 121 GLU A O 15
ATOM 25334 N N . PHE A 1 122 ? 6.654 -3.899 7.135 1.00 0.65 122 PHE A N 15
ATOM 25335 C CA . PHE A 1 122 ? 5.816 -4.888 6.467 1.00 0.76 122 PHE A CA 15
ATOM 25336 C C . PHE A 1 122 ? 6.668 -6.043 5.946 1.00 0.78 122 PHE A C 15
ATOM 25337 O O . PHE A 1 122 ? 6.187 -7.162 5.760 1.00 0.89 122 PHE A O 15
ATOM 25354 N N . SER A 1 123 ? 7.946 -5.759 5.737 1.00 0.72 123 SER A N 15
ATOM 25355 C CA . SER A 1 123 ? 8.894 -6.752 5.262 1.00 0.79 123 SER A CA 15
ATOM 25356 C C . SER A 1 123 ? 9.310 -7.697 6.391 1.00 0.81 123 SER A C 15
ATOM 25357 O O . SER A 1 123 ? 9.994 -8.695 6.157 1.00 1.02 123 SER A O 15
ATOM 25365 N N . GLU A 1 124 ? 8.900 -7.381 7.610 1.00 0.80 124 GLU A N 15
ATOM 25366 C CA . GLU A 1 124 ? 9.258 -8.191 8.761 1.00 1.00 124 GLU A CA 15
ATOM 25367 C C . GLU A 1 124 ? 8.045 -8.944 9.289 1.00 1.48 124 GLU A C 15
ATOM 25368 O O . GLU A 1 124 ? 6.988 -8.355 9.522 1.00 2.09 124 GLU A O 15
ATOM 25380 N N . GLU A 1 125 ? 8.203 -10.248 9.470 1.00 2.33 125 GLU A N 15
ATOM 25381 C CA . GLU A 1 125 ? 7.124 -11.095 9.958 1.00 3.47 125 GLU A CA 15
ATOM 25382 C C . GLU A 1 125 ? 7.094 -11.083 11.483 1.00 4.34 125 GLU A C 15
ATOM 25383 O O . GLU A 1 125 ? 6.226 -10.391 12.061 1.00 4.92 125 GLU A O 15
ATOM 25396 N N . MET A 1 21 ? 5.250 -15.715 2.719 1.00 1.82 21 MET A N 16
ATOM 25397 C CA . MET A 1 21 ? 4.254 -14.625 2.776 1.00 1.48 21 MET A CA 16
ATOM 25398 C C . MET A 1 21 ? 4.536 -13.595 1.696 1.00 1.22 21 MET A C 16
ATOM 25399 O O . MET A 1 21 ? 5.661 -13.125 1.553 1.00 1.47 21 MET A O 16
ATOM 25412 N N . ARG A 1 22 ? 3.515 -13.255 0.927 1.00 0.88 22 ARG A N 16
ATOM 25413 C CA . ARG A 1 22 ? 3.660 -12.265 -0.123 1.00 0.73 22 ARG A CA 16
ATOM 25414 C C . ARG A 1 22 ? 3.325 -10.882 0.418 1.00 0.55 22 ARG A C 16
ATOM 25415 O O . ARG A 1 22 ? 2.192 -10.626 0.823 1.00 0.56 22 ARG A O 16
ATOM 25436 N N . LEU A 1 23 ? 4.318 -10.009 0.458 1.00 0.51 23 LEU A N 16
ATOM 25437 C CA . LEU A 1 23 ? 4.095 -8.638 0.887 1.00 0.43 23 LEU A CA 16
ATOM 25438 C C . LEU A 1 23 ? 3.848 -7.760 -0.329 1.00 0.37 23 LEU A C 16
ATOM 25439 O O . LEU A 1 23 ? 4.705 -7.640 -1.209 1.00 0.40 23 LEU A O 16
ATOM 25455 N N . VAL A 1 24 ? 2.667 -7.171 -0.384 1.00 0.35 24 VAL A N 16
ATOM 25456 C CA . VAL A 1 24 ? 2.290 -6.319 -1.498 1.00 0.37 24 VAL A CA 16
ATOM 25457 C C . VAL A 1 24 ? 2.102 -4.891 -1.011 1.00 0.38 24 VAL A C 16
ATOM 25458 O O . VAL A 1 24 ? 1.487 -4.662 0.027 1.00 0.42 24 VAL A O 16
ATOM 25471 N N . VAL A 1 25 ? 2.641 -3.937 -1.749 1.00 0.39 25 VAL A N 16
ATOM 25472 C CA . VAL A 1 25 ? 2.574 -2.543 -1.348 1.00 0.41 25 VAL A CA 16
ATOM 25473 C C . VAL A 1 25 ? 1.900 -1.696 -2.427 1.00 0.39 25 VAL A C 16
ATOM 25474 O O . VAL A 1 25 ? 2.312 -1.705 -3.587 1.00 0.42 25 VAL A O 16
ATOM 25487 N N . LEU A 1 26 ? 0.852 -0.984 -2.036 1.00 0.40 26 LEU A N 16
ATOM 25488 C CA . LEU A 1 26 ? 0.151 -0.072 -2.931 1.00 0.38 26 LEU A CA 16
ATOM 25489 C C . LEU A 1 26 ? 0.380 1.371 -2.490 1.00 0.37 26 LEU A C 16
ATOM 25490 O O . LEU A 1 26 ? 0.057 1.737 -1.360 1.00 0.48 26 LEU A O 16
ATOM 25506 N N . ILE A 1 27 ? 0.938 2.186 -3.374 1.00 0.33 27 ILE A N 16
ATOM 25507 C CA . ILE A 1 27 ? 1.220 3.585 -3.054 1.00 0.36 27 ILE A CA 16
ATOM 25508 C C . ILE A 1 27 ? 0.340 4.508 -3.893 1.00 0.39 27 ILE A C 16
ATOM 25509 O O . ILE A 1 27 ? 0.401 4.457 -5.119 1.00 0.40 27 ILE A O 16
ATOM 25525 N N . VAL A 1 28 ? -0.475 5.349 -3.259 1.00 0.48 28 VAL A N 16
ATOM 25526 C CA . VAL A 1 28 ? -1.231 6.347 -4.014 1.00 0.56 28 VAL A CA 16
ATOM 25527 C C . VAL A 1 28 ? -0.581 7.720 -3.891 1.00 0.86 28 VAL A C 16
ATOM 25528 O O . VAL A 1 28 ? -0.829 8.472 -2.945 1.00 1.37 28 VAL A O 16
ATOM 25541 N N . SER A 1 29 ? 0.252 8.037 -4.864 1.00 0.85 29 SER A N 16
ATOM 25542 C CA . SER A 1 29 ? 0.961 9.300 -4.893 1.00 1.25 29 SER A CA 16
ATOM 25543 C C . SER A 1 29 ? 1.732 9.415 -6.192 1.00 0.83 29 SER A C 16
ATOM 25544 O O . SER A 1 29 ? 2.216 8.412 -6.716 1.00 1.53 29 SER A O 16
ATOM 25552 N N . ASN A 1 30 ? 1.845 10.615 -6.729 1.00 1.19 30 ASN A N 16
ATOM 25553 C CA . ASN A 1 30 ? 2.796 10.837 -7.798 1.00 1.67 30 ASN A CA 16
ATOM 25554 C C . ASN A 1 30 ? 3.914 11.723 -7.279 1.00 1.19 30 ASN A C 16
ATOM 25555 O O . ASN A 1 30 ? 3.924 12.937 -7.492 1.00 1.38 30 ASN A O 16
ATOM 25566 N N . ASP A 1 31 ? 4.857 11.101 -6.592 1.00 1.45 31 ASP A N 16
ATOM 25567 C CA . ASP A 1 31 ? 6.028 11.792 -6.077 1.00 1.18 31 ASP A CA 16
ATOM 25568 C C . ASP A 1 31 ? 7.284 11.088 -6.556 1.00 0.94 31 ASP A C 16
ATOM 25569 O O . ASP A 1 31 ? 7.393 9.868 -6.446 1.00 1.28 31 ASP A O 16
ATOM 25578 N N . LYS A 1 32 ? 8.228 11.856 -7.076 1.00 0.79 32 LYS A N 16
ATOM 25579 C CA . LYS A 1 32 ? 9.450 11.292 -7.629 1.00 0.82 32 LYS A CA 16
ATOM 25580 C C . LYS A 1 32 ? 10.290 10.611 -6.555 1.00 0.66 32 LYS A C 16
ATOM 25581 O O . LYS A 1 32 ? 10.955 9.616 -6.824 1.00 0.68 32 LYS A O 16
ATOM 25600 N N . LYS A 1 33 ? 10.267 11.142 -5.342 1.00 0.71 33 LYS A N 16
ATOM 25601 C CA . LYS A 1 33 ? 11.067 10.577 -4.265 1.00 0.75 33 LYS A CA 16
ATOM 25602 C C . LYS A 1 33 ? 10.381 9.359 -3.660 1.00 0.68 33 LYS A C 16
ATOM 25603 O O . LYS A 1 33 ? 10.954 8.270 -3.632 1.00 0.78 33 LYS A O 16
ATOM 25622 N N . LEU A 1 34 ? 9.151 9.553 -3.190 1.00 0.61 34 LEU A N 16
ATOM 25623 C CA . LEU A 1 34 ? 8.396 8.495 -2.525 1.00 0.64 34 LEU A CA 16
ATOM 25624 C C . LEU A 1 34 ? 8.318 7.244 -3.388 1.00 0.53 34 LEU A C 16
ATOM 25625 O O . LEU A 1 34 ? 8.625 6.145 -2.931 1.00 0.62 34 LEU A O 16
ATOM 25641 N N . ILE A 1 35 ? 7.922 7.423 -4.642 1.00 0.43 35 ILE A N 16
ATOM 25642 C CA . ILE A 1 35 ? 7.751 6.305 -5.557 1.00 0.43 35 ILE A CA 16
ATOM 25643 C C . ILE A 1 35 ? 9.057 5.546 -5.758 1.00 0.46 35 ILE A C 16
ATOM 25644 O O . ILE A 1 35 ? 9.097 4.327 -5.589 1.00 0.52 35 ILE A O 16
ATOM 25660 N N . GLU A 1 36 ? 10.125 6.260 -6.093 1.00 0.51 36 GLU A N 16
ATOM 25661 C CA . GLU A 1 36 ? 11.395 5.607 -6.379 1.00 0.62 36 GLU A CA 16
ATOM 25662 C C . GLU A 1 36 ? 11.990 4.965 -5.140 1.00 0.63 36 GLU A C 16
ATOM 25663 O O . GLU A 1 36 ? 12.493 3.848 -5.210 1.00 0.64 36 GLU A O 16
ATOM 25675 N N . GLU A 1 37 ? 11.928 5.655 -4.011 1.00 0.68 37 GLU A N 16
ATOM 25676 C CA . GLU A 1 37 ? 12.508 5.132 -2.785 1.00 0.77 37 GLU A CA 16
ATOM 25677 C C . GLU A 1 37 ? 11.744 3.898 -2.314 1.00 0.71 37 GLU A C 16
ATOM 25678 O O . GLU A 1 37 ? 12.348 2.891 -1.942 1.00 0.79 37 GLU A O 16
ATOM 25690 N N . ALA A 1 38 ? 10.416 3.968 -2.359 1.00 0.61 38 ALA A N 16
ATOM 25691 C CA . ALA A 1 38 ? 9.583 2.820 -2.020 1.00 0.60 38 ALA A CA 16
ATOM 25692 C C . ALA A 1 38 ? 9.863 1.673 -2.986 1.00 0.54 38 ALA A C 16
ATOM 25693 O O . ALA A 1 38 ? 9.941 0.509 -2.588 1.00 0.59 38 ALA A O 16
ATOM 25700 N N . ARG A 1 39 ? 10.031 2.026 -4.256 1.00 0.49 39 ARG A N 16
ATOM 25701 C CA . ARG A 1 39 ? 10.399 1.073 -5.297 1.00 0.53 39 ARG A CA 16
ATOM 25702 C C . ARG A 1 39 ? 11.727 0.396 -4.962 1.00 0.56 39 ARG A C 16
ATOM 25703 O O . ARG A 1 39 ? 11.843 -0.825 -5.035 1.00 0.59 39 ARG A O 16
ATOM 25724 N N . LYS A 1 40 ? 12.717 1.200 -4.576 1.00 0.59 40 LYS A N 16
ATOM 25725 C CA . LYS A 1 40 ? 14.039 0.689 -4.221 1.00 0.67 40 LYS A CA 16
ATOM 25726 C C . LYS A 1 40 ? 13.955 -0.277 -3.043 1.00 0.65 40 LYS A C 16
ATOM 25727 O O . LYS A 1 40 ? 14.643 -1.300 -3.017 1.00 0.71 40 LYS A O 16
ATOM 25746 N N . MET A 1 41 ? 13.111 0.054 -2.072 1.00 0.64 41 MET A N 16
ATOM 25747 C CA . MET A 1 41 ? 12.932 -0.787 -0.893 1.00 0.68 41 MET A CA 16
ATOM 25748 C C . MET A 1 41 ? 12.282 -2.109 -1.272 1.00 0.63 41 MET A C 16
ATOM 25749 O O . MET A 1 41 ? 12.787 -3.182 -0.932 1.00 0.67 41 MET A O 16
ATOM 25763 N N . ALA A 1 42 ? 11.169 -2.024 -1.990 1.00 0.60 42 ALA A N 16
ATOM 25764 C CA . ALA A 1 42 ? 10.421 -3.207 -2.391 1.00 0.64 42 ALA A CA 16
ATOM 25765 C C . ALA A 1 42 ? 11.257 -4.109 -3.289 1.00 0.61 42 ALA A C 16
ATOM 25766 O O . ALA A 1 42 ? 11.243 -5.326 -3.140 1.00 0.66 42 ALA A O 16
ATOM 25773 N N . GLU A 1 43 ? 11.989 -3.504 -4.215 1.00 0.62 43 GLU A N 16
ATOM 25774 C CA . GLU A 1 43 ? 12.831 -4.250 -5.139 1.00 0.75 43 GLU A CA 16
ATOM 25775 C C . GLU A 1 43 ? 13.939 -4.983 -4.388 1.00 0.71 43 GLU A C 16
ATOM 25776 O O . GLU A 1 43 ? 14.216 -6.151 -4.655 1.00 0.79 43 GLU A O 16
ATOM 25788 N N . LYS A 1 44 ? 14.549 -4.293 -3.431 1.00 0.68 44 LYS A N 16
ATOM 25789 C CA . LYS A 1 44 ? 15.645 -4.859 -2.654 1.00 0.77 44 LYS A CA 16
ATOM 25790 C C . LYS A 1 44 ? 15.170 -6.045 -1.818 1.00 0.69 44 LYS A C 16
ATOM 25791 O O . LYS A 1 44 ? 15.916 -6.996 -1.593 1.00 0.80 44 LYS A O 16
ATOM 25810 N N . ALA A 1 45 ? 13.922 -5.992 -1.376 1.00 0.61 45 ALA A N 16
ATOM 25811 C CA . ALA A 1 45 ? 13.360 -7.064 -0.569 1.00 0.64 45 ALA A CA 16
ATOM 25812 C C . ALA A 1 45 ? 12.630 -8.085 -1.436 1.00 0.60 45 ALA A C 16
ATOM 25813 O O . ALA A 1 45 ? 12.094 -9.071 -0.928 1.00 0.71 45 ALA A O 16
ATOM 25820 N N . ASN A 1 46 ? 12.638 -7.835 -2.744 1.00 0.56 46 ASN A N 16
ATOM 25821 C CA . ASN A 1 46 ? 11.959 -8.683 -3.727 1.00 0.65 46 ASN A CA 16
ATOM 25822 C C . ASN A 1 46 ? 10.464 -8.774 -3.441 1.00 0.62 46 ASN A C 16
ATOM 25823 O O . ASN A 1 46 ? 9.857 -9.837 -3.561 1.00 0.80 46 ASN A O 16
ATOM 25834 N N . LEU A 1 47 ? 9.880 -7.646 -3.070 1.00 0.48 47 LEU A N 16
ATOM 25835 C CA . LEU A 1 47 ? 8.455 -7.576 -2.791 1.00 0.48 47 LEU A CA 16
ATOM 25836 C C . LEU A 1 47 ? 7.710 -7.015 -3.993 1.00 0.45 47 LEU A C 16
ATOM 25837 O O . LEU A 1 47 ? 8.323 -6.605 -4.980 1.00 0.53 47 LEU A O 16
ATOM 25853 N N . GLU A 1 48 ? 6.390 -6.992 -3.904 1.00 0.43 48 GLU A N 16
ATOM 25854 C CA . GLU A 1 48 ? 5.559 -6.553 -5.009 1.00 0.47 48 GLU A CA 16
ATOM 25855 C C . GLU A 1 48 ? 4.907 -5.213 -4.681 1.00 0.45 48 GLU A C 16
ATOM 25856 O O . GLU A 1 48 ? 4.055 -5.125 -3.799 1.00 0.49 48 GLU A O 16
ATOM 25868 N N . LEU A 1 49 ? 5.323 -4.170 -5.385 1.00 0.46 49 LEU A N 16
ATOM 25869 C CA . LEU A 1 49 ? 4.825 -2.827 -5.127 1.00 0.50 49 LEU A CA 16
ATOM 25870 C C . LEU A 1 49 ? 4.288 -2.205 -6.408 1.00 0.45 49 LEU A C 16
ATOM 25871 O O . LEU A 1 49 ? 4.965 -2.195 -7.439 1.00 0.54 49 LEU A O 16
ATOM 25887 N N . ILE A 1 50 ? 3.075 -1.682 -6.333 1.00 0.39 50 ILE A N 16
ATOM 25888 C CA . ILE A 1 50 ? 2.457 -1.012 -7.462 1.00 0.43 50 ILE A CA 16
ATOM 25889 C C . ILE A 1 50 ? 2.093 0.421 -7.091 1.00 0.40 50 ILE A C 16
ATOM 25890 O O . ILE A 1 50 ? 1.483 0.669 -6.049 1.00 0.37 50 ILE A O 16
ATOM 25906 N N . THR A 1 51 ? 2.486 1.362 -7.934 1.00 0.48 51 THR A N 16
ATOM 25907 C CA . THR A 1 51 ? 2.167 2.756 -7.706 1.00 0.52 51 THR A CA 16
ATOM 25908 C C . THR A 1 51 ? 0.880 3.144 -8.421 1.00 0.56 51 THR A C 16
ATOM 25909 O O . THR A 1 51 ? 0.641 2.751 -9.567 1.00 0.66 51 THR A O 16
ATOM 25920 N N . VAL A 1 52 ? 0.052 3.898 -7.722 1.00 0.68 52 VAL A N 16
ATOM 25921 C CA . VAL A 1 52 ? -1.259 4.292 -8.204 1.00 0.78 52 VAL A CA 16
ATOM 25922 C C . VAL A 1 52 ? -1.439 5.801 -8.048 1.00 0.85 52 VAL A C 16
ATOM 25923 O O . VAL A 1 52 ? -0.829 6.407 -7.162 1.00 1.66 52 VAL A O 16
ATOM 25936 N N . PRO A 1 53 ? -2.231 6.438 -8.934 1.00 0.73 53 PRO A N 16
ATOM 25937 C CA . PRO A 1 53 ? -2.694 7.811 -8.739 1.00 0.90 53 PRO A CA 16
ATOM 25938 C C . PRO A 1 53 ? -3.282 8.011 -7.341 1.00 0.88 53 PRO A C 16
ATOM 25939 O O . PRO A 1 53 ? -3.692 7.059 -6.683 1.00 1.64 53 PRO A O 16
ATOM 25950 N N . GLY A 1 54 ? -3.353 9.259 -6.926 1.00 1.49 54 GLY A N 16
ATOM 25951 C CA . GLY A 1 54 ? -3.620 9.597 -5.536 1.00 2.14 54 GLY A CA 16
ATOM 25952 C C . GLY A 1 54 ? -4.990 9.189 -5.014 1.00 1.80 54 GLY A C 16
ATOM 25953 O O . GLY A 1 54 ? -5.286 9.417 -3.841 1.00 2.08 54 GLY A O 16
ATOM 25957 N N . SER A 1 55 ? -5.824 8.604 -5.862 1.00 1.36 55 SER A N 16
ATOM 25958 C CA . SER A 1 55 ? -7.141 8.152 -5.440 1.00 0.97 55 SER A CA 16
ATOM 25959 C C . SER A 1 55 ? -7.020 6.939 -4.509 1.00 0.64 55 SER A C 16
ATOM 25960 O O . SER A 1 55 ? -6.569 5.868 -4.922 1.00 0.50 55 SER A O 16
ATOM 25968 N N . PRO A 1 56 ? -7.456 7.104 -3.242 1.00 0.66 56 PRO A N 16
ATOM 25969 C CA . PRO A 1 56 ? -7.316 6.082 -2.193 1.00 0.58 56 PRO A CA 16
ATOM 25970 C C . PRO A 1 56 ? -8.011 4.758 -2.508 1.00 0.53 56 PRO A C 16
ATOM 25971 O O . PRO A 1 56 ? -7.415 3.693 -2.344 1.00 0.62 56 PRO A O 16
ATOM 25982 N N . GLU A 1 57 ? -9.266 4.816 -2.953 1.00 0.62 57 GLU A N 16
ATOM 25983 C CA . GLU A 1 57 ? -10.029 3.593 -3.197 1.00 0.80 57 GLU A CA 16
ATOM 25984 C C . GLU A 1 57 ? -9.416 2.791 -4.340 1.00 0.67 57 GLU A C 16
ATOM 25985 O O . GLU A 1 57 ? -9.448 1.560 -4.335 1.00 0.67 57 GLU A O 16
ATOM 25997 N N . GLU A 1 58 ? -8.839 3.499 -5.304 1.00 0.61 58 GLU A N 16
ATOM 25998 C CA . GLU A 1 58 ? -8.268 2.875 -6.491 1.00 0.56 58 GLU A CA 16
ATOM 25999 C C . GLU A 1 58 ? -7.215 1.836 -6.109 1.00 0.50 58 GLU A C 16
ATOM 26000 O O . GLU A 1 58 ? -7.224 0.711 -6.614 1.00 0.54 58 GLU A O 16
ATOM 26012 N N . ALA A 1 59 ? -6.325 2.212 -5.197 1.00 0.52 59 ALA A N 16
ATOM 26013 C CA . ALA A 1 59 ? -5.253 1.321 -4.774 1.00 0.59 59 ALA A CA 16
ATOM 26014 C C . ALA A 1 59 ? -5.768 0.213 -3.873 1.00 0.50 59 ALA A C 16
ATOM 26015 O O . ALA A 1 59 ? -5.217 -0.880 -3.863 1.00 0.50 59 ALA A O 16
ATOM 26022 N N . ILE A 1 60 ? -6.819 0.490 -3.116 1.00 0.51 60 ILE A N 16
ATOM 26023 C CA . ILE A 1 60 ? -7.400 -0.523 -2.243 1.00 0.52 60 ILE A CA 16
ATOM 26024 C C . ILE A 1 60 ? -8.119 -1.580 -3.074 1.00 0.50 60 ILE A C 16
ATOM 26025 O O . ILE A 1 60 ? -8.098 -2.765 -2.749 1.00 0.52 60 ILE A O 16
ATOM 26041 N N . ARG A 1 61 ? -8.735 -1.143 -4.162 1.00 0.51 61 ARG A N 16
ATOM 26042 C CA . ARG A 1 61 ? -9.350 -2.060 -5.112 1.00 0.57 61 ARG A CA 16
ATOM 26043 C C . ARG A 1 61 ? -8.275 -2.852 -5.849 1.00 0.55 61 ARG A C 16
ATOM 26044 O O . ARG A 1 61 ? -8.463 -4.023 -6.172 1.00 0.67 61 ARG A O 16
ATOM 26065 N N . LEU A 1 62 ? -7.145 -2.201 -6.098 1.00 0.47 62 LEU A N 16
ATOM 26066 C CA . LEU A 1 62 ? -5.984 -2.861 -6.681 1.00 0.50 62 LEU A CA 16
ATOM 26067 C C . LEU A 1 62 ? -5.449 -3.888 -5.683 1.00 0.43 62 LEU A C 16
ATOM 26068 O O . LEU A 1 62 ? -5.119 -5.019 -6.040 1.00 0.45 62 LEU A O 16
ATOM 26084 N N . ALA A 1 63 ? -5.381 -3.471 -4.426 1.00 0.41 63 ALA A N 16
ATOM 26085 C CA . ALA A 1 63 ? -4.956 -4.331 -3.336 1.00 0.42 63 ALA A CA 16
ATOM 26086 C C . ALA A 1 63 ? -5.869 -5.544 -3.214 1.00 0.46 63 ALA A C 16
ATOM 26087 O O . ALA A 1 63 ? -5.397 -6.668 -3.078 1.00 0.49 63 ALA A O 16
ATOM 26094 N N . GLN A 1 64 ? -7.175 -5.304 -3.270 1.00 0.52 64 GLN A N 16
ATOM 26095 C CA . GLN A 1 64 ? -8.164 -6.377 -3.224 1.00 0.64 64 GLN A CA 16
ATOM 26096 C C . GLN A 1 64 ? -7.937 -7.336 -4.390 1.00 0.62 64 GLN A C 16
ATOM 26097 O O . GLN A 1 64 ? -8.013 -8.553 -4.237 1.00 0.69 64 GLN A O 16
ATOM 26111 N N . GLU A 1 65 ? -7.642 -6.768 -5.554 1.00 0.58 65 GLU A N 16
ATOM 26112 C CA . GLU A 1 65 ? -7.355 -7.546 -6.752 1.00 0.63 65 GLU A CA 16
ATOM 26113 C C . GLU A 1 65 ? -6.183 -8.497 -6.509 1.00 0.55 65 GLU A C 16
ATOM 26114 O O . GLU A 1 65 ? -6.269 -9.687 -6.806 1.00 0.62 65 GLU A O 16
ATOM 26126 N N . ILE A 1 66 ? -5.102 -7.975 -5.941 1.00 0.46 66 ILE A N 16
ATOM 26127 C CA . ILE A 1 66 ? -3.920 -8.782 -5.677 1.00 0.46 66 ILE A CA 16
ATOM 26128 C C . ILE A 1 66 ? -4.140 -9.744 -4.509 1.00 0.43 66 ILE A C 16
ATOM 26129 O O . ILE A 1 66 ? -3.771 -10.914 -4.586 1.00 0.48 66 ILE A O 16
ATOM 26145 N N . ALA A 1 67 ? -4.751 -9.250 -3.437 1.00 0.44 67 ALA A N 16
ATOM 26146 C CA . ALA A 1 67 ? -4.924 -10.029 -2.212 1.00 0.51 67 ALA A CA 16
ATOM 26147 C C . ALA A 1 67 ? -5.880 -11.199 -2.410 1.00 0.55 67 ALA A C 16
ATOM 26148 O O . ALA A 1 67 ? -5.634 -12.303 -1.919 1.00 0.63 67 ALA A O 16
ATOM 26155 N N . GLU A 1 68 ? -6.971 -10.953 -3.120 1.00 0.60 68 GLU A N 16
ATOM 26156 C CA . GLU A 1 68 ? -7.975 -11.979 -3.362 1.00 0.73 68 GLU A CA 16
ATOM 26157 C C . GLU A 1 68 ? -7.433 -13.040 -4.315 1.00 0.73 68 GLU A C 16
ATOM 26158 O O . GLU A 1 68 ? -7.808 -14.212 -4.243 1.00 0.87 68 GLU A O 16
ATOM 26170 N N . LYS A 1 69 ? -6.525 -12.622 -5.186 1.00 0.65 69 LYS A N 16
ATOM 26171 C CA . LYS A 1 69 ? -5.922 -13.515 -6.166 1.00 0.71 69 LYS A CA 16
ATOM 26172 C C . LYS A 1 69 ? -4.531 -13.955 -5.725 1.00 0.73 69 LYS A C 16
ATOM 26173 O O . LYS A 1 69 ? -3.722 -14.394 -6.541 1.00 0.92 69 LYS A O 16
ATOM 26192 N N . ALA A 1 70 ? -4.256 -13.840 -4.435 1.00 0.67 70 ALA A N 16
ATOM 26193 C CA . ALA A 1 70 ? -2.950 -14.194 -3.907 1.00 0.71 70 ALA A CA 16
ATOM 26194 C C . ALA A 1 70 ? -2.898 -15.658 -3.502 1.00 0.69 70 ALA A C 16
ATOM 26195 O O . ALA A 1 70 ? -3.792 -16.152 -2.808 1.00 0.68 70 ALA A O 16
ATOM 26202 N N . PRO A 1 71 ? -1.862 -16.376 -3.949 1.00 0.84 71 PRO A N 16
ATOM 26203 C CA . PRO A 1 71 ? -1.630 -17.753 -3.544 1.00 0.90 71 PRO A CA 16
ATOM 26204 C C . PRO A 1 71 ? -0.832 -17.846 -2.243 1.00 0.81 71 PRO A C 16
ATOM 26205 O O . PRO A 1 71 ? 0.367 -17.553 -2.208 1.00 0.93 71 PRO A O 16
ATOM 26216 N N . GLY A 1 72 ? -1.502 -18.246 -1.175 1.00 0.75 72 GLY A N 16
ATOM 26217 C CA . GLY A 1 72 ? -0.832 -18.433 0.097 1.00 0.77 72 GLY A CA 16
ATOM 26218 C C . GLY A 1 72 ? -0.990 -17.237 1.013 1.00 0.63 72 GLY A C 16
ATOM 26219 O O . GLY A 1 72 ? -1.836 -16.375 0.768 1.00 0.62 72 GLY A O 16
ATOM 26223 N N . PRO A 1 73 ? -0.191 -17.162 2.090 1.00 0.61 73 PRO A N 16
ATOM 26224 C CA . PRO A 1 73 ? -0.232 -16.041 3.034 1.00 0.58 73 PRO A CA 16
ATOM 26225 C C . PRO A 1 73 ? 0.213 -14.736 2.383 1.00 0.48 73 PRO A C 16
ATOM 26226 O O . PRO A 1 73 ? 1.293 -14.660 1.790 1.00 0.54 73 PRO A O 16
ATOM 26237 N N . VAL A 1 74 ? -0.612 -13.712 2.500 1.00 0.48 74 VAL A N 16
ATOM 26238 C CA . VAL A 1 74 ? -0.345 -12.438 1.855 1.00 0.46 74 VAL A CA 16
ATOM 26239 C C . VAL A 1 74 ? -0.733 -11.282 2.769 1.00 0.44 74 VAL A C 16
ATOM 26240 O O . VAL A 1 74 ? -1.701 -11.372 3.527 1.00 0.56 74 VAL A O 16
ATOM 26253 N N . LYS A 1 75 ? 0.047 -10.216 2.717 1.00 0.44 75 LYS A N 16
ATOM 26254 C CA . LYS A 1 75 ? -0.244 -9.005 3.466 1.00 0.52 75 LYS A CA 16
ATOM 26255 C C . LYS A 1 75 ? -0.050 -7.801 2.560 1.00 0.42 75 LYS A C 16
ATOM 26256 O O . LYS A 1 75 ? 1.049 -7.568 2.053 1.00 0.45 75 LYS A O 16
ATOM 26275 N N . VAL A 1 76 ? -1.121 -7.058 2.333 1.00 0.42 76 VAL A N 16
ATOM 26276 C CA . VAL A 1 76 ? -1.068 -5.918 1.437 1.00 0.39 76 VAL A CA 16
ATOM 26277 C C . VAL A 1 76 ? -1.115 -4.616 2.221 1.00 0.38 76 VAL A C 16
ATOM 26278 O O . VAL A 1 76 ? -2.021 -4.387 3.022 1.00 0.50 76 VAL A O 16
ATOM 26291 N N . LEU A 1 77 ? -0.130 -3.772 1.984 1.00 0.35 77 LEU A N 16
ATOM 26292 C CA . LEU A 1 77 ? -0.031 -2.494 2.655 1.00 0.41 77 LEU A CA 16
ATOM 26293 C C . LEU A 1 77 ? -0.383 -1.368 1.689 1.00 0.39 77 LEU A C 16
ATOM 26294 O O . LEU A 1 77 ? 0.266 -1.201 0.656 1.00 0.43 77 LEU A O 16
ATOM 26310 N N . VAL A 1 78 ? -1.420 -0.614 2.018 1.00 0.37 78 VAL A N 16
ATOM 26311 C CA . VAL A 1 78 ? -1.836 0.506 1.187 1.00 0.36 78 VAL A CA 16
ATOM 26312 C C . VAL A 1 78 ? -1.438 1.820 1.842 1.00 0.36 78 VAL A C 16
ATOM 26313 O O . VAL A 1 78 ? -1.819 2.104 2.979 1.00 0.38 78 VAL A O 16
ATOM 26326 N N . LEU A 1 79 ? -0.658 2.608 1.125 1.00 0.38 79 LEU A N 16
ATOM 26327 C CA . LEU A 1 79 ? -0.147 3.866 1.643 1.00 0.40 79 LEU A CA 16
ATOM 26328 C C . LEU A 1 79 ? -0.855 5.043 0.991 1.00 0.37 79 LEU A C 16
ATOM 26329 O O . LEU A 1 79 ? -0.603 5.359 -0.174 1.00 0.41 79 LEU A O 16
ATOM 26345 N N . ILE A 1 80 ? -1.740 5.689 1.734 1.00 0.41 80 ILE A N 16
ATOM 26346 C CA . ILE A 1 80 ? -2.381 6.897 1.246 1.00 0.43 80 ILE A CA 16
ATOM 26347 C C . ILE A 1 80 ? -1.538 8.108 1.627 1.00 0.41 80 ILE A C 16
ATOM 26348 O O . ILE A 1 80 ? -1.272 8.351 2.806 1.00 0.42 80 ILE A O 16
ATOM 26364 N N . THR A 1 81 ? -1.082 8.843 0.625 1.00 0.60 81 THR A N 16
ATOM 26365 C CA . THR A 1 81 ? -0.130 9.919 0.847 1.00 0.69 81 THR A CA 16
ATOM 26366 C C . THR A 1 81 ? -0.827 11.267 0.985 1.00 0.79 81 THR A C 16
ATOM 26367 O O . THR A 1 81 ? -1.572 11.689 0.098 1.00 1.20 81 THR A O 16
ATOM 26378 N N . GLY A 1 82 ? -0.578 11.935 2.103 1.00 0.73 82 GLY A N 16
ATOM 26379 C CA . GLY A 1 82 ? -1.146 13.245 2.330 1.00 1.09 82 GLY A CA 16
ATOM 26380 C C . GLY A 1 82 ? -2.290 13.206 3.317 1.00 0.92 82 GLY A C 16
ATOM 26381 O O . GLY A 1 82 ? -2.306 12.381 4.229 1.00 1.03 82 GLY A O 16
ATOM 26385 N N . SER A 1 83 ? -3.243 14.103 3.147 1.00 1.03 83 SER A N 16
ATOM 26386 C CA . SER A 1 83 ? -4.410 14.141 4.001 1.00 1.19 83 SER A CA 16
ATOM 26387 C C . SER A 1 83 ? -5.642 13.700 3.226 1.00 1.10 83 SER A C 16
ATOM 26388 O O . SER A 1 83 ? -6.142 14.437 2.372 1.00 1.22 83 SER A O 16
ATOM 26396 N N . ALA A 1 84 ? -6.103 12.487 3.511 1.00 1.02 84 ALA A N 16
ATOM 26397 C CA . ALA A 1 84 ? -7.288 11.940 2.866 1.00 0.95 84 ALA A CA 16
ATOM 26398 C C . ALA A 1 84 ? -8.461 12.901 3.003 1.00 0.97 84 ALA A C 16
ATOM 26399 O O . ALA A 1 84 ? -8.788 13.344 4.107 1.00 1.13 84 ALA A O 16
ATOM 26406 N N . ASP A 1 85 ? -9.061 13.248 1.876 1.00 0.89 85 ASP A N 16
ATOM 26407 C CA . ASP A 1 85 ? -10.204 14.152 1.865 1.00 0.93 85 ASP A CA 16
ATOM 26408 C C . ASP A 1 85 ? -11.381 13.484 2.558 1.00 0.81 85 ASP A C 16
ATOM 26409 O O . ASP A 1 85 ? -11.520 12.270 2.477 1.00 0.71 85 ASP A O 16
ATOM 26418 N N . PRO A 1 86 ? -12.228 14.261 3.258 1.00 0.92 86 PRO A N 16
ATOM 26419 C CA . PRO A 1 86 ? -13.341 13.725 4.058 1.00 0.95 86 PRO A CA 16
ATOM 26420 C C . PRO A 1 86 ? -14.115 12.599 3.368 1.00 0.85 86 PRO A C 16
ATOM 26421 O O . PRO A 1 86 ? -14.299 11.523 3.940 1.00 0.88 86 PRO A O 16
ATOM 26432 N N . ASP A 1 87 ? -14.535 12.833 2.130 1.00 0.82 87 ASP A N 16
ATOM 26433 C CA . ASP A 1 87 ? -15.313 11.845 1.388 1.00 0.86 87 ASP A CA 16
ATOM 26434 C C . ASP A 1 87 ? -14.430 10.690 0.931 1.00 0.74 87 ASP A C 16
ATOM 26435 O O . ASP A 1 87 ? -14.828 9.526 0.992 1.00 0.79 87 ASP A O 16
ATOM 26444 N N . GLU A 1 88 ? -13.219 11.020 0.503 1.00 0.68 88 GLU A N 16
ATOM 26445 C CA . GLU A 1 88 ? -12.259 10.023 0.034 1.00 0.67 88 GLU A CA 16
ATOM 26446 C C . GLU A 1 88 ? -11.809 9.113 1.169 1.00 0.55 88 GLU A C 16
ATOM 26447 O O . GLU A 1 88 ? -11.535 7.933 0.960 1.00 0.54 88 GLU A O 16
ATOM 26459 N N . LYS A 1 89 ? -11.735 9.669 2.370 1.00 0.57 89 LYS A N 16
ATOM 26460 C CA . LYS A 1 89 ? -11.340 8.907 3.542 1.00 0.62 89 LYS A CA 16
ATOM 26461 C C . LYS A 1 89 ? -12.383 7.842 3.852 1.00 0.59 89 LYS A C 16
ATOM 26462 O O . LYS A 1 89 ? -12.044 6.703 4.158 1.00 0.64 89 LYS A O 16
ATOM 26481 N N . THR A 1 90 ? -13.652 8.213 3.746 1.00 0.62 90 THR A N 16
ATOM 26482 C CA . THR A 1 90 ? -14.736 7.266 3.945 1.00 0.69 90 THR A CA 16
ATOM 26483 C C . THR A 1 90 ? -14.823 6.304 2.761 1.00 0.62 90 THR A C 16
ATOM 26484 O O . THR A 1 90 ? -15.165 5.130 2.917 1.00 0.69 90 THR A O 16
ATOM 26495 N N . LYS A 1 91 ? -14.487 6.812 1.578 1.00 0.57 91 LYS A N 16
ATOM 26496 C CA . LYS A 1 91 ? -14.456 5.997 0.372 1.00 0.64 91 LYS A CA 16
ATOM 26497 C C . LYS A 1 91 ? -13.424 4.886 0.535 1.00 0.63 91 LYS A C 16
ATOM 26498 O O . LYS A 1 91 ? -13.670 3.728 0.191 1.00 0.73 91 LYS A O 16
ATOM 26517 N N . ALA A 1 92 ? -12.275 5.253 1.085 1.00 0.58 92 ALA A N 16
ATOM 26518 C CA . ALA A 1 92 ? -11.222 4.298 1.370 1.00 0.67 92 ALA A CA 16
ATOM 26519 C C . ALA A 1 92 ? -11.621 3.410 2.537 1.00 0.68 92 ALA A C 16
ATOM 26520 O O . ALA A 1 92 ? -11.377 2.209 2.519 1.00 0.78 92 ALA A O 16
ATOM 26527 N N . LYS A 1 93 ? -12.249 4.015 3.539 1.00 0.64 93 LYS A N 16
ATOM 26528 C CA . LYS A 1 93 ? -12.697 3.302 4.728 1.00 0.71 93 LYS A CA 16
ATOM 26529 C C . LYS A 1 93 ? -13.596 2.124 4.359 1.00 0.70 93 LYS A C 16
ATOM 26530 O O . LYS A 1 93 ? -13.380 1.004 4.818 1.00 0.79 93 LYS A O 16
ATOM 26549 N N . LYS A 1 94 ? -14.595 2.387 3.521 1.00 0.66 94 LYS A N 16
ATOM 26550 C CA . LYS A 1 94 ? -15.518 1.348 3.071 1.00 0.71 94 LYS A CA 16
ATOM 26551 C C . LYS A 1 94 ? -14.769 0.187 2.428 1.00 0.67 94 LYS A C 16
ATOM 26552 O O . LYS A 1 94 ? -14.944 -0.968 2.820 1.00 0.74 94 LYS A O 16
ATOM 26571 N N . ALA A 1 95 ? -13.923 0.506 1.455 1.00 0.60 95 ALA A N 16
ATOM 26572 C CA . ALA A 1 95 ? -13.180 -0.508 0.718 1.00 0.60 95 ALA A CA 16
ATOM 26573 C C . ALA A 1 95 ? -12.183 -1.231 1.619 1.00 0.57 95 ALA A C 16
ATOM 26574 O O . ALA A 1 95 ? -12.048 -2.453 1.556 1.00 0.57 95 ALA A O 16
ATOM 26581 N N . ALA A 1 96 ? -11.497 -0.471 2.466 1.00 0.57 96 ALA A N 16
ATOM 26582 C CA . ALA A 1 96 ? -10.513 -1.029 3.386 1.00 0.58 96 ALA A CA 16
ATOM 26583 C C . ALA A 1 96 ? -11.168 -1.980 4.377 1.00 0.56 96 ALA A C 16
ATOM 26584 O O . ALA A 1 96 ? -10.572 -2.976 4.784 1.00 0.59 96 ALA A O 16
ATOM 26591 N N . GLU A 1 97 ? -12.395 -1.660 4.762 1.00 0.57 97 GLU A N 16
ATOM 26592 C CA . GLU A 1 97 ? -13.160 -2.487 5.683 1.00 0.63 97 GLU A CA 16
ATOM 26593 C C . GLU A 1 97 ? -13.532 -3.815 5.029 1.00 0.55 97 GLU A C 16
ATOM 26594 O O . GLU A 1 97 ? -13.519 -4.866 5.676 1.00 0.58 97 GLU A O 16
ATOM 26606 N N . GLU A 1 98 ? -13.852 -3.763 3.742 1.00 0.55 98 GLU A N 16
ATOM 26607 C CA . GLU A 1 98 ? -14.196 -4.962 2.991 1.00 0.57 98 GLU A CA 16
ATOM 26608 C C . GLU A 1 98 ? -12.946 -5.796 2.736 1.00 0.52 98 GLU A C 16
ATOM 26609 O O . GLU A 1 98 ? -12.903 -6.990 3.046 1.00 0.60 98 GLU A O 16
ATOM 26621 N N . ALA A 1 99 ? -11.925 -5.139 2.198 1.00 0.46 99 ALA A N 16
ATOM 26622 C CA . ALA A 1 99 ? -10.673 -5.790 1.829 1.00 0.49 99 ALA A CA 16
ATOM 26623 C C . ALA A 1 99 ? -9.885 -6.239 3.056 1.00 0.46 99 ALA A C 16
ATOM 26624 O O . ALA A 1 99 ? -8.922 -6.995 2.945 1.00 0.50 99 ALA A O 16
ATOM 26631 N N . ARG A 1 100 ? -10.292 -5.756 4.226 1.00 0.47 100 ARG A N 16
ATOM 26632 C CA . ARG A 1 100 ? -9.667 -6.134 5.492 1.00 0.53 100 ARG A CA 16
ATOM 26633 C C . ARG A 1 100 ? -9.622 -7.651 5.645 1.00 0.51 100 ARG A C 16
ATOM 26634 O O . ARG A 1 100 ? -8.667 -8.206 6.192 1.00 0.56 100 ARG A O 16
ATOM 26655 N N . LYS A 1 101 ? -10.650 -8.319 5.129 1.00 0.51 101 LYS A N 16
ATOM 26656 C CA . LYS A 1 101 ? -10.766 -9.768 5.248 1.00 0.58 101 LYS A CA 16
ATOM 26657 C C . LYS A 1 101 ? -9.746 -10.478 4.361 1.00 0.63 101 LYS A C 16
ATOM 26658 O O . LYS A 1 101 ? -9.547 -11.688 4.469 1.00 0.81 101 LYS A O 16
ATOM 26677 N N . TRP A 1 102 ? -9.104 -9.719 3.483 1.00 0.57 102 TRP A N 16
ATOM 26678 C CA . TRP A 1 102 ? -8.072 -10.256 2.610 1.00 0.71 102 TRP A CA 16
ATOM 26679 C C . TRP A 1 102 ? -6.714 -9.657 2.954 1.00 0.64 102 TRP A C 16
ATOM 26680 O O . TRP A 1 102 ? -5.784 -9.693 2.147 1.00 0.73 102 TRP A O 16
ATOM 26701 N N . ASN A 1 103 ? -6.622 -9.108 4.165 1.00 0.56 103 ASN A N 16
ATOM 26702 C CA . ASN A 1 103 ? -5.366 -8.573 4.701 1.00 0.64 103 ASN A CA 16
ATOM 26703 C C . ASN A 1 103 ? -4.884 -7.352 3.928 1.00 0.56 103 ASN A C 16
ATOM 26704 O O . ASN A 1 103 ? -3.708 -7.254 3.568 1.00 0.70 103 ASN A O 16
ATOM 26715 N N . VAL A 1 104 ? -5.792 -6.425 3.678 1.00 0.46 104 VAL A N 16
ATOM 26716 C CA . VAL A 1 104 ? -5.434 -5.154 3.073 1.00 0.45 104 VAL A CA 16
ATOM 26717 C C . VAL A 1 104 ? -5.412 -4.063 4.139 1.00 0.48 104 VAL A C 16
ATOM 26718 O O . VAL A 1 104 ? -6.457 -3.623 4.624 1.00 0.63 104 VAL A O 16
ATOM 26731 N N . ARG A 1 105 ? -4.212 -3.645 4.510 1.00 0.45 105 ARG A N 16
ATOM 26732 C CA . ARG A 1 105 ? -4.025 -2.685 5.587 1.00 0.48 105 ARG A CA 16
ATOM 26733 C C . ARG A 1 105 ? -3.639 -1.318 5.029 1.00 0.44 105 ARG A C 16
ATOM 26734 O O . ARG A 1 105 ? -2.529 -1.127 4.534 1.00 0.51 105 ARG A O 16
ATOM 26755 N N . VAL A 1 106 ? -4.566 -0.374 5.105 1.00 0.47 106 VAL A N 16
ATOM 26756 C CA . VAL A 1 106 ? -4.328 0.976 4.607 1.00 0.48 106 VAL A CA 16
ATOM 26757 C C . VAL A 1 106 ? -3.888 1.901 5.746 1.00 0.50 106 VAL A C 16
ATOM 26758 O O . VAL A 1 106 ? -4.461 1.876 6.838 1.00 0.64 106 VAL A O 16
ATOM 26771 N N . ARG A 1 107 ? -2.854 2.694 5.497 1.00 0.46 107 ARG A N 16
ATOM 26772 C CA . ARG A 1 107 ? -2.362 3.648 6.483 1.00 0.58 107 ARG A CA 16
ATOM 26773 C C . ARG A 1 107 ? -1.876 4.919 5.787 1.00 0.49 107 ARG A C 16
ATOM 26774 O O . ARG A 1 107 ? -1.483 4.886 4.620 1.00 0.48 107 ARG A O 16
ATOM 26795 N N . THR A 1 108 ? -1.923 6.032 6.505 1.00 0.56 108 THR A N 16
ATOM 26796 C CA . THR A 1 108 ? -1.587 7.331 5.938 1.00 0.51 108 THR A CA 16
ATOM 26797 C C . THR A 1 108 ? -0.091 7.625 6.031 1.00 0.52 108 THR A C 16
ATOM 26798 O O . THR A 1 108 ? 0.507 7.531 7.105 1.00 0.66 108 THR A O 16
ATOM 26809 N N . VAL A 1 109 ? 0.503 7.989 4.903 1.00 0.47 109 VAL A N 16
ATOM 26810 C CA . VAL A 1 109 ? 1.915 8.324 4.848 1.00 0.55 109 VAL A CA 16
ATOM 26811 C C . VAL A 1 109 ? 2.103 9.742 4.309 1.00 0.57 109 VAL A C 16
ATOM 26812 O O . VAL A 1 109 ? 1.363 10.186 3.434 1.00 0.62 109 VAL A O 16
ATOM 26825 N N . THR A 1 110 ? 3.064 10.467 4.863 1.00 0.70 110 THR A N 16
ATOM 26826 C CA . THR A 1 110 ? 3.333 11.829 4.425 1.00 0.84 110 THR A CA 16
ATOM 26827 C C . THR A 1 110 ? 4.763 11.983 3.909 1.00 0.84 110 THR A C 16
ATOM 26828 O O . THR A 1 110 ? 5.035 12.810 3.038 1.00 0.97 110 THR A O 16
ATOM 26839 N N . SER A 1 111 ? 5.671 11.183 4.446 1.00 0.79 111 SER A N 16
ATOM 26840 C CA . SER A 1 111 ? 7.074 11.263 4.080 1.00 0.85 111 SER A CA 16
ATOM 26841 C C . SER A 1 111 ? 7.559 9.919 3.542 1.00 0.76 111 SER A C 16
ATOM 26842 O O . SER A 1 111 ? 7.164 8.866 4.040 1.00 0.69 111 SER A O 16
ATOM 26850 N N . PRO A 1 112 ? 8.417 9.943 2.505 1.00 0.82 112 PRO A N 16
ATOM 26851 C CA . PRO A 1 112 ? 8.993 8.729 1.909 1.00 0.80 112 PRO A CA 16
ATOM 26852 C C . PRO A 1 112 ? 9.690 7.832 2.929 1.00 0.70 112 PRO A C 16
ATOM 26853 O O . PRO A 1 112 ? 9.619 6.607 2.833 1.00 0.74 112 PRO A O 16
ATOM 26864 N N . ASP A 1 113 ? 10.348 8.446 3.912 1.00 0.67 113 ASP A N 16
ATOM 26865 C CA . ASP A 1 113 ? 11.053 7.689 4.948 1.00 0.66 113 ASP A CA 16
ATOM 26866 C C . ASP A 1 113 ? 10.087 6.834 5.762 1.00 0.59 113 ASP A C 16
ATOM 26867 O O . ASP A 1 113 ? 10.463 5.776 6.269 1.00 0.63 113 ASP A O 16
ATOM 26876 N N . GLU A 1 114 ? 8.843 7.290 5.879 1.00 0.57 114 GLU A N 16
ATOM 26877 C CA . GLU A 1 114 ? 7.813 6.532 6.575 1.00 0.60 114 GLU A CA 16
ATOM 26878 C C . GLU A 1 114 ? 7.516 5.245 5.822 1.00 0.52 114 GLU A C 16
ATOM 26879 O O . GLU A 1 114 ? 7.615 4.154 6.381 1.00 0.52 114 GLU A O 16
ATOM 26891 N N . ALA A 1 115 ? 7.161 5.386 4.546 1.00 0.55 115 ALA A N 16
ATOM 26892 C CA . ALA A 1 115 ? 6.860 4.238 3.696 1.00 0.58 115 ALA A CA 16
ATOM 26893 C C . ALA A 1 115 ? 8.043 3.280 3.663 1.00 0.51 115 ALA A C 16
ATOM 26894 O O . ALA A 1 115 ? 7.877 2.064 3.758 1.00 0.51 115 ALA A O 16
ATOM 26901 N N . LYS A 1 116 ? 9.235 3.853 3.552 1.00 0.51 116 LYS A N 16
ATOM 26902 C CA . LYS A 1 116 ? 10.478 3.093 3.561 1.00 0.51 116 LYS A CA 16
ATOM 26903 C C . LYS A 1 116 ? 10.601 2.248 4.831 1.00 0.44 116 LYS A C 16
ATOM 26904 O O . LYS A 1 116 ? 11.134 1.136 4.803 1.00 0.49 116 LYS A O 16
ATOM 26923 N N . ARG A 1 117 ? 10.094 2.777 5.937 1.00 0.42 117 ARG A N 16
ATOM 26924 C CA . ARG A 1 117 ? 10.125 2.071 7.209 1.00 0.44 117 ARG A CA 16
ATOM 26925 C C . ARG A 1 117 ? 9.054 0.984 7.247 1.00 0.43 117 ARG A C 16
ATOM 26926 O O . ARG A 1 117 ? 9.318 -0.145 7.662 1.00 0.50 117 ARG A O 16
ATOM 26947 N N . TRP A 1 118 ? 7.848 1.331 6.803 1.00 0.43 118 TRP A N 16
ATOM 26948 C CA . TRP A 1 118 ? 6.720 0.405 6.854 1.00 0.51 118 TRP A CA 16
ATOM 26949 C C . TRP A 1 118 ? 6.985 -0.827 5.992 1.00 0.51 118 TRP A C 16
ATOM 26950 O O . TRP A 1 118 ? 6.721 -1.951 6.413 1.00 0.60 118 TRP A O 16
ATOM 26971 N N . ILE A 1 119 ? 7.520 -0.610 4.796 1.00 0.48 119 ILE A N 16
ATOM 26972 C CA . ILE A 1 119 ? 7.850 -1.713 3.899 1.00 0.54 119 ILE A CA 16
ATOM 26973 C C . ILE A 1 119 ? 8.853 -2.653 4.563 1.00 0.53 119 ILE A C 16
ATOM 26974 O O . ILE A 1 119 ? 8.692 -3.873 4.530 1.00 0.58 119 ILE A O 16
ATOM 26990 N N . LYS A 1 120 ? 9.866 -2.070 5.193 1.00 0.52 120 LYS A N 16
ATOM 26991 C CA . LYS A 1 120 ? 10.897 -2.840 5.882 1.00 0.57 120 LYS A CA 16
ATOM 26992 C C . LYS A 1 120 ? 10.291 -3.657 7.021 1.00 0.56 120 LYS A C 16
ATOM 26993 O O . LYS A 1 120 ? 10.673 -4.807 7.247 1.00 0.61 120 LYS A O 16
ATOM 27012 N N . GLU A 1 121 ? 9.328 -3.057 7.716 1.00 0.56 121 GLU A N 16
ATOM 27013 C CA . GLU A 1 121 ? 8.646 -3.703 8.833 1.00 0.63 121 GLU A CA 16
ATOM 27014 C C . GLU A 1 121 ? 7.964 -4.991 8.364 1.00 0.67 121 GLU A C 16
ATOM 27015 O O . GLU A 1 121 ? 8.038 -6.025 9.030 1.00 0.79 121 GLU A O 16
ATOM 27027 N N . PHE A 1 122 ? 7.325 -4.924 7.201 1.00 0.65 122 PHE A N 16
ATOM 27028 C CA . PHE A 1 122 ? 6.645 -6.082 6.623 1.00 0.76 122 PHE A CA 16
ATOM 27029 C C . PHE A 1 122 ? 7.638 -7.055 5.987 1.00 0.78 122 PHE A C 16
ATOM 27030 O O . PHE A 1 122 ? 7.366 -8.251 5.887 1.00 0.89 122 PHE A O 16
ATOM 27047 N N . SER A 1 123 ? 8.784 -6.544 5.557 1.00 0.72 123 SER A N 16
ATOM 27048 C CA . SER A 1 123 ? 9.783 -7.373 4.888 1.00 0.79 123 SER A CA 16
ATOM 27049 C C . SER A 1 123 ? 10.474 -8.316 5.868 1.00 0.81 123 SER A C 16
ATOM 27050 O O . SER A 1 123 ? 10.504 -9.532 5.664 1.00 1.02 123 SER A O 16
ATOM 27058 N N . GLU A 1 124 ? 11.021 -7.750 6.931 1.00 0.80 124 GLU A N 16
ATOM 27059 C CA . GLU A 1 124 ? 11.818 -8.519 7.872 1.00 1.00 124 GLU A CA 16
ATOM 27060 C C . GLU A 1 124 ? 10.946 -9.092 8.983 1.00 1.48 124 GLU A C 16
ATOM 27061 O O . GLU A 1 124 ? 9.724 -8.929 8.970 1.00 2.09 124 GLU A O 16
ATOM 27073 N N . GLU A 1 125 ? 11.574 -9.765 9.936 1.00 2.33 125 GLU A N 16
ATOM 27074 C CA . GLU A 1 125 ? 10.851 -10.373 11.040 1.00 3.47 125 GLU A CA 16
ATOM 27075 C C . GLU A 1 125 ? 10.591 -9.350 12.138 1.00 4.34 125 GLU A C 16
ATOM 27076 O O . GLU A 1 125 ? 9.669 -8.524 11.976 1.00 4.92 125 GLU A O 16
ATOM 27089 N N . MET A 1 21 ? 6.923 -15.654 -0.045 1.00 1.82 21 MET A N 17
ATOM 27090 C CA . MET A 1 21 ? 6.396 -14.429 0.601 1.00 1.48 21 MET A CA 17
ATOM 27091 C C . MET A 1 21 ? 5.664 -13.568 -0.414 1.00 1.22 21 MET A C 17
ATOM 27092 O O . MET A 1 21 ? 6.253 -13.117 -1.395 1.00 1.47 21 MET A O 17
ATOM 27105 N N . ARG A 1 22 ? 4.379 -13.340 -0.182 1.00 0.88 22 ARG A N 17
ATOM 27106 C CA . ARG A 1 22 ? 3.600 -12.500 -1.070 1.00 0.73 22 ARG A CA 17
ATOM 27107 C C . ARG A 1 22 ? 3.311 -11.168 -0.391 1.00 0.55 22 ARG A C 17
ATOM 27108 O O . ARG A 1 22 ? 2.311 -11.010 0.311 1.00 0.56 22 ARG A O 17
ATOM 27129 N N . LEU A 1 23 ? 4.213 -10.225 -0.594 1.00 0.51 23 LEU A N 17
ATOM 27130 C CA . LEU A 1 23 ? 4.119 -8.916 0.028 1.00 0.43 23 LEU A CA 17
ATOM 27131 C C . LEU A 1 23 ? 3.758 -7.888 -1.037 1.00 0.37 23 LEU A C 17
ATOM 27132 O O . LEU A 1 23 ? 4.540 -7.636 -1.954 1.00 0.40 23 LEU A O 17
ATOM 27148 N N . VAL A 1 24 ? 2.574 -7.310 -0.923 1.00 0.35 24 VAL A N 17
ATOM 27149 C CA . VAL A 1 24 ? 2.092 -6.375 -1.927 1.00 0.37 24 VAL A CA 17
ATOM 27150 C C . VAL A 1 24 ? 2.047 -4.961 -1.369 1.00 0.38 24 VAL A C 17
ATOM 27151 O O . VAL A 1 24 ? 1.536 -4.734 -0.276 1.00 0.42 24 VAL A O 17
ATOM 27164 N N . VAL A 1 25 ? 2.594 -4.020 -2.123 1.00 0.39 25 VAL A N 17
ATOM 27165 C CA . VAL A 1 25 ? 2.641 -2.628 -1.710 1.00 0.41 25 VAL A CA 17
ATOM 27166 C C . VAL A 1 25 ? 2.008 -1.736 -2.773 1.00 0.39 25 VAL A C 17
ATOM 27167 O O . VAL A 1 25 ? 2.594 -1.515 -3.833 1.00 0.42 25 VAL A O 17
ATOM 27180 N N . LEU A 1 26 ? 0.810 -1.237 -2.501 1.00 0.40 26 LEU A N 17
ATOM 27181 C CA . LEU A 1 26 ? 0.158 -0.310 -3.415 1.00 0.38 26 LEU A CA 17
ATOM 27182 C C . LEU A 1 26 ? 0.205 1.089 -2.824 1.00 0.37 26 LEU A C 17
ATOM 27183 O O . LEU A 1 26 ? -0.454 1.381 -1.827 1.00 0.48 26 LEU A O 17
ATOM 27199 N N . ILE A 1 27 ? 1.005 1.942 -3.434 1.00 0.33 27 ILE A N 17
ATOM 27200 C CA . ILE A 1 27 ? 1.236 3.279 -2.912 1.00 0.36 27 ILE A CA 17
ATOM 27201 C C . ILE A 1 27 ? 0.597 4.328 -3.819 1.00 0.39 27 ILE A C 17
ATOM 27202 O O . ILE A 1 27 ? 0.538 4.163 -5.041 1.00 0.40 27 ILE A O 17
ATOM 27218 N N . VAL A 1 28 ? 0.100 5.394 -3.208 1.00 0.48 28 VAL A N 17
ATOM 27219 C CA . VAL A 1 28 ? -0.509 6.488 -3.943 1.00 0.56 28 VAL A CA 17
ATOM 27220 C C . VAL A 1 28 ? 0.573 7.496 -4.325 1.00 0.86 28 VAL A C 17
ATOM 27221 O O . VAL A 1 28 ? 1.580 7.626 -3.627 1.00 1.37 28 VAL A O 17
ATOM 27234 N N . SER A 1 29 ? 0.355 8.209 -5.422 1.00 0.85 29 SER A N 17
ATOM 27235 C CA . SER A 1 29 ? 1.378 9.055 -6.021 1.00 1.25 29 SER A CA 17
ATOM 27236 C C . SER A 1 29 ? 1.868 10.131 -5.055 1.00 0.83 29 SER A C 17
ATOM 27237 O O . SER A 1 29 ? 1.083 10.747 -4.331 1.00 1.53 29 SER A O 17
ATOM 27245 N N . ASN A 1 30 ? 3.173 10.344 -5.079 1.00 1.19 30 ASN A N 17
ATOM 27246 C CA . ASN A 1 30 ? 3.841 11.331 -4.248 1.00 1.67 30 ASN A CA 17
ATOM 27247 C C . ASN A 1 30 ? 5.107 11.764 -4.979 1.00 1.19 30 ASN A C 17
ATOM 27248 O O . ASN A 1 30 ? 5.260 11.439 -6.158 1.00 1.38 30 ASN A O 17
ATOM 27259 N N . ASP A 1 31 ? 5.988 12.514 -4.331 1.00 1.45 31 ASP A N 17
ATOM 27260 C CA . ASP A 1 31 ? 7.180 13.029 -5.002 1.00 1.18 31 ASP A CA 17
ATOM 27261 C C . ASP A 1 31 ? 8.027 11.905 -5.604 1.00 0.94 31 ASP A C 17
ATOM 27262 O O . ASP A 1 31 ? 7.963 10.759 -5.149 1.00 1.28 31 ASP A O 17
ATOM 27271 N N . LYS A 1 32 ? 8.822 12.240 -6.614 1.00 0.79 32 LYS A N 17
ATOM 27272 C CA . LYS A 1 32 ? 9.618 11.254 -7.337 1.00 0.82 32 LYS A CA 17
ATOM 27273 C C . LYS A 1 32 ? 10.498 10.459 -6.378 1.00 0.66 32 LYS A C 17
ATOM 27274 O O . LYS A 1 32 ? 10.595 9.234 -6.484 1.00 0.68 32 LYS A O 17
ATOM 27293 N N . LYS A 1 33 ? 11.105 11.160 -5.424 1.00 0.71 33 LYS A N 17
ATOM 27294 C CA . LYS A 1 33 ? 12.035 10.538 -4.491 1.00 0.75 33 LYS A CA 17
ATOM 27295 C C . LYS A 1 33 ? 11.360 9.438 -3.685 1.00 0.68 33 LYS A C 17
ATOM 27296 O O . LYS A 1 33 ? 11.943 8.377 -3.468 1.00 0.78 33 LYS A O 17
ATOM 27315 N N . LEU A 1 34 ? 10.126 9.685 -3.262 1.00 0.61 34 LEU A N 17
ATOM 27316 C CA . LEU A 1 34 ? 9.396 8.711 -2.466 1.00 0.64 34 LEU A CA 17
ATOM 27317 C C . LEU A 1 34 ? 8.998 7.509 -3.308 1.00 0.53 34 LEU A C 17
ATOM 27318 O O . LEU A 1 34 ? 9.232 6.367 -2.912 1.00 0.62 34 LEU A O 17
ATOM 27334 N N . ILE A 1 35 ? 8.402 7.773 -4.469 1.00 0.43 35 ILE A N 17
ATOM 27335 C CA . ILE A 1 35 ? 7.954 6.704 -5.355 1.00 0.43 35 ILE A CA 17
ATOM 27336 C C . ILE A 1 35 ? 9.116 5.776 -5.688 1.00 0.46 35 ILE A C 17
ATOM 27337 O O . ILE A 1 35 ? 8.991 4.554 -5.610 1.00 0.52 35 ILE A O 17
ATOM 27353 N N . GLU A 1 36 ? 10.255 6.367 -6.028 1.00 0.51 36 GLU A N 17
ATOM 27354 C CA . GLU A 1 36 ? 11.439 5.596 -6.373 1.00 0.62 36 GLU A CA 17
ATOM 27355 C C . GLU A 1 36 ? 11.995 4.854 -5.170 1.00 0.63 36 GLU A C 17
ATOM 27356 O O . GLU A 1 36 ? 12.342 3.686 -5.279 1.00 0.64 36 GLU A O 17
ATOM 27368 N N . GLU A 1 37 ? 12.077 5.519 -4.023 1.00 0.68 37 GLU A N 17
ATOM 27369 C CA . GLU A 1 37 ? 12.674 4.897 -2.848 1.00 0.77 37 GLU A CA 17
ATOM 27370 C C . GLU A 1 37 ? 11.834 3.717 -2.373 1.00 0.71 37 GLU A C 17
ATOM 27371 O O . GLU A 1 37 ? 12.366 2.634 -2.112 1.00 0.79 37 GLU A O 17
ATOM 27383 N N . ALA A 1 38 ? 10.521 3.921 -2.284 1.00 0.61 38 ALA A N 17
ATOM 27384 C CA . ALA A 1 38 ? 9.606 2.845 -1.927 1.00 0.60 38 ALA A CA 17
ATOM 27385 C C . ALA A 1 38 ? 9.726 1.695 -2.922 1.00 0.54 38 ALA A C 17
ATOM 27386 O O . ALA A 1 38 ? 9.654 0.520 -2.557 1.00 0.59 38 ALA A O 17
ATOM 27393 N N . ARG A 1 39 ? 9.936 2.053 -4.181 1.00 0.49 39 ARG A N 17
ATOM 27394 C CA . ARG A 1 39 ? 10.089 1.081 -5.251 1.00 0.53 39 ARG A CA 17
ATOM 27395 C C . ARG A 1 39 ? 11.412 0.328 -5.122 1.00 0.56 39 ARG A C 17
ATOM 27396 O O . ARG A 1 39 ? 11.455 -0.890 -5.275 1.00 0.59 39 ARG A O 17
ATOM 27417 N N . LYS A 1 40 ? 12.484 1.059 -4.830 1.00 0.59 40 LYS A N 17
ATOM 27418 C CA . LYS A 1 40 ? 13.805 0.459 -4.665 1.00 0.67 40 LYS A CA 17
ATOM 27419 C C . LYS A 1 40 ? 13.794 -0.564 -3.539 1.00 0.65 40 LYS A C 17
ATOM 27420 O O . LYS A 1 40 ? 14.365 -1.650 -3.668 1.00 0.71 40 LYS A O 17
ATOM 27439 N N . MET A 1 41 ? 13.138 -0.215 -2.436 1.00 0.64 41 MET A N 17
ATOM 27440 C CA . MET A 1 41 ? 12.999 -1.132 -1.313 1.00 0.68 41 MET A CA 17
ATOM 27441 C C . MET A 1 41 ? 12.242 -2.379 -1.741 1.00 0.63 41 MET A C 17
ATOM 27442 O O . MET A 1 41 ? 12.629 -3.498 -1.407 1.00 0.67 41 MET A O 17
ATOM 27456 N N . ALA A 1 42 ? 11.170 -2.174 -2.497 1.00 0.60 42 ALA A N 17
ATOM 27457 C CA . ALA A 1 42 ? 10.372 -3.277 -3.010 1.00 0.64 42 ALA A CA 17
ATOM 27458 C C . ALA A 1 42 ? 11.208 -4.178 -3.910 1.00 0.61 42 ALA A C 17
ATOM 27459 O O . ALA A 1 42 ? 11.166 -5.395 -3.786 1.00 0.66 42 ALA A O 17
ATOM 27466 N N . GLU A 1 43 ? 11.979 -3.569 -4.800 1.00 0.62 43 GLU A N 17
ATOM 27467 C CA . GLU A 1 43 ? 12.859 -4.314 -5.695 1.00 0.75 43 GLU A CA 17
ATOM 27468 C C . GLU A 1 43 ? 13.880 -5.124 -4.904 1.00 0.71 43 GLU A C 17
ATOM 27469 O O . GLU A 1 43 ? 14.210 -6.254 -5.265 1.00 0.79 43 GLU A O 17
ATOM 27481 N N . LYS A 1 44 ? 14.362 -4.543 -3.816 1.00 0.68 44 LYS A N 17
ATOM 27482 C CA . LYS A 1 44 ? 15.386 -5.171 -2.993 1.00 0.77 44 LYS A CA 17
ATOM 27483 C C . LYS A 1 44 ? 14.806 -6.314 -2.160 1.00 0.69 44 LYS A C 17
ATOM 27484 O O . LYS A 1 44 ? 15.415 -7.374 -2.039 1.00 0.80 44 LYS A O 17
ATOM 27503 N N . ALA A 1 45 ? 13.625 -6.098 -1.596 1.00 0.61 45 ALA A N 17
ATOM 27504 C CA . ALA A 1 45 ? 13.007 -7.089 -0.719 1.00 0.64 45 ALA A CA 17
ATOM 27505 C C . ALA A 1 45 ? 12.051 -8.005 -1.482 1.00 0.60 45 ALA A C 17
ATOM 27506 O O . ALA A 1 45 ? 11.359 -8.829 -0.884 1.00 0.71 45 ALA A O 17
ATOM 27513 N N . ASN A 1 46 ? 12.027 -7.851 -2.806 1.00 0.56 46 ASN A N 17
ATOM 27514 C CA . ASN A 1 46 ? 11.212 -8.690 -3.693 1.00 0.65 46 ASN A CA 17
ATOM 27515 C C . ASN A 1 46 ? 9.722 -8.494 -3.425 1.00 0.62 46 ASN A C 17
ATOM 27516 O O . ASN A 1 46 ? 8.942 -9.451 -3.433 1.00 0.80 46 ASN A O 17
ATOM 27527 N N . LEU A 1 47 ? 9.332 -7.247 -3.207 1.00 0.48 47 LEU A N 17
ATOM 27528 C CA . LEU A 1 47 ? 7.948 -6.910 -2.902 1.00 0.48 47 LEU A CA 17
ATOM 27529 C C . LEU A 1 47 ? 7.219 -6.489 -4.173 1.00 0.45 47 LEU A C 17
ATOM 27530 O O . LEU A 1 47 ? 7.829 -5.952 -5.102 1.00 0.53 47 LEU A O 17
ATOM 27546 N N . GLU A 1 48 ? 5.917 -6.727 -4.209 1.00 0.43 48 GLU A N 17
ATOM 27547 C CA . GLU A 1 48 ? 5.098 -6.337 -5.343 1.00 0.47 48 GLU A CA 17
ATOM 27548 C C . GLU A 1 48 ? 4.732 -4.861 -5.227 1.00 0.45 48 GLU A C 17
ATOM 27549 O O . GLU A 1 48 ? 3.810 -4.501 -4.495 1.00 0.49 48 GLU A O 17
ATOM 27561 N N . LEU A 1 49 ? 5.461 -4.010 -5.935 1.00 0.46 49 LEU A N 17
ATOM 27562 C CA . LEU A 1 49 ? 5.210 -2.577 -5.881 1.00 0.50 49 LEU A CA 17
ATOM 27563 C C . LEU A 1 49 ? 4.210 -2.195 -6.960 1.00 0.45 49 LEU A C 17
ATOM 27564 O O . LEU A 1 49 ? 4.498 -2.287 -8.154 1.00 0.54 49 LEU A O 17
ATOM 27580 N N . ILE A 1 50 ? 3.039 -1.773 -6.529 1.00 0.39 50 ILE A N 17
ATOM 27581 C CA . ILE A 1 50 ? 1.982 -1.393 -7.440 1.00 0.43 50 ILE A CA 17
ATOM 27582 C C . ILE A 1 50 ? 1.563 0.052 -7.188 1.00 0.40 50 ILE A C 17
ATOM 27583 O O . ILE A 1 50 ? 1.270 0.438 -6.057 1.00 0.37 50 ILE A O 17
ATOM 27599 N N . THR A 1 51 ? 1.560 0.852 -8.237 1.00 0.48 51 THR A N 17
ATOM 27600 C CA . THR A 1 51 ? 1.177 2.247 -8.129 1.00 0.52 51 THR A CA 17
ATOM 27601 C C . THR A 1 51 ? -0.148 2.501 -8.836 1.00 0.56 51 THR A C 17
ATOM 27602 O O . THR A 1 51 ? -0.186 2.625 -10.061 1.00 0.66 51 THR A O 17
ATOM 27613 N N . VAL A 1 52 ? -1.239 2.561 -8.078 1.00 0.68 52 VAL A N 17
ATOM 27614 C CA . VAL A 1 52 ? -2.534 2.889 -8.666 1.00 0.78 52 VAL A CA 17
ATOM 27615 C C . VAL A 1 52 ? -3.189 4.042 -7.902 1.00 0.85 52 VAL A C 17
ATOM 27616 O O . VAL A 1 52 ? -4.038 3.834 -7.033 1.00 1.66 52 VAL A O 17
ATOM 27629 N N . PRO A 1 53 ? -2.768 5.276 -8.201 1.00 0.73 53 PRO A N 17
ATOM 27630 C CA . PRO A 1 53 ? -3.366 6.480 -7.647 1.00 0.90 53 PRO A CA 17
ATOM 27631 C C . PRO A 1 53 ? -4.495 7.078 -8.491 1.00 0.88 53 PRO A C 17
ATOM 27632 O O . PRO A 1 53 ? -4.234 7.666 -9.544 1.00 1.64 53 PRO A O 17
ATOM 27643 N N . GLY A 1 54 ? -5.741 6.938 -8.065 1.00 1.49 54 GLY A N 17
ATOM 27644 C CA . GLY A 1 54 ? -6.752 7.863 -8.547 1.00 2.14 54 GLY A CA 17
ATOM 27645 C C . GLY A 1 54 ? -7.472 8.512 -7.388 1.00 1.80 54 GLY A C 17
ATOM 27646 O O . GLY A 1 54 ? -7.561 9.736 -7.292 1.00 2.08 54 GLY A O 17
ATOM 27650 N N . SER A 1 55 ? -7.977 7.668 -6.507 1.00 1.36 55 SER A N 17
ATOM 27651 C CA . SER A 1 55 ? -8.303 8.032 -5.147 1.00 0.97 55 SER A CA 17
ATOM 27652 C C . SER A 1 55 ? -7.469 7.155 -4.215 1.00 0.64 55 SER A C 17
ATOM 27653 O O . SER A 1 55 ? -6.786 6.248 -4.697 1.00 0.50 55 SER A O 17
ATOM 27661 N N . PRO A 1 56 ? -7.497 7.369 -2.892 1.00 0.66 56 PRO A N 17
ATOM 27662 C CA . PRO A 1 56 ? -6.863 6.439 -1.955 1.00 0.58 56 PRO A CA 17
ATOM 27663 C C . PRO A 1 56 ? -7.449 5.028 -2.076 1.00 0.53 56 PRO A C 17
ATOM 27664 O O . PRO A 1 56 ? -6.746 4.030 -1.918 1.00 0.62 56 PRO A O 17
ATOM 27675 N N . GLU A 1 57 ? -8.739 4.961 -2.401 1.00 0.62 57 GLU A N 17
ATOM 27676 C CA . GLU A 1 57 ? -9.454 3.690 -2.474 1.00 0.80 57 GLU A CA 17
ATOM 27677 C C . GLU A 1 57 ? -9.077 2.880 -3.711 1.00 0.67 57 GLU A C 17
ATOM 27678 O O . GLU A 1 57 ? -9.295 1.672 -3.748 1.00 0.67 57 GLU A O 17
ATOM 27690 N N . GLU A 1 58 ? -8.503 3.536 -4.711 1.00 0.61 58 GLU A N 17
ATOM 27691 C CA . GLU A 1 58 ? -8.202 2.873 -5.973 1.00 0.56 58 GLU A CA 17
ATOM 27692 C C . GLU A 1 58 ? -7.127 1.817 -5.763 1.00 0.50 58 GLU A C 17
ATOM 27693 O O . GLU A 1 58 ? -7.198 0.715 -6.312 1.00 0.54 58 GLU A O 17
ATOM 27705 N N . ALA A 1 59 ? -6.145 2.156 -4.941 1.00 0.52 59 ALA A N 17
ATOM 27706 C CA . ALA A 1 59 ? -5.089 1.224 -4.591 1.00 0.59 59 ALA A CA 17
ATOM 27707 C C . ALA A 1 59 ? -5.633 0.123 -3.689 1.00 0.50 59 ALA A C 17
ATOM 27708 O O . ALA A 1 59 ? -5.272 -1.041 -3.828 1.00 0.50 59 ALA A O 17
ATOM 27715 N N . ILE A 1 60 ? -6.530 0.499 -2.784 1.00 0.51 60 ILE A N 17
ATOM 27716 C CA . ILE A 1 60 ? -7.113 -0.448 -1.835 1.00 0.52 60 ILE A CA 17
ATOM 27717 C C . ILE A 1 60 ? -8.024 -1.451 -2.541 1.00 0.50 60 ILE A C 17
ATOM 27718 O O . ILE A 1 60 ? -8.098 -2.622 -2.165 1.00 0.52 60 ILE A O 17
ATOM 27734 N N . ARG A 1 61 ? -8.714 -0.985 -3.565 1.00 0.51 61 ARG A N 17
ATOM 27735 C CA . ARG A 1 61 ? -9.645 -1.820 -4.305 1.00 0.57 61 ARG A CA 17
ATOM 27736 C C . ARG A 1 61 ? -8.889 -2.894 -5.082 1.00 0.55 61 ARG A C 17
ATOM 27737 O O . ARG A 1 61 ? -9.324 -4.042 -5.148 1.00 0.67 61 ARG A O 17
ATOM 27758 N N . LEU A 1 62 ? -7.737 -2.524 -5.640 1.00 0.47 62 LEU A N 17
ATOM 27759 C CA . LEU A 1 62 ? -6.904 -3.482 -6.354 1.00 0.50 62 LEU A CA 17
ATOM 27760 C C . LEU A 1 62 ? -6.139 -4.334 -5.350 1.00 0.43 62 LEU A C 17
ATOM 27761 O O . LEU A 1 62 ? -5.773 -5.475 -5.633 1.00 0.45 62 LEU A O 17
ATOM 27777 N N . ALA A 1 63 ? -5.914 -3.763 -4.173 1.00 0.41 63 ALA A N 17
ATOM 27778 C CA . ALA A 1 63 ? -5.263 -4.468 -3.080 1.00 0.42 63 ALA A CA 17
ATOM 27779 C C . ALA A 1 63 ? -6.004 -5.758 -2.760 1.00 0.46 63 ALA A C 17
ATOM 27780 O O . ALA A 1 63 ? -5.388 -6.807 -2.566 1.00 0.49 63 ALA A O 17
ATOM 27787 N N . GLN A 1 64 ? -7.333 -5.680 -2.726 1.00 0.52 64 GLN A N 17
ATOM 27788 C CA . GLN A 1 64 ? -8.151 -6.858 -2.486 1.00 0.64 64 GLN A CA 17
ATOM 27789 C C . GLN A 1 64 ? -7.997 -7.865 -3.621 1.00 0.62 64 GLN A C 17
ATOM 27790 O O . GLN A 1 64 ? -7.889 -9.062 -3.379 1.00 0.69 64 GLN A O 17
ATOM 27804 N N . GLU A 1 65 ? -7.974 -7.369 -4.854 1.00 0.58 65 GLU A N 17
ATOM 27805 C CA . GLU A 1 65 ? -7.804 -8.222 -6.027 1.00 0.63 65 GLU A CA 17
ATOM 27806 C C . GLU A 1 65 ? -6.511 -9.018 -5.935 1.00 0.55 65 GLU A C 17
ATOM 27807 O O . GLU A 1 65 ? -6.517 -10.239 -6.061 1.00 0.62 65 GLU A O 17
ATOM 27819 N N . ILE A 1 66 ? -5.411 -8.323 -5.686 1.00 0.46 66 ILE A N 17
ATOM 27820 C CA . ILE A 1 66 ? -4.107 -8.967 -5.603 1.00 0.46 66 ILE A CA 17
ATOM 27821 C C . ILE A 1 66 ? -4.053 -9.947 -4.428 1.00 0.43 66 ILE A C 17
ATOM 27822 O O . ILE A 1 66 ? -3.464 -11.021 -4.531 1.00 0.48 66 ILE A O 17
ATOM 27838 N N . ALA A 1 67 ? -4.695 -9.579 -3.322 1.00 0.44 67 ALA A N 17
ATOM 27839 C CA . ALA A 1 67 ? -4.750 -10.439 -2.142 1.00 0.51 67 ALA A CA 17
ATOM 27840 C C . ALA A 1 67 ? -5.607 -11.674 -2.404 1.00 0.55 67 ALA A C 17
ATOM 27841 O O . ALA A 1 67 ? -5.280 -12.780 -1.970 1.00 0.63 67 ALA A O 17
ATOM 27848 N N . GLU A 1 68 ? -6.709 -11.466 -3.109 1.00 0.60 68 GLU A N 17
ATOM 27849 C CA . GLU A 1 68 ? -7.621 -12.542 -3.473 1.00 0.73 68 GLU A CA 17
ATOM 27850 C C . GLU A 1 68 ? -6.937 -13.531 -4.408 1.00 0.73 68 GLU A C 17
ATOM 27851 O O . GLU A 1 68 ? -7.128 -14.744 -4.308 1.00 0.87 68 GLU A O 17
ATOM 27863 N N . LYS A 1 69 ? -6.120 -12.995 -5.302 1.00 0.65 69 LYS A N 17
ATOM 27864 C CA . LYS A 1 69 ? -5.464 -13.791 -6.326 1.00 0.71 69 LYS A CA 17
ATOM 27865 C C . LYS A 1 69 ? -4.064 -14.207 -5.881 1.00 0.73 69 LYS A C 17
ATOM 27866 O O . LYS A 1 69 ? -3.205 -14.530 -6.705 1.00 0.92 69 LYS A O 17
ATOM 27885 N N . ALA A 1 70 ? -3.841 -14.188 -4.575 1.00 0.67 70 ALA A N 17
ATOM 27886 C CA . ALA A 1 70 ? -2.566 -14.597 -4.010 1.00 0.71 70 ALA A CA 17
ATOM 27887 C C . ALA A 1 70 ? -2.639 -16.026 -3.491 1.00 0.69 70 ALA A C 17
ATOM 27888 O O . ALA A 1 70 ? -3.430 -16.323 -2.591 1.00 0.68 70 ALA A O 17
ATOM 27895 N N . PRO A 1 71 ? -1.837 -16.936 -4.057 1.00 0.84 71 PRO A N 17
ATOM 27896 C CA . PRO A 1 71 ? -1.766 -18.314 -3.585 1.00 0.90 71 PRO A CA 17
ATOM 27897 C C . PRO A 1 71 ? -1.029 -18.421 -2.259 1.00 0.81 71 PRO A C 17
ATOM 27898 O O . PRO A 1 71 ? 0.191 -18.252 -2.192 1.00 0.93 71 PRO A O 17
ATOM 27909 N N . GLY A 1 72 ? -1.780 -18.685 -1.212 1.00 0.75 72 GLY A N 17
ATOM 27910 C CA . GLY A 1 72 ? -1.188 -18.932 0.083 1.00 0.77 72 GLY A CA 17
ATOM 27911 C C . GLY A 1 72 ? -1.153 -17.691 0.949 1.00 0.63 72 GLY A C 17
ATOM 27912 O O . GLY A 1 72 ? -2.053 -16.853 0.870 1.00 0.62 72 GLY A O 17
ATOM 27916 N N . PRO A 1 73 ? -0.125 -17.556 1.797 1.00 0.61 73 PRO A N 17
ATOM 27917 C CA . PRO A 1 73 ? 0.035 -16.396 2.680 1.00 0.58 73 PRO A CA 17
ATOM 27918 C C . PRO A 1 73 ? 0.309 -15.115 1.898 1.00 0.48 73 PRO A C 17
ATOM 27919 O O . PRO A 1 73 ? 1.132 -15.100 0.977 1.00 0.54 73 PRO A O 17
ATOM 27930 N N . VAL A 1 74 ? -0.382 -14.047 2.264 1.00 0.48 74 VAL A N 17
ATOM 27931 C CA . VAL A 1 74 ? -0.235 -12.771 1.586 1.00 0.46 74 VAL A CA 17
ATOM 27932 C C . VAL A 1 74 ? -0.405 -11.606 2.561 1.00 0.44 74 VAL A C 17
ATOM 27933 O O . VAL A 1 74 ? -1.272 -11.630 3.438 1.00 0.56 74 VAL A O 17
ATOM 27946 N N . LYS A 1 75 ? 0.449 -10.604 2.414 1.00 0.44 75 LYS A N 17
ATOM 27947 C CA . LYS A 1 75 ? 0.364 -9.386 3.205 1.00 0.52 75 LYS A CA 17
ATOM 27948 C C . LYS A 1 75 ? 0.335 -8.180 2.273 1.00 0.42 75 LYS A C 17
ATOM 27949 O O . LYS A 1 75 ? 1.320 -7.887 1.592 1.00 0.45 75 LYS A O 17
ATOM 27968 N N . VAL A 1 76 ? -0.798 -7.499 2.223 1.00 0.42 76 VAL A N 17
ATOM 27969 C CA . VAL A 1 76 ? -0.960 -6.363 1.333 1.00 0.39 76 VAL A CA 17
ATOM 27970 C C . VAL A 1 76 ? -1.015 -5.055 2.114 1.00 0.38 76 VAL A C 17
ATOM 27971 O O . VAL A 1 76 ? -1.809 -4.904 3.044 1.00 0.50 76 VAL A O 17
ATOM 27984 N N . LEU A 1 77 ? -0.163 -4.119 1.729 1.00 0.35 77 LEU A N 17
ATOM 27985 C CA . LEU A 1 77 ? -0.097 -2.817 2.369 1.00 0.41 77 LEU A CA 17
ATOM 27986 C C . LEU A 1 77 ? -0.420 -1.713 1.368 1.00 0.39 77 LEU A C 17
ATOM 27987 O O . LEU A 1 77 ? 0.119 -1.688 0.259 1.00 0.43 77 LEU A O 17
ATOM 28003 N N . VAL A 1 78 ? -1.313 -0.815 1.755 1.00 0.37 78 VAL A N 17
ATOM 28004 C CA . VAL A 1 78 ? -1.647 0.337 0.934 1.00 0.36 78 VAL A CA 17
ATOM 28005 C C . VAL A 1 78 ? -1.114 1.607 1.579 1.00 0.36 78 VAL A C 17
ATOM 28006 O O . VAL A 1 78 ? -1.402 1.893 2.743 1.00 0.38 78 VAL A O 17
ATOM 28019 N N . LEU A 1 79 ? -0.334 2.358 0.822 1.00 0.38 79 LEU A N 17
ATOM 28020 C CA . LEU A 1 79 ? 0.284 3.571 1.329 1.00 0.40 79 LEU A CA 17
ATOM 28021 C C . LEU A 1 79 ? -0.437 4.803 0.803 1.00 0.37 79 LEU A C 17
ATOM 28022 O O . LEU A 1 79 ? -0.222 5.226 -0.336 1.00 0.41 79 LEU A O 17
ATOM 28038 N N . ILE A 1 80 ? -1.293 5.374 1.637 1.00 0.41 80 ILE A N 17
ATOM 28039 C CA . ILE A 1 80 ? -2.019 6.583 1.281 1.00 0.43 80 ILE A CA 17
ATOM 28040 C C . ILE A 1 80 ? -1.148 7.799 1.573 1.00 0.41 80 ILE A C 17
ATOM 28041 O O . ILE A 1 80 ? -1.029 8.226 2.718 1.00 0.42 80 ILE A O 17
ATOM 28057 N N . THR A 1 81 ? -0.524 8.330 0.538 1.00 0.60 81 THR A N 17
ATOM 28058 C CA . THR A 1 81 ? 0.425 9.420 0.689 1.00 0.69 81 THR A CA 17
ATOM 28059 C C . THR A 1 81 ? -0.276 10.752 0.927 1.00 0.79 81 THR A C 17
ATOM 28060 O O . THR A 1 81 ? -1.238 11.096 0.235 1.00 1.20 81 THR A O 17
ATOM 28071 N N . GLY A 1 82 ? 0.205 11.493 1.917 1.00 0.73 82 GLY A N 17
ATOM 28072 C CA . GLY A 1 82 ? -0.319 12.815 2.181 1.00 1.09 82 GLY A CA 17
ATOM 28073 C C . GLY A 1 82 ? -1.615 12.781 2.960 1.00 0.92 82 GLY A C 17
ATOM 28074 O O . GLY A 1 82 ? -1.971 11.760 3.546 1.00 1.03 82 GLY A O 17
ATOM 28078 N N . SER A 1 83 ? -2.321 13.899 2.974 1.00 1.03 83 SER A N 17
ATOM 28079 C CA . SER A 1 83 ? -3.586 13.986 3.674 1.00 1.19 83 SER A CA 17
ATOM 28080 C C . SER A 1 83 ? -4.720 13.458 2.805 1.00 1.10 83 SER A C 17
ATOM 28081 O O . SER A 1 83 ? -4.883 13.879 1.658 1.00 1.22 83 SER A O 17
ATOM 28089 N N . ALA A 1 84 ? -5.485 12.525 3.343 1.00 1.02 84 ALA A N 17
ATOM 28090 C CA . ALA A 1 84 ? -6.646 12.001 2.648 1.00 0.95 84 ALA A CA 17
ATOM 28091 C C . ALA A 1 84 ? -7.825 12.947 2.823 1.00 0.97 84 ALA A C 17
ATOM 28092 O O . ALA A 1 84 ? -8.195 13.284 3.952 1.00 1.13 84 ALA A O 17
ATOM 28099 N N . ASP A 1 85 ? -8.393 13.398 1.710 1.00 0.89 85 ASP A N 17
ATOM 28100 C CA . ASP A 1 85 ? -9.535 14.308 1.748 1.00 0.93 85 ASP A CA 17
ATOM 28101 C C . ASP A 1 85 ? -10.723 13.641 2.429 1.00 0.81 85 ASP A C 17
ATOM 28102 O O . ASP A 1 85 ? -10.859 12.420 2.370 1.00 0.71 85 ASP A O 17
ATOM 28111 N N . PRO A 1 86 ? -11.591 14.434 3.082 1.00 0.92 86 PRO A N 17
ATOM 28112 C CA . PRO A 1 86 ? -12.714 13.920 3.880 1.00 0.95 86 PRO A CA 17
ATOM 28113 C C . PRO A 1 86 ? -13.503 12.810 3.187 1.00 0.85 86 PRO A C 17
ATOM 28114 O O . PRO A 1 86 ? -13.695 11.733 3.756 1.00 0.88 86 PRO A O 17
ATOM 28125 N N . ASP A 1 87 ? -13.919 13.056 1.951 1.00 0.82 87 ASP A N 17
ATOM 28126 C CA . ASP A 1 87 ? -14.744 12.095 1.222 1.00 0.86 87 ASP A CA 17
ATOM 28127 C C . ASP A 1 87 ? -13.908 10.931 0.725 1.00 0.74 87 ASP A C 17
ATOM 28128 O O . ASP A 1 87 ? -14.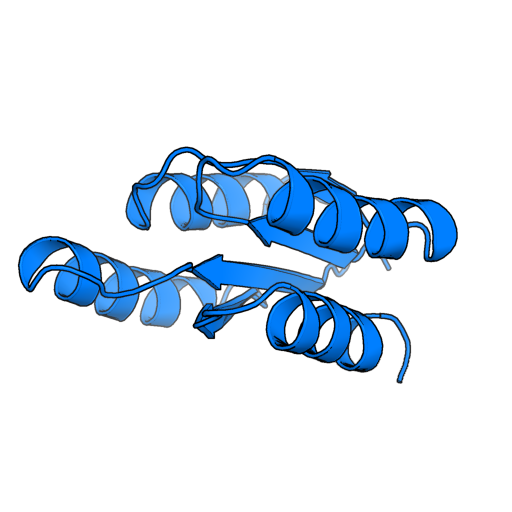386 9.799 0.646 1.00 0.79 87 ASP A O 17
ATOM 28137 N N . GLU A 1 88 ? -12.654 11.213 0.408 1.00 0.68 88 GLU A N 17
ATOM 28138 C CA . GLU A 1 88 ? -11.737 10.191 -0.068 1.00 0.67 88 GLU A CA 17
ATOM 28139 C C . GLU A 1 88 ? -11.409 9.221 1.059 1.00 0.55 88 GLU A C 17
ATOM 28140 O O . GLU A 1 88 ? -11.224 8.026 0.832 1.00 0.54 88 GLU A O 17
ATOM 28152 N N . LYS A 1 89 ? -11.354 9.747 2.278 1.00 0.57 89 LYS A N 17
ATOM 28153 C CA . LYS A 1 89 ? -11.117 8.931 3.459 1.00 0.62 89 LYS A CA 17
ATOM 28154 C C . LYS A 1 89 ? -12.319 8.028 3.723 1.00 0.59 89 LYS A C 17
ATOM 28155 O O . LYS A 1 89 ? -12.169 6.899 4.189 1.00 0.64 89 LYS A O 17
ATOM 28174 N N . THR A 1 90 ? -13.509 8.529 3.406 1.00 0.62 90 THR A N 17
ATOM 28175 C CA . THR A 1 90 ? -14.734 7.751 3.539 1.00 0.69 90 THR A CA 17
ATOM 28176 C C . THR A 1 90 ? -14.774 6.635 2.496 1.00 0.62 90 THR A C 17
ATOM 28177 O O . THR A 1 90 ? -15.152 5.500 2.795 1.00 0.69 90 THR A O 17
ATOM 28188 N N . LYS A 1 91 ? -14.369 6.966 1.274 1.00 0.57 91 LYS A N 17
ATOM 28189 C CA . LYS A 1 91 ? -14.277 5.979 0.206 1.00 0.64 91 LYS A CA 17
ATOM 28190 C C . LYS A 1 91 ? -13.253 4.912 0.563 1.00 0.63 91 LYS A C 17
ATOM 28191 O O . LYS A 1 91 ? -13.464 3.722 0.324 1.00 0.73 91 LYS A O 17
ATOM 28210 N N . ALA A 1 92 ? -12.148 5.353 1.150 1.00 0.58 92 ALA A N 17
ATOM 28211 C CA . ALA A 1 92 ? -11.085 4.457 1.565 1.00 0.67 92 ALA A CA 17
ATOM 28212 C C . ALA A 1 92 ? -11.544 3.587 2.723 1.00 0.68 92 ALA A C 17
ATOM 28213 O O . ALA A 1 92 ? -11.117 2.447 2.854 1.00 0.78 92 ALA A O 17
ATOM 28220 N N . LYS A 1 93 ? -12.425 4.135 3.549 1.00 0.64 93 LYS A N 17
ATOM 28221 C CA . LYS A 1 93 ? -12.976 3.406 4.681 1.00 0.71 93 LYS A CA 17
ATOM 28222 C C . LYS A 1 93 ? -13.730 2.174 4.198 1.00 0.70 93 LYS A C 17
ATOM 28223 O O . LYS A 1 93 ? -13.482 1.061 4.658 1.00 0.79 93 LYS A O 17
ATOM 28242 N N . LYS A 1 94 ? -14.629 2.382 3.244 1.00 0.66 94 LYS A N 17
ATOM 28243 C CA . LYS A 1 94 ? -15.424 1.297 2.686 1.00 0.71 94 LYS A CA 17
ATOM 28244 C C . LYS A 1 94 ? -14.539 0.299 1.939 1.00 0.67 94 LYS A C 17
ATOM 28245 O O . LYS A 1 94 ? -14.721 -0.916 2.056 1.00 0.74 94 LYS A O 17
ATOM 28264 N N . ALA A 1 95 ? -13.577 0.822 1.183 1.00 0.60 95 ALA A N 17
ATOM 28265 C CA . ALA A 1 95 ? -12.633 -0.010 0.443 1.00 0.60 95 ALA A CA 17
ATOM 28266 C C . ALA A 1 95 ? -11.811 -0.871 1.399 1.00 0.57 95 ALA A C 17
ATOM 28267 O O . ALA A 1 95 ? -11.700 -2.085 1.220 1.00 0.57 95 ALA A O 17
ATOM 28274 N N . ALA A 1 96 ? -11.256 -0.232 2.427 1.00 0.57 96 ALA A N 17
ATOM 28275 C CA . ALA A 1 96 ? -10.400 -0.910 3.393 1.00 0.58 96 ALA A CA 17
ATOM 28276 C C . ALA A 1 96 ? -11.182 -1.910 4.233 1.00 0.56 96 ALA A C 17
ATOM 28277 O O . ALA A 1 96 ? -10.689 -2.998 4.517 1.00 0.59 96 ALA A O 17
ATOM 28284 N N . GLU A 1 97 ? -12.398 -1.539 4.623 1.00 0.57 97 GLU A N 17
ATOM 28285 C CA . GLU A 1 97 ? -13.255 -2.412 5.425 1.00 0.63 97 GLU A CA 17
ATOM 28286 C C . GLU A 1 97 ? -13.391 -3.774 4.749 1.00 0.55 97 GLU A C 17
ATOM 28287 O O . GLU A 1 97 ? -13.299 -4.819 5.391 1.00 0.58 97 GLU A O 17
ATOM 28299 N N . GLU A 1 98 ? -13.579 -3.743 3.438 1.00 0.55 98 GLU A N 17
ATOM 28300 C CA . GLU A 1 98 ? -13.716 -4.956 2.647 1.00 0.57 98 GLU A CA 17
ATOM 28301 C C . GLU A 1 98 ? -12.358 -5.606 2.395 1.00 0.52 98 GLU A C 17
ATOM 28302 O O . GLU A 1 98 ? -12.248 -6.826 2.300 1.00 0.60 98 GLU A O 17
ATOM 28314 N N . ALA A 1 99 ? -11.326 -4.783 2.292 1.00 0.46 99 ALA A N 17
ATOM 28315 C CA . ALA A 1 99 ? -9.988 -5.265 1.981 1.00 0.49 99 ALA A CA 17
ATOM 28316 C C . ALA A 1 99 ? -9.341 -5.953 3.182 1.00 0.46 99 ALA A C 17
ATOM 28317 O O . ALA A 1 99 ? -8.530 -6.864 3.020 1.00 0.50 99 ALA A O 17
ATOM 28324 N N . ARG A 1 100 ? -9.710 -5.528 4.387 1.00 0.47 100 ARG A N 17
ATOM 28325 C CA . ARG A 1 100 ? -9.178 -6.131 5.609 1.00 0.53 100 ARG A CA 17
ATOM 28326 C C . ARG A 1 100 ? -9.609 -7.590 5.718 1.00 0.51 100 ARG A C 17
ATOM 28327 O O . ARG A 1 100 ? -8.976 -8.388 6.408 1.00 0.56 100 ARG A O 17
ATOM 28348 N N . LYS A 1 101 ? -10.678 -7.931 5.012 1.00 0.51 101 LYS A N 17
ATOM 28349 C CA . LYS A 1 101 ? -11.171 -9.301 4.958 1.00 0.58 101 LYS A CA 17
ATOM 28350 C C . LYS A 1 101 ? -10.219 -10.179 4.138 1.00 0.63 101 LYS A C 17
ATOM 28351 O O . LYS A 1 101 ? -10.292 -11.406 4.182 1.00 0.81 101 LYS A O 17
ATOM 28370 N N . TRP A 1 102 ? -9.315 -9.540 3.404 1.00 0.57 102 TRP A N 17
ATOM 28371 C CA . TRP A 1 102 ? -8.366 -10.256 2.559 1.00 0.71 102 TRP A CA 17
ATOM 28372 C C . TRP A 1 102 ? -6.926 -9.960 2.979 1.00 0.64 102 TRP A C 17
ATOM 28373 O O . TRP A 1 102 ? -5.999 -10.105 2.183 1.00 0.73 102 TRP A O 17
ATOM 28394 N N . ASN A 1 103 ? -6.762 -9.546 4.238 1.00 0.56 103 ASN A N 17
ATOM 28395 C CA . ASN A 1 103 ? -5.441 -9.276 4.829 1.00 0.64 103 ASN A CA 17
ATOM 28396 C C . ASN A 1 103 ? -4.783 -8.039 4.230 1.00 0.56 103 ASN A C 17
ATOM 28397 O O . ASN A 1 103 ? -3.555 -7.956 4.139 1.00 0.70 103 ASN A O 17
ATOM 28408 N N . VAL A 1 104 ? -5.592 -7.075 3.830 1.00 0.46 104 VAL A N 17
ATOM 28409 C CA . VAL A 1 104 ? -5.071 -5.812 3.336 1.00 0.45 104 VAL A CA 17
ATOM 28410 C C . VAL A 1 104 ? -5.057 -4.781 4.459 1.00 0.48 104 VAL A C 17
ATOM 28411 O O . VAL A 1 104 ? -6.034 -4.646 5.199 1.00 0.63 104 VAL A O 17
ATOM 28424 N N . ARG A 1 105 ? -3.945 -4.080 4.599 1.00 0.45 105 ARG A N 17
ATOM 28425 C CA . ARG A 1 105 ? -3.827 -3.028 5.593 1.00 0.48 105 ARG A CA 17
ATOM 28426 C C . ARG A 1 105 ? -3.513 -1.698 4.921 1.00 0.44 105 ARG A C 17
ATOM 28427 O O . ARG A 1 105 ? -2.628 -1.616 4.069 1.00 0.51 105 ARG A O 17
ATOM 28448 N N . VAL A 1 106 ? -4.245 -0.663 5.299 1.00 0.47 106 VAL A N 17
ATOM 28449 C CA . VAL A 1 106 ? -4.018 0.664 4.752 1.00 0.48 106 VAL A CA 17
ATOM 28450 C C . VAL A 1 106 ? -3.346 1.552 5.793 1.00 0.50 106 VAL A C 17
ATOM 28451 O O . VAL A 1 106 ? -3.637 1.453 6.987 1.00 0.64 106 VAL A O 17
ATOM 28464 N N . ARG A 1 107 ? -2.417 2.384 5.346 1.00 0.46 107 ARG A N 17
ATOM 28465 C CA . ARG A 1 107 ? -1.707 3.291 6.238 1.00 0.58 107 ARG A CA 17
ATOM 28466 C C . ARG A 1 107 ? -1.466 4.629 5.549 1.00 0.49 107 ARG A C 17
ATOM 28467 O O . ARG A 1 107 ? -0.999 4.672 4.411 1.00 0.48 107 ARG A O 17
ATOM 28488 N N . THR A 1 108 ? -1.802 5.712 6.235 1.00 0.56 108 THR A N 17
ATOM 28489 C CA . THR A 1 108 ? -1.597 7.051 5.703 1.00 0.51 108 THR A CA 17
ATOM 28490 C C . THR A 1 108 ? -0.158 7.506 5.945 1.00 0.52 108 THR A C 17
ATOM 28491 O O . THR A 1 108 ? 0.310 7.549 7.085 1.00 0.66 108 THR A O 17
ATOM 28502 N N . VAL A 1 109 ? 0.536 7.845 4.870 1.00 0.47 109 VAL A N 17
ATOM 28503 C CA . VAL A 1 109 ? 1.950 8.184 4.945 1.00 0.55 109 VAL A CA 17
ATOM 28504 C C . VAL A 1 109 ? 2.141 9.694 4.952 1.00 0.57 109 VAL A C 17
ATOM 28505 O O . VAL A 1 109 ? 1.920 10.363 3.942 1.00 0.62 109 VAL A O 17
ATOM 28518 N N . THR A 1 110 ? 2.554 10.224 6.091 1.00 0.70 110 THR A N 17
ATOM 28519 C CA . THR A 1 110 ? 2.761 11.655 6.238 1.00 0.84 110 THR A CA 17
ATOM 28520 C C . THR A 1 110 ? 4.146 12.083 5.753 1.00 0.84 110 THR A C 17
ATOM 28521 O O . THR A 1 110 ? 4.300 13.141 5.138 1.00 0.97 110 THR A O 17
ATOM 28532 N N . SER A 1 111 ? 5.147 11.256 6.024 1.00 0.79 111 SER A N 17
ATOM 28533 C CA . SER A 1 111 ? 6.524 11.579 5.669 1.00 0.85 111 SER A CA 17
ATOM 28534 C C . SER A 1 111 ? 7.123 10.493 4.773 1.00 0.76 111 SER A C 17
ATOM 28535 O O . SER A 1 111 ? 6.997 9.300 5.057 1.00 0.69 111 SER A O 17
ATOM 28543 N N . PRO A 1 112 ? 7.782 10.908 3.671 1.00 0.82 112 PRO A N 17
ATOM 28544 C CA . PRO A 1 112 ? 8.392 9.989 2.696 1.00 0.80 112 PRO A CA 17
ATOM 28545 C C . PRO A 1 112 ? 9.483 9.107 3.299 1.00 0.70 112 PRO A C 17
ATOM 28546 O O . PRO A 1 112 ? 9.635 7.947 2.913 1.00 0.74 112 PRO A O 17
ATOM 28557 N N . ASP A 1 113 ? 10.251 9.655 4.233 1.00 0.67 113 ASP A N 17
ATOM 28558 C CA . ASP A 1 113 ? 11.298 8.884 4.900 1.00 0.66 113 ASP A CA 17
ATOM 28559 C C . ASP A 1 113 ? 10.687 7.778 5.731 1.00 0.59 113 ASP A C 17
ATOM 28560 O O . ASP A 1 113 ? 11.200 6.661 5.789 1.00 0.63 113 ASP A O 17
ATOM 28569 N N . GLU A 1 114 ? 9.572 8.095 6.359 1.00 0.57 114 GLU A N 17
ATOM 28570 C CA . GLU A 1 114 ? 8.916 7.160 7.240 1.00 0.60 114 GLU A CA 17
ATOM 28571 C C . GLU A 1 114 ? 8.225 6.066 6.432 1.00 0.52 114 GLU A C 17
ATOM 28572 O O . GLU A 1 114 ? 7.980 4.975 6.939 1.00 0.52 114 GLU A O 17
ATOM 28584 N N . ALA A 1 115 ? 7.916 6.364 5.169 1.00 0.55 115 ALA A N 17
ATOM 28585 C CA . ALA A 1 115 ? 7.384 5.359 4.252 1.00 0.58 115 ALA A CA 17
ATOM 28586 C C . ALA A 1 115 ? 8.353 4.194 4.138 1.00 0.51 115 ALA A C 17
ATOM 28587 O O . ALA A 1 115 ? 7.949 3.032 4.089 1.00 0.51 115 ALA A O 17
ATOM 28594 N N . LYS A 1 116 ? 9.639 4.525 4.103 1.00 0.51 116 LYS A N 17
ATOM 28595 C CA . LYS A 1 116 ? 10.700 3.526 4.133 1.00 0.51 116 LYS A CA 17
ATOM 28596 C C . LYS A 1 116 ? 10.539 2.611 5.346 1.00 0.44 116 LYS A C 17
ATOM 28597 O O . LYS A 1 116 ? 10.609 1.387 5.231 1.00 0.49 116 LYS A O 17
ATOM 28616 N N . ARG A 1 117 ? 10.301 3.213 6.507 1.00 0.42 117 ARG A N 17
ATOM 28617 C CA . ARG A 1 117 ? 10.076 2.446 7.725 1.00 0.44 117 ARG A CA 17
ATOM 28618 C C . ARG A 1 117 ? 8.790 1.630 7.612 1.00 0.43 117 ARG A C 17
ATOM 28619 O O . ARG A 1 117 ? 8.767 0.448 7.944 1.00 0.50 117 ARG A O 17
ATOM 28640 N N . TRP A 1 118 ? 7.733 2.277 7.131 1.00 0.43 118 TRP A N 17
ATOM 28641 C CA . TRP A 1 118 ? 6.427 1.644 6.974 1.00 0.51 118 TRP A CA 17
ATOM 28642 C C . TRP A 1 118 ? 6.522 0.344 6.177 1.00 0.51 118 TRP A C 17
ATOM 28643 O O . TRP A 1 118 ? 5.940 -0.674 6.563 1.00 0.60 118 TRP A O 17
ATOM 28664 N N . ILE A 1 119 ? 7.255 0.381 5.071 1.00 0.48 119 ILE A N 17
ATOM 28665 C CA . ILE A 1 119 ? 7.452 -0.805 4.247 1.00 0.54 119 ILE A CA 17
ATOM 28666 C C . ILE A 1 119 ? 8.277 -1.845 4.997 1.00 0.53 119 ILE A C 17
ATOM 28667 O O . ILE A 1 119 ? 7.923 -3.026 5.037 1.00 0.58 119 ILE A O 17
ATOM 28683 N N . LYS A 1 120 ? 9.363 -1.390 5.614 1.00 0.52 120 LYS A N 17
ATOM 28684 C CA . LYS A 1 120 ? 10.264 -2.271 6.349 1.00 0.57 120 LYS A CA 17
ATOM 28685 C C . LYS A 1 120 ? 9.528 -2.988 7.480 1.00 0.56 120 LYS A C 17
ATOM 28686 O O . LYS A 1 120 ? 9.725 -4.182 7.703 1.00 0.61 120 LYS A O 17
ATOM 28705 N N . GLU A 1 121 ? 8.680 -2.255 8.186 1.00 0.56 121 GLU A N 17
ATOM 28706 C CA . GLU A 1 121 ? 7.928 -2.809 9.305 1.00 0.63 121 GLU A CA 17
ATOM 28707 C C . GLU A 1 121 ? 6.933 -3.865 8.840 1.00 0.67 121 GLU A C 17
ATOM 28708 O O . GLU A 1 121 ? 6.795 -4.914 9.465 1.00 0.79 121 GLU A O 17
ATOM 28720 N N . PHE A 1 122 ? 6.251 -3.590 7.738 1.00 0.65 122 PHE A N 17
ATOM 28721 C CA . PHE A 1 122 ? 5.191 -4.470 7.263 1.00 0.76 122 PHE A CA 17
ATOM 28722 C C . PHE A 1 122 ? 5.763 -5.725 6.607 1.00 0.78 122 PHE A C 17
ATOM 28723 O O . PHE A 1 122 ? 5.192 -6.808 6.712 1.00 0.89 122 PHE A O 17
ATOM 28740 N N . SER A 1 123 ? 6.894 -5.576 5.934 1.00 0.72 123 SER A N 17
ATOM 28741 C CA . SER A 1 123 ? 7.515 -6.694 5.237 1.00 0.79 123 SER A CA 17
ATOM 28742 C C . SER A 1 123 ? 8.256 -7.607 6.213 1.00 0.81 123 SER A C 17
ATOM 28743 O O . SER A 1 123 ? 8.366 -8.814 5.985 1.00 1.02 123 SER A O 17
ATOM 28751 N N . GLU A 1 124 ? 8.749 -7.034 7.304 1.00 0.80 124 GLU A N 17
ATOM 28752 C CA . GLU A 1 124 ? 9.557 -7.785 8.255 1.00 1.00 124 GLU A CA 17
ATOM 28753 C C . GLU A 1 124 ? 8.679 -8.543 9.252 1.00 1.48 124 GLU A C 17
ATOM 28754 O O . GLU A 1 124 ? 8.986 -9.679 9.620 1.00 2.09 124 GLU A O 17
ATOM 28766 N N . GLU A 1 125 ? 7.590 -7.919 9.684 1.00 2.33 125 GLU A N 17
ATOM 28767 C CA . GLU A 1 125 ? 6.704 -8.533 10.664 1.00 3.47 125 GLU A CA 17
ATOM 28768 C C . GLU A 1 125 ? 5.637 -9.377 9.977 1.00 4.34 125 GLU A C 17
ATOM 28769 O O . GLU A 1 125 ? 5.776 -10.617 9.973 1.00 4.92 125 GLU A O 17
ATOM 28782 N N . MET A 1 21 ? 4.707 -16.680 0.719 1.00 1.82 21 MET A N 18
ATOM 28783 C CA . MET A 1 21 ? 4.089 -15.489 1.340 1.00 1.48 21 MET A CA 18
ATOM 28784 C C . MET A 1 21 ? 4.136 -14.312 0.372 1.00 1.22 21 MET A C 18
ATOM 28785 O O . MET A 1 21 ? 5.193 -13.736 0.116 1.00 1.47 21 MET A O 18
ATOM 28798 N N . ARG A 1 22 ? 2.982 -13.973 -0.180 1.00 0.88 22 ARG A N 18
ATOM 28799 C CA . ARG A 1 22 ? 2.890 -12.936 -1.191 1.00 0.73 22 ARG A CA 18
ATOM 28800 C C . ARG A 1 22 ? 2.760 -11.563 -0.540 1.00 0.55 22 ARG A C 18
ATOM 28801 O O . ARG A 1 22 ? 1.683 -11.180 -0.083 1.00 0.56 22 ARG A O 18
ATOM 28822 N N . LEU A 1 23 ? 3.862 -10.834 -0.479 1.00 0.51 23 LEU A N 18
ATOM 28823 C CA . LEU A 1 23 ? 3.855 -9.497 0.096 1.00 0.43 23 LEU A CA 18
ATOM 28824 C C . LEU A 1 23 ? 3.634 -8.459 -0.999 1.00 0.37 23 LEU A C 18
ATOM 28825 O O . LEU A 1 23 ? 4.451 -8.318 -1.913 1.00 0.40 23 LEU A O 18
ATOM 28841 N N . VAL A 1 24 ? 2.520 -7.745 -0.908 1.00 0.35 24 VAL A N 18
ATOM 28842 C CA . VAL A 1 24 ? 2.136 -6.786 -1.935 1.00 0.37 24 VAL A CA 18
ATOM 28843 C C . VAL A 1 24 ? 2.017 -5.384 -1.350 1.00 0.38 24 VAL A C 18
ATOM 28844 O O . VAL A 1 24 ? 1.497 -5.204 -0.249 1.00 0.42 24 VAL A O 18
ATOM 28857 N N . VAL A 1 25 ? 2.500 -4.398 -2.089 1.00 0.39 25 VAL A N 18
ATOM 28858 C CA . VAL A 1 25 ? 2.454 -3.014 -1.647 1.00 0.41 25 VAL A CA 18
ATOM 28859 C C . VAL A 1 25 ? 1.906 -2.114 -2.753 1.00 0.39 25 VAL A C 18
ATOM 28860 O O . VAL A 1 25 ? 2.422 -2.112 -3.866 1.00 0.42 25 VAL A O 18
ATOM 28873 N N . LEU A 1 26 ? 0.850 -1.370 -2.450 1.00 0.40 26 LEU A N 18
ATOM 28874 C CA . LEU A 1 26 ? 0.351 -0.350 -3.366 1.00 0.38 26 LEU A CA 18
ATOM 28875 C C . LEU A 1 26 ? 0.566 1.022 -2.746 1.00 0.37 26 LEU A C 18
ATOM 28876 O O . LEU A 1 26 ? 0.355 1.210 -1.549 1.00 0.48 26 LEU A O 18
ATOM 28892 N N . ILE A 1 27 ? 0.992 1.976 -3.551 1.00 0.33 27 ILE A N 18
ATOM 28893 C CA . ILE A 1 27 ? 1.313 3.306 -3.047 1.00 0.36 27 ILE A CA 18
ATOM 28894 C C . ILE A 1 27 ? 0.538 4.367 -3.840 1.00 0.39 27 ILE A C 18
ATOM 28895 O O . ILE A 1 27 ? 0.548 4.366 -5.074 1.00 0.40 27 ILE A O 18
ATOM 28911 N N . VAL A 1 28 ? -0.165 5.247 -3.132 1.00 0.48 28 VAL A N 18
ATOM 28912 C CA . VAL A 1 28 ? -0.940 6.300 -3.779 1.00 0.56 28 VAL A CA 18
ATOM 28913 C C . VAL A 1 28 ? -0.290 7.660 -3.554 1.00 0.86 28 VAL A C 18
ATOM 28914 O O . VAL A 1 28 ? -0.533 8.310 -2.534 1.00 1.37 28 VAL A O 18
ATOM 28927 N N . SER A 1 29 ? 0.514 8.082 -4.523 1.00 0.85 29 SER A N 18
ATOM 28928 C CA . SER A 1 29 ? 1.185 9.382 -4.510 1.00 1.25 29 SER A CA 18
ATOM 28929 C C . SER A 1 29 ? 1.835 9.603 -5.865 1.00 0.83 29 SER A C 18
ATOM 28930 O O . SER A 1 29 ? 2.086 8.639 -6.588 1.00 1.53 29 SER A O 18
ATOM 28938 N N . ASN A 1 30 ? 2.115 10.845 -6.217 1.00 1.19 30 ASN A N 18
ATOM 28939 C CA . ASN A 1 30 ? 2.957 11.097 -7.373 1.00 1.67 30 ASN A CA 18
ATOM 28940 C C . ASN A 1 30 ? 4.090 12.035 -6.981 1.00 1.19 30 ASN A C 18
ATOM 28941 O O . ASN A 1 30 ? 4.024 13.246 -7.185 1.00 1.38 30 ASN A O 18
ATOM 28952 N N . ASP A 1 31 ? 5.114 11.448 -6.386 1.00 1.45 31 ASP A N 18
ATOM 28953 C CA . ASP A 1 31 ? 6.356 12.142 -6.092 1.00 1.18 31 ASP A CA 18
ATOM 28954 C C . ASP A 1 31 ? 7.515 11.337 -6.661 1.00 0.94 31 ASP A C 18
ATOM 28955 O O . ASP A 1 31 ? 7.673 10.162 -6.325 1.00 1.28 31 ASP A O 18
ATOM 28964 N N . LYS A 1 32 ? 8.313 11.957 -7.519 1.00 0.79 32 LYS A N 18
ATOM 28965 C CA . LYS A 1 32 ? 9.394 11.253 -8.214 1.00 0.82 32 LYS A CA 18
ATOM 28966 C C . LYS A 1 32 ? 10.436 10.714 -7.237 1.00 0.66 32 LYS A C 18
ATOM 28967 O O . LYS A 1 32 ? 11.107 9.723 -7.518 1.00 0.68 32 LYS A O 18
ATOM 28986 N N . LYS A 1 33 ? 10.566 11.370 -6.096 1.00 0.71 33 LYS A N 18
ATOM 28987 C CA . LYS A 1 33 ? 11.496 10.937 -5.066 1.00 0.75 33 LYS A CA 18
ATOM 28988 C C . LYS A 1 33 ? 10.927 9.743 -4.297 1.00 0.68 33 LYS A C 18
ATOM 28989 O O . LYS A 1 33 ? 11.569 8.695 -4.194 1.00 0.78 33 LYS A O 18
ATOM 29008 N N . LEU A 1 34 ? 9.715 9.915 -3.775 1.00 0.61 34 LEU A N 18
ATOM 29009 C CA . LEU A 1 34 ? 9.044 8.887 -2.981 1.00 0.64 34 LEU A CA 18
ATOM 29010 C C . LEU A 1 34 ? 8.854 7.595 -3.765 1.00 0.53 34 LEU A C 18
ATOM 29011 O O . LEU A 1 34 ? 9.254 6.527 -3.306 1.00 0.62 34 LEU A O 18
ATOM 29027 N N . ILE A 1 35 ? 8.245 7.697 -4.944 1.00 0.43 35 ILE A N 18
ATOM 29028 C CA . ILE A 1 35 ? 7.897 6.515 -5.723 1.00 0.43 35 ILE A CA 18
ATOM 29029 C C . ILE A 1 35 ? 9.131 5.674 -6.038 1.00 0.46 35 ILE A C 18
ATOM 29030 O O . ILE A 1 35 ? 9.109 4.450 -5.888 1.00 0.52 35 ILE A O 18
ATOM 29046 N N . GLU A 1 36 ? 10.211 6.325 -6.453 1.00 0.51 36 GLU A N 18
ATOM 29047 C CA . GLU A 1 36 ? 11.440 5.609 -6.752 1.00 0.62 36 GLU A CA 18
ATOM 29048 C C . GLU A 1 36 ? 12.039 5.002 -5.493 1.00 0.63 36 GLU A C 18
ATOM 29049 O O . GLU A 1 36 ? 12.379 3.821 -5.475 1.00 0.64 36 GLU A O 18
ATOM 29061 N N . GLU A 1 37 ? 12.142 5.801 -4.433 1.00 0.68 37 GLU A N 18
ATOM 29062 C CA . GLU A 1 37 ? 12.732 5.338 -3.181 1.00 0.77 37 GLU A CA 18
ATOM 29063 C C . GLU A 1 37 ? 11.952 4.149 -2.629 1.00 0.71 37 GLU A C 18
ATOM 29064 O O . GLU A 1 37 ? 12.538 3.177 -2.146 1.00 0.79 37 GLU A O 18
ATOM 29076 N N . ALA A 1 38 ? 10.631 4.227 -2.720 1.00 0.61 38 ALA A N 18
ATOM 29077 C CA . ALA A 1 38 ? 9.770 3.144 -2.274 1.00 0.60 38 ALA A CA 18
ATOM 29078 C C . ALA A 1 38 ? 10.007 1.889 -3.105 1.00 0.54 38 ALA A C 18
ATOM 29079 O O . ALA A 1 38 ? 10.076 0.783 -2.567 1.00 0.59 38 ALA A O 18
ATOM 29086 N N . ARG A 1 39 ? 10.144 2.065 -4.417 1.00 0.49 39 ARG A N 18
ATOM 29087 C CA . ARG A 1 39 ? 10.379 0.941 -5.313 1.00 0.53 39 ARG A CA 18
ATOM 29088 C C . ARG A 1 39 ? 11.755 0.334 -5.058 1.00 0.56 39 ARG A C 18
ATOM 29089 O O . ARG A 1 39 ? 11.917 -0.886 -5.098 1.00 0.59 39 ARG A O 18
ATOM 29110 N N . LYS A 1 40 ? 12.738 1.188 -4.787 1.00 0.59 40 LYS A N 18
ATOM 29111 C CA . LYS A 1 40 ? 14.065 0.723 -4.397 1.00 0.67 40 LYS A CA 18
ATOM 29112 C C . LYS A 1 40 ? 13.953 -0.177 -3.175 1.00 0.65 40 LYS A C 18
ATOM 29113 O O . LYS A 1 40 ? 14.533 -1.261 -3.128 1.00 0.71 40 LYS A O 18
ATOM 29132 N N . MET A 1 41 ? 13.173 0.274 -2.198 1.00 0.64 41 MET A N 18
ATOM 29133 C CA . MET A 1 41 ? 12.950 -0.482 -0.973 1.00 0.68 41 MET A CA 18
ATOM 29134 C C . MET A 1 41 ? 12.233 -1.797 -1.255 1.00 0.63 41 MET A C 18
ATOM 29135 O O . MET A 1 41 ? 12.596 -2.835 -0.703 1.00 0.67 41 MET A O 18
ATOM 29149 N N . ALA A 1 42 ? 11.220 -1.753 -2.114 1.00 0.60 42 ALA A N 18
ATOM 29150 C CA . ALA A 1 42 ? 10.493 -2.955 -2.489 1.00 0.64 42 ALA A CA 18
ATOM 29151 C C . ALA A 1 42 ? 11.419 -3.972 -3.143 1.00 0.61 42 ALA A C 18
ATOM 29152 O O . ALA A 1 42 ? 11.309 -5.168 -2.891 1.00 0.66 42 ALA A O 18
ATOM 29159 N N . GLU A 1 43 ? 12.338 -3.495 -3.974 1.00 0.62 43 GLU A N 18
ATOM 29160 C CA . GLU A 1 43 ? 13.297 -4.375 -4.628 1.00 0.75 43 GLU A CA 18
ATOM 29161 C C . GLU A 1 43 ? 14.269 -4.971 -3.613 1.00 0.71 43 GLU A C 18
ATOM 29162 O O . GLU A 1 43 ? 14.666 -6.131 -3.732 1.00 0.79 43 GLU A O 18
ATOM 29174 N N . LYS A 1 44 ? 14.634 -4.182 -2.609 1.00 0.68 44 LYS A N 18
ATOM 29175 C CA . LYS A 1 44 ? 15.514 -4.653 -1.544 1.00 0.77 44 LYS A CA 18
ATOM 29176 C C . LYS A 1 44 ? 14.829 -5.733 -0.708 1.00 0.69 44 LYS A C 18
ATOM 29177 O O . LYS A 1 44 ? 15.446 -6.727 -0.335 1.00 0.80 44 LYS A O 18
ATOM 29196 N N . ALA A 1 45 ? 13.546 -5.534 -0.429 1.00 0.61 45 ALA A N 18
ATOM 29197 C CA . ALA A 1 45 ? 12.806 -6.431 0.453 1.00 0.64 45 ALA A CA 18
ATOM 29198 C C . ALA A 1 45 ? 12.009 -7.477 -0.326 1.00 0.60 45 ALA A C 18
ATOM 29199 O O . ALA A 1 45 ? 11.196 -8.201 0.248 1.00 0.71 45 ALA A O 18
ATOM 29206 N N . ASN A 1 46 ? 12.255 -7.543 -1.633 1.00 0.56 46 ASN A N 18
ATOM 29207 C CA . ASN A 1 46 ? 11.603 -8.513 -2.523 1.00 0.65 46 ASN A CA 18
ATOM 29208 C C . ASN A 1 46 ? 10.079 -8.422 -2.458 1.00 0.62 46 ASN A C 18
ATOM 29209 O O . ASN A 1 46 ? 9.381 -9.438 -2.462 1.00 0.80 46 ASN A O 18
ATOM 29220 N N . LEU A 1 47 ? 9.571 -7.201 -2.423 1.00 0.48 47 LEU A N 18
ATOM 29221 C CA . LEU A 1 47 ? 8.135 -6.969 -2.369 1.00 0.48 47 LEU A CA 18
ATOM 29222 C C . LEU A 1 47 ? 7.600 -6.664 -3.757 1.00 0.45 47 LEU A C 18
ATOM 29223 O O . LEU A 1 47 ? 8.329 -6.149 -4.607 1.00 0.53 47 LEU A O 18
ATOM 29239 N N . GLU A 1 48 ? 6.337 -6.980 -3.982 1.00 0.43 48 GLU A N 18
ATOM 29240 C CA . GLU A 1 48 ? 5.669 -6.589 -5.213 1.00 0.47 48 GLU A CA 18
ATOM 29241 C C . GLU A 1 48 ? 5.019 -5.226 -5.013 1.00 0.45 48 GLU A C 18
ATOM 29242 O O . GLU A 1 48 ? 3.945 -5.120 -4.416 1.00 0.49 48 GLU A O 18
ATOM 29254 N N . LEU A 1 49 ? 5.684 -4.185 -5.485 1.00 0.46 49 LEU A N 18
ATOM 29255 C CA . LEU A 1 49 ? 5.168 -2.837 -5.343 1.00 0.50 49 LEU A CA 18
ATOM 29256 C C . LEU A 1 49 ? 4.427 -2.441 -6.608 1.00 0.45 49 LEU A C 18
ATOM 29257 O O . LEU A 1 49 ? 5.001 -2.415 -7.698 1.00 0.54 49 LEU A O 18
ATOM 29273 N N . ILE A 1 50 ? 3.151 -2.155 -6.457 1.00 0.39 50 ILE A N 18
ATOM 29274 C CA . ILE A 1 50 ? 2.327 -1.715 -7.560 1.00 0.43 50 ILE A CA 18
ATOM 29275 C C . ILE A 1 50 ? 1.932 -0.257 -7.369 1.00 0.40 50 ILE A C 18
ATOM 29276 O O . ILE A 1 50 ? 1.191 0.092 -6.446 1.00 0.37 50 ILE A O 18
ATOM 29292 N N . THR A 1 51 ? 2.456 0.595 -8.232 1.00 0.48 51 THR A N 18
ATOM 29293 C CA . THR A 1 51 ? 2.215 2.019 -8.142 1.00 0.52 51 THR A CA 18
ATOM 29294 C C . THR A 1 51 ? 0.963 2.408 -8.926 1.00 0.56 51 THR A C 18
ATOM 29295 O O . THR A 1 51 ? 1.011 2.564 -10.148 1.00 0.66 51 THR A O 18
ATOM 29306 N N . VAL A 1 52 ? -0.161 2.556 -8.232 1.00 0.68 52 VAL A N 18
ATOM 29307 C CA . VAL A 1 52 ? -1.390 2.997 -8.883 1.00 0.78 52 VAL A CA 18
ATOM 29308 C C . VAL A 1 52 ? -2.067 4.096 -8.068 1.00 0.85 52 VAL A C 18
ATOM 29309 O O . VAL A 1 52 ? -2.960 3.829 -7.260 1.00 1.66 52 VAL A O 18
ATOM 29322 N N . PRO A 1 53 ? -1.621 5.347 -8.227 1.00 0.73 53 PRO A N 18
ATOM 29323 C CA . PRO A 1 53 ? -2.357 6.497 -7.744 1.00 0.90 53 PRO A CA 18
ATOM 29324 C C . PRO A 1 53 ? -3.330 7.051 -8.785 1.00 0.88 53 PRO A C 18
ATOM 29325 O O . PRO A 1 53 ? -2.908 7.720 -9.732 1.00 1.64 53 PRO A O 18
ATOM 29336 N N . GLY A 1 54 ? -4.612 6.772 -8.648 1.00 1.49 54 GLY A N 18
ATOM 29337 C CA . GLY A 1 54 ? -5.584 7.574 -9.358 1.00 2.14 54 GLY A CA 18
ATOM 29338 C C . GLY A 1 54 ? -6.640 8.100 -8.423 1.00 1.80 54 GLY A C 18
ATOM 29339 O O . GLY A 1 54 ? -6.921 9.296 -8.381 1.00 2.08 54 GLY A O 18
ATOM 29343 N N . SER A 1 55 ? -7.215 7.189 -7.660 1.00 1.36 55 SER A N 18
ATOM 29344 C CA . SER A 1 55 ? -8.030 7.532 -6.515 1.00 0.97 55 SER A CA 18
ATOM 29345 C C . SER A 1 55 ? -7.398 6.954 -5.258 1.00 0.64 55 SER A C 18
ATOM 29346 O O . SER A 1 55 ? -6.639 5.987 -5.349 1.00 0.50 55 SER A O 18
ATOM 29354 N N . PRO A 1 56 ? -7.685 7.511 -4.080 1.00 0.66 56 PRO A N 18
ATOM 29355 C CA . PRO A 1 56 ? -7.308 6.876 -2.818 1.00 0.58 56 PRO A CA 18
ATOM 29356 C C . PRO A 1 56 ? -7.873 5.458 -2.726 1.00 0.53 56 PRO A C 18
ATOM 29357 O O . PRO A 1 56 ? -7.137 4.491 -2.513 1.00 0.62 56 PRO A O 18
ATOM 29368 N N . GLU A 1 57 ? -9.183 5.346 -2.943 1.00 0.62 57 GLU A N 18
ATOM 29369 C CA . GLU A 1 57 ? -9.891 4.070 -2.857 1.00 0.80 57 GLU A CA 18
ATOM 29370 C C . GLU A 1 57 ? -9.435 3.095 -3.945 1.00 0.67 57 GLU A C 18
ATOM 29371 O O . GLU A 1 57 ? -9.560 1.881 -3.790 1.00 0.67 57 GLU A O 18
ATOM 29383 N N . GLU A 1 58 ? -8.901 3.629 -5.036 1.00 0.61 58 GLU A N 18
ATOM 29384 C CA . GLU A 1 58 ? -8.544 2.813 -6.190 1.00 0.56 58 GLU A CA 18
ATOM 29385 C C . GLU A 1 58 ? -7.519 1.744 -5.826 1.00 0.50 58 GLU A C 18
ATOM 29386 O O . GLU A 1 58 ? -7.745 0.554 -6.066 1.00 0.54 58 GLU A O 18
ATOM 29398 N N . ALA A 1 59 ? -6.403 2.161 -5.242 1.00 0.52 59 ALA A N 18
ATOM 29399 C CA . ALA A 1 59 ? -5.378 1.221 -4.810 1.00 0.59 59 ALA A CA 18
ATOM 29400 C C . ALA A 1 59 ? -5.899 0.321 -3.694 1.00 0.50 59 ALA A C 18
ATOM 29401 O O . ALA A 1 59 ? -5.504 -0.837 -3.591 1.00 0.50 59 ALA A O 18
ATOM 29408 N N . ILE A 1 60 ? -6.797 0.855 -2.869 1.00 0.51 60 ILE A N 18
ATOM 29409 C CA . ILE A 1 60 ? -7.406 0.077 -1.789 1.00 0.52 60 ILE A CA 18
ATOM 29410 C C . ILE A 1 60 ? -8.185 -1.103 -2.365 1.00 0.50 60 ILE A C 18
ATOM 29411 O O . ILE A 1 60 ? -8.029 -2.248 -1.936 1.00 0.52 60 ILE A O 18
ATOM 29427 N N . ARG A 1 61 ? -9.017 -0.805 -3.350 1.00 0.51 61 ARG A N 18
ATOM 29428 C CA . ARG A 1 61 ? -9.847 -1.808 -3.996 1.00 0.57 61 ARG A CA 18
ATOM 29429 C C . ARG A 1 61 ? -8.983 -2.798 -4.774 1.00 0.55 61 ARG A C 18
ATOM 29430 O O . ARG A 1 61 ? -9.263 -4.001 -4.806 1.00 0.67 61 ARG A O 18
ATOM 29451 N N . LEU A 1 62 ? -7.922 -2.283 -5.387 1.00 0.47 62 LEU A N 18
ATOM 29452 C CA . LEU A 1 62 ? -6.995 -3.111 -6.146 1.00 0.50 62 LEU A CA 18
ATOM 29453 C C . LEU A 1 62 ? -6.206 -4.029 -5.216 1.00 0.43 62 LEU A C 18
ATOM 29454 O O . LEU A 1 62 ? -5.869 -5.152 -5.582 1.00 0.45 62 LEU A O 18
ATOM 29470 N N . ALA A 1 63 ? -5.933 -3.547 -4.008 1.00 0.41 63 ALA A N 18
ATOM 29471 C CA . ALA A 1 63 ? -5.242 -4.339 -2.998 1.00 0.42 63 ALA A CA 18
ATOM 29472 C C . ALA A 1 63 ? -5.992 -5.635 -2.720 1.00 0.46 63 ALA A C 18
ATOM 29473 O O . ALA A 1 63 ? -5.396 -6.708 -2.643 1.00 0.49 63 ALA A O 18
ATOM 29480 N N . GLN A 1 64 ? -7.309 -5.523 -2.588 1.00 0.52 64 GLN A N 18
ATOM 29481 C CA . GLN A 1 64 ? -8.161 -6.683 -2.365 1.00 0.64 64 GLN A CA 18
ATOM 29482 C C . GLN A 1 64 ? -8.121 -7.621 -3.567 1.00 0.62 64 GLN A C 18
ATOM 29483 O O . GLN A 1 64 ? -8.064 -8.842 -3.415 1.00 0.69 64 GLN A O 18
ATOM 29497 N N . GLU A 1 65 ? -8.147 -7.037 -4.760 1.00 0.58 65 GLU A N 18
ATOM 29498 C CA . GLU A 1 65 ? -8.075 -7.804 -5.997 1.00 0.63 65 GLU A CA 18
ATOM 29499 C C . GLU A 1 65 ? -6.799 -8.630 -6.030 1.00 0.55 65 GLU A C 18
ATOM 29500 O O . GLU A 1 65 ? -6.839 -9.838 -6.250 1.00 0.62 65 GLU A O 18
ATOM 29512 N N . ILE A 1 66 ? -5.672 -7.976 -5.778 1.00 0.46 66 ILE A N 18
ATOM 29513 C CA . ILE A 1 66 ? -4.381 -8.642 -5.797 1.00 0.46 66 ILE A CA 18
ATOM 29514 C C . ILE A 1 66 ? -4.307 -9.721 -4.717 1.00 0.43 66 ILE A C 18
ATOM 29515 O O . ILE A 1 66 ? -3.707 -10.774 -4.926 1.00 0.48 66 ILE A O 18
ATOM 29531 N N . ALA A 1 67 ? -4.939 -9.460 -3.577 1.00 0.44 67 ALA A N 18
ATOM 29532 C CA . ALA A 1 67 ? -4.973 -10.423 -2.480 1.00 0.51 67 ALA A CA 18
ATOM 29533 C C . ALA A 1 67 ? -5.767 -11.667 -2.868 1.00 0.55 67 ALA A C 18
ATOM 29534 O O . ALA A 1 67 ? -5.349 -12.795 -2.606 1.00 0.63 67 ALA A O 18
ATOM 29541 N N . GLU A 1 68 ? -6.913 -11.451 -3.500 1.00 0.60 68 GLU A N 18
ATOM 29542 C CA . GLU A 1 68 ? -7.762 -12.545 -3.954 1.00 0.73 68 GLU A CA 18
ATOM 29543 C C . GLU A 1 68 ? -7.076 -13.328 -5.074 1.00 0.73 68 GLU A C 18
ATOM 29544 O O . GLU A 1 68 ? -7.258 -14.539 -5.212 1.00 0.87 68 GLU A O 18
ATOM 29556 N N . LYS A 1 69 ? -6.266 -12.627 -5.852 1.00 0.65 69 LYS A N 18
ATOM 29557 C CA . LYS A 1 69 ? -5.594 -13.220 -7.001 1.00 0.71 69 LYS A CA 18
ATOM 29558 C C . LYS A 1 69 ? -4.182 -13.679 -6.646 1.00 0.73 69 LYS A C 18
ATOM 29559 O O . LYS A 1 69 ? -3.397 -14.026 -7.528 1.00 0.92 69 LYS A O 18
ATOM 29578 N N . ALA A 1 70 ? -3.865 -13.673 -5.358 1.00 0.67 70 ALA A N 18
ATOM 29579 C CA . ALA A 1 70 ? -2.546 -14.079 -4.883 1.00 0.71 70 ALA A CA 18
ATOM 29580 C C . ALA A 1 70 ? -2.511 -15.572 -4.594 1.00 0.69 70 ALA A C 18
ATOM 29581 O O . ALA A 1 70 ? -3.530 -16.159 -4.230 1.00 0.68 70 ALA A O 18
ATOM 29588 N N . PRO A 1 71 ? -1.345 -16.213 -4.756 1.00 0.84 71 PRO A N 18
ATOM 29589 C CA . PRO A 1 71 ? -1.199 -17.631 -4.461 1.00 0.90 71 PRO A CA 18
ATOM 29590 C C . PRO A 1 71 ? -0.999 -17.890 -2.970 1.00 0.81 71 PRO A C 18
ATOM 29591 O O . PRO A 1 71 ? 0.065 -17.615 -2.410 1.00 0.93 71 PRO A O 18
ATOM 29602 N N . GLY A 1 72 ? -2.034 -18.418 -2.336 1.00 0.75 72 GLY A N 18
ATOM 29603 C CA . GLY A 1 72 ? -1.938 -18.821 -0.948 1.00 0.77 72 GLY A CA 18
ATOM 29604 C C . GLY A 1 72 ? -1.896 -17.644 0.009 1.00 0.63 72 GLY A C 18
ATOM 29605 O O . GLY A 1 72 ? -2.750 -16.758 -0.061 1.00 0.62 72 GLY A O 18
ATOM 29609 N N . PRO A 1 73 ? -0.914 -17.611 0.922 1.00 0.61 73 PRO A N 18
ATOM 29610 C CA . PRO A 1 73 ? -0.787 -16.537 1.910 1.00 0.58 73 PRO A CA 18
ATOM 29611 C C . PRO A 1 73 ? -0.381 -15.210 1.276 1.00 0.48 73 PRO A C 18
ATOM 29612 O O . PRO A 1 73 ? 0.585 -15.141 0.512 1.00 0.54 73 PRO A O 18
ATOM 29623 N N . VAL A 1 74 ? -1.123 -14.160 1.594 1.00 0.48 74 VAL A N 18
ATOM 29624 C CA . VAL A 1 74 ? -0.861 -12.844 1.037 1.00 0.46 74 VAL A CA 18
ATOM 29625 C C . VAL A 1 74 ? -0.954 -11.772 2.120 1.00 0.44 74 VAL A C 18
ATOM 29626 O O . VAL A 1 74 ? -1.769 -11.874 3.038 1.00 0.56 74 VAL A O 18
ATOM 29639 N N . LYS A 1 75 ? -0.100 -10.763 2.024 1.00 0.44 75 LYS A N 18
ATOM 29640 C CA . LYS A 1 75 ? -0.103 -9.658 2.967 1.00 0.52 75 LYS A CA 18
ATOM 29641 C C . LYS A 1 75 ? 0.084 -8.350 2.208 1.00 0.42 75 LYS A C 18
ATOM 29642 O O . LYS A 1 75 ? 1.171 -8.071 1.697 1.00 0.45 75 LYS A O 18
ATOM 29661 N N . VAL A 1 76 ? -0.979 -7.564 2.112 1.00 0.42 76 VAL A N 18
ATOM 29662 C CA . VAL A 1 76 ? -0.955 -6.351 1.304 1.00 0.39 76 VAL A CA 18
ATOM 29663 C C . VAL A 1 76 ? -0.937 -5.099 2.177 1.00 0.38 76 VAL A C 18
ATOM 29664 O O . VAL A 1 76 ? -1.606 -5.034 3.212 1.00 0.50 76 VAL A O 18
ATOM 29677 N N . LEU A 1 77 ? -0.156 -4.117 1.757 1.00 0.35 77 LEU A N 18
ATOM 29678 C CA . LEU A 1 77 ? -0.101 -2.826 2.423 1.00 0.41 77 LEU A CA 18
ATOM 29679 C C . LEU A 1 77 ? -0.313 -1.709 1.406 1.00 0.39 77 LEU A C 18
ATOM 29680 O O . LEU A 1 77 ? 0.281 -1.725 0.327 1.00 0.43 77 LEU A O 18
ATOM 29696 N N . VAL A 1 78 ? -1.175 -0.758 1.737 1.00 0.37 78 VAL A N 18
ATOM 29697 C CA . VAL A 1 78 ? -1.413 0.385 0.866 1.00 0.36 78 VAL A CA 18
ATOM 29698 C C . VAL A 1 78 ? -0.993 1.675 1.559 1.00 0.36 78 VAL A C 18
ATOM 29699 O O . VAL A 1 78 ? -1.377 1.936 2.703 1.00 0.38 78 VAL A O 18
ATOM 29712 N N . LEU A 1 79 ? -0.199 2.469 0.860 1.00 0.38 79 LEU A N 18
ATOM 29713 C CA . LEU A 1 79 ? 0.333 3.709 1.405 1.00 0.40 79 LEU A CA 18
ATOM 29714 C C . LEU A 1 79 ? -0.330 4.909 0.746 1.00 0.37 79 LEU A C 18
ATOM 29715 O O . LEU A 1 79 ? -0.245 5.080 -0.468 1.00 0.41 79 LEU A O 18
ATOM 29731 N N . ILE A 1 80 ? -0.992 5.735 1.540 1.00 0.41 80 ILE A N 18
ATOM 29732 C CA . ILE A 1 80 ? -1.604 6.951 1.024 1.00 0.43 80 ILE A CA 18
ATOM 29733 C C . ILE A 1 80 ? -0.893 8.168 1.606 1.00 0.41 80 ILE A C 18
ATOM 29734 O O . ILE A 1 80 ? -1.155 8.563 2.739 1.00 0.42 80 ILE A O 18
ATOM 29750 N N . THR A 1 81 ? 0.013 8.750 0.840 1.00 0.60 81 THR A N 18
ATOM 29751 C CA . THR A 1 81 ? 0.780 9.893 1.316 1.00 0.69 81 THR A CA 18
ATOM 29752 C C . THR A 1 81 ? 0.029 11.194 1.053 1.00 0.79 81 THR A C 18
ATOM 29753 O O . THR A 1 81 ? -0.483 11.416 -0.048 1.00 1.20 81 THR A O 18
ATOM 29764 N N . GLY A 1 82 ? -0.045 12.043 2.066 1.00 0.73 82 GLY A N 18
ATOM 29765 C CA . GLY A 1 82 ? -0.730 13.308 1.925 1.00 1.09 82 GLY A CA 18
ATOM 29766 C C . GLY A 1 82 ? -1.942 13.398 2.824 1.00 0.92 82 GLY A C 18
ATOM 29767 O O . GLY A 1 82 ? -2.074 12.628 3.775 1.00 1.03 82 GLY A O 18
ATOM 29771 N N . SER A 1 83 ? -2.821 14.341 2.541 1.00 1.03 83 SER A N 18
ATOM 29772 C CA . SER A 1 83 ? -4.040 14.497 3.315 1.00 1.19 83 SER A CA 18
ATOM 29773 C C . SER A 1 83 ? -5.260 14.112 2.488 1.00 1.10 83 SER A C 18
ATOM 29774 O O . SER A 1 83 ? -5.680 14.854 1.599 1.00 1.22 83 SER A O 18
ATOM 29782 N N . ALA A 1 84 ? -5.818 12.944 2.777 1.00 1.02 84 ALA A N 18
ATOM 29783 C CA . ALA A 1 84 ? -6.996 12.464 2.072 1.00 0.95 84 ALA A CA 18
ATOM 29784 C C . ALA A 1 84 ? -8.230 13.249 2.497 1.00 0.97 84 ALA A C 18
ATOM 29785 O O . ALA A 1 84 ? -8.506 13.394 3.691 1.00 1.13 84 ALA A O 18
ATOM 29792 N N . ASP A 1 85 ? -8.958 13.762 1.514 1.00 0.89 85 ASP A N 18
ATOM 29793 C CA . ASP A 1 85 ? -10.168 14.537 1.769 1.00 0.93 85 ASP A CA 18
ATOM 29794 C C . ASP A 1 85 ? -11.221 13.674 2.449 1.00 0.81 85 ASP A C 18
ATOM 29795 O O . ASP A 1 85 ? -11.370 12.507 2.098 1.00 0.71 85 ASP A O 18
ATOM 29804 N N . PRO A 1 86 ? -11.952 14.237 3.429 1.00 0.92 86 PRO A N 18
ATOM 29805 C CA . PRO A 1 86 ? -12.934 13.502 4.242 1.00 0.95 86 PRO A CA 18
ATOM 29806 C C . PRO A 1 86 ? -13.787 12.516 3.442 1.00 0.85 86 PRO A C 18
ATOM 29807 O O . PRO A 1 86 ? -13.912 11.350 3.822 1.00 0.88 86 PRO A O 18
ATOM 29818 N N . ASP A 1 87 ? -14.355 12.983 2.332 1.00 0.82 87 ASP A N 18
ATOM 29819 C CA . ASP A 1 87 ? -15.173 12.131 1.468 1.00 0.86 87 ASP A CA 18
ATOM 29820 C C . ASP A 1 87 ? -14.395 10.903 1.013 1.00 0.74 87 ASP A C 18
ATOM 29821 O O . ASP A 1 87 ? -14.833 9.771 1.212 1.00 0.79 87 ASP A O 18
ATOM 29830 N N . GLU A 1 88 ? -13.224 11.134 0.431 1.00 0.68 88 GLU A N 18
ATOM 29831 C CA . GLU A 1 88 ? -12.401 10.054 -0.103 1.00 0.67 88 GLU A CA 18
ATOM 29832 C C . GLU A 1 88 ? -11.823 9.199 1.021 1.00 0.55 88 GLU A C 18
ATOM 29833 O O . GLU A 1 88 ? -11.622 7.996 0.858 1.00 0.54 88 GLU A O 18
ATOM 29845 N N . LYS A 1 89 ? -11.574 9.822 2.166 1.00 0.57 89 LYS A N 18
ATOM 29846 C CA . LYS A 1 89 ? -11.078 9.110 3.337 1.00 0.62 89 LYS A CA 18
ATOM 29847 C C . LYS A 1 89 ? -12.152 8.161 3.868 1.00 0.59 89 LYS A C 18
ATOM 29848 O O . LYS A 1 89 ? -11.852 7.157 4.512 1.00 0.64 89 LYS A O 18
ATOM 29867 N N . THR A 1 90 ? -13.404 8.487 3.583 1.00 0.62 90 THR A N 18
ATOM 29868 C CA . THR A 1 90 ? -14.522 7.641 3.964 1.00 0.69 90 THR A CA 18
ATOM 29869 C C . THR A 1 90 ? -14.733 6.543 2.916 1.00 0.62 90 THR A C 18
ATOM 29870 O O . THR A 1 90 ? -15.072 5.407 3.249 1.00 0.69 90 THR A O 18
ATOM 29881 N N . LYS A 1 91 ? -14.504 6.887 1.651 1.00 0.57 91 LYS A N 18
ATOM 29882 C CA . LYS A 1 91 ? -14.585 5.915 0.565 1.00 0.64 91 LYS A CA 18
ATOM 29883 C C . LYS A 1 91 ? -13.517 4.842 0.739 1.00 0.63 91 LYS A C 18
ATOM 29884 O O . LYS A 1 91 ? -13.795 3.645 0.644 1.00 0.73 91 LYS A O 18
ATOM 29903 N N . ALA A 1 92 ? -12.295 5.285 1.018 1.00 0.58 92 ALA A N 18
ATOM 29904 C CA . ALA A 1 92 ? -11.182 4.379 1.232 1.00 0.67 92 ALA A CA 18
ATOM 29905 C C . ALA A 1 92 ? -11.403 3.564 2.495 1.00 0.68 92 ALA A C 18
ATOM 29906 O O . ALA A 1 92 ? -10.940 2.437 2.600 1.00 0.78 92 ALA A O 18
ATOM 29913 N N . LYS A 1 93 ? -12.125 4.147 3.445 1.00 0.64 93 LYS A N 18
ATOM 29914 C CA . LYS A 1 93 ? -12.441 3.473 4.695 1.00 0.71 93 LYS A CA 18
ATOM 29915 C C . LYS A 1 93 ? -13.331 2.259 4.454 1.00 0.70 93 LYS A C 18
ATOM 29916 O O . LYS A 1 93 ? -13.030 1.158 4.913 1.00 0.79 93 LYS A O 18
ATOM 29935 N N . LYS A 1 94 ? -14.421 2.465 3.724 1.00 0.66 94 LYS A N 18
ATOM 29936 C CA . LYS A 1 94 ? -15.374 1.398 3.454 1.00 0.71 94 LYS A CA 18
ATOM 29937 C C . LYS A 1 94 ? -14.687 0.270 2.690 1.00 0.67 94 LYS A C 18
ATOM 29938 O O . LYS A 1 94 ? -14.865 -0.909 3.002 1.00 0.74 94 LYS A O 18
ATOM 29957 N N . ALA A 1 95 ? -13.884 0.642 1.702 1.00 0.60 95 ALA A N 18
ATOM 29958 C CA . ALA A 1 95 ? -13.136 -0.332 0.922 1.00 0.60 95 ALA A CA 18
ATOM 29959 C C . ALA A 1 95 ? -12.085 -1.028 1.784 1.00 0.57 95 ALA A C 18
ATOM 29960 O O . ALA A 1 95 ? -11.841 -2.223 1.632 1.00 0.57 95 ALA A O 18
ATOM 29967 N N . ALA A 1 96 ? -11.476 -0.273 2.693 1.00 0.57 96 ALA A N 18
ATOM 29968 C CA . ALA A 1 96 ? -10.447 -0.808 3.580 1.00 0.58 96 ALA A CA 18
ATOM 29969 C C . ALA A 1 96 ? -11.016 -1.863 4.512 1.00 0.56 96 ALA A C 18
ATOM 29970 O O . ALA A 1 96 ? -10.402 -2.903 4.725 1.00 0.59 96 ALA A O 18
ATOM 29977 N N . GLU A 1 97 ? -12.195 -1.599 5.061 1.00 0.57 97 GLU A N 18
ATOM 29978 C CA . GLU A 1 97 ? -12.838 -2.547 5.962 1.00 0.63 97 GLU A CA 18
ATOM 29979 C C . GLU A 1 97 ? -13.260 -3.803 5.206 1.00 0.55 97 GLU A C 18
ATOM 29980 O O . GLU A 1 97 ? -13.253 -4.906 5.755 1.00 0.58 97 GLU A O 18
ATOM 29992 N N . GLU A 1 98 ? -13.607 -3.628 3.939 1.00 0.55 98 GLU A N 18
ATOM 29993 C CA . GLU A 1 98 ? -13.967 -4.745 3.077 1.00 0.57 98 GLU A CA 18
ATOM 29994 C C . GLU A 1 98 ? -12.720 -5.561 2.721 1.00 0.52 98 GLU A C 18
ATOM 29995 O O . GLU A 1 98 ? -12.768 -6.786 2.609 1.00 0.60 98 GLU A O 18
ATOM 30007 N N . ALA A 1 99 ? -11.601 -4.866 2.563 1.00 0.46 99 ALA A N 18
ATOM 30008 C CA . ALA A 1 99 ? -10.337 -5.498 2.205 1.00 0.49 99 ALA A CA 18
ATOM 30009 C C . ALA A 1 99 ? -9.597 -6.005 3.440 1.00 0.46 99 ALA A C 18
ATOM 30010 O O . ALA A 1 99 ? -8.648 -6.778 3.330 1.00 0.50 99 ALA A O 18
ATOM 30017 N N . ARG A 1 100 ? -10.041 -5.563 4.612 1.00 0.47 100 ARG A N 18
ATOM 30018 C CA . ARG A 1 100 ? -9.394 -5.910 5.876 1.00 0.53 100 ARG A CA 18
ATOM 30019 C C . ARG A 1 100 ? -9.287 -7.422 6.057 1.00 0.51 100 ARG A C 18
ATOM 30020 O O . ARG A 1 100 ? -8.270 -7.928 6.529 1.00 0.56 100 ARG A O 18
ATOM 30041 N N . LYS A 1 101 ? -10.326 -8.138 5.648 1.00 0.51 101 LYS A N 18
ATOM 30042 C CA . LYS A 1 101 ? -10.374 -9.589 5.807 1.00 0.58 101 LYS A CA 18
ATOM 30043 C C . LYS A 1 101 ? -9.453 -10.295 4.811 1.00 0.63 101 LYS A C 18
ATOM 30044 O O . LYS A 1 101 ? -9.311 -11.518 4.836 1.00 0.81 101 LYS A O 18
ATOM 30063 N N . TRP A 1 102 ? -8.836 -9.526 3.929 1.00 0.57 102 TRP A N 18
ATOM 30064 C CA . TRP A 1 102 ? -7.902 -10.078 2.961 1.00 0.71 102 TRP A CA 18
ATOM 30065 C C . TRP A 1 102 ? -6.469 -9.786 3.391 1.00 0.64 102 TRP A C 18
ATOM 30066 O O . TRP A 1 102 ? -5.547 -9.802 2.576 1.00 0.73 102 TRP A O 18
ATOM 30087 N N . ASN A 1 103 ? -6.307 -9.508 4.688 1.00 0.56 103 ASN A N 18
ATOM 30088 C CA . ASN A 1 103 ? -4.999 -9.225 5.285 1.00 0.64 103 ASN A CA 18
ATOM 30089 C C . ASN A 1 103 ? -4.384 -7.970 4.659 1.00 0.56 103 ASN A C 18
ATOM 30090 O O . ASN A 1 103 ? -3.166 -7.863 4.487 1.00 0.70 103 ASN A O 18
ATOM 30101 N N . VAL A 1 104 ? -5.243 -7.016 4.325 1.00 0.46 104 VAL A N 18
ATOM 30102 C CA . VAL A 1 104 ? -4.810 -5.762 3.728 1.00 0.45 104 VAL A CA 18
ATOM 30103 C C . VAL A 1 104 ? -4.799 -4.654 4.775 1.00 0.48 104 VAL A C 18
ATOM 30104 O O . VAL A 1 104 ? -5.760 -4.491 5.530 1.00 0.63 104 VAL A O 18
ATOM 30117 N N . ARG A 1 105 ? -3.708 -3.905 4.828 1.00 0.45 105 ARG A N 18
ATOM 30118 C CA . ARG A 1 105 ? -3.599 -2.781 5.744 1.00 0.48 105 ARG A CA 18
ATOM 30119 C C . ARG A 1 105 ? -3.386 -1.491 4.967 1.00 0.44 105 ARG A C 18
ATOM 30120 O O . ARG A 1 105 ? -2.566 -1.435 4.052 1.00 0.51 105 ARG A O 18
ATOM 30141 N N . VAL A 1 106 ? -4.137 -0.464 5.325 1.00 0.47 106 VAL A N 18
ATOM 30142 C CA . VAL A 1 106 ? -4.051 0.821 4.647 1.00 0.48 106 VAL A CA 18
ATOM 30143 C C . VAL A 1 106 ? -3.724 1.923 5.653 1.00 0.50 106 VAL A C 18
ATOM 30144 O O . VAL A 1 106 ? -4.282 1.960 6.754 1.00 0.64 106 VAL A O 18
ATOM 30157 N N . ARG A 1 107 ? -2.794 2.796 5.305 1.00 0.46 107 ARG A N 18
ATOM 30158 C CA . ARG A 1 107 ? -2.396 3.856 6.219 1.00 0.58 107 ARG A CA 18
ATOM 30159 C C . ARG A 1 107 ? -1.914 5.092 5.476 1.00 0.49 107 ARG A C 18
ATOM 30160 O O . ARG A 1 107 ? -1.342 5.000 4.386 1.00 0.48 107 ARG A O 18
ATOM 30181 N N . THR A 1 108 ? -2.164 6.246 6.076 1.00 0.56 108 THR A N 18
ATOM 30182 C CA . THR A 1 108 ? -1.747 7.517 5.518 1.00 0.51 108 THR A CA 18
ATOM 30183 C C . THR A 1 108 ? -0.290 7.799 5.865 1.00 0.52 108 THR A C 18
ATOM 30184 O O . THR A 1 108 ? 0.145 7.587 6.998 1.00 0.66 108 THR A O 18
ATOM 30195 N N . VAL A 1 109 ? 0.459 8.261 4.879 1.00 0.47 109 VAL A N 18
ATOM 30196 C CA . VAL A 1 109 ? 1.864 8.564 5.055 1.00 0.55 109 VAL A CA 18
ATOM 30197 C C . VAL A 1 109 ? 2.068 10.072 5.126 1.00 0.57 109 VAL A C 18
ATOM 30198 O O . VAL A 1 109 ? 1.571 10.815 4.280 1.00 0.62 109 VAL A O 18
ATOM 30211 N N . THR A 1 110 ? 2.780 10.519 6.148 1.00 0.70 110 THR A N 18
ATOM 30212 C CA . THR A 1 110 ? 3.053 11.934 6.329 1.00 0.84 110 THR A CA 18
ATOM 30213 C C . THR A 1 110 ? 4.284 12.369 5.537 1.00 0.84 110 THR A C 18
ATOM 30214 O O . THR A 1 110 ? 4.369 13.509 5.076 1.00 0.97 110 THR A O 18
ATOM 30225 N N . SER A 1 111 ? 5.226 11.450 5.376 1.00 0.79 111 SER A N 18
ATOM 30226 C CA . SER A 1 111 ? 6.450 11.715 4.640 1.00 0.85 111 SER A CA 18
ATOM 30227 C C . SER A 1 111 ? 7.098 10.391 4.243 1.00 0.76 111 SER A C 18
ATOM 30228 O O . SER A 1 111 ? 6.962 9.417 4.981 1.00 0.69 111 SER A O 18
ATOM 30236 N N . PRO A 1 112 ? 7.759 10.319 3.071 1.00 0.82 112 PRO A N 18
ATOM 30237 C CA . PRO A 1 112 ? 8.383 9.083 2.565 1.00 0.80 112 PRO A CA 18
ATOM 30238 C C . PRO A 1 112 ? 9.090 8.263 3.646 1.00 0.70 112 PRO A C 18
ATOM 30239 O O . PRO A 1 112 ? 8.988 7.034 3.671 1.00 0.74 112 PRO A O 18
ATOM 30250 N N . ASP A 1 113 ? 9.774 8.966 4.547 1.00 0.67 113 ASP A N 18
ATOM 30251 C CA . ASP A 1 113 ? 10.506 8.351 5.655 1.00 0.66 113 ASP A CA 18
ATOM 30252 C C . ASP A 1 113 ? 9.636 7.350 6.410 1.00 0.59 113 ASP A C 18
ATOM 30253 O O . ASP A 1 113 ? 10.090 6.262 6.775 1.00 0.63 113 ASP A O 18
ATOM 30262 N N . GLU A 1 114 ? 8.382 7.723 6.625 1.00 0.57 114 GLU A N 18
ATOM 30263 C CA . GLU A 1 114 ? 7.435 6.889 7.346 1.00 0.60 114 GLU A CA 18
ATOM 30264 C C . GLU A 1 114 ? 7.109 5.634 6.537 1.00 0.52 114 GLU A C 18
ATOM 30265 O O . GLU A 1 114 ? 7.099 4.524 7.068 1.00 0.52 114 GLU A O 18
ATOM 30277 N N . ALA A 1 115 ? 6.859 5.820 5.245 1.00 0.55 115 ALA A N 18
ATOM 30278 C CA . ALA A 1 115 ? 6.538 4.707 4.357 1.00 0.58 115 ALA A CA 18
ATOM 30279 C C . ALA A 1 115 ? 7.717 3.750 4.252 1.00 0.51 115 ALA A C 18
ATOM 30280 O O . ALA A 1 115 ? 7.541 2.533 4.199 1.00 0.51 115 ALA A O 18
ATOM 30287 N N . LYS A 1 116 ? 8.918 4.318 4.239 1.00 0.51 116 LYS A N 18
ATOM 30288 C CA . LYS A 1 116 ? 10.145 3.535 4.196 1.00 0.51 116 LYS A CA 18
ATOM 30289 C C . LYS A 1 116 ? 10.223 2.627 5.421 1.00 0.44 116 LYS A C 18
ATOM 30290 O O . LYS A 1 116 ? 10.641 1.473 5.326 1.00 0.49 116 LYS A O 18
ATOM 30309 N N . ARG A 1 117 ? 9.784 3.152 6.563 1.00 0.42 117 ARG A N 18
ATOM 30310 C CA . ARG A 1 117 ? 9.721 2.377 7.799 1.00 0.44 117 ARG A CA 18
ATOM 30311 C C . ARG A 1 117 ? 8.763 1.199 7.653 1.00 0.43 117 ARG A C 18
ATOM 30312 O O . ARG A 1 117 ? 9.086 0.074 8.037 1.00 0.50 117 ARG A O 18
ATOM 30333 N N . TRP A 1 118 ? 7.587 1.460 7.093 1.00 0.43 118 TRP A N 18
ATOM 30334 C CA . TRP A 1 118 ? 6.564 0.431 6.963 1.00 0.51 118 TRP A CA 18
ATOM 30335 C C . TRP A 1 118 ? 7.009 -0.666 6.009 1.00 0.51 118 TRP A C 18
ATOM 30336 O O . TRP A 1 118 ? 6.773 -1.846 6.261 1.00 0.60 118 TRP A O 18
ATOM 30357 N N . ILE A 1 119 ? 7.663 -0.279 4.921 1.00 0.48 119 ILE A N 18
ATOM 30358 C CA . ILE A 1 119 ? 8.201 -1.248 3.975 1.00 0.54 119 ILE A CA 18
ATOM 30359 C C . ILE A 1 119 ? 9.184 -2.181 4.681 1.00 0.53 119 ILE A C 18
ATOM 30360 O O . ILE A 1 119 ? 9.171 -3.392 4.469 1.00 0.58 119 ILE A O 18
ATOM 30376 N N . LYS A 1 120 ? 10.012 -1.604 5.542 1.00 0.52 120 LYS A N 18
ATOM 30377 C CA . LYS A 1 120 ? 10.978 -2.376 6.315 1.00 0.57 120 LYS A CA 18
ATOM 30378 C C . LYS A 1 120 ? 10.276 -3.292 7.309 1.00 0.56 120 LYS A C 18
ATOM 30379 O O . LYS A 1 120 ? 10.581 -4.477 7.392 1.00 0.61 120 LYS A O 18
ATOM 30398 N N . GLU A 1 121 ? 9.327 -2.735 8.051 1.00 0.56 121 GLU A N 18
ATOM 30399 C CA . GLU A 1 121 ? 8.672 -3.461 9.133 1.00 0.63 121 GLU A CA 18
ATOM 30400 C C . GLU A 1 121 ? 7.799 -4.602 8.607 1.00 0.67 121 GLU A C 18
ATOM 30401 O O . GLU A 1 121 ? 7.813 -5.705 9.158 1.00 0.79 121 GLU A O 18
ATOM 30413 N N . PHE A 1 122 ? 7.050 -4.339 7.541 1.00 0.65 122 PHE A N 18
ATOM 30414 C CA . PHE A 1 122 ? 6.153 -5.341 6.974 1.00 0.76 122 PHE A CA 18
ATOM 30415 C C . PHE A 1 122 ? 6.932 -6.487 6.337 1.00 0.78 122 PHE A C 18
ATOM 30416 O O . PHE A 1 122 ? 6.459 -7.624 6.304 1.00 0.89 122 PHE A O 18
ATOM 30433 N N . SER A 1 123 ? 8.119 -6.190 5.836 1.00 0.72 123 SER A N 18
ATOM 30434 C CA . SER A 1 123 ? 8.984 -7.222 5.287 1.00 0.79 123 SER A CA 18
ATOM 30435 C C . SER A 1 123 ? 9.730 -7.926 6.414 1.00 0.81 123 SER A C 18
ATOM 30436 O O . SER A 1 123 ? 9.831 -9.156 6.440 1.00 1.02 123 SER A O 18
ATOM 30444 N N . GLU A 1 124 ? 10.231 -7.112 7.344 1.00 0.80 124 GLU A N 18
ATOM 30445 C CA . GLU A 1 124 ? 10.934 -7.564 8.544 1.00 1.00 124 GLU A CA 18
ATOM 30446 C C . GLU A 1 124 ? 12.324 -8.110 8.214 1.00 1.48 124 GLU A C 18
ATOM 30447 O O . GLU A 1 124 ? 13.321 -7.645 8.766 1.00 2.09 124 GLU A O 18
ATOM 30459 N N . GLU A 1 125 ? 12.394 -9.077 7.317 1.00 2.33 125 GLU A N 18
ATOM 30460 C CA . GLU A 1 125 ? 13.668 -9.638 6.905 1.00 3.47 125 GLU A CA 18
ATOM 30461 C C . GLU A 1 125 ? 13.714 -9.806 5.389 1.00 4.34 125 GLU A C 18
ATOM 30462 O O . GLU A 1 125 ? 14.272 -8.915 4.716 1.00 4.92 125 GLU A O 18
ATOM 30475 N N . MET A 1 21 ? 6.976 -15.048 1.936 1.00 1.82 21 MET A N 19
ATOM 30476 C CA . MET A 1 21 ? 5.601 -14.519 1.800 1.00 1.48 21 MET A CA 19
ATOM 30477 C C . MET A 1 21 ? 5.555 -13.446 0.722 1.00 1.22 21 MET A C 19
ATOM 30478 O O . MET A 1 21 ? 6.495 -12.664 0.575 1.00 1.47 21 MET A O 19
ATOM 30491 N N . ARG A 1 22 ? 4.467 -13.416 -0.037 1.00 0.88 22 ARG A N 19
ATOM 30492 C CA . ARG A 1 22 ? 4.282 -12.402 -1.064 1.00 0.73 22 ARG A CA 19
ATOM 30493 C C . ARG A 1 22 ? 3.618 -11.168 -0.471 1.00 0.55 22 ARG A C 19
ATOM 30494 O O . ARG A 1 22 ? 2.402 -11.130 -0.290 1.00 0.56 22 ARG A O 19
ATOM 30515 N N . LEU A 1 23 ? 4.424 -10.173 -0.141 1.00 0.51 23 LEU A N 19
ATOM 30516 C CA . LEU A 1 23 ? 3.903 -8.926 0.395 1.00 0.43 23 LEU A CA 19
ATOM 30517 C C . LEU A 1 23 ? 3.606 -7.953 -0.731 1.00 0.37 23 LEU A C 19
ATOM 30518 O O . LEU A 1 23 ? 4.440 -7.736 -1.613 1.00 0.40 23 LEU A O 19
ATOM 30534 N N . VAL A 1 24 ? 2.417 -7.377 -0.702 1.00 0.35 24 VAL A N 19
ATOM 30535 C CA . VAL A 1 24 ? 1.994 -6.455 -1.740 1.00 0.37 24 VAL A CA 19
ATOM 30536 C C . VAL A 1 24 ? 1.865 -5.046 -1.178 1.00 0.38 24 VAL A C 19
ATOM 30537 O O . VAL A 1 24 ? 1.196 -4.829 -0.169 1.00 0.42 24 VAL A O 19
ATOM 30550 N N . VAL A 1 25 ? 2.521 -4.098 -1.823 1.00 0.39 25 VAL A N 19
ATOM 30551 C CA . VAL A 1 25 ? 2.455 -2.710 -1.419 1.00 0.41 25 VAL A CA 19
ATOM 30552 C C . VAL A 1 25 ? 1.809 -1.876 -2.515 1.00 0.39 25 VAL A C 19
ATOM 30553 O O . VAL A 1 25 ? 2.284 -1.846 -3.650 1.00 0.42 25 VAL A O 19
ATOM 30566 N N . LEU A 1 26 ? 0.725 -1.210 -2.176 1.00 0.40 26 LEU A N 19
ATOM 30567 C CA . LEU A 1 26 ? 0.029 -0.368 -3.126 1.00 0.38 26 LEU A CA 19
ATOM 30568 C C . LEU A 1 26 ? 0.018 1.070 -2.632 1.00 0.37 26 LEU A C 19
ATOM 30569 O O . LEU A 1 26 ? -0.650 1.406 -1.654 1.00 0.48 26 LEU A O 19
ATOM 30585 N N . ILE A 1 27 ? 0.781 1.909 -3.314 1.00 0.33 27 ILE A N 19
ATOM 30586 C CA . ILE A 1 27 ? 1.018 3.273 -2.864 1.00 0.36 27 ILE A CA 19
ATOM 30587 C C . ILE A 1 27 ? 0.265 4.277 -3.733 1.00 0.39 27 ILE A C 19
ATOM 30588 O O . ILE A 1 27 ? 0.362 4.248 -4.961 1.00 0.40 27 ILE A O 19
ATOM 30604 N N . VAL A 1 28 ? -0.497 5.152 -3.089 1.00 0.48 28 VAL A N 19
ATOM 30605 C CA . VAL A 1 28 ? -1.261 6.170 -3.792 1.00 0.56 28 VAL A CA 19
ATOM 30606 C C . VAL A 1 28 ? -0.657 7.547 -3.542 1.00 0.86 28 VAL A C 19
ATOM 30607 O O . VAL A 1 28 ? -0.930 8.180 -2.518 1.00 1.37 28 VAL A O 19
ATOM 30620 N N . SER A 1 29 ? 0.180 7.988 -4.470 1.00 0.85 29 SER A N 19
ATOM 30621 C CA . SER A 1 29 ? 0.754 9.325 -4.433 1.00 1.25 29 SER A CA 19
ATOM 30622 C C . SER A 1 29 ? 1.548 9.554 -5.708 1.00 0.83 29 SER A C 19
ATOM 30623 O O . SER A 1 29 ? 2.227 8.641 -6.182 1.00 1.53 29 SER A O 19
ATOM 30631 N N . ASN A 1 30 ? 1.478 10.746 -6.275 1.00 1.19 30 ASN A N 19
ATOM 30632 C CA . ASN A 1 30 ? 2.293 11.042 -7.439 1.00 1.67 30 ASN A CA 19
ATOM 30633 C C . ASN A 1 30 ? 3.454 11.943 -7.037 1.00 1.19 30 ASN A C 19
ATOM 30634 O O . ASN A 1 30 ? 3.392 13.169 -7.160 1.00 1.38 30 ASN A O 19
ATOM 30645 N N . ASP A 1 31 ? 4.504 11.312 -6.532 1.00 1.45 31 ASP A N 19
ATOM 30646 C CA . ASP A 1 31 ? 5.745 11.995 -6.187 1.00 1.18 31 ASP A CA 19
ATOM 30647 C C . ASP A 1 31 ? 6.907 11.329 -6.898 1.00 0.94 31 ASP A C 19
ATOM 30648 O O . ASP A 1 31 ? 6.763 10.226 -7.422 1.00 1.28 31 ASP A O 19
ATOM 30657 N N . LYS A 1 32 ? 8.056 11.979 -6.911 1.00 0.79 32 LYS A N 19
ATOM 30658 C CA . LYS A 1 32 ? 9.248 11.362 -7.467 1.00 0.82 32 LYS A CA 19
ATOM 30659 C C . LYS A 1 32 ? 10.037 10.630 -6.382 1.00 0.66 32 LYS A C 19
ATOM 30660 O O . LYS A 1 32 ? 10.052 9.402 -6.340 1.00 0.68 32 LYS A O 19
ATOM 30679 N N . LYS A 1 33 ? 10.643 11.395 -5.476 1.00 0.71 33 LYS A N 19
ATOM 30680 C CA . LYS A 1 33 ? 11.567 10.839 -4.482 1.00 0.75 33 LYS A CA 19
ATOM 30681 C C . LYS A 1 33 ? 10.863 9.910 -3.496 1.00 0.68 33 LYS A C 19
ATOM 30682 O O . LYS A 1 33 ? 11.495 9.053 -2.881 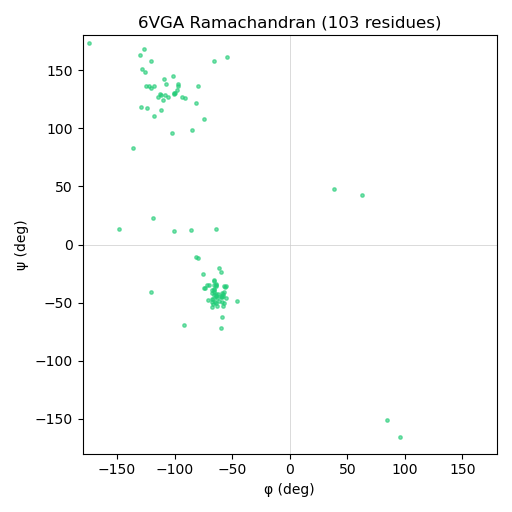1.00 0.78 33 LYS A O 19
ATOM 30701 N N . LEU A 1 34 ? 9.561 10.077 -3.347 1.00 0.61 34 LEU A N 19
ATOM 30702 C CA . LEU A 1 34 ? 8.800 9.249 -2.429 1.00 0.64 34 LEU A CA 19
ATOM 30703 C C . LEU A 1 34 ? 8.499 7.900 -3.079 1.00 0.53 34 LEU A C 19
ATOM 30704 O O . LEU A 1 34 ? 8.477 6.868 -2.414 1.00 0.62 34 LEU A O 19
ATOM 30720 N N . ILE A 1 35 ? 8.308 7.916 -4.390 1.00 0.43 35 ILE A N 19
ATOM 30721 C CA . ILE A 1 35 ? 7.946 6.712 -5.125 1.00 0.43 35 ILE A CA 19
ATOM 30722 C C . ILE A 1 35 ? 9.189 5.931 -5.547 1.00 0.46 35 ILE A C 19
ATOM 30723 O O . ILE A 1 35 ? 9.265 4.723 -5.337 1.00 0.52 35 ILE A O 19
ATOM 30739 N N . GLU A 1 36 ? 10.165 6.630 -6.119 1.00 0.51 36 GLU A N 19
ATOM 30740 C CA . GLU A 1 36 ? 11.380 5.994 -6.626 1.00 0.62 36 GLU A CA 19
ATOM 30741 C C . GLU A 1 36 ? 12.110 5.235 -5.528 1.00 0.63 36 GLU A C 19
ATOM 30742 O O . GLU A 1 36 ? 12.444 4.063 -5.689 1.00 0.64 36 GLU A O 19
ATOM 30754 N N . GLU A 1 37 ? 12.349 5.900 -4.412 1.00 0.68 37 GLU A N 19
ATOM 30755 C CA . GLU A 1 37 ? 13.087 5.293 -3.315 1.00 0.77 37 GLU A CA 19
ATOM 30756 C C . GLU A 1 37 ? 12.287 4.165 -2.668 1.00 0.71 37 GLU A C 19
ATOM 30757 O O . GLU A 1 37 ? 12.856 3.145 -2.275 1.00 0.79 37 GLU A O 19
ATOM 30769 N N . ALA A 1 38 ? 10.972 4.338 -2.577 1.00 0.61 38 ALA A N 19
ATOM 30770 C CA . ALA A 1 38 ? 10.105 3.283 -2.065 1.00 0.60 38 ALA A CA 19
ATOM 30771 C C . ALA A 1 38 ? 10.137 2.078 -3.000 1.00 0.54 38 ALA A C 19
ATOM 30772 O O . ALA A 1 38 ? 10.233 0.936 -2.557 1.00 0.59 38 ALA A O 19
ATOM 30779 N N . ARG A 1 39 ? 10.069 2.360 -4.296 1.00 0.49 39 ARG A N 19
ATOM 30780 C CA . ARG A 1 39 ? 10.161 1.341 -5.335 1.00 0.53 39 ARG A CA 19
ATOM 30781 C C . ARG A 1 39 ? 11.444 0.528 -5.186 1.00 0.56 39 ARG A C 19
ATOM 30782 O O . ARG A 1 39 ? 11.415 -0.706 -5.205 1.00 0.59 39 ARG A O 19
ATOM 30803 N N . LYS A 1 40 ? 12.559 1.234 -5.023 1.00 0.59 40 LYS A N 19
ATOM 30804 C CA . LYS A 1 40 ? 13.863 0.602 -4.852 1.00 0.67 40 LYS A CA 19
ATOM 30805 C C . LYS A 1 40 ? 13.881 -0.284 -3.611 1.00 0.65 40 LYS A C 19
ATOM 30806 O O . LYS A 1 40 ? 14.232 -1.461 -3.681 1.00 0.71 40 LYS A O 19
ATOM 30825 N N . MET A 1 41 ? 13.484 0.288 -2.479 1.00 0.64 41 MET A N 19
ATOM 30826 C CA . MET A 1 41 ? 13.487 -0.434 -1.210 1.00 0.68 41 MET A CA 19
ATOM 30827 C C . MET A 1 41 ? 12.578 -1.657 -1.267 1.00 0.63 41 MET A C 19
ATOM 30828 O O . MET A 1 41 ? 12.889 -2.699 -0.690 1.00 0.67 41 MET A O 19
ATOM 30842 N N . ALA A 1 42 ? 11.465 -1.527 -1.975 1.00 0.60 42 ALA A N 19
ATOM 30843 C CA . ALA A 1 42 ? 10.475 -2.591 -2.056 1.00 0.64 42 ALA A CA 19
ATOM 30844 C C . ALA A 1 42 ? 10.983 -3.780 -2.861 1.00 0.61 42 ALA A C 19
ATOM 30845 O O . ALA A 1 42 ? 10.879 -4.923 -2.415 1.00 0.66 42 ALA A O 19
ATOM 30852 N N . GLU A 1 43 ? 11.539 -3.521 -4.040 1.00 0.62 43 GLU A N 19
ATOM 30853 C CA . GLU A 1 43 ? 11.989 -4.608 -4.904 1.00 0.75 43 GLU A CA 19
ATOM 30854 C C . GLU A 1 43 ? 13.186 -5.329 -4.293 1.00 0.71 43 GLU A C 19
ATOM 30855 O O . GLU A 1 43 ? 13.344 -6.536 -4.461 1.00 0.79 43 GLU A O 19
ATOM 30867 N N . LYS A 1 44 ? 14.013 -4.594 -3.561 1.00 0.68 44 LYS A N 19
ATOM 30868 C CA . LYS A 1 44 ? 15.170 -5.185 -2.902 1.00 0.77 44 LYS A CA 19
ATOM 30869 C C . LYS A 1 44 ? 14.743 -5.961 -1.661 1.00 0.69 44 LYS A C 19
ATOM 30870 O O . LYS A 1 44 ? 15.470 -6.826 -1.174 1.00 0.80 44 LYS A O 19
ATOM 30889 N N . ALA A 1 45 ? 13.548 -5.660 -1.163 1.00 0.61 45 ALA A N 19
ATOM 30890 C CA . ALA A 1 45 ? 13.005 -6.352 -0.002 1.00 0.64 45 ALA A CA 19
ATOM 30891 C C . ALA A 1 45 ? 12.052 -7.462 -0.431 1.00 0.60 45 ALA A C 19
ATOM 30892 O O . ALA A 1 45 ? 11.335 -8.033 0.394 1.00 0.71 45 ALA A O 19
ATOM 30899 N N . ASN A 1 46 ? 12.053 -7.751 -1.735 1.00 0.56 46 ASN A N 19
ATOM 30900 C CA . ASN A 1 46 ? 11.237 -8.820 -2.314 1.00 0.65 46 ASN A CA 19
ATOM 30901 C C . ASN A 1 46 ? 9.750 -8.567 -2.088 1.00 0.62 46 ASN A C 19
ATOM 30902 O O . ASN A 1 46 ? 8.997 -9.473 -1.721 1.00 0.80 46 ASN A O 19
ATOM 30913 N N . LEU A 1 47 ? 9.336 -7.326 -2.303 1.00 0.48 47 LEU A N 19
ATOM 30914 C CA . LEU A 1 47 ? 7.938 -6.947 -2.163 1.00 0.48 47 LEU A CA 19
ATOM 30915 C C . LEU A 1 47 ? 7.340 -6.648 -3.533 1.00 0.45 47 LEU A C 19
ATOM 30916 O O . LEU A 1 47 ? 8.066 -6.320 -4.474 1.00 0.53 47 LEU A O 19
ATOM 30932 N N . GLU A 1 48 ? 6.030 -6.774 -3.649 1.00 0.43 48 GLU A N 19
ATOM 30933 C CA . GLU A 1 48 ? 5.332 -6.401 -4.870 1.00 0.47 48 GLU A CA 19
ATOM 30934 C C . GLU A 1 48 ? 4.712 -5.024 -4.695 1.00 0.45 48 GLU A C 19
ATOM 30935 O O . GLU A 1 48 ? 3.651 -4.889 -4.094 1.00 0.49 48 GLU A O 19
ATOM 30947 N N . LEU A 1 49 ? 5.377 -4.003 -5.211 1.00 0.46 49 LEU A N 19
ATOM 30948 C CA . LEU A 1 49 ? 4.914 -2.638 -5.035 1.00 0.50 49 LEU A CA 19
ATOM 30949 C C . LEU A 1 49 ? 4.440 -2.054 -6.358 1.00 0.45 49 LEU A C 19
ATOM 30950 O O . LEU A 1 49 ? 5.155 -2.089 -7.362 1.00 0.54 49 LEU A O 19
ATOM 30966 N N . ILE A 1 50 ? 3.231 -1.519 -6.343 1.00 0.39 50 ILE A N 19
ATOM 30967 C CA . ILE A 1 50 ? 2.646 -0.893 -7.516 1.00 0.43 50 ILE A CA 19
ATOM 30968 C C . ILE A 1 50 ? 2.257 0.547 -7.202 1.00 0.40 50 ILE A C 19
ATOM 30969 O O . ILE A 1 50 ? 1.658 0.823 -6.160 1.00 0.37 50 ILE A O 19
ATOM 30985 N N . THR A 1 51 ? 2.618 1.463 -8.089 1.00 0.48 51 THR A N 19
ATOM 30986 C CA . THR A 1 51 ? 2.234 2.854 -7.936 1.00 0.52 51 THR A CA 19
ATOM 30987 C C . THR A 1 51 ? 0.820 3.071 -8.463 1.00 0.56 51 THR A C 19
ATOM 30988 O O . THR A 1 51 ? 0.569 2.988 -9.666 1.00 0.66 51 THR A O 19
ATOM 30999 N N . VAL A 1 52 ? -0.097 3.329 -7.547 1.00 0.68 52 VAL A N 19
ATOM 31000 C CA . VAL A 1 52 ? -1.505 3.467 -7.874 1.00 0.78 52 VAL A CA 19
ATOM 31001 C C . VAL A 1 52 ? -1.838 4.902 -8.269 1.00 0.85 52 VAL A C 19
ATOM 31002 O O . VAL A 1 52 ? -1.236 5.848 -7.752 1.00 1.66 52 VAL A O 19
ATOM 31015 N N . PRO A 1 53 ? -2.781 5.076 -9.217 1.00 0.73 53 PRO A N 19
ATOM 31016 C CA . PRO A 1 53 ? -3.378 6.375 -9.517 1.00 0.90 53 PRO A CA 19
ATOM 31017 C C . PRO A 1 53 ? -3.865 7.075 -8.250 1.00 0.88 53 PRO A C 19
ATOM 31018 O O . PRO A 1 53 ? -4.086 6.443 -7.220 1.00 1.64 53 PRO A O 19
ATOM 31029 N N . GLY A 1 54 ? -4.059 8.374 -8.356 1.00 1.49 54 GLY A N 19
ATOM 31030 C CA . GLY A 1 54 ? -4.258 9.227 -7.194 1.00 2.14 54 GLY A CA 19
ATOM 31031 C C . GLY A 1 54 ? -5.568 9.019 -6.442 1.00 1.80 54 GLY A C 19
ATOM 31032 O O . GLY A 1 54 ? -5.923 9.838 -5.594 1.00 2.08 54 GLY A O 19
ATOM 31036 N N . SER A 1 55 ? -6.286 7.948 -6.729 1.00 1.36 55 SER A N 19
ATOM 31037 C CA . SER A 1 55 ? -7.494 7.640 -5.984 1.00 0.97 55 SER A CA 19
ATOM 31038 C C . SER A 1 55 ? -7.242 6.492 -5.015 1.00 0.64 55 SER A C 19
ATOM 31039 O O . SER A 1 55 ? -6.661 5.469 -5.373 1.00 0.50 55 SER A O 19
ATOM 31047 N N . PRO A 1 56 ? -7.703 6.656 -3.771 1.00 0.66 56 PRO A N 19
ATOM 31048 C CA . PRO A 1 56 ? -7.423 5.714 -2.685 1.00 0.58 56 PRO A CA 19
ATOM 31049 C C . PRO A 1 56 ? -8.166 4.390 -2.830 1.00 0.53 56 PRO A C 19
ATOM 31050 O O . PRO A 1 56 ? -7.631 3.329 -2.510 1.00 0.62 56 PRO A O 19
ATOM 31061 N N . GLU A 1 57 ? -9.399 4.457 -3.319 1.00 0.62 57 GLU A N 19
ATOM 31062 C CA . GLU A 1 57 ? -10.225 3.269 -3.491 1.00 0.80 57 GLU A CA 19
ATOM 31063 C C . GLU A 1 57 ? -9.678 2.380 -4.603 1.00 0.67 57 GLU A C 19
ATOM 31064 O O . GLU A 1 57 ? -9.915 1.169 -4.618 1.00 0.67 57 GLU A O 19
ATOM 31076 N N . GLU A 1 58 ? -8.937 2.987 -5.522 1.00 0.61 58 GLU A N 19
ATOM 31077 C CA . GLU A 1 58 ? -8.319 2.253 -6.617 1.00 0.56 58 GLU A CA 19
ATOM 31078 C C . GLU A 1 58 ? -7.351 1.215 -6.077 1.00 0.50 58 GLU A C 19
ATOM 31079 O O . GLU A 1 58 ? -7.343 0.073 -6.526 1.00 0.54 58 GLU A O 19
ATOM 31091 N N . ALA A 1 59 ? -6.557 1.614 -5.092 1.00 0.52 59 ALA A N 19
ATOM 31092 C CA . ALA A 1 59 ? -5.585 0.719 -4.482 1.00 0.59 59 ALA A CA 19
ATOM 31093 C C . ALA A 1 59 ? -6.278 -0.415 -3.738 1.00 0.50 59 ALA A C 19
ATOM 31094 O O . ALA A 1 59 ? -5.807 -1.550 -3.743 1.00 0.50 59 ALA A O 19
ATOM 31101 N N . ILE A 1 60 ? -7.404 -0.105 -3.112 1.00 0.51 60 ILE A N 19
ATOM 31102 C CA . ILE A 1 60 ? -8.152 -1.100 -2.353 1.00 0.52 60 ILE A CA 19
ATOM 31103 C C . ILE A 1 60 ? -8.699 -2.180 -3.279 1.00 0.50 60 ILE A C 19
ATOM 31104 O O . ILE A 1 60 ? -8.541 -3.376 -3.030 1.00 0.52 60 ILE A O 19
ATOM 31120 N N . ARG A 1 61 ? -9.333 -1.748 -4.359 1.00 0.51 61 ARG A N 19
ATOM 31121 C CA . ARG A 1 61 ? -9.925 -2.673 -5.311 1.00 0.57 61 ARG A CA 19
ATOM 31122 C C . ARG A 1 61 ? -8.856 -3.301 -6.202 1.00 0.55 61 ARG A C 19
ATOM 31123 O O . ARG A 1 61 ? -9.102 -4.302 -6.874 1.00 0.67 61 ARG A O 19
ATOM 31144 N N . LEU A 1 62 ? -7.666 -2.715 -6.191 1.00 0.47 62 LEU A N 19
ATOM 31145 C CA . LEU A 1 62 ? -6.513 -3.312 -6.851 1.00 0.50 62 LEU A CA 19
ATOM 31146 C C . LEU A 1 62 ? -5.982 -4.440 -5.969 1.00 0.43 62 LEU A C 19
ATOM 31147 O O . LEU A 1 62 ? -5.656 -5.525 -6.448 1.00 0.45 62 LEU A O 19
ATOM 31163 N N . ALA A 1 63 ? -5.930 -4.177 -4.665 1.00 0.41 63 ALA A N 19
ATOM 31164 C CA . ALA A 1 63 ? -5.533 -5.179 -3.684 1.00 0.42 63 ALA A CA 19
ATOM 31165 C C . ALA A 1 63 ? -6.469 -6.378 -3.738 1.00 0.46 63 ALA A C 19
ATOM 31166 O O . ALA A 1 63 ? -6.038 -7.523 -3.622 1.00 0.49 63 ALA A O 19
ATOM 31173 N N . GLN A 1 64 ? -7.753 -6.096 -3.925 1.00 0.52 64 GLN A N 19
ATOM 31174 C CA . GLN A 1 64 ? -8.766 -7.134 -4.075 1.00 0.64 64 GLN A CA 19
ATOM 31175 C C . GLN A 1 64 ? -8.427 -8.057 -5.246 1.00 0.62 64 GLN A C 19
ATOM 31176 O O . GLN A 1 64 ? -8.638 -9.271 -5.184 1.00 0.69 64 GLN A O 19
ATOM 31190 N N . GLU A 1 65 ? -7.884 -7.468 -6.300 1.00 0.58 65 GLU A N 19
ATOM 31191 C CA . GLU A 1 65 ? -7.558 -8.202 -7.511 1.00 0.63 65 GLU A CA 19
ATOM 31192 C C . GLU A 1 65 ? -6.321 -9.073 -7.296 1.00 0.55 65 GLU A C 19
ATOM 31193 O O . GLU A 1 65 ? -6.211 -10.166 -7.852 1.00 0.62 65 GLU A O 19
ATOM 31205 N N . ILE A 1 66 ? -5.394 -8.591 -6.479 1.00 0.46 66 ILE A N 19
ATOM 31206 C CA . ILE A 1 66 ? -4.155 -9.314 -6.234 1.00 0.46 66 ILE A CA 19
ATOM 31207 C C . ILE A 1 66 ? -4.310 -10.352 -5.119 1.00 0.43 66 ILE A C 19
ATOM 31208 O O . ILE A 1 66 ? -4.012 -11.527 -5.318 1.00 0.48 66 ILE A O 19
ATOM 31224 N N . ALA A 1 67 ? -4.805 -9.914 -3.965 1.00 0.44 67 ALA A N 19
ATOM 31225 C CA . ALA A 1 67 ? -4.826 -10.745 -2.759 1.00 0.51 67 ALA A CA 19
ATOM 31226 C C . ALA A 1 67 ? -5.674 -12.005 -2.923 1.00 0.55 67 ALA A C 19
ATOM 31227 O O . ALA A 1 67 ? -5.240 -13.098 -2.559 1.00 0.63 67 ALA A O 19
ATOM 31234 N N . GLU A 1 68 ? -6.876 -11.857 -3.463 1.00 0.60 68 GLU A N 19
ATOM 31235 C CA . GLU A 1 68 ? -7.783 -12.992 -3.618 1.00 0.73 68 GLU A CA 19
ATOM 31236 C C . GLU A 1 68 ? -7.247 -13.976 -4.658 1.00 0.73 68 GLU A C 19
ATOM 31237 O O . GLU A 1 68 ? -7.378 -15.192 -4.510 1.00 0.87 68 GLU A O 19
ATOM 31249 N N . LYS A 1 69 ? -6.610 -13.450 -5.691 1.00 0.65 69 LYS A N 19
ATOM 31250 C CA . LYS A 1 69 ? -6.109 -14.279 -6.780 1.00 0.71 69 LYS A CA 19
ATOM 31251 C C . LYS A 1 69 ? -4.722 -14.832 -6.466 1.00 0.73 69 LYS A C 19
ATOM 31252 O O . LYS A 1 69 ? -4.117 -15.516 -7.289 1.00 0.92 69 LYS A O 19
ATOM 31271 N N . ALA A 1 70 ? -4.221 -14.531 -5.277 1.00 0.67 70 ALA A N 19
ATOM 31272 C CA . ALA A 1 70 ? -2.914 -15.014 -4.857 1.00 0.71 70 ALA A CA 19
ATOM 31273 C C . ALA A 1 70 ? -3.047 -16.296 -4.048 1.00 0.69 70 ALA A C 19
ATOM 31274 O O . ALA A 1 70 ? -3.691 -16.311 -2.994 1.00 0.68 70 ALA A O 19
ATOM 31281 N N . PRO A 1 71 ? -2.464 -17.396 -4.538 1.00 0.84 71 PRO A N 19
ATOM 31282 C CA . PRO A 1 71 ? -2.436 -18.650 -3.804 1.00 0.90 71 PRO A CA 19
ATOM 31283 C C . PRO A 1 71 ? -1.302 -18.678 -2.784 1.00 0.81 71 PRO A C 19
ATOM 31284 O O . PRO A 1 71 ? -0.124 -18.745 -3.143 1.00 0.93 71 PRO A O 19
ATOM 31295 N N . GLY A 1 72 ? -1.663 -18.600 -1.516 1.00 0.75 72 GLY A N 19
ATOM 31296 C CA . GLY A 1 72 ? -0.676 -18.650 -0.459 1.00 0.77 72 GLY A CA 19
ATOM 31297 C C . GLY A 1 72 ? -0.869 -17.536 0.547 1.00 0.63 72 GLY A C 19
ATOM 31298 O O . GLY A 1 72 ? -1.851 -16.794 0.466 1.00 0.62 72 GLY A O 19
ATOM 31302 N N . PRO A 1 73 ? 0.044 -17.402 1.518 1.00 0.61 73 PRO A N 19
ATOM 31303 C CA . PRO A 1 73 ? -0.026 -16.351 2.530 1.00 0.58 73 PRO A CA 19
ATOM 31304 C C . PRO A 1 73 ? 0.313 -14.984 1.950 1.00 0.48 73 PRO A C 19
ATOM 31305 O O . PRO A 1 73 ? 1.424 -14.766 1.456 1.00 0.54 73 PRO A O 19
ATOM 31316 N N . VAL A 1 74 ? -0.642 -14.066 2.015 1.00 0.48 74 VAL A N 19
ATOM 31317 C CA . VAL A 1 74 ? -0.458 -12.722 1.483 1.00 0.46 74 VAL A CA 19
ATOM 31318 C C . VAL A 1 74 ? -1.168 -11.685 2.336 1.00 0.44 74 VAL A C 19
ATOM 31319 O O . VAL A 1 74 ? -2.241 -11.939 2.888 1.00 0.56 74 VAL A O 19
ATOM 31332 N N . LYS A 1 75 ? -0.551 -10.523 2.447 1.00 0.44 75 LYS A N 19
ATOM 31333 C CA . LYS A 1 75 ? -1.175 -9.369 3.059 1.00 0.52 75 LYS A CA 19
ATOM 31334 C C . LYS A 1 75 ? -0.746 -8.121 2.309 1.00 0.42 75 LYS A C 19
ATOM 31335 O O . LYS A 1 75 ? 0.408 -8.008 1.885 1.00 0.45 75 LYS A O 19
ATOM 31354 N N . VAL A 1 76 ? -1.677 -7.204 2.115 1.00 0.42 76 VAL A N 19
ATOM 31355 C CA . VAL A 1 76 ? -1.427 -6.030 1.298 1.00 0.39 76 VAL A CA 19
ATOM 31356 C C . VAL A 1 76 ? -1.378 -4.773 2.159 1.00 0.38 76 VAL A C 19
ATOM 31357 O O . VAL A 1 76 ? -2.168 -4.619 3.091 1.00 0.50 76 VAL A O 19
ATOM 31370 N N . LEU A 1 77 ? -0.446 -3.887 1.850 1.00 0.35 77 LEU A N 19
ATOM 31371 C CA . LEU A 1 77 ? -0.355 -2.608 2.529 1.00 0.41 77 LEU A CA 19
ATOM 31372 C C . LEU A 1 77 ? -0.683 -1.490 1.545 1.00 0.39 77 LEU A C 19
ATOM 31373 O O . LEU A 1 77 ? -0.037 -1.359 0.505 1.00 0.43 77 LEU A O 19
ATOM 31389 N N . VAL A 1 78 ? -1.700 -0.705 1.863 1.00 0.37 78 VAL A N 19
ATOM 31390 C CA . VAL A 1 78 ? -2.077 0.429 1.034 1.00 0.36 78 VAL A CA 19
ATOM 31391 C C . VAL A 1 78 ? -1.607 1.726 1.677 1.00 0.36 78 VAL A C 19
ATOM 31392 O O . VAL A 1 78 ? -1.948 2.027 2.825 1.00 0.38 78 VAL A O 19
ATOM 31405 N N . LEU A 1 79 ? -0.813 2.480 0.936 1.00 0.38 79 LEU A N 19
ATOM 31406 C CA . LEU A 1 79 ? -0.196 3.690 1.456 1.00 0.40 79 LEU A CA 19
ATOM 31407 C C . LEU A 1 79 ? -0.709 4.921 0.733 1.00 0.37 79 LEU A C 19
ATOM 31408 O O . LEU A 1 79 ? -0.375 5.148 -0.426 1.00 0.41 79 LEU A O 19
ATOM 31424 N N . ILE A 1 80 ? -1.515 5.714 1.410 1.00 0.41 80 ILE A N 19
ATOM 31425 C CA . ILE A 1 80 ? -1.907 7.003 0.873 1.00 0.43 80 ILE A CA 19
ATOM 31426 C C . ILE A 1 80 ? -0.983 8.077 1.435 1.00 0.41 80 ILE A C 19
ATOM 31427 O O . ILE A 1 80 ? -0.852 8.227 2.649 1.00 0.42 80 ILE A O 19
ATOM 31443 N N . THR A 1 81 ? -0.299 8.783 0.551 1.00 0.60 81 THR A N 19
ATOM 31444 C CA . THR A 1 81 ? 0.686 9.766 0.971 1.00 0.69 81 THR A CA 19
ATOM 31445 C C . THR A 1 81 ? 0.165 11.178 0.750 1.00 0.79 81 THR A C 19
ATOM 31446 O O . THR A 1 81 ? -0.295 11.516 -0.339 1.00 1.20 81 THR A O 19
ATOM 31457 N N . GLY A 1 82 ? 0.233 11.993 1.790 1.00 0.73 82 GLY A N 19
ATOM 31458 C CA . GLY A 1 82 ? -0.243 13.356 1.694 1.00 1.09 82 GLY A CA 19
ATOM 31459 C C . GLY A 1 82 ? -1.531 13.559 2.460 1.00 0.92 82 GLY A C 19
ATOM 31460 O O . GLY A 1 82 ? -1.842 12.793 3.372 1.00 1.03 82 GLY A O 19
ATOM 31464 N N . SER A 1 83 ? -2.278 14.585 2.096 1.00 1.03 83 SER A N 19
ATOM 31465 C CA . SER A 1 83 ? -3.536 14.882 2.760 1.00 1.19 83 SER A CA 19
ATOM 31466 C C . SER A 1 83 ? -4.692 14.216 2.026 1.00 1.10 83 SER A C 19
ATOM 31467 O O . SER A 1 83 ? -4.843 14.381 0.815 1.00 1.22 83 SER A O 19
ATOM 31475 N N . ALA A 1 84 ? -5.499 13.461 2.755 1.00 1.02 84 ALA A N 19
ATOM 31476 C CA . ALA A 1 84 ? -6.624 12.759 2.159 1.00 0.95 84 ALA A CA 19
ATOM 31477 C C . ALA A 1 84 ? -7.894 13.594 2.248 1.00 0.97 84 ALA A C 19
ATOM 31478 O O . ALA A 1 84 ? -8.243 14.099 3.317 1.00 1.13 84 ALA A O 19
ATOM 31485 N N . ASP A 1 85 ? -8.567 13.757 1.116 1.00 0.89 85 ASP A N 19
ATOM 31486 C CA . ASP A 1 85 ? -9.837 14.479 1.069 1.00 0.93 85 ASP A CA 19
ATOM 31487 C C . ASP A 1 85 ? -10.888 13.739 1.892 1.00 0.81 85 ASP A C 19
ATOM 31488 O O . ASP A 1 85 ? -10.968 12.518 1.813 1.00 0.71 85 ASP A O 19
ATOM 31497 N N . PRO A 1 86 ? -11.677 14.465 2.709 1.00 0.92 86 PRO A N 19
ATOM 31498 C CA . PRO A 1 86 ? -12.660 13.868 3.630 1.00 0.95 86 PRO A CA 19
ATOM 31499 C C . PRO A 1 86 ? -13.448 12.703 3.028 1.00 0.85 86 PRO A C 19
ATOM 31500 O O . PRO A 1 86 ? -13.521 11.620 3.618 1.00 0.88 86 PRO A O 19
ATOM 31511 N N . ASP A 1 87 ? -14.009 12.915 1.844 1.00 0.82 87 ASP A N 19
ATOM 31512 C CA . ASP A 1 87 ? -14.835 11.899 1.201 1.00 0.86 87 ASP A CA 19
ATOM 31513 C C . ASP A 1 87 ? -13.986 10.718 0.760 1.00 0.74 87 ASP A C 19
ATOM 31514 O O . ASP A 1 87 ? -14.347 9.563 0.983 1.00 0.79 87 ASP A O 19
ATOM 31523 N N . GLU A 1 88 ? -12.844 11.015 0.156 1.00 0.68 88 GLU A N 19
ATOM 31524 C CA . GLU A 1 88 ? -11.930 9.980 -0.309 1.00 0.67 88 GLU A CA 19
ATOM 31525 C C . GLU A 1 88 ? -11.365 9.186 0.866 1.00 0.55 88 GLU A C 19
ATOM 31526 O O . GLU A 1 88 ? -11.169 7.976 0.772 1.00 0.54 88 GLU A O 19
ATOM 31538 N N . LYS A 1 89 ? -11.115 9.874 1.972 1.00 0.57 89 LYS A N 19
ATOM 31539 C CA . LYS A 1 89 ? -10.653 9.233 3.194 1.00 0.62 89 LYS A CA 19
ATOM 31540 C C . LYS A 1 89 ? -11.735 8.301 3.730 1.00 0.59 89 LYS A C 19
ATOM 31541 O O . LYS A 1 89 ? -11.449 7.188 4.174 1.00 0.64 89 LYS A O 19
ATOM 31560 N N . THR A 1 90 ? -12.980 8.758 3.657 1.00 0.62 90 THR A N 19
ATOM 31561 C CA . THR A 1 90 ? -14.118 7.947 4.055 1.00 0.69 90 THR A CA 19
ATOM 31562 C C . THR A 1 90 ? -14.214 6.694 3.183 1.00 0.62 90 THR A C 19
ATOM 31563 O O . THR A 1 90 ? -14.378 5.584 3.690 1.00 0.69 90 THR A O 19
ATOM 31574 N N . LYS A 1 91 ? -14.082 6.878 1.873 1.00 0.57 91 LYS A N 19
ATOM 31575 C CA . LYS A 1 91 ? -14.136 5.765 0.928 1.00 0.64 91 LYS A CA 19
ATOM 31576 C C . LYS A 1 91 ? -12.981 4.799 1.146 1.00 0.63 91 LYS A C 19
ATOM 31577 O O . LYS A 1 91 ? -13.141 3.584 1.005 1.00 0.73 91 LYS A O 19
ATOM 31596 N N . ALA A 1 92 ? -11.826 5.341 1.508 1.00 0.58 92 ALA A N 19
ATOM 31597 C CA . ALA A 1 92 ? -10.633 4.543 1.701 1.00 0.67 92 ALA A CA 19
ATOM 31598 C C . ALA A 1 92 ? -10.783 3.667 2.925 1.00 0.68 92 ALA A C 19
ATOM 31599 O O . ALA A 1 92 ? -10.505 2.471 2.878 1.00 0.78 92 ALA A O 19
ATOM 31606 N N . LYS A 1 93 ? -11.251 4.261 4.014 1.00 0.64 93 LYS A N 19
ATOM 31607 C CA . LYS A 1 93 ? -11.387 3.531 5.259 1.00 0.71 93 LYS A CA 19
ATOM 31608 C C . LYS A 1 93 ? -12.560 2.557 5.190 1.00 0.70 93 LYS A C 19
ATOM 31609 O O . LYS A 1 93 ? -12.520 1.485 5.795 1.00 0.79 93 LYS A O 19
ATOM 31628 N N . LYS A 1 94 ? -13.594 2.926 4.438 1.00 0.66 94 LYS A N 19
ATOM 31629 C CA . LYS A 1 94 ? -14.762 2.071 4.273 1.00 0.71 94 LYS A CA 19
ATOM 31630 C C . LYS A 1 94 ? -14.376 0.810 3.513 1.00 0.67 94 LYS A C 19
ATOM 31631 O O . LYS A 1 94 ? -14.662 -0.307 3.949 1.00 0.74 94 LYS A O 19
ATOM 31650 N N . ALA A 1 95 ? -13.701 0.996 2.385 1.00 0.60 95 ALA A N 19
ATOM 31651 C CA . ALA A 1 95 ? -13.252 -0.124 1.575 1.00 0.60 95 ALA A CA 19
ATOM 31652 C C . ALA A 1 95 ? -12.196 -0.935 2.324 1.00 0.57 95 ALA A C 19
ATOM 31653 O O . ALA A 1 95 ? -12.110 -2.153 2.176 1.00 0.57 95 ALA A O 19
ATOM 31660 N N . ALA A 1 96 ? -11.413 -0.248 3.150 1.00 0.57 96 ALA A N 19
ATOM 31661 C CA . ALA A 1 96 ? -10.397 -0.894 3.972 1.00 0.58 96 ALA A CA 19
ATOM 31662 C C . ALA A 1 96 ? -11.019 -1.890 4.945 1.00 0.56 96 ALA A C 19
ATOM 31663 O O . ALA A 1 96 ? -10.448 -2.947 5.212 1.00 0.59 96 ALA A O 19
ATOM 31670 N N . GLU A 1 97 ? -12.192 -1.549 5.469 1.00 0.57 97 GLU A N 19
ATOM 31671 C CA . GLU A 1 97 ? -12.883 -2.412 6.421 1.00 0.63 97 GLU A CA 19
ATOM 31672 C C . GLU A 1 97 ? -13.406 -3.669 5.743 1.00 0.55 97 GLU A C 19
ATOM 31673 O O . GLU A 1 97 ? -13.649 -4.684 6.398 1.00 0.58 97 GLU A O 19
ATOM 31685 N N . GLU A 1 98 ? -13.581 -3.600 4.433 1.00 0.55 98 GLU A N 19
ATOM 31686 C CA . GLU A 1 98 ? -13.998 -4.761 3.665 1.00 0.57 98 GLU A CA 19
ATOM 31687 C C . GLU A 1 98 ? -12.774 -5.565 3.236 1.00 0.52 98 GLU A C 19
ATOM 31688 O O . GLU A 1 98 ? -12.721 -6.783 3.403 1.00 0.60 98 GLU A O 19
ATOM 31700 N N . ALA A 1 99 ? -11.772 -4.860 2.722 1.00 0.46 99 ALA A N 19
ATOM 31701 C CA . ALA A 1 99 ? -10.573 -5.491 2.184 1.00 0.49 99 ALA A CA 19
ATOM 31702 C C . ALA A 1 99 ? -9.698 -6.106 3.274 1.00 0.46 99 ALA A C 19
ATOM 31703 O O . ALA A 1 99 ? -8.810 -6.906 2.984 1.00 0.50 99 ALA A O 19
ATOM 31710 N N . ARG A 1 100 ? -9.951 -5.745 4.530 1.00 0.47 100 ARG A N 19
ATOM 31711 C CA . ARG A 1 100 ? -9.160 -6.266 5.644 1.00 0.53 100 ARG A CA 19
ATOM 31712 C C . ARG A 1 100 ? -9.330 -7.779 5.777 1.00 0.51 100 ARG A C 19
ATOM 31713 O O . ARG A 1 100 ? -8.538 -8.443 6.446 1.00 0.56 100 ARG A O 19
ATOM 31734 N N . LYS A 1 101 ? -10.364 -8.316 5.134 1.00 0.51 101 LYS A N 19
ATOM 31735 C CA . LYS A 1 101 ? -10.580 -9.757 5.083 1.00 0.58 101 LYS A CA 19
ATOM 31736 C C . LYS A 1 101 ? -9.400 -10.449 4.399 1.00 0.63 101 LYS A C 19
ATOM 31737 O O . LYS A 1 101 ? -9.018 -11.564 4.759 1.00 0.81 101 LYS A O 19
ATOM 31756 N N . TRP A 1 102 ? -8.813 -9.763 3.426 1.00 0.57 102 TRP A N 19
ATOM 31757 C CA . TRP A 1 102 ? -7.671 -10.288 2.691 1.00 0.71 102 TRP A CA 19
ATOM 31758 C C . TRP A 1 102 ? -6.375 -9.737 3.270 1.00 0.64 102 TRP A C 19
ATOM 31759 O O . TRP A 1 102 ? -5.338 -9.729 2.607 1.00 0.73 102 TRP A O 19
ATOM 31780 N N . ASN A 1 103 ? -6.460 -9.272 4.516 1.00 0.56 103 ASN A N 19
ATOM 31781 C CA . ASN A 1 103 ? -5.313 -8.736 5.245 1.00 0.64 103 ASN A CA 19
ATOM 31782 C C . ASN A 1 103 ? -4.763 -7.486 4.569 1.00 0.56 103 ASN A C 19
ATOM 31783 O O . ASN A 1 103 ? -3.549 -7.281 4.500 1.00 0.70 103 ASN A O 19
ATOM 31794 N N . VAL A 1 104 ? -5.662 -6.653 4.065 1.00 0.46 104 VAL A N 19
ATOM 31795 C CA . VAL A 1 104 ? -5.274 -5.394 3.452 1.00 0.45 104 VAL A CA 19
ATOM 31796 C C . VAL A 1 104 ? -5.334 -4.270 4.483 1.00 0.48 104 VAL A C 19
ATOM 31797 O O . VAL A 1 104 ? -6.409 -3.929 4.986 1.00 0.63 104 VAL A O 19
ATOM 31810 N N . ARG A 1 105 ? -4.178 -3.712 4.806 1.00 0.45 105 ARG A N 19
ATOM 31811 C CA . ARG A 1 105 ? -4.091 -2.642 5.788 1.00 0.48 105 ARG A CA 19
ATOM 31812 C C . ARG A 1 105 ? -3.806 -1.316 5.097 1.00 0.44 105 ARG A C 19
ATOM 31813 O O . ARG A 1 105 ? -2.914 -1.225 4.257 1.00 0.51 105 ARG A O 19
ATOM 31834 N N . VAL A 1 106 ? -4.576 -0.297 5.445 1.00 0.47 106 VAL A N 19
ATOM 31835 C CA . VAL A 1 106 ? -4.455 1.007 4.810 1.00 0.48 106 VAL A CA 19
ATOM 31836 C C . VAL A 1 106 ? -4.035 2.056 5.829 1.00 0.50 106 VAL A C 19
ATOM 31837 O O . VAL A 1 106 ? -4.630 2.156 6.903 1.00 0.64 106 VAL A O 19
ATOM 31850 N N . ARG A 1 107 ? -3.012 2.830 5.503 1.00 0.46 107 ARG A N 19
ATOM 31851 C CA . ARG A 1 107 ? -2.552 3.889 6.390 1.00 0.58 107 ARG A CA 19
ATOM 31852 C C . ARG A 1 107 ? -2.040 5.085 5.600 1.00 0.49 107 ARG A C 19
ATOM 31853 O O . ARG A 1 107 ? -1.671 4.961 4.430 1.00 0.48 107 ARG A O 19
ATOM 31874 N N . THR A 1 108 ? -2.025 6.238 6.252 1.00 0.56 108 THR A N 19
ATOM 31875 C CA . THR A 1 108 ? -1.561 7.470 5.635 1.00 0.51 108 THR A CA 19
ATOM 31876 C C . THR A 1 108 ? -0.145 7.799 6.092 1.00 0.52 108 THR A C 19
ATOM 31877 O O . THR A 1 108 ? 0.140 7.815 7.292 1.00 0.66 108 THR A O 19
ATOM 31888 N N . VAL A 1 109 ? 0.738 8.057 5.143 1.00 0.47 109 VAL A N 19
ATOM 31889 C CA . VAL A 1 109 ? 2.101 8.446 5.463 1.00 0.55 109 VAL A CA 19
ATOM 31890 C C . VAL A 1 109 ? 2.360 9.874 5.005 1.00 0.57 109 VAL A C 19
ATOM 31891 O O . VAL A 1 109 ? 1.872 10.303 3.958 1.00 0.62 109 VAL A O 19
ATOM 31904 N N . THR A 1 110 ? 3.100 10.618 5.809 1.00 0.70 110 THR A N 19
ATOM 31905 C CA . THR A 1 110 ? 3.315 12.028 5.547 1.00 0.84 110 THR A CA 19
ATOM 31906 C C . THR A 1 110 ? 4.780 12.322 5.212 1.00 0.84 110 THR A C 19
ATOM 31907 O O . THR A 1 110 ? 5.089 13.318 4.557 1.00 0.97 110 THR A O 19
ATOM 31918 N N . SER A 1 111 ? 5.678 11.450 5.646 1.00 0.79 111 SER A N 19
ATOM 31919 C CA . SER A 1 111 ? 7.101 11.675 5.448 1.00 0.85 111 SER A CA 19
ATOM 31920 C C . SER A 1 111 ? 7.761 10.474 4.771 1.00 0.76 111 SER A C 19
ATOM 31921 O O . SER A 1 111 ? 7.351 9.330 4.976 1.00 0.69 111 SER A O 19
ATOM 31929 N N . PRO A 1 112 ? 8.788 10.731 3.937 1.00 0.82 112 PRO A N 19
ATOM 31930 C CA . PRO A 1 112 ? 9.607 9.673 3.328 1.00 0.80 112 PRO A CA 19
ATOM 31931 C C . PRO A 1 112 ? 10.350 8.860 4.385 1.00 0.70 112 PRO A C 19
ATOM 31932 O O . PRO A 1 112 ? 10.730 7.711 4.152 1.00 0.74 112 PRO A O 19
ATOM 31943 N N . ASP A 1 113 ? 10.550 9.469 5.550 1.00 0.67 113 ASP A N 19
ATOM 31944 C CA . ASP A 1 113 ? 11.153 8.787 6.689 1.00 0.66 113 ASP A CA 19
ATOM 31945 C C . ASP A 1 113 ? 10.262 7.643 7.135 1.00 0.59 113 ASP A C 19
ATOM 31946 O O . ASP A 1 113 ? 10.724 6.522 7.359 1.00 0.63 113 ASP A O 19
ATOM 31955 N N . GLU A 1 114 ? 8.977 7.941 7.256 1.00 0.57 114 GLU A N 19
ATOM 31956 C CA . GLU A 1 114 ? 7.990 6.945 7.623 1.00 0.60 114 GLU A CA 19
ATOM 31957 C C . GLU A 1 114 ? 7.890 5.894 6.523 1.00 0.52 114 GLU A C 19
ATOM 31958 O O . GLU A 1 114 ? 7.743 4.702 6.796 1.00 0.52 114 GLU A O 19
ATOM 31970 N N . ALA A 1 115 ? 7.998 6.359 5.281 1.00 0.55 115 ALA A N 19
ATOM 31971 C CA . ALA A 1 115 ? 7.901 5.496 4.113 1.00 0.58 115 ALA A CA 19
ATOM 31972 C C . ALA A 1 115 ? 8.926 4.371 4.150 1.00 0.51 115 ALA A C 19
ATOM 31973 O O . ALA A 1 115 ? 8.572 3.199 4.043 1.00 0.51 115 ALA A O 19
ATOM 31980 N N . LYS A 1 116 ? 10.194 4.720 4.326 1.00 0.51 116 LYS A N 19
ATOM 31981 C CA . LYS A 1 116 ? 11.255 3.722 4.321 1.00 0.51 116 LYS A CA 19
ATOM 31982 C C . LYS A 1 116 ? 11.127 2.764 5.506 1.00 0.44 116 LYS A C 19
ATOM 31983 O O . LYS A 1 116 ? 11.652 1.649 5.473 1.00 0.49 116 LYS A O 19
ATOM 32002 N N . ARG A 1 117 ? 10.406 3.186 6.538 1.00 0.42 117 ARG A N 19
ATOM 32003 C CA . ARG A 1 117 ? 10.251 2.367 7.731 1.00 0.44 117 ARG A CA 19
ATOM 32004 C C . ARG A 1 117 ? 9.203 1.276 7.525 1.00 0.43 117 ARG A C 19
ATOM 32005 O O . ARG A 1 117 ? 9.457 0.113 7.839 1.00 0.50 117 ARG A O 19
ATOM 32026 N N . TRP A 1 118 ? 8.029 1.627 6.999 1.00 0.43 118 TRP A N 19
ATOM 32027 C CA . TRP A 1 118 ? 6.977 0.625 6.834 1.00 0.51 118 TRP A CA 19
ATOM 32028 C C . TRP A 1 118 ? 7.378 -0.420 5.801 1.00 0.51 118 TRP A C 19
ATOM 32029 O O . TRP A 1 118 ? 6.919 -1.558 5.862 1.00 0.60 118 TRP A O 19
ATOM 32050 N N . ILE A 1 119 ? 8.243 -0.037 4.863 1.00 0.48 119 ILE A N 19
ATOM 32051 C CA . ILE A 1 119 ? 8.739 -0.968 3.854 1.00 0.54 119 ILE A CA 19
ATOM 32052 C C . ILE A 1 119 ? 9.469 -2.138 4.507 1.00 0.53 119 ILE A C 19
ATOM 32053 O O . ILE A 1 119 ? 9.111 -3.299 4.298 1.00 0.58 119 ILE A O 19
ATOM 32069 N N . LYS A 1 120 ? 10.474 -1.828 5.321 1.00 0.52 120 LYS A N 19
ATOM 32070 C CA . LYS A 1 120 ? 11.271 -2.864 5.968 1.00 0.57 120 LYS A CA 19
ATOM 32071 C C . LYS A 1 120 ? 10.432 -3.634 6.986 1.00 0.56 120 LYS A C 19
ATOM 32072 O O . LYS A 1 120 ? 10.580 -4.847 7.141 1.00 0.61 120 LYS A O 19
ATOM 32091 N N . GLU A 1 121 ? 9.528 -2.926 7.650 1.00 0.56 121 GLU A N 19
ATOM 32092 C CA . GLU A 1 121 ? 8.721 -3.504 8.716 1.00 0.63 121 GLU A CA 19
ATOM 32093 C C . GLU A 1 121 ? 7.655 -4.446 8.151 1.00 0.67 121 GLU A C 19
ATOM 32094 O O . GLU A 1 121 ? 7.208 -5.373 8.827 1.00 0.79 121 GLU A O 19
ATOM 32106 N N . PHE A 1 122 ? 7.248 -4.204 6.911 1.00 0.65 122 PHE A N 19
ATOM 32107 C CA . PHE A 1 122 ? 6.208 -5.007 6.279 1.00 0.76 122 PHE A CA 19
ATOM 32108 C C . PHE A 1 122 ? 6.814 -6.192 5.533 1.00 0.78 122 PHE A C 19
ATOM 32109 O O . PHE A 1 122 ? 6.128 -7.172 5.239 1.00 0.89 122 PHE A O 19
ATOM 32126 N N . SER A 1 123 ? 8.105 -6.102 5.240 1.00 0.72 123 SER A N 19
ATOM 32127 C CA . SER A 1 123 ? 8.798 -7.146 4.499 1.00 0.79 123 SER A CA 19
ATOM 32128 C C . SER A 1 123 ? 8.947 -8.410 5.346 1.00 0.81 123 SER A C 19
ATOM 32129 O O . SER A 1 123 ? 8.878 -9.527 4.831 1.00 1.02 123 SER A O 19
ATOM 32137 N N . GLU A 1 124 ? 9.140 -8.230 6.644 1.00 0.80 124 GLU A N 19
ATOM 32138 C CA . GLU A 1 124 ? 9.287 -9.358 7.550 1.00 1.00 124 GLU A CA 19
ATOM 32139 C C . GLU A 1 124 ? 7.961 -9.652 8.246 1.00 1.48 124 GLU A C 19
ATOM 32140 O O . GLU A 1 124 ? 6.993 -8.908 8.074 1.00 2.09 124 GLU A O 19
ATOM 32152 N N . GLU A 1 125 ? 7.931 -10.731 9.028 1.00 2.33 125 GLU A N 19
ATOM 32153 C CA . GLU A 1 125 ? 6.728 -11.145 9.747 1.00 3.47 125 GLU A CA 19
ATOM 32154 C C . GLU A 1 125 ? 5.602 -11.492 8.779 1.00 4.34 125 GLU A C 19
ATOM 32155 O O . GLU A 1 125 ? 4.732 -10.632 8.540 1.00 4.92 125 GLU A O 19
ATOM 32168 N N . MET A 1 21 ? 5.674 -16.341 0.961 1.00 1.82 21 MET A N 20
ATOM 32169 C CA . MET A 1 21 ? 4.433 -15.546 1.113 1.00 1.48 21 MET A CA 20
ATOM 32170 C C . MET A 1 21 ? 4.296 -14.553 -0.028 1.00 1.22 21 MET A C 20
ATOM 32171 O O . MET A 1 21 ? 5.274 -14.217 -0.691 1.00 1.47 21 MET A O 20
ATOM 32184 N N . ARG A 1 22 ? 3.075 -14.098 -0.261 1.00 0.88 22 ARG A N 20
ATOM 32185 C CA . ARG A 1 22 ? 2.825 -13.048 -1.231 1.00 0.73 22 ARG A CA 20
ATOM 32186 C C . ARG A 1 22 ? 2.774 -11.704 -0.520 1.00 0.55 22 ARG A C 20
ATOM 32187 O O . ARG A 1 22 ? 1.716 -11.274 -0.053 1.00 0.56 22 ARG A O 20
ATOM 32208 N N . LEU A 1 23 ? 3.925 -11.061 -0.409 1.00 0.51 23 LEU A N 20
ATOM 32209 C CA . LEU A 1 23 ? 4.011 -9.762 0.234 1.00 0.43 23 LEU A CA 20
ATOM 32210 C C . LEU A 1 23 ? 3.788 -8.664 -0.795 1.00 0.37 23 LEU A C 20
ATOM 32211 O O . LEU A 1 23 ? 4.693 -8.307 -1.553 1.00 0.40 23 LEU A O 20
ATOM 32227 N N . VAL A 1 24 ? 2.573 -8.145 -0.826 1.00 0.35 24 VAL A N 20
ATOM 32228 C CA . VAL A 1 24 ? 2.199 -7.150 -1.813 1.00 0.37 24 VAL A CA 20
ATOM 32229 C C . VAL A 1 24 ? 2.197 -5.759 -1.200 1.00 0.38 24 VAL A C 20
ATOM 32230 O O . VAL A 1 24 ? 1.636 -5.539 -0.124 1.00 0.42 24 VAL A O 20
ATOM 32243 N N . VAL A 1 25 ? 2.832 -4.828 -1.887 1.00 0.39 25 VAL A N 20
ATOM 32244 C CA . VAL A 1 25 ? 2.885 -3.450 -1.439 1.00 0.41 25 VAL A CA 20
ATOM 32245 C C . VAL A 1 25 ? 2.236 -2.553 -2.484 1.00 0.39 25 VAL A C 20
ATOM 32246 O O . VAL A 1 25 ? 2.486 -2.702 -3.679 1.00 0.42 25 VAL A O 20
ATOM 32259 N N . LEU A 1 26 ? 1.385 -1.649 -2.041 1.00 0.40 26 LEU A N 20
ATOM 32260 C CA . LEU A 1 26 ? 0.735 -0.713 -2.940 1.00 0.38 26 LEU A CA 20
ATOM 32261 C C . LEU A 1 26 ? 1.054 0.716 -2.529 1.00 0.37 26 LEU A C 20
ATOM 32262 O O . LEU A 1 26 ? 0.968 1.064 -1.354 1.00 0.48 26 LEU A O 20
ATOM 32278 N N . ILE A 1 27 ? 1.420 1.540 -3.498 1.00 0.33 27 ILE A N 20
ATOM 32279 C CA . ILE A 1 27 ? 1.773 2.924 -3.224 1.00 0.36 27 ILE A CA 20
ATOM 32280 C C . ILE A 1 27 ? 0.911 3.871 -4.059 1.00 0.39 27 ILE A C 20
ATOM 32281 O O . ILE A 1 27 ? 0.609 3.595 -5.224 1.00 0.40 27 ILE A O 20
ATOM 32297 N N . VAL A 1 28 ? 0.503 4.970 -3.445 1.00 0.48 28 VAL A N 20
ATOM 32298 C CA . VAL A 1 28 ? -0.334 5.960 -4.102 1.00 0.56 28 VAL A CA 20
ATOM 32299 C C . VAL A 1 28 ? 0.532 6.995 -4.815 1.00 0.86 28 VAL A C 20
ATOM 32300 O O . VAL A 1 28 ? 1.528 7.468 -4.264 1.00 1.37 28 VAL A O 20
ATOM 32313 N N . SER A 1 29 ? 0.155 7.322 -6.049 1.00 0.85 29 SER A N 20
ATOM 32314 C CA . SER A 1 29 ? 0.916 8.252 -6.875 1.00 1.25 29 SER A CA 20
ATOM 32315 C C . SER A 1 29 ? 1.027 9.626 -6.222 1.00 0.83 29 SER A C 20
ATOM 32316 O O . SER A 1 29 ? 0.064 10.144 -5.650 1.00 1.53 29 SER A O 20
ATOM 32324 N N . ASN A 1 30 ? 2.210 10.205 -6.343 1.00 1.19 30 ASN A N 20
ATOM 32325 C CA . ASN A 1 30 ? 2.558 11.455 -5.693 1.00 1.67 30 ASN A CA 20
ATOM 32326 C C . ASN A 1 30 ? 3.918 11.892 -6.229 1.00 1.19 30 ASN A C 20
ATOM 32327 O O . ASN A 1 30 ? 4.394 11.305 -7.203 1.00 1.38 30 ASN A O 20
ATOM 32338 N N . ASP A 1 31 ? 4.510 12.936 -5.653 1.00 1.45 31 ASP A N 20
ATOM 32339 C CA . ASP A 1 31 ? 5.863 13.363 -6.019 1.00 1.18 31 ASP A CA 20
ATOM 32340 C C . ASP A 1 31 ? 6.779 12.153 -6.197 1.00 0.94 31 ASP A C 20
ATOM 32341 O O . ASP A 1 31 ? 6.791 11.235 -5.371 1.00 1.28 31 ASP A O 20
ATOM 32350 N N . LYS A 1 32 ? 7.541 12.167 -7.284 1.00 0.79 32 LYS A N 20
ATOM 32351 C CA . LYS A 1 32 ? 8.316 11.005 -7.714 1.00 0.82 32 LYS A CA 20
ATOM 32352 C C . LYS A 1 32 ? 9.339 10.558 -6.678 1.00 0.66 32 LYS A C 20
ATOM 32353 O O . LYS A 1 32 ? 9.756 9.402 -6.686 1.00 0.68 32 LYS A O 20
ATOM 32372 N N . LYS A 1 33 ? 9.736 11.459 -5.792 1.00 0.71 33 LYS A N 20
ATOM 32373 C CA . LYS A 1 33 ? 10.725 11.130 -4.777 1.00 0.75 33 LYS A CA 20
ATOM 32374 C C . LYS A 1 33 ? 10.150 10.121 -3.785 1.00 0.68 33 LYS A C 20
ATOM 32375 O O . LYS A 1 33 ? 10.842 9.207 -3.340 1.00 0.78 33 LYS A O 20
ATOM 32394 N N . LEU A 1 34 ? 8.867 10.277 -3.465 1.00 0.61 34 LEU A N 20
ATOM 32395 C CA . LEU A 1 34 ? 8.194 9.368 -2.546 1.00 0.64 34 LEU A CA 20
ATOM 32396 C C . LEU A 1 34 ? 8.009 8.001 -3.193 1.00 0.53 34 LEU A C 20
ATOM 32397 O O . LEU A 1 34 ? 8.275 6.967 -2.578 1.00 0.62 34 LEU A O 20
ATOM 32413 N N . ILE A 1 35 ? 7.551 8.012 -4.442 1.00 0.43 35 ILE A N 20
ATOM 32414 C CA . ILE A 1 35 ? 7.314 6.777 -5.184 1.00 0.43 35 ILE A CA 20
ATOM 32415 C C . ILE A 1 35 ? 8.614 5.998 -5.342 1.00 0.46 35 ILE A C 20
ATOM 32416 O O . ILE A 1 35 ? 8.643 4.777 -5.193 1.00 0.52 35 ILE A O 20
ATOM 32432 N N . GLU A 1 36 ? 9.689 6.720 -5.631 1.00 0.51 36 GLU A N 20
ATOM 32433 C CA . GLU A 1 36 ? 10.995 6.111 -5.815 1.00 0.62 36 GLU A CA 20
ATOM 32434 C C . GLU A 1 36 ? 11.495 5.519 -4.510 1.00 0.63 36 GLU A C 20
ATOM 32435 O O . GLU A 1 36 ? 12.072 4.442 -4.501 1.00 0.64 36 GLU A O 20
ATOM 32447 N N . GLU A 1 37 ? 11.273 6.228 -3.411 1.00 0.68 37 GLU A N 20
ATOM 32448 C CA . GLU A 1 37 ? 11.679 5.741 -2.099 1.00 0.77 37 GLU A CA 20
ATOM 32449 C C . GLU A 1 37 ? 10.980 4.423 -1.787 1.00 0.71 37 GLU A C 20
ATOM 32450 O O . GLU A 1 37 ? 11.617 3.451 -1.373 1.00 0.79 37 GLU A O 20
ATOM 32462 N N . ALA A 1 38 ? 9.672 4.388 -2.011 1.00 0.61 38 ALA A N 20
ATOM 32463 C CA . ALA A 1 38 ? 8.901 3.173 -1.808 1.00 0.60 38 ALA A CA 20
ATOM 32464 C C . ALA A 1 38 ? 9.371 2.075 -2.756 1.00 0.54 38 ALA A C 20
ATOM 32465 O O . ALA A 1 38 ? 9.565 0.932 -2.346 1.00 0.59 38 ALA A O 20
ATOM 32472 N N . ARG A 1 39 ? 9.568 2.440 -4.021 1.00 0.49 39 ARG A N 20
ATOM 32473 C CA . ARG A 1 39 ? 10.052 1.506 -5.032 1.00 0.53 39 ARG A CA 20
ATOM 32474 C C . ARG A 1 39 ? 11.406 0.927 -4.633 1.00 0.56 39 ARG A C 20
ATOM 32475 O O . ARG A 1 39 ? 11.578 -0.291 -4.607 1.00 0.59 39 ARG A O 20
ATOM 32496 N N . LYS A 1 40 ? 12.354 1.812 -4.323 1.00 0.59 40 LYS A N 20
ATOM 32497 C CA . LYS A 1 40 ? 13.686 1.403 -3.874 1.00 0.67 40 LYS A CA 20
ATOM 32498 C C . LYS A 1 40 ? 13.611 0.348 -2.773 1.00 0.65 40 LYS A C 20
ATOM 32499 O O . LYS A 1 40 ? 14.215 -0.722 -2.881 1.00 0.71 40 LYS A O 20
ATOM 32518 N N . MET A 1 41 ? 12.855 0.648 -1.725 1.00 0.64 41 MET A N 20
ATOM 32519 C CA . MET A 1 41 ? 12.806 -0.202 -0.543 1.00 0.68 41 MET A CA 20
ATOM 32520 C C . MET A 1 41 ? 12.046 -1.495 -0.801 1.00 0.63 41 MET A C 20
ATOM 32521 O O . MET A 1 41 ? 12.484 -2.569 -0.382 1.00 0.67 41 MET A O 20
ATOM 32535 N N . ALA A 1 42 ? 10.918 -1.397 -1.493 1.00 0.60 42 ALA A N 20
ATOM 32536 C CA . ALA A 1 42 ? 10.099 -2.567 -1.778 1.00 0.64 42 ALA A CA 20
ATOM 32537 C C . ALA A 1 42 ? 10.828 -3.532 -2.702 1.00 0.61 42 ALA A C 20
ATOM 32538 O O . ALA A 1 42 ? 10.875 -4.734 -2.444 1.00 0.66 42 ALA A O 20
ATOM 32545 N N . GLU A 1 43 ? 11.418 -2.999 -3.762 1.00 0.62 43 GLU A N 20
ATOM 32546 C CA . GLU A 1 43 ? 12.095 -3.823 -4.752 1.00 0.75 43 GLU A CA 20
ATOM 32547 C C . GLU A 1 43 ? 13.347 -4.467 -4.160 1.00 0.71 43 GLU A C 20
ATOM 32548 O O . GLU A 1 43 ? 13.648 -5.629 -4.439 1.00 0.79 43 GLU A O 20
ATOM 32560 N N . LYS A 1 44 ? 14.063 -3.722 -3.324 1.00 0.68 44 LYS A N 20
ATOM 32561 C CA . LYS A 1 44 ? 15.263 -4.245 -2.679 1.00 0.77 44 LYS A CA 20
ATOM 32562 C C . LYS A 1 44 ? 14.906 -5.378 -1.719 1.00 0.69 44 LYS A C 20
ATOM 32563 O O . LYS A 1 44 ? 15.668 -6.331 -1.557 1.00 0.80 44 LYS A O 20
ATOM 32582 N N . ALA A 1 45 ? 13.735 -5.285 -1.104 1.00 0.61 45 ALA A N 20
ATOM 32583 C CA . ALA A 1 45 ? 13.279 -6.309 -0.173 1.00 0.64 45 ALA A CA 20
ATOM 32584 C C . ALA A 1 45 ? 12.535 -7.428 -0.903 1.00 0.60 45 ALA A C 20
ATOM 32585 O O . ALA A 1 45 ? 12.044 -8.367 -0.273 1.00 0.71 45 ALA A O 20
ATOM 32592 N N . ASN A 1 46 ? 12.469 -7.313 -2.232 1.00 0.56 46 ASN A N 20
ATOM 32593 C CA . ASN A 1 46 ? 11.821 -8.312 -3.093 1.00 0.65 46 ASN A CA 20
ATOM 32594 C C . ASN A 1 46 ? 10.317 -8.370 -2.848 1.00 0.62 46 ASN A C 20
ATOM 32595 O O . ASN A 1 46 ? 9.694 -9.425 -2.967 1.00 0.80 46 ASN A O 20
ATOM 32606 N N . LEU A 1 47 ? 9.740 -7.227 -2.520 1.00 0.48 47 LEU A N 20
ATOM 32607 C CA . LEU A 1 47 ? 8.308 -7.131 -2.296 1.00 0.48 47 LEU A CA 20
ATOM 32608 C C . LEU A 1 47 ? 7.619 -6.714 -3.584 1.00 0.45 47 LEU A C 20
ATOM 32609 O O . LEU A 1 47 ? 8.169 -5.932 -4.360 1.00 0.53 47 LEU A O 20
ATOM 32625 N N . GLU A 1 48 ? 6.422 -7.228 -3.810 1.00 0.43 48 GLU A N 20
ATOM 32626 C CA . GLU A 1 48 ? 5.705 -6.955 -5.039 1.00 0.47 48 GLU A CA 20
ATOM 32627 C C . GLU A 1 48 ? 4.945 -5.637 -4.919 1.00 0.45 48 GLU A C 20
ATOM 32628 O O . GLU A 1 48 ? 3.871 -5.576 -4.320 1.00 0.49 48 GLU A O 20
ATOM 32640 N N . LEU A 1 49 ? 5.527 -4.580 -5.475 1.00 0.46 49 LEU A N 20
ATOM 32641 C CA . LEU A 1 49 ? 4.964 -3.239 -5.363 1.00 0.50 49 LEU A CA 20
ATOM 32642 C C . LEU A 1 49 ? 4.156 -2.866 -6.601 1.00 0.45 49 LEU A C 20
ATOM 32643 O O . LEU A 1 49 ? 4.641 -2.968 -7.731 1.00 0.54 49 LEU A O 20
ATOM 32659 N N . ILE A 1 50 ? 2.922 -2.438 -6.379 1.00 0.39 50 ILE A N 20
ATOM 32660 C CA . ILE A 1 50 ? 2.066 -1.966 -7.454 1.00 0.43 50 ILE A CA 20
ATOM 32661 C C . ILE A 1 50 ? 1.749 -0.485 -7.250 1.00 0.40 50 ILE A C 20
ATOM 32662 O O . ILE A 1 50 ? 1.364 -0.065 -6.155 1.00 0.37 50 ILE A O 20
ATOM 32678 N N . THR A 1 51 ? 1.945 0.303 -8.294 1.00 0.48 51 THR A N 20
ATOM 32679 C CA . THR A 1 51 ? 1.679 1.730 -8.242 1.00 0.52 51 THR A CA 20
ATOM 32680 C C . THR A 1 51 ? 0.226 2.030 -8.604 1.00 0.56 51 THR A C 20
ATOM 32681 O O . THR A 1 51 ? -0.277 1.575 -9.633 1.00 0.66 51 THR A O 20
ATOM 32692 N N . VAL A 1 52 ? -0.445 2.785 -7.746 1.00 0.68 52 VAL A N 20
ATOM 32693 C CA . VAL A 1 52 ? -1.839 3.151 -7.960 1.00 0.78 52 VAL A CA 20
ATOM 32694 C C . VAL A 1 52 ? -1.973 4.654 -8.166 1.00 0.85 52 VAL A C 20
ATOM 32695 O O . VAL A 1 52 ? -1.197 5.427 -7.603 1.00 1.66 52 VAL A O 20
ATOM 32708 N N . PRO A 1 53 ? -2.939 5.086 -9.004 1.00 0.73 53 PRO A N 20
ATOM 32709 C CA . PRO A 1 53 ? -3.312 6.494 -9.140 1.00 0.90 53 PRO A CA 20
ATOM 32710 C C . PRO A 1 53 ? -3.531 7.171 -7.784 1.00 0.88 53 PRO A C 20
ATOM 32711 O O . PRO A 1 53 ? -3.765 6.516 -6.769 1.00 1.64 53 PRO A O 20
ATOM 32722 N N . GLY A 1 54 ? -3.470 8.489 -7.794 1.00 1.49 54 GLY A N 20
ATOM 32723 C CA . GLY A 1 54 ? -3.433 9.271 -6.568 1.00 2.14 54 GLY A CA 20
ATOM 32724 C C . GLY A 1 54 ? -4.709 9.223 -5.742 1.00 1.80 54 GLY A C 20
ATOM 32725 O O . GLY A 1 54 ? -4.753 9.780 -4.642 1.00 2.08 54 GLY A O 20
ATOM 32729 N N . SER A 1 55 ? -5.743 8.571 -6.252 1.00 1.36 55 SER A N 20
ATOM 32730 C CA . SER A 1 55 ? -6.995 8.455 -5.525 1.00 0.97 55 SER A CA 20
ATOM 32731 C C . SER A 1 55 ? -6.999 7.200 -4.652 1.00 0.64 55 SER A C 20
ATOM 32732 O O . SER A 1 55 ? -6.897 6.079 -5.159 1.00 0.50 55 SER A O 20
ATOM 32740 N N . PRO A 1 56 ? -7.121 7.381 -3.321 1.00 0.66 56 PRO A N 20
ATOM 32741 C CA . PRO A 1 56 ? -7.173 6.273 -2.350 1.00 0.58 56 PRO A CA 20
ATOM 32742 C C . PRO A 1 56 ? -8.263 5.258 -2.670 1.00 0.53 56 PRO A C 20
ATOM 32743 O O . PRO A 1 56 ? -8.160 4.087 -2.305 1.00 0.62 56 PRO A O 20
ATOM 32754 N N . GLU A 1 57 ? -9.302 5.731 -3.346 1.00 0.62 57 GLU A N 20
ATOM 32755 C CA . GLU A 1 57 ? -10.427 4.895 -3.749 1.00 0.80 57 GLU A CA 20
ATOM 32756 C C . GLU A 1 57 ? -9.948 3.651 -4.494 1.00 0.67 57 GLU A C 20
ATOM 32757 O O . GLU A 1 57 ? -10.351 2.528 -4.182 1.00 0.67 57 GLU A O 20
ATOM 32769 N N . GLU A 1 58 ? -9.071 3.863 -5.464 1.00 0.61 58 GLU A N 20
ATOM 32770 C CA . GLU A 1 58 ? -8.594 2.785 -6.315 1.00 0.56 58 GLU A CA 20
ATOM 32771 C C . GLU A 1 58 ? -7.491 1.990 -5.636 1.00 0.50 58 GLU A C 20
ATOM 32772 O O . GLU A 1 58 ? -7.313 0.807 -5.917 1.00 0.54 58 GLU A O 20
ATOM 32784 N N . ALA A 1 59 ? -6.759 2.640 -4.740 1.00 0.52 59 ALA A N 20
ATOM 32785 C CA . ALA A 1 59 ? -5.667 1.992 -4.025 1.00 0.59 59 ALA A CA 20
ATOM 32786 C C . ALA A 1 59 ? -6.160 0.781 -3.250 1.00 0.50 59 ALA A C 20
ATOM 32787 O O . ALA A 1 59 ? -5.639 -0.322 -3.401 1.00 0.50 59 ALA A O 20
ATOM 32794 N N . ILE A 1 60 ? -7.191 0.979 -2.446 1.00 0.51 60 ILE A N 20
ATOM 32795 C CA . ILE A 1 60 ? -7.695 -0.090 -1.598 1.00 0.52 60 ILE A CA 20
ATOM 32796 C C . ILE A 1 60 ? -8.383 -1.160 -2.440 1.00 0.50 60 ILE A C 20
ATOM 32797 O O . ILE A 1 60 ? -8.273 -2.356 -2.164 1.00 0.52 60 ILE A O 20
ATOM 32813 N N . ARG A 1 61 ? -9.070 -0.720 -3.488 1.00 0.51 61 ARG A N 20
ATOM 32814 C CA . ARG A 1 61 ? -9.804 -1.628 -4.358 1.00 0.57 61 ARG A CA 20
ATOM 32815 C C . ARG A 1 61 ? -8.835 -2.493 -5.167 1.00 0.55 61 ARG A C 20
ATOM 32816 O O . ARG A 1 61 ? -9.136 -3.637 -5.507 1.00 0.67 61 ARG A O 20
ATOM 32837 N N . LEU A 1 62 ? -7.667 -1.939 -5.463 1.00 0.47 62 LEU A N 20
ATOM 32838 C CA . LEU A 1 62 ? -6.632 -2.662 -6.190 1.00 0.50 62 LEU A CA 20
ATOM 32839 C C . LEU A 1 62 ? -6.008 -3.715 -5.272 1.00 0.43 62 LEU A C 20
ATOM 32840 O O . LEU A 1 62 ? -5.789 -4.856 -5.675 1.00 0.45 62 LEU A O 20
ATOM 32856 N N . ALA A 1 63 ? -5.747 -3.323 -4.029 1.00 0.41 63 ALA A N 20
ATOM 32857 C CA . ALA A 1 63 ? -5.154 -4.221 -3.044 1.00 0.42 63 ALA A CA 20
ATOM 32858 C C . ALA A 1 63 ? -5.997 -5.478 -2.865 1.00 0.46 63 ALA A C 20
ATOM 32859 O O . ALA A 1 63 ? -5.469 -6.592 -2.825 1.00 0.49 63 ALA A O 20
ATOM 32866 N N . GLN A 1 64 ? -7.311 -5.292 -2.769 1.00 0.52 64 GLN A N 20
ATOM 32867 C CA . GLN A 1 64 ? -8.236 -6.410 -2.627 1.00 0.64 64 GLN A CA 20
ATOM 32868 C C . GLN A 1 64 ? -8.158 -7.332 -3.841 1.00 0.62 64 GLN A C 20
ATOM 32869 O O . GLN A 1 64 ? -8.231 -8.553 -3.711 1.00 0.69 64 GLN A O 20
ATOM 32883 N N . GLU A 1 65 ? -7.997 -6.736 -5.018 1.00 0.58 65 GLU A N 20
ATOM 32884 C CA . GLU A 1 65 ? -7.907 -7.493 -6.260 1.00 0.63 65 GLU A CA 20
ATOM 32885 C C . GLU A 1 65 ? -6.704 -8.425 -6.233 1.00 0.55 65 GLU A C 20
ATOM 32886 O O . GLU A 1 65 ? -6.831 -9.617 -6.511 1.00 0.62 65 GLU A O 20
ATOM 32898 N N . ILE A 1 66 ? -5.540 -7.890 -5.874 1.00 0.46 66 ILE A N 20
ATOM 32899 C CA . ILE A 1 66 ? -4.331 -8.695 -5.828 1.00 0.46 66 ILE A CA 20
ATOM 32900 C C . ILE A 1 66 ? -4.441 -9.793 -4.776 1.00 0.43 66 ILE A C 20
ATOM 32901 O O . ILE A 1 66 ? -4.061 -10.933 -5.024 1.00 0.48 66 ILE A O 20
ATOM 32917 N N . ALA A 1 67 ? -4.981 -9.449 -3.613 1.00 0.44 67 ALA A N 20
ATOM 32918 C CA . ALA A 1 67 ? -5.095 -10.400 -2.515 1.00 0.51 67 ALA A CA 20
ATOM 32919 C C . ALA A 1 67 ? -6.072 -11.526 -2.852 1.00 0.55 67 ALA A C 20
ATOM 32920 O O . ALA A 1 67 ? -5.880 -12.674 -2.447 1.00 0.63 67 ALA A O 20
ATOM 32927 N N . GLU A 1 68 ? -7.120 -11.190 -3.593 1.00 0.60 68 GLU A N 20
ATOM 32928 C CA . GLU A 1 68 ? -8.101 -12.177 -4.029 1.00 0.73 68 GLU A CA 20
ATOM 32929 C C . GLU A 1 68 ? -7.502 -13.090 -5.093 1.00 0.73 68 GLU A C 20
ATOM 32930 O O . GLU A 1 68 ? -7.742 -14.296 -5.104 1.00 0.87 68 GLU A O 20
ATOM 32942 N N . LYS A 1 69 ? -6.700 -12.509 -5.969 1.00 0.65 69 LYS A N 20
ATOM 32943 C CA . LYS A 1 69 ? -6.144 -13.236 -7.100 1.00 0.71 69 LYS A CA 20
ATOM 32944 C C . LYS A 1 69 ? -4.734 -13.741 -6.800 1.00 0.73 69 LYS A C 20
ATOM 32945 O O . LYS A 1 69 ? -3.968 -14.049 -7.713 1.00 0.92 69 LYS A O 20
ATOM 32964 N N . ALA A 1 70 ? -4.402 -13.828 -5.520 1.00 0.67 70 ALA A N 20
ATOM 32965 C CA . ALA A 1 70 ? -3.094 -14.310 -5.102 1.00 0.71 70 ALA A CA 20
ATOM 32966 C C . ALA A 1 70 ? -3.164 -15.764 -4.661 1.00 0.69 70 ALA A C 20
ATOM 32967 O O . ALA A 1 70 ? -3.912 -16.105 -3.741 1.00 0.68 70 ALA A O 20
ATOM 32974 N N . PRO A 1 71 ? -2.400 -16.644 -5.316 1.00 0.84 71 PRO A N 20
ATOM 32975 C CA . PRO A 1 71 ? -2.318 -18.043 -4.923 1.00 0.90 71 PRO A CA 20
ATOM 32976 C C . PRO A 1 71 ? -1.368 -18.248 -3.743 1.00 0.81 71 PRO A C 20
ATOM 32977 O O . PRO A 1 71 ? -0.145 -18.143 -3.881 1.00 0.93 71 PRO A O 20
ATOM 32988 N N . GLY A 1 72 ? -1.936 -18.534 -2.584 1.00 0.75 72 GLY A N 20
ATOM 32989 C CA . GLY A 1 72 ? -1.135 -18.786 -1.402 1.00 0.77 72 GLY A CA 20
ATOM 32990 C C . GLY A 1 72 ? -1.378 -17.748 -0.326 1.00 0.63 72 GLY A C 20
ATOM 32991 O O . GLY A 1 72 ? -2.298 -16.937 -0.449 1.00 0.62 72 GLY A O 20
ATOM 32995 N N . PRO A 1 73 ? -0.577 -17.752 0.752 1.00 0.61 73 PRO A N 20
ATOM 32996 C CA . PRO A 1 73 ? -0.697 -16.761 1.826 1.00 0.58 73 PRO A CA 20
ATOM 32997 C C . PRO A 1 73 ? -0.326 -15.362 1.342 1.00 0.48 73 PRO A C 20
ATOM 32998 O O . PRO A 1 73 ? 0.802 -15.125 0.900 1.00 0.54 73 PRO A O 20
ATOM 33009 N N . VAL A 1 74 ? -1.275 -14.442 1.425 1.00 0.48 74 VAL A N 20
ATOM 33010 C CA . VAL A 1 74 ? -1.080 -13.097 0.909 1.00 0.46 74 VAL A CA 20
ATOM 33011 C C . VAL A 1 74 ? -1.466 -12.045 1.945 1.00 0.44 74 VAL A C 20
ATOM 33012 O O . VAL A 1 74 ? -2.412 -12.229 2.715 1.00 0.56 74 VAL A O 20
ATOM 33025 N N . LYS A 1 75 ? -0.712 -10.957 1.972 1.00 0.44 75 LYS A N 20
ATOM 33026 C CA . LYS A 1 75 ? -0.998 -9.838 2.849 1.00 0.52 75 LYS A CA 20
ATOM 33027 C C . LYS A 1 75 ? -0.498 -8.547 2.202 1.00 0.42 75 LYS A C 20
ATOM 33028 O O . LYS A 1 75 ? 0.658 -8.457 1.779 1.00 0.45 75 LYS A O 20
ATOM 33047 N N . VAL A 1 76 ? -1.377 -7.561 2.102 1.00 0.42 76 VAL A N 20
ATOM 33048 C CA . VAL A 1 76 ? -1.083 -6.358 1.333 1.00 0.39 76 VAL A CA 20
ATOM 33049 C C . VAL A 1 76 ? -0.919 -5.138 2.236 1.00 0.38 76 VAL A C 20
ATOM 33050 O O . VAL A 1 76 ? -1.650 -4.968 3.214 1.00 0.50 76 VAL A O 20
ATOM 33063 N N . LEU A 1 77 ? 0.058 -4.304 1.905 1.00 0.35 77 LEU A N 20
ATOM 33064 C CA . LEU A 1 77 ? 0.271 -3.040 2.595 1.00 0.41 77 LEU A CA 20
ATOM 33065 C C . LEU A 1 77 ? 0.033 -1.881 1.633 1.00 0.39 77 LEU A C 20
ATOM 33066 O O . LEU A 1 77 ? 0.647 -1.819 0.569 1.00 0.43 77 LEU A O 20
ATOM 33082 N N . VAL A 1 78 ? -0.863 -0.977 1.999 1.00 0.37 78 VAL A N 20
ATOM 33083 C CA . VAL A 1 78 ? -1.178 0.165 1.152 1.00 0.36 78 VAL A CA 20
ATOM 33084 C C . VAL A 1 78 ? -0.662 1.453 1.775 1.00 0.36 78 VAL A C 20
ATOM 33085 O O . VAL A 1 78 ? -1.053 1.822 2.886 1.00 0.38 78 VAL A O 20
ATOM 33098 N N . LEU A 1 79 ? 0.222 2.125 1.057 1.00 0.38 79 LEU A N 20
ATOM 33099 C CA . LEU A 1 79 ? 0.785 3.384 1.511 1.00 0.40 79 LEU A CA 20
ATOM 33100 C C . LEU A 1 79 ? 0.015 4.549 0.904 1.00 0.37 79 LEU A C 20
ATOM 33101 O O . LEU A 1 79 ? 0.233 4.911 -0.254 1.00 0.41 79 LEU A O 20
ATOM 33117 N N . ILE A 1 80 ? -0.891 5.129 1.675 1.00 0.41 80 ILE A N 20
ATOM 33118 C CA . ILE A 1 80 ? -1.638 6.289 1.216 1.00 0.43 80 ILE A CA 20
ATOM 33119 C C . ILE A 1 80 ? -0.896 7.560 1.607 1.00 0.41 80 ILE A C 20
ATOM 33120 O O . ILE A 1 80 ? -0.356 7.660 2.707 1.00 0.42 80 ILE A O 20
ATOM 33136 N N . THR A 1 81 ? -0.845 8.519 0.703 1.00 0.60 81 THR A N 20
ATOM 33137 C CA . THR A 1 81 ? -0.074 9.723 0.939 1.00 0.69 81 THR A CA 20
ATOM 33138 C C . THR A 1 81 ? -0.936 10.969 0.760 1.00 0.79 81 THR A C 20
ATOM 33139 O O . THR A 1 81 ? -1.944 10.945 0.044 1.00 1.20 81 THR A O 20
ATOM 33150 N N . GLY A 1 82 ? -0.542 12.046 1.427 1.00 0.73 82 GLY A N 20
ATOM 33151 C CA . GLY A 1 82 ? -1.278 13.289 1.339 1.00 1.09 82 GLY A CA 20
ATOM 33152 C C . GLY A 1 82 ? -2.440 13.334 2.306 1.00 0.92 82 GLY A C 20
ATOM 33153 O O . GLY A 1 82 ? -2.685 12.375 3.044 1.00 1.03 82 GLY A O 20
ATOM 33157 N N . SER A 1 83 ? -3.146 14.449 2.321 1.00 1.03 83 SER A N 20
ATOM 33158 C CA . SER A 1 83 ? -4.320 14.589 3.159 1.00 1.19 83 SER A CA 20
ATOM 33159 C C . SER A 1 83 ? -5.554 14.137 2.393 1.00 1.10 83 SER A C 20
ATOM 33160 O O . SER A 1 83 ? -6.092 14.878 1.568 1.00 1.22 83 SER A O 20
ATOM 33168 N N . ALA A 1 84 ? -5.980 12.908 2.658 1.00 1.02 84 ALA A N 20
ATOM 33169 C CA . ALA A 1 84 ? -7.134 12.335 1.990 1.00 0.95 84 ALA A CA 20
ATOM 33170 C C . ALA A 1 84 ? -8.394 13.098 2.359 1.00 0.97 84 ALA A C 20
ATOM 33171 O O . ALA A 1 84 ? -8.779 13.156 3.528 1.00 1.13 84 ALA A O 20
ATOM 33178 N N . ASP A 1 85 ? -9.013 13.699 1.357 1.00 0.89 85 ASP A N 20
ATOM 33179 C CA . ASP A 1 85 ? -10.229 14.468 1.557 1.00 0.93 85 ASP A CA 20
ATOM 33180 C C . ASP A 1 85 ? -11.365 13.550 1.992 1.00 0.81 85 ASP A C 20
ATOM 33181 O O . ASP A 1 85 ? -11.369 12.372 1.637 1.00 0.71 85 ASP A O 20
ATOM 33190 N N . PRO A 1 86 ? -12.330 14.078 2.772 1.00 0.92 86 PRO A N 20
ATOM 33191 C CA . PRO A 1 86 ? -13.421 13.291 3.369 1.00 0.95 86 PRO A CA 20
ATOM 33192 C C . PRO A 1 86 ? -14.026 12.252 2.426 1.00 0.85 86 PRO A C 20
ATOM 33193 O O . PRO A 1 86 ? -14.233 11.099 2.811 1.00 0.88 86 PRO A O 20
ATOM 33204 N N . ASP A 1 87 ? -14.288 12.660 1.190 1.00 0.82 87 ASP A N 20
ATOM 33205 C CA . ASP A 1 87 ? -14.886 11.777 0.193 1.00 0.86 87 ASP A CA 20
ATOM 33206 C C . ASP A 1 87 ? -13.997 10.566 -0.081 1.00 0.74 87 ASP A C 20
ATOM 33207 O O . ASP A 1 87 ? -14.453 9.424 -0.007 1.00 0.79 87 ASP A O 20
ATOM 33216 N N . GLU A 1 88 ? -12.726 10.813 -0.357 1.00 0.68 88 GLU A N 20
ATOM 33217 C CA . GLU A 1 88 ? -11.791 9.742 -0.673 1.00 0.67 88 GLU A CA 20
ATOM 33218 C C . GLU A 1 88 ? -11.406 8.960 0.577 1.00 0.55 88 GLU A C 20
ATOM 33219 O O . GLU A 1 88 ? -11.195 7.749 0.516 1.00 0.54 88 GLU A O 20
ATOM 33231 N N . LYS A 1 89 ? -11.318 9.654 1.706 1.00 0.57 89 LYS A N 20
ATOM 33232 C CA . LYS A 1 89 ? -10.968 9.018 2.970 1.00 0.62 89 LYS A CA 20
ATOM 33233 C C . LYS A 1 89 ? -12.021 7.993 3.368 1.00 0.59 89 LYS A C 20
ATOM 33234 O O . LYS A 1 89 ? -11.696 6.856 3.704 1.00 0.64 89 LYS A O 20
ATOM 33253 N N . THR A 1 90 ? -13.285 8.397 3.313 1.00 0.62 90 THR A N 20
ATOM 33254 C CA . THR A 1 90 ? -14.383 7.508 3.663 1.00 0.69 90 THR A CA 20
ATOM 33255 C C . THR A 1 90 ? -14.465 6.343 2.678 1.00 0.62 90 THR A C 20
ATOM 33256 O O . THR A 1 90 ? -14.747 5.208 3.065 1.00 0.69 90 THR A O 20
ATOM 33267 N N . LYS A 1 91 ? -14.194 6.627 1.409 1.00 0.57 91 LYS A N 20
ATOM 33268 C CA . LYS A 1 91 ? -14.218 5.602 0.375 1.00 0.64 91 LYS A CA 20
ATOM 33269 C C . LYS A 1 91 ? -13.097 4.593 0.609 1.00 0.63 91 LYS A C 20
ATOM 33270 O O . LYS A 1 91 ? -13.277 3.390 0.414 1.00 0.73 91 LYS A O 20
ATOM 33289 N N . ALA A 1 92 ? -11.943 5.090 1.043 1.00 0.58 92 ALA A N 20
ATOM 33290 C CA . ALA A 1 92 ? -10.805 4.237 1.339 1.00 0.67 92 ALA A CA 20
ATOM 33291 C C . ALA A 1 92 ? -11.074 3.425 2.592 1.00 0.68 92 ALA A C 20
ATOM 33292 O O . ALA A 1 92 ? -10.753 2.243 2.657 1.00 0.78 92 ALA A O 20
ATOM 33299 N N . LYS A 1 93 ? -11.682 4.070 3.581 1.00 0.64 93 LYS A N 20
ATOM 33300 C CA . LYS A 1 93 ? -11.995 3.419 4.842 1.00 0.71 93 LYS A CA 20
ATOM 33301 C C . LYS A 1 93 ? -13.023 2.309 4.644 1.00 0.70 93 LYS A C 20
ATOM 33302 O O . LYS A 1 93 ? -12.870 1.213 5.183 1.00 0.79 93 LYS A O 20
ATOM 33321 N N . LYS A 1 94 ? -14.063 2.592 3.870 1.00 0.66 94 LYS A N 20
ATOM 33322 C CA . LYS A 1 94 ? -15.096 1.602 3.599 1.00 0.71 94 LYS A CA 20
ATOM 33323 C C . LYS A 1 94 ? -14.509 0.430 2.819 1.00 0.67 94 LYS A C 20
ATOM 33324 O O . LYS A 1 94 ? -14.791 -0.730 3.116 1.00 0.74 94 LYS A O 20
ATOM 33343 N N . ALA A 1 95 ? -13.672 0.743 1.838 1.00 0.60 95 ALA A N 20
ATOM 33344 C CA . ALA A 1 95 ? -13.008 -0.282 1.046 1.00 0.60 95 ALA A CA 20
ATOM 33345 C C . ALA A 1 95 ? -12.072 -1.108 1.920 1.00 0.57 95 ALA A C 20
ATOM 33346 O O . ALA A 1 95 ? -12.011 -2.326 1.793 1.00 0.57 95 ALA A O 20
ATOM 33353 N N . ALA A 1 96 ? -11.358 -0.435 2.819 1.00 0.57 96 ALA A N 20
ATOM 33354 C CA . ALA A 1 96 ? -10.440 -1.103 3.736 1.00 0.58 96 ALA A CA 20
ATOM 33355 C C . ALA A 1 96 ? -11.195 -2.004 4.702 1.00 0.56 96 ALA A C 20
ATOM 33356 O O . ALA A 1 96 ? -10.708 -3.067 5.078 1.00 0.59 96 ALA A O 20
ATOM 33363 N N . GLU A 1 97 ? -12.385 -1.571 5.098 1.00 0.57 97 GLU A N 20
ATOM 33364 C CA . GLU A 1 97 ? -13.231 -2.362 5.980 1.00 0.63 97 GLU A CA 20
ATOM 33365 C C . GLU A 1 97 ? -13.621 -3.668 5.296 1.00 0.55 97 GLU A C 20
ATOM 33366 O O . GLU A 1 97 ? -13.611 -4.735 5.913 1.00 0.58 97 GLU A O 20
ATOM 33378 N N . GLU A 1 98 ? -13.945 -3.573 4.012 1.00 0.55 98 GLU A N 20
ATOM 33379 C CA . GLU A 1 98 ? -14.310 -4.738 3.220 1.00 0.57 98 GLU A CA 20
ATOM 33380 C C . GLU A 1 98 ? -13.083 -5.588 2.901 1.00 0.52 98 GLU A C 20
ATOM 33381 O O . GLU A 1 98 ? -13.088 -6.804 3.096 1.00 0.60 98 GLU A O 20
ATOM 33393 N N . ALA A 1 99 ? -12.032 -4.934 2.428 1.00 0.46 99 ALA A N 20
ATOM 33394 C CA . ALA A 1 99 ? -10.823 -5.615 1.974 1.00 0.49 99 ALA A CA 20
ATOM 33395 C C . ALA A 1 99 ? -10.015 -6.192 3.136 1.00 0.46 99 ALA A C 20
ATOM 33396 O O . ALA A 1 99 ? -9.106 -6.995 2.925 1.00 0.50 99 ALA A O 20
ATOM 33403 N N . ARG A 1 100 ? -10.341 -5.776 4.357 1.00 0.47 100 ARG A N 20
ATOM 33404 C CA . ARG A 1 100 ? -9.653 -6.248 5.561 1.00 0.53 100 ARG A CA 20
ATOM 33405 C C . ARG A 1 100 ? -9.639 -7.776 5.631 1.00 0.51 100 ARG A C 20
ATOM 33406 O O . ARG A 1 100 ? -8.710 -8.376 6.173 1.00 0.56 100 ARG A O 20
ATOM 33427 N N . LYS A 1 101 ? -10.663 -8.396 5.053 1.00 0.51 101 LYS A N 20
ATOM 33428 C CA . LYS A 1 101 ? -10.786 -9.851 5.038 1.00 0.58 101 LYS A CA 20
ATOM 33429 C C . LYS A 1 101 ? -9.644 -10.501 4.248 1.00 0.63 101 LYS A C 20
ATOM 33430 O O . LYS A 1 101 ? -9.396 -11.701 4.372 1.00 0.81 101 LYS A O 20
ATOM 33449 N N . TRP A 1 102 ? -8.949 -9.708 3.444 1.00 0.57 102 TRP A N 20
ATOM 33450 C CA . TRP A 1 102 ? -7.852 -10.213 2.627 1.00 0.71 102 TRP A CA 20
ATOM 33451 C C . TRP A 1 102 ? -6.495 -9.840 3.220 1.00 0.64 102 TRP A C 20
ATOM 33452 O O . TRP A 1 102 ? -5.459 -10.010 2.575 1.00 0.73 102 TRP A O 20
ATOM 33473 N N . ASN A 1 103 ? -6.521 -9.341 4.457 1.00 0.56 103 ASN A N 20
ATOM 33474 C CA . ASN A 1 103 ? -5.313 -8.932 5.179 1.00 0.64 103 ASN A CA 20
ATOM 33475 C C . ASN A 1 103 ? -4.624 -7.771 4.465 1.00 0.56 103 ASN A C 20
ATOM 33476 O O . ASN A 1 103 ? -3.512 -7.901 3.950 1.00 0.70 103 ASN A O 20
ATOM 33487 N N . VAL A 1 104 ? -5.297 -6.635 4.428 1.00 0.46 104 VAL A N 20
ATOM 33488 C CA . VAL A 1 104 ? -4.713 -5.432 3.864 1.00 0.45 104 VAL A CA 20
ATOM 33489 C C . VAL A 1 104 ? -4.624 -4.347 4.933 1.00 0.48 104 VAL A C 20
ATOM 33490 O O . VAL A 1 104 ? -5.559 -4.147 5.714 1.00 0.63 104 VAL A O 20
ATOM 33503 N N . ARG A 1 105 ? -3.489 -3.677 4.990 1.00 0.45 105 ARG A N 20
ATOM 33504 C CA . ARG A 1 105 ? -3.271 -2.641 5.983 1.00 0.48 105 ARG A CA 20
ATOM 33505 C C . ARG A 1 105 ? -2.980 -1.311 5.304 1.00 0.44 105 ARG A C 20
ATOM 33506 O O . ARG A 1 105 ? -2.030 -1.194 4.530 1.00 0.51 105 ARG A O 20
ATOM 33527 N N . VAL A 1 106 ? -3.812 -0.321 5.580 1.00 0.47 106 VAL A N 20
ATOM 33528 C CA . VAL A 1 106 ? -3.614 1.010 5.031 1.00 0.48 106 VAL A CA 20
ATOM 33529 C C . VAL A 1 106 ? -2.868 1.886 6.033 1.00 0.50 106 VAL A C 20
ATOM 33530 O O . VAL A 1 106 ? -3.217 1.933 7.215 1.00 0.64 106 VAL A O 20
ATOM 33543 N N . ARG A 1 107 ? -1.811 2.538 5.575 1.00 0.46 107 ARG A N 20
ATOM 33544 C CA . ARG A 1 107 ? -1.046 3.439 6.428 1.00 0.58 107 ARG A CA 20
ATOM 33545 C C . ARG A 1 107 ? -0.699 4.709 5.667 1.00 0.49 107 ARG A C 20
ATOM 33546 O O . ARG A 1 107 ? -0.575 4.691 4.442 1.00 0.48 107 ARG A O 20
ATOM 33567 N N . THR A 1 108 ? -0.549 5.806 6.394 1.00 0.56 108 THR A N 20
ATOM 33568 C CA . THR A 1 108 ? -0.320 7.101 5.778 1.00 0.51 108 THR A CA 20
ATOM 33569 C C . THR A 1 108 ? 1.166 7.450 5.746 1.00 0.52 108 THR A C 20
ATOM 33570 O O . THR A 1 108 ? 1.868 7.339 6.756 1.00 0.66 108 THR A O 20
ATOM 33581 N N . VAL A 1 109 ? 1.638 7.861 4.578 1.00 0.47 109 VAL A N 20
ATOM 33582 C CA . VAL A 1 109 ? 3.012 8.306 4.421 1.00 0.55 109 VAL A CA 20
ATOM 33583 C C . VAL A 1 109 ? 3.062 9.791 4.069 1.00 0.57 109 VAL A C 20
ATOM 33584 O O . VAL A 1 109 ? 2.673 10.205 2.973 1.00 0.62 109 VAL A O 20
ATOM 33597 N N . THR A 1 110 ? 3.518 10.596 5.015 1.00 0.70 110 THR A N 20
ATOM 33598 C CA . THR A 1 110 ? 3.654 12.026 4.797 1.00 0.84 110 THR A CA 20
ATOM 33599 C C . THR A 1 110 ? 4.985 12.340 4.123 1.00 0.84 110 THR A C 20
ATOM 33600 O O . THR A 1 110 ? 5.062 13.174 3.223 1.00 0.97 110 THR A O 20
ATOM 33611 N N . SER A 1 111 ? 6.025 11.645 4.554 1.00 0.79 111 SER A N 20
ATOM 33612 C CA . SER A 1 111 ? 7.355 11.829 4.003 1.00 0.85 111 SER A CA 20
ATOM 33613 C C . SER A 1 111 ? 7.914 10.484 3.544 1.00 0.76 111 SER A C 20
ATOM 33614 O O . SER A 1 111 ? 7.420 9.439 3.970 1.00 0.69 111 SER A O 20
ATOM 33622 N N . PRO A 1 112 ? 8.936 10.475 2.669 1.00 0.82 112 PRO A N 20
ATOM 33623 C CA . PRO A 1 112 ? 9.597 9.233 2.245 1.00 0.80 112 PRO A CA 20
ATOM 33624 C C . PRO A 1 112 ? 10.138 8.444 3.438 1.00 0.70 112 PRO A C 20
ATOM 33625 O O . PRO A 1 112 ? 10.220 7.215 3.401 1.00 0.74 112 PRO A O 20
ATOM 33636 N N . ASP A 1 113 ? 10.475 9.168 4.505 1.00 0.67 113 ASP A N 20
ATOM 33637 C CA . ASP A 1 113 ? 10.925 8.565 5.761 1.00 0.66 113 ASP A CA 20
ATOM 33638 C C . ASP A 1 113 ? 9.899 7.563 6.275 1.00 0.59 113 ASP A C 20
ATOM 33639 O O . ASP A 1 113 ? 10.247 6.540 6.867 1.00 0.63 113 ASP A O 20
ATOM 33648 N N . GLU A 1 114 ? 8.632 7.873 6.045 1.00 0.57 114 GLU A N 20
ATOM 33649 C CA . GLU A 1 114 ? 7.542 7.020 6.484 1.00 0.60 114 GLU A CA 20
ATOM 33650 C C . GLU A 1 114 ? 7.479 5.769 5.625 1.00 0.52 114 GLU A C 20
ATOM 33651 O O . GLU A 1 114 ? 7.408 4.655 6.140 1.00 0.52 114 GLU A O 20
ATOM 33663 N N . ALA A 1 115 ? 7.530 5.961 4.313 1.00 0.55 115 ALA A N 20
ATOM 33664 C CA . ALA A 1 115 ? 7.493 4.848 3.375 1.00 0.58 115 ALA A CA 20
ATOM 33665 C C . ALA A 1 115 ? 8.628 3.875 3.658 1.00 0.51 115 ALA A C 20
ATOM 33666 O O . ALA A 1 115 ? 8.429 2.661 3.672 1.00 0.51 115 ALA A O 20
ATOM 33673 N N . LYS A 1 116 ? 9.809 4.426 3.917 1.00 0.51 116 LYS A N 20
ATOM 33674 C CA . LYS A 1 116 ? 10.984 3.626 4.223 1.00 0.51 116 LYS A CA 20
ATOM 33675 C C . LYS A 1 116 ? 10.745 2.731 5.435 1.00 0.44 116 LYS A C 20
ATOM 33676 O O . LYS A 1 116 ? 11.021 1.530 5.393 1.00 0.49 116 LYS A O 20
ATOM 33695 N N . ARG A 1 117 ? 10.213 3.307 6.509 1.00 0.42 117 ARG A N 20
ATOM 33696 C CA . ARG A 1 117 ? 10.044 2.560 7.747 1.00 0.44 117 ARG A CA 20
ATOM 33697 C C . ARG A 1 117 ? 8.919 1.539 7.635 1.00 0.43 117 ARG A C 20
ATOM 33698 O O . ARG A 1 117 ? 9.051 0.429 8.136 1.00 0.50 117 ARG A O 20
ATOM 33719 N N . TRP A 1 118 ? 7.818 1.903 6.981 1.00 0.43 118 TRP A N 20
ATOM 33720 C CA . TRP A 1 118 ? 6.664 1.016 6.928 1.00 0.51 118 TRP A CA 20
ATOM 33721 C C . TRP A 1 118 ? 6.988 -0.240 6.129 1.00 0.51 118 TRP A C 20
ATOM 33722 O O . TRP A 1 118 ? 6.687 -1.356 6.555 1.00 0.60 118 TRP A O 20
ATOM 33743 N N . ILE A 1 119 ? 7.625 -0.052 4.980 1.00 0.48 119 ILE A N 20
ATOM 33744 C CA . ILE A 1 119 ? 8.003 -1.166 4.120 1.00 0.54 119 ILE A CA 20
ATOM 33745 C C . ILE A 1 119 ? 8.971 -2.101 4.848 1.00 0.53 119 ILE A C 20
ATOM 33746 O O . ILE A 1 119 ? 8.951 -3.316 4.650 1.00 0.58 119 ILE A O 20
ATOM 33762 N N . LYS A 1 120 ? 9.795 -1.529 5.716 1.00 0.52 120 LYS A N 20
ATOM 33763 C CA . LYS A 1 120 ? 10.737 -2.306 6.512 1.00 0.57 120 LYS A CA 20
ATOM 33764 C C . LYS A 1 120 ? 10.028 -2.986 7.687 1.00 0.56 120 LYS A C 20
ATOM 33765 O O . LYS A 1 120 ? 10.282 -4.153 7.991 1.00 0.61 120 LYS A O 20
ATOM 33784 N N . GLU A 1 121 ? 9.133 -2.251 8.331 1.00 0.56 121 GLU A N 20
ATOM 33785 C CA . GLU A 1 121 ? 8.465 -2.714 9.541 1.00 0.63 121 GLU A CA 20
ATOM 33786 C C . GLU A 1 121 ? 7.494 -3.856 9.249 1.00 0.67 121 GLU A C 20
ATOM 33787 O O . GLU A 1 121 ? 7.267 -4.721 10.094 1.00 0.79 121 GLU A O 20
ATOM 33799 N N . PHE A 1 122 ? 6.921 -3.858 8.056 1.00 0.65 122 PHE A N 20
ATOM 33800 C CA . PHE A 1 122 ? 5.985 -4.907 7.675 1.00 0.76 122 PHE A CA 20
ATOM 33801 C C . PHE A 1 122 ? 6.709 -6.135 7.137 1.00 0.78 122 PHE A C 20
ATOM 33802 O O . PHE A 1 122 ? 6.296 -7.266 7.400 1.00 0.89 122 PHE A O 20
ATOM 33819 N N . SER A 1 123 ? 7.791 -5.918 6.397 1.00 0.72 123 SER A N 20
ATOM 33820 C CA . SER A 1 123 ? 8.548 -7.024 5.825 1.00 0.79 123 SER A CA 20
ATOM 33821 C C . SER A 1 123 ? 9.272 -7.804 6.917 1.00 0.81 123 SER A C 20
ATOM 33822 O O . SER A 1 123 ? 9.332 -9.034 6.857 1.00 1.02 123 SER A O 20
ATOM 33830 N N . GLU A 1 124 ? 9.796 -7.095 7.918 1.00 0.80 124 GLU A N 20
ATOM 33831 C CA . GLU A 1 124 ? 10.486 -7.735 9.036 1.00 1.00 124 GLU A CA 20
ATOM 33832 C C . GLU A 1 124 ? 11.588 -8.658 8.533 1.00 1.48 124 GLU A C 20
ATOM 33833 O O . GLU A 1 124 ? 11.642 -9.841 8.874 1.00 2.09 124 GLU A O 20
ATOM 33845 N N . GLU A 1 125 ? 12.445 -8.105 7.695 1.00 2.33 125 GLU A N 20
ATOM 33846 C CA . GLU A 1 125 ? 13.566 -8.838 7.147 1.00 3.47 125 GLU A CA 20
ATOM 33847 C C . GLU A 1 125 ? 14.815 -7.973 7.237 1.00 4.34 125 GLU A C 20
ATOM 33848 O O . GLU A 1 125 ? 15.454 -7.966 8.310 1.00 4.92 125 GLU A O 20
#

Nearest PDB structures (foldseek):
  6vga-assembly1_A  TM=9.616E-01  e=2.096E-16  synthetic construct
  6vg7-assembly1_A  TM=6.892E-01  e=2.442E-07  synthetic construct
  7occ-assembly2_C  TM=5.488E-01  e=1.872E-01  Rattus norvegicus
  7oca-assembly1_C  TM=5.488E-01  e=1.872E-01  Rattus norvegicus
  6wh9-assembly1_G  TM=5.202E-01  e=3.581E-01  Saccharopolyspora erythraea

B-factor: mean 1.36, std 0.9, range [0.33, 6.29]

Solvent-accessible surface area: 6383 Å² total; per-residue (Å²): 129,116,16,1,0,0,0,3,14,140,59,160,127,5,36,97,29,0,131,93,40,0,95,175,17,95,12,76,18,61,71,4,78,50,47,7,49,90,0,2,144,63,0,40,68,35,15,98,137,22,134,54,91,15,80,0,0,0,0,16,38,31,114,36,88,99,106,55,141,66,97,15,154,141,18,31,116,60,0,189,148,81,83,10,91,41,73,87,1,99,44,22,94,40,0,70,108,36,0,105,62,26,13,148,152

Radius of gyration: 12.48 Å; Cα contacts (8 Å, |Δi|>4): 182; chains: 1; bounding box: 30×34×19 Å

Sequence (105 aa):
MRLVVLIVSNDKKLIEEARKMAEKANLELITVPGSPEEAIRLAQEIAEKAPGPVKVLVLITGSADPDEKTKAKKAAEEARKWNVRVRTVTSPDEAKRWIKEFSEEMRLVVLIVSNDKKLIEEARKMAEKANLELITVPGSPEEAIRLAQEIAEKAPGPVKVLVLITGSADPDEKTKAKKAAEEARKWNVRVRTVTSPDEAKRWIKEFSEEMRLVVLIVSNDKKLIEEARKMAEKANLELITVPGSPEEAIRLAQEIAEKAPGPVKVLVLITGSADPDEKTKAKKAAEEARKWNVRVRTVTSPDEAKRWIKEFSEEMRLVVLIVSNDKKLIEEARKMAEKANLELITVPGSPEEAIRLAQEIAEKAPGPVKVLVLITGSADPDEKTKAKKAAEEARKWNVRVRTVTSPDEAKRWIKEFSEEMRLVVLIVSNDKKLIEEARKMAEKANLELITVPGSPEEAIRLAQEIAEKAPGPVKVLVLITGSADPDEKTKAKKAAEEARKWNVRVRTVTSPDEAKRWIKEFSEEMRLVVLIVSNDKKLIEEARKMAEKANLELITVPGSPEEAIRLAQEIAEKAPGPVKVLVLITGSADPDEKTKAKKAAEEARKWNVRVRTVTSPDEAKRWIKEFSEEMRLVVLIVSNDKKLIEEARKMAEKANLELITVPGSPEEAIRLAQEIAEKAPGPVKVLVLITGSADPDEKTKAKKAAEEARKWNVRVRTVTSPDEAKRWIKEFSEEMRLVVLIVSNDKKLIEEARKMAEKANLELITVPGSPEEAIRLAQEIAEKAPGPVKVLVLITGSADPDEKTKAKKAAEEARKWNVRVRTVTSPDEAKRWIKEFSEEMRLVVLIVSNDKKLIEEARKMAEKANLELITVPGSPEEAIRLAQEIAEKAPGPVKVLVLITGSADPDEKTKAKKAAEEARKWNVRVRTVTSPDEAKRWIKEFSEEMRLVVLIVSNDKKLIEEARKMAEKANLELITVPGSPEEAIRLAQEIAEKAPGPVKVLVLITGSADPDEKTKAKKAAEEARKWNVRVRTVTSPDEAKRWIKEFSEEMRLVVLIVSNDKKLIEEARKMAEKANLELITVPGSPEEAIRLAQEIAEKAPGPVKVLVLITGSADPDEKTKAKKAAEEARKWNVRVRTVTSPDEAKRWIKEFSEEMRLVVLIVSNDKKLIEEARKMAEKANLELITVPGSPEEAIRLAQEIAEKAPGPVKVLVLITGSADPDEKTKAKKAAEEARKWNVRVRTVTSPDEAKRWIKEFSEEMRLVVLIVSNDKKLIEEARKMAEKANLELITVPGSPEEAIRLAQEIAEKAPGPVKVLVLITGSADPDEKTKAKKAAEEARKWNVRVRTVTSPDEAKRWIKEFSEEMRLVVLIVSNDKKLIEEARKMAEKANLELITVPGSPEEAIRLAQEIAEKAPGPVKVLVLITGSADPDEKTKAKKAAEEARKWNVRVRTVTSPDEAKRWIKEFSEEMRLVVLIVSNDKKLIEEARKMAEKANLELITVPGSPEEAIRLAQEIAEKAPGPVKVLVLITGSADPDEKTKAKKAAEEARKWNVRVRTVTSPDEAKRWIKEFSEEMRLVVLIVSNDKKLIEEARKMAEKANLELITVPGSPEEAIRLAQEIAEKAPGPVKVLVLITGSADPDEKTKAKKAAEEARKWNVRVRTVTSPDEAKRWIKEFSEEMRLVVLIVSNDKKLIEEARKMAEKANLELITVPGSPEEAIRLAQEIAEKAPGPVKVLVLITGSADPDEKTKAKKAAEEARKWNVRVRTVTSPDEAKRWIKEFSEEMRLVVLIVSNDKKLIEEARKMAEKANLELITVPGSPEEAIRLAQEIAEKAPGPVKVLVLITGSADPDEKTKAKKAAEEARKWNVRVRTVTSPDEAKRWIKEFSEEMRLVVLIVSNDKKLIEEARKMAEKANLELITVPGSPEEAIRLAQEIAEKAPGPVKVLVLITGSADPDEKTKAKKAAEEARKWNVRVRTVTSPDEAKRWIKEFSEEMRLVVLIVSNDKKLIEEARKMAEKANLELITVPGSPEEAIRLAQEIAEKAPGPVKVLVLITGSADPDEKTKAKKAAEEARKWNVRVRTVTSPDEAKRWIKEFSEE

Foldseek 3Di:
DQEEEEEEDDPVVLVVLLVVQCVVLVHHYDYDYLQLLVQLVVQLVCLVVDDDQYAYEYEHEDDHDPVSVVSNVVSCVVSVVSHYHYDYDHDSVRSNVVSCVVSVD

Secondary structure (DSSP, 8-state):
-EEEEEEE---SHHHHHHHHHHHHTT-EEEEE-S-HHHHHHHHHHHHHT-SS-EEEEEEEESPPPHHHHHHHHHHHHHHGGGTEEEEEESSHHHHHHHHHHHHH-